Protein AF-0000000072086241 (afdb_homodimer)

Foldseek 3Di:
DVVVVVVVVVLQVQLVPAQLLDQFDRPLQCCCQVPPQNVDLVNAFFQALQLQLLLQLLQVPDPPDPDFAQQVLLLLLRRQEHAQWEFDPVDDDDVVDGRTTNPGLRRLLSSLLSSLLGDYNVSRDPVSDDPSSSSSSNQQQYKHKHWFAPPCCVPQLVDPFADDDDDDPDDDDDDDDDDDDDDDDDDPPPNDDDPDDDDDDDDDDDDDPDDDPDDDPDPPPPCPDPRHTHQWIWITQWHDALQGIARQNLLSSLLNCLLPKDKAQQLVSDPPCVCVVVPVSRPAIAISNLSSAQLVLLLLQLQAVCVDPVNAGAAAFDWDFSFDLRGRTTITNGSPNVSHHNNRNLSRLLSLLCSVCNNVCSVPFPRDGPSLQSVQQRACNADLDSCRHSQNSLVCCCVRDPLVNQLRNNLSSNVSSNVPNHPDDDDSVSSSVSSNSSSVNSNVCSNPPSVPGQHSVNRCVLCPLFQQAEEEEEAEQLVDDCVFVLSLVSNLLVSRQQALAGYWYWYAHQPAQHTLGHIHSRCVSSSVCDPVSSVPDDHGHQNLNNLVSVLVVVLVVLVVLLVVQAQWGHQAEYEYEDADDADDPVSVVSLLVSLVVCCVQVVRYAYAYEYEDDQVRVQSNHPHSPQRYHYADTGRHCVRNVCSSPRVSVSSSLRAIEGDASQQGSVLAGDDDHDKHKAWHDAQHKHKYKYALSWAADQPDKKKKKKFWDQPFKKKKKKALDRDDPPDPDPRIDIDIDHRDIDMDIDYQNVDPDSVPRGMMMMMIGTYNDDPQQCDDDSSHPSDRPITMMMMTIDNIDRPD/DVVVVVVVVVLQVQLVPAQLLDQFDRPLQCCCQVPPQNVDLVNAFFQALQLQLLLQLLQVPDPPDPDFAQQVLLLLLRRQEHAQWEFDPVDDDDVVDGRTTNPGLRRLLSSLLSSLLGDYNVSRDPVSDDPSSSSSSNQQQYKHKHWFAPPCCVPQVPPVDFDDDDDDPDDPPPDDDDDDDDDDPDQPPVNDDDDDDDDDDDDDDDDDPDDDDDDDPDPPPPCPDPRHTHQWIWITQWHDALQGIARQNLLSSLLNCLLPKDKAQQLVSDPPCVCVVVPVSRPAIAISNLSSAQLVLLLLQLQAVCVDPVNAGAAAFDWDFSFDLRGRTTITNGSPNVSHHNNRNLSRLLSLLCSVCNNVCSVPFPRDGPSLQSVQQRACNADLDSCRHSQNSLVCCCVRDPLVNQLRNNLSSNVSSNVPNHPDDDDSVSSSVSSNSSSVNSNVCSNPPSVPGQHSVNRCVLCPLFQQAEEEEEAEQLVDDCVFVLSLVSNLLVSRQQALAGYWYWYAHQPAQHTLGHIHSRCVSSSVCDPVSSVSHDHGHQNLNNLVSVLVVVLVVLVVLLVVQAQWGHQAEYEYEDADDADDPVSVVSLLVSLVVCCVQVVRYAYAYEYEDDQVRVQSNHPHSPQRYHYADTTRDCVRNVCSSPRVNVSSSLRAIEGDASQQGSVLAGDDDGDKHKAWHDAQHKGKYKYALSWAADQPDKKKKKKFWDQPFKKKKKKALDRDDPPDPDPRIDIDIDHRDIDMDIAYQNVDPDSVPRGMMMMMIGTYNDDPQQCDDDSSHPSHRPITMMMMTIDNIDRPD

Solvent-accessible surface area (backbone atoms only — not comparable to full-atom values): 85535 Å² total; per-residue (Å²): 112,63,67,60,47,51,50,48,56,53,47,59,54,48,28,36,41,38,57,51,58,44,47,37,62,32,81,85,51,40,61,37,68,71,33,67,64,60,48,36,51,87,65,34,60,45,38,32,54,66,51,52,41,51,52,44,45,46,50,71,64,32,86,83,63,88,62,55,45,54,56,42,42,34,17,49,48,51,58,40,33,47,28,4,51,30,73,34,89,69,28,58,78,46,91,57,33,38,23,44,12,39,74,42,79,50,23,59,51,44,36,54,34,41,58,56,46,58,57,56,39,83,84,53,66,68,82,54,50,53,71,55,53,49,41,35,51,22,47,30,28,16,39,27,63,40,50,53,57,84,84,56,53,87,69,59,59,78,47,82,66,85,83,82,77,79,79,82,77,88,74,89,59,93,84,78,92,80,86,78,79,84,91,89,84,81,57,61,91,73,69,57,80,87,83,81,88,84,84,78,84,81,90,82,82,82,72,88,68,71,82,74,79,75,82,84,79,54,84,77,62,74,60,77,68,72,86,52,69,20,72,39,18,40,48,43,8,48,27,43,45,87,64,44,53,24,13,50,32,25,26,47,36,4,44,34,19,21,63,52,72,48,77,42,49,45,38,76,67,46,82,44,45,31,58,51,69,34,64,64,34,66,74,36,51,39,46,34,39,41,43,32,19,55,16,31,40,37,16,46,35,16,47,60,38,45,61,31,67,66,78,66,69,69,63,49,39,51,66,46,59,71,30,72,52,57,25,56,48,37,32,25,73,48,70,58,64,64,61,33,26,38,30,44,51,47,9,17,50,54,3,44,56,44,23,77,47,40,42,61,47,64,75,68,40,82,85,53,49,63,44,38,48,54,51,23,21,69,44,69,60,13,54,96,32,72,70,49,22,62,50,37,46,65,73,45,40,63,75,72,51,40,70,68,60,48,32,50,38,12,32,41,36,27,64,71,42,36,61,79,58,32,65,37,23,68,36,71,68,52,49,43,52,23,16,43,52,36,47,50,41,46,65,55,40,46,68,64,62,53,62,74,35,45,42,53,69,57,40,40,60,76,50,40,58,53,71,53,36,33,39,38,36,34,35,34,25,50,72,47,54,63,81,54,47,49,43,54,50,43,45,48,52,68,67,49,51,51,28,78,70,40,7,34,39,27,36,25,34,16,36,70,36,50,65,75,38,66,78,39,31,53,61,65,60,58,71,67,60,46,67,70,62,63,67,72,48,85,69,32,71,29,62,54,53,17,49,52,44,45,53,53,51,53,39,49,49,34,38,50,34,26,76,68,42,38,20,50,48,55,14,39,39,35,39,35,36,40,57,65,63,70,71,55,72,68,52,48,55,51,38,48,51,53,51,55,48,36,54,70,58,44,58,75,57,43,60,33,38,43,24,32,74,61,61,70,74,53,40,83,75,27,90,43,57,79,76,30,51,43,66,52,66,87,61,64,43,68,78,50,47,40,49,48,68,69,48,52,45,55,50,56,59,68,52,44,22,35,48,41,52,14,23,29,38,54,80,40,48,64,46,87,66,77,41,55,26,77,50,70,41,44,72,52,18,40,45,47,34,36,36,56,34,83,41,38,48,30,85,88,45,68,18,36,39,34,39,34,46,42,74,84,47,54,34,42,40,32,38,25,65,49,85,78,46,95,87,50,85,55,89,74,52,52,70,45,76,35,64,54,36,74,43,76,43,77,48,70,31,71,89,34,93,45,67,90,65,28,68,36,44,22,37,34,47,29,34,57,77,72,80,93,49,73,72,37,75,51,78,76,64,36,70,47,43,51,41,44,57,36,37,40,37,71,39,61,58,32,54,63,123,112,63,68,60,48,50,49,49,57,54,47,59,55,48,28,37,40,38,59,51,59,45,46,37,62,32,80,85,53,40,62,38,67,70,32,66,66,59,48,36,52,86,66,37,61,48,36,32,55,66,52,52,42,52,51,44,43,45,49,71,64,32,87,83,65,87,62,54,47,55,57,43,41,34,16,48,48,52,57,38,33,47,29,5,52,30,74,32,90,69,28,58,81,45,91,58,33,38,23,44,11,39,72,42,78,52,23,60,52,46,36,56,35,41,59,55,46,60,57,57,38,84,83,55,65,69,84,55,49,52,72,55,54,50,40,36,52,21,47,30,27,15,40,27,64,39,51,55,57,83,84,57,53,86,70,61,56,74,42,85,74,66,87,82,81,80,82,80,82,68,73,83,75,78,72,87,81,86,80,85,86,89,86,83,82,80,60,68,78,84,73,50,83,77,81,83,83,78,90,78,87,78,88,84,83,83,71,90,69,74,85,76,80,78,82,84,80,58,86,78,63,74,62,78,68,73,86,51,68,19,72,38,19,40,47,42,8,48,28,43,45,89,63,43,53,23,14,49,34,26,27,47,36,5,44,34,19,21,64,53,72,48,78,42,50,46,40,75,67,45,81,45,44,30,59,50,70,34,67,67,33,65,73,36,52,40,44,34,42,41,44,33,18,55,16,31,39,36,16,46,36,17,48,59,35,46,62,30,67,67,80,66,68,68,62,49,39,50,65,46,60,65,30,73,50,57,25,56,46,36,33,26,72,48,70,59,64,63,60,34,24,38,30,44,52,46,8,15,50,55,4,44,55,45,22,76,48,40,42,60,46,64,75,69,41,83,86,54,48,63,45,37,49,55,50,23,21,70,43,71,61,13,56,96,33,71,71,48,21,62,50,38,44,67,73,45,40,64,76,72,52,40,71,68,57,48,34,51,37,12,31,40,38,27,64,71,43,36,61,78,56,31,65,37,23,68,36,71,68,52,49,43,52,23,17,44,51,36,48,51,39,45,64,55,40,46,69,63,63,53,63,74,35,45,41,54,68,56,40,41,61,75,53,40,58,54,72,54,37,31,41,37,35,33,35,33,24,50,72,47,54,63,81,54,47,50,42,53,50,42,46,50,52,68,67,47,51,50,27,80,69,40,7,34,38,27,36,25,35,16,36,71,36,49,67,77,38,66,77,39,31,54,62,64,60,57,71,65,60,45,66,71,62,62,65,54,49,84,68,32,73,30,60,53,53,17,49,53,45,46,52,51,52,52,39,49,48,35,39,49,34,24,75,68,42,39,19,50,47,55,14,39,37,36,38,36,36,41,57,66,62,69,71,57,71,68,50,49,54,51,38,47,53,52,51,56,47,36,54,70,58,44,58,74,57,43,60,33,37,42,24,33,72,61,60,69,74,55,40,82,76,26,90,44,60,78,74,32,52,44,67,52,65,86,62,58,42,69,77,48,49,39,48,48,67,70,46,52,45,56,52,56,58,67,50,43,22,34,47,40,53,14,25,28,36,53,79,39,50,65,47,87,65,77,40,56,25,78,51,70,40,46,73,52,19,40,45,48,34,35,36,55,35,84,43,38,45,30,85,88,46,67,21,35,39,34,40,33,46,42,75,84,46,55,34,41,40,32,38,25,64,49,85,76,45,96,89,49,86,56,87,76,51,52,70,47,78,35,63,53,36,75,46,75,44,76,48,70,34,71,91,35,93,46,66,90,65,28,67,36,42,22,37,35,47,29,33,58,75,74,75,91,51,70,73,37,75,51,78,78,65,37,70,47,42,49,41,43,55,34,38,40,36,70,40,61,60,31,53,64,124

Nearest PDB structures (foldseek):
  7y69-assembly1_B  TM=6.226E-01  e=8.984E-02  Homo sapiens
  1gui-assembly1_A  TM=4.260E-01  e=3.276E-02  Thermotoga maritima
  3gdb-assembly1_A  TM=3.997E-01  e=3.449E-01  Streptococcus pneumoniae R6
  4y6t-assembly2_C  TM=3.557E-01  e=7.089E-01  Tobacco streak virus
  7ykc-assembly1_B  TM=2.789E-01  e=8.215E+00  Saccharomyces cerevisiae S288C

Structure (mmCIF, N/CA/C/O backbone):
data_AF-0000000072086241-model_v1
#
loop_
_entity.id
_entity.type
_entity.pdbx_description
1 polymer 'N-acetylmuramoyl-L-alanine amidase'
#
loop_
_atom_site.group_PDB
_atom_site.id
_atom_site.type_symbol
_atom_site.label_atom_id
_atom_site.label_alt_id
_atom_site.label_comp_id
_atom_site.label_asym_id
_atom_site.label_entity_id
_atom_site.label_seq_id
_atom_site.pdbx_PDB_ins_code
_atom_site.Cartn_x
_atom_site.Cartn_y
_atom_site.Cartn_z
_atom_site.occupancy
_atom_site.B_iso_or_equiv
_atom_site.auth_seq_id
_atom_site.auth_comp_id
_atom_site.auth_asym_id
_atom_site.auth_atom_id
_atom_site.pdbx_PDB_model_num
ATOM 1 N N . MET A 1 1 ? 7.71 -5.124 38.211 1 28.36 1 MET A N 1
ATOM 2 C CA . MET A 1 1 ? 7.647 -5.862 36.953 1 28.36 1 MET A CA 1
ATOM 3 C C . MET A 1 1 ? 6.202 -6.035 36.495 1 28.36 1 MET A C 1
ATOM 5 O O . MET A 1 1 ? 5.924 -6.048 35.295 1 28.36 1 MET A O 1
ATOM 9 N N . ALA A 1 2 ? 5.287 -6.268 37.412 1 36.37 2 ALA A N 1
ATOM 10 C CA . ALA A 1 2 ? 3.869 -6.427 37.102 1 36.37 2 ALA A CA 1
ATOM 11 C C . ALA A 1 2 ? 3.247 -5.099 36.682 1 36.37 2 ALA A C 1
ATOM 13 O O . ALA A 1 2 ? 2.397 -5.059 35.789 1 36.37 2 ALA A O 1
ATOM 14 N N . LYS A 1 3 ? 3.503 -4.033 37.376 1 36.73 3 LYS A N 1
ATOM 15 C CA . LYS A 1 3 ? 2.949 -2.728 37.028 1 36.73 3 LYS A CA 1
ATOM 16 C C . LYS A 1 3 ? 3.415 -2.284 35.644 1 36.73 3 LYS A C 1
ATOM 18 O O . LYS A 1 3 ? 2.656 -1.662 34.898 1 36.73 3 LYS A O 1
ATOM 23 N N . PHE A 1 4 ? 4.68 -2.616 35.363 1 40.39 4 PHE A N 1
ATOM 24 C CA . PHE A 1 4 ? 5.187 -2.258 34.043 1 40.39 4 PHE A CA 1
ATOM 25 C C . PHE A 1 4 ? 4.572 -3.146 32.968 1 40.39 4 PHE A C 1
ATOM 27 O O . PHE A 1 4 ? 4.297 -2.685 31.858 1 40.39 4 PHE A O 1
ATOM 34 N N . LEU A 1 5 ? 4.305 -4.423 33.344 1 40.15 5 LEU A N 1
ATOM 35 C CA . LEU A 1 5 ? 3.653 -5.316 32.392 1 40.15 5 LEU A CA 1
ATOM 36 C C . LEU A 1 5 ? 2.201 -4.907 32.169 1 40.15 5 LEU A C 1
ATOM 38 O O . LEU A 1 5 ? 1.706 -4.947 31.04 1 40.15 5 LEU A O 1
ATOM 42 N N . TYR A 1 6 ? 1.512 -4.526 33.259 1 40.11 6 TYR A N 1
ATOM 43 C CA . TYR A 1 6 ? 0.125 -4.101 33.111 1 40.11 6 TYR A CA 1
ATOM 44 C C . TYR A 1 6 ? 0.033 -2.808 32.309 1 40.11 6 TYR A C 1
ATOM 46 O O . TYR A 1 6 ? -0.881 -2.636 31.499 1 40.11 6 TYR A O 1
ATOM 54 N N . LEU A 1 7 ? 0.963 -1.98 32.505 1 41.32 7 LEU A N 1
ATOM 55 C CA . LEU A 1 7 ? 0.969 -0.724 31.763 1 41.32 7 LEU A CA 1
ATOM 56 C C . LEU A 1 7 ? 1.264 -0.967 30.286 1 41.32 7 LEU A C 1
ATOM 58 O O . LEU A 1 7 ? 0.66 -0.335 29.416 1 41.32 7 LEU A O 1
ATOM 62 N N . PHE A 1 8 ? 2.065 -1.951 29.986 1 42.61 8 PHE A N 1
ATOM 63 C CA . PHE A 1 8 ? 2.376 -2.254 28.594 1 42.61 8 PHE A CA 1
ATOM 64 C C . PHE A 1 8 ? 1.194 -2.93 27.91 1 42.61 8 PHE A C 1
ATOM 66 O O . PHE A 1 8 ? 0.909 -2.659 26.741 1 42.61 8 PHE A O 1
ATOM 73 N N . ILE A 1 9 ? 0.551 -3.881 28.612 1 42.13 9 ILE A N 1
ATOM 74 C CA . ILE A 1 9 ? -0.632 -4.527 28.056 1 42.13 9 ILE A CA 1
ATOM 75 C C . ILE A 1 9 ? -1.738 -3.494 27.855 1 42.13 9 ILE A C 1
ATOM 77 O O . ILE A 1 9 ? -2.434 -3.51 26.837 1 42.13 9 ILE A O 1
ATOM 81 N N . PHE A 1 10 ? -1.908 -2.59 28.775 1 41.87 10 PHE A N 1
ATOM 82 C CA . PHE A 1 10 ? -2.935 -1.562 28.668 1 41.87 10 PHE A CA 1
ATOM 83 C C . PHE A 1 10 ? -2.615 -0.592 27.537 1 41.87 10 PHE A C 1
ATOM 85 O O . PHE A 1 10 ? -3.521 -0.082 26.874 1 41.87 10 PHE A O 1
ATOM 92 N N . ILE A 1 11 ? -1.401 -0.235 27.295 1 44.35 11 ILE A N 1
ATOM 93 C CA . ILE A 1 11 ? -0.945 0.7 26.273 1 44.35 11 ILE A CA 1
ATOM 94 C C . ILE A 1 11 ? -1.116 0.076 24.89 1 44.35 11 ILE A C 1
ATOM 96 O O . ILE A 1 11 ? -1.554 0.743 23.95 1 44.35 11 ILE A O 1
ATOM 100 N N . ALA A 1 12 ? -0.766 -1.153 24.783 1 43.41 12 ALA A N 1
ATOM 101 C CA . ALA A 1 12 ? -0.923 -1.842 23.504 1 43.41 12 ALA A CA 1
ATOM 102 C C . ALA A 1 12 ? -2.393 -1.937 23.109 1 43.41 12 ALA A C 1
ATOM 104 O O . ALA A 1 12 ? -2.735 -1.813 21.931 1 43.41 12 ALA A O 1
ATOM 105 N N . LEU A 1 13 ? -3.237 -2.035 24.099 1 44.23 13 LEU A N 1
ATOM 106 C CA . LEU A 1 13 ? -4.666 -2.16 23.837 1 44.23 13 LEU A CA 1
ATOM 107 C C . LEU A 1 13 ? -5.254 -0.828 23.383 1 44.23 13 LEU A C 1
ATOM 109 O O . LEU A 1 13 ? -6.171 -0.798 22.559 1 44.23 13 LEU A O 1
ATOM 113 N N . THR A 1 14 ? -4.818 0.338 23.87 1 44.01 14 THR A N 1
ATOM 114 C CA . THR A 1 14 ? -5.455 1.627 23.625 1 44.01 14 THR A CA 1
ATOM 115 C C . THR A 1 14 ? -5.09 2.156 22.241 1 44.01 14 THR A C 1
ATOM 117 O O . THR A 1 14 ? -5.908 2.798 21.58 1 44.01 14 THR A O 1
ATOM 120 N N . VAL A 1 15 ? -3.896 2.074 21.759 1 47.47 15 VAL A N 1
ATOM 121 C CA . VAL A 1 15 ? -3.419 2.672 20.517 1 47.47 15 VAL A CA 1
ATOM 122 C C . VAL A 1 15 ? -4.085 1.989 19.325 1 47.47 15 VAL A C 1
ATOM 124 O O . VAL A 1 15 ? -4.476 2.651 18.361 1 47.47 15 VAL A O 1
ATOM 127 N N . TYR A 1 16 ? -4.207 0.623 19.366 1 46.16 16 TYR A N 1
ATOM 128 C CA . TYR A 1 16 ? -4.73 -0.157 18.25 1 46.16 16 TYR A CA 1
ATOM 129 C C . TYR A 1 16 ? -6.202 0.154 18.009 1 46.16 16 TYR A C 1
ATOM 131 O O . TYR A 1 16 ? -6.77 -0.253 16.993 1 46.16 16 TYR A O 1
ATOM 139 N N . ALA A 1 17 ? -6.762 1.072 18.93 1 52.2 17 ALA A N 1
ATOM 140 C CA . ALA A 1 17 ? -8.186 1.398 18.917 1 52.2 17 ALA A CA 1
ATOM 141 C C . ALA A 1 17 ? -8.434 2.744 18.243 1 52.2 17 ALA A C 1
ATOM 143 O O . ALA A 1 17 ? -9.55 3.268 18.279 1 52.2 17 ALA A O 1
ATOM 144 N N . GLN A 1 18 ? -7.403 3.295 17.495 1 71.41 18 GLN A N 1
ATOM 145 C CA . GLN A 1 18 ? -7.644 4.69 17.142 1 71.41 18 GLN A CA 1
ATOM 146 C C . GLN A 1 18 ? -8.04 4.825 15.674 1 71.41 18 GLN A C 1
ATOM 148 O O . GLN A 1 18 ? -7.409 4.231 14.798 1 71.41 18 GLN A O 1
ATOM 153 N N . GLU A 1 19 ? -9.073 5.557 15.355 1 77.46 19 GLU A N 1
ATOM 154 C CA . GLU A 1 19 ? -9.72 5.729 14.058 1 77.46 19 GLU A CA 1
ATOM 155 C C . GLU A 1 19 ? -8.744 6.28 13.023 1 77.46 19 GLU A C 1
ATOM 157 O O . GLU A 1 19 ? -8.803 5.912 11.848 1 77.46 19 GLU A O 1
ATOM 162 N N . ASN A 1 20 ? -7.753 7.086 13.483 1 85.41 20 ASN A N 1
ATOM 163 C CA . ASN A 1 20 ? -6.887 7.748 12.513 1 85.41 20 ASN A CA 1
ATOM 164 C C . ASN A 1 20 ? -5.672 6.891 12.169 1 85.41 20 ASN A C 1
ATOM 166 O O . ASN A 1 20 ? -4.817 7.305 11.385 1 85.41 20 ASN A O 1
ATOM 170 N N . ALA A 1 21 ? -5.595 5.693 12.735 1 84.91 21 ALA A N 1
ATOM 171 C CA . ALA A 1 21 ? -4.51 4.777 12.391 1 84.91 21 ALA A CA 1
ATOM 172 C C . ALA A 1 21 ? -4.938 3.808 11.293 1 84.91 21 ALA A C 1
ATOM 174 O O . ALA A 1 21 ? -4.127 3.02 10.801 1 84.91 21 ALA A O 1
ATOM 175 N N . LEU A 1 22 ? -6.142 3.948 10.874 1 83.37 22 LEU A N 1
ATOM 176 C CA . LEU A 1 22 ? -6.672 3.1 9.812 1 83.37 22 LEU A CA 1
ATOM 177 C C . LEU A 1 22 ? -6.572 3.797 8.459 1 83.37 22 LEU A C 1
ATOM 179 O O . LEU A 1 22 ? -6.522 5.028 8.392 1 83.37 22 LEU A O 1
ATOM 183 N N . ARG A 1 23 ? -6.52 3.021 7.42 1 86.58 23 ARG A N 1
ATOM 184 C CA . ARG A 1 23 ? -6.404 3.567 6.071 1 86.58 23 ARG A CA 1
ATOM 185 C C . ARG A 1 23 ? -7.768 3.978 5.528 1 86.58 23 ARG A C 1
ATOM 187 O O . ARG A 1 23 ? -8.141 3.595 4.417 1 86.58 23 ARG A O 1
ATOM 194 N N . ASN A 1 24 ? -8.533 4.577 6.372 1 88.58 24 ASN A N 1
ATOM 195 C CA . ASN A 1 24 ? -9.828 5.167 6.052 1 88.58 24 ASN A CA 1
ATOM 196 C C . ASN A 1 24 ? -9.998 6.536 6.703 1 88.58 24 ASN A C 1
ATOM 198 O O . ASN A 1 24 ? -9.382 6.819 7.732 1 88.58 24 ASN A O 1
ATOM 202 N N . LEU A 1 25 ? -10.831 7.323 6.06 1 91.84 25 LEU A N 1
ATOM 203 C CA . LEU A 1 25 ? -11.144 8.615 6.66 1 91.84 25 LEU A CA 1
ATOM 204 C C . LEU A 1 25 ? -11.969 8.439 7.93 1 91.84 25 LEU A C 1
ATOM 206 O O . LEU A 1 25 ? -13.075 7.896 7.886 1 91.84 25 LEU A O 1
ATOM 210 N N . PRO A 1 26 ? -11.409 8.847 9.042 1 89.34 26 PRO A N 1
ATOM 211 C CA . PRO A 1 26 ? -12.201 8.734 10.269 1 89.34 26 PRO A CA 1
ATOM 212 C C . PRO A 1 26 ? -13.495 9.544 10.213 1 89.34 26 PRO A C 1
ATOM 214 O O . PRO A 1 26 ? -13.567 10.55 9.503 1 89.34 26 PRO A O 1
ATOM 217 N N . SER A 1 27 ? -14.484 9.167 10.994 1 87.51 27 SER A N 1
ATOM 218 C CA . SER A 1 27 ? -15.779 9.838 11.014 1 87.51 27 SER A CA 1
ATOM 219 C C . SER A 1 27 ? -15.644 11.288 11.468 1 87.51 27 SER A C 1
ATOM 221 O O . SER A 1 27 ? -16.39 12.158 11.015 1 87.51 27 SER A O 1
ATOM 223 N N . SER A 1 28 ? -14.655 11.519 12.279 1 90.33 28 SER A N 1
ATOM 224 C CA . SER A 1 28 ? -14.462 12.857 12.828 1 90.33 28 SER A CA 1
ATOM 225 C C . SER A 1 28 ? -13.902 13.81 11.777 1 90.33 28 SER A C 1
ATOM 227 O O . SER A 1 28 ? -14.029 15.029 11.907 1 90.33 28 SER A O 1
ATOM 229 N N . LEU A 1 29 ? -13.321 13.281 10.742 1 94.54 29 LEU A N 1
ATOM 230 C CA . LEU A 1 29 ? -12.703 14.133 9.732 1 94.54 29 LEU A CA 1
ATOM 231 C C . LEU A 1 29 ? -13.551 14.176 8.465 1 94.54 29 LEU A C 1
ATOM 233 O O . LEU A 1 29 ? -13.244 14.923 7.533 1 94.54 29 LEU A O 1
ATOM 237 N N . ARG A 1 30 ? -14.64 13.477 8.396 1 92.91 30 ARG A N 1
ATOM 238 C CA . ARG A 1 30 ? -15.471 13.385 7.2 1 92.91 30 ARG A CA 1
ATOM 239 C C . ARG A 1 30 ? -16.08 14.739 6.851 1 92.91 30 ARG A C 1
ATOM 241 O O . ARG A 1 30 ? -16.265 15.058 5.675 1 92.91 30 ARG A O 1
ATOM 248 N N . GLU A 1 31 ? -16.374 15.5 7.862 1 94.13 31 GLU A N 1
ATOM 249 C CA . GLU A 1 31 ? -16.962 16.815 7.627 1 94.13 31 GLU A CA 1
ATOM 250 C C . GLU A 1 31 ? -16.039 17.688 6.78 1 94.13 31 GLU A C 1
ATOM 252 O O . GLU A 1 31 ? -16.507 18.499 5.978 1 94.13 31 GLU A O 1
ATOM 257 N N . CYS A 1 32 ? -14.756 17.484 6.899 1 96.76 32 CYS A N 1
ATOM 258 C CA . CYS A 1 32 ? -13.78 18.324 6.214 1 96.76 32 CYS A CA 1
ATOM 259 C C . CYS A 1 32 ? -13.636 17.914 4.753 1 96.76 32 CYS A C 1
ATOM 261 O O . CYS A 1 32 ? -13.161 18.696 3.929 1 96.76 32 CYS A O 1
ATOM 263 N N . TYR A 1 33 ? -14.065 16.767 4.395 1 95.79 33 TYR A N 1
ATOM 264 C CA . TYR A 1 33 ? -13.828 16.265 3.046 1 95.79 33 TYR A CA 1
ATOM 265 C C . TYR A 1 33 ? -15.139 16.091 2.29 1 95.79 33 TYR A C 1
ATOM 267 O O . TYR A 1 33 ? -15.161 16.114 1.057 1 95.79 33 TYR A O 1
ATOM 275 N N . GLU A 1 34 ? -16.17 15.906 3.008 1 92.83 34 GLU A N 1
ATOM 276 C CA . GLU A 1 34 ? -17.462 15.671 2.369 1 92.83 34 GLU A CA 1
ATOM 277 C C . GLU A 1 34 ? -18.229 16.976 2.179 1 92.83 34 GLU A C 1
ATOM 279 O O . GLU A 1 34 ? -19.083 17.077 1.296 1 92.83 34 GLU A O 1
ATOM 284 N N . ASN A 1 35 ? -17.931 17.915 3.067 1 92.79 35 ASN A N 1
ATOM 285 C CA . ASN A 1 35 ? -18.476 19.256 2.883 1 92.79 35 ASN A CA 1
ATOM 286 C C . ASN A 1 35 ? -17.667 20.055 1.866 1 92.79 35 ASN A C 1
ATOM 288 O O . ASN A 1 35 ? -16.527 20.436 2.135 1 92.79 35 ASN A O 1
ATOM 292 N N . LYS A 1 36 ? -18.275 20.402 0.795 1 91.24 36 LYS A N 1
ATOM 293 C CA . LYS A 1 36 ? -17.589 21.067 -0.309 1 91.24 36 LYS A CA 1
ATOM 294 C C . LYS A 1 36 ? -17.07 22.439 0.113 1 91.24 36 LYS A C 1
ATOM 296 O O . LYS A 1 36 ? -16.009 22.873 -0.341 1 91.24 36 LYS A O 1
ATOM 301 N N . TYR A 1 37 ? -17.841 23.062 0.962 1 93.08 37 TYR A N 1
ATOM 302 C CA . TYR A 1 37 ? -17.437 24.378 1.444 1 93.08 37 TYR A CA 1
ATOM 303 C C . TYR A 1 37 ? -16.157 24.289 2.268 1 93.08 37 TYR A C 1
ATOM 305 O O . TYR A 1 37 ? -15.235 25.086 2.082 1 93.08 37 TYR A O 1
ATOM 313 N N . LEU A 1 38 ? -16.03 23.315 3.128 1 95.18 38 LEU A N 1
ATOM 314 C CA . LEU A 1 38 ? -14.886 23.174 4.022 1 95.18 38 LEU A CA 1
ATOM 315 C C . LEU A 1 38 ? -13.699 22.554 3.292 1 95.18 38 LEU A C 1
ATOM 317 O O . LEU A 1 38 ? -12.548 22.754 3.687 1 95.18 38 LEU A O 1
ATOM 321 N N . LEU A 1 39 ? -14.037 21.816 2.275 1 94.3 39 LEU A N 1
ATOM 322 C CA . LEU A 1 39 ? -12.977 21.189 1.492 1 94.3 39 LEU A CA 1
ATOM 323 C C . LEU A 1 39 ? -12.206 22.231 0.688 1 94.3 39 LEU A C 1
ATOM 325 O O . LEU A 1 39 ? -10.997 22.096 0.488 1 94.3 39 LEU A O 1
ATOM 329 N N . GLU A 1 40 ? -12.924 23.294 0.293 1 92.44 40 GLU A N 1
ATOM 330 C CA . GLU A 1 40 ? -12.288 24.377 -0.451 1 92.44 40 GLU A CA 1
ATOM 331 C C . GLU A 1 40 ? -11.359 25.191 0.445 1 92.44 40 GLU A C 1
ATOM 333 O O . GLU A 1 40 ? -11.807 25.813 1.41 1 92.44 40 GLU A O 1
ATOM 338 N N . ARG A 1 41 ? -10.152 25.285 0.102 1 93.49 41 ARG A N 1
ATOM 339 C CA . ARG A 1 41 ? -9.116 25.866 0.95 1 93.49 41 ARG A CA 1
ATOM 340 C C . ARG A 1 41 ? -9.348 27.36 1.151 1 93.49 41 ARG A C 1
ATOM 342 O O . ARG A 1 41 ? -9.019 27.909 2.205 1 93.49 41 ARG A O 1
ATOM 349 N N . ASP A 1 42 ? -9.94 27.964 0.209 1 91.29 42 ASP A N 1
ATOM 350 C CA . ASP A 1 42 ? -10.159 29.406 0.27 1 91.29 42 ASP A CA 1
ATOM 351 C C . ASP A 1 42 ? -11.209 29.759 1.321 1 91.29 42 ASP A C 1
ATOM 353 O O . ASP A 1 42 ? -11.32 30.916 1.731 1 91.29 42 ASP A O 1
ATOM 357 N N . ASN A 1 43 ? -11.942 28.771 1.708 1 92.55 43 ASN A N 1
ATOM 358 C CA . ASN A 1 43 ? -12.986 29.012 2.699 1 92.55 43 ASN A CA 1
ATOM 359 C C . ASN A 1 43 ? -12.501 28.697 4.112 1 92.55 43 ASN A C 1
ATOM 361 O O . ASN A 1 43 ? -13.209 28.954 5.087 1 92.55 43 ASN A O 1
ATOM 365 N N . ARG A 1 44 ? -11.359 28.256 4.235 1 95.21 44 ARG A N 1
ATOM 366 C CA . ARG A 1 44 ? -10.784 27.987 5.549 1 95.21 44 ARG A CA 1
ATOM 367 C C . ARG A 1 44 ? -10.006 29.193 6.063 1 95.21 44 ARG A C 1
ATOM 369 O O . ARG A 1 44 ? -9.932 30.223 5.39 1 95.21 44 ARG A O 1
ATOM 376 N N . LEU A 1 45 ? -9.596 29.081 7.264 1 97.73 45 LEU A N 1
ATOM 377 C CA . LEU A 1 45 ? -8.802 30.163 7.836 1 97.73 45 LEU A CA 1
ATOM 378 C C . LEU A 1 45 ? -7.375 30.134 7.299 1 97.73 45 LEU A C 1
ATOM 380 O O . LEU A 1 45 ? -6.894 29.087 6.86 1 97.73 45 LEU A O 1
ATOM 384 N N . PRO A 1 46 ? -6.721 31.278 7.249 1 97.73 46 PRO A N 1
ATOM 385 C CA . PRO A 1 46 ? -5.328 31.286 6.796 1 97.73 46 PRO A CA 1
ATOM 386 C C . PRO A 1 46 ? -4.412 30.452 7.689 1 97.73 46 PRO A C 1
ATOM 388 O O . PRO A 1 46 ? -4.573 30.449 8.912 1 97.73 46 PRO A O 1
ATOM 391 N N . HIS A 1 47 ? -3.518 29.78 7.083 1 98.22 47 HIS A N 1
ATOM 392 C CA . HIS A 1 47 ? -2.582 28.924 7.803 1 98.22 47 HIS A CA 1
ATOM 393 C C . HIS A 1 47 ? -1.403 29.727 8.342 1 98.22 47 HIS A C 1
ATOM 395 O O . HIS A 1 47 ? -0.282 29.602 7.843 1 98.22 47 HIS A O 1
ATOM 401 N N . THR A 1 48 ? -1.66 30.468 9.361 1 98.05 48 THR A N 1
ATOM 402 C CA . THR A 1 48 ? -0.623 31.278 9.991 1 98.05 48 THR A CA 1
ATOM 403 C C . THR A 1 48 ? -0.412 30.852 11.442 1 98.05 48 THR A C 1
ATOM 405 O O . THR A 1 48 ? -1.268 30.19 12.031 1 98.05 48 THR A O 1
ATOM 408 N N . LEU A 1 49 ? 0.723 31.23 11.973 1 97.81 49 LEU A N 1
ATOM 409 C CA . LEU A 1 49 ? 1.042 30.955 13.37 1 97.81 49 LEU A CA 1
ATOM 410 C C . LEU A 1 49 ? -0.016 31.548 14.296 1 97.81 49 LEU A C 1
ATOM 412 O O . LEU A 1 49 ? -0.472 30.885 15.23 1 97.81 49 LEU A O 1
ATOM 416 N N . ASN A 1 50 ? -0.48 32.731 14.03 1 97 50 ASN A N 1
ATOM 417 C CA . ASN A 1 50 ? -1.458 33.414 14.87 1 97 50 ASN A CA 1
ATOM 418 C C . ASN A 1 50 ? -2.809 32.704 14.848 1 97 50 ASN A C 1
ATOM 420 O O . ASN A 1 50 ? -3.478 32.603 15.877 1 97 50 ASN A O 1
ATOM 424 N N . THR A 1 51 ? -3.161 32.293 13.657 1 98.04 51 THR A N 1
ATOM 425 C CA . THR A 1 51 ? -4.412 31.551 13.555 1 98.04 51 THR A CA 1
ATOM 426 C C . THR A 1 51 ? -4.346 30.264 14.372 1 98.04 51 THR A C 1
ATOM 428 O O . THR A 1 51 ? -5.297 29.921 15.077 1 98.04 51 THR A O 1
ATOM 431 N N . PHE A 1 52 ? -3.265 29.592 14.286 1 98.47 52 PHE A N 1
ATOM 432 C CA . PHE A 1 52 ? -3.078 28.334 15 1 98.47 52 PHE A CA 1
ATOM 433 C C . PHE A 1 52 ? -3.153 28.55 16.507 1 98.47 52 PHE A C 1
ATOM 435 O O . PHE A 1 52 ? -3.875 27.838 17.206 1 98.47 52 PHE A O 1
ATOM 442 N N . ILE A 1 53 ? -2.422 29.512 17.012 1 97.98 53 ILE A N 1
ATOM 443 C CA . ILE A 1 53 ? -2.381 29.79 18.443 1 97.98 53 ILE A CA 1
ATOM 444 C C . ILE A 1 53 ? -3.754 30.26 18.918 1 97.98 53 ILE A C 1
ATOM 446 O O . ILE A 1 53 ? -4.187 29.918 20.021 1 97.98 53 ILE A O 1
ATOM 450 N N . ALA A 1 54 ? -4.407 31.08 18.069 1 97.86 54 ALA A N 1
ATOM 451 C CA . ALA A 1 54 ? -5.739 31.559 18.43 1 97.86 54 ALA A CA 1
ATOM 452 C C . ALA A 1 54 ? -6.707 30.395 18.624 1 97.86 54 ALA A C 1
ATOM 454 O O . ALA A 1 54 ? -7.529 30.409 19.542 1 97.86 54 ALA A O 1
ATOM 455 N N . ILE A 1 55 ? -6.593 29.391 17.786 1 98.08 55 ILE A N 1
ATOM 456 C CA . ILE A 1 55 ? -7.459 28.223 17.906 1 98.08 55 ILE A CA 1
ATOM 457 C C . ILE A 1 55 ? -7.108 27.448 19.173 1 98.08 55 ILE A C 1
ATOM 459 O O . ILE A 1 55 ? -7.997 27.012 19.908 1 98.08 55 ILE A O 1
ATOM 463 N N . LEU A 1 56 ? -5.851 27.286 19.448 1 97.57 56 LEU A N 1
ATOM 464 C CA . LEU A 1 56 ? -5.424 26.577 20.648 1 97.57 56 LEU A CA 1
ATOM 465 C C . LEU A 1 56 ? -5.936 27.275 21.904 1 97.57 56 LEU A C 1
ATOM 467 O O . LEU A 1 56 ? -6.433 26.621 22.824 1 97.57 56 LEU A O 1
ATOM 471 N N . ARG A 1 57 ? -5.784 28.561 21.933 1 96.82 57 ARG A N 1
ATOM 472 C CA . ARG A 1 57 ? -6.23 29.326 23.093 1 96.82 57 ARG A CA 1
ATOM 473 C C . ARG A 1 57 ? -7.739 29.208 23.28 1 96.82 57 ARG A C 1
ATOM 475 O O . ARG A 1 57 ? -8.225 29.128 24.41 1 96.82 57 ARG A O 1
ATOM 482 N N . LYS A 1 58 ? -8.403 29.272 22.166 1 96.27 58 LYS A N 1
ATOM 483 C CA . LYS A 1 58 ? -9.853 29.119 22.243 1 96.27 58 LYS A CA 1
ATOM 484 C C . LYS A 1 58 ? -10.232 27.776 22.86 1 96.27 58 LYS A C 1
ATOM 486 O O . LYS A 1 58 ? -11.164 27.697 23.663 1 96.27 58 LYS A O 1
ATOM 491 N N . ILE A 1 59 ? -9.51 26.701 22.552 1 96.72 59 ILE A N 1
ATOM 492 C CA . ILE A 1 59 ? -9.748 25.373 23.107 1 96.72 59 ILE A CA 1
ATOM 493 C C . ILE A 1 59 ? -9.39 25.362 24.592 1 96.72 59 ILE A C 1
ATOM 495 O O . ILE A 1 59 ? -10.158 24.864 25.418 1 96.72 59 ILE A O 1
ATOM 499 N N . GLU A 1 60 ? -8.276 25.931 24.946 1 95.49 60 GLU A N 1
ATOM 500 C CA . GLU A 1 60 ? -7.762 25.914 26.312 1 95.49 60 GLU A CA 1
ATOM 501 C C . GLU A 1 60 ? -8.641 26.744 27.243 1 95.49 60 GLU A C 1
ATOM 503 O O . GLU A 1 60 ? -8.708 26.477 28.444 1 95.49 60 GLU A O 1
ATOM 508 N N . ASN A 1 61 ? -9.334 27.726 26.639 1 93 61 ASN A N 1
ATOM 509 C CA . ASN A 1 61 ? -10.159 28.623 27.441 1 93 61 ASN A CA 1
ATOM 510 C C . ASN A 1 61 ? -11.594 28.117 27.551 1 93 61 ASN A C 1
ATOM 512 O O . ASN A 1 61 ? -12.444 28.774 28.155 1 93 61 ASN A O 1
ATOM 516 N N . THR A 1 62 ? -11.813 27.017 27.028 1 93.35 62 THR A N 1
ATOM 517 C CA . THR A 1 62 ? -13.158 26.46 27.113 1 93.35 62 THR A CA 1
ATOM 518 C C . THR A 1 62 ? -13.513 26.123 28.558 1 93.35 62 THR A C 1
ATOM 520 O O . THR A 1 62 ? -12.706 25.535 29.281 1 93.35 62 THR A O 1
ATOM 523 N N . GLU A 1 63 ? -14.719 26.495 28.913 1 90.18 63 GLU A N 1
ATOM 524 C CA . GLU A 1 63 ? -15.169 26.289 30.287 1 90.18 63 GLU A CA 1
ATOM 525 C C . GLU A 1 63 ? -15.292 24.802 30.61 1 90.18 63 GLU A C 1
ATOM 527 O O . GLU A 1 63 ? -15.897 24.045 29.848 1 90.18 63 GLU A O 1
ATOM 532 N N . GLY A 1 64 ? -14.689 24.444 31.638 1 85.9 64 GLY A N 1
ATOM 533 C CA . GLY A 1 64 ? -14.817 23.073 32.106 1 85.9 64 GLY A CA 1
ATOM 534 C C . GLY A 1 64 ? -13.806 22.132 31.479 1 85.9 64 GLY A C 1
ATOM 535 O O . GLY A 1 64 ? -13.899 20.914 31.643 1 85.9 64 GLY A O 1
ATOM 536 N N . LEU A 1 65 ? -12.853 22.761 30.776 1 89.49 65 LEU A N 1
ATOM 537 C CA . LEU A 1 65 ? -11.848 21.899 30.164 1 89.49 65 LEU A CA 1
ATOM 538 C C . LEU A 1 65 ? -10.951 21.272 31.225 1 89.49 65 LEU A C 1
ATOM 540 O O . LEU A 1 65 ? -10.309 21.983 32.001 1 89.49 65 LEU A O 1
ATOM 544 N N . ASN A 1 66 ? -11.008 20.035 31.379 1 87.31 66 ASN A N 1
ATOM 545 C CA . ASN A 1 66 ? -10.165 19.317 32.329 1 87.31 66 ASN A CA 1
ATOM 546 C C . ASN A 1 66 ? -9.055 18.545 31.622 1 87.31 66 ASN A C 1
ATOM 548 O O . ASN A 1 66 ? -9.005 17.315 31.694 1 87.31 66 ASN A O 1
ATOM 552 N N . MET A 1 67 ? -8.207 19.264 30.895 1 92.33 67 MET A N 1
ATOM 553 C CA . MET A 1 67 ? -7.079 18.663 30.188 1 92.33 67 MET A CA 1
ATOM 554 C C . MET A 1 67 ? -5.795 19.444 30.448 1 92.33 67 MET A C 1
ATOM 556 O O . MET A 1 67 ? -5.778 20.671 30.342 1 92.33 67 MET A O 1
ATOM 560 N N . ASP A 1 68 ? -4.817 18.709 30.858 1 93 68 ASP A N 1
ATOM 561 C CA . ASP A 1 68 ? -3.504 19.329 31.005 1 93 68 ASP A CA 1
ATOM 562 C C . ASP A 1 68 ? -2.732 19.3 29.688 1 93 68 ASP A C 1
ATOM 564 O O . ASP A 1 68 ? -3.283 18.936 28.647 1 93 68 ASP A O 1
ATOM 568 N N . LEU A 1 69 ? -1.499 19.72 29.751 1 95.69 69 LEU A N 1
ATOM 569 C CA . LEU A 1 69 ? -0.673 19.81 28.552 1 95.69 69 LEU A CA 1
ATOM 570 C C . LEU A 1 69 ? -0.557 18.452 27.868 1 95.69 69 LEU A C 1
ATOM 572 O O . LEU A 1 69 ? -0.659 18.358 26.643 1 95.69 69 LEU A O 1
ATOM 576 N N . ARG A 1 70 ? -0.317 17.383 28.574 1 95.1 70 ARG A N 1
ATOM 577 C CA . ARG A 1 70 ? -0.16 16.034 28.04 1 95.1 70 ARG A CA 1
ATOM 578 C C . ARG A 1 70 ? -1.447 15.554 27.377 1 95.1 70 ARG A C 1
ATOM 580 O O . ARG A 1 70 ? -1.444 15.179 26.203 1 95.1 70 ARG A O 1
ATOM 587 N N . THR A 1 71 ? -2.526 15.627 28.07 1 95.12 71 THR A N 1
ATOM 588 C CA . THR A 1 71 ? -3.791 15.093 27.576 1 95.12 71 THR A CA 1
ATOM 589 C C . THR A 1 71 ? -4.286 15.897 26.377 1 95.12 71 THR A C 1
ATOM 591 O O . THR A 1 71 ? -4.839 15.334 25.431 1 95.12 71 THR A O 1
ATOM 594 N N . LEU A 1 72 ? -4.087 17.194 26.388 1 96.16 72 LEU A N 1
ATOM 595 C CA . LEU A 1 72 ? -4.567 18.02 25.286 1 96.16 72 LEU A CA 1
ATOM 596 C C . LEU A 1 72 ? -3.737 17.784 24.028 1 96.16 72 LEU A C 1
ATOM 598 O O . LEU A 1 72 ? -4.285 17.673 22.929 1 96.16 72 LEU A O 1
ATOM 602 N N . SER A 1 73 ? -2.396 17.792 24.203 1 97.05 73 SER A N 1
ATOM 603 C CA . SER A 1 73 ? -1.539 17.574 23.043 1 97.05 73 SER A CA 1
ATOM 604 C C . SER A 1 73 ? -1.83 16.23 22.384 1 97.05 73 SER A C 1
ATOM 606 O O . SER A 1 73 ? -1.899 16.136 21.157 1 97.05 73 SER A O 1
ATOM 608 N N . ILE A 1 74 ? -2.028 15.214 23.176 1 95.59 74 ILE A N 1
ATOM 609 C CA . ILE A 1 74 ? -2.333 13.879 22.674 1 95.59 74 ILE A CA 1
ATOM 610 C C . ILE A 1 74 ? -3.722 13.87 22.04 1 95.59 74 ILE A C 1
ATOM 612 O O . ILE A 1 74 ? -3.921 13.284 20.974 1 95.59 74 ILE A O 1
ATOM 616 N N . ALA A 1 75 ? -4.644 14.517 22.648 1 95.38 75 ALA A N 1
ATOM 617 C CA . ALA A 1 75 ? -6.005 14.56 22.12 1 95.38 75 ALA A CA 1
ATOM 618 C C . ALA A 1 75 ? -6.043 15.247 20.757 1 95.38 75 ALA A C 1
ATOM 620 O O . ALA A 1 75 ? -6.745 14.797 19.848 1 95.38 75 ALA A O 1
ATOM 621 N N . ILE A 1 76 ? -5.338 16.335 20.6 1 97.07 76 ILE A N 1
ATOM 622 C CA . ILE A 1 76 ? -5.321 17.062 19.335 1 97.07 76 ILE A CA 1
ATOM 623 C C . ILE A 1 76 ? -4.657 16.207 18.258 1 97.07 76 ILE A C 1
ATOM 625 O O . ILE A 1 76 ? -5.12 16.168 17.115 1 97.07 76 ILE A O 1
ATOM 629 N N . LEU A 1 77 ? -3.592 15.573 18.634 1 96.46 77 LEU A N 1
ATOM 630 C CA . LEU A 1 77 ? -2.87 14.71 17.706 1 96.46 77 LEU A CA 1
ATOM 631 C C . LEU A 1 77 ? -3.771 13.594 17.188 1 96.46 77 LEU A C 1
ATOM 633 O O . LEU A 1 77 ? -3.785 13.308 15.989 1 96.46 77 LEU A O 1
ATOM 637 N N . HIS A 1 78 ? -4.574 13.011 18.045 1 94.19 78 HIS A N 1
ATOM 638 C CA . HIS A 1 78 ? -5.403 11.856 17.719 1 94.19 78 HIS A CA 1
ATOM 639 C C . HIS A 1 78 ? -6.716 12.284 17.073 1 94.19 78 HIS A C 1
ATOM 641 O O . HIS A 1 78 ? -7.371 11.486 16.4 1 94.19 78 HIS A O 1
ATOM 647 N N . ARG A 1 79 ? -7.088 13.509 17.234 1 95.17 79 ARG A N 1
ATOM 648 C CA . ARG A 1 79 ? -8.366 13.973 16.704 1 95.17 79 ARG A CA 1
ATOM 649 C C . ARG A 1 79 ? -8.189 14.617 15.333 1 95.17 79 ARG A C 1
ATOM 651 O O . ARG A 1 79 ? -9.036 14.455 14.451 1 95.17 79 ARG A O 1
ATOM 658 N N . PHE A 1 80 ? -7.073 15.309 15.146 1 97.05 80 PHE A N 1
ATOM 659 C CA . PHE A 1 80 ? -7.051 16.211 14.001 1 97.05 80 PHE A CA 1
ATOM 660 C C . PHE A 1 80 ? -5.941 15.827 13.031 1 97.05 80 PHE A C 1
ATOM 662 O O . PHE A 1 80 ? -5.89 16.331 11.907 1 97.05 80 PHE A O 1
ATOM 669 N N . ARG A 1 81 ? -5.09 14.962 13.396 1 97.36 81 ARG A N 1
ATOM 670 C CA . ARG A 1 81 ? -3.987 14.632 12.5 1 97.36 81 ARG A CA 1
ATOM 671 C C . ARG A 1 81 ? -4.151 13.23 11.923 1 97.36 81 ARG A C 1
ATOM 673 O O . ARG A 1 81 ? -4.341 12.265 12.666 1 97.36 81 ARG A O 1
ATOM 680 N N . GLN A 1 82 ? -4.148 13.128 10.685 1 96.86 82 GLN A N 1
ATOM 681 C CA . GLN A 1 82 ? -4.015 11.895 9.916 1 96.86 82 GLN A CA 1
ATOM 682 C C . GLN A 1 82 ? -3.259 12.138 8.613 1 96.86 82 GLN A C 1
ATOM 684 O O . GLN A 1 82 ? -3.83 12.64 7.643 1 96.86 82 GLN A O 1
ATOM 689 N N . ASP A 1 83 ? -2.08 11.691 8.607 1 97.69 83 ASP A N 1
ATOM 690 C CA . ASP A 1 83 ? -1.216 11.946 7.459 1 97.69 83 ASP A CA 1
ATOM 691 C C . ASP A 1 83 ? -1.569 11.028 6.291 1 97.69 83 ASP A C 1
ATOM 693 O O . ASP A 1 83 ? -2.077 9.924 6.494 1 97.69 83 ASP A O 1
ATOM 697 N N . GLY A 1 84 ? -1.328 11.567 5.127 1 97.26 84 GLY A N 1
ATOM 698 C CA . GLY A 1 84 ? -1.379 10.734 3.937 1 97.26 84 GLY A CA 1
ATOM 699 C C . GLY A 1 84 ? -2.718 10.789 3.226 1 97.26 84 GLY A C 1
ATOM 700 O O . GLY A 1 84 ? -2.936 10.075 2.245 1 97.26 84 GLY A O 1
ATOM 701 N N . ILE A 1 85 ? -3.68 11.583 3.645 1 97.18 85 ILE A N 1
ATOM 702 C CA . ILE A 1 85 ? -4.972 11.69 2.975 1 97.18 85 ILE A CA 1
ATOM 703 C C . ILE A 1 85 ? -4.807 12.437 1.653 1 97.18 85 ILE A C 1
ATOM 705 O O . ILE A 1 85 ? -4.326 13.572 1.63 1 97.18 85 ILE A O 1
ATOM 709 N N . ALA A 1 86 ? -5.084 11.864 0.614 1 95.15 86 ALA A N 1
ATOM 710 C CA . ALA A 1 86 ? -5.033 12.462 -0.718 1 95.15 86 ALA A CA 1
ATOM 711 C C . ALA A 1 86 ? -6.199 11.984 -1.579 1 95.15 86 ALA A C 1
ATOM 713 O O . ALA A 1 86 ? -6.756 10.91 -1.339 1 95.15 86 ALA A O 1
ATOM 714 N N . PRO A 1 87 ? -6.564 12.784 -2.457 1 93.73 87 PRO A N 1
ATOM 715 C CA . PRO A 1 87 ? -7.662 12.384 -3.339 1 93.73 87 PRO A CA 1
ATOM 716 C C . PRO A 1 87 ? -7.228 11.38 -4.405 1 93.73 87 PRO A C 1
ATOM 718 O O . PRO A 1 87 ? -6.076 11.403 -4.846 1 93.73 87 PRO A O 1
ATOM 721 N N . ASN A 1 88 ? -8.087 10.472 -4.744 1 91.8 88 ASN A N 1
ATOM 722 C CA . ASN A 1 88 ? -7.949 9.606 -5.91 1 91.8 88 ASN A CA 1
ATOM 723 C C . ASN A 1 88 ? -8.77 10.119 -7.09 1 91.8 88 ASN A C 1
ATOM 725 O O . ASN A 1 88 ? -9.996 9.995 -7.099 1 91.8 88 ASN A O 1
ATOM 729 N N . PRO A 1 89 ? -8.152 10.628 -8.069 1 89.61 89 PRO A N 1
ATOM 730 C CA . PRO A 1 89 ? -8.867 11.285 -9.166 1 89.61 89 PRO A CA 1
ATOM 731 C C . PRO A 1 89 ? -9.728 10.316 -9.973 1 89.61 89 PRO A C 1
ATOM 733 O O . PRO A 1 89 ? -10.644 10.741 -10.681 1 89.61 89 PRO A O 1
ATOM 736 N N . SER A 1 90 ? -9.481 9.064 -9.914 1 88.32 90 SER A N 1
ATOM 737 C CA . SER A 1 90 ? -10.221 8.082 -10.699 1 88.32 90 SER A CA 1
ATOM 738 C C . SER A 1 90 ? -11.562 7.753 -10.052 1 88.32 90 SER A C 1
ATOM 740 O O . SER A 1 90 ? -12.41 7.102 -10.665 1 88.32 90 SER A O 1
ATOM 742 N N . ILE A 1 91 ? -11.77 8.196 -8.846 1 92.22 91 ILE A N 1
ATOM 743 C CA . ILE A 1 91 ? -12.986 7.878 -8.105 1 92.22 91 ILE A CA 1
ATOM 744 C C . ILE A 1 91 ? -13.817 9.144 -7.909 1 92.22 91 ILE A C 1
ATOM 746 O O . ILE A 1 91 ? -13.378 10.085 -7.244 1 92.22 91 ILE A O 1
ATOM 750 N N . PRO A 1 92 ? -14.967 9.193 -8.436 1 89.45 92 PRO A N 1
ATOM 751 C CA . PRO A 1 92 ? -15.837 10.352 -8.224 1 89.45 92 PRO A CA 1
ATOM 752 C C . PRO A 1 92 ? -16.517 10.338 -6.856 1 89.45 92 PRO A C 1
ATOM 754 O O . PRO A 1 92 ? -16.646 9.277 -6.239 1 89.45 92 PRO A O 1
ATOM 757 N N . THR A 1 93 ? -16.938 11.482 -6.447 1 88.46 93 THR A N 1
ATOM 758 C CA . THR A 1 93 ? -17.669 11.569 -5.188 1 88.46 93 THR A CA 1
ATOM 759 C C . THR A 1 93 ? -19.105 11.083 -5.362 1 88.46 93 THR A C 1
ATOM 761 O O . THR A 1 93 ? -19.814 11.536 -6.263 1 88.46 93 THR A O 1
ATOM 764 N N . GLN A 1 94 ? -19.469 10.09 -4.629 1 87.5 94 GLN A N 1
ATOM 765 C CA . GLN A 1 94 ? -20.824 9.548 -4.615 1 87.5 94 GLN A CA 1
ATOM 766 C C . GLN A 1 94 ? -21.278 9.237 -3.192 1 87.5 94 GLN A C 1
ATOM 768 O O . GLN A 1 94 ? -20.477 9.281 -2.256 1 87.5 94 GLN A O 1
ATOM 773 N N . ASP A 1 95 ? -22.517 9.012 -3.108 1 87.36 95 ASP A N 1
ATOM 774 C CA . ASP A 1 95 ? -23.033 8.684 -1.782 1 87.36 95 ASP A CA 1
ATOM 775 C C . ASP A 1 95 ? -22.364 7.429 -1.227 1 87.36 95 ASP A C 1
ATOM 777 O O . ASP A 1 95 ? -22.359 6.382 -1.878 1 87.36 95 ASP A O 1
ATOM 781 N N . GLY A 1 96 ? -21.813 7.655 -0.111 1 89.81 96 GLY A N 1
ATOM 782 C CA . GLY A 1 96 ? -21.181 6.523 0.547 1 89.81 96 GLY A CA 1
ATOM 783 C C . GLY A 1 96 ? -19.759 6.278 0.079 1 89.81 96 GLY A C 1
ATOM 784 O O . GLY A 1 96 ? -19.098 5.347 0.544 1 89.81 96 GLY A O 1
ATOM 785 N N . ILE A 1 97 ? -19.33 7.041 -0.921 1 93.25 97 ILE A N 1
ATOM 786 C CA . ILE A 1 97 ? -17.975 6.909 -1.448 1 93.25 97 ILE A CA 1
ATOM 787 C C . ILE A 1 97 ? -17.276 8.266 -1.418 1 93.25 97 ILE A C 1
ATOM 789 O O . ILE A 1 97 ? -17.725 9.218 -2.062 1 93.25 97 ILE A O 1
ATOM 793 N N . SER A 1 98 ? -16.193 8.364 -0.648 1 93.95 98 SER A N 1
ATOM 794 C CA . SER A 1 98 ? -15.337 9.545 -0.672 1 93.95 98 SER A CA 1
ATOM 795 C C . SER A 1 98 ? -14.026 9.264 -1.399 1 93.95 98 SER A C 1
ATOM 797 O O . SER A 1 98 ? -13.331 8.296 -1.084 1 93.95 98 SER A O 1
ATOM 799 N N . PRO A 1 99 ? -13.689 10.053 -2.323 1 94.34 99 PRO A N 1
ATOM 800 C CA . PRO A 1 99 ? -12.443 9.82 -3.056 1 94.34 99 PRO A CA 1
ATOM 801 C C . PRO A 1 99 ? -11.201 10.087 -2.209 1 94.34 99 PRO A C 1
ATOM 803 O O . PRO A 1 99 ? -10.077 9.876 -2.672 1 94.34 99 PRO A O 1
ATOM 806 N N . TYR A 1 100 ? -11.423 10.536 -0.976 1 95.19 100 TYR A N 1
ATOM 807 C CA . TYR A 1 100 ? -10.309 10.851 -0.09 1 95.19 100 TYR A CA 1
ATOM 808 C C . TYR A 1 100 ? -10.037 9.701 0.873 1 95.19 100 TYR A C 1
ATOM 810 O O . TYR A 1 100 ? -10.961 9.172 1.494 1 95.19 100 TYR A O 1
ATOM 818 N N . ALA A 1 101 ? -8.811 9.241 0.972 1 94.92 101 ALA A N 1
ATOM 819 C CA . ALA A 1 101 ? -8.324 8.213 1.888 1 94.92 101 ALA A CA 1
ATOM 820 C C . ALA A 1 101 ? -6.817 8.332 2.096 1 94.92 101 ALA A C 1
ATOM 822 O O . ALA A 1 101 ? -6.14 9.064 1.37 1 94.92 101 ALA A O 1
ATOM 823 N N . PRO A 1 102 ? -6.287 7.777 3.188 1 94.75 102 PRO A N 1
ATOM 824 C CA . PRO A 1 102 ? -4.84 7.809 3.41 1 94.75 102 PRO A CA 1
ATOM 825 C C . PRO A 1 102 ? -4.074 6.92 2.434 1 94.75 102 PRO A C 1
ATOM 827 O O . PRO A 1 102 ? -3.554 5.871 2.826 1 94.75 102 PRO A O 1
ATOM 830 N N . ASN A 1 103 ? -3.912 7.412 1.21 1 92 103 ASN A N 1
ATOM 831 C CA . ASN A 1 103 ? -3.346 6.626 0.119 1 92 103 ASN A CA 1
ATOM 832 C C . ASN A 1 103 ? -1.857 6.908 -0.061 1 92 103 ASN A C 1
ATOM 834 O O . ASN A 1 103 ? -1.156 6.154 -0.738 1 92 103 ASN A O 1
ATOM 838 N N . THR A 1 104 ? -1.314 7.914 0.585 1 94.87 104 THR A N 1
ATOM 839 C CA . THR A 1 104 ? 0.066 8.313 0.33 1 94.87 104 THR A CA 1
ATOM 840 C C . THR A 1 104 ? 1.004 7.711 1.372 1 94.87 104 THR A C 1
ATOM 842 O O . THR A 1 104 ? 0.552 7.167 2.382 1 94.87 104 THR A O 1
ATOM 845 N N . HIS A 1 105 ? 2.283 7.817 1.173 1 95.18 105 HIS A N 1
ATOM 846 C CA . HIS A 1 105 ? 3.27 7.099 1.971 1 95.18 105 HIS A CA 1
ATOM 847 C C . HIS A 1 105 ? 3.401 7.707 3.363 1 95.18 105 HIS A C 1
ATOM 849 O O . HIS A 1 105 ? 3.863 7.044 4.294 1 95.18 105 HIS A O 1
ATOM 855 N N . GLN A 1 106 ? 2.946 8.953 3.547 1 96.98 106 GLN A N 1
ATOM 856 C CA . GLN A 1 106 ? 3.089 9.63 4.832 1 96.98 106 GLN A CA 1
ATOM 857 C C . GLN A 1 106 ? 2.276 8.929 5.916 1 96.98 106 GLN A C 1
ATOM 859 O O . GLN A 1 106 ? 2.54 9.104 7.108 1 96.98 106 GLN A O 1
ATOM 864 N N . PHE A 1 107 ? 1.283 8.121 5.532 1 96.77 107 PHE A N 1
ATOM 865 C CA . PHE A 1 107 ? 0.368 7.488 6.474 1 96.77 107 PHE A CA 1
ATOM 866 C C . PHE A 1 107 ? 1.106 6.486 7.355 1 96.77 107 PHE A C 1
ATOM 868 O O . PHE A 1 107 ? 0.817 6.37 8.548 1 96.77 107 PHE A O 1
ATOM 875 N N . PHE A 1 108 ? 2.061 5.791 6.79 1 93.86 108 PHE A N 1
ATOM 876 C CA . PHE A 1 108 ? 2.65 4.645 7.472 1 93.86 108 PHE A CA 1
ATOM 877 C C . PHE A 1 108 ? 3.489 5.095 8.662 1 93.86 108 PHE A C 1
ATOM 879 O O . PHE A 1 108 ? 3.418 4.499 9.739 1 93.86 108 PHE A O 1
ATOM 886 N N . ARG A 1 109 ? 4.257 6.107 8.456 1 95.4 109 ARG A N 1
ATOM 887 C CA . ARG A 1 109 ? 5 6.64 9.594 1 95.4 109 ARG A CA 1
ATOM 888 C C . ARG A 1 109 ? 4.053 7.178 10.662 1 95.4 109 ARG A C 1
ATOM 890 O O . ARG A 1 109 ? 4.288 6.992 11.858 1 95.4 109 ARG A O 1
ATOM 897 N N . PHE A 1 110 ? 2.999 7.852 10.206 1 96.13 110 PHE A N 1
ATOM 898 C CA . PHE A 1 110 ? 2.026 8.427 11.128 1 96.13 110 PHE A CA 1
ATOM 899 C C . PHE A 1 110 ? 1.367 7.339 11.967 1 96.13 110 PHE A C 1
ATOM 901 O O . PHE A 1 110 ? 1.287 7.456 13.192 1 96.13 110 PHE A O 1
ATOM 908 N N . ALA A 1 111 ? 0.976 6.299 11.32 1 92.26 111 ALA A N 1
ATOM 909 C CA . ALA A 1 111 ? 0.3 5.205 12.014 1 92.26 111 ALA A CA 1
ATOM 910 C C . ALA A 1 111 ? 1.208 4.581 13.07 1 92.26 111 ALA A C 1
ATOM 912 O O . ALA A 1 111 ? 0.759 4.261 14.173 1 92.26 111 ALA A O 1
ATOM 913 N N . GLN A 1 112 ? 2.451 4.429 12.763 1 91.98 112 GLN A N 1
ATOM 914 C CA . GLN A 1 112 ? 3.391 3.854 13.72 1 91.98 112 GLN A CA 1
ATOM 915 C C . GLN A 1 112 ? 3.667 4.82 14.868 1 91.98 112 GLN A C 1
ATOM 917 O O . GLN A 1 112 ? 3.881 4.396 16.006 1 91.98 112 GLN A O 1
ATOM 922 N N . SER A 1 113 ? 3.704 6.136 14.544 1 93.61 113 SER A N 1
ATOM 923 C CA . SER A 1 113 ? 3.937 7.134 15.582 1 93.61 113 SER A CA 1
ATOM 924 C C . SER A 1 113 ? 2.808 7.138 16.608 1 93.61 113 SER A C 1
ATOM 926 O O . SER A 1 113 ? 3.04 7.387 17.793 1 93.61 113 SER A O 1
ATOM 928 N N . LEU A 1 114 ? 1.599 6.887 16.167 1 91.62 114 LEU A N 1
ATOM 929 C CA . LEU A 1 114 ? 0.465 6.866 17.084 1 91.62 114 LEU A CA 1
ATOM 930 C C . LEU A 1 114 ? 0.57 5.693 18.053 1 91.62 114 LEU A C 1
ATOM 932 O O . LEU A 1 114 ? 0.074 5.766 19.179 1 91.62 114 LEU A O 1
ATOM 936 N N . ARG A 1 115 ? 1.257 4.669 17.586 1 86.67 115 ARG A N 1
ATOM 937 C CA . ARG A 1 115 ? 1.46 3.524 18.467 1 86.67 115 ARG A CA 1
ATOM 938 C C . ARG A 1 115 ? 2.43 3.864 19.594 1 86.67 115 ARG A C 1
ATOM 940 O O . ARG A 1 115 ? 2.308 3.342 20.704 1 86.67 115 ARG A O 1
ATOM 947 N N . LEU A 1 116 ? 3.292 4.756 19.279 1 91.42 116 LEU A N 1
ATOM 948 C CA . LEU A 1 116 ? 4.324 5.113 20.246 1 91.42 116 LEU A CA 1
ATOM 949 C C . LEU A 1 116 ? 3.866 6.273 21.125 1 91.42 116 LEU A C 1
ATOM 951 O O . LEU A 1 116 ? 4.476 6.551 22.16 1 91.42 116 LEU A O 1
ATOM 955 N N . ILE A 1 117 ? 2.827 6.969 20.656 1 93.31 117 ILE A N 1
ATOM 956 C CA . ILE A 1 117 ? 2.197 8.024 21.443 1 93.31 117 ILE A CA 1
ATOM 957 C C . ILE A 1 117 ? 0.752 7.642 21.755 1 93.31 117 ILE A C 1
ATOM 959 O O . ILE A 1 117 ? -0.183 8.208 21.183 1 93.31 117 ILE A O 1
ATOM 963 N N . PRO A 1 118 ? 0.641 6.809 22.709 1 87.69 118 PRO A N 1
ATOM 964 C CA . PRO A 1 118 ? -0.7 6.271 22.948 1 87.69 118 PRO A CA 1
ATOM 965 C C . PRO A 1 118 ? -1.658 7.309 23.528 1 87.69 118 PRO A C 1
ATOM 967 O O . PRO A 1 118 ? -1.234 8.197 24.272 1 87.69 118 PRO A O 1
ATOM 970 N N . GLY A 1 119 ? -2.887 7.249 23.142 1 87.86 119 GLY A N 1
ATOM 971 C CA . GLY A 1 119 ? -3.946 8.13 23.607 1 87.86 119 GLY A CA 1
ATOM 972 C C . GLY A 1 119 ? -5.168 8.121 22.707 1 87.86 119 GLY A C 1
ATOM 973 O O . GLY A 1 119 ? -5.28 7.28 21.812 1 87.86 119 GLY A O 1
ATOM 974 N N . ASN A 1 120 ? -6.159 8.977 23.12 1 84.8 120 ASN A N 1
ATOM 975 C CA . ASN A 1 120 ? -7.376 9.062 22.32 1 84.8 120 ASN A CA 1
ATOM 976 C C . ASN A 1 120 ? -7.951 10.476 22.324 1 84.8 120 ASN A C 1
ATOM 978 O O . ASN A 1 120 ? -7.446 11.354 23.025 1 84.8 120 ASN A O 1
ATOM 982 N N . ALA A 1 121 ? -8.908 10.622 21.45 1 87.9 121 ALA A N 1
ATOM 983 C CA . ALA A 1 121 ? -9.528 11.937 21.307 1 87.9 121 ALA A CA 1
ATOM 984 C C . ALA A 1 121 ? -10.949 11.938 21.864 1 87.9 121 ALA A C 1
ATOM 986 O O . ALA A 1 121 ? -11.735 12.843 21.577 1 87.9 121 ALA A O 1
ATOM 987 N N . PHE A 1 122 ? -11.336 11.072 22.717 1 83.87 122 PHE A N 1
ATOM 988 C CA . PHE A 1 122 ? -12.718 10.915 23.156 1 83.87 122 PHE A CA 1
ATOM 989 C C . PHE A 1 122 ? -13.151 12.098 24.015 1 83.87 122 PHE A C 1
ATOM 991 O O . PHE A 1 122 ? -14.304 12.528 23.952 1 83.87 122 PHE A O 1
ATOM 998 N N . ASN A 1 123 ? -12.273 12.625 24.719 1 85.63 123 ASN A N 1
ATOM 999 C CA . ASN A 1 123 ? -12.633 13.695 25.644 1 85.63 123 ASN A CA 1
ATOM 1000 C C . ASN A 1 123 ? -12.366 15.071 25.04 1 85.63 123 ASN A C 1
ATOM 1002 O O . ASN A 1 123 ? -12.464 16.086 25.731 1 85.63 123 ASN A O 1
ATOM 1006 N N . PHE A 1 124 ? -12.028 15.111 23.79 1 92.66 124 PHE A N 1
ATOM 1007 C CA . PHE A 1 124 ? -11.795 16.407 23.164 1 92.66 124 PHE A CA 1
ATOM 1008 C C . PHE A 1 124 ? -13.098 17.187 23.032 1 92.66 124 PHE A C 1
ATOM 1010 O O . PHE A 1 124 ? -14.109 16.645 22.58 1 92.66 124 PHE A O 1
ATOM 1017 N N . PRO A 1 125 ? -13.1 18.403 23.364 1 93.1 125 PRO A N 1
ATOM 1018 C CA . PRO A 1 125 ? -14.317 19.214 23.284 1 93.1 125 PRO A CA 1
ATOM 1019 C C . PRO A 1 125 ? -14.596 19.723 21.872 1 93.1 125 PRO A C 1
ATOM 1021 O O . PRO A 1 125 ? -14.278 20.871 21.551 1 93.1 125 PRO A O 1
ATOM 1024 N N . ASN A 1 126 ? -15.273 19.083 21.114 1 90.22 126 ASN A N 1
ATOM 1025 C CA . ASN A 1 126 ? -15.51 19.403 19.711 1 90.22 126 ASN A CA 1
ATOM 1026 C C . ASN A 1 126 ? -16.312 20.692 19.558 1 90.22 126 ASN A C 1
ATOM 1028 O O . ASN A 1 126 ? -16.163 21.407 18.565 1 90.22 126 ASN A O 1
ATOM 1032 N N . ASN A 1 127 ? -17.075 21.014 20.53 1 91.13 127 ASN A N 1
ATOM 1033 C CA . ASN A 1 127 ? -17.938 22.186 20.426 1 91.13 127 ASN A CA 1
ATOM 1034 C C . ASN A 1 127 ? -17.205 23.46 20.835 1 91.13 127 ASN A C 1
ATOM 1036 O O . ASN A 1 127 ? -17.748 24.56 20.714 1 91.13 127 ASN A O 1
ATOM 1040 N N . SER A 1 128 ? -16.004 23.273 21.226 1 94.24 128 SER A N 1
ATOM 1041 C CA . SER A 1 128 ? -15.217 24.435 21.624 1 94.24 128 SER A CA 1
ATOM 1042 C C . SER A 1 128 ? -14.821 25.275 20.414 1 94.24 128 SER A C 1
ATOM 1044 O O . SER A 1 128 ? -14.522 26.464 20.548 1 94.24 128 SER A O 1
ATOM 1046 N N . ILE A 1 129 ? -14.786 24.711 19.239 1 95.89 129 ILE A N 1
ATOM 1047 C CA . ILE A 1 129 ? -14.405 25.426 18.025 1 95.89 129 ILE A CA 1
ATOM 1048 C C . ILE A 1 129 ? -15.394 25.107 16.906 1 95.89 129 ILE A C 1
ATOM 1050 O O . ILE A 1 129 ? -16.077 24.08 16.947 1 95.89 129 ILE A O 1
ATOM 1054 N N . THR A 1 130 ? -15.51 25.979 15.969 1 95.95 130 THR A N 1
ATOM 1055 C CA . THR A 1 130 ? -16.448 25.839 14.86 1 95.95 130 THR A CA 1
ATOM 1056 C C . THR A 1 130 ? -15.955 24.795 13.863 1 95.95 130 THR A C 1
ATOM 1058 O O . THR A 1 130 ? -14.825 24.314 13.967 1 95.95 130 THR A O 1
ATOM 1061 N N . ASP A 1 131 ? -16.78 24.481 12.903 1 95.81 131 ASP A N 1
ATOM 1062 C CA . ASP A 1 131 ? -16.415 23.502 11.884 1 95.81 131 ASP A CA 1
ATOM 1063 C C . ASP A 1 131 ? -15.268 24.014 11.016 1 95.81 131 ASP A C 1
ATOM 1065 O O . ASP A 1 131 ? -14.351 23.261 10.682 1 95.81 131 ASP A O 1
ATOM 1069 N N . VAL A 1 132 ? -15.29 25.339 10.698 1 97.18 132 VAL A N 1
ATOM 1070 C CA . VAL A 1 132 ? -14.219 25.929 9.903 1 97.18 132 VAL A CA 1
ATOM 1071 C C . VAL A 1 132 ? -12.898 25.836 10.663 1 97.18 132 VAL A C 1
ATOM 1073 O O . VAL A 1 132 ? -11.856 25.535 10.076 1 97.18 132 VAL A O 1
ATOM 1076 N N . GLU A 1 133 ? -12.979 26.083 11.969 1 97.88 133 GLU A N 1
ATOM 1077 C CA . GLU A 1 133 ? -11.778 26.025 12.797 1 97.88 133 GLU A CA 1
ATOM 1078 C C . GLU A 1 133 ? -11.274 24.592 12.94 1 97.88 133 GLU A C 1
ATOM 1080 O O . GLU A 1 133 ? -10.066 24.348 12.914 1 97.88 133 GLU A O 1
ATOM 1085 N N . ARG A 1 134 ? -12.171 23.658 13.084 1 97.74 134 ARG A N 1
ATOM 1086 C CA . ARG A 1 134 ? -11.788 22.254 13.195 1 97.74 134 ARG A CA 1
ATOM 1087 C C . ARG A 1 134 ? -11.075 21.78 11.933 1 97.74 134 ARG A C 1
ATOM 1089 O O . ARG A 1 134 ? -10.016 21.154 12.01 1 97.74 134 ARG A O 1
ATOM 1096 N N . CYS A 1 135 ? -11.628 22.104 10.82 1 98 135 CYS A N 1
ATOM 1097 C CA . CYS A 1 135 ? -11.039 21.655 9.563 1 98 135 CYS A CA 1
ATOM 1098 C C . CYS A 1 135 ? -9.739 22.396 9.275 1 98 135 CYS A C 1
ATOM 1100 O O . CYS A 1 135 ? -8.802 21.82 8.719 1 98 135 CYS A O 1
ATOM 1102 N N . THR A 1 136 ? -9.706 23.672 9.642 1 98.32 136 THR A N 1
ATOM 1103 C CA . THR A 1 136 ? -8.452 24.404 9.496 1 98.32 136 THR A CA 1
ATOM 1104 C C . THR A 1 136 ? -7.349 23.758 10.329 1 98.32 136 THR A C 1
ATOM 1106 O O . THR A 1 136 ? -6.226 23.581 9.851 1 98.32 136 THR A O 1
ATOM 1109 N N . LEU A 1 137 ? -7.726 23.416 11.55 1 98.31 137 LEU A N 1
ATOM 1110 C CA . LEU A 1 137 ? -6.761 22.773 12.435 1 98.31 137 LEU A CA 1
ATOM 1111 C C . LEU A 1 137 ? -6.295 21.441 11.855 1 98.31 137 LEU A C 1
ATOM 1113 O O . LEU A 1 137 ? -5.103 21.126 11.894 1 98.31 137 LEU A O 1
ATOM 1117 N N . HIS A 1 138 ? -7.213 20.711 11.312 1 97.97 138 HIS A N 1
ATOM 1118 C CA . HIS A 1 138 ? -6.883 19.439 10.68 1 97.97 138 HIS A CA 1
ATOM 1119 C C . HIS A 1 138 ? -5.899 19.634 9.531 1 97.97 138 HIS A C 1
ATOM 1121 O O . HIS A 1 138 ? -4.893 18.926 9.443 1 97.97 138 HIS A O 1
ATOM 1127 N N . PHE A 1 139 ? -6.123 20.599 8.679 1 98.06 139 PHE A N 1
ATOM 1128 C CA . PHE A 1 139 ? -5.312 20.791 7.482 1 98.06 139 PHE A CA 1
ATOM 1129 C C . PHE A 1 139 ? -3.982 21.45 7.83 1 98.06 139 PHE A C 1
ATOM 1131 O O . PHE A 1 139 ? -3.041 21.42 7.034 1 98.06 139 PHE A O 1
ATOM 1138 N N . MET A 1 140 ? -3.861 22.014 9.049 1 98.43 140 MET A N 1
ATOM 1139 C CA . MET A 1 140 ? -2.593 22.563 9.522 1 98.43 140 MET A CA 1
ATOM 1140 C C . MET A 1 140 ? -1.696 21.461 10.077 1 98.43 140 MET A C 1
ATOM 1142 O O . MET A 1 140 ? -0.472 21.6 10.091 1 98.43 140 MET A O 1
ATOM 1146 N N . LEU A 1 141 ? -2.376 20.372 10.443 1 98.54 141 LEU A N 1
ATOM 1147 C CA . LEU A 1 141 ? -1.62 19.399 11.223 1 98.54 141 LEU A CA 1
ATOM 1148 C C . LEU A 1 141 ? -1.349 18.14 10.406 1 98.54 141 LEU A C 1
ATOM 1150 O O . LEU A 1 141 ? -0.372 17.43 10.657 1 98.54 141 LEU A O 1
ATOM 1154 N N . SER A 1 142 ? -2.142 17.852 9.466 1 97.99 142 SER A N 1
ATOM 1155 C CA . SER A 1 142 ? -2.031 16.603 8.72 1 97.99 142 SER A CA 1
ATOM 1156 C C . SER A 1 142 ? -1.155 16.774 7.483 1 97.99 142 SER A C 1
ATOM 1158 O O . SER A 1 142 ? -1.463 17.583 6.605 1 97.99 142 SER A O 1
ATOM 1160 N N . SER A 1 143 ? -0.155 15.949 7.406 1 97.63 143 SER A N 1
ATOM 1161 C CA . SER A 1 143 ? 0.799 16.058 6.306 1 97.63 143 SER A CA 1
ATOM 1162 C C . SER A 1 143 ? 0.407 15.153 5.143 1 97.63 143 SER A C 1
ATOM 1164 O O . SER A 1 143 ? 0.163 13.96 5.333 1 97.63 143 SER A O 1
ATOM 1166 N N . SER A 1 144 ? 0.285 15.68 3.973 1 97.15 144 SER A N 1
ATOM 1167 C CA . SER A 1 144 ? 0.065 14.949 2.729 1 97.15 144 SER A CA 1
ATOM 1168 C C . SER A 1 144 ? 0.459 15.789 1.518 1 97.15 144 SER A C 1
ATOM 1170 O O . SER A 1 144 ? 0.619 17.006 1.626 1 97.15 144 SER A O 1
ATOM 1172 N N . VAL A 1 145 ? 0.76 15.179 0.431 1 96.99 145 VAL A N 1
ATOM 1173 C CA . VAL A 1 145 ? 1.058 15.862 -0.824 1 96.99 145 VAL A CA 1
ATOM 1174 C C . VAL A 1 145 ? 0.075 15.412 -1.903 1 96.99 145 VAL A C 1
ATOM 1176 O O . VAL A 1 145 ? -0.041 14.218 -2.187 1 96.99 145 VAL A O 1
ATOM 1179 N N . GLU A 1 146 ? -0.689 16.291 -2.379 1 95.43 146 GLU A N 1
ATOM 1180 C CA . GLU A 1 146 ? -1.552 16.011 -3.522 1 95.43 146 GLU A CA 1
ATOM 1181 C C . GLU A 1 146 ? -0.771 16.074 -4.832 1 95.43 146 GLU A C 1
ATOM 1183 O O . GLU A 1 146 ? -0.602 17.15 -5.408 1 95.43 146 GLU A O 1
ATOM 1188 N N . ILE A 1 147 ? -0.502 14.966 -5.42 1 94.87 147 ILE A N 1
ATOM 1189 C CA . ILE A 1 147 ? 0.536 14.86 -6.439 1 94.87 147 ILE A CA 1
ATOM 1190 C C . ILE A 1 147 ? -0.096 14.921 -7.828 1 94.87 147 ILE A C 1
ATOM 1192 O O . ILE A 1 147 ? 0.599 15.14 -8.824 1 94.87 147 ILE A O 1
ATOM 1196 N N . TYR A 1 148 ? -1.41 14.825 -7.905 1 92.7 148 TYR A N 1
ATOM 1197 C CA . TYR A 1 148 ? -2.027 14.723 -9.223 1 92.7 148 TYR A CA 1
ATOM 1198 C C . TYR A 1 148 ? -2.415 16.099 -9.752 1 92.7 148 TYR A C 1
ATOM 1200 O O . TYR A 1 148 ? -2.636 17.03 -8.974 1 92.7 148 TYR A O 1
ATOM 1208 N N . GLU A 1 149 ? -2.539 16.18 -11.036 1 91.87 149 GLU A N 1
ATOM 1209 C CA . GLU A 1 149 ? -2.862 17.43 -11.716 1 91.87 149 GLU A CA 1
ATOM 1210 C C . GLU A 1 149 ? -4.268 17.906 -11.36 1 91.87 149 GLU A C 1
ATOM 1212 O O . GLU A 1 149 ? -5.21 17.111 -11.335 1 91.87 149 GLU A O 1
ATOM 1217 N N . ARG A 1 150 ? -4.399 19.143 -11.046 1 87.2 150 ARG A N 1
ATOM 1218 C CA . ARG A 1 150 ? -5.66 19.735 -10.609 1 87.2 150 ARG A CA 1
ATOM 1219 C C . ARG A 1 150 ? -6.33 20.497 -11.747 1 87.2 150 ARG A C 1
ATOM 1221 O O . ARG A 1 150 ? -7.532 20.769 -11.695 1 87.2 150 ARG A O 1
ATOM 1228 N N . GLY A 1 151 ? -5.568 20.94 -12.871 1 83.38 151 GLY A N 1
ATOM 1229 C CA . GLY A 1 151 ? -6.13 21.675 -13.993 1 83.38 151 GLY A CA 1
ATOM 1230 C C . GLY A 1 151 ? -5.85 23.165 -13.931 1 83.38 151 GLY A C 1
ATOM 1231 O O . GLY A 1 151 ? -5.947 23.862 -14.943 1 83.38 151 GLY A O 1
ATOM 1232 N N . ASP A 1 152 ? -5.499 23.725 -12.782 1 84.74 152 ASP A N 1
ATOM 1233 C CA . ASP A 1 152 ? -5.286 25.162 -12.643 1 84.74 152 ASP A CA 1
ATOM 1234 C C . ASP A 1 152 ? -3.797 25.491 -12.558 1 84.74 152 ASP A C 1
ATOM 1236 O O . ASP A 1 152 ? -3.422 26.608 -12.197 1 84.74 152 ASP A O 1
ATOM 1240 N N . GLU A 1 153 ? -2.967 24.676 -12.827 1 87.48 153 GLU A N 1
ATOM 1241 C CA . GLU A 1 153 ? -1.535 24.786 -12.567 1 87.48 153 GLU A CA 1
ATOM 1242 C C . GLU A 1 153 ? -0.893 25.846 -13.457 1 87.48 153 GLU A C 1
ATOM 1244 O O . GLU A 1 153 ? 0.115 26.451 -13.083 1 87.48 153 GLU A O 1
ATOM 1249 N N . THR A 1 154 ? -1.417 26.116 -14.557 1 82.82 154 THR A N 1
ATOM 1250 C CA . THR A 1 154 ? -0.87 27.132 -15.449 1 82.82 154 THR A CA 1
ATOM 1251 C C . THR A 1 154 ? -0.986 28.519 -14.824 1 82.82 154 THR A C 1
ATOM 1253 O O . THR A 1 154 ? -0.155 29.393 -15.08 1 82.82 154 THR A O 1
ATOM 1256 N N . LYS A 1 155 ? -1.89 28.61 -13.909 1 80.28 155 LYS A N 1
ATOM 1257 C CA . LYS A 1 155 ? -2.146 29.91 -13.295 1 80.28 155 LYS A CA 1
ATOM 1258 C C . LYS A 1 155 ? -1.475 30.014 -11.928 1 80.28 155 LYS A C 1
ATOM 1260 O O . LYS A 1 155 ? -1.027 31.091 -11.531 1 80.28 155 LYS A O 1
ATOM 1265 N N . VAL A 1 156 ? -1.414 28.913 -11.258 1 82.48 156 VAL A N 1
ATOM 1266 C CA . VAL A 1 156 ? -1.065 29.014 -9.845 1 82.48 156 VAL A CA 1
ATOM 1267 C C . VAL A 1 156 ? 0.395 28.616 -9.643 1 82.48 156 VAL A C 1
ATOM 1269 O O . VAL A 1 156 ? 1.027 29.024 -8.665 1 82.48 156 VAL A O 1
ATOM 1272 N N . CYS A 1 157 ? 0.999 27.668 -10.429 1 78.14 157 CYS A N 1
ATOM 1273 C CA . CYS A 1 157 ? 2.36 27.2 -10.195 1 78.14 157 CYS A CA 1
ATOM 1274 C C . CYS A 1 157 ? 3.37 28.313 -10.45 1 78.14 157 CYS A C 1
ATOM 1276 O O . CYS A 1 157 ? 4.438 28.34 -9.836 1 78.14 157 CYS A O 1
ATOM 1278 N N . ARG A 1 158 ? 3.369 29.111 -11.479 1 58.86 158 ARG A N 1
ATOM 1279 C CA . ARG A 1 158 ? 4.367 30.111 -11.842 1 58.86 158 ARG A CA 1
ATOM 1280 C C . ARG A 1 158 ? 4.406 31.242 -10.82 1 58.86 158 ARG A C 1
ATOM 1282 O O . ARG A 1 158 ? 5.144 32.215 -10.991 1 58.86 158 ARG A O 1
ATOM 1289 N N . PHE A 1 159 ? 3.357 31.351 -9.812 1 48.34 159 PHE A N 1
ATOM 1290 C CA . PHE A 1 159 ? 3.063 32.646 -9.209 1 48.34 159 PHE A CA 1
ATOM 1291 C C . PHE A 1 159 ? 4.161 33.05 -8.233 1 48.34 159 PHE A C 1
ATOM 1293 O O . PHE A 1 159 ? 4.229 32.531 -7.117 1 48.34 159 PHE A O 1
ATOM 1300 N N . VAL A 1 160 ? 5.168 33.383 -8.287 1 39.64 160 VAL A N 1
ATOM 1301 C CA . VAL A 1 160 ? 5.46 34.449 -7.335 1 39.64 160 VAL A CA 1
ATOM 1302 C C . VAL A 1 160 ? 4.218 35.314 -7.13 1 39.64 160 VAL A C 1
ATOM 1304 O O . VAL A 1 160 ? 3.963 35.792 -6.022 1 39.64 160 VAL A O 1
ATOM 1307 N N . ASP A 1 161 ? 3.647 36.272 -8.187 1 33.81 161 ASP A N 1
ATOM 1308 C CA . ASP A 1 161 ? 2.831 37.464 -7.979 1 33.81 161 ASP A CA 1
ATOM 1309 C C . ASP A 1 161 ? 1.403 37.091 -7.586 1 33.81 161 ASP A C 1
ATOM 1311 O O . ASP A 1 161 ? 0.941 37.442 -6.499 1 33.81 161 ASP A O 1
ATOM 1315 N N . THR A 1 162 ? 0.119 37.528 -8.577 1 34.66 162 THR A N 1
ATOM 1316 C CA . THR A 1 162 ? -1.193 38.071 -8.244 1 34.66 162 THR A CA 1
ATOM 1317 C C . THR A 1 162 ? -2.164 36.953 -7.876 1 34.66 162 THR A C 1
ATOM 1319 O O . THR A 1 162 ? -1.871 35.774 -8.088 1 34.66 162 THR A O 1
ATOM 1322 N N . TYR A 1 163 ? -3.693 37.139 -8.393 1 30.44 163 TYR A N 1
ATOM 1323 C CA . TYR A 1 163 ? -5.059 36.856 -7.968 1 30.44 163 TYR A CA 1
ATOM 1324 C C . TYR A 1 163 ? -5.495 35.468 -8.42 1 30.44 163 TYR A C 1
ATOM 1326 O O . TYR A 1 163 ? -5.416 35.142 -9.607 1 30.44 163 TYR A O 1
ATOM 1334 N N . ARG A 1 164 ? -5.37 34.469 -7.627 1 39.15 164 ARG A N 1
ATOM 1335 C CA . ARG A 1 164 ? -5.958 33.199 -8.041 1 39.15 164 ARG A CA 1
ATOM 1336 C C . ARG A 1 164 ? -7.478 33.296 -8.112 1 39.15 164 ARG A C 1
ATOM 1338 O O . ARG A 1 164 ? -8.124 33.725 -7.153 1 39.15 164 ARG A O 1
ATOM 1345 N N . TYR A 1 165 ? -8.221 33.094 -9.346 1 30.13 165 TYR A N 1
ATOM 1346 C CA . TYR A 1 165 ? -9.674 33.042 -9.463 1 30.13 165 TYR A CA 1
ATOM 1347 C C . TYR A 1 165 ? -10.229 31.784 -8.807 1 30.13 165 TYR A C 1
ATOM 1349 O O . TYR A 1 165 ? -9.636 30.707 -8.913 1 30.13 165 TYR A O 1
ATOM 1357 N N . PRO A 1 166 ? -11.173 31.91 -7.952 1 33.76 166 PRO A N 1
ATOM 1358 C CA . PRO A 1 166 ? -11.869 30.765 -7.361 1 33.76 166 PRO A CA 1
ATOM 1359 C C . PRO A 1 166 ? -12.398 29.79 -8.411 1 33.76 166 PRO A C 1
ATOM 1361 O O . PRO A 1 166 ? -12.955 30.213 -9.427 1 33.76 166 PRO A O 1
ATOM 1364 N N . ARG A 1 167 ? -11.914 28.691 -8.509 1 35.05 167 ARG A N 1
ATOM 1365 C CA . ARG A 1 167 ? -12.427 27.685 -9.434 1 35.05 167 ARG A CA 1
ATOM 1366 C C . ARG A 1 167 ? -13.92 27.456 -9.222 1 35.05 167 ARG A C 1
ATOM 1368 O O . ARG A 1 167 ? -14.376 27.312 -8.085 1 35.05 167 ARG A O 1
ATOM 1375 N N . ASN A 1 168 ? -14.925 27.744 -10.377 1 27.07 168 ASN A N 1
ATOM 1376 C CA . ASN A 1 168 ? -16.37 27.54 -10.403 1 27.07 168 ASN A CA 1
ATOM 1377 C C . ASN A 1 168 ? -16.74 26.106 -10.035 1 27.07 168 ASN A C 1
ATOM 1379 O O . ASN A 1 168 ? -16.251 25.157 -10.65 1 27.07 168 ASN A O 1
ATOM 1383 N N . VAL A 1 169 ? -17.18 25.901 -8.94 1 32.71 169 VAL A N 1
ATOM 1384 C CA . VAL A 1 169 ? -17.902 24.689 -8.566 1 32.71 169 VAL A CA 1
ATOM 1385 C C . VAL A 1 169 ? -19.105 24.5 -9.487 1 32.71 169 VAL A C 1
ATOM 1387 O O . VAL A 1 169 ? -19.995 25.352 -9.54 1 32.71 169 VAL A O 1
ATOM 1390 N N . LYS A 1 170 ? -19.232 24.048 -10.715 1 26.65 170 LYS A N 1
ATOM 1391 C CA . LYS A 1 170 ? -20.39 23.793 -11.566 1 26.65 170 LYS A CA 1
ATOM 1392 C C . LYS A 1 170 ? -21.66 23.64 -10.734 1 26.65 170 LYS A C 1
ATOM 1394 O O . LYS A 1 170 ? -21.608 23.185 -9.589 1 26.65 170 LYS A O 1
ATOM 1399 N N . ASP A 1 171 ? -23.038 23.864 -11.576 1 21.72 171 ASP A N 1
ATOM 1400 C CA . ASP A 1 171 ? -24.332 24.235 -12.141 1 21.72 171 ASP A CA 1
ATOM 1401 C C . ASP A 1 171 ? -25.329 23.083 -12.034 1 21.72 171 ASP A C 1
ATOM 1403 O O . ASP A 1 171 ? -26.412 23.137 -12.62 1 21.72 171 ASP A O 1
ATOM 1407 N N . LYS A 1 172 ? -25.127 21.878 -11.813 1 22.56 172 LYS A N 1
ATOM 1408 C CA . LYS A 1 172 ? -26.368 21.145 -12.047 1 22.56 172 LYS A CA 1
ATOM 1409 C C . LYS A 1 172 ? -27.367 21.38 -10.918 1 22.56 172 LYS A C 1
ATOM 1411 O O . LYS A 1 172 ? -27.39 20.635 -9.937 1 22.56 172 LYS A O 1
ATOM 1416 N N . HIS A 1 173 ? -28.058 22.502 -10.688 1 19.94 173 HIS A N 1
ATOM 1417 C CA . HIS A 1 173 ? -29.245 22.462 -9.841 1 19.94 173 HIS A CA 1
ATOM 1418 C C . HIS A 1 173 ? -30.427 21.841 -10.578 1 19.94 173 HIS A C 1
ATOM 1420 O O . HIS A 1 173 ? -31.506 21.678 -10.003 1 19.94 173 HIS A O 1
ATOM 1426 N N . LYS A 1 174 ? -30.955 21.454 -11.903 1 22.96 174 LYS A N 1
ATOM 1427 C CA . LYS A 1 174 ? -32.353 21.805 -11.667 1 22.96 174 LYS A CA 1
ATOM 1428 C C . LYS A 1 174 ? -32.889 21.116 -10.415 1 22.96 174 LYS A C 1
ATOM 1430 O O . LYS A 1 174 ? -32.345 20.101 -9.977 1 22.96 174 LYS A O 1
ATOM 1435 N N . THR A 1 175 ? -34.496 21.469 -10.196 1 17.85 175 THR A N 1
ATOM 1436 C CA . THR A 1 175 ? -35.664 21.588 -9.331 1 17.85 175 THR A CA 1
ATOM 1437 C C . THR A 1 175 ? -36.348 20.235 -9.156 1 17.85 175 THR A C 1
ATOM 1439 O O . THR A 1 175 ? -37.129 19.813 -10.012 1 17.85 175 THR A O 1
ATOM 1442 N N . LYS A 1 176 ? -35.8 19.121 -8.941 1 18.26 176 LYS A N 1
ATOM 1443 C CA . LYS A 1 176 ? -36.762 18.196 -8.349 1 18.26 176 LYS A CA 1
ATOM 1444 C C . LYS A 1 176 ? -37.564 18.871 -7.24 1 18.26 176 LYS A C 1
ATOM 1446 O O . LYS A 1 176 ? -37.091 19.823 -6.617 1 18.26 176 LYS A O 1
ATOM 1451 N N . THR A 1 177 ? -38.824 18.019 -6.698 1 18.65 177 THR A N 1
ATOM 1452 C CA . THR A 1 177 ? -40.075 18.156 -5.961 1 18.65 177 THR A CA 1
ATOM 1453 C C . THR A 1 177 ? -39.817 18.679 -4.551 1 18.65 177 THR A C 1
ATOM 1455 O O . THR A 1 177 ? -38.693 18.604 -4.051 1 18.65 177 THR A O 1
ATOM 1458 N N . GLU A 1 178 ? -40.734 18.192 -3.555 1 17.45 178 GLU A N 1
ATOM 1459 C CA . GLU A 1 178 ? -41.664 18.711 -2.557 1 17.45 178 GLU A CA 1
ATOM 1460 C C . GLU A 1 178 ? -40.983 18.877 -1.202 1 17.45 178 GLU A C 1
ATOM 1462 O O . GLU A 1 178 ? -41.126 19.915 -0.552 1 17.45 178 GLU A O 1
ATOM 1467 N N . ASN A 1 179 ? -40.923 17.748 -0.393 1 17.4 179 ASN A N 1
ATOM 1468 C CA . ASN A 1 179 ? -41.443 17.857 0.966 1 17.4 179 ASN A CA 1
ATOM 1469 C C . ASN A 1 179 ? -40.471 18.596 1.881 1 17.4 179 ASN A C 1
ATOM 1471 O O . ASN A 1 179 ? -39.293 18.743 1.553 1 17.4 179 ASN A O 1
ATOM 1475 N N . ILE A 1 180 ? -40.452 18.332 3.436 1 17.67 180 ILE A N 1
ATOM 1476 C CA . ILE A 1 180 ? -40.567 19.095 4.674 1 17.67 180 ILE A CA 1
ATOM 1477 C C . ILE A 1 180 ? -39.176 19.385 5.233 1 17.67 180 ILE A C 1
ATOM 1479 O O . ILE A 1 180 ? -39.032 20.143 6.195 1 17.67 180 ILE A O 1
ATOM 1483 N N . ALA A 1 181 ? -38.115 18.624 5.046 1 17.27 181 ALA A N 1
ATOM 1484 C CA . ALA A 1 181 ? -37.586 18.502 6.402 1 17.27 181 ALA A CA 1
ATOM 1485 C C . ALA A 1 181 ? -37.046 19.838 6.902 1 17.27 181 ALA A C 1
ATOM 1487 O O . ALA A 1 181 ? -36.566 20.656 6.114 1 17.27 181 ALA A O 1
ATOM 1488 N N . ASN A 1 182 ? -36.82 19.907 8.195 1 17.33 182 ASN A N 1
ATOM 1489 C CA . ASN A 1 182 ? -36.603 21.025 9.107 1 17.33 182 ASN A CA 1
ATOM 1490 C C . ASN A 1 182 ? -35.329 21.79 8.764 1 17.33 182 ASN A C 1
ATOM 1492 O O . ASN A 1 182 ? -34.488 21.298 8.01 1 17.33 182 ASN A O 1
ATOM 1496 N N . ASP A 1 183 ? -34.293 21.971 9.838 1 18.18 183 ASP A N 1
ATOM 1497 C CA . ASP A 1 183 ? -33.784 23.213 10.411 1 18.18 183 ASP A CA 1
ATOM 1498 C C . ASP A 1 183 ? -32.51 23.664 9.701 1 18.18 183 ASP A C 1
ATOM 1500 O O . ASP A 1 183 ? -31.646 22.843 9.384 1 18.18 183 ASP A O 1
ATOM 1504 N N . VAL A 1 184 ? -32.205 24.963 9.428 1 22.73 184 VAL A N 1
ATOM 1505 C CA . VAL A 1 184 ? -31.848 26.293 8.945 1 22.73 184 VAL A CA 1
ATOM 1506 C C . VAL A 1 184 ? -30.426 26.637 9.382 1 22.73 184 VAL A C 1
ATOM 1508 O O . VAL A 1 184 ? -29.872 25.995 10.278 1 22.73 184 VAL A O 1
ATOM 1511 N N . GLU A 1 185 ? -30.173 27.872 9.75 1 19.74 185 GLU A N 1
ATOM 1512 C CA . GLU A 1 185 ? -29.527 29.18 9.701 1 19.74 185 GLU A CA 1
ATOM 1513 C C . GLU A 1 185 ? -28.505 29.333 10.824 1 19.74 185 GLU A C 1
ATOM 1515 O O . GLU A 1 185 ? -27.593 30.158 10.733 1 19.74 185 GLU A O 1
ATOM 1520 N N . THR A 1 186 ? -28.703 28.948 12.209 1 23.14 186 THR A N 1
ATOM 1521 C CA . THR A 1 186 ? -28.985 29.89 13.286 1 23.14 186 THR A CA 1
ATOM 1522 C C . THR A 1 186 ? -27.689 30.429 13.885 1 23.14 186 THR A C 1
ATOM 1524 O O . THR A 1 186 ? -26.665 29.742 13.883 1 23.14 186 THR A O 1
ATOM 1527 N N . LEU A 1 187 ? -27.625 31.711 14.167 1 25.31 187 LEU A N 1
ATOM 1528 C CA . LEU A 1 187 ? -27.045 32.746 15.016 1 25.31 187 LEU A CA 1
ATOM 1529 C C . LEU A 1 187 ? -26.662 32.18 16.379 1 25.31 187 LEU A C 1
ATOM 1531 O O . LEU A 1 187 ? -27.531 31.768 17.151 1 25.31 187 LEU A O 1
ATOM 1535 N N . SER A 1 188 ? -26.185 31.51 16.69 1 25.48 188 SER A N 1
ATOM 1536 C CA . SER A 1 188 ? -26.294 31.387 18.14 1 25.48 188 SER A CA 1
ATOM 1537 C C . SER A 1 188 ? -26.27 32.754 18.815 1 25.48 188 SER A C 1
ATOM 1539 O O . SER A 1 188 ? -25.924 33.757 18.186 1 25.48 188 SER A O 1
ATOM 1541 N N . PHE A 1 189 ? -26.129 33.134 20.221 1 24 189 PHE A N 1
ATOM 1542 C CA . PHE A 1 189 ? -26.636 34.256 21.002 1 24 189 PHE A CA 1
ATOM 1543 C C . PHE A 1 189 ? -26.039 35.57 20.512 1 24 189 PHE A C 1
ATOM 1545 O O . PHE A 1 189 ? -26.743 36.576 20.405 1 24 189 PHE A O 1
ATOM 1552 N N . ASP A 1 190 ? -24.89 35.946 20.195 1 22.82 190 ASP A N 1
ATOM 1553 C CA . ASP A 1 190 ? -24.631 37.246 19.584 1 22.82 190 ASP A CA 1
ATOM 1554 C C . ASP A 1 190 ? -24.759 37.175 18.064 1 22.82 190 ASP A C 1
ATOM 1556 O O . ASP A 1 190 ? -24.353 38.099 17.358 1 22.82 190 ASP A O 1
ATOM 1560 N N . GLU A 1 191 ? -25.121 36.31 17.396 1 27.34 191 GLU A N 1
ATOM 1561 C CA . GLU A 1 191 ? -24.98 36.386 15.945 1 27.34 191 GLU A CA 1
ATOM 1562 C C . GLU A 1 191 ? -25.546 37.695 15.403 1 27.34 191 GLU A C 1
ATOM 1564 O O . GLU A 1 191 ? -25.303 38.052 14.248 1 27.34 191 GLU A O 1
ATOM 1569 N N . ILE A 1 192 ? -26.588 38.288 16.069 1 28.41 192 ILE A N 1
ATOM 1570 C CA . ILE A 1 192 ? -27.819 39.05 16.247 1 28.41 192 ILE A CA 1
ATOM 1571 C C . ILE A 1 192 ? -27.496 40.541 16.328 1 28.41 192 ILE A C 1
ATOM 1573 O O . ILE A 1 192 ? -28.377 41.359 16.598 1 28.41 192 ILE A O 1
ATOM 1577 N N . LYS A 1 193 ? -26.647 41.207 16.476 1 23.45 193 LYS A N 1
ATOM 1578 C CA . LYS A 1 193 ? -27.206 42.554 16.54 1 23.45 193 LYS A CA 1
ATOM 1579 C C . LYS A 1 193 ? -28.125 42.826 15.353 1 23.45 193 LYS A C 1
ATOM 1581 O O . LYS A 1 193 ? -29.293 43.177 15.532 1 23.45 193 LYS A O 1
ATOM 1586 N N . ASN A 1 194 ? -28.232 43.794 14.332 1 20.72 194 ASN A N 1
ATOM 1587 C CA . ASN A 1 194 ? -29.212 44.385 13.427 1 20.72 194 ASN A CA 1
ATOM 1588 C C . ASN A 1 194 ? -29.393 43.543 12.168 1 20.72 194 ASN A C 1
ATOM 1590 O O . ASN A 1 194 ? -28.469 43.415 11.363 1 20.72 194 ASN A O 1
ATOM 1594 N N . MET A 1 195 ? -30.158 42.58 11.917 1 21.76 195 MET A N 1
ATOM 1595 C CA . MET A 1 195 ? -30.809 41.716 10.936 1 21.76 195 MET A CA 1
ATOM 1596 C C . MET A 1 195 ? -31.688 42.53 9.993 1 21.76 195 MET A C 1
ATOM 1598 O O . MET A 1 195 ? -32.823 42.869 10.332 1 21.76 195 MET A O 1
ATOM 1602 N N . LYS A 1 196 ? -31.249 43.394 9.091 1 17.17 196 LYS A N 1
ATOM 1603 C CA . LYS A 1 196 ? -32.25 44.084 8.281 1 17.17 196 LYS A CA 1
ATOM 1604 C C . LYS A 1 196 ? -32.848 43.149 7.234 1 17.17 196 LYS A C 1
ATOM 1606 O O . LYS A 1 196 ? -32.271 42.105 6.924 1 17.17 196 LYS A O 1
ATOM 1611 N N . HIS A 1 197 ? -33.841 43.597 6.141 1 16.54 197 HIS A N 1
ATOM 1612 C CA . HIS A 1 197 ? -35.023 43.336 5.327 1 16.54 197 HIS A CA 1
ATOM 1613 C C . HIS A 1 197 ? -34.641 42.748 3.973 1 16.54 197 HIS A C 1
ATOM 1615 O O . HIS A 1 197 ? -34.099 43.451 3.117 1 16.54 197 HIS A O 1
ATOM 1621 N N . LYS A 1 198 ? -34.271 41.532 3.773 1 17.92 198 LYS A N 1
ATOM 1622 C CA . LYS A 1 198 ? -33.834 41.088 2.452 1 17.92 198 LYS A CA 1
ATOM 1623 C C . LYS A 1 198 ? -35.025 40.877 1.521 1 17.92 198 LYS A C 1
ATOM 1625 O O . LYS A 1 198 ? -35.972 40.168 1.867 1 17.92 198 LYS A O 1
ATOM 1630 N N . ASN A 1 199 ? -35.151 41.708 0.436 1 15.33 199 ASN A N 1
ATOM 1631 C CA . ASN A 1 199 ? -36.072 41.765 -0.694 1 15.33 199 ASN A CA 1
ATOM 1632 C C . ASN A 1 199 ? -35.925 40.545 -1.6 1 15.33 199 ASN A C 1
ATOM 1634 O O . ASN A 1 199 ? -34.814 40.056 -1.813 1 15.33 199 ASN A O 1
ATOM 1638 N N . LYS A 1 200 ? -36.953 39.756 -2.089 1 17.68 200 LYS A N 1
ATOM 1639 C CA . LYS A 1 200 ? -37.424 38.518 -2.702 1 17.68 200 LYS A CA 1
ATOM 1640 C C . LYS A 1 200 ? -37.216 38.539 -4.214 1 17.68 200 LYS A C 1
ATOM 1642 O O . LYS A 1 200 ? -37.721 37.671 -4.928 1 17.68 200 LYS A O 1
ATOM 1647 N N . ASP A 1 201 ? -36.395 39.315 -4.833 1 15.79 201 ASP A N 1
ATOM 1648 C CA . ASP A 1 201 ? -36.958 39.362 -6.179 1 15.79 201 ASP A CA 1
ATOM 1649 C C . ASP A 1 201 ? -36.774 38.028 -6.899 1 15.79 201 ASP A C 1
ATOM 1651 O O . ASP A 1 201 ? -35.953 37.204 -6.49 1 15.79 201 ASP A O 1
ATOM 1655 N N . GLU A 1 202 ? -36.878 37.954 -8.329 1 16.55 202 GLU A N 1
ATOM 1656 C CA . GLU A 1 202 ? -37.686 37.48 -9.449 1 16.55 202 GLU A CA 1
ATOM 1657 C C . GLU A 1 202 ? -36.965 36.383 -10.225 1 16.55 202 GLU A C 1
ATOM 1659 O O . GLU A 1 202 ? -37.584 35.404 -10.648 1 16.55 202 GLU A O 1
ATOM 1664 N N . HIS A 1 203 ? -35.711 36.38 -10.635 1 16.47 203 HIS A N 1
ATOM 1665 C CA . HIS A 1 203 ? -35.72 36.243 -12.087 1 16.47 203 HIS A CA 1
ATOM 1666 C C . HIS A 1 203 ? -35.821 34.779 -12.501 1 16.47 203 HIS A C 1
ATOM 1668 O O . HIS A 1 203 ? -35.552 33.882 -11.699 1 16.47 203 HIS A O 1
ATOM 1674 N N . MET A 1 204 ? -35.485 34.528 -13.919 1 17.26 204 MET A N 1
ATOM 1675 C CA . MET A 1 204 ? -35.867 34.01 -15.229 1 17.26 204 MET A CA 1
ATOM 1676 C C . MET A 1 204 ? -35.192 32.671 -15.504 1 17.26 204 MET A C 1
ATOM 1678 O O . MET A 1 204 ? -34.023 32.479 -15.166 1 17.26 204 MET A O 1
ATOM 1682 N N . VAL A 1 205 ? -35.958 31.756 -15.891 1 18.51 205 VAL A N 1
ATOM 1683 C CA . VAL A 1 205 ? -36.037 30.325 -16.164 1 18.51 205 VAL A CA 1
ATOM 1684 C C . VAL A 1 205 ? -35.23 29.993 -17.417 1 18.51 205 VAL A C 1
ATOM 1686 O O . VAL A 1 205 ? -35.624 30.349 -18.53 1 18.51 205 VAL A O 1
ATOM 1689 N N . ASP A 1 206 ? -33.933 30.327 -17.494 1 18.76 206 ASP A N 1
ATOM 1690 C CA . ASP A 1 206 ? -33.499 30.126 -18.873 1 18.76 206 ASP A CA 1
ATOM 1691 C C . ASP A 1 206 ? -33.546 28.648 -19.254 1 18.76 206 ASP A C 1
ATOM 1693 O O . ASP A 1 206 ? -33.201 27.782 -18.447 1 18.76 206 ASP A O 1
ATOM 1697 N N . PRO A 1 207 ? -34.118 28.387 -20.4 1 17.62 207 PRO A N 1
ATOM 1698 C CA . PRO A 1 207 ? -34.655 27.214 -21.095 1 17.62 207 PRO A CA 1
ATOM 1699 C C . PRO A 1 207 ? -33.568 26.225 -21.51 1 17.62 207 PRO A C 1
ATOM 1701 O O . PRO A 1 207 ? -33.852 25.044 -21.724 1 17.62 207 PRO A O 1
ATOM 1704 N N . ASN A 1 208 ? -32.492 26.675 -22.016 1 19.7 208 ASN A N 1
ATOM 1705 C CA . ASN A 1 208 ? -31.979 25.969 -23.185 1 19.7 208 ASN A CA 1
ATOM 1706 C C . ASN A 1 208 ? -31.244 24.691 -22.791 1 19.7 208 ASN A C 1
ATOM 1708 O O . ASN A 1 208 ? -30.064 24.731 -22.441 1 19.7 208 ASN A O 1
ATOM 1712 N N . SER A 1 209 ? -31.847 23.818 -22.157 1 17.72 209 SER A N 1
ATOM 1713 C CA . SER A 1 209 ? -31.297 22.599 -21.573 1 17.72 209 SER A CA 1
ATOM 1714 C C . SER A 1 209 ? -30.771 21.657 -22.652 1 17.72 209 SER A C 1
ATOM 1716 O O . SER A 1 209 ? -30.031 20.717 -22.355 1 17.72 209 SER A O 1
ATOM 1718 N N . ILE A 1 210 ? -31.324 21.564 -23.894 1 18.63 210 ILE A N 1
ATOM 1719 C CA . ILE A 1 210 ? -31.593 20.182 -24.276 1 18.63 210 ILE A CA 1
ATOM 1720 C C . ILE A 1 210 ? -30.359 19.582 -24.946 1 18.63 210 ILE A C 1
ATOM 1722 O O . ILE A 1 210 ? -30.381 18.43 -25.384 1 18.63 210 ILE A O 1
ATOM 1726 N N . TYR A 1 211 ? -29.345 20.3 -25.297 1 19.4 211 TYR A N 1
ATOM 1727 C CA . TYR A 1 211 ? -28.717 19.692 -26.465 1 19.4 211 TYR A CA 1
ATOM 1728 C C . TYR A 1 211 ? -28.047 18.373 -26.099 1 19.4 211 TYR A C 1
ATOM 1730 O O . TYR A 1 211 ? -27.489 18.234 -25.008 1 19.4 211 TYR A O 1
ATOM 1738 N N . GLN A 1 212 ? -28.407 17.317 -26.794 1 20.45 212 GLN A N 1
ATOM 1739 C CA . GLN A 1 212 ? -28.206 15.872 -26.789 1 20.45 212 GLN A CA 1
ATOM 1740 C C . GLN A 1 212 ? -26.737 15.52 -27.01 1 20.45 212 GLN A C 1
ATOM 1742 O O . GLN A 1 212 ? -26.107 16.023 -27.942 1 20.45 212 GLN A O 1
ATOM 1747 N N . ASP A 1 213 ? -26.026 15.141 -25.975 1 22.82 213 ASP A N 1
ATOM 1748 C CA . ASP A 1 213 ? -24.595 14.856 -26.006 1 22.82 213 ASP A CA 1
ATOM 1749 C C . ASP A 1 213 ? -24.274 13.772 -27.032 1 22.82 213 ASP A C 1
ATOM 1751 O O . ASP A 1 213 ? -25.034 12.814 -27.19 1 22.82 213 ASP A O 1
ATOM 1755 N N . PRO A 1 214 ? -23.507 14.151 -28.033 1 25.09 214 PRO A N 1
ATOM 1756 C CA . PRO A 1 214 ? -23.13 13.312 -29.173 1 25.09 214 PRO A CA 1
ATOM 1757 C C . PRO A 1 214 ? -22.581 11.952 -28.748 1 25.09 214 PRO A C 1
ATOM 1759 O O . PRO A 1 214 ? -22.131 11.791 -27.61 1 25.09 214 PRO A O 1
ATOM 1762 N N . PRO A 1 215 ? -22.71 10.951 -29.684 1 23.81 215 PRO A N 1
ATOM 1763 C CA . PRO A 1 215 ? -22.522 9.509 -29.506 1 23.81 215 PRO A CA 1
ATOM 1764 C C . PRO A 1 215 ? -21.099 9.146 -29.089 1 23.81 215 PRO A C 1
ATOM 1766 O O . PRO A 1 215 ? -20.156 9.88 -29.394 1 23.81 215 PRO A O 1
ATOM 1769 N N . PRO A 1 216 ? -20.825 8.113 -28.108 1 24.26 216 PRO A N 1
ATOM 1770 C CA . PRO A 1 216 ? -19.689 7.794 -27.24 1 24.26 216 PRO A CA 1
ATOM 1771 C C . PRO A 1 216 ? -18.523 7.168 -28.001 1 24.26 216 PRO A C 1
ATOM 1773 O O . PRO A 1 216 ? -17.564 6.694 -27.388 1 24.26 216 PRO A O 1
ATOM 1776 N N . ASN A 1 217 ? -18.702 6.708 -29.279 1 23.95 217 ASN A N 1
ATOM 1777 C CA . ASN A 1 217 ? -17.729 5.782 -29.85 1 23.95 217 ASN A CA 1
ATOM 1778 C C . ASN A 1 217 ? -16.385 6.462 -30.095 1 23.95 217 ASN A C 1
ATOM 1780 O O . ASN A 1 217 ? -15.604 6.016 -30.937 1 23.95 217 ASN A O 1
ATOM 1784 N N . HIS A 1 218 ? -16.27 7.729 -29.919 1 25.33 218 HIS A N 1
ATOM 1785 C CA . HIS A 1 218 ? -15.058 8.327 -30.467 1 25.33 218 HIS A CA 1
ATOM 1786 C C . HIS A 1 218 ? -13.81 7.712 -29.843 1 25.33 218 HIS A C 1
ATOM 1788 O O . HIS A 1 218 ? -13.815 7.344 -28.667 1 25.33 218 HIS A O 1
ATOM 1794 N N . PRO A 1 219 ? -12.762 7.41 -30.773 1 29.06 219 PRO A N 1
ATOM 1795 C CA . PRO A 1 219 ? -11.445 6.822 -30.522 1 29.06 219 PRO A CA 1
ATOM 1796 C C . PRO A 1 219 ? -10.803 7.34 -29.237 1 29.06 219 PRO A C 1
ATOM 1798 O O . PRO A 1 219 ? -9.722 6.883 -28.854 1 29.06 219 PRO A O 1
ATOM 1801 N N . ASP A 1 220 ? -11.245 8.496 -28.896 1 27.1 220 ASP A N 1
ATOM 1802 C CA . ASP A 1 220 ? -10.594 9.249 -27.828 1 27.1 220 ASP A CA 1
ATOM 1803 C C . ASP A 1 220 ? -10.771 8.555 -26.48 1 27.1 220 ASP A C 1
ATOM 1805 O O . ASP A 1 220 ? -10.359 9.083 -25.445 1 27.1 220 ASP A O 1
ATOM 1809 N N . SER A 1 221 ? -11.622 7.571 -26.365 1 27.35 221 SER A N 1
ATOM 1810 C CA . SER A 1 221 ? -12.014 7.151 -25.023 1 27.35 221 SER A CA 1
ATOM 1811 C C . SER A 1 221 ? -10.96 6.242 -24.398 1 27.35 221 SER A C 1
ATOM 1813 O O . SER A 1 221 ? -11.013 5.953 -23.201 1 27.35 221 SER A O 1
ATOM 1815 N N . ALA A 1 222 ? -10.365 5.352 -25.24 1 30.04 222 ALA A N 1
ATOM 1816 C CA . ALA A 1 222 ? -9.586 4.289 -24.609 1 30.04 222 ALA A CA 1
ATOM 1817 C C . ALA A 1 222 ? -8.317 4.845 -23.969 1 30.04 222 ALA A C 1
ATOM 1819 O O . ALA A 1 222 ? -7.358 4.107 -23.735 1 30.04 222 ALA A O 1
ATOM 1820 N N . ARG A 1 223 ? -7.931 6.021 -24.251 1 30.58 223 ARG A N 1
ATOM 1821 C CA . ARG A 1 223 ? -6.741 6.415 -23.504 1 30.58 223 ARG A CA 1
ATOM 1822 C C . ARG A 1 223 ? -6.981 6.319 -22.001 1 30.58 223 ARG A C 1
ATOM 1824 O O . ARG A 1 223 ? -7.634 7.185 -21.415 1 30.58 223 ARG A O 1
ATOM 1831 N N . LEU A 1 224 ? -7.31 5.309 -21.496 1 38.03 224 LEU A N 1
ATOM 1832 C CA . LEU A 1 224 ? -7.167 5.282 -20.045 1 38.03 224 LEU A CA 1
ATOM 1833 C C . LEU A 1 224 ? -5.999 6.156 -19.598 1 38.03 224 LEU A C 1
ATOM 1835 O O . LEU A 1 224 ? -4.843 5.859 -19.907 1 38.03 224 LEU A O 1
ATOM 1839 N N . SER A 1 225 ? -6.085 7.4 -19.514 1 43.33 225 SER A N 1
ATOM 1840 C CA . SER A 1 225 ? -5.291 8.6 -19.269 1 43.33 225 SER A CA 1
ATOM 1841 C C . SER A 1 225 ? -4.385 8.424 -18.054 1 43.33 225 SER A C 1
ATOM 1843 O O . SER A 1 225 ? -4.86 8.123 -16.957 1 43.33 225 SER A O 1
ATOM 1845 N N . ALA A 1 226 ? -3.235 7.891 -18.164 1 57.14 226 ALA A N 1
ATOM 1846 C CA . ALA A 1 226 ? -2.162 7.949 -17.175 1 57.14 226 ALA A CA 1
ATOM 1847 C C . ALA A 1 226 ? -2.3 9.183 -16.287 1 57.14 226 ALA A C 1
ATOM 1849 O O . ALA A 1 226 ? -2.523 10.29 -16.782 1 57.14 226 ALA A O 1
ATOM 1850 N N . LEU A 1 227 ? -2.745 8.868 -14.989 1 71.86 227 LEU A N 1
ATOM 1851 C CA . LEU A 1 227 ? -2.766 9.962 -14.024 1 71.86 227 LEU A CA 1
ATOM 1852 C C . LEU A 1 227 ? -1.538 10.852 -14.184 1 71.86 227 LEU A C 1
ATOM 1854 O O . LEU A 1 227 ? -0.408 10.36 -14.201 1 71.86 227 LEU A O 1
ATOM 1858 N N . VAL A 1 228 ? -1.803 12.074 -14.643 1 82.77 228 VAL A N 1
ATOM 1859 C CA . VAL A 1 228 ? -0.74 13.05 -14.857 1 82.77 228 VAL A CA 1
ATOM 1860 C C . VAL A 1 228 ? -0.35 13.69 -13.527 1 82.77 228 VAL A C 1
ATOM 1862 O O . VAL A 1 228 ? -1.215 14.036 -12.719 1 82.77 228 VAL A O 1
ATOM 1865 N N . LEU A 1 229 ? 0.897 13.718 -13.256 1 90.4 229 LEU A N 1
ATOM 1866 C CA . LEU A 1 229 ? 1.398 14.31 -12.021 1 90.4 229 LEU A CA 1
ATOM 1867 C C . LEU A 1 229 ? 1.403 15.833 -12.111 1 90.4 229 LEU A C 1
ATOM 1869 O O . LEU A 1 229 ? 1.63 16.395 -13.185 1 90.4 229 LEU A O 1
ATOM 1873 N N . SER A 1 230 ? 1.125 16.493 -11.064 1 92.95 230 SER A N 1
ATOM 1874 C CA . SER A 1 230 ? 1.111 17.949 -10.97 1 92.95 230 SER A CA 1
ATOM 1875 C C . SER A 1 230 ? 2.523 18.521 -11.043 1 92.95 230 SER A C 1
ATOM 1877 O O . SER A 1 230 ? 3.46 17.948 -10.483 1 92.95 230 SER A O 1
ATOM 1879 N N . LYS A 1 231 ? 2.689 19.667 -11.675 1 89.66 231 LYS A N 1
ATOM 1880 C CA . LYS A 1 231 ? 3.972 20.362 -11.735 1 89.66 231 LYS A CA 1
ATOM 1881 C C . LYS A 1 231 ? 4.275 21.07 -10.417 1 89.66 231 LYS A C 1
ATOM 1883 O O . LYS A 1 231 ? 5.434 21.362 -10.116 1 89.66 231 LYS A O 1
ATOM 1888 N N . CYS A 1 232 ? 3.245 21.44 -9.733 1 93.8 232 CYS A N 1
ATOM 1889 C CA . CYS A 1 232 ? 3.383 22.065 -8.423 1 93.8 232 CYS A CA 1
ATOM 1890 C C . CYS A 1 232 ? 2.407 21.456 -7.423 1 93.8 232 CYS A C 1
ATOM 1892 O O . CYS A 1 232 ? 1.43 22.099 -7.033 1 93.8 232 CYS A O 1
ATOM 1894 N N . PRO A 1 233 ? 2.702 20.344 -6.971 1 95.85 233 PRO A N 1
ATOM 1895 C CA . PRO A 1 233 ? 1.784 19.663 -6.054 1 95.85 233 PRO A CA 1
ATOM 1896 C C . PRO A 1 233 ? 1.497 20.477 -4.795 1 95.85 233 PRO A C 1
ATOM 1898 O O . PRO A 1 233 ? 2.266 21.377 -4.448 1 95.85 233 PRO A O 1
ATOM 1901 N N . VAL A 1 234 ? 0.405 20.237 -4.177 1 96.5 234 VAL A N 1
ATOM 1902 C CA . VAL A 1 234 ? -0.014 20.957 -2.98 1 96.5 234 VAL A CA 1
ATOM 1903 C C . VAL A 1 234 ? 0.392 20.171 -1.735 1 96.5 234 VAL A C 1
ATOM 1905 O O . VAL A 1 234 ? 0.087 18.982 -1.617 1 96.5 234 VAL A O 1
ATOM 1908 N N . GLU A 1 235 ? 1.086 20.81 -0.87 1 97.34 235 GLU A N 1
ATOM 1909 C CA . GLU A 1 235 ? 1.468 20.208 0.403 1 97.34 235 GLU A CA 1
ATOM 1910 C C . GLU A 1 235 ? 0.54 20.659 1.528 1 97.34 235 GLU A C 1
ATOM 1912 O O . GLU A 1 235 ? 0.3 21.856 1.699 1 97.34 235 GLU A O 1
ATOM 1917 N N . ASN A 1 236 ? -0.037 19.735 2.246 1 97.41 236 ASN A N 1
ATOM 1918 C CA . ASN A 1 236 ? -0.864 20.004 3.418 1 97.41 236 ASN A CA 1
ATOM 1919 C C . ASN A 1 236 ? -0.069 19.851 4.712 1 97.41 236 ASN A C 1
ATOM 1921 O O . ASN A 1 236 ? 0.992 19.225 4.723 1 97.41 236 ASN A O 1
ATOM 1925 N N . GLY A 1 237 ? -0.575 20.446 5.777 1 98.08 237 GLY A N 1
ATOM 1926 C CA . GLY A 1 237 ? 0.057 20.326 7.081 1 98.08 237 GLY A CA 1
ATOM 1927 C C . GLY A 1 237 ? 1.161 21.341 7.305 1 98.08 237 GLY A C 1
ATOM 1928 O O . GLY A 1 237 ? 2.086 21.099 8.083 1 98.08 237 GLY A O 1
ATOM 1929 N N . VAL A 1 238 ? 1.083 22.444 6.58 1 98.29 238 VAL A N 1
ATOM 1930 C CA . VAL A 1 238 ? 2.119 23.469 6.658 1 98.29 238 VAL A CA 1
ATOM 1931 C C . VAL A 1 238 ? 1.522 24.768 7.195 1 98.29 238 VAL A C 1
ATOM 1933 O O . VAL A 1 238 ? 0.385 25.117 6.868 1 98.29 238 VAL A O 1
ATOM 1936 N N . VAL A 1 239 ? 2.26 25.441 7.996 1 98.59 239 VAL A N 1
ATOM 1937 C CA . VAL A 1 239 ? 1.852 26.712 8.588 1 98.59 239 VAL A CA 1
ATOM 1938 C C . VAL A 1 239 ? 2.905 27.778 8.297 1 98.59 239 VAL A C 1
ATOM 1940 O O . VAL A 1 239 ? 4.107 27.51 8.371 1 98.59 239 VAL A O 1
ATOM 1943 N N . LYS A 1 240 ? 2.454 28.915 7.951 1 97.93 240 LYS A N 1
ATOM 1944 C CA . LYS A 1 240 ? 3.349 30.029 7.654 1 97.93 240 LYS A CA 1
ATOM 1945 C C . LYS A 1 240 ? 3.841 30.696 8.935 1 97.93 240 LYS A C 1
ATOM 1947 O O . LYS A 1 240 ? 3.038 31.1 9.779 1 97.93 240 LYS A O 1
ATOM 1952 N N . THR A 1 241 ? 5.118 30.788 9.167 1 96.62 241 THR A N 1
ATOM 1953 C CA . THR A 1 241 ? 5.774 31.515 10.248 1 96.62 241 THR A CA 1
ATOM 1954 C C . THR A 1 241 ? 6.814 32.485 9.694 1 96.62 241 THR A C 1
ATOM 1956 O O . THR A 1 241 ? 7.269 32.333 8.558 1 96.62 241 THR A O 1
ATOM 1959 N N . PRO A 1 242 ? 7.152 33.452 10.426 1 92.93 242 PRO A N 1
ATOM 1960 C CA . PRO A 1 242 ? 8.206 34.356 9.958 1 92.93 242 PRO A CA 1
ATOM 1961 C C . PRO A 1 242 ? 9.545 33.648 9.76 1 92.93 242 PRO A C 1
ATOM 1963 O O . PRO A 1 242 ? 10.405 34.141 9.026 1 92.93 242 PRO A O 1
ATOM 1966 N N . TRP A 1 243 ? 9.742 32.591 10.352 1 96.12 243 TRP A N 1
ATOM 1967 C CA . TRP A 1 243 ? 10.995 31.848 10.263 1 96.12 243 TRP A CA 1
ATOM 1968 C C . TRP A 1 243 ? 10.904 30.749 9.209 1 96.12 243 TRP A C 1
ATOM 1970 O O . TRP A 1 243 ? 11.705 29.812 9.209 1 96.12 243 TRP A O 1
ATOM 1980 N N . GLY A 1 244 ? 9.835 30.866 8.381 1 95.85 244 GLY A N 1
ATOM 1981 C CA . GLY A 1 244 ? 9.652 29.89 7.318 1 95.85 244 GLY A CA 1
ATOM 1982 C C . GLY A 1 244 ? 8.427 29.017 7.514 1 95.85 244 GLY A C 1
ATOM 1983 O O . GLY A 1 244 ? 7.896 28.924 8.623 1 95.85 244 GLY A O 1
ATOM 1984 N N . ALA A 1 245 ? 7.979 28.357 6.37 1 97.49 245 ALA A N 1
ATOM 1985 C CA . ALA A 1 245 ? 6.876 27.403 6.439 1 97.49 245 ALA A CA 1
ATOM 1986 C C . ALA A 1 245 ? 7.255 26.186 7.278 1 97.49 245 ALA A C 1
ATOM 1988 O O . ALA A 1 245 ? 8.341 25.624 7.113 1 97.49 245 ALA A O 1
ATOM 1989 N N . THR A 1 246 ? 6.413 25.852 8.195 1 98.52 246 THR A N 1
ATOM 1990 C CA . THR A 1 246 ? 6.738 24.788 9.138 1 98.52 246 THR A CA 1
ATOM 1991 C C . THR A 1 246 ? 5.574 23.811 9.273 1 98.52 246 THR A C 1
ATOM 1993 O O . THR A 1 246 ? 4.41 24.219 9.267 1 98.52 246 THR A O 1
ATOM 1996 N N . SER A 1 247 ? 5.924 22.539 9.437 1 98.62 247 SER A N 1
ATOM 1997 C CA . SER A 1 247 ? 4.903 21.522 9.666 1 98.62 247 SER A CA 1
ATOM 1998 C C . SER A 1 247 ? 4.564 21.403 11.148 1 98.62 247 SER A C 1
ATOM 2000 O O . SER A 1 247 ? 5.257 20.708 11.895 1 98.62 247 SER A O 1
ATOM 2002 N N . PHE A 1 248 ? 3.443 21.899 11.548 1 98.59 248 PHE A N 1
ATOM 2003 C CA . PHE A 1 248 ? 3.086 21.984 12.96 1 98.59 248 PHE A CA 1
ATOM 2004 C C . PHE A 1 248 ? 2.642 20.625 13.488 1 98.59 248 PHE A C 1
ATOM 2006 O O . PHE A 1 248 ? 2.648 20.392 14.699 1 98.59 248 PHE A O 1
ATOM 2013 N N . GLY A 1 249 ? 2.221 19.741 12.58 1 98.49 249 GLY A N 1
ATOM 2014 C CA . GLY A 1 249 ? 1.915 18.388 13.018 1 98.49 249 GLY A CA 1
ATOM 2015 C C . GLY A 1 249 ? 3.106 17.678 13.635 1 98.49 249 GLY A C 1
ATOM 2016 O O . GLY A 1 249 ? 2.954 16.924 14.598 1 98.49 249 GLY A O 1
ATOM 2017 N N . LEU A 1 250 ? 4.244 17.945 13.116 1 98.55 250 LEU A N 1
ATOM 2018 C CA . LEU A 1 250 ? 5.473 17.33 13.605 1 98.55 250 LEU A CA 1
ATOM 2019 C C . LEU A 1 250 ? 5.917 17.971 14.916 1 98.55 250 LEU A C 1
ATOM 2021 O O . LEU A 1 250 ? 6.435 17.287 15.802 1 98.55 250 LEU A O 1
ATOM 2025 N N . VAL A 1 251 ? 5.709 19.283 15.011 1 98.74 251 VAL A N 1
ATOM 2026 C CA . VAL A 1 251 ? 6.037 19.978 16.251 1 98.74 251 VAL A CA 1
ATOM 2027 C C . VAL A 1 251 ? 5.159 19.455 17.386 1 98.74 251 VAL A C 1
ATOM 2029 O O . VAL A 1 251 ? 5.656 19.136 18.468 1 98.74 251 VAL A O 1
ATOM 2032 N N . LEU A 1 252 ? 3.918 19.367 17.08 1 98.59 252 LEU A N 1
ATOM 2033 C CA . LEU A 1 252 ? 2.967 18.867 18.067 1 98.59 252 LEU A CA 1
ATOM 2034 C C . LEU A 1 252 ? 3.305 17.436 18.472 1 98.59 252 LEU A C 1
ATOM 2036 O O . LEU A 1 252 ? 3.222 17.084 19.65 1 98.59 252 LEU A O 1
ATOM 2040 N N . ALA A 1 253 ? 3.645 16.634 17.506 1 98.08 253 ALA A N 1
ATOM 2041 C CA . ALA A 1 253 ? 4.002 15.247 17.79 1 98.08 253 ALA A CA 1
ATOM 2042 C C . ALA A 1 253 ? 5.235 15.17 18.686 1 98.08 253 ALA A C 1
ATOM 2044 O O . ALA A 1 253 ? 5.327 14.298 19.553 1 98.08 253 ALA A O 1
ATOM 2045 N N . GLY A 1 254 ? 6.187 16.033 18.427 1 98.14 254 GLY A N 1
ATOM 2046 C CA . GLY A 1 254 ? 7.349 16.107 19.3 1 98.14 254 GLY A CA 1
ATOM 2047 C C . GLY A 1 254 ? 6.995 16.444 20.736 1 98.14 254 GLY A C 1
ATOM 2048 O O . GLY A 1 254 ? 7.462 15.784 21.667 1 98.14 254 GLY A O 1
ATOM 2049 N N . ILE A 1 255 ? 6.15 17.404 20.876 1 98.03 255 ILE A N 1
ATOM 2050 C CA . ILE A 1 255 ? 5.733 17.829 22.208 1 98.03 255 ILE A CA 1
ATOM 2051 C C . ILE A 1 255 ? 4.951 16.706 22.886 1 98.03 255 ILE A C 1
ATOM 2053 O O . ILE A 1 255 ? 5.208 16.375 24.046 1 98.03 255 ILE A O 1
ATOM 2057 N N . ALA A 1 256 ? 4.029 16.111 22.189 1 97.34 256 ALA A N 1
ATOM 2058 C CA . ALA A 1 256 ? 3.196 15.045 22.74 1 97.34 256 ALA A CA 1
ATOM 2059 C C . ALA A 1 256 ? 4.045 13.847 23.157 1 97.34 256 ALA A C 1
ATOM 2061 O O . ALA A 1 256 ? 3.81 13.248 24.209 1 97.34 256 ALA A O 1
ATOM 2062 N N . SER A 1 257 ? 5.012 13.472 22.338 1 96.84 257 SER A N 1
ATOM 2063 C CA . SER A 1 257 ? 5.852 12.317 22.639 1 96.84 257 SER A CA 1
ATOM 2064 C C . SER A 1 257 ? 6.701 12.559 23.883 1 96.84 257 SER A C 1
ATOM 2066 O O . SER A 1 257 ? 7.004 11.624 24.626 1 96.84 257 SER A O 1
ATOM 2068 N N . ALA A 1 258 ? 7.051 13.804 24.109 1 95.89 258 ALA A N 1
ATOM 2069 C CA . ALA A 1 258 ? 7.94 14.155 25.214 1 95.89 258 ALA A CA 1
ATOM 2070 C C . ALA A 1 258 ? 7.194 14.137 26.545 1 95.89 258 ALA A C 1
ATOM 2072 O O . ALA A 1 258 ? 7.814 14.082 27.61 1 95.89 258 ALA A O 1
ATOM 2073 N N . THR A 1 259 ? 5.895 14.27 26.434 1 93.86 259 THR A N 1
ATOM 2074 C CA . THR A 1 259 ? 5.123 14.239 27.672 1 93.86 259 THR A CA 1
ATOM 2075 C C . THR A 1 259 ? 5.054 12.821 28.23 1 93.86 259 THR A C 1
ATOM 2077 O O . THR A 1 259 ? 4.765 12.627 29.413 1 93.86 259 THR A O 1
ATOM 2080 N N . GLN A 1 260 ? 5.339 11.864 27.344 1 90.91 260 GLN A N 1
ATOM 2081 C CA . GLN A 1 260 ? 5.447 10.461 27.731 1 90.91 260 GLN A CA 1
ATOM 2082 C C . GLN A 1 260 ? 6.621 9.786 27.026 1 90.91 260 GLN A C 1
ATOM 2084 O O . GLN A 1 260 ? 6.424 8.913 26.178 1 90.91 260 GLN A O 1
ATOM 2089 N N . PRO A 1 261 ? 7.824 10.143 27.563 1 91.04 261 PRO A N 1
ATOM 2090 C CA . PRO A 1 261 ? 8.995 9.605 26.866 1 91.04 261 PRO A CA 1
ATOM 2091 C C . PRO A 1 261 ? 9.081 8.083 26.946 1 91.04 261 PRO A C 1
ATOM 2093 O O . PRO A 1 261 ? 8.754 7.495 27.98 1 91.04 261 PRO A O 1
ATOM 2096 N N . GLY A 1 262 ? 9.428 7.479 25.776 1 89.48 262 GLY A N 1
ATOM 2097 C CA . GLY A 1 262 ? 9.479 6.026 25.76 1 89.48 262 GLY A CA 1
ATOM 2098 C C . GLY A 1 262 ? 10.515 5.476 24.798 1 89.48 262 GLY A C 1
ATOM 2099 O O . GLY A 1 262 ? 10.774 6.071 23.75 1 89.48 262 GLY A O 1
ATOM 2100 N N . LEU A 1 263 ? 11.17 4.444 25.228 1 91.84 263 LEU A N 1
ATOM 2101 C CA . LEU A 1 263 ? 12.059 3.625 24.412 1 91.84 263 LEU A CA 1
ATOM 2102 C C . LEU A 1 263 ? 11.433 2.264 24.126 1 91.84 263 LEU A C 1
ATOM 2104 O O . LEU A 1 263 ? 11.081 1.531 25.053 1 91.84 263 LEU A O 1
ATOM 2108 N N . VAL A 1 264 ? 11.281 1.975 22.856 1 91.14 264 VAL A N 1
ATOM 2109 C CA . VAL A 1 264 ? 10.549 0.76 22.514 1 91.14 264 VAL A CA 1
ATOM 2110 C C . VAL A 1 264 ? 11.436 -0.161 21.68 1 91.14 264 VAL A C 1
ATOM 2112 O O . VAL A 1 264 ? 12.15 0.299 20.785 1 91.14 264 VAL A O 1
ATOM 2115 N N . ASN A 1 265 ? 11.377 -1.391 21.982 1 90.1 265 ASN A N 1
ATOM 2116 C CA . ASN A 1 265 ? 12.061 -2.396 21.176 1 90.1 265 ASN A CA 1
ATOM 2117 C C . ASN A 1 265 ? 11.321 -2.665 19.869 1 90.1 265 ASN A C 1
ATOM 2119 O O . ASN A 1 265 ? 10.097 -2.811 19.862 1 90.1 265 ASN A O 1
ATOM 2123 N N . LEU A 1 266 ? 12.023 -2.732 18.766 1 89.02 266 LEU A N 1
ATOM 2124 C CA . LEU A 1 266 ? 11.4 -2.919 17.46 1 89.02 266 LEU A CA 1
ATOM 2125 C C . LEU A 1 266 ? 10.662 -4.252 17.395 1 89.02 266 LEU A C 1
ATOM 2127 O O . LEU A 1 266 ? 9.665 -4.381 16.682 1 89.02 266 LEU A O 1
ATOM 2131 N N . TYR A 1 267 ? 11.156 -5.204 18.123 1 82.02 267 TYR A N 1
ATOM 2132 C CA . TYR A 1 267 ? 10.549 -6.529 18.175 1 82.02 267 TYR A CA 1
ATOM 2133 C C . TYR A 1 267 ? 9.118 -6.454 18.693 1 82.02 267 TYR A C 1
ATOM 2135 O O . TYR A 1 267 ? 8.245 -7.193 18.232 1 82.02 267 TYR A O 1
ATOM 2143 N N . ASP A 1 268 ? 8.878 -5.579 19.519 1 78.26 268 ASP A N 1
ATOM 2144 C CA . ASP A 1 268 ? 7.569 -5.444 20.15 1 78.26 268 ASP A CA 1
ATOM 2145 C C . ASP A 1 268 ? 6.586 -4.728 19.227 1 78.26 268 ASP A C 1
ATOM 2147 O O . ASP A 1 268 ? 5.371 -4.828 19.409 1 78.26 268 ASP A O 1
ATOM 2151 N N . LEU A 1 269 ? 7.154 -4.044 18.311 1 77.2 269 LEU A N 1
ATOM 2152 C CA . LEU A 1 269 ? 6.305 -3.285 17.4 1 77.2 269 LEU A CA 1
ATOM 2153 C C . LEU A 1 269 ? 5.911 -4.131 16.193 1 77.2 269 LEU A C 1
ATOM 2155 O O . LEU A 1 269 ? 4.979 -3.784 15.465 1 77.2 269 LEU A O 1
ATOM 2159 N N . GLU A 1 270 ? 6.64 -5.115 16.016 1 65.5 270 GLU A N 1
ATOM 2160 C CA . GLU A 1 270 ? 6.39 -5.95 14.845 1 65.5 270 GLU A CA 1
ATOM 2161 C C . GLU A 1 270 ? 5.189 -6.865 15.066 1 65.5 270 GLU A C 1
ATOM 2163 O O . GLU A 1 270 ? 5.093 -7.534 16.097 1 65.5 270 GLU A O 1
ATOM 2168 N N . SER A 1 271 ? 4.145 -6.512 14.399 1 55.03 271 SER A N 1
ATOM 2169 C CA . SER A 1 271 ? 2.923 -7.295 14.554 1 55.03 271 SER A CA 1
ATOM 2170 C C . SER A 1 271 ? 3.122 -8.73 14.076 1 55.03 271 SER A C 1
ATOM 2172 O O . SER A 1 271 ? 2.478 -9.652 14.58 1 55.03 271 SER A O 1
ATOM 2174 N N . ASP A 1 272 ? 4.042 -8.75 13.038 1 49.26 272 ASP A N 1
ATOM 2175 C CA . ASP A 1 272 ? 4.138 -10.058 12.397 1 49.26 272 ASP A CA 1
ATOM 2176 C C . ASP A 1 272 ? 5.162 -10.942 13.106 1 49.26 272 ASP A C 1
ATOM 2178 O O . ASP A 1 272 ? 6.312 -10.542 13.293 1 49.26 272 ASP A O 1
ATOM 2182 N N . ILE A 1 273 ? 4.878 -11.869 13.868 1 41.06 273 ILE A N 1
ATOM 2183 C CA . ILE A 1 273 ? 5.648 -12.779 14.708 1 41.06 273 ILE A CA 1
ATOM 2184 C C . ILE A 1 273 ? 6.922 -13.2 13.979 1 41.06 273 ILE A C 1
ATOM 2186 O O . ILE A 1 273 ? 7.971 -13.378 14.602 1 41.06 273 ILE A O 1
ATOM 2190 N N . LEU A 1 274 ? 6.889 -13.424 12.625 1 46.41 274 LEU A N 1
ATOM 2191 C CA . LEU A 1 274 ? 8.027 -13.982 11.903 1 46.41 274 LEU A CA 1
ATOM 2192 C C . LEU A 1 274 ? 9.213 -13.024 11.933 1 46.41 274 LEU A C 1
ATOM 2194 O O . LEU A 1 274 ? 10.366 -13.458 11.991 1 46.41 274 LEU A O 1
ATOM 2198 N N . GLN A 1 275 ? 8.844 -11.699 11.88 1 50.69 275 GLN A N 1
ATOM 2199 C CA . GLN A 1 275 ? 9.976 -10.784 11.979 1 50.69 275 GLN A CA 1
ATOM 2200 C C . GLN A 1 275 ? 10.588 -10.815 13.376 1 50.69 275 GLN A C 1
ATOM 2202 O O . GLN A 1 275 ? 11.672 -10.27 13.597 1 50.69 275 GLN A O 1
ATOM 2207 N N . LYS A 1 276 ? 9.842 -11.494 14.193 1 48.67 276 LYS A N 1
ATOM 2208 C CA . LYS A 1 276 ? 10.343 -11.6 15.56 1 48.67 276 LYS A CA 1
ATOM 2209 C C . LYS A 1 276 ? 11.588 -12.48 15.622 1 48.67 276 LYS A C 1
ATOM 2211 O O . LYS A 1 276 ? 12.387 -12.369 16.555 1 48.67 276 LYS A O 1
ATOM 2216 N N . ASN A 1 277 ? 11.63 -13.403 14.496 1 50.96 277 ASN A N 1
ATOM 2217 C CA . ASN A 1 277 ? 12.86 -14.186 14.565 1 50.96 277 ASN A CA 1
ATOM 2218 C C . ASN A 1 277 ? 14.047 -13.415 13.996 1 50.96 277 ASN A C 1
ATOM 2220 O O . ASN A 1 277 ? 15.136 -13.97 13.841 1 50.96 277 ASN A O 1
ATOM 2224 N N . ASN A 1 278 ? 13.581 -12.254 13.574 1 59.8 278 ASN A N 1
ATOM 2225 C CA . ASN A 1 278 ? 14.703 -11.43 13.137 1 59.8 278 ASN A CA 1
ATOM 2226 C C . ASN A 1 278 ? 15.526 -10.929 14.32 1 59.8 278 ASN A C 1
ATOM 2228 O O . ASN A 1 278 ? 15.119 -9.994 15.013 1 59.8 278 ASN A O 1
ATOM 2232 N N . SER A 1 279 ? 16.485 -11.751 14.629 1 67.76 279 SER A N 1
ATOM 2233 C CA . SER A 1 279 ? 17.377 -11.457 15.746 1 67.76 279 SER A CA 1
ATOM 2234 C C . SER A 1 279 ? 17.834 -10.002 15.72 1 67.76 279 SER A C 1
ATOM 2236 O O . SER A 1 279 ? 18.084 -9.406 16.769 1 67.76 279 SER A O 1
ATOM 2238 N N . LEU A 1 280 ? 17.774 -9.473 14.565 1 79.21 280 LEU A N 1
ATOM 2239 C CA . LEU A 1 280 ? 18.221 -8.088 14.451 1 79.21 280 LEU A CA 1
ATOM 2240 C C . LEU A 1 280 ? 17.222 -7.14 15.105 1 79.21 280 LEU A C 1
ATOM 2242 O O . LEU A 1 280 ? 17.616 -6.189 15.784 1 79.21 280 LEU A O 1
ATOM 2246 N N . LEU A 1 281 ? 15.965 -7.403 14.988 1 80.66 281 LEU A N 1
ATOM 2247 C CA . LEU A 1 281 ? 14.922 -6.526 15.507 1 80.66 281 LEU A CA 1
ATOM 2248 C C . LEU A 1 281 ? 14.883 -6.57 17.031 1 80.66 281 LEU A C 1
ATOM 2250 O O . LEU A 1 281 ? 14.445 -5.612 17.673 1 80.66 281 LEU A O 1
ATOM 2254 N N . LYS A 1 282 ? 15.39 -7.645 17.571 1 79.95 282 LYS A N 1
ATOM 2255 C CA . LYS A 1 282 ? 15.408 -7.791 19.024 1 79.95 282 LYS A CA 1
ATOM 2256 C C . LYS A 1 282 ? 16.467 -6.89 19.653 1 79.95 282 LYS A C 1
ATOM 2258 O O . LYS A 1 282 ? 16.349 -6.506 20.819 1 79.95 282 LYS A O 1
ATOM 2263 N N . GLN A 1 283 ? 17.392 -6.521 18.896 1 86.28 283 GLN A N 1
ATOM 2264 C CA . GLN A 1 283 ? 18.515 -5.769 19.446 1 86.28 283 GLN A CA 1
ATOM 2265 C C . GLN A 1 283 ? 18.346 -4.272 19.205 1 86.28 283 GLN A C 1
ATOM 2267 O O . GLN A 1 283 ? 19.055 -3.458 19.8 1 86.28 283 GLN A O 1
ATOM 2272 N N . LEU A 1 284 ? 17.388 -3.919 18.477 1 92.19 284 LEU A N 1
ATOM 2273 C CA . LEU A 1 284 ? 17.26 -2.515 18.103 1 92.19 284 LEU A CA 1
ATOM 2274 C C . LEU A 1 284 ? 16.08 -1.867 18.82 1 92.19 284 LEU A C 1
ATOM 2276 O O . LEU A 1 284 ? 15.078 -2.529 19.098 1 92.19 284 LEU A O 1
ATOM 2280 N N . THR A 1 285 ? 16.292 -0.625 19.181 1 94.29 285 THR A N 1
ATOM 2281 C CA . THR A 1 285 ? 15.266 0.165 19.852 1 94.29 285 THR A CA 1
ATOM 2282 C C . THR A 1 285 ? 15.042 1.489 19.126 1 94.29 285 THR A C 1
ATOM 2284 O O . THR A 1 285 ? 15.865 1.9 18.306 1 94.29 285 THR A O 1
ATOM 2287 N N . ILE A 1 286 ? 13.896 2.094 19.427 1 95.45 286 ILE A N 1
ATOM 2288 C CA . ILE A 1 286 ? 13.589 3.411 18.878 1 95.45 286 ILE A CA 1
ATOM 2289 C C . ILE A 1 286 ? 12.897 4.263 19.939 1 95.45 286 ILE A C 1
ATOM 2291 O O . ILE A 1 286 ? 12.084 3.758 20.717 1 95.45 286 ILE A O 1
ATOM 2295 N N . GLU A 1 287 ? 13.351 5.441 20.1 1 96.25 287 GLU A N 1
ATOM 2296 C CA . GLU A 1 287 ? 12.682 6.39 20.984 1 96.25 287 GLU A CA 1
ATOM 2297 C C . GLU A 1 287 ? 11.492 7.047 20.289 1 96.25 287 GLU A C 1
ATOM 2299 O O . GLU A 1 287 ? 11.565 7.381 19.105 1 96.25 287 GLU A O 1
ATOM 2304 N N . ASN A 1 288 ? 10.454 7.25 21.006 1 95.79 288 ASN A N 1
ATOM 2305 C CA . ASN A 1 288 ? 9.215 7.73 20.403 1 95.79 288 ASN A CA 1
ATOM 2306 C C . ASN A 1 288 ? 9.383 9.125 19.81 1 95.79 288 ASN A C 1
ATOM 2308 O O . ASN A 1 288 ? 8.833 9.424 18.749 1 95.79 288 ASN A O 1
ATOM 2312 N N . LYS A 1 289 ? 10.17 10.079 20.462 1 96.89 289 LYS A N 1
ATOM 2313 C CA . LYS A 1 289 ? 10.3 11.437 19.941 1 96.89 289 LYS A CA 1
ATOM 2314 C C . LYS A 1 289 ? 11.022 11.443 18.596 1 96.89 289 LYS A C 1
ATOM 2316 O O . LYS A 1 289 ? 10.749 12.29 17.743 1 96.89 289 LYS A O 1
ATOM 2321 N N . TRP A 1 290 ? 11.915 10.459 18.37 1 97.78 290 TRP A N 1
ATOM 2322 C CA . TRP A 1 290 ? 12.662 10.404 17.117 1 97.78 290 TRP A CA 1
ATOM 2323 C C . TRP A 1 290 ? 11.772 9.929 15.973 1 97.78 290 TRP A C 1
ATOM 2325 O O . TRP A 1 290 ? 11.83 10.472 14.867 1 97.78 290 TRP A O 1
ATOM 2335 N N . LEU A 1 291 ? 10.941 8.903 16.228 1 97.26 291 LEU A N 1
ATOM 2336 C CA . LEU A 1 291 ? 10.021 8.444 15.192 1 97.26 291 LEU A CA 1
ATOM 2337 C C . LEU A 1 291 ? 9.005 9.528 14.849 1 97.26 291 LEU A C 1
ATOM 2339 O O . LEU A 1 291 ? 8.59 9.653 13.695 1 97.26 291 LEU A O 1
ATOM 2343 N N . ALA A 1 292 ? 8.651 10.326 15.866 1 97.01 292 ALA A N 1
ATOM 2344 C CA . ALA A 1 292 ? 7.652 11.378 15.698 1 97.01 292 ALA A CA 1
ATOM 2345 C C . ALA A 1 292 ? 8.226 12.559 14.919 1 97.01 292 ALA A C 1
ATOM 2347 O O . ALA A 1 292 ? 7.478 13.392 14.402 1 97.01 292 ALA A O 1
ATOM 2348 N N . THR A 1 293 ? 9.531 12.609 14.794 1 97.77 293 THR A N 1
ATOM 2349 C CA . THR A 1 293 ? 10.176 13.744 14.144 1 97.77 293 THR A CA 1
ATOM 2350 C C . THR A 1 293 ? 11.122 13.272 13.044 1 97.77 293 THR A C 1
ATOM 2352 O O . THR A 1 293 ? 10.685 12.69 12.049 1 97.77 293 THR A O 1
ATOM 2355 N N . PHE A 1 294 ? 12.461 13.395 13.189 1 98.08 294 PHE A N 1
ATOM 2356 C CA . PHE A 1 294 ? 13.44 13.259 12.117 1 98.08 294 PHE A CA 1
ATOM 2357 C C . PHE A 1 294 ? 13.509 11.818 11.626 1 98.08 294 PHE A C 1
ATOM 2359 O O . PHE A 1 294 ? 13.533 11.568 10.419 1 98.08 294 PHE A O 1
ATOM 2366 N N . ALA A 1 295 ? 13.517 10.907 12.514 1 98.23 295 ALA A N 1
ATOM 2367 C CA . ALA A 1 295 ? 13.807 9.524 12.144 1 98.23 295 ALA A CA 1
ATOM 2368 C C . ALA A 1 295 ? 12.744 8.976 11.196 1 98.23 295 ALA A C 1
ATOM 2370 O O . ALA A 1 295 ? 13.057 8.221 10.272 1 98.23 295 ALA A O 1
ATOM 2371 N N . GLY A 1 296 ? 11.533 9.313 11.439 1 97.37 296 GLY A N 1
ATOM 2372 C CA . GLY A 1 296 ? 10.454 8.86 10.576 1 97.37 296 GLY A CA 1
ATOM 2373 C C . GLY A 1 296 ? 10.571 9.376 9.154 1 97.37 296 GLY A C 1
ATOM 2374 O O . GLY A 1 296 ? 10.444 8.609 8.197 1 97.37 296 GLY A O 1
ATOM 2375 N N . ASP A 1 297 ? 10.79 10.683 8.989 1 98.12 297 ASP A N 1
ATOM 2376 C CA . ASP A 1 297 ? 10.885 11.292 7.666 1 98.12 297 ASP A CA 1
ATOM 2377 C C . ASP A 1 297 ? 12.139 10.821 6.933 1 98.12 297 ASP A C 1
ATOM 2379 O O . ASP A 1 297 ? 12.106 10.588 5.722 1 98.12 297 ASP A O 1
ATOM 2383 N N . LEU A 1 298 ? 13.193 10.662 7.65 1 98.7 298 LEU A N 1
ATOM 2384 C CA . LEU A 1 298 ? 14.44 10.21 7.044 1 98.7 298 LEU A CA 1
ATOM 2385 C C . LEU A 1 298 ? 14.331 8.758 6.593 1 98.7 298 LEU A C 1
ATOM 2387 O O . LEU A 1 298 ? 14.928 8.369 5.587 1 98.7 298 LEU A O 1
ATOM 2391 N N . ALA A 1 299 ? 13.641 7.987 7.382 1 98.39 299 ALA A N 1
ATOM 2392 C CA . ALA A 1 299 ? 13.394 6.605 6.98 1 98.39 299 ALA A CA 1
ATOM 2393 C C . ALA A 1 299 ? 12.643 6.546 5.652 1 98.39 299 ALA A C 1
ATOM 2395 O O . ALA A 1 299 ? 12.907 5.674 4.821 1 98.39 299 ALA A O 1
ATOM 2396 N N . GLU A 1 300 ? 11.658 7.458 5.487 1 97.97 300 GLU A N 1
ATOM 2397 C CA . GLU A 1 300 ? 10.934 7.541 4.221 1 97.97 300 GLU A CA 1
ATOM 2398 C C . GLU A 1 300 ? 11.88 7.848 3.064 1 97.97 300 GLU A C 1
ATOM 2400 O O . GLU A 1 300 ? 11.78 7.241 1.996 1 97.97 300 GLU A O 1
ATOM 2405 N N . VAL A 1 301 ? 12.75 8.761 3.297 1 98.03 301 VAL A N 1
ATOM 2406 C CA . VAL A 1 301 ? 13.723 9.137 2.276 1 98.03 301 VAL A CA 1
ATOM 2407 C C . VAL A 1 301 ? 14.614 7.941 1.947 1 98.03 301 VAL A C 1
ATOM 2409 O O . VAL A 1 301 ? 14.831 7.624 0.775 1 98.03 301 VAL A O 1
ATOM 2412 N N . ALA A 1 302 ? 15.093 7.283 2.945 1 97.54 302 ALA A N 1
ATOM 2413 C CA . ALA A 1 302 ? 16.014 6.161 2.782 1 97.54 302 ALA A CA 1
ATOM 2414 C C . ALA A 1 302 ? 15.369 5.034 1.98 1 97.54 302 ALA A C 1
ATOM 2416 O O . ALA A 1 302 ? 15.988 4.479 1.069 1 97.54 302 ALA A O 1
ATOM 2417 N N . LEU A 1 303 ? 14.174 4.709 2.302 1 96.49 303 LEU A N 1
ATOM 2418 C CA . LEU A 1 303 ? 13.522 3.53 1.741 1 96.49 303 LEU A CA 1
ATOM 2419 C C . LEU A 1 303 ? 12.96 3.828 0.355 1 96.49 303 LEU A C 1
ATOM 2421 O O . LEU A 1 303 ? 12.887 2.937 -0.494 1 96.49 303 LEU A O 1
ATOM 2425 N N . ARG A 1 304 ? 12.526 5.06 0.077 1 95.49 304 ARG A N 1
ATOM 2426 C CA . ARG A 1 304 ? 11.828 5.366 -1.168 1 95.49 304 ARG A CA 1
ATOM 2427 C C . ARG A 1 304 ? 12.793 5.904 -2.219 1 95.49 304 ARG A C 1
ATOM 2429 O O . ARG A 1 304 ? 12.632 5.636 -3.412 1 95.49 304 ARG A O 1
ATOM 2436 N N . GLN A 1 305 ? 13.799 6.674 -1.836 1 95.29 305 GLN A N 1
ATOM 2437 C CA . GLN A 1 305 ? 14.74 7.253 -2.789 1 95.29 305 GLN A CA 1
ATOM 2438 C C . GLN A 1 305 ? 15.988 6.386 -2.927 1 95.29 305 GLN A C 1
ATOM 2440 O O . GLN A 1 305 ? 16.599 6.333 -3.996 1 95.29 305 GLN A O 1
ATOM 2445 N N . GLY A 1 306 ? 16.382 5.729 -1.894 1 94.39 306 GLY A N 1
ATOM 2446 C CA . GLY A 1 306 ? 17.619 4.966 -1.847 1 94.39 306 GLY A CA 1
ATOM 2447 C C . GLY A 1 306 ? 17.748 3.971 -2.985 1 94.39 306 GLY A C 1
ATOM 2448 O O . GLY A 1 306 ? 18.747 3.971 -3.707 1 94.39 306 GLY A O 1
ATOM 2449 N N . PRO A 1 307 ? 16.729 3.143 -3.172 1 93.07 307 PRO A N 1
ATOM 2450 C CA . PRO A 1 307 ? 16.855 2.06 -4.15 1 93.07 307 PRO A CA 1
ATOM 2451 C C . PRO A 1 307 ? 16.774 2.556 -5.592 1 93.07 307 PRO A C 1
ATOM 2453 O O . PRO A 1 307 ? 17.066 1.803 -6.525 1 93.07 307 PRO A O 1
ATOM 2456 N N . LEU A 1 308 ? 16.392 3.796 -5.836 1 90.27 308 LEU A N 1
ATOM 2457 C CA . LEU A 1 308 ? 16.191 4.309 -7.186 1 90.27 308 LEU A CA 1
ATOM 2458 C C . LEU A 1 308 ? 17.523 4.461 -7.914 1 90.27 308 LEU A C 1
ATOM 2460 O O . LEU A 1 308 ? 18.579 4.518 -7.279 1 90.27 308 LEU A O 1
ATOM 2464 N N . ASN A 1 309 ? 17.504 4.347 -9.234 1 71.94 309 ASN A N 1
ATOM 2465 C CA . ASN A 1 309 ? 18.675 4.368 -10.103 1 71.94 309 ASN A CA 1
ATOM 2466 C C . ASN A 1 309 ? 19.452 5.674 -9.966 1 71.94 309 ASN A C 1
ATOM 2468 O O . ASN A 1 309 ? 20.678 5.688 -10.089 1 71.94 309 ASN A O 1
ATOM 2472 N N . ASP A 1 310 ? 18.624 6.785 -9.818 1 65.92 310 ASP A N 1
ATOM 2473 C CA . ASP A 1 310 ? 19.359 8.046 -9.78 1 65.92 310 ASP A CA 1
ATOM 2474 C C . ASP A 1 310 ? 20.043 8.242 -8.429 1 65.92 310 ASP A C 1
ATOM 2476 O O . ASP A 1 310 ? 19.413 8.09 -7.38 1 65.92 310 ASP A O 1
ATOM 2480 N N . LYS A 1 311 ? 21.056 7.604 -8.024 1 63.98 311 LYS A N 1
ATOM 2481 C CA . LYS A 1 311 ? 21.87 7.414 -6.827 1 63.98 311 LYS A CA 1
ATOM 2482 C C . LYS A 1 311 ? 21.819 8.645 -5.927 1 63.98 311 LYS A C 1
ATOM 2484 O O . LYS A 1 311 ? 22.448 8.673 -4.867 1 63.98 311 LYS A O 1
ATOM 2489 N N . THR A 1 312 ? 20.92 9.594 -6.341 1 85 312 THR A N 1
ATOM 2490 C CA . THR A 1 312 ? 21.129 10.722 -5.439 1 85 312 THR A CA 1
ATOM 2491 C C . THR A 1 312 ? 19.928 10.905 -4.516 1 85 312 THR A C 1
ATOM 2493 O O . THR A 1 312 ? 18.792 11.013 -4.981 1 85 312 THR A O 1
ATOM 2496 N N . ILE A 1 313 ? 20.117 10.739 -3.241 1 93.08 313 ILE A N 1
ATOM 2497 C CA . ILE A 1 313 ? 19.15 11.029 -2.188 1 93.08 313 ILE A CA 1
ATOM 2498 C C . ILE A 1 313 ? 19.14 12.527 -1.895 1 93.08 313 ILE A C 1
ATOM 2500 O O . ILE A 1 313 ? 20.195 13.164 -1.847 1 93.08 313 ILE A O 1
ATOM 2504 N N . SER A 1 314 ? 17.982 13.083 -1.891 1 94.97 314 SER A N 1
ATOM 2505 C CA . SER A 1 314 ? 17.849 14.512 -1.626 1 94.97 314 SER A CA 1
ATOM 2506 C C . SER A 1 314 ? 16.729 14.788 -0.63 1 94.97 314 SER A C 1
ATOM 2508 O O . SER A 1 314 ? 15.744 14.049 -0.575 1 94.97 314 SER A O 1
ATOM 2510 N N . VAL A 1 315 ? 16.938 15.851 0.197 1 97.01 315 VAL A N 1
ATOM 2511 C CA . VAL A 1 315 ? 15.916 16.294 1.14 1 97.01 315 VAL A CA 1
ATOM 2512 C C . VAL A 1 315 ? 15.682 17.794 0.981 1 97.01 315 VAL A C 1
ATOM 2514 O O . VAL A 1 315 ? 16.474 18.488 0.339 1 97.01 315 VAL A O 1
ATOM 2517 N N . GLY A 1 316 ? 14.54 18.269 1.388 1 96.99 316 GLY A N 1
ATOM 2518 C CA . GLY A 1 316 ? 14.306 19.701 1.489 1 96.99 316 GLY A CA 1
ATOM 2519 C C . GLY A 1 316 ? 13.628 20.282 0.262 1 96.99 316 GLY A C 1
ATOM 2520 O O . GLY A 1 316 ? 14.081 21.289 -0.285 1 96.99 316 GLY A O 1
ATOM 2521 N N . ALA A 1 317 ? 12.601 19.613 -0.227 1 95.74 317 ALA A N 1
ATOM 2522 C CA . ALA A 1 317 ? 11.788 20.219 -1.278 1 95.74 317 ALA A CA 1
ATOM 2523 C C . ALA A 1 317 ? 11.153 21.521 -0.799 1 95.74 317 ALA A C 1
ATOM 2525 O O . ALA A 1 317 ? 10.588 21.578 0.296 1 95.74 317 ALA A O 1
ATOM 2526 N N . THR A 1 318 ? 11.253 22.577 -1.525 1 95 318 THR A N 1
ATOM 2527 C CA . THR A 1 318 ? 10.769 23.896 -1.133 1 95 318 THR A CA 1
ATOM 2528 C C . THR A 1 318 ? 9.418 24.19 -1.78 1 95 318 THR A C 1
ATOM 2530 O O . THR A 1 318 ? 8.995 23.482 -2.696 1 95 318 THR A O 1
ATOM 2533 N N . GLY A 1 319 ? 8.74 25.156 -1.216 1 95.48 319 GLY A N 1
ATOM 2534 C CA . GLY A 1 319 ? 7.467 25.594 -1.765 1 95.48 319 GLY A CA 1
ATOM 2535 C C . GLY A 1 319 ? 7.146 27.041 -1.444 1 95.48 319 GLY A C 1
ATOM 2536 O O . GLY A 1 319 ? 7.944 27.735 -0.811 1 95.48 319 GLY A O 1
ATOM 2537 N N . ASN A 1 320 ? 5.949 27.421 -1.992 1 93.75 320 ASN A N 1
ATOM 2538 C CA . ASN A 1 320 ? 5.521 28.805 -1.818 1 93.75 320 ASN A CA 1
ATOM 2539 C C . ASN A 1 320 ? 4.039 28.894 -1.466 1 93.75 320 ASN A C 1
ATOM 2541 O O . ASN A 1 320 ? 3.25 28.033 -1.86 1 93.75 320 ASN A O 1
ATOM 2545 N N . TRP A 1 321 ? 3.751 29.969 -0.755 1 95.14 321 TRP A N 1
ATOM 2546 C CA . TRP A 1 321 ? 2.363 30.236 -0.393 1 95.14 321 TRP A CA 1
ATOM 2547 C C . TRP A 1 321 ? 1.643 30.982 -1.512 1 95.14 321 TRP A C 1
ATOM 2549 O O . TRP A 1 321 ? 2.271 31.708 -2.286 1 95.14 321 TRP A O 1
ATOM 2559 N N . ASN A 1 322 ? 0.358 30.829 -1.597 1 92.55 322 ASN A N 1
ATOM 2560 C CA . ASN A 1 322 ? -0.439 31.503 -2.617 1 92.55 322 ASN A CA 1
ATOM 2561 C C . ASN A 1 322 ? -0.656 32.975 -2.278 1 92.55 322 ASN A C 1
ATOM 2563 O O . ASN A 1 322 ? -0.984 33.776 -3.154 1 92.55 322 ASN A O 1
ATOM 2567 N N . SER A 1 323 ? -0.547 33.291 -0.945 1 93.23 323 SER A N 1
ATOM 2568 C CA . SER A 1 323 ? -0.84 34.642 -0.476 1 93.23 323 SER A CA 1
ATOM 2569 C C . SER A 1 323 ? 0.074 35.037 0.678 1 93.23 323 SER A C 1
ATOM 2571 O O . SER A 1 323 ? 0.426 34.201 1.513 1 93.23 323 SER A O 1
ATOM 2573 N N . THR A 1 324 ? 0.392 36.267 0.697 1 93.29 324 THR A N 1
ATOM 2574 C CA . THR A 1 324 ? 1.21 36.791 1.786 1 93.29 324 THR A CA 1
ATOM 2575 C C . THR A 1 324 ? 0.359 37.045 3.027 1 93.29 324 THR A C 1
ATOM 2577 O O . THR A 1 324 ? 0.774 36.73 4.145 1 93.29 324 THR A O 1
ATOM 2580 N N . ALA A 1 325 ? -0.829 37.473 2.794 1 94.9 325 ALA A N 1
ATOM 2581 C CA . ALA A 1 325 ? -1.678 37.888 3.908 1 94.9 325 ALA A CA 1
ATOM 2582 C C . ALA A 1 325 ? -2.619 36.762 4.33 1 94.9 325 ALA A C 1
ATOM 2584 O O . ALA A 1 325 ? -2.93 36.616 5.514 1 94.9 325 ALA A O 1
ATOM 2585 N N . LEU A 1 326 ? -3.06 36.015 3.316 1 95.65 326 LEU A N 1
ATOM 2586 C CA . LEU A 1 326 ? -4.023 34.949 3.572 1 95.65 326 LEU A CA 1
ATOM 2587 C C . LEU A 1 326 ? -3.521 33.619 3.019 1 95.65 326 LEU A C 1
ATOM 2589 O O . LEU A 1 326 ? -4.115 33.064 2.092 1 95.65 326 LEU A O 1
ATOM 2593 N N . PRO A 1 327 ? -2.477 33.133 3.604 1 96.37 327 PRO A N 1
ATOM 2594 C CA . PRO A 1 327 ? -1.925 31.873 3.099 1 96.37 327 PRO A CA 1
ATOM 2595 C C . PRO A 1 327 ? -2.84 30.68 3.363 1 96.37 327 PRO A C 1
ATOM 2597 O O . PRO A 1 327 ? -3.162 30.388 4.518 1 96.37 327 PRO A O 1
ATOM 2600 N N . ARG A 1 328 ? -3.249 30.013 2.267 1 95.96 328 ARG A N 1
ATOM 2601 C CA . ARG A 1 328 ? -4.161 28.881 2.4 1 95.96 328 ARG A CA 1
ATOM 2602 C C . ARG A 1 328 ? -3.683 27.692 1.573 1 95.96 328 ARG A C 1
ATOM 2604 O O . ARG A 1 328 ? -4.053 26.549 1.849 1 95.96 328 ARG A O 1
ATOM 2611 N N . TRP A 1 329 ? -2.898 27.976 0.531 1 95.03 329 TRP A N 1
ATOM 2612 C CA . TRP A 1 329 ? -2.312 26.959 -0.336 1 95.03 329 TRP A CA 1
ATOM 2613 C C . TRP A 1 329 ? -0.789 26.998 -0.268 1 95.03 329 TRP A C 1
ATOM 2615 O O . TRP A 1 329 ? -0.188 28.075 -0.275 1 95.03 329 TRP A O 1
ATOM 2625 N N . TYR A 1 330 ? -0.224 25.892 -0.123 1 96.8 330 TYR A N 1
ATOM 2626 C CA . TYR A 1 330 ? 1.227 25.775 -0.218 1 96.8 330 TYR A CA 1
ATOM 2627 C C . TYR A 1 330 ? 1.627 24.871 -1.377 1 96.8 330 TYR A C 1
ATOM 2629 O O . TYR A 1 330 ? 1.362 23.666 -1.352 1 96.8 330 TYR A O 1
ATOM 2637 N N . PHE A 1 331 ? 2.298 25.406 -2.428 1 96.64 331 PHE A N 1
ATOM 2638 C CA . PHE A 1 331 ? 2.652 24.683 -3.643 1 96.64 331 PHE A CA 1
ATOM 2639 C C . PHE A 1 331 ? 4.131 24.312 -3.64 1 96.64 331 PHE A C 1
ATOM 2641 O O . PHE A 1 331 ? 4.992 25.175 -3.459 1 96.64 331 PHE A O 1
ATOM 2648 N N . LEU A 1 332 ? 4.411 23.083 -3.821 1 96.58 332 LEU A N 1
ATOM 2649 C CA . LEU A 1 332 ? 5.795 22.633 -3.912 1 96.58 332 LEU A CA 1
ATOM 2650 C C . LEU A 1 332 ? 6.403 23.011 -5.258 1 96.58 332 LEU A C 1
ATOM 2652 O O . LEU A 1 332 ? 5.709 23.016 -6.278 1 96.58 332 LEU A O 1
ATOM 2656 N N . ASN A 1 333 ? 7.67 23.268 -5.284 1 93.67 333 ASN A N 1
ATOM 2657 C CA . ASN A 1 333 ? 8.374 23.665 -6.499 1 93.67 333 ASN A CA 1
ATOM 2658 C C . ASN A 1 333 ? 8.763 22.454 -7.342 1 93.67 333 ASN A C 1
ATOM 2660 O O . ASN A 1 333 ? 9.224 22.603 -8.475 1 93.67 333 ASN A O 1
ATOM 2664 N N . SER A 1 334 ? 8.634 21.312 -6.695 1 91.3 334 SER A N 1
ATOM 2665 C CA . SER A 1 334 ? 8.988 20.079 -7.39 1 91.3 334 SER A CA 1
ATOM 2666 C C . SER A 1 334 ? 7.979 18.973 -7.101 1 91.3 334 SER A C 1
ATOM 2668 O O . SER A 1 334 ? 7.336 18.971 -6.049 1 91.3 334 SER A O 1
ATOM 2670 N N . ASN A 1 335 ? 7.842 18.133 -8.074 1 91.88 335 ASN A N 1
ATOM 2671 C CA . ASN A 1 335 ? 6.944 16.998 -7.888 1 91.88 335 ASN A CA 1
ATOM 2672 C C . ASN A 1 335 ? 7.718 15.697 -7.695 1 91.88 335 ASN A C 1
ATOM 2674 O O . ASN A 1 335 ? 7.171 14.61 -7.887 1 91.88 335 ASN A O 1
ATOM 2678 N N . ASP A 1 336 ? 8.986 15.925 -7.439 1 89.75 336 ASP A N 1
ATOM 2679 C CA . ASP A 1 336 ? 9.853 14.781 -7.175 1 89.75 336 ASP A CA 1
ATOM 2680 C C . ASP A 1 336 ? 10.595 14.949 -5.85 1 89.75 336 ASP A C 1
ATOM 2682 O O . ASP A 1 336 ? 10.796 16.072 -5.383 1 89.75 336 ASP A O 1
ATOM 2686 N N . LYS A 1 337 ? 10.918 13.802 -5.19 1 93.31 337 LYS A N 1
ATOM 2687 C CA . LYS A 1 337 ? 11.726 13.74 -3.976 1 93.31 337 LYS A CA 1
ATOM 2688 C C . LYS A 1 337 ? 11.135 14.619 -2.877 1 93.31 337 LYS A C 1
ATOM 2690 O O . LYS A 1 337 ? 11.837 15.448 -2.293 1 93.31 337 LYS A O 1
ATOM 2695 N N . TYR A 1 338 ? 9.844 14.502 -2.642 1 95.27 338 TYR A N 1
ATOM 2696 C CA . TYR A 1 338 ? 9.132 15.296 -1.646 1 95.27 338 TYR A CA 1
ATOM 2697 C C . TYR A 1 338 ? 8.89 14.488 -0.376 1 95.27 338 TYR A C 1
ATOM 2699 O O . TYR A 1 338 ? 7.972 14.787 0.391 1 95.27 338 TYR A O 1
ATOM 2707 N N . GLU A 1 339 ? 9.717 13.416 -0.151 1 96.45 339 GLU A N 1
ATOM 2708 C CA . GLU A 1 339 ? 9.542 12.568 1.024 1 96.45 339 GLU A CA 1
ATOM 2709 C C . GLU A 1 339 ? 9.887 13.323 2.305 1 96.45 339 GLU A C 1
ATOM 2711 O O . GLU A 1 339 ? 9.453 12.939 3.393 1 96.45 339 GLU A O 1
ATOM 2716 N N . MET A 1 340 ? 10.678 14.345 2.155 1 97.94 340 MET A N 1
ATOM 2717 C CA . MET A 1 340 ? 11.027 15.233 3.261 1 97.94 340 MET A CA 1
ATOM 2718 C C . MET A 1 340 ? 11.199 16.668 2.774 1 97.94 340 MET A C 1
ATOM 2720 O O . MET A 1 340 ? 12.28 17.048 2.32 1 97.94 340 MET A O 1
ATOM 2724 N N . THR A 1 341 ? 10.232 17.471 2.962 1 98.04 341 THR A N 1
ATOM 2725 C CA . THR A 1 341 ? 10.226 18.847 2.477 1 98.04 341 THR A CA 1
ATOM 2726 C C . THR A 1 341 ? 10.912 19.776 3.475 1 98.04 341 THR A C 1
ATOM 2728 O O . THR A 1 341 ? 11.201 19.376 4.605 1 98.04 341 THR A O 1
ATOM 2731 N N . THR A 1 342 ? 11.14 20.975 3.101 1 97.96 342 THR A N 1
ATOM 2732 C CA . THR A 1 342 ? 11.757 21.953 3.99 1 97.96 342 THR A CA 1
ATOM 2733 C C . THR A 1 342 ? 10.849 22.253 5.178 1 97.96 342 THR A C 1
ATOM 2735 O O . THR A 1 342 ? 11.325 22.43 6.302 1 97.96 342 THR A O 1
ATOM 2738 N N . ALA A 1 343 ? 9.551 22.336 4.922 1 98.26 343 ALA A N 1
ATOM 2739 C CA . ALA A 1 343 ? 8.594 22.56 6.002 1 98.26 343 ALA A CA 1
ATOM 2740 C C . ALA A 1 343 ? 8.651 21.433 7.03 1 98.26 343 ALA A C 1
ATOM 2742 O O . ALA A 1 343 ? 8.541 21.676 8.234 1 98.26 343 ALA A O 1
ATOM 2743 N N . GLU A 1 344 ? 8.822 20.236 6.561 1 98.52 344 GLU A N 1
ATOM 2744 C CA . GLU A 1 344 ? 8.926 19.085 7.453 1 98.52 344 GLU A CA 1
ATOM 2745 C C . GLU A 1 344 ? 10.239 19.105 8.229 1 98.52 344 GLU A C 1
ATOM 2747 O O . GLU A 1 344 ? 10.279 18.723 9.401 1 98.52 344 GLU A O 1
ATOM 2752 N N . ILE A 1 345 ? 11.316 19.481 7.558 1 98.56 345 ILE A N 1
ATOM 2753 C CA . ILE A 1 345 ? 12.6 19.568 8.245 1 98.56 345 ILE A CA 1
ATOM 2754 C C . ILE A 1 345 ? 12.503 20.566 9.396 1 98.56 345 ILE A C 1
ATOM 2756 O O . ILE A 1 345 ? 12.968 20.292 10.505 1 98.56 345 ILE A O 1
ATOM 2760 N N . ARG A 1 346 ? 11.883 21.728 9.111 1 98.41 346 ARG A N 1
ATOM 2761 C CA . ARG A 1 346 ? 11.69 22.719 10.165 1 98.41 346 ARG A CA 1
ATOM 2762 C C . ARG A 1 346 ? 10.82 22.163 11.287 1 98.41 346 ARG A C 1
ATOM 2764 O O . ARG A 1 346 ? 11.114 22.366 12.467 1 98.41 346 ARG A O 1
ATOM 2771 N N . GLY A 1 347 ? 9.73 21.504 10.934 1 98.59 347 GLY A N 1
ATOM 2772 C CA . GLY A 1 347 ? 8.85 20.909 11.927 1 98.59 347 GLY A CA 1
ATOM 2773 C C . GLY A 1 347 ? 9.531 19.847 12.768 1 98.59 347 GLY A C 1
ATOM 2774 O O . GLY A 1 347 ? 9.342 19.797 13.986 1 98.59 347 GLY A O 1
ATOM 2775 N N . ASP A 1 348 ? 10.295 18.98 12.119 1 98.47 348 ASP A N 1
ATOM 2776 C CA . ASP A 1 348 ? 11.041 17.936 12.816 1 98.47 348 ASP A CA 1
ATOM 2777 C C . ASP A 1 348 ? 12.027 18.539 13.814 1 98.47 348 ASP A C 1
ATOM 2779 O O . ASP A 1 348 ? 12.146 18.06 14.944 1 98.47 348 ASP A O 1
ATOM 2783 N N . LEU A 1 349 ? 12.728 19.468 13.343 1 98.42 349 LEU A N 1
ATOM 2784 C CA . LEU A 1 349 ? 13.754 20.091 14.173 1 98.42 349 LEU A CA 1
ATOM 2785 C C . LEU A 1 349 ? 13.127 20.821 15.356 1 98.42 349 LEU A C 1
ATOM 2787 O O . LEU A 1 349 ? 13.549 20.636 16.499 1 98.42 349 LEU A O 1
ATOM 2791 N N . ASP A 1 350 ? 12.117 21.697 15.06 1 98.5 350 ASP A N 1
ATOM 2792 C CA . ASP A 1 350 ? 11.419 22.392 16.137 1 98.5 350 ASP A CA 1
ATOM 2793 C C . ASP A 1 350 ? 10.795 21.401 17.117 1 98.5 350 ASP A C 1
ATOM 2795 O O . ASP A 1 350 ? 10.852 21.601 18.332 1 98.5 350 ASP A O 1
ATOM 2799 N N . GLY A 1 351 ? 10.193 20.357 16.595 1 98.51 351 GLY A N 1
ATOM 2800 C CA . GLY A 1 351 ? 9.595 19.335 17.439 1 98.51 351 GLY A CA 1
ATOM 2801 C C . GLY A 1 351 ? 10.602 18.636 18.334 1 98.51 351 GLY A C 1
ATOM 2802 O O . GLY A 1 351 ? 10.326 18.386 19.51 1 98.51 351 GLY A O 1
ATOM 2803 N N . LEU A 1 352 ? 11.72 18.333 17.786 1 98.15 352 LEU A N 1
ATOM 2804 C CA . LEU A 1 352 ? 12.741 17.626 18.552 1 98.15 352 LEU A CA 1
ATOM 2805 C C . LEU A 1 352 ? 13.344 18.531 19.621 1 98.15 352 LEU A C 1
ATOM 2807 O O . LEU A 1 352 ? 13.637 18.079 20.73 1 98.15 352 LEU A O 1
ATOM 2811 N N . ILE A 1 353 ? 13.592 19.81 19.271 1 98.14 353 ILE A N 1
ATOM 2812 C CA . ILE A 1 353 ? 14.108 20.783 20.227 1 98.14 353 ILE A CA 1
ATOM 2813 C C . ILE A 1 353 ? 13.16 20.888 21.419 1 98.14 353 ILE A C 1
ATOM 2815 O O . ILE A 1 353 ? 13.591 20.819 22.572 1 98.14 353 ILE A O 1
ATOM 2819 N N . LEU A 1 354 ? 11.925 21.039 21.14 1 98.11 354 LEU A N 1
ATOM 2820 C CA . LEU A 1 354 ? 10.933 21.171 22.201 1 98.11 354 LEU A CA 1
ATOM 2821 C C . LEU A 1 354 ? 10.782 19.862 22.97 1 98.11 354 LEU A C 1
ATOM 2823 O O . LEU A 1 354 ? 10.586 19.872 24.188 1 98.11 354 LEU A O 1
ATOM 2827 N N . ALA A 1 355 ? 10.831 18.765 22.252 1 97.7 355 ALA A N 1
ATOM 2828 C CA . ALA A 1 355 ? 10.677 17.459 22.889 1 97.7 355 ALA A CA 1
ATOM 2829 C C . ALA A 1 355 ? 11.776 17.22 23.921 1 97.7 355 ALA A C 1
ATOM 2831 O O . ALA A 1 355 ? 11.543 16.578 24.948 1 97.7 355 ALA A O 1
ATOM 2832 N N . ASN A 1 356 ? 12.907 17.71 23.707 1 95.69 356 ASN A N 1
ATOM 2833 C CA . ASN A 1 356 ? 14.043 17.498 24.598 1 95.69 356 ASN A CA 1
ATOM 2834 C C . ASN A 1 356 ? 13.864 18.237 25.921 1 95.69 356 ASN A C 1
ATOM 2836 O O . ASN A 1 356 ? 14.481 17.879 26.925 1 95.69 356 ASN A O 1
ATOM 2840 N N . GLU A 1 357 ? 12.986 19.26 25.948 1 94.45 357 GLU A N 1
ATOM 2841 C CA . GLU A 1 357 ? 12.89 20.113 27.128 1 94.45 357 GLU A CA 1
ATOM 2842 C C . GLU A 1 357 ? 11.511 20.008 27.774 1 94.45 357 GLU A C 1
ATOM 2844 O O . GLU A 1 357 ? 11.348 20.319 28.956 1 94.45 357 GLU A O 1
ATOM 2849 N N . THR A 1 358 ? 10.545 19.521 27.057 1 94.67 358 THR A N 1
ATOM 2850 C CA . THR A 1 358 ? 9.146 19.597 27.463 1 94.67 358 THR A CA 1
ATOM 2851 C C . THR A 1 358 ? 8.904 18.774 28.725 1 94.67 358 THR A C 1
ATOM 2853 O O . THR A 1 358 ? 8.12 19.17 29.59 1 94.67 358 THR A O 1
ATOM 2856 N N . TYR A 1 359 ? 9.536 17.655 28.808 1 92.86 359 TYR A N 1
ATOM 2857 C CA . TYR A 1 359 ? 9.318 16.808 29.975 1 92.86 359 TYR A CA 1
ATOM 2858 C C . TYR A 1 359 ? 9.681 17.545 31.259 1 92.86 359 TYR A C 1
ATOM 2860 O O . TYR A 1 359 ? 8.949 17.475 32.25 1 92.86 359 TYR A O 1
ATOM 2868 N N . LYS A 1 360 ? 10.708 18.219 31.206 1 92.38 360 LYS A N 1
ATOM 2869 C CA . LYS A 1 360 ? 11.166 18.998 32.353 1 92.38 360 LYS A CA 1
ATOM 2870 C C . LYS A 1 360 ? 10.181 20.114 32.689 1 92.38 360 LYS A C 1
ATOM 2872 O O . LYS A 1 360 ? 9.812 20.295 33.851 1 92.38 360 LYS A O 1
ATOM 2877 N N . TRP A 1 361 ? 9.725 20.879 31.729 1 93.08 361 TRP A N 1
ATOM 2878 C CA . TRP A 1 361 ? 8.797 21.985 31.94 1 93.08 361 TRP A CA 1
ATOM 2879 C C . TRP A 1 361 ? 7.459 21.48 32.471 1 93.08 361 TRP A C 1
ATOM 2881 O O . TRP A 1 361 ? 6.87 22.09 33.367 1 93.08 361 TRP A O 1
ATOM 2891 N N . TYR A 1 362 ? 7.066 20.389 31.898 1 92.05 362 TYR A N 1
ATOM 2892 C CA . TYR A 1 362 ? 5.777 19.811 32.262 1 92.05 362 TYR A CA 1
ATOM 2893 C C . TYR A 1 362 ? 5.759 19.401 33.73 1 92.05 362 TYR A C 1
ATOM 2895 O O . TYR A 1 362 ? 4.732 19.52 34.402 1 92.05 362 TYR A O 1
ATOM 2903 N N . ASN A 1 363 ? 6.849 19.01 34.281 1 91.14 363 ASN A N 1
ATOM 2904 C CA . ASN A 1 363 ? 6.919 18.522 35.654 1 91.14 363 ASN A CA 1
ATOM 2905 C C . ASN A 1 363 ? 7.196 19.656 36.638 1 91.14 363 ASN A C 1
ATOM 2907 O O . ASN A 1 363 ? 6.888 19.542 37.826 1 91.14 363 ASN A O 1
ATOM 2911 N N . THR A 1 364 ? 7.665 20.777 36.107 1 89.89 364 THR A N 1
ATOM 2912 C CA . THR A 1 364 ? 8.096 21.845 37.002 1 89.89 364 THR A CA 1
ATOM 2913 C C . THR A 1 364 ? 7.106 23.006 36.976 1 89.89 364 THR A C 1
ATOM 2915 O O . THR A 1 364 ? 6.913 23.687 37.985 1 89.89 364 THR A O 1
ATOM 2918 N N . ILE A 1 365 ? 6.489 23.299 35.881 1 89.94 365 ILE A N 1
ATOM 2919 C CA . ILE A 1 365 ? 5.627 24.465 35.72 1 89.94 365 ILE A CA 1
ATOM 2920 C C . ILE A 1 365 ? 4.163 24.04 35.803 1 89.94 365 ILE A C 1
ATOM 2922 O O . ILE A 1 365 ? 3.677 23.294 34.95 1 89.94 365 ILE A O 1
ATOM 2926 N N . PRO A 1 366 ? 3.588 24.526 36.853 1 84.59 366 PRO A N 1
ATOM 2927 C CA . PRO A 1 366 ? 2.182 24.145 37.004 1 84.59 366 PRO A CA 1
ATOM 2928 C C . PRO A 1 366 ? 1.292 24.727 35.908 1 84.59 366 PRO A C 1
ATOM 2930 O O . PRO A 1 366 ? 1.484 25.874 35.496 1 84.59 366 PRO A O 1
ATOM 2933 N N . ASN A 1 367 ? 0.451 24.048 35.334 1 87.39 367 ASN A N 1
ATOM 2934 C CA . ASN A 1 367 ? -0.599 24.452 34.404 1 87.39 367 ASN A CA 1
ATOM 2935 C C . ASN A 1 367 ? -0.017 25.007 33.108 1 87.39 367 ASN A C 1
ATOM 2937 O O . ASN A 1 367 ? -0.543 25.971 32.549 1 87.39 367 ASN A O 1
ATOM 2941 N N . LEU A 1 368 ? 1.133 24.579 32.72 1 93.18 368 LEU A N 1
ATOM 2942 C CA . LEU A 1 368 ? 1.72 24.975 31.444 1 93.18 368 LEU A CA 1
ATOM 2943 C C . LEU A 1 368 ? 0.793 24.621 30.286 1 93.18 368 LEU A C 1
ATOM 2945 O O . LEU A 1 368 ? 0.294 23.497 30.206 1 93.18 368 LEU A O 1
ATOM 2949 N N . LYS A 1 369 ? 0.561 25.572 29.435 1 94.79 369 LYS A N 1
ATOM 2950 C CA . LYS A 1 369 ? -0.367 25.379 28.324 1 94.79 369 LYS A CA 1
ATOM 2951 C C . LYS A 1 369 ? 0.383 25.156 27.014 1 94.79 369 LYS A C 1
ATOM 2953 O O . LYS A 1 369 ? 1.503 25.64 26.844 1 94.79 369 LYS A O 1
ATOM 2958 N N . LEU A 1 370 ? -0.266 24.438 26.113 1 97.08 370 LEU A N 1
ATOM 2959 C CA . LEU A 1 370 ? 0.305 24.156 24.8 1 97.08 370 LEU A CA 1
ATOM 2960 C C . LEU A 1 370 ? 0.482 25.44 23.997 1 97.08 370 LEU A C 1
ATOM 2962 O O . LEU A 1 370 ? 1.494 25.617 23.315 1 97.08 370 LEU A O 1
ATOM 2966 N N . SER A 1 371 ? -0.516 26.367 24.038 1 96.89 371 SER A N 1
ATOM 2967 C CA . SER A 1 371 ? -0.451 27.634 23.316 1 96.89 371 SER A CA 1
ATOM 2968 C C . SER A 1 371 ? 0.729 28.478 23.785 1 96.89 371 SER A C 1
ATOM 2970 O O . SER A 1 371 ? 1.354 29.18 22.987 1 96.89 371 SER A O 1
ATOM 2972 N N . GLN A 1 372 ? 1.049 28.359 25.077 1 96.09 372 GLN A N 1
ATOM 2973 C CA . GLN A 1 372 ? 2.167 29.111 25.635 1 96.09 372 GLN A CA 1
ATOM 2974 C C . GLN A 1 372 ? 3.497 28.623 25.068 1 96.09 372 GLN A C 1
ATOM 2976 O O . GLN A 1 372 ? 4.391 29.426 24.789 1 96.09 372 GLN A O 1
ATOM 2981 N N . ILE A 1 373 ? 3.577 27.34 24.868 1 97.31 373 ILE A N 1
ATOM 2982 C CA . ILE A 1 373 ? 4.808 26.77 24.33 1 97.31 373 ILE A CA 1
ATOM 2983 C C . ILE A 1 373 ? 5.026 27.267 22.903 1 97.31 373 ILE A C 1
ATOM 2985 O O . ILE A 1 373 ? 6.116 27.729 22.559 1 97.31 373 ILE A O 1
ATOM 2989 N N . PHE A 1 374 ? 3.996 27.193 22.093 1 97.93 374 PHE A N 1
ATOM 2990 C CA . PHE A 1 374 ? 4.103 27.673 20.72 1 97.93 374 PHE A CA 1
ATOM 2991 C C . PHE A 1 374 ? 4.369 29.173 20.69 1 97.93 374 PHE A C 1
ATOM 2993 O O . PHE A 1 374 ? 5.19 29.647 19.902 1 97.93 374 PHE A O 1
ATOM 3000 N N . ASP A 1 375 ? 3.686 29.857 21.526 1 95.67 375 ASP A N 1
ATOM 3001 C CA . ASP A 1 375 ? 3.807 31.31 21.574 1 95.67 375 ASP A CA 1
ATOM 3002 C C . ASP A 1 375 ? 5.224 31.731 21.957 1 95.67 375 ASP A C 1
ATOM 3004 O O . ASP A 1 375 ? 5.795 32.638 21.346 1 95.67 375 ASP A O 1
ATOM 3008 N N . MET A 1 376 ? 5.794 31.12 22.993 1 94.91 376 MET A N 1
ATOM 3009 C CA . MET A 1 376 ? 7.127 31.472 23.472 1 94.91 376 MET A CA 1
ATOM 3010 C C . MET A 1 376 ? 8.197 31.031 22.479 1 94.91 376 MET A C 1
ATOM 3012 O O . MET A 1 376 ? 9.144 31.772 22.21 1 94.91 376 MET A O 1
ATOM 3016 N N . TYR A 1 377 ? 8.023 29.843 21.939 1 97.23 377 TYR A N 1
ATOM 3017 C CA . TYR A 1 377 ? 9.043 29.307 21.044 1 97.23 377 TYR A CA 1
ATOM 3018 C C . TYR A 1 377 ? 9.151 30.145 19.776 1 97.23 377 TYR A C 1
ATOM 3020 O O . TYR A 1 377 ? 10.253 30.398 19.283 1 97.23 377 TYR A O 1
ATOM 3028 N N . TYR A 1 378 ? 7.985 30.513 19.227 1 95.66 378 TYR A N 1
ATOM 3029 C CA . TYR A 1 378 ? 7.962 31.305 18.002 1 95.66 378 TYR A CA 1
ATOM 3030 C C . TYR A 1 378 ? 7.847 32.792 18.316 1 95.66 378 TYR A C 1
ATOM 3032 O O . TYR A 1 378 ? 6.892 33.45 17.896 1 95.66 378 TYR A O 1
ATOM 3040 N N . SER A 1 379 ? 8.67 33.267 19.081 1 92.14 379 SER A N 1
ATOM 3041 C CA . SER A 1 379 ? 8.778 34.666 19.48 1 92.14 379 SER A CA 1
ATOM 3042 C C . SER A 1 379 ? 10.205 35.017 19.888 1 92.14 379 SER A C 1
ATOM 3044 O O . SER A 1 379 ? 11.112 34.193 19.761 1 92.14 379 SER A O 1
ATOM 3046 N N . SER A 1 380 ? 10.411 36.221 20.329 1 89.99 380 SER A N 1
ATOM 3047 C CA . SER A 1 380 ? 11.733 36.65 20.773 1 89.99 380 SER A CA 1
ATOM 3048 C C . SER A 1 380 ? 12.012 36.193 22.201 1 89.99 380 SER A C 1
ATOM 3050 O O . SER A 1 380 ? 13.165 36.165 22.636 1 89.99 380 SER A O 1
ATOM 3052 N N . LEU A 1 381 ? 11.061 35.767 22.95 1 87.53 381 LEU A N 1
ATOM 3053 C CA . LEU A 1 381 ? 11.197 35.397 24.355 1 87.53 381 LEU A CA 1
ATOM 3054 C C . LEU A 1 381 ? 11.878 34.04 24.495 1 87.53 381 LEU A C 1
ATOM 3056 O O . LEU A 1 381 ? 12.781 33.876 25.319 1 87.53 381 LEU A O 1
ATOM 3060 N N . GLY A 1 382 ? 11.452 33.101 23.689 1 91.62 382 GLY A N 1
ATOM 3061 C CA . GLY A 1 382 ? 11.898 31.727 23.863 1 91.62 382 GLY A CA 1
ATOM 3062 C C . GLY A 1 382 ? 11.139 30.987 24.948 1 91.62 382 GLY A C 1
ATOM 3063 O O . GLY A 1 382 ? 10.473 31.607 25.78 1 91.62 382 GLY A O 1
ATOM 3064 N N . VAL A 1 383 ? 11.286 29.711 24.996 1 94.22 383 VAL A N 1
ATOM 3065 C CA . VAL A 1 383 ? 10.584 28.92 26.002 1 94.22 383 VAL A CA 1
ATOM 3066 C C . VAL A 1 383 ? 11.44 28.807 27.261 1 94.22 383 VAL A C 1
ATOM 3068 O O . VAL A 1 383 ? 12.238 27.876 27.395 1 94.22 383 VAL A O 1
ATOM 3071 N N . PHE A 1 384 ? 11.258 29.718 28.221 1 89.27 384 PHE A N 1
ATOM 3072 C CA . PHE A 1 384 ? 11.905 29.802 29.526 1 89.27 384 PHE A CA 1
ATOM 3073 C C . PHE A 1 384 ? 13.421 29.848 29.376 1 89.27 384 PHE A C 1
ATOM 3075 O O . PHE A 1 384 ? 14.152 29.661 30.351 1 89.27 384 PHE A O 1
ATOM 3082 N N . ASP A 1 385 ? 13.859 29.829 28.257 1 87.54 385 ASP A N 1
ATOM 3083 C CA . ASP A 1 385 ? 15.259 29.943 27.862 1 87.54 385 ASP A CA 1
ATOM 3084 C C . ASP A 1 385 ? 15.4 30.718 26.554 1 87.54 385 ASP A C 1
ATOM 3086 O O . ASP A 1 385 ? 14.802 30.351 25.541 1 87.54 385 ASP A O 1
ATOM 3090 N N . SER A 1 386 ? 16.136 31.761 26.489 1 87.02 386 SER A N 1
ATOM 3091 C CA . SER A 1 386 ? 16.266 32.633 25.327 1 87.02 386 SER A CA 1
ATOM 3092 C C . SER A 1 386 ? 16.961 31.917 24.173 1 87.02 386 SER A C 1
ATOM 3094 O O . SER A 1 386 ? 16.925 32.385 23.033 1 87.02 386 SER A O 1
ATOM 3096 N N . SER A 1 387 ? 17.489 30.762 24.507 1 91.44 387 SER A N 1
ATOM 3097 C CA . SER A 1 387 ? 18.161 30.017 23.447 1 91.44 387 SER A CA 1
ATOM 3098 C C . SER A 1 387 ? 17.199 29.065 22.746 1 91.44 387 SER A C 1
ATOM 3100 O O . SER A 1 387 ? 17.465 28.616 21.629 1 91.44 387 SER A O 1
ATOM 3102 N N . ILE A 1 388 ? 16.147 28.731 23.405 1 95.35 388 ILE A N 1
ATOM 3103 C CA . ILE A 1 388 ? 15.189 27.787 22.841 1 95.35 388 ILE A CA 1
ATOM 3104 C C . ILE A 1 388 ? 14.086 28.547 22.107 1 95.35 388 ILE A C 1
ATOM 3106 O O . ILE A 1 388 ? 12.983 28.714 22.633 1 95.35 388 ILE A O 1
ATOM 3110 N N . ARG A 1 389 ? 14.34 28.947 20.946 1 95.55 389 ARG A N 1
ATOM 3111 C CA . ARG A 1 389 ? 13.428 29.688 20.08 1 95.55 389 ARG A CA 1
ATOM 3112 C C . ARG A 1 389 ? 13.608 29.283 18.621 1 95.55 389 ARG A C 1
ATOM 3114 O O . ARG A 1 389 ? 14.641 28.723 18.249 1 95.55 389 ARG A O 1
ATOM 3121 N N . ALA A 1 390 ? 12.673 29.54 17.753 1 96.47 390 ALA A N 1
ATOM 3122 C CA . ALA A 1 390 ? 12.624 29.094 16.363 1 96.47 390 ALA A CA 1
ATOM 3123 C C . ALA A 1 390 ? 13.783 29.675 15.559 1 96.47 390 ALA A C 1
ATOM 3125 O O . ALA A 1 390 ? 14.302 29.025 14.649 1 96.47 390 ALA A O 1
ATOM 3126 N N . CYS A 1 391 ? 14.219 30.855 15.87 1 95.41 391 CYS A N 1
ATOM 3127 C CA . CYS A 1 391 ? 15.271 31.516 15.107 1 95.41 391 CYS A CA 1
ATOM 3128 C C . CYS A 1 391 ? 16.619 30.844 15.34 1 95.41 391 CYS A C 1
ATOM 3130 O O . CYS A 1 391 ? 17.558 31.041 14.566 1 95.41 391 CYS A O 1
ATOM 3132 N N . ASN A 1 392 ? 16.762 30.078 16.425 1 95.64 392 ASN A N 1
ATOM 3133 C CA . ASN A 1 392 ? 18.016 29.411 16.761 1 95.64 392 ASN A CA 1
ATOM 3134 C C . ASN A 1 392 ? 18.003 27.946 16.336 1 95.64 392 ASN A C 1
ATOM 3136 O O . ASN A 1 392 ? 18.895 27.18 16.706 1 95.64 392 ASN A O 1
ATOM 3140 N N . ARG A 1 393 ? 17.042 27.53 15.635 1 96.5 393 ARG A N 1
ATOM 3141 C CA . ARG A 1 393 ? 16.876 26.104 15.368 1 96.5 393 ARG A CA 1
ATOM 3142 C C . ARG A 1 393 ? 18.099 25.535 14.657 1 96.5 393 ARG A C 1
ATOM 3144 O O . ARG A 1 393 ? 18.515 24.407 14.933 1 96.5 393 ARG A O 1
ATOM 3151 N N . ARG A 1 394 ? 18.67 26.296 13.705 1 95.37 394 ARG A N 1
ATOM 3152 C CA . ARG A 1 394 ? 19.842 25.827 12.972 1 95.37 394 ARG A CA 1
ATOM 3153 C C . ARG A 1 394 ? 20.995 25.519 13.922 1 95.37 394 ARG A C 1
ATOM 3155 O O . ARG A 1 394 ? 21.636 24.472 13.809 1 95.37 394 ARG A O 1
ATOM 3162 N N . LYS A 1 395 ? 21.222 26.41 14.833 1 94 395 LYS A N 1
ATOM 3163 C CA . LYS A 1 395 ? 22.297 26.246 15.807 1 94 395 LYS A CA 1
ATOM 3164 C C . LYS A 1 395 ? 22.013 25.077 16.746 1 94 395 LYS A C 1
ATOM 3166 O O . LYS A 1 395 ? 22.931 24.356 17.143 1 94 395 LYS A O 1
ATOM 3171 N N . LEU A 1 396 ? 20.793 24.929 17.106 1 95.97 396 LEU A N 1
ATOM 3172 C CA . LEU A 1 396 ? 20.401 23.904 18.068 1 95.97 396 LEU A CA 1
ATOM 3173 C C . LEU A 1 396 ? 20.438 22.519 17.431 1 95.97 396 LEU A C 1
ATOM 3175 O O . LEU A 1 396 ? 20.43 21.506 18.135 1 95.97 396 LEU A O 1
ATOM 3179 N N . PHE A 1 397 ? 20.48 22.406 16.145 1 96.88 397 PHE A N 1
ATOM 3180 C CA . PHE A 1 397 ? 20.427 21.153 15.401 1 96.88 397 PHE A CA 1
ATOM 3181 C C . PHE A 1 397 ? 21.529 20.205 15.859 1 96.88 397 PHE A C 1
ATOM 3183 O O . PHE A 1 397 ? 21.271 19.032 16.138 1 96.88 397 PHE A O 1
ATOM 3190 N N . THR A 1 398 ? 22.7 20.633 15.959 1 92.2 398 THR A N 1
ATOM 3191 C CA . THR A 1 398 ? 23.831 19.783 16.315 1 92.2 398 THR A CA 1
ATOM 3192 C C . THR A 1 398 ? 23.718 19.31 17.762 1 92.2 398 THR A C 1
ATOM 3194 O O . THR A 1 398 ? 24.193 18.226 18.105 1 92.2 398 THR A O 1
ATOM 3197 N N . SER A 1 399 ? 23.083 20.099 18.528 1 93.14 399 SER A N 1
ATOM 3198 C CA . SER A 1 399 ? 22.965 19.758 19.942 1 93.14 399 SER A CA 1
ATOM 3199 C C . SER A 1 399 ? 21.864 18.727 20.172 1 93.14 399 SER A C 1
ATOM 3201 O O . SER A 1 399 ? 21.995 17.853 21.032 1 93.14 399 SER A O 1
ATOM 3203 N N . VAL A 1 400 ? 20.862 18.803 19.418 1 94.93 400 VAL A N 1
ATOM 3204 C CA . VAL A 1 400 ? 19.71 17.956 19.71 1 94.93 400 VAL A CA 1
ATOM 3205 C C . VAL A 1 400 ? 19.782 16.679 18.876 1 94.93 400 VAL A C 1
ATOM 3207 O O . VAL A 1 400 ? 19.205 15.655 19.247 1 94.93 400 VAL A O 1
ATOM 3210 N N . ALA A 1 401 ? 20.404 16.709 17.763 1 95.34 401 ALA A N 1
ATOM 3211 C CA . ALA A 1 401 ? 20.453 15.564 16.858 1 95.34 401 ALA A CA 1
ATOM 3212 C C . ALA A 1 401 ? 21.891 15.24 16.461 1 95.34 401 ALA A C 1
ATOM 3214 O O . ALA A 1 401 ? 22.339 15.609 15.373 1 95.34 401 ALA A O 1
ATOM 3215 N N . SER A 1 402 ? 22.586 14.476 17.277 1 94.84 402 SER A N 1
ATOM 3216 C CA . SER A 1 402 ? 23.948 14.072 16.941 1 94.84 402 SER A CA 1
ATOM 3217 C C . SER A 1 402 ? 23.963 13.112 15.756 1 94.84 402 SER A C 1
ATOM 3219 O O . SER A 1 402 ? 22.997 12.379 15.532 1 94.84 402 SER A O 1
ATOM 3221 N N . HIS A 1 403 ? 25.028 13.156 15.073 1 96.16 403 HIS A N 1
ATOM 3222 C CA . HIS A 1 403 ? 25.168 12.366 13.855 1 96.16 403 HIS A CA 1
ATOM 3223 C C . HIS A 1 403 ? 24.916 10.887 14.125 1 96.16 403 HIS A C 1
ATOM 3225 O O . HIS A 1 403 ? 24.101 10.257 13.448 1 96.16 403 HIS A O 1
ATOM 3231 N N . GLU A 1 404 ? 25.533 10.308 15.127 1 96.65 404 GLU A N 1
ATOM 3232 C CA . GLU A 1 404 ? 25.44 8.883 15.431 1 96.65 404 GLU A CA 1
ATOM 3233 C C . GLU A 1 404 ? 24.029 8.503 15.871 1 96.65 404 GLU A C 1
ATOM 3235 O O . GLU A 1 404 ? 23.503 7.467 15.46 1 96.65 404 GLU A O 1
ATOM 3240 N N . LYS A 1 405 ? 23.486 9.351 16.708 1 96.78 405 LYS A N 1
ATOM 3241 C CA . LYS A 1 405 ? 22.137 9.076 17.195 1 96.78 405 LYS A CA 1
ATOM 3242 C C . LYS A 1 405 ? 21.116 9.16 16.064 1 96.78 405 LYS A C 1
ATOM 3244 O O . LYS A 1 405 ? 20.194 8.345 15.992 1 96.78 405 LYS A O 1
ATOM 3249 N N . LEU A 1 406 ? 21.282 10.137 15.235 1 97.84 406 LEU A N 1
ATOM 3250 C CA . LEU A 1 406 ? 20.371 10.328 14.111 1 97.84 406 LEU A CA 1
ATOM 3251 C C . LEU A 1 406 ? 20.413 9.13 13.168 1 97.84 406 LEU A C 1
ATOM 3253 O O . LEU A 1 406 ? 19.372 8.674 12.691 1 97.84 406 LEU A O 1
ATOM 3257 N N . ILE A 1 407 ? 21.591 8.608 12.901 1 98.18 407 ILE A N 1
ATOM 3258 C CA . ILE A 1 407 ? 21.736 7.454 12.021 1 98.18 407 ILE A CA 1
ATOM 3259 C C . ILE A 1 407 ? 21.081 6.231 12.66 1 98.18 407 ILE A C 1
ATOM 3261 O O . ILE A 1 407 ? 20.34 5.5 12 1 98.18 407 ILE A O 1
ATOM 3265 N N . ALA A 1 408 ? 21.356 6.01 13.91 1 97.63 408 ALA A N 1
ATOM 3266 C CA . ALA A 1 408 ? 20.837 4.84 14.613 1 97.63 408 ALA A CA 1
ATOM 3267 C C . ALA A 1 408 ? 19.312 4.854 14.652 1 97.63 408 ALA A C 1
ATOM 3269 O O . ALA A 1 408 ? 18.669 3.833 14.397 1 97.63 408 ALA A O 1
ATOM 3270 N N . GLU A 1 409 ? 18.76 6.019 15.012 1 98.07 409 GLU A N 1
ATOM 3271 C CA . GLU A 1 409 ? 17.308 6.143 15.1 1 98.07 409 GLU A CA 1
ATOM 3272 C C . GLU A 1 409 ? 16.66 6.029 13.724 1 98.07 409 GLU A C 1
ATOM 3274 O O . GLU A 1 409 ? 15.565 5.479 13.591 1 98.07 409 GLU A O 1
ATOM 3279 N N . THR A 1 410 ? 17.317 6.567 12.695 1 98.56 410 THR A N 1
ATOM 3280 C CA . THR A 1 410 ? 16.8 6.488 11.333 1 98.56 410 THR A CA 1
ATOM 3281 C C . THR A 1 410 ? 16.801 5.045 10.837 1 98.56 410 THR A C 1
ATOM 3283 O O . THR A 1 410 ? 15.849 4.604 10.19 1 98.56 410 THR A O 1
ATOM 3286 N N . TYR A 1 411 ? 17.904 4.343 11.106 1 97.75 411 TYR A N 1
ATOM 3287 C CA . TYR A 1 411 ? 17.998 2.943 10.704 1 97.75 411 TYR A CA 1
ATOM 3288 C C . TYR A 1 411 ? 16.9 2.113 11.359 1 97.75 411 TYR A C 1
ATOM 3290 O O . TYR A 1 411 ? 16.239 1.312 10.694 1 97.75 411 TYR A O 1
ATOM 3298 N N . SER A 1 412 ? 16.665 2.302 12.658 1 96.98 412 SER A N 1
ATOM 3299 C CA . SER A 1 412 ? 15.611 1.595 13.378 1 96.98 412 SER A CA 1
ATOM 3300 C C . SER A 1 412 ? 14.236 1.92 12.803 1 96.98 412 SER A C 1
ATOM 3302 O O . SER A 1 412 ? 13.402 1.028 12.633 1 96.98 412 SER A O 1
ATOM 3304 N N . ALA A 1 413 ? 14.052 3.179 12.54 1 97.17 413 ALA A N 1
ATOM 3305 C CA . ALA A 1 413 ? 12.779 3.592 11.954 1 97.17 413 ALA A CA 1
ATOM 3306 C C . ALA A 1 413 ? 12.585 2.973 10.572 1 97.17 413 ALA A C 1
ATOM 3308 O O . ALA A 1 413 ? 11.471 2.591 10.207 1 97.17 413 ALA A O 1
ATOM 3309 N N . ALA A 1 414 ? 13.637 2.917 9.787 1 97.09 414 ALA A N 1
ATOM 3310 C CA . ALA A 1 414 ? 13.57 2.358 8.439 1 97.09 414 ALA A CA 1
ATOM 3311 C C . ALA A 1 414 ? 13.202 0.878 8.478 1 97.09 414 ALA A C 1
ATOM 3313 O O . ALA A 1 414 ? 12.418 0.405 7.652 1 97.09 414 ALA A O 1
ATOM 3314 N N . LEU A 1 415 ? 13.797 0.165 9.403 1 94.09 415 LEU A N 1
ATOM 3315 C CA . LEU A 1 415 ? 13.477 -1.252 9.534 1 94.09 415 LEU A CA 1
ATOM 3316 C C . LEU A 1 415 ? 12.016 -1.445 9.926 1 94.09 415 LEU A C 1
ATOM 3318 O O . LEU A 1 415 ? 11.361 -2.38 9.458 1 94.09 415 LEU A O 1
ATOM 3322 N N . LEU A 1 416 ? 11.543 -0.595 10.75 1 91.99 416 LEU A N 1
ATOM 3323 C CA . LEU A 1 416 ? 10.156 -0.66 11.197 1 91.99 416 LEU A CA 1
ATOM 3324 C C . LEU A 1 416 ? 9.199 -0.374 10.044 1 91.99 416 LEU A C 1
ATOM 3326 O O . LEU A 1 416 ? 8.131 -0.983 9.952 1 91.99 416 LEU A O 1
ATOM 3330 N N . LEU A 1 417 ? 9.573 0.556 9.138 1 93.97 417 LEU A N 1
ATOM 3331 C CA . LEU A 1 417 ? 8.659 1.039 8.11 1 93.97 417 LEU A CA 1
ATOM 3332 C C . LEU A 1 417 ? 8.883 0.303 6.793 1 93.97 417 LEU A C 1
ATOM 3334 O O . LEU A 1 417 ? 8.082 0.425 5.864 1 93.97 417 LEU A O 1
ATOM 3338 N N . GLN A 1 418 ? 9.902 -0.443 6.664 1 92.99 418 GLN A N 1
ATOM 3339 C CA . GLN A 1 418 ? 10.33 -1.091 5.429 1 92.99 418 GLN A CA 1
ATOM 3340 C C . GLN A 1 418 ? 9.198 -1.912 4.818 1 92.99 418 GLN A C 1
ATOM 3342 O O . GLN A 1 418 ? 8.934 -1.816 3.617 1 92.99 418 GLN A O 1
ATOM 3347 N N . PRO A 1 419 ? 8.452 -2.69 5.57 1 86.66 419 PRO A N 1
ATOM 3348 C CA . PRO A 1 419 ? 7.412 -3.527 4.966 1 86.66 419 PRO A CA 1
ATOM 3349 C C . PRO A 1 419 ? 6.361 -2.713 4.216 1 86.66 419 PRO A C 1
ATOM 3351 O O . PRO A 1 419 ? 5.824 -3.174 3.205 1 86.66 419 PRO A O 1
ATOM 3354 N N . ASP A 1 420 ? 6.164 -1.511 4.636 1 88.67 420 ASP A N 1
ATOM 3355 C CA . ASP A 1 420 ? 5.074 -0.725 4.066 1 88.67 420 ASP A CA 1
ATOM 3356 C C . ASP A 1 420 ? 5.594 0.256 3.019 1 88.67 420 ASP A C 1
ATOM 3358 O O . ASP A 1 420 ? 4.875 0.61 2.082 1 88.67 420 ASP A O 1
ATOM 3362 N N . LEU A 1 421 ? 6.807 0.627 3.188 1 93.58 421 LEU A N 1
ATOM 3363 C CA . LEU A 1 421 ? 7.277 1.747 2.379 1 93.58 421 LEU A CA 1
ATOM 3364 C C . LEU A 1 421 ? 8.16 1.258 1.236 1 93.58 421 LEU A C 1
ATOM 3366 O O . LEU A 1 421 ? 8.231 1.897 0.183 1 93.58 421 LEU A O 1
ATOM 3370 N N . ALA A 1 422 ? 8.846 0.168 1.428 1 92.58 422 ALA A N 1
ATOM 3371 C CA . ALA A 1 422 ? 9.79 -0.303 0.417 1 92.58 422 ALA A CA 1
ATOM 3372 C C . ALA A 1 422 ? 9.058 -0.882 -0.79 1 92.58 422 ALA A C 1
ATOM 3374 O O . ALA A 1 422 ? 8.046 -1.571 -0.638 1 92.58 422 ALA A O 1
ATOM 3375 N N . LYS A 1 423 ? 9.527 -0.598 -1.968 1 91.55 423 LYS A N 1
ATOM 3376 C CA . LYS A 1 423 ? 8.963 -1.128 -3.206 1 91.55 423 LYS A CA 1
ATOM 3377 C C . LYS A 1 423 ? 9.923 -2.112 -3.87 1 91.55 423 LYS A C 1
ATOM 3379 O O . LYS A 1 423 ? 9.812 -2.383 -5.067 1 91.55 423 LYS A O 1
ATOM 3384 N N . ALA A 1 424 ? 10.925 -2.52 -3.129 1 94.19 424 ALA A N 1
ATOM 3385 C CA . ALA A 1 424 ? 11.942 -3.5 -3.504 1 94.19 424 ALA A CA 1
ATOM 3386 C C . ALA A 1 424 ? 12.359 -4.345 -2.304 1 94.19 424 ALA A C 1
ATOM 3388 O O . ALA A 1 424 ? 11.996 -4.04 -1.166 1 94.19 424 ALA A O 1
ATOM 3389 N N . THR A 1 425 ? 12.897 -5.426 -2.584 1 93.89 425 THR A N 1
ATOM 3390 C CA . THR A 1 425 ? 13.481 -6.218 -1.508 1 93.89 425 THR A CA 1
ATOM 3391 C C . THR A 1 425 ? 14.888 -5.727 -1.177 1 93.89 425 THR A C 1
ATOM 3393 O O . THR A 1 425 ? 15.766 -5.713 -2.042 1 93.89 425 THR A O 1
ATOM 3396 N N . LEU A 1 426 ? 15.035 -5.288 0.044 1 93.73 426 LEU A N 1
ATOM 3397 C CA . LEU A 1 426 ? 16.292 -4.68 0.466 1 93.73 426 LEU A CA 1
ATOM 3398 C C . LEU A 1 426 ? 16.929 -5.48 1.598 1 93.73 426 LEU A C 1
ATOM 3400 O O . LEU A 1 426 ? 16.234 -5.934 2.51 1 93.73 426 LEU A O 1
ATOM 3404 N N . ASP A 1 427 ? 18.186 -5.61 1.498 1 91.81 427 ASP A N 1
ATOM 3405 C CA . ASP A 1 427 ? 18.922 -6.178 2.623 1 91.81 427 ASP A CA 1
ATOM 3406 C C . ASP A 1 427 ? 19.077 -5.159 3.749 1 91.81 427 ASP A C 1
ATOM 3408 O O . ASP A 1 427 ? 19.124 -3.952 3.5 1 91.81 427 ASP A O 1
ATOM 3412 N N . ASN A 1 428 ? 19.234 -5.634 4.958 1 91.39 428 ASN A N 1
ATOM 3413 C CA . ASN A 1 428 ? 19.351 -4.761 6.121 1 91.39 428 ASN A CA 1
ATOM 3414 C C . ASN A 1 428 ? 20.571 -3.85 6.018 1 91.39 428 ASN A C 1
ATOM 3416 O O . ASN A 1 428 ? 20.526 -2.694 6.441 1 91.39 428 ASN A O 1
ATOM 3420 N N . GLN A 1 429 ? 21.646 -4.379 5.435 1 93.58 429 GLN A N 1
ATOM 3421 C CA . GLN A 1 429 ? 22.87 -3.592 5.325 1 93.58 429 GLN A CA 1
ATOM 3422 C C . GLN A 1 429 ? 22.687 -2.421 4.364 1 93.58 429 GLN A C 1
ATOM 3424 O O . GLN A 1 429 ? 23.233 -1.339 4.584 1 93.58 429 GLN A O 1
ATOM 3429 N N . ILE A 1 430 ? 21.965 -2.663 3.34 1 94.84 430 ILE A N 1
ATOM 3430 C CA . ILE A 1 430 ? 21.725 -1.611 2.359 1 94.84 430 ILE A CA 1
ATOM 3431 C C . ILE A 1 430 ? 20.796 -0.554 2.953 1 94.84 430 ILE A C 1
ATOM 3433 O O . ILE A 1 430 ? 20.931 0.636 2.657 1 94.84 430 ILE A O 1
ATOM 3437 N N . ILE A 1 431 ? 19.836 -0.974 3.744 1 95.88 431 ILE A N 1
ATOM 3438 C CA . ILE A 1 431 ? 18.947 -0.041 4.427 1 95.88 431 ILE A CA 1
ATOM 3439 C C . ILE A 1 431 ? 19.761 0.87 5.344 1 95.88 431 ILE A C 1
ATOM 3441 O O . ILE A 1 431 ? 19.488 2.069 5.44 1 95.88 431 ILE A O 1
ATOM 3445 N N . LYS A 1 432 ? 20.717 0.292 6.057 1 96.46 432 LYS A N 1
ATOM 3446 C CA . LYS A 1 432 ? 21.595 1.083 6.913 1 96.46 432 LYS A CA 1
ATOM 3447 C C . LYS A 1 432 ? 22.361 2.125 6.103 1 96.46 432 LYS A C 1
ATOM 3449 O O . LYS A 1 432 ? 22.462 3.284 6.509 1 96.46 432 LYS A O 1
ATOM 3454 N N . LYS A 1 433 ? 22.853 1.647 4.991 1 96.15 433 LYS A N 1
ATOM 3455 C CA . LYS A 1 433 ? 23.581 2.56 4.114 1 96.15 433 LYS A CA 1
ATOM 3456 C C . LYS A 1 433 ? 22.681 3.693 3.631 1 96.15 433 LYS A C 1
ATOM 3458 O O . LYS A 1 433 ? 23.094 4.854 3.607 1 96.15 433 LYS A O 1
ATOM 3463 N N . PHE A 1 434 ? 21.483 3.397 3.221 1 96.5 434 PHE A N 1
ATOM 3464 C CA . PHE A 1 434 ? 20.534 4.408 2.768 1 96.5 434 PHE A CA 1
ATOM 3465 C C . PHE A 1 434 ? 20.193 5.374 3.896 1 96.5 434 PHE A C 1
ATOM 3467 O O . PHE A 1 434 ? 19.992 6.567 3.659 1 96.5 434 PHE A O 1
ATOM 3474 N N . SER A 1 435 ? 20.045 4.873 5.132 1 97.92 435 SER A N 1
ATOM 3475 C CA . SER A 1 435 ? 19.776 5.713 6.294 1 97.92 435 SER A CA 1
ATOM 3476 C C . SER A 1 435 ? 20.91 6.704 6.535 1 97.92 435 SER A C 1
ATOM 3478 O O . SER A 1 435 ? 20.665 7.875 6.835 1 97.92 435 SER A O 1
ATOM 3480 N N . GLU A 1 436 ? 22.129 6.215 6.436 1 97.81 436 GLU A N 1
ATOM 3481 C CA . GLU A 1 436 ? 23.294 7.083 6.577 1 97.81 436 GLU A CA 1
ATOM 3482 C C . GLU A 1 436 ? 23.305 8.169 5.505 1 97.81 436 GLU A C 1
ATOM 3484 O O . GLU A 1 436 ? 23.614 9.328 5.791 1 97.81 436 GLU A O 1
ATOM 3489 N N . ASN A 1 437 ? 23.021 7.753 4.3 1 97.02 437 ASN A N 1
ATOM 3490 C CA . ASN A 1 437 ? 22.989 8.713 3.203 1 97.02 437 ASN A CA 1
ATOM 3491 C C . ASN A 1 437 ? 21.931 9.789 3.429 1 97.02 437 ASN A C 1
ATOM 3493 O O . ASN A 1 437 ? 22.162 10.964 3.142 1 97.02 437 ASN A O 1
ATOM 3497 N N . ALA A 1 438 ? 20.759 9.369 3.866 1 98.04 438 ALA A N 1
ATOM 3498 C CA . ALA A 1 438 ? 19.682 10.318 4.135 1 98.04 438 ALA A CA 1
ATOM 3499 C C . ALA A 1 438 ? 20.085 11.31 5.222 1 98.04 438 ALA A C 1
ATOM 3501 O O . ALA A 1 438 ? 19.815 12.508 5.107 1 98.04 438 ALA A O 1
ATOM 3502 N N . VAL A 1 439 ? 20.728 10.854 6.299 1 98.33 439 VAL A N 1
ATOM 3503 C CA . VAL A 1 439 ? 21.172 11.7 7.402 1 98.33 439 VAL A CA 1
ATOM 3504 C C . VAL A 1 439 ? 22.239 12.674 6.91 1 98.33 439 VAL A C 1
ATOM 3506 O O . VAL A 1 439 ? 22.227 13.853 7.271 1 98.33 439 VAL A O 1
ATOM 3509 N N . ASN A 1 440 ? 23.136 12.157 6.092 1 97.51 440 ASN A N 1
ATOM 3510 C CA . ASN A 1 440 ? 24.181 13.013 5.541 1 97.51 440 ASN A CA 1
ATOM 3511 C C . ASN A 1 440 ? 23.594 14.158 4.722 1 97.51 440 ASN A C 1
ATOM 3513 O O . ASN A 1 440 ? 24.081 15.289 4.79 1 97.51 440 ASN A O 1
ATOM 3517 N N . GLU A 1 441 ? 22.626 13.859 3.956 1 97.53 441 GLU A N 1
ATOM 3518 C CA . GLU A 1 441 ? 21.991 14.898 3.151 1 97.53 441 GLU A CA 1
ATOM 3519 C C . GLU A 1 441 ? 21.307 15.938 4.033 1 97.53 441 GLU A C 1
ATOM 3521 O O . GLU A 1 441 ? 21.296 17.127 3.706 1 97.53 441 GLU A O 1
ATOM 3526 N N . LEU A 1 442 ? 20.66 15.494 5.083 1 98.1 442 LEU A N 1
ATOM 3527 C CA . LEU A 1 442 ? 20.032 16.418 6.022 1 98.1 442 LEU A CA 1
ATOM 3528 C C . LEU A 1 442 ? 21.072 17.328 6.667 1 98.1 442 LEU A C 1
ATOM 3530 O O . LEU A 1 442 ? 20.845 18.532 6.81 1 98.1 442 LEU A O 1
ATOM 3534 N N . GLU A 1 443 ? 22.172 16.772 7.098 1 97.16 443 GLU A N 1
ATOM 3535 C CA . GLU A 1 443 ? 23.219 17.519 7.789 1 97.16 443 GLU A CA 1
ATOM 3536 C C . GLU A 1 443 ? 23.872 18.54 6.861 1 97.16 443 GLU A C 1
ATOM 3538 O O . GLU A 1 443 ? 24.399 19.556 7.319 1 97.16 443 GLU A O 1
ATOM 3543 N N . LYS A 1 444 ? 23.869 18.215 5.61 1 95.69 444 LYS A N 1
ATOM 3544 C CA . LYS A 1 444 ? 24.336 19.192 4.629 1 95.69 444 LYS A CA 1
ATOM 3545 C C . LYS A 1 444 ? 23.287 20.274 4.389 1 95.69 444 LYS A C 1
ATOM 3547 O O . LYS A 1 444 ? 23.626 21.444 4.203 1 95.69 444 LYS A O 1
ATOM 3552 N N . TYR A 1 445 ? 22.088 19.92 4.43 1 96.51 445 TYR A N 1
ATOM 3553 C CA . TYR A 1 445 ? 20.986 20.809 4.078 1 96.51 445 TYR A CA 1
ATOM 3554 C C . TYR A 1 445 ? 20.754 21.848 5.169 1 96.51 445 TYR A C 1
ATOM 3556 O O . TYR A 1 445 ? 20.563 23.031 4.877 1 96.51 445 TYR A O 1
ATOM 3564 N N . VAL A 1 446 ? 20.677 21.507 6.438 1 96.91 446 VAL A N 1
ATOM 3565 C CA . VAL A 1 446 ? 20.244 22.358 7.542 1 96.91 446 VAL A CA 1
ATOM 3566 C C . VAL A 1 446 ? 21.166 23.57 7.652 1 96.91 446 VAL A C 1
ATOM 3568 O O . VAL A 1 446 ? 20.703 24.713 7.641 1 96.91 446 VAL A O 1
ATOM 3571 N N . PRO A 1 447 ? 22.495 23.385 7.664 1 93.48 447 PRO A N 1
ATOM 3572 C CA . PRO A 1 447 ? 23.357 24.565 7.775 1 93.48 447 PRO A CA 1
ATOM 3573 C C . PRO A 1 447 ? 23.325 25.44 6.524 1 93.48 447 PRO A C 1
ATOM 3575 O O . PRO A 1 447 ? 23.448 26.663 6.619 1 93.48 447 PRO A O 1
ATOM 3578 N N . LEU A 1 448 ? 23.078 24.906 5.414 1 92.25 448 LEU A N 1
ATOM 3579 C CA . LEU A 1 448 ? 23.165 25.645 4.159 1 92.25 448 LEU A CA 1
ATOM 3580 C C . LEU A 1 448 ? 21.854 26.366 3.861 1 92.25 448 LEU A C 1
ATOM 3582 O O . LEU A 1 448 ? 21.857 27.548 3.51 1 92.25 448 LEU A O 1
ATOM 3586 N N . GLN A 1 449 ? 20.805 25.679 4.006 1 90.41 449 GLN A N 1
ATOM 3587 C CA . GLN A 1 449 ? 19.535 26.212 3.524 1 90.41 449 GLN A CA 1
ATOM 3588 C C . GLN A 1 449 ? 18.798 26.961 4.63 1 90.41 449 GLN A C 1
ATOM 3590 O O . GLN A 1 449 ? 17.997 27.857 4.353 1 90.41 449 GLN A O 1
ATOM 3595 N N . MET A 1 450 ? 18.949 26.676 5.868 1 90.98 450 MET A N 1
ATOM 3596 C CA . MET A 1 450 ? 18.199 27.324 6.94 1 90.98 450 MET A CA 1
ATOM 3597 C C . MET A 1 450 ? 18.918 28.578 7.425 1 90.98 450 MET A C 1
ATOM 3599 O O . MET A 1 450 ? 18.444 29.257 8.338 1 90.98 450 MET A O 1
ATOM 3603 N N . ASN A 1 451 ? 19.989 28.825 6.722 1 87.91 451 ASN A N 1
ATOM 3604 C CA . ASN A 1 451 ? 20.664 30.096 6.963 1 87.91 451 ASN A CA 1
ATOM 3605 C C . ASN A 1 451 ? 19.839 31.274 6.453 1 87.91 451 ASN A C 1
ATOM 3607 O O . ASN A 1 451 ? 20.038 32.41 6.886 1 87.91 451 ASN A O 1
ATOM 3611 N N . LYS A 1 452 ? 18.874 31.006 5.66 1 86.51 452 LYS A N 1
ATOM 3612 C CA . LYS A 1 452 ? 18.028 32.046 5.08 1 86.51 452 LYS A CA 1
ATOM 3613 C C . LYS A 1 452 ? 16.832 32.346 5.978 1 86.51 452 LYS A C 1
ATOM 3615 O O . LYS A 1 452 ? 16.106 33.316 5.751 1 86.51 452 LYS A O 1
ATOM 3620 N N . ASP A 1 453 ? 16.651 31.626 7.014 1 91.47 453 ASP A N 1
ATOM 3621 C CA . ASP A 1 453 ? 15.575 31.885 7.966 1 91.47 453 ASP A CA 1
ATOM 3622 C C . ASP A 1 453 ? 15.828 33.175 8.743 1 91.47 453 ASP A C 1
ATOM 3624 O O . ASP A 1 453 ? 16.97 33.629 8.847 1 91.47 453 ASP A O 1
ATOM 3628 N N . LEU A 1 454 ? 14.803 33.749 9.215 1 93.1 454 LEU A N 1
ATOM 3629 C CA . LEU A 1 454 ? 14.906 34.973 10.002 1 93.1 454 LEU A CA 1
ATOM 3630 C C . LEU A 1 454 ? 15.813 34.768 11.21 1 93.1 454 LEU A C 1
ATOM 3632 O O . LEU A 1 454 ? 15.574 33.874 12.026 1 93.1 454 LEU A O 1
ATOM 3636 N N . SER A 1 455 ? 16.811 35.577 11.346 1 92.77 455 SER A N 1
ATOM 3637 C CA . SER A 1 455 ? 17.785 35.435 12.423 1 92.77 455 SER A CA 1
ATOM 3638 C C . SER A 1 455 ? 17.226 35.949 13.745 1 92.77 455 SER A C 1
ATOM 3640 O O . SER A 1 455 ? 16.217 36.658 13.765 1 92.77 455 SER A O 1
ATOM 3642 N N . CYS A 1 456 ? 17.877 35.638 14.815 1 92.56 456 CYS A N 1
ATOM 3643 C CA . CYS A 1 456 ? 17.428 36.072 16.133 1 92.56 456 CYS A CA 1
ATOM 3644 C C . CYS A 1 456 ? 17.625 37.573 16.309 1 92.56 456 CYS A C 1
ATOM 3646 O O . CYS A 1 456 ? 16.834 38.231 16.988 1 92.56 456 CYS A O 1
ATOM 3648 N N . VAL A 1 457 ? 18.62 38.091 15.642 1 90.21 457 VAL A N 1
ATOM 3649 C CA . VAL A 1 457 ? 18.835 39.534 15.666 1 90.21 457 VAL A CA 1
ATOM 3650 C C . VAL A 1 457 ? 17.654 40.243 15.006 1 90.21 457 VAL A C 1
ATOM 3652 O O . VAL A 1 457 ? 17.121 41.213 15.552 1 90.21 457 VAL A O 1
ATOM 3655 N N . GLU A 1 458 ? 17.344 39.73 13.908 1 87.93 458 GLU A N 1
ATOM 3656 C CA . GLU A 1 458 ? 16.21 40.314 13.198 1 87.93 458 GLU A CA 1
ATOM 3657 C C . GLU A 1 458 ? 14.902 40.06 13.942 1 87.93 458 GLU A C 1
ATOM 3659 O O . GLU A 1 458 ? 13.999 40.899 13.924 1 87.93 458 GLU A O 1
ATOM 3664 N N . THR A 1 459 ? 14.808 38.91 14.573 1 90.02 459 THR A N 1
ATOM 3665 C CA . THR A 1 459 ? 13.626 38.584 15.363 1 90.02 459 THR A CA 1
ATOM 3666 C C . THR A 1 459 ? 13.455 39.571 16.514 1 90.02 459 THR A C 1
ATOM 3668 O O . THR A 1 459 ? 12.345 40.036 16.781 1 90.02 459 THR A O 1
ATOM 3671 N N . ASP A 1 460 ? 14.504 39.876 17.16 1 86.22 460 ASP A N 1
ATOM 3672 C CA . ASP A 1 460 ? 14.465 40.791 18.297 1 86.22 460 ASP A CA 1
ATOM 3673 C C . ASP A 1 460 ? 14.138 42.213 17.847 1 86.22 460 ASP A C 1
ATOM 3675 O O . ASP A 1 460 ? 13.492 42.968 18.577 1 86.22 460 ASP A O 1
ATOM 3679 N N . LYS A 1 461 ? 14.538 42.471 16.621 1 76.69 461 LYS A N 1
ATOM 3680 C CA . LYS A 1 461 ? 14.179 43.769 16.059 1 76.69 461 LYS A CA 1
ATOM 3681 C C . LYS A 1 461 ? 12.687 43.839 15.747 1 76.69 461 LYS A C 1
ATOM 3683 O O . LYS A 1 461 ? 12.059 44.886 15.922 1 76.69 461 LYS A O 1
ATOM 3688 N N . LEU A 1 462 ? 12.177 42.751 15.132 1 67.87 462 LEU A N 1
ATOM 3689 C CA . LEU A 1 462 ? 10.764 42.669 14.779 1 67.87 462 LEU A CA 1
ATOM 3690 C C . LEU A 1 462 ? 9.886 42.783 16.021 1 67.87 462 LEU A C 1
ATOM 3692 O O . LEU A 1 462 ? 8.78 43.323 15.956 1 67.87 462 LEU A O 1
ATOM 3696 N N . TYR A 1 463 ? 10.442 42.188 17.153 1 61.9 463 TYR A N 1
ATOM 3697 C CA . TYR A 1 463 ? 9.655 42.174 18.381 1 61.9 463 TYR A CA 1
ATOM 3698 C C . TYR A 1 463 ? 10.217 43.158 19.401 1 61.9 463 TYR A C 1
ATOM 3700 O O . TYR A 1 463 ? 10.475 42.792 20.55 1 61.9 463 TYR A O 1
ATOM 3708 N N . LYS A 1 464 ? 10.467 44.283 19.006 1 63.88 464 LYS A N 1
ATOM 3709 C CA . LYS A 1 464 ? 11.041 45.281 19.903 1 63.88 464 LYS A CA 1
ATOM 3710 C C . LYS A 1 464 ? 10.541 45.087 21.332 1 63.88 464 LYS A C 1
ATOM 3712 O O . LYS A 1 464 ? 9.495 44.473 21.551 1 63.88 464 LYS A O 1
ATOM 3717 N N . PHE A 1 465 ? 11.319 45.472 22.301 1 63.18 465 PHE A N 1
ATOM 3718 C CA . PHE A 1 465 ? 11.177 45.217 23.729 1 63.18 465 PHE A CA 1
ATOM 3719 C C . PHE A 1 465 ? 9.828 45.712 24.237 1 63.18 465 PHE A C 1
ATOM 3721 O O . PHE A 1 465 ? 9.342 45.252 25.272 1 63.18 465 PHE A O 1
ATOM 3728 N N . ASN A 1 466 ? 9.205 46.377 23.35 1 68.33 466 ASN A N 1
ATOM 3729 C CA . ASN A 1 466 ? 7.906 46.866 23.8 1 68.33 466 ASN A CA 1
ATOM 3730 C C . ASN A 1 466 ? 6.762 46.073 23.176 1 68.33 466 ASN A C 1
ATOM 3732 O O . ASN A 1 466 ? 6.631 46.022 21.952 1 68.33 466 ASN A O 1
ATOM 3736 N N . GLN A 1 467 ? 6.111 45.416 24.023 1 79.93 467 GLN A N 1
ATOM 3737 C CA . GLN A 1 467 ? 4.972 44.636 23.551 1 79.93 467 GLN A CA 1
ATOM 3738 C C . GLN A 1 467 ? 3.814 45.543 23.146 1 79.93 467 GLN A C 1
ATOM 3740 O O . GLN A 1 467 ? 3.466 46.476 23.872 1 79.93 467 GLN A O 1
ATOM 3745 N N . ILE A 1 468 ? 3.383 45.283 22.011 1 88.88 468 ILE A N 1
ATOM 3746 C CA . ILE A 1 468 ? 2.258 46.066 21.51 1 88.88 468 ILE A CA 1
ATOM 3747 C C . ILE A 1 468 ? 1.002 45.735 22.312 1 88.88 468 ILE A C 1
ATOM 3749 O O . ILE A 1 468 ? 0.691 44.563 22.535 1 88.88 468 ILE A O 1
ATOM 3753 N N . SER A 1 469 ? 0.391 46.615 22.87 1 93.56 469 SER A N 1
ATOM 3754 C CA . SER A 1 469 ? -0.866 46.505 23.602 1 93.56 469 SER A CA 1
ATOM 3755 C C . SER A 1 469 ? -1.804 47.66 23.267 1 93.56 469 SER A C 1
ATOM 3757 O O . SER A 1 469 ? -1.68 48.75 23.83 1 93.56 469 SER A O 1
ATOM 3759 N N . ILE A 1 470 ? -2.777 47.358 22.386 1 96.28 470 ILE A N 1
ATOM 3760 C CA . ILE A 1 470 ? -3.558 48.479 21.875 1 96.28 470 ILE A CA 1
ATOM 3761 C C . ILE A 1 470 ? -5.037 48.103 21.836 1 96.28 470 ILE A C 1
ATOM 3763 O O . ILE A 1 470 ? -5.383 46.919 21.828 1 96.28 470 ILE A O 1
ATOM 3767 N N . ASP A 1 471 ? -5.844 49.045 21.984 1 96.93 471 ASP A N 1
ATOM 3768 C CA . ASP A 1 471 ? -7.243 49.026 21.566 1 96.93 471 ASP A CA 1
ATOM 3769 C C . ASP A 1 471 ? -7.431 49.767 20.244 1 96.93 471 ASP A C 1
ATOM 3771 O O . ASP A 1 471 ? -7.62 50.985 20.231 1 96.93 471 ASP A O 1
ATOM 3775 N N . LEU A 1 472 ? -7.477 49.018 19.186 1 97.84 472 LEU A N 1
ATOM 3776 C CA . LEU A 1 472 ? -7.472 49.583 17.841 1 97.84 472 LEU A CA 1
ATOM 3777 C C . LEU A 1 472 ? -8.891 49.704 17.297 1 97.84 472 LEU A C 1
ATOM 3779 O O . LEU A 1 472 ? -9.596 48.702 17.161 1 97.84 472 LEU A O 1
ATOM 3783 N N . THR A 1 473 ? -9.347 50.905 17.101 1 98.03 473 THR A N 1
ATOM 3784 C CA . THR A 1 473 ? -10.618 51.155 16.431 1 98.03 473 THR A CA 1
ATOM 3785 C C . THR A 1 473 ? -10.39 51.58 14.983 1 98.03 473 THR A C 1
ATOM 3787 O O . THR A 1 473 ? -9.722 52.582 14.722 1 98.03 473 THR A O 1
ATOM 3790 N N . ILE A 1 474 ? -10.931 50.85 14.058 1 98.21 474 ILE A N 1
ATOM 3791 C CA . ILE A 1 474 ? -10.719 51.117 12.64 1 98.21 474 ILE A CA 1
ATOM 3792 C C . ILE A 1 474 ? -11.999 51.676 12.022 1 98.21 474 ILE A C 1
ATOM 3794 O O . ILE A 1 474 ? -13.055 51.042 12.087 1 98.21 474 ILE A O 1
ATOM 3798 N N . ILE A 1 475 ? -11.949 52.854 11.491 1 97.68 475 ILE A N 1
ATOM 3799 C CA . ILE A 1 475 ? -13.027 53.413 10.683 1 97.68 475 ILE A CA 1
ATOM 3800 C C . ILE A 1 475 ? -12.758 53.143 9.205 1 97.68 475 ILE A C 1
ATOM 3802 O O . ILE A 1 475 ? -11.834 53.714 8.621 1 97.68 475 ILE A O 1
ATOM 3806 N N . LEU A 1 476 ? -13.577 52.364 8.654 1 97.39 476 LEU A N 1
ATOM 3807 C CA . LEU A 1 476 ? -13.309 51.866 7.31 1 97.39 476 LEU A CA 1
ATOM 3808 C C . LEU A 1 476 ? -14.244 52.514 6.294 1 97.39 476 LEU A C 1
ATOM 3810 O O . LEU A 1 476 ? -15.462 52.531 6.487 1 97.39 476 LEU A O 1
ATOM 3814 N N . ASP A 1 477 ? -13.647 53.062 5.259 1 96.8 477 ASP A N 1
ATOM 3815 C CA . ASP A 1 477 ? -14.418 53.444 4.079 1 96.8 477 ASP A CA 1
ATOM 3816 C C . ASP A 1 477 ? -14.93 52.213 3.335 1 96.8 477 ASP A C 1
ATOM 3818 O O . ASP A 1 477 ? -14.154 51.499 2.697 1 96.8 477 ASP A O 1
ATOM 3822 N N . THR A 1 478 ? -16.2 51.998 3.303 1 95.66 478 THR A N 1
ATOM 3823 C CA . THR A 1 478 ? -16.764 50.75 2.802 1 95.66 478 THR A CA 1
ATOM 3824 C C . THR A 1 478 ? -16.886 50.783 1.281 1 95.66 478 THR A C 1
ATOM 3826 O O . THR A 1 478 ? -17.461 49.874 0.679 1 95.66 478 THR A O 1
ATOM 3829 N N . ASN A 1 479 ? -16.287 51.853 0.683 1 94.48 479 ASN A N 1
ATOM 3830 C CA . ASN A 1 479 ? -16.179 51.852 -0.772 1 94.48 479 ASN A CA 1
ATOM 3831 C C . ASN A 1 479 ? -15.042 50.953 -1.249 1 94.48 479 ASN A C 1
ATOM 3833 O O . ASN A 1 479 ? -14.964 50.62 -2.433 1 94.48 479 ASN A O 1
ATOM 3837 N N . TRP A 1 480 ? -14.278 50.453 -0.35 1 95.3 480 TRP A N 1
ATOM 3838 C CA . TRP A 1 480 ? -13.233 49.487 -0.674 1 95.3 480 TRP A CA 1
ATOM 3839 C C . TRP A 1 480 ? -13.836 48.186 -1.192 1 95.3 480 TRP A C 1
ATOM 3841 O O . TRP A 1 480 ? -14.867 47.73 -0.692 1 95.3 480 TRP A O 1
ATOM 3851 N N . GLU A 1 481 ? -13.184 47.672 -2.193 1 94.54 481 GLU A N 1
ATOM 3852 C CA . GLU A 1 481 ? -13.553 46.31 -2.567 1 94.54 481 GLU A CA 1
ATOM 3853 C C . GLU A 1 481 ? -13.158 45.313 -1.481 1 94.54 481 GLU A C 1
ATOM 3855 O O . GLU A 1 481 ? -12.06 45.394 -0.927 1 94.54 481 GLU A O 1
ATOM 3860 N N . PHE A 1 482 ? -13.969 44.406 -1.202 1 94.82 482 PHE A N 1
ATOM 3861 C CA . PHE A 1 482 ? -13.743 43.479 -0.099 1 94.82 482 PHE A CA 1
ATOM 3862 C C . PHE A 1 482 ? -12.445 42.705 -0.3 1 94.82 482 PHE A C 1
ATOM 3864 O O . PHE A 1 482 ? -11.694 42.485 0.653 1 94.82 482 PHE A O 1
ATOM 3871 N N . SER A 1 483 ? -12.155 42.27 -1.561 1 92.76 483 SER A N 1
ATOM 3872 C CA . SER A 1 483 ? -10.972 41.465 -1.849 1 92.76 483 SER A CA 1
ATOM 3873 C C . SER A 1 483 ? -9.692 42.246 -1.572 1 92.76 483 SER A C 1
ATOM 3875 O O . SER A 1 483 ? -8.679 41.666 -1.175 1 92.76 483 SER A O 1
ATOM 3877 N N . ALA A 1 484 ? -9.752 43.48 -1.726 1 94.43 484 ALA A N 1
ATOM 3878 C CA . ALA A 1 484 ? -8.573 44.319 -1.526 1 94.43 484 ALA A CA 1
ATOM 3879 C C . ALA A 1 484 ? -8.393 44.669 -0.052 1 94.43 484 ALA A C 1
ATOM 3881 O O . ALA A 1 484 ? -7.288 44.564 0.487 1 94.43 484 ALA A O 1
ATOM 3882 N N . ILE A 1 485 ? -9.477 45.079 0.59 1 95.38 485 ILE A N 1
ATOM 3883 C CA . ILE A 1 485 ? -9.361 45.586 1.953 1 95.38 485 ILE A CA 1
ATOM 3884 C C . ILE A 1 485 ? -9.142 44.424 2.919 1 95.38 485 ILE A C 1
ATOM 3886 O O . ILE A 1 485 ? -8.491 44.583 3.955 1 95.38 485 ILE A O 1
ATOM 3890 N N . LYS A 1 486 ? -9.694 43.287 2.644 1 95.93 486 LYS A N 1
ATOM 3891 C CA . LYS A 1 486 ? -9.508 42.134 3.52 1 95.93 486 LYS A CA 1
ATOM 3892 C C . LYS A 1 486 ? -8.03 41.777 3.652 1 95.93 486 LYS A C 1
ATOM 3894 O O . LYS A 1 486 ? -7.565 41.43 4.74 1 95.93 486 LYS A O 1
ATOM 3899 N N . VAL A 1 487 ? -7.297 41.845 2.533 1 95.86 487 VAL A N 1
ATOM 3900 C CA . VAL A 1 487 ? -5.868 41.549 2.512 1 95.86 487 VAL A CA 1
ATOM 3901 C C . VAL A 1 487 ? -5.119 42.549 3.389 1 95.86 487 VAL A C 1
ATOM 3903 O O . VAL A 1 487 ? -4.258 42.164 4.184 1 95.86 487 VAL A O 1
ATOM 3906 N N . ILE A 1 488 ? -5.465 43.743 3.3 1 96.48 488 ILE A N 1
ATOM 3907 C CA . ILE A 1 488 ? -4.804 44.816 4.034 1 96.48 488 ILE A CA 1
ATOM 3908 C C . ILE A 1 488 ? -5.078 44.664 5.528 1 96.48 488 ILE A C 1
ATOM 3910 O O . ILE A 1 488 ? -4.154 44.721 6.344 1 96.48 488 ILE A O 1
ATOM 3914 N N . LEU A 1 489 ? -6.317 44.461 5.855 1 97.04 489 LEU A N 1
ATOM 3915 C CA . LEU A 1 489 ? -6.696 44.346 7.259 1 97.04 489 LEU A CA 1
ATOM 3916 C C . LEU A 1 489 ? -6.113 43.08 7.877 1 97.04 489 LEU A C 1
ATOM 3918 O O . LEU A 1 489 ? -5.709 43.082 9.043 1 97.04 489 LEU A O 1
ATOM 3922 N N . ALA A 1 490 ? -6.124 42.02 7.089 1 97.06 490 ALA A N 1
ATOM 3923 C CA . ALA A 1 490 ? -5.549 40.779 7.6 1 97.06 490 ALA A CA 1
ATOM 3924 C C . ALA A 1 490 ? -4.075 40.961 7.95 1 97.06 490 ALA A C 1
ATOM 3926 O O . ALA A 1 490 ? -3.626 40.53 9.015 1 97.06 490 ALA A O 1
ATOM 3927 N N . TYR A 1 491 ? -3.371 41.553 7.04 1 96.54 491 TYR A N 1
ATOM 3928 C CA . TYR A 1 491 ? -1.945 41.77 7.256 1 96.54 491 TYR A CA 1
ATOM 3929 C C . TYR A 1 491 ? -1.706 42.68 8.455 1 96.54 491 TYR A C 1
ATOM 3931 O O . TYR A 1 491 ? -0.793 42.444 9.249 1 96.54 491 TYR A O 1
ATOM 3939 N N . LEU A 1 492 ? -2.509 43.673 8.633 1 96.73 492 LEU A N 1
ATOM 3940 C CA . LEU A 1 492 ? -2.401 44.607 9.748 1 96.73 492 LEU A CA 1
ATOM 3941 C C . LEU A 1 492 ? -2.683 43.907 11.073 1 96.73 492 LEU A C 1
ATOM 3943 O O . LEU A 1 492 ? -1.887 43.998 12.01 1 96.73 492 LEU A O 1
ATOM 3947 N N . LEU A 1 493 ? -3.779 43.223 11.14 1 97.05 493 LEU A N 1
ATOM 3948 C CA . LEU A 1 493 ? -4.225 42.616 12.389 1 97.05 493 LEU A CA 1
ATOM 3949 C C . LEU A 1 493 ? -3.301 41.475 12.8 1 97.05 493 LEU A C 1
ATOM 3951 O O . LEU A 1 493 ? -3.146 41.193 13.99 1 97.05 493 LEU A O 1
ATOM 3955 N N . GLU A 1 494 ? -2.675 40.894 11.876 1 95.41 494 GLU A N 1
ATOM 3956 C CA . GLU A 1 494 ? -1.72 39.832 12.177 1 95.41 494 GLU A CA 1
ATOM 3957 C C . GLU A 1 494 ? -0.458 40.393 12.827 1 95.41 494 GLU A C 1
ATOM 3959 O O . GLU A 1 494 ? 0.264 39.672 13.518 1 95.41 494 GLU A O 1
ATOM 3964 N N . ASN A 1 495 ? -0.253 41.67 12.628 1 93.54 495 ASN A N 1
ATOM 3965 C CA . ASN A 1 495 ? 1.005 42.24 13.098 1 93.54 495 ASN A CA 1
ATOM 3966 C C . ASN A 1 495 ? 0.79 43.161 14.295 1 93.54 495 ASN A C 1
ATOM 3968 O O . ASN A 1 495 ? 1.728 43.811 14.76 1 93.54 495 ASN A O 1
ATOM 3972 N N . VAL A 1 496 ? -0.43 43.224 14.878 1 94.35 496 VAL A N 1
ATOM 3973 C CA . VAL A 1 496 ? -0.679 44.079 16.035 1 94.35 496 VAL A CA 1
ATOM 3974 C C . VAL A 1 496 ? -0.973 43.217 17.26 1 94.35 496 VAL A C 1
ATOM 3976 O O . VAL A 1 496 ? -1.484 43.713 18.267 1 94.35 496 VAL A O 1
ATOM 3979 N N . ASP A 1 497 ? -0.645 41.951 17.197 1 92.72 497 ASP A N 1
ATOM 3980 C CA . ASP A 1 497 ? -0.693 41.025 18.325 1 92.72 497 ASP A CA 1
ATOM 3981 C C . ASP A 1 497 ? -2.093 40.97 18.932 1 92.72 497 ASP A C 1
ATOM 3983 O O . ASP A 1 497 ? -2.262 41.179 20.135 1 92.72 497 ASP A O 1
ATOM 3987 N N . ILE A 1 498 ? -3.048 40.652 18.149 1 95.9 498 ILE A N 1
ATOM 3988 C CA . ILE A 1 498 ? -4.43 40.523 18.6 1 95.9 498 ILE A CA 1
ATOM 3989 C C . ILE A 1 498 ? -4.587 39.247 19.423 1 95.9 498 ILE A C 1
ATOM 3991 O O . ILE A 1 498 ? -4.447 38.14 18.897 1 95.9 498 ILE A O 1
ATOM 3995 N N . ASN A 1 499 ? -4.844 39.416 20.724 1 94.77 499 ASN A N 1
ATOM 3996 C CA . ASN A 1 499 ? -5.112 38.32 21.649 1 94.77 499 ASN A CA 1
ATOM 3997 C C . ASN A 1 499 ? -5.637 38.832 22.987 1 94.77 499 ASN A C 1
ATOM 3999 O O . ASN A 1 499 ? -5.698 40.042 23.213 1 94.77 499 ASN A O 1
ATOM 4003 N N . GLN A 1 500 ? -6.039 38.049 23.838 1 93.4 500 GLN A N 1
ATOM 4004 C CA . GLN A 1 500 ? -6.706 38.418 25.082 1 93.4 500 GLN A CA 1
ATOM 4005 C C . GLN A 1 500 ? -5.742 39.117 26.037 1 93.4 500 GLN A C 1
ATOM 4007 O O . GLN A 1 500 ? -6.169 39.828 26.948 1 93.4 500 GLN A O 1
ATOM 4012 N N . PHE A 1 501 ? -4.501 39.036 25.783 1 93.49 501 PHE A N 1
ATOM 4013 C CA . PHE A 1 501 ? -3.517 39.547 26.73 1 93.49 501 PHE A CA 1
ATOM 4014 C C . PHE A 1 501 ? -3.032 40.93 26.313 1 93.49 501 PHE A C 1
ATOM 4016 O O . PHE A 1 501 ? -2.634 41.735 27.158 1 93.49 501 PHE A O 1
ATOM 4023 N N . ASN A 1 502 ? -3.153 41.174 24.971 1 92.34 502 ASN A N 1
ATOM 4024 C CA . ASN A 1 502 ? -2.442 42.359 24.502 1 92.34 502 ASN A CA 1
ATOM 4025 C C . ASN A 1 502 ? -3.377 43.323 23.777 1 92.34 502 ASN A C 1
ATOM 4027 O O . ASN A 1 502 ? -3.598 44.445 24.237 1 92.34 502 ASN A O 1
ATOM 4031 N N . SER A 1 503 ? -3.903 42.879 22.707 1 95.7 503 SER A N 1
ATOM 4032 C CA . SER A 1 503 ? -4.569 43.862 21.86 1 95.7 503 SER A CA 1
ATOM 4033 C C . SER A 1 503 ? -5.985 43.419 21.505 1 95.7 503 SER A C 1
ATOM 4035 O O . SER A 1 503 ? -6.263 42.221 21.424 1 95.7 503 SER A O 1
ATOM 4037 N N . ASN A 1 504 ? -6.807 44.466 21.308 1 96.79 504 ASN A N 1
ATOM 4038 C CA . ASN A 1 504 ? -8.159 44.335 20.776 1 96.79 504 ASN A CA 1
ATOM 4039 C C . ASN A 1 504 ? -8.363 45.209 19.541 1 96.79 504 ASN A C 1
ATOM 4041 O O . ASN A 1 504 ? -7.576 46.122 19.285 1 96.79 504 ASN A O 1
ATOM 4045 N N . PHE A 1 505 ? -9.396 44.842 18.773 1 97.52 505 PHE A N 1
ATOM 4046 C CA . PHE A 1 505 ? -9.707 45.711 17.644 1 97.52 505 PHE A CA 1
ATOM 4047 C C . PHE A 1 505 ? -11.214 45.844 17.462 1 97.52 505 PHE A C 1
ATOM 4049 O O . PHE A 1 505 ? -11.977 44.99 17.918 1 97.52 505 PHE A O 1
ATOM 4056 N N . THR A 1 506 ? -11.665 46.893 16.967 1 97.72 506 THR A N 1
ATOM 4057 C CA . THR A 1 506 ? -13.037 47.21 16.584 1 97.72 506 THR A CA 1
ATOM 4058 C C . THR A 1 506 ? -13.09 47.741 15.154 1 97.72 506 THR A C 1
ATOM 4060 O O . THR A 1 506 ? -12.236 48.531 14.747 1 97.72 506 THR A O 1
ATOM 4063 N N . LEU A 1 507 ? -13.988 47.215 14.399 1 97.35 507 LEU A N 1
ATOM 4064 C CA . LEU A 1 507 ? -14.158 47.669 13.023 1 97.35 507 LEU A CA 1
ATOM 4065 C C . LEU A 1 507 ? -15.468 48.432 12.859 1 97.35 507 LEU A C 1
ATOM 4067 O O . LEU A 1 507 ? -16.546 47.877 13.082 1 97.35 507 LEU A O 1
ATOM 4071 N N . ILE A 1 508 ? -15.358 49.674 12.434 1 97.06 508 ILE A N 1
ATOM 4072 C CA . ILE A 1 508 ? -16.514 50.557 12.332 1 97.06 508 ILE A CA 1
ATOM 4073 C C . ILE A 1 508 ? -16.759 50.921 10.869 1 97.06 508 ILE A C 1
ATOM 4075 O O . ILE A 1 508 ? -15.812 51.165 10.117 1 97.06 508 ILE A O 1
ATOM 4079 N N . ASN A 1 509 ? -18.028 50.986 10.533 1 96.86 509 ASN A N 1
ATOM 4080 C CA . ASN A 1 509 ? -18.424 51.44 9.205 1 96.86 509 ASN A CA 1
ATOM 4081 C C . ASN A 1 509 ? -18.22 52.943 9.042 1 96.86 509 ASN A C 1
ATOM 4083 O O . ASN A 1 509 ? -18.826 53.738 9.762 1 96.86 509 ASN A O 1
ATOM 4087 N N . GLY A 1 510 ? -17.468 53.41 8.122 1 95.86 510 GLY A N 1
ATOM 4088 C CA . GLY A 1 510 ? -17.11 54.805 7.923 1 95.86 510 GLY A CA 1
ATOM 4089 C C . GLY A 1 510 ? -18.261 55.649 7.407 1 95.86 510 GLY A C 1
ATOM 4090 O O . GLY A 1 510 ? -18.2 56.88 7.442 1 95.86 510 GLY A O 1
ATOM 4091 N N . HIS A 1 511 ? -19.367 55.001 7.064 1 95.13 511 HIS A N 1
ATOM 4092 C CA . HIS A 1 511 ? -20.516 55.735 6.547 1 95.13 511 HIS A CA 1
ATOM 4093 C C . HIS A 1 511 ? -21.435 56.187 7.677 1 95.13 511 HIS A C 1
ATOM 4095 O O . HIS A 1 511 ? -21.95 57.308 7.654 1 95.13 511 HIS A O 1
ATOM 4101 N N . ASN A 1 512 ? -21.652 55.29 8.65 1 93.25 512 ASN A N 1
ATOM 4102 C CA . ASN A 1 512 ? -22.653 55.615 9.661 1 93.25 512 ASN A CA 1
ATOM 4103 C C . ASN A 1 512 ? -22.094 55.462 11.073 1 93.25 512 ASN A C 1
ATOM 4105 O O . ASN A 1 512 ? -22.79 55.731 12.053 1 93.25 512 ASN A O 1
ATOM 4109 N N . GLY A 1 513 ? -20.914 54.98 11.187 1 93.62 513 GLY A N 1
ATOM 4110 C CA . GLY A 1 513 ? -20.279 54.878 12.492 1 93.62 513 GLY A CA 1
ATOM 4111 C C . GLY A 1 513 ? -20.73 53.665 13.282 1 93.62 513 GLY A C 1
ATOM 4112 O O . GLY A 1 513 ? -20.368 53.509 14.45 1 93.62 513 GLY A O 1
ATOM 4113 N N . ILE A 1 514 ? -21.456 52.769 12.662 1 92.95 514 ILE A N 1
ATOM 4114 C CA . ILE A 1 514 ? -21.935 51.566 13.333 1 92.95 514 ILE A CA 1
ATOM 4115 C C . ILE A 1 514 ? -20.862 50.481 13.274 1 92.95 514 ILE A C 1
ATOM 4117 O O . ILE A 1 514 ? -20.257 50.254 12.224 1 92.95 514 ILE A O 1
ATOM 4121 N N . PRO A 1 515 ? -20.618 49.842 14.395 1 94.29 515 PRO A N 1
ATOM 4122 C CA . PRO A 1 515 ? -19.586 48.803 14.406 1 94.29 515 PRO A CA 1
ATOM 4123 C C . PRO A 1 515 ? -19.942 47.609 13.522 1 94.29 515 PRO A C 1
ATOM 4125 O O . PRO A 1 515 ? -21.059 47.091 13.599 1 94.29 515 PRO A O 1
ATOM 4128 N N . MET A 1 516 ? -19.044 47.256 12.613 1 95.5 516 MET A N 1
ATOM 4129 C CA . MET A 1 516 ? -19.164 46.043 11.809 1 95.5 516 MET A CA 1
ATOM 4130 C C . MET A 1 516 ? -18.719 44.818 12.601 1 95.5 516 MET A C 1
ATOM 4132 O O . MET A 1 516 ? -19.323 43.75 12.492 1 95.5 516 MET A O 1
ATOM 4136 N N . ILE A 1 517 ? -17.621 44.944 13.295 1 96.17 517 ILE A N 1
ATOM 4137 C CA . ILE A 1 517 ? -17.123 43.963 14.254 1 96.17 517 ILE A CA 1
ATOM 4138 C C . ILE A 1 517 ? -16.892 44.634 15.606 1 96.17 517 ILE A C 1
ATOM 4140 O O . ILE A 1 517 ? -16.114 45.585 15.71 1 96.17 517 ILE A O 1
ATOM 4144 N N . ASN A 1 518 ? -17.542 44.134 16.584 1 95.32 518 ASN A N 1
ATOM 4145 C CA . ASN A 1 518 ? -17.376 44.692 17.922 1 95.32 518 ASN A CA 1
ATOM 4146 C C . ASN A 1 518 ? -15.984 44.41 18.478 1 95.32 518 ASN A C 1
ATOM 4148 O O . ASN A 1 518 ? -15.256 43.57 17.946 1 95.32 518 ASN A O 1
ATOM 4152 N N . SER A 1 519 ? -15.67 45.148 19.478 1 95.72 519 SER A N 1
ATOM 4153 C CA . SER A 1 519 ? -14.354 45.008 20.093 1 95.72 519 SER A CA 1
ATOM 4154 C C . SER A 1 519 ? -14.075 43.558 20.475 1 95.72 519 SER A C 1
ATOM 4156 O O . SER A 1 519 ? -14.881 42.924 21.158 1 95.72 519 SER A O 1
ATOM 4158 N N . THR A 1 520 ? -13.037 42.992 19.908 1 96.35 520 THR A N 1
ATOM 4159 C CA . THR A 1 520 ? -12.68 41.601 20.163 1 96.35 520 THR A CA 1
ATOM 4160 C C . THR A 1 520 ? -11.164 41.432 20.21 1 96.35 520 THR A C 1
ATOM 4162 O O . THR A 1 520 ? -10.428 42.195 19.581 1 96.35 520 THR A O 1
ATOM 4165 N N . TYR A 1 521 ? -10.758 40.502 21.005 1 95.65 521 TYR A N 1
ATOM 4166 C CA . TYR A 1 521 ? -9.338 40.181 21.085 1 95.65 521 TYR A CA 1
ATOM 4167 C C . TYR A 1 521 ? -9.023 38.905 20.313 1 95.65 521 TYR A C 1
ATOM 4169 O O . TYR A 1 521 ? -7.922 38.361 20.424 1 95.65 521 TYR A O 1
ATOM 4177 N N . ASN A 1 522 ? -9.991 38.403 19.631 1 95.6 522 ASN A N 1
ATOM 4178 C CA . ASN A 1 522 ? -9.843 37.171 18.864 1 95.6 522 ASN A CA 1
ATOM 4179 C C . ASN A 1 522 ? -9.805 37.446 17.363 1 95.6 522 ASN A C 1
ATOM 4181 O O . ASN A 1 522 ? -10.813 37.841 16.774 1 95.6 522 ASN A O 1
ATOM 4185 N N . ILE A 1 523 ? -8.723 37.167 16.763 1 96.64 523 ILE A N 1
ATOM 4186 C CA . ILE A 1 523 ? -8.521 37.474 15.351 1 96.64 523 ILE A CA 1
ATOM 4187 C C . ILE A 1 523 ? -9.445 36.608 14.497 1 96.64 523 ILE A C 1
ATOM 4189 O O . ILE A 1 523 ? -9.727 36.941 13.344 1 96.64 523 ILE A O 1
ATOM 4193 N N . LEU A 1 524 ? -9.895 35.451 15.022 1 97.05 524 LEU A N 1
ATOM 4194 C CA . LEU A 1 524 ? -10.779 34.536 14.309 1 97.05 524 LEU A CA 1
ATOM 4195 C C . LEU A 1 524 ? -12.094 35.22 13.948 1 97.05 524 LEU A C 1
ATOM 4197 O O . LEU A 1 524 ? -12.728 34.869 12.951 1 97.05 524 LEU A O 1
ATOM 4201 N N . ASP A 1 525 ? -12.437 36.191 14.7 1 95.8 525 ASP A N 1
ATOM 4202 C CA . ASP A 1 525 ? -13.655 36.944 14.417 1 95.8 525 ASP A CA 1
ATOM 4203 C C . ASP A 1 525 ? -13.516 37.746 13.124 1 95.8 525 ASP A C 1
ATOM 4205 O O . ASP A 1 525 ? -14.488 37.915 12.386 1 95.8 525 ASP A O 1
ATOM 4209 N N . PHE A 1 526 ? -12.423 38.249 12.891 1 96.43 526 PHE A N 1
ATOM 4210 C CA . PHE A 1 526 ? -12.177 38.956 11.639 1 96.43 526 PHE A CA 1
ATOM 4211 C C . PHE A 1 526 ? -12.287 38.007 10.451 1 96.43 526 PHE A C 1
ATOM 4213 O O . PHE A 1 526 ? -12.892 38.348 9.432 1 96.43 526 PHE A O 1
ATOM 4220 N N . TYR A 1 527 ? -11.664 36.844 10.612 1 95.19 527 TYR A N 1
ATOM 4221 C CA . TYR A 1 527 ? -11.657 35.9 9.5 1 95.19 527 TYR A CA 1
ATOM 4222 C C . TYR A 1 527 ? -13.055 35.35 9.243 1 95.19 527 TYR A C 1
ATOM 4224 O O . TYR A 1 527 ? -13.362 34.912 8.132 1 95.19 527 TYR A O 1
ATOM 4232 N N . ALA A 1 528 ? -13.844 35.379 10.22 1 92.24 528 ALA A N 1
ATOM 4233 C CA . ALA A 1 528 ? -15.217 34.908 10.06 1 92.24 528 ALA A CA 1
ATOM 4234 C C . ALA A 1 528 ? -16.059 35.923 9.293 1 92.24 528 ALA A C 1
ATOM 4236 O O . ALA A 1 528 ? -17.133 35.591 8.785 1 92.24 528 ALA A O 1
ATOM 4237 N N . TYR A 1 529 ? -15.554 37.182 9.221 1 91.99 529 TYR A N 1
ATOM 4238 C CA . TYR A 1 529 ? -16.256 38.219 8.473 1 91.99 529 TYR A CA 1
ATOM 4239 C C . TYR A 1 529 ? -16.069 38.032 6.973 1 91.99 529 TYR A C 1
ATOM 4241 O O . TYR A 1 529 ? -14.99 38.296 6.438 1 91.99 529 TYR A O 1
ATOM 4249 N N . ASN A 1 530 ? -17.083 37.611 6.246 1 88.7 530 ASN A N 1
ATOM 4250 C CA . ASN A 1 530 ? -16.958 37.213 4.848 1 88.7 530 ASN A CA 1
ATOM 4251 C C . ASN A 1 530 ? -17.543 38.265 3.911 1 88.7 530 ASN A C 1
ATOM 4253 O O . ASN A 1 530 ? -17.946 39.342 4.354 1 88.7 530 ASN A O 1
ATOM 4257 N N . SER A 1 531 ? -17.474 37.953 2.685 1 89.85 531 SER A N 1
ATOM 4258 C CA . SER A 1 531 ? -17.893 38.874 1.634 1 89.85 531 SER A CA 1
ATOM 4259 C C . SER A 1 531 ? -19.396 39.13 1.689 1 89.85 531 SER A C 1
ATOM 4261 O O . SER A 1 531 ? -19.854 40.235 1.391 1 89.85 531 SER A O 1
ATOM 4263 N N . SER A 1 532 ? -20.153 38.137 2.11 1 89.07 532 SER A N 1
ATOM 4264 C CA . SER A 1 532 ? -21.602 38.294 2.199 1 89.07 532 SER A CA 1
ATOM 4265 C C . SER A 1 532 ? -21.981 39.334 3.248 1 89.07 532 SER A C 1
ATOM 4267 O O . SER A 1 532 ? -22.916 40.113 3.047 1 89.07 532 SER A O 1
ATOM 4269 N N . HIS A 1 533 ? -21.264 39.357 4.354 1 90.91 533 HIS A N 1
ATOM 4270 C CA . HIS A 1 533 ? -21.507 40.356 5.389 1 90.91 533 HIS A CA 1
ATOM 4271 C C . HIS A 1 533 ? -21.112 41.749 4.912 1 90.91 533 HIS A C 1
ATOM 4273 O O . HIS A 1 533 ? -21.796 42.73 5.214 1 90.91 533 HIS A O 1
ATOM 4279 N N . TYR A 1 534 ? -20.057 41.767 4.215 1 93.27 534 TYR A N 1
ATOM 4280 C CA . TYR A 1 534 ? -19.524 43.044 3.754 1 93.27 534 TYR A CA 1
ATOM 4281 C C . TYR A 1 534 ? -20.44 43.674 2.712 1 93.27 534 TYR A C 1
ATOM 4283 O O . TYR A 1 534 ? -20.581 44.898 2.659 1 93.27 534 TYR A O 1
ATOM 4291 N N . GLU A 1 535 ? -21.073 42.841 1.912 1 91.99 535 GLU A N 1
ATOM 4292 C CA . GLU A 1 535 ? -21.94 43.348 0.852 1 91.99 535 GLU A CA 1
ATOM 4293 C C . GLU A 1 535 ? -23.274 43.831 1.415 1 91.99 535 GLU A C 1
ATOM 4295 O O . GLU A 1 535 ? -23.911 44.716 0.841 1 91.99 535 GLU A O 1
ATOM 4300 N N . ASN A 1 536 ? -23.667 43.348 2.547 1 91.92 536 ASN A N 1
ATOM 4301 C CA . ASN A 1 536 ? -24.986 43.649 3.092 1 91.92 536 ASN A CA 1
ATOM 4302 C C . ASN A 1 536 ? -24.955 44.888 3.983 1 91.92 536 ASN A C 1
ATOM 4304 O O . ASN A 1 536 ? -25.982 45.286 4.535 1 91.92 536 ASN A O 1
ATOM 4308 N N . ILE A 1 537 ? -23.915 45.557 4.035 1 92.76 537 ILE A N 1
ATOM 4309 C CA . ILE A 1 537 ? -23.843 46.763 4.853 1 92.76 537 ILE A CA 1
ATOM 4310 C C . ILE A 1 537 ? -24.038 47.995 3.973 1 92.76 537 ILE A C 1
ATOM 4312 O O . ILE A 1 537 ? -24.024 47.897 2.744 1 92.76 537 ILE A O 1
ATOM 4316 N N . THR A 1 538 ? -24.343 49.102 4.671 1 91.15 538 THR A N 1
ATOM 4317 C CA . THR A 1 538 ? -24.452 50.359 3.938 1 91.15 538 THR A CA 1
ATOM 4318 C C . THR A 1 538 ? -23.073 50.863 3.522 1 91.15 538 THR A C 1
ATOM 4320 O O . THR A 1 538 ? -22.183 51.016 4.361 1 91.15 538 THR A O 1
ATOM 4323 N N . HIS A 1 539 ? -22.963 51.138 2.208 1 94.05 539 HIS A N 1
ATOM 4324 C CA . HIS A 1 539 ? -21.664 51.559 1.697 1 94.05 539 HIS A CA 1
ATOM 4325 C C . HIS A 1 539 ? -21.571 53.079 1.612 1 94.05 539 HIS A C 1
ATOM 4327 O O . HIS A 1 539 ? -22.586 53.759 1.445 1 94.05 539 HIS A O 1
ATOM 4333 N N . GLY A 1 540 ? -20.381 53.504 1.844 1 93.28 540 GLY A N 1
ATOM 4334 C CA . GLY A 1 540 ? -20.122 54.934 1.783 1 93.28 540 GLY A CA 1
ATOM 4335 C C . GLY A 1 540 ? -19.063 55.391 2.767 1 93.28 540 GLY A C 1
ATOM 4336 O O . GLY A 1 540 ? -18.497 54.578 3.501 1 93.28 540 GLY A O 1
ATOM 4337 N N . PHE A 1 541 ? -18.806 56.722 2.691 1 94.99 541 PHE A N 1
ATOM 4338 C CA . PHE A 1 541 ? -17.822 57.319 3.587 1 94.99 541 PHE A CA 1
ATOM 4339 C C . PHE A 1 541 ? -18.263 58.71 4.026 1 94.99 541 PHE A C 1
ATOM 4341 O O . PHE A 1 541 ? -18.351 59.626 3.207 1 94.99 541 PHE A O 1
ATOM 4348 N N . ASP A 1 542 ? -18.751 58.764 5.224 1 95.33 542 ASP A N 1
ATOM 4349 C CA . ASP A 1 542 ? -19.126 60.017 5.872 1 95.33 542 ASP A CA 1
ATOM 4350 C C . ASP A 1 542 ? -18.341 60.222 7.165 1 95.33 542 ASP A C 1
ATOM 4352 O O . ASP A 1 542 ? -18.799 59.837 8.243 1 95.33 542 ASP A O 1
ATOM 4356 N N . LEU A 1 543 ? -17.222 60.918 7.03 1 95.14 543 LEU A N 1
ATOM 4357 C CA . LEU A 1 543 ? -16.281 61.013 8.141 1 95.14 543 LEU A CA 1
ATOM 4358 C C . LEU A 1 543 ? -16.857 61.862 9.27 1 95.14 543 LEU A C 1
ATOM 4360 O O . LEU A 1 543 ? -16.694 61.53 10.446 1 95.14 543 LEU A O 1
ATOM 4364 N N . PRO A 1 544 ? -17.544 63.023 8.997 1 95.54 544 PRO A N 1
ATOM 4365 C CA . PRO A 1 544 ? -18.125 63.804 10.091 1 95.54 544 PRO A CA 1
ATOM 4366 C C . PRO A 1 544 ? -19.102 62.995 10.941 1 95.54 544 PRO A C 1
ATOM 4368 O O . PRO A 1 544 ? -19.048 63.05 12.172 1 95.54 544 PRO A O 1
ATOM 4371 N N . LYS A 1 545 ? -19.873 62.281 10.269 1 95.47 545 LYS A N 1
ATOM 4372 C CA . LYS A 1 545 ? -20.846 61.458 10.981 1 95.47 545 LYS A CA 1
ATOM 4373 C C . LYS A 1 545 ? -20.155 60.363 11.788 1 95.47 545 LYS A C 1
ATOM 4375 O O . LYS A 1 545 ? -20.532 60.094 12.93 1 95.47 545 LYS A O 1
ATOM 4380 N N . SER A 1 546 ? -19.252 59.753 11.174 1 95.72 546 SER A N 1
ATOM 4381 C CA . SER A 1 546 ? -18.532 58.674 11.843 1 95.72 546 SER A CA 1
ATOM 4382 C C . SER A 1 546 ? -17.742 59.194 13.039 1 95.72 546 SER A C 1
ATOM 4384 O O . SER A 1 546 ? -17.643 58.519 14.066 1 95.72 546 SER A O 1
ATOM 4386 N N . LEU A 1 547 ? -17.152 60.345 12.895 1 96.22 547 LEU A N 1
ATOM 4387 C CA . LEU A 1 547 ? -16.38 60.926 13.988 1 96.22 547 LEU A CA 1
ATOM 4388 C C . LEU A 1 547 ? -17.289 61.32 15.147 1 96.22 547 LEU A C 1
ATOM 4390 O O . LEU A 1 547 ? -16.896 61.222 16.311 1 96.22 547 LEU A O 1
ATOM 4394 N N . MET A 1 548 ? -18.463 61.794 14.825 1 95.68 548 MET A N 1
ATOM 4395 C CA . MET A 1 548 ? -19.42 62.131 15.874 1 95.68 548 MET A CA 1
ATOM 4396 C C . MET A 1 548 ? -19.803 60.894 16.679 1 95.68 548 MET A C 1
ATOM 4398 O O . MET A 1 548 ? -19.832 60.934 17.911 1 95.68 548 MET A O 1
ATOM 4402 N N . LYS A 1 549 ? -20.091 59.92 15.953 1 96.29 549 LYS A N 1
ATOM 4403 C CA . LYS A 1 549 ? -20.441 58.669 16.62 1 96.29 549 LYS A CA 1
ATOM 4404 C C . LYS A 1 549 ? -19.255 58.112 17.402 1 96.29 549 LYS A C 1
ATOM 4406 O O . LYS A 1 549 ? -19.433 57.496 18.455 1 96.29 549 LYS A O 1
ATOM 4411 N N . LEU A 1 550 ? -18.044 58.255 16.82 1 96.05 550 LEU A N 1
ATOM 4412 C CA . LEU A 1 550 ? -16.835 57.81 17.505 1 96.05 550 LEU A CA 1
ATOM 4413 C C . LEU A 1 550 ? -16.64 58.569 18.813 1 96.05 550 LEU A C 1
ATOM 4415 O O . LEU A 1 550 ? -16.269 57.978 19.83 1 96.05 550 LEU A O 1
ATOM 4419 N N . GLU A 1 551 ? -16.817 59.871 18.79 1 95.57 551 GLU A N 1
ATOM 4420 C CA . GLU A 1 551 ? -16.694 60.681 19.999 1 95.57 551 GLU A CA 1
ATOM 4421 C C . GLU A 1 551 ? -17.616 60.17 21.102 1 95.57 551 GLU A C 1
ATOM 4423 O O . GLU A 1 551 ? -17.198 60.032 22.253 1 95.57 551 GLU A O 1
ATOM 4428 N N . MET A 1 552 ? -18.83 59.869 20.694 1 94.62 552 MET A N 1
ATOM 4429 C CA . MET A 1 552 ? -19.793 59.347 21.659 1 94.62 552 MET A CA 1
ATOM 4430 C C . MET A 1 552 ? -19.352 57.985 22.185 1 94.62 552 MET A C 1
ATOM 4432 O O . MET A 1 552 ? -19.498 57.697 23.374 1 94.62 552 MET A O 1
ATOM 4436 N N . TYR A 1 553 ? -18.921 57.211 21.282 1 95.05 553 TYR A N 1
ATOM 4437 C CA . TYR A 1 553 ? -18.448 55.879 21.641 1 95.05 553 TYR A CA 1
ATOM 4438 C C . TYR A 1 553 ? -17.3 55.959 22.64 1 95.05 553 TYR A C 1
ATOM 4440 O O . TYR A 1 553 ? -17.284 55.23 23.635 1 95.05 553 TYR A O 1
ATOM 4448 N N . LEU A 1 554 ? -16.331 56.805 22.451 1 94.81 554 LEU A N 1
ATOM 4449 C CA . LEU A 1 554 ? -15.153 56.923 23.304 1 94.81 554 LEU A CA 1
ATOM 4450 C C . LEU A 1 554 ? -15.512 57.56 24.642 1 94.81 554 LEU A C 1
ATOM 4452 O O . LEU A 1 554 ? -14.922 57.225 25.672 1 94.81 554 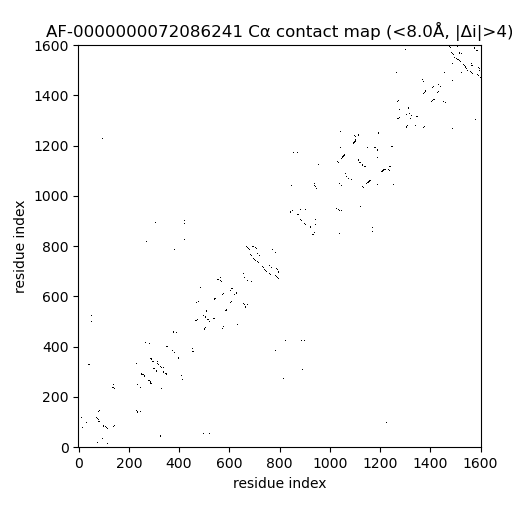LEU A O 1
ATOM 4456 N N . MET A 1 555 ? -16.436 58.475 24.656 1 94.94 555 MET A N 1
ATOM 4457 C CA . MET A 1 555 ? -16.909 59.054 25.91 1 94.94 555 MET A CA 1
ATOM 4458 C C . MET A 1 555 ? -17.6 58 26.769 1 94.94 555 MET A C 1
ATOM 4460 O O . MET A 1 555 ? -17.391 57.948 27.983 1 94.94 555 MET A O 1
ATOM 4464 N N . ASN A 1 556 ? -18.366 57.236 26.081 1 94.27 556 ASN A N 1
ATOM 4465 C CA . ASN A 1 556 ? -19.023 56.147 26.796 1 94.27 556 ASN A CA 1
ATOM 4466 C C . ASN A 1 556 ? -18.011 55.141 27.336 1 94.27 556 ASN A C 1
ATOM 4468 O O . ASN A 1 556 ? -18.233 54.532 28.384 1 94.27 556 ASN A O 1
ATOM 4472 N N . LYS A 1 557 ? -17.043 54.921 26.576 1 93.75 557 LYS A N 1
ATOM 4473 C CA . LYS A 1 557 ? -15.973 54.032 27.021 1 93.75 557 LYS A CA 1
ATOM 4474 C C . LYS A 1 557 ? -15.328 54.547 28.304 1 93.75 557 LYS A C 1
ATOM 4476 O O . LYS A 1 557 ? -15.077 53.776 29.232 1 93.75 557 LYS A O 1
ATOM 4481 N N . LEU A 1 558 ? -15.049 55.799 28.405 1 92.97 558 LEU A N 1
ATOM 4482 C CA . LEU A 1 558 ? -14.467 56.395 29.603 1 92.97 558 LEU A CA 1
ATOM 4483 C C . LEU A 1 558 ? -15.409 56.253 30.794 1 92.97 558 LEU A C 1
ATOM 4485 O O . LEU A 1 558 ? -14.967 55.977 31.911 1 92.97 558 LEU A O 1
ATOM 4489 N N . ASN A 1 559 ? -16.68 56.398 30.512 1 93.73 559 ASN A N 1
ATOM 4490 C CA . ASN A 1 559 ? -17.663 56.253 31.581 1 93.73 559 ASN A CA 1
ATOM 4491 C C . ASN A 1 559 ? -17.75 54.81 32.069 1 93.73 559 ASN A C 1
ATOM 4493 O O . ASN A 1 559 ? -17.942 54.564 33.262 1 93.73 559 ASN A O 1
ATOM 4497 N N . THR A 1 560 ? -17.666 53.987 31.159 1 93.87 560 THR A N 1
ATOM 4498 C CA . THR A 1 560 ? -17.678 52.577 31.53 1 93.87 560 THR A CA 1
ATOM 4499 C C . THR A 1 560 ? -16.423 52.214 32.319 1 93.87 560 THR A C 1
ATOM 4501 O O . THR A 1 560 ? -16.478 51.404 33.246 1 93.87 560 THR A O 1
ATOM 4504 N N . GLU A 1 561 ? -15.3 52.781 31.95 1 92.09 561 GLU A N 1
ATOM 4505 C CA . GLU A 1 561 ? -14.056 52.546 32.678 1 92.09 561 GLU A CA 1
ATOM 4506 C C . GLU A 1 561 ? -14.147 53.069 34.109 1 92.09 561 GLU A C 1
ATOM 4508 O O . GLU A 1 561 ? -13.627 52.447 35.037 1 92.09 561 GLU A O 1
ATOM 4513 N N . ARG A 1 562 ? -14.802 54.078 34.261 1 91.42 562 ARG A N 1
ATOM 4514 C CA . ARG A 1 562 ? -15.016 54.605 35.605 1 91.42 562 ARG A CA 1
ATOM 4515 C C . ARG A 1 562 ? -15.903 53.674 36.424 1 91.42 562 ARG A C 1
ATOM 4517 O O . ARG A 1 562 ? -15.607 53.389 37.586 1 91.42 562 ARG A O 1
ATOM 4524 N N . SER A 1 563 ? -16.974 53.264 35.768 1 92.42 563 SER A N 1
ATOM 4525 C CA . SER A 1 563 ? -17.916 52.402 36.475 1 92.42 563 SER A CA 1
ATOM 4526 C C . SER A 1 563 ? -17.266 51.081 36.872 1 92.42 563 SER A C 1
ATOM 4528 O O . SER A 1 563 ? -17.617 50.493 37.898 1 92.42 563 SER A O 1
ATOM 4530 N N . ARG A 1 564 ? -16.281 50.69 36.155 1 92.15 564 ARG A N 1
ATOM 4531 C CA . ARG A 1 564 ? -15.613 49.421 36.426 1 92.15 564 ARG A CA 1
ATOM 4532 C C . ARG A 1 564 ? -14.358 49.631 37.266 1 92.15 564 ARG A C 1
ATOM 4534 O O . ARG A 1 564 ? -13.685 48.667 37.639 1 92.15 564 ARG A O 1
ATOM 4541 N N . GLY A 1 565 ? -14.09 50.821 37.501 1 90.61 565 GLY A N 1
ATOM 4542 C CA . GLY A 1 565 ? -12.938 51.147 38.328 1 90.61 565 GLY A CA 1
ATOM 4543 C C . GLY A 1 565 ? -11.615 50.813 37.666 1 90.61 565 GLY A C 1
ATOM 4544 O O . GLY A 1 565 ? -10.713 50.271 38.308 1 90.61 565 GLY A O 1
ATOM 4545 N N . VAL A 1 566 ? -11.443 51.181 36.432 1 91.42 566 VAL A N 1
ATOM 4546 C CA . VAL A 1 566 ? -10.243 50.869 35.662 1 91.42 566 VAL A CA 1
ATOM 4547 C C . VAL A 1 566 ? -9.166 51.917 35.936 1 91.42 566 VAL A C 1
ATOM 4549 O O . VAL A 1 566 ? -9.392 53.113 35.74 1 91.42 566 VAL A O 1
ATOM 4552 N N . GLY A 1 567 ? -8.048 51.457 36.426 1 91.99 567 GLY A N 1
ATOM 4553 C CA . GLY A 1 567 ? -6.967 52.374 36.752 1 91.99 567 GLY A CA 1
ATOM 4554 C C . GLY A 1 567 ? -5.939 52.501 35.644 1 91.99 567 GLY A C 1
ATOM 4555 O O . GLY A 1 567 ? -5.063 53.366 35.699 1 91.99 567 GLY A O 1
ATOM 4556 N N . GLY A 1 568 ? -6.013 51.697 34.683 1 93.06 568 GLY A N 1
ATOM 4557 C CA . GLY A 1 568 ? -5.116 51.682 33.538 1 93.06 568 GLY A CA 1
ATOM 4558 C C . GLY A 1 568 ? -5.623 50.825 32.394 1 93.06 568 GLY A C 1
ATOM 4559 O O . GLY A 1 568 ? -6.365 49.864 32.612 1 93.06 568 GLY A O 1
ATOM 4560 N N . ALA A 1 569 ? -5.228 51.212 31.249 1 93.63 569 ALA A N 1
ATOM 4561 C CA . ALA A 1 569 ? -5.716 50.486 30.08 1 93.63 569 ALA A CA 1
ATOM 4562 C C . ALA A 1 569 ? -4.71 50.55 28.935 1 93.63 569 ALA A C 1
ATOM 4564 O O . ALA A 1 569 ? -3.697 51.248 29.028 1 93.63 569 ALA A O 1
ATOM 4565 N N . ARG A 1 570 ? -5.008 49.818 27.892 1 95.36 570 ARG A N 1
ATOM 4566 C CA . ARG A 1 570 ? -4.213 49.773 26.668 1 95.36 570 ARG A CA 1
ATOM 4567 C C . ARG A 1 570 ? -4.222 51.123 25.96 1 95.36 570 ARG A C 1
ATOM 4569 O O . ARG A 1 570 ? -5.036 51.992 26.279 1 95.36 570 ARG A O 1
ATOM 4576 N N . SER A 1 571 ? -3.278 51.175 24.997 1 95.16 571 SER A N 1
ATOM 4577 C CA . SER A 1 571 ? -3.258 52.379 24.172 1 95.16 571 SER A CA 1
ATOM 4578 C C . SER A 1 571 ? -4.515 52.483 23.315 1 95.16 571 SER A C 1
ATOM 4580 O O . SER A 1 571 ? -4.99 51.482 22.777 1 95.16 571 SER A O 1
ATOM 4582 N N . ASP A 1 572 ? -5.062 53.61 23.3 1 96.12 572 ASP A N 1
ATOM 4583 C CA . ASP A 1 572 ? -6.265 53.833 22.505 1 96.12 572 ASP A CA 1
ATOM 4584 C C . ASP A 1 572 ? -5.927 54.491 21.169 1 96.12 572 ASP A C 1
ATOM 4586 O O . ASP A 1 572 ? -5.468 55.634 21.133 1 96.12 572 ASP A O 1
ATOM 4590 N N . ILE A 1 573 ? -6.105 53.777 20.089 1 96.97 573 ILE A N 1
ATOM 4591 C CA . ILE A 1 573 ? -5.729 54.258 18.764 1 96.97 573 ILE A CA 1
ATOM 4592 C C . ILE A 1 573 ? -6.917 54.132 17.813 1 96.97 573 ILE A C 1
ATOM 4594 O O . ILE A 1 573 ? -7.63 53.126 17.831 1 96.97 573 ILE A O 1
ATOM 4598 N N . VAL A 1 574 ? -7.18 55.182 17.048 1 97.55 574 VAL A N 1
ATOM 4599 C CA . VAL A 1 574 ? -8.185 55.176 15.991 1 97.55 574 VAL A CA 1
ATOM 4600 C C . VAL A 1 574 ? -7.503 55.268 14.628 1 97.55 574 VAL A C 1
ATOM 4602 O O . VAL A 1 574 ? -6.672 56.15 14.401 1 97.55 574 VAL A O 1
ATOM 4605 N N . LEU A 1 575 ? -7.767 54.307 13.8 1 97.84 575 LEU A N 1
ATOM 4606 C CA . LEU A 1 575 ? -7.206 54.284 12.453 1 97.84 575 LEU A CA 1
ATOM 4607 C C . LEU A 1 575 ? -8.299 54.477 11.406 1 97.84 575 LEU A C 1
ATOM 4609 O O . LEU A 1 575 ? -9.235 53.679 11.325 1 97.84 575 LEU A O 1
ATOM 4613 N N . ILE A 1 576 ? -8.209 55.533 10.637 1 97.09 576 ILE A N 1
ATOM 4614 C CA . ILE A 1 576 ? -9.153 55.814 9.561 1 97.09 576 ILE A CA 1
ATOM 4615 C C . ILE A 1 576 ? -8.553 55.387 8.223 1 97.09 576 ILE A C 1
ATOM 4617 O O . ILE A 1 576 ? -7.422 55.754 7.898 1 97.09 576 ILE A O 1
ATOM 4621 N N . ILE A 1 577 ? -9.291 54.585 7.459 1 96.83 577 ILE A N 1
ATOM 4622 C CA . ILE A 1 577 ? -8.803 54.081 6.18 1 96.83 577 ILE A CA 1
ATOM 4623 C C . ILE A 1 577 ? -9.733 54.535 5.058 1 96.83 577 ILE A C 1
ATOM 4625 O O . ILE A 1 577 ? -10.595 53.775 4.612 1 96.83 577 ILE A O 1
ATOM 4629 N N . PRO A 1 578 ? -9.477 55.666 4.547 1 95.26 578 PRO A N 1
ATOM 4630 C CA . PRO A 1 578 ? -10.318 56.176 3.461 1 95.26 578 PRO A CA 1
ATOM 4631 C C . PRO A 1 578 ? -9.935 55.601 2.099 1 95.26 578 PRO A C 1
ATOM 4633 O O . PRO A 1 578 ? -8.756 55.348 1.84 1 95.26 578 PRO A O 1
ATOM 4636 N N . ARG A 1 579 ? -10.9 55.324 1.37 1 94.45 579 ARG A N 1
ATOM 4637 C CA . ARG A 1 579 ? -10.684 54.946 -0.023 1 94.45 579 ARG A CA 1
ATOM 4638 C C . ARG A 1 579 ? -10.768 56.162 -0.939 1 94.45 579 ARG A C 1
ATOM 4640 O O . ARG A 1 579 ? -10.088 56.22 -1.966 1 94.45 579 ARG A O 1
ATOM 4647 N N . THR A 1 580 ? -11.583 57.166 -0.455 1 88.92 580 THR A N 1
ATOM 4648 C CA . THR A 1 580 ? -11.782 58.394 -1.217 1 88.92 580 THR A CA 1
ATOM 4649 C C . THR A 1 580 ? -10.536 59.273 -1.161 1 88.92 580 THR A C 1
ATOM 4651 O O . THR A 1 580 ? -9.815 59.273 -0.161 1 88.92 580 THR A O 1
ATOM 4654 N N . SER A 1 581 ? -10.41 60.11 -2.204 1 83.28 581 SER A N 1
ATOM 4655 C CA . SER A 1 581 ? -9.182 60.889 -2.326 1 83.28 581 SER A CA 1
ATOM 4656 C C . SER A 1 581 ? -9.348 62.28 -1.722 1 83.28 581 SER A C 1
ATOM 4658 O O . SER A 1 581 ? -8.363 62.991 -1.508 1 83.28 581 SER A O 1
ATOM 4660 N N . ASP A 1 582 ? -10.563 62.61 -1.481 1 84.87 582 ASP A N 1
ATOM 4661 C CA . ASP A 1 582 ? -10.717 63.982 -1.009 1 84.87 582 ASP A CA 1
ATOM 4662 C C . ASP A 1 582 ? -11.9 64.104 -0.052 1 84.87 582 ASP A C 1
ATOM 4664 O O . ASP A 1 582 ? -12.733 63.2 0.032 1 84.87 582 ASP A O 1
ATOM 4668 N N . ILE A 1 583 ? -11.858 65.195 0.762 1 88.48 583 ILE A N 1
ATOM 4669 C CA . ILE A 1 583 ? -12.914 65.57 1.696 1 88.48 583 ILE A CA 1
ATOM 4670 C C . ILE A 1 583 ? -13.338 67.015 1.444 1 88.48 583 ILE A C 1
ATOM 4672 O O . ILE A 1 583 ? -12.505 67.865 1.122 1 88.48 583 ILE A O 1
ATOM 4676 N N . SER A 1 584 ? -14.666 67.299 1.46 1 91.12 584 SER A N 1
ATOM 4677 C CA . SER A 1 584 ? -15.157 68.652 1.22 1 91.12 584 SER A CA 1
ATOM 4678 C C . SER A 1 584 ? -14.647 69.622 2.281 1 91.12 584 SER A C 1
ATOM 4680 O O . SER A 1 584 ? -14.369 69.222 3.413 1 91.12 584 SER A O 1
ATOM 4682 N N . LYS A 1 585 ? -14.572 70.915 1.927 1 92.26 585 LYS A N 1
ATOM 4683 C CA . LYS A 1 585 ? -14.068 71.933 2.845 1 92.26 585 LYS A CA 1
ATOM 4684 C C . LYS A 1 585 ? -14.959 72.049 4.078 1 92.26 585 LYS A C 1
ATOM 4686 O O . LYS A 1 585 ? -14.462 72.194 5.198 1 92.26 585 LYS A O 1
ATOM 4691 N N . THR A 1 586 ? -16.228 71.953 3.886 1 93.76 586 THR A N 1
ATOM 4692 C CA . THR A 1 586 ? -17.173 72.058 4.992 1 93.76 586 THR A CA 1
ATOM 4693 C C . THR A 1 586 ? -17.054 70.853 5.922 1 93.76 586 THR A C 1
ATOM 4695 O O . THR A 1 586 ? -17.086 71.001 7.145 1 93.76 586 THR A O 1
ATOM 4698 N N . ASP A 1 587 ? -16.94 69.828 5.317 1 93.78 587 ASP A N 1
ATOM 4699 C CA . ASP A 1 587 ? -16.812 68.609 6.11 1 93.78 587 ASP A CA 1
ATOM 4700 C C . ASP A 1 587 ? -15.487 68.585 6.869 1 93.78 587 ASP A C 1
ATOM 4702 O O . ASP A 1 587 ? -15.425 68.11 8.005 1 93.78 587 ASP A O 1
ATOM 4706 N N . LYS A 1 588 ? -14.489 69.043 6.261 1 94.36 588 LYS A N 1
ATOM 4707 C CA . LYS A 1 588 ? -13.175 69.093 6.896 1 94.36 588 LYS A CA 1
ATOM 4708 C C . LYS A 1 588 ? -13.192 69.998 8.124 1 94.36 588 LYS A C 1
ATOM 4710 O O . LYS A 1 588 ? -12.622 69.655 9.162 1 94.36 588 LYS A O 1
ATOM 4715 N N . GLU A 1 589 ? -13.812 71.147 7.989 1 94.91 589 GLU A N 1
ATOM 4716 C CA . GLU A 1 589 ? -13.916 72.066 9.118 1 94.91 589 GLU A CA 1
ATOM 4717 C C . GLU A 1 589 ? -14.709 71.445 10.264 1 94.91 589 GLU A C 1
ATOM 4719 O O . GLU A 1 589 ? -14.356 71.614 11.433 1 94.91 589 GLU A O 1
ATOM 4724 N N . TYR A 1 590 ? -15.708 70.803 9.844 1 95.09 590 TYR A N 1
ATOM 4725 C CA . TYR A 1 590 ? -16.513 70.128 10.856 1 95.09 590 TYR A CA 1
ATOM 4726 C C . TYR A 1 590 ? -15.703 69.049 11.566 1 95.09 590 TYR A C 1
ATOM 4728 O O . TYR A 1 590 ? -15.781 68.911 12.789 1 95.09 590 TYR A O 1
ATOM 4736 N N . CYS A 1 591 ? -14.98 68.256 10.84 1 96.08 591 CYS A N 1
ATOM 4737 C CA . CYS A 1 591 ? -14.138 67.212 11.414 1 96.08 591 CYS A CA 1
ATOM 4738 C C . CYS A 1 591 ? -13.089 67.809 12.345 1 96.08 591 CYS A C 1
ATOM 4740 O O . CYS A 1 591 ? -12.821 67.262 13.416 1 96.08 591 CYS A O 1
ATOM 4742 N N . LEU A 1 592 ? -12.554 68.921 11.962 1 95.25 592 LEU A N 1
ATOM 4743 C CA . LEU A 1 592 ? -11.535 69.585 12.767 1 95.25 592 LEU A CA 1
ATOM 4744 C C . LEU A 1 592 ? -12.111 70.041 14.104 1 95.25 592 LEU A C 1
ATOM 4746 O O . LEU A 1 592 ? -11.43 69.982 15.13 1 95.25 592 LEU A O 1
ATOM 4750 N N . GLN A 1 593 ? -13.303 70.433 14.079 1 95.26 593 GLN A N 1
ATOM 4751 C CA . GLN A 1 593 ? -13.953 70.853 15.316 1 95.26 593 GLN A CA 1
ATOM 4752 C C . GLN A 1 593 ? -14.153 69.672 16.261 1 95.26 593 GLN A C 1
ATOM 4754 O O . GLN A 1 593 ? -13.907 69.784 17.464 1 95.26 593 GLN A O 1
ATOM 4759 N N . ILE A 1 594 ? -14.583 68.639 15.714 1 95.35 594 ILE A N 1
ATOM 4760 C CA . ILE A 1 594 ? -14.831 67.455 16.53 1 95.35 594 ILE A CA 1
ATOM 4761 C C . ILE A 1 594 ? -13.511 66.93 17.092 1 95.35 594 ILE A C 1
ATOM 4763 O O . ILE A 1 594 ? -13.427 66.582 18.272 1 95.35 594 ILE A O 1
ATOM 4767 N N . ILE A 1 595 ? -12.452 66.865 16.309 1 95.2 595 ILE A N 1
ATOM 4768 C CA . ILE A 1 595 ? -11.15 66.346 16.716 1 95.2 595 ILE A CA 1
ATOM 4769 C C . ILE A 1 595 ? -10.56 67.233 17.809 1 95.2 595 ILE A C 1
ATOM 4771 O O . ILE A 1 595 ? -9.93 66.738 18.747 1 95.2 595 ILE A O 1
ATOM 4775 N N . SER A 1 596 ? -10.748 68.569 17.713 1 92.09 596 SER A N 1
ATOM 4776 C CA . SER A 1 596 ? -10.274 69.484 18.746 1 92.09 596 SER A CA 1
ATOM 4777 C C . SER A 1 596 ? -10.984 69.236 20.073 1 92.09 596 SER A C 1
ATOM 4779 O O . SER A 1 596 ? -10.356 69.259 21.133 1 92.09 596 SER A O 1
ATOM 4781 N N . ARG A 1 597 ? -12.251 68.954 19.93 1 91.51 597 ARG A N 1
ATOM 4782 C CA . ARG A 1 597 ? -13.012 68.632 21.133 1 91.51 597 ARG A CA 1
ATOM 4783 C C . ARG A 1 597 ? -12.549 67.311 21.737 1 91.51 597 ARG A C 1
ATOM 4785 O O . ARG A 1 597 ? -12.449 67.182 22.959 1 91.51 597 ARG A O 1
ATOM 4792 N N . MET A 1 598 ? -12.279 66.386 20.889 1 93.2 598 MET A N 1
ATOM 4793 C CA . MET A 1 598 ? -11.821 65.082 21.359 1 93.2 598 MET A CA 1
ATOM 4794 C C . MET A 1 598 ? -10.454 65.194 22.027 1 93.2 598 MET A C 1
ATOM 4796 O O . MET A 1 598 ? -10.188 64.517 23.022 1 93.2 598 MET A O 1
ATOM 4800 N N . ARG A 1 599 ? -9.652 66.028 21.524 1 89.9 599 ARG A N 1
ATOM 4801 C CA . ARG A 1 599 ? -8.323 66.219 22.096 1 89.9 599 ARG A CA 1
ATOM 4802 C C . ARG A 1 599 ? -8.408 66.822 23.493 1 89.9 599 ARG A C 1
ATOM 4804 O O . ARG A 1 599 ? -7.527 66.601 24.326 1 89.9 599 ARG A O 1
ATOM 4811 N N . GLU A 1 600 ? -9.484 67.457 23.727 1 87.79 600 GLU A N 1
ATOM 4812 C CA . GLU A 1 600 ? -9.68 68.082 25.032 1 87.79 600 GLU A CA 1
ATOM 4813 C C . GLU A 1 600 ? -10.411 67.144 25.989 1 87.79 600 GLU A C 1
ATOM 4815 O O . GLU A 1 600 ? -10.043 67.034 27.16 1 87.79 600 GLU A O 1
ATOM 4820 N N . GLU A 1 601 ? -11.413 66.458 25.403 1 88.52 601 GLU A N 1
ATOM 4821 C CA . GLU A 1 601 ? -12.279 65.656 26.262 1 88.52 601 GLU A CA 1
ATOM 4822 C C . GLU A 1 601 ? -11.772 64.222 26.373 1 88.52 601 GLU A C 1
ATOM 4824 O O . GLU A 1 601 ? -12.003 63.552 27.382 1 88.52 601 GLU A O 1
ATOM 4829 N N . ILE A 1 602 ? -11.188 63.74 25.39 1 92.98 602 ILE A N 1
ATOM 4830 C CA . ILE A 1 602 ? -10.641 62.389 25.353 1 92.98 602 ILE A CA 1
ATOM 4831 C C . ILE A 1 602 ? -9.174 62.437 24.929 1 92.98 602 ILE A C 1
ATOM 4833 O O . ILE A 1 602 ? -8.802 61.882 23.893 1 92.98 602 ILE A O 1
ATOM 4837 N N . PRO A 1 603 ? -8.393 62.877 25.687 1 89.81 603 PRO A N 1
ATOM 4838 C CA . PRO A 1 603 ? -7.033 63.224 25.265 1 89.81 603 PRO A CA 1
ATOM 4839 C C . PRO A 1 603 ? -6.148 61.997 25.059 1 89.81 603 PRO A C 1
ATOM 4841 O O . PRO A 1 603 ? -5.105 62.086 24.406 1 89.81 603 PRO A O 1
ATOM 4844 N N . ASP A 1 604 ? -6.507 60.857 25.542 1 92.39 604 ASP A N 1
ATOM 4845 C CA . ASP A 1 604 ? -5.653 59.677 25.448 1 92.39 604 ASP A CA 1
ATOM 4846 C C . ASP A 1 604 ? -5.815 58.989 24.094 1 92.39 604 ASP A C 1
ATOM 4848 O O . ASP A 1 604 ? -5.064 58.067 23.767 1 92.39 604 ASP A O 1
ATOM 4852 N N . THR A 1 605 ? -6.713 59.375 23.287 1 94.9 605 THR A N 1
ATOM 4853 C CA . THR A 1 605 ? -6.975 58.74 22 1 94.9 605 THR A CA 1
ATOM 4854 C C . THR A 1 605 ? -6.128 59.376 20.901 1 94.9 605 THR A C 1
ATOM 4856 O O . THR A 1 605 ? -6.101 60.6 20.761 1 94.9 605 THR A O 1
ATOM 4859 N N . MET A 1 606 ? -5.416 58.531 20.191 1 95.04 606 MET A N 1
ATOM 4860 C CA . MET A 1 606 ? -4.637 58.994 19.047 1 95.04 606 MET A CA 1
ATOM 4861 C C . MET A 1 606 ? -5.324 58.628 17.736 1 95.04 606 MET A C 1
ATOM 4863 O O . MET A 1 606 ? -5.845 57.521 17.591 1 95.04 606 MET A O 1
ATOM 4867 N N . ILE A 1 607 ? -5.322 59.556 16.76 1 96.19 607 ILE A N 1
ATOM 4868 C CA . ILE A 1 607 ? -5.978 59.332 15.477 1 96.19 607 ILE A CA 1
ATOM 4869 C C . ILE A 1 607 ? -4.929 59.209 14.374 1 96.19 607 ILE A C 1
ATOM 4871 O O . ILE A 1 607 ? -4.087 60.095 14.209 1 96.19 607 ILE A O 1
ATOM 4875 N N . PHE A 1 608 ? -4.929 58.077 13.679 1 96.85 608 PHE A N 1
ATOM 4876 C CA . PHE A 1 608 ? -4.084 57.829 12.517 1 96.85 608 PHE A CA 1
ATOM 4877 C C . PHE A 1 608 ? -4.926 57.696 11.254 1 96.85 608 PHE A C 1
ATOM 4879 O O . PHE A 1 608 ? -6.105 57.341 11.322 1 96.85 608 PHE A O 1
ATOM 4886 N N . ILE A 1 609 ? -4.322 58.049 10.11 1 96.22 609 ILE A N 1
ATOM 4887 C CA . ILE A 1 609 ? -5.013 57.908 8.833 1 96.22 609 ILE A CA 1
ATOM 4888 C C . ILE A 1 609 ? -4.129 57.146 7.849 1 96.22 609 ILE A C 1
ATOM 4890 O O . ILE A 1 609 ? -2.941 57.447 7.71 1 96.22 609 ILE A O 1
ATOM 4894 N N . MET A 1 610 ? -4.629 56.103 7.328 1 95.74 610 MET A N 1
ATOM 4895 C CA . MET A 1 610 ? -3.989 55.335 6.264 1 95.74 610 MET A CA 1
ATOM 4896 C C . MET A 1 610 ? -4.737 55.503 4.946 1 95.74 610 MET A C 1
ATOM 4898 O O . MET A 1 610 ? -5.712 54.795 4.686 1 95.74 610 MET A O 1
ATOM 4902 N N . ALA A 1 611 ? -4.244 56.348 4.111 1 93.83 611 ALA A N 1
ATOM 4903 C CA . ALA A 1 611 ? -4.98 56.79 2.93 1 93.83 611 ALA A CA 1
ATOM 4904 C C . ALA A 1 611 ? -4.509 56.05 1.681 1 93.83 611 ALA A C 1
ATOM 4906 O O . ALA A 1 611 ? -3.342 55.664 1.584 1 93.83 611 ALA A O 1
ATOM 4907 N N . TYR A 1 612 ? -5.501 55.888 0.869 1 91.71 612 TYR A N 1
ATOM 4908 C CA . TYR A 1 612 ? -5.202 55.375 -0.464 1 91.71 612 TYR A CA 1
ATOM 4909 C C . TYR A 1 612 ? -4.949 56.515 -1.443 1 91.71 612 TYR A C 1
ATOM 4911 O O . TYR A 1 612 ? -5.806 57.382 -1.631 1 91.71 612 TYR A O 1
ATOM 4919 N N . GLY A 1 613 ? -3.792 56.723 -2.003 1 84.48 613 GLY A N 1
ATOM 4920 C CA . GLY A 1 613 ? -3.494 57.783 -2.952 1 84.48 613 GLY A CA 1
ATOM 4921 C C . GLY A 1 613 ? -2.796 58.972 -2.32 1 84.48 613 GLY A C 1
ATOM 4922 O O . GLY A 1 613 ? -1.78 58.813 -1.64 1 84.48 613 GLY A O 1
ATOM 4923 N N . SER A 1 614 ? -3.527 60.156 -2.498 1 86.55 614 SER A N 1
ATOM 4924 C CA . SER A 1 614 ? -2.889 61.376 -2.012 1 86.55 614 SER A CA 1
ATOM 4925 C C . SER A 1 614 ? -3.126 61.566 -0.518 1 86.55 614 SER A C 1
ATOM 4927 O O . SER A 1 614 ? -4.227 61.319 -0.023 1 86.55 614 SER A O 1
ATOM 4929 N N . LYS A 1 615 ? -2.14 61.986 0.266 1 90.07 615 LYS A N 1
ATOM 4930 C CA . LYS A 1 615 ? -2.207 62.212 1.707 1 90.07 615 LYS A CA 1
ATOM 4931 C C . LYS A 1 615 ? -2.599 63.653 2.02 1 90.07 615 LYS A C 1
ATOM 4933 O O . LYS A 1 615 ? -3.042 63.954 3.13 1 90.07 615 LYS A O 1
ATOM 4938 N N . ASP A 1 616 ? -2.611 64.532 1.074 1 88.57 616 ASP A N 1
ATOM 4939 C CA . ASP A 1 616 ? -2.686 65.975 1.279 1 88.57 616 ASP A CA 1
ATOM 4940 C C . ASP A 1 616 ? -4.022 66.372 1.905 1 88.57 616 ASP A C 1
ATOM 4942 O O . ASP A 1 616 ? -4.06 67.168 2.845 1 88.57 616 ASP A O 1
ATOM 4946 N N . PRO A 1 617 ? -4.997 65.832 1.399 1 90.6 617 PRO A N 1
ATOM 4947 C CA . PRO A 1 617 ? -6.29 66.257 1.94 1 90.6 617 PRO A CA 1
ATOM 4948 C C . PRO A 1 617 ? -6.461 65.893 3.413 1 90.6 617 PRO A C 1
ATOM 4950 O O . PRO A 1 617 ? -7.333 66.443 4.091 1 90.6 617 PRO A O 1
ATOM 4953 N N . TRP A 1 618 ? -5.64 65.049 3.961 1 93.09 618 TRP A N 1
ATOM 4954 C CA . TRP A 1 618 ? -5.839 64.513 5.304 1 93.09 618 TRP A CA 1
ATOM 4955 C C . TRP A 1 618 ? -4.831 65.108 6.282 1 93.09 618 TRP A C 1
ATOM 4957 O O . TRP A 1 618 ? -4.843 64.779 7.471 1 93.09 618 TRP A O 1
ATOM 4967 N N . PHE A 1 619 ? -4.029 66.01 5.954 1 90.18 619 PHE A N 1
ATOM 4968 C CA . PHE A 1 619 ? -2.931 66.568 6.734 1 90.18 619 PHE A CA 1
ATOM 4969 C C . PHE A 1 619 ? -3.452 67.239 8 1 90.18 619 PHE A C 1
ATOM 4971 O O . PHE A 1 619 ? -2.893 67.053 9.083 1 90.18 619 PHE A O 1
ATOM 4978 N N . ASP A 1 620 ? -4.469 67.926 7.894 1 90.12 620 ASP A N 1
ATOM 4979 C CA . ASP A 1 620 ? -4.94 68.777 8.983 1 90.12 620 ASP A CA 1
ATOM 4980 C C . ASP A 1 620 ? -5.669 67.956 10.044 1 90.12 620 ASP A C 1
ATOM 4982 O O . ASP A 1 620 ? -5.862 68.419 11.17 1 90.12 620 ASP A O 1
ATOM 4986 N N . LEU A 1 621 ? -6.016 66.769 9.697 1 92.02 621 LEU A N 1
ATOM 4987 C CA . LEU A 1 621 ? -6.847 65.977 10.597 1 92.02 621 LEU A CA 1
ATOM 4988 C C . LEU A 1 621 ? -5.985 65.174 11.566 1 92.02 621 LEU A C 1
ATOM 4990 O O . LEU A 1 621 ? -6.5 64.588 12.522 1 92.02 621 LEU A O 1
ATOM 4994 N N . THR A 1 622 ? -4.741 65.101 11.401 1 91.4 622 THR A N 1
ATOM 4995 C CA . THR A 1 622 ? -3.846 64.363 12.286 1 91.4 622 THR A CA 1
ATOM 4996 C C . THR A 1 622 ? -3.073 65.317 13.192 1 91.4 622 THR A C 1
ATOM 4998 O O . THR A 1 622 ? -2.969 66.511 12.901 1 91.4 622 THR A O 1
ATOM 5001 N N . HIS A 1 623 ? -2.664 64.813 14.291 1 87.81 623 HIS A N 1
ATOM 5002 C CA . HIS A 1 623 ? -1.881 65.619 15.22 1 87.81 623 HIS A CA 1
ATOM 5003 C C . HIS A 1 623 ? -0.514 65.96 14.636 1 87.81 623 HIS A C 1
ATOM 5005 O O . HIS A 1 623 ? -0.096 67.12 14.661 1 87.81 623 HIS A O 1
ATOM 5011 N N . ASN A 1 624 ? 0.155 64.907 14.212 1 89.36 624 ASN A N 1
ATOM 5012 C CA . ASN A 1 624 ? 1.419 65.075 13.503 1 89.36 624 ASN A CA 1
ATOM 5013 C C . ASN A 1 624 ? 1.319 64.592 12.058 1 89.36 624 ASN A C 1
ATOM 5015 O O . ASN A 1 624 ? 1.201 63.392 11.808 1 89.36 624 ASN A O 1
ATOM 5019 N N . ARG A 1 625 ? 1.521 65.5 11.168 1 87.58 625 ARG A N 1
ATOM 5020 C CA . ARG A 1 625 ? 1.329 65.229 9.747 1 87.58 625 ARG A CA 1
ATOM 5021 C C . ARG A 1 625 ? 2.391 64.268 9.223 1 87.58 625 ARG A C 1
ATOM 5023 O O . ARG A 1 625 ? 2.158 63.548 8.25 1 87.58 625 ARG A O 1
ATOM 5030 N N . THR A 1 626 ? 3.452 64.166 9.862 1 88.36 626 THR A N 1
ATOM 5031 C CA . THR A 1 626 ? 4.56 63.375 9.339 1 88.36 626 THR A CA 1
ATOM 5032 C C . THR A 1 626 ? 4.505 61.947 9.872 1 88.36 626 THR A C 1
ATOM 5034 O O . THR A 1 626 ? 4.843 60.999 9.16 1 88.36 626 THR A O 1
ATOM 5037 N N . THR A 1 627 ? 4.005 61.781 11.035 1 91.43 627 THR A N 1
ATOM 5038 C CA . THR A 1 627 ? 4.121 60.465 11.653 1 91.43 627 THR A CA 1
ATOM 5039 C C . THR A 1 627 ? 2.764 59.768 11.7 1 91.43 627 THR A C 1
ATOM 5041 O O . THR A 1 627 ? 2.693 58.545 11.839 1 91.43 627 THR A O 1
ATOM 5044 N N . ASP A 1 628 ? 1.71 60.478 11.564 1 95.2 628 ASP A N 1
ATOM 5045 C CA . ASP A 1 628 ? 0.4 59.896 11.837 1 95.2 628 ASP A CA 1
ATOM 5046 C C . ASP A 1 628 ? -0.396 59.706 10.548 1 95.2 628 ASP A C 1
ATOM 5048 O O . ASP A 1 628 ? -1.579 59.361 10.588 1 95.2 628 ASP A O 1
ATOM 5052 N N . LEU A 1 629 ? 0.246 59.967 9.434 1 94.84 629 LEU A N 1
ATOM 5053 C CA . LEU A 1 629 ? -0.37 59.777 8.125 1 94.84 629 LEU A CA 1
ATOM 5054 C C . LEU A 1 629 ? 0.42 58.774 7.292 1 94.84 629 LEU A C 1
ATOM 5056 O O . LEU A 1 629 ? 1.638 58.905 7.145 1 94.84 629 LEU A O 1
ATOM 5060 N N . PHE A 1 630 ? -0.356 57.746 6.742 1 95.16 630 PHE A N 1
ATOM 5061 C CA . PHE A 1 630 ? 0.292 56.664 6.011 1 95.16 630 PHE A CA 1
ATOM 5062 C C . PHE A 1 630 ? -0.372 56.452 4.656 1 95.16 630 PHE A C 1
ATOM 5064 O O . PHE A 1 630 ? -1.551 56.767 4.48 1 95.16 630 PHE A O 1
ATOM 5071 N N . SER A 1 631 ? 0.464 55.903 3.746 1 92.44 631 SER A N 1
ATOM 5072 C CA . SER A 1 631 ? -0.051 55.553 2.427 1 92.44 631 SER A CA 1
ATOM 5073 C C . SER A 1 631 ? -0.091 54.041 2.232 1 92.44 631 SER A C 1
ATOM 5075 O O . SER A 1 631 ? 0.82 53.33 2.661 1 92.44 631 SER A O 1
ATOM 5077 N N . ILE A 1 632 ? -1.186 53.601 1.627 1 92.06 632 ILE A N 1
ATOM 5078 C CA . ILE A 1 632 ? -1.308 52.167 1.39 1 92.06 632 ILE A CA 1
ATOM 5079 C C . ILE A 1 632 ? -1.741 51.918 -0.053 1 92.06 632 ILE A C 1
ATOM 5081 O O . ILE A 1 632 ? -2.397 52.763 -0.666 1 92.06 632 ILE A O 1
ATOM 5085 N N . GLY A 1 633 ? -1.214 50.774 -0.649 1 89.57 633 GLY A N 1
ATOM 5086 C CA . GLY A 1 633 ? -1.59 50.36 -1.991 1 89.57 633 GLY A CA 1
ATOM 5087 C C . GLY A 1 633 ? -2.416 49.087 -2.014 1 89.57 633 GLY A C 1
ATOM 5088 O O . GLY A 1 633 ? -2.647 48.473 -0.97 1 89.57 633 GLY A O 1
ATOM 5089 N N . ILE A 1 634 ? -2.942 48.788 -3.249 1 92.06 634 ILE A N 1
ATOM 5090 C CA . ILE A 1 634 ? -3.724 47.571 -3.441 1 92.06 634 ILE A CA 1
ATOM 5091 C C . ILE A 1 634 ? -2.82 46.453 -3.957 1 92.06 634 ILE A C 1
ATOM 5093 O O . ILE A 1 634 ? -2.09 46.638 -4.933 1 92.06 634 ILE A O 1
ATOM 5097 N N . GLY A 1 635 ? -2.788 45.289 -3.196 1 90.61 635 GLY A N 1
ATOM 5098 C CA . GLY A 1 635 ? -1.998 44.151 -3.638 1 90.61 635 GLY A CA 1
ATOM 5099 C C . GLY A 1 635 ? -1.684 43.173 -2.521 1 90.61 635 GLY A C 1
ATOM 5100 O O . GLY A 1 635 ? -1.678 43.545 -1.346 1 90.61 635 GLY A O 1
ATOM 5101 N N . ASP A 1 636 ? -1.492 41.962 -2.92 1 91.41 636 ASP A N 1
ATOM 5102 C CA . ASP A 1 636 ? -1.177 40.902 -1.967 1 91.41 636 ASP A CA 1
ATOM 5103 C C . ASP A 1 636 ? 0.262 40.422 -2.135 1 91.41 636 ASP A C 1
ATOM 5105 O O . ASP A 1 636 ? 0.502 39.243 -2.406 1 91.41 636 ASP A O 1
ATOM 5109 N N . THR A 1 637 ? 1.199 41.294 -2.112 1 90.24 637 THR A N 1
ATOM 5110 C CA . THR A 1 637 ? 2.626 41.002 -2.182 1 90.24 637 THR A CA 1
ATOM 5111 C C . THR A 1 637 ? 3.365 41.623 -1 1 90.24 637 THR A C 1
ATOM 5113 O O . THR A 1 637 ? 2.868 42.562 -0.375 1 90.24 637 THR A O 1
ATOM 5116 N N . GLU A 1 638 ? 4.459 41.146 -0.709 1 88.19 638 GLU A N 1
ATOM 5117 C CA . GLU A 1 638 ? 5.258 41.658 0.4 1 88.19 638 GLU A CA 1
ATOM 5118 C C . GLU A 1 638 ? 5.648 43.116 0.172 1 88.19 638 GLU A C 1
ATOM 5120 O O . GLU A 1 638 ? 5.702 43.905 1.118 1 88.19 638 GLU A O 1
ATOM 5125 N N . GLU A 1 639 ? 5.86 43.485 -1.042 1 89.58 639 GLU A N 1
ATOM 5126 C CA . GLU A 1 639 ? 6.28 44.843 -1.375 1 89.58 639 GLU A CA 1
ATOM 5127 C C . GLU A 1 639 ? 5.141 45.838 -1.175 1 89.58 639 GLU A C 1
ATOM 5129 O O . GLU A 1 639 ? 5.348 46.927 -0.634 1 89.58 639 GLU A O 1
ATOM 5134 N N . THR A 1 640 ? 4.022 45.439 -1.516 1 91.38 640 THR A N 1
ATOM 5135 C CA . THR A 1 640 ? 2.874 46.334 -1.429 1 91.38 640 THR A CA 1
ATOM 5136 C C . THR A 1 640 ? 2.436 46.512 0.022 1 91.38 640 THR A C 1
ATOM 5138 O O . THR A 1 640 ? 1.935 47.573 0.399 1 91.38 640 THR A O 1
ATOM 5141 N N . LEU A 1 641 ? 2.631 45.544 0.857 1 93.35 641 LEU A N 1
ATOM 5142 C CA . LEU A 1 641 ? 2.14 45.574 2.23 1 93.35 641 LEU A CA 1
ATOM 5143 C C . LEU A 1 641 ? 3.234 46.033 3.189 1 93.35 641 LEU A C 1
ATOM 5145 O O . LEU A 1 641 ? 2.977 46.241 4.376 1 93.35 641 LEU A O 1
ATOM 5149 N N . LYS A 1 642 ? 4.374 46.254 2.743 1 91.25 642 LYS A N 1
ATOM 5150 C CA . LYS A 1 642 ? 5.554 46.598 3.531 1 91.25 642 LYS A CA 1
ATOM 5151 C C . LYS A 1 642 ? 5.317 47.86 4.355 1 91.25 642 LYS A C 1
ATOM 5153 O O . LYS A 1 642 ? 5.77 47.956 5.497 1 91.25 642 LYS A O 1
ATOM 5158 N N . PRO A 1 643 ? 4.578 48.815 3.84 1 91.59 643 PRO A N 1
ATOM 5159 C CA . PRO A 1 643 ? 4.357 50.036 4.618 1 91.59 643 PRO A CA 1
ATOM 5160 C C . PRO A 1 643 ? 3.627 49.773 5.934 1 91.59 643 PRO A C 1
ATOM 5162 O O . PRO A 1 643 ? 3.797 50.523 6.899 1 91.59 643 PRO A O 1
ATOM 5165 N N . ILE A 1 644 ? 2.892 48.829 6.009 1 93.69 644 ILE A N 1
ATOM 5166 C CA . ILE A 1 644 ? 2.154 48.515 7.227 1 93.69 644 ILE A CA 1
ATOM 5167 C C . ILE A 1 644 ? 3.127 48.087 8.323 1 93.69 644 ILE A C 1
ATOM 5169 O O . ILE A 1 644 ? 3.039 48.559 9.459 1 93.69 644 ILE A O 1
ATOM 5173 N N . VAL A 1 645 ? 4.043 47.3 8.029 1 90.29 645 VAL A N 1
ATOM 5174 C CA . VAL A 1 645 ? 4.964 46.754 9.021 1 90.29 645 VAL A CA 1
ATOM 5175 C C . VAL A 1 645 ? 6.088 47.753 9.288 1 90.29 645 VAL A C 1
ATOM 5177 O O . VAL A 1 645 ? 6.595 47.841 10.408 1 90.29 645 VAL A O 1
ATOM 5180 N N . ASN A 1 646 ? 6.371 48.599 8.312 1 89.59 646 ASN A N 1
ATOM 5181 C CA . ASN A 1 646 ? 7.533 49.469 8.46 1 89.59 646 ASN A CA 1
ATOM 5182 C C . ASN A 1 646 ? 7.143 50.836 9.015 1 89.59 646 ASN A C 1
ATOM 5184 O O . ASN A 1 646 ? 7.966 51.521 9.625 1 89.59 646 ASN A O 1
ATOM 5188 N N . MET A 1 647 ? 5.898 51.196 8.838 1 92.76 647 MET A N 1
ATOM 5189 C CA . MET A 1 647 ? 5.523 52.554 9.221 1 92.76 647 MET A CA 1
ATOM 5190 C C . MET A 1 647 ? 4.372 52.539 10.222 1 92.76 647 MET A C 1
ATOM 5192 O O . MET A 1 647 ? 4.502 53.061 11.331 1 92.76 647 MET A O 1
ATOM 5196 N N . VAL A 1 648 ? 3.383 51.852 9.914 1 94.02 648 VAL A N 1
ATOM 5197 C CA . VAL A 1 648 ? 2.166 51.924 10.716 1 94.02 648 VAL A CA 1
ATOM 5198 C C . VAL A 1 648 ? 2.397 51.256 12.069 1 94.02 648 VAL A C 1
ATOM 5200 O O . VAL A 1 648 ? 2.126 51.849 13.116 1 94.02 648 VAL A O 1
ATOM 5203 N N . ILE A 1 649 ? 2.919 50.036 12.055 1 92.91 649 ILE A N 1
ATOM 5204 C CA . ILE A 1 649 ? 3.041 49.239 13.27 1 92.91 649 ILE A CA 1
ATOM 5205 C C . ILE A 1 649 ? 4.053 49.887 14.212 1 92.91 649 ILE A C 1
ATOM 5207 O O . ILE A 1 649 ? 3.804 50.005 15.415 1 92.91 649 ILE A O 1
ATOM 5211 N N . PRO A 1 650 ? 5.169 50.324 13.705 1 89.34 650 PRO A N 1
ATOM 5212 C CA . PRO A 1 650 ? 6.105 50.977 14.624 1 89.34 650 PRO A CA 1
ATOM 5213 C C . PRO A 1 650 ? 5.523 52.235 15.264 1 89.34 650 PRO A C 1
ATOM 5215 O O . PRO A 1 650 ? 5.804 52.525 16.43 1 89.34 650 PRO A O 1
ATOM 5218 N N . ARG A 1 651 ? 4.75 52.995 14.55 1 92.05 651 ARG A N 1
ATOM 5219 C CA . ARG A 1 651 ? 4.134 54.191 15.117 1 92.05 651 ARG A CA 1
ATOM 5220 C C . ARG A 1 651 ? 3.107 53.825 16.183 1 92.05 651 ARG A C 1
ATOM 5222 O O . ARG A 1 651 ? 3.004 54.499 17.21 1 92.05 651 ARG A O 1
ATOM 5229 N N . ILE A 1 652 ? 2.382 52.781 15.902 1 92.32 652 ILE A N 1
ATOM 5230 C CA . ILE A 1 652 ? 1.406 52.288 16.867 1 92.32 652 ILE A CA 1
ATOM 5231 C C . ILE A 1 652 ? 2.116 51.87 18.153 1 92.32 652 ILE A C 1
ATOM 5233 O O . ILE A 1 652 ? 1.62 52.124 19.253 1 92.32 652 ILE A O 1
ATOM 5237 N N . ASN A 1 653 ? 3.198 51.311 18.009 1 89.6 653 ASN A N 1
ATOM 5238 C CA . ASN A 1 653 ? 3.956 50.808 19.149 1 89.6 653 ASN A CA 1
ATOM 5239 C C . ASN A 1 653 ? 4.519 51.947 19.994 1 89.6 653 ASN A C 1
ATOM 5241 O O . ASN A 1 653 ? 4.903 51.739 21.146 1 89.6 653 ASN A O 1
ATOM 5245 N N . GLN A 1 654 ? 4.506 53.149 19.508 1 88.26 654 GLN A N 1
ATOM 5246 C CA . GLN A 1 654 ? 5.054 54.291 20.233 1 88.26 654 GLN A CA 1
ATOM 5247 C C . GLN A 1 654 ? 3.994 54.939 21.119 1 88.26 654 GLN A C 1
ATOM 5249 O O . GLN A 1 654 ? 4.316 55.76 21.981 1 88.26 654 GLN A O 1
ATOM 5254 N N . VAL A 1 655 ? 2.797 54.515 20.953 1 91.97 655 VAL A N 1
ATOM 5255 C CA . VAL A 1 655 ? 1.734 55.075 21.781 1 91.97 655 VAL A CA 1
ATOM 5256 C C . VAL A 1 655 ? 1.692 54.352 23.126 1 91.97 655 VAL A C 1
ATOM 5258 O O . VAL A 1 655 ? 1.506 53.134 23.178 1 91.97 655 VAL A O 1
ATOM 5261 N N . PRO A 1 656 ? 1.853 55.016 24.181 1 92.65 656 PRO A N 1
ATOM 5262 C CA . PRO A 1 656 ? 1.924 54.368 25.492 1 92.65 656 PRO A CA 1
ATOM 5263 C C . PRO A 1 656 ? 0.556 53.93 26.01 1 92.65 656 PRO A C 1
ATOM 5265 O O . PRO A 1 656 ? -0.472 54.435 25.55 1 92.65 656 PRO A O 1
ATOM 5268 N N . LYS A 1 657 ? 0.598 53.098 26.978 1 94.98 657 LYS A N 1
ATOM 5269 C CA . LYS A 1 657 ? -0.606 52.706 27.705 1 94.98 657 LYS A CA 1
ATOM 5270 C C . LYS A 1 657 ? -1.16 53.872 28.519 1 94.98 657 LYS A C 1
ATOM 5272 O O . LYS A 1 657 ? -0.47 54.872 28.73 1 94.98 657 LYS A O 1
ATOM 5277 N N . ARG A 1 658 ? -2.377 53.678 28.966 1 95.89 658 ARG A N 1
ATOM 5278 C CA . ARG A 1 658 ? -3.046 54.785 29.641 1 95.89 658 ARG A CA 1
ATOM 5279 C C . ARG A 1 658 ? -3.15 54.529 31.141 1 95.89 658 ARG A C 1
ATOM 5281 O O . ARG A 1 658 ? -3.521 53.433 31.565 1 95.89 658 ARG A O 1
ATOM 5288 N N . LEU A 1 659 ? -2.725 55.495 31.854 1 95.27 659 LEU A N 1
ATOM 5289 C CA . LEU A 1 659 ? -3.075 55.534 33.269 1 95.27 659 LEU A CA 1
ATOM 5290 C C . LEU A 1 659 ? -4.3 56.411 33.502 1 95.27 659 LEU A C 1
ATOM 5292 O O . LEU A 1 659 ? -4.376 57.529 32.985 1 95.27 659 LEU A O 1
ATOM 5296 N N . ILE A 1 660 ? -5.208 55.885 34.193 1 92.85 660 ILE A N 1
ATOM 5297 C CA . ILE A 1 660 ? -6.517 56.525 34.264 1 92.85 660 ILE A CA 1
ATOM 5298 C C . ILE A 1 660 ? -6.899 56.757 35.725 1 92.85 660 ILE A C 1
ATOM 5300 O O . ILE A 1 660 ? -6.666 55.898 36.578 1 92.85 660 ILE A O 1
ATOM 5304 N N . ASN A 1 661 ? -7.371 57.939 35.951 1 90.65 661 ASN A N 1
ATOM 5305 C CA . ASN A 1 661 ? -7.995 58.185 37.246 1 90.65 661 ASN A CA 1
ATOM 5306 C C . ASN A 1 661 ? -9.371 57.532 37.339 1 90.65 661 ASN A C 1
ATOM 5308 O O . ASN A 1 661 ? -10.303 57.936 36.641 1 90.65 661 ASN A O 1
ATOM 5312 N N . THR A 1 662 ? -9.576 56.655 38.197 1 90.43 662 THR A N 1
ATOM 5313 C CA . THR A 1 662 ? -10.782 55.84 38.296 1 90.43 662 THR A CA 1
ATOM 5314 C C . THR A 1 662 ? -11.984 56.698 38.683 1 90.43 662 THR A C 1
ATOM 5316 O O . THR A 1 662 ? -13.131 56.289 38.494 1 90.43 662 THR A O 1
ATOM 5319 N N . GLN A 1 663 ? -11.664 57.808 39.1 1 88.97 663 GLN A N 1
ATOM 5320 C CA . GLN A 1 663 ? -12.75 58.657 39.58 1 88.97 663 GLN A CA 1
ATOM 5321 C C . GLN A 1 663 ? -13.298 59.535 38.458 1 88.97 663 GLN A C 1
ATOM 5323 O O . GLN A 1 663 ? -14.328 60.191 38.624 1 88.97 663 GLN A O 1
ATOM 5328 N N . CYS A 1 664 ? -12.621 59.476 37.437 1 88.32 664 CYS A N 1
ATOM 5329 C CA . CYS A 1 664 ? -12.982 60.393 36.361 1 88.32 664 CYS A CA 1
ATOM 5330 C C . CYS A 1 664 ? -13.648 59.649 35.21 1 88.32 664 CYS A C 1
ATOM 5332 O O . CYS A 1 664 ? -13.284 58.511 34.908 1 88.32 664 CYS A O 1
ATOM 5334 N N . GLY A 1 665 ? -14.707 60.196 34.744 1 87.44 665 GLY A N 1
ATOM 5335 C CA . GLY A 1 665 ? -15.302 59.765 33.489 1 87.44 665 GLY A CA 1
ATOM 5336 C C . GLY A 1 665 ? -15.064 60.738 32.35 1 87.44 665 GLY A C 1
ATOM 5337 O O . GLY A 1 665 ? -14.018 61.387 32.29 1 87.44 665 GLY A O 1
ATOM 5338 N N . SER A 1 666 ? -15.976 60.867 31.477 1 88.64 666 SER A N 1
ATOM 5339 C CA . SER A 1 666 ? -15.825 61.774 30.344 1 88.64 666 SER A CA 1
ATOM 5340 C C . SER A 1 666 ? -15.968 63.229 30.777 1 88.64 666 SER A C 1
ATOM 5342 O O . SER A 1 666 ? -15.519 64.138 30.076 1 88.64 666 SER A O 1
ATOM 5344 N N . ASP A 1 667 ? -16.52 63.405 31.948 1 84.77 667 ASP A N 1
ATOM 5345 C CA . ASP A 1 667 ? -16.736 64.755 32.459 1 84.77 667 ASP A CA 1
ATOM 5346 C C . ASP A 1 667 ? -15.592 65.186 33.374 1 84.77 667 ASP A C 1
ATOM 5348 O O . ASP A 1 667 ? -15.507 66.352 33.763 1 84.77 667 ASP A O 1
ATOM 5352 N N . TYR A 1 668 ? -14.751 64.287 33.834 1 85.89 668 TYR A N 1
ATOM 5353 C CA . TYR A 1 668 ? -13.584 64.525 34.676 1 85.89 668 TYR A CA 1
ATOM 5354 C C . TYR A 1 668 ? -13.992 65.116 36.02 1 85.89 668 TYR A C 1
ATOM 5356 O O . TYR A 1 668 ? -13.285 65.961 36.574 1 85.89 668 TYR A O 1
ATOM 5364 N N . ILE A 1 669 ? -15.164 64.739 36.41 1 82.06 669 ILE A N 1
ATOM 5365 C CA . ILE A 1 669 ? -15.611 65.064 37.76 1 82.06 669 ILE A CA 1
ATOM 5366 C C . ILE A 1 669 ? -15.345 63.883 38.69 1 82.06 669 ILE A C 1
ATOM 5368 O O . ILE A 1 669 ? -15.682 62.741 38.366 1 82.06 669 ILE A O 1
ATOM 5372 N N . SER A 1 670 ? -14.745 64.217 39.79 1 82.87 670 SER A N 1
ATOM 5373 C CA . SER A 1 670 ? -14.311 63.16 40.698 1 82.87 670 SER A CA 1
ATOM 5374 C C . SER A 1 670 ? -15.498 62.519 41.408 1 82.87 670 SER A C 1
ATOM 5376 O O . SER A 1 670 ? -16.341 63.218 41.975 1 82.87 670 SER A O 1
ATOM 5378 N N . SER A 1 671 ? -15.574 61.292 41.101 1 83.72 671 SER A N 1
ATOM 5379 C CA . SER A 1 671 ? -16.595 60.516 41.796 1 83.72 671 SER A CA 1
ATOM 5380 C C . SER A 1 671 ? -16.076 59.134 42.177 1 83.72 671 SER A C 1
ATOM 5382 O O . SER A 1 671 ? -15.384 58.485 41.389 1 83.72 671 SER A O 1
ATOM 5384 N N . GLY A 1 672 ? -16.234 58.802 43.452 1 79.38 672 GLY A N 1
ATOM 5385 C CA . GLY A 1 672 ? -15.894 57.451 43.87 1 79.38 672 GLY A CA 1
ATOM 5386 C C . GLY A 1 672 ? -14.492 57.336 44.437 1 79.38 672 GLY A C 1
ATOM 5387 O O . GLY A 1 672 ? -13.952 58.307 44.971 1 79.38 672 GLY A O 1
ATOM 5388 N N . PHE A 1 673 ? -13.905 56.049 44.408 1 82.62 673 PHE A N 1
ATOM 5389 C CA . PHE A 1 673 ? -12.609 55.773 45.016 1 82.62 673 PHE A CA 1
ATOM 5390 C C . PHE A 1 673 ? -11.549 55.538 43.946 1 82.62 673 PHE A C 1
ATOM 5392 O O . PHE A 1 673 ? -11.874 55.207 42.804 1 82.62 673 PHE A O 1
ATOM 5399 N N . SER A 1 674 ? -10.342 55.798 44.329 1 86.53 674 SER A N 1
ATOM 5400 C CA . SER A 1 674 ? -9.198 55.54 43.46 1 86.53 674 SER A CA 1
ATOM 5401 C C . SER A 1 674 ? -8.736 54.091 43.571 1 86.53 674 SER A C 1
ATOM 5403 O O . SER A 1 674 ? -8.405 53.621 44.662 1 86.53 674 SER A O 1
ATOM 5405 N N . ASN A 1 675 ? -8.792 53.427 42.493 1 92.04 675 ASN A N 1
ATOM 5406 C CA . ASN A 1 675 ? -8.372 52.03 42.454 1 92.04 675 ASN A CA 1
ATOM 5407 C C . ASN A 1 675 ? -6.964 51.883 41.882 1 92.04 675 ASN A C 1
ATOM 5409 O O . ASN A 1 675 ? -6.522 52.716 41.09 1 92.04 675 ASN A O 1
ATOM 5413 N N . SER A 1 676 ? -6.343 50.8 42.225 1 93.25 676 SER A N 1
ATOM 5414 C CA . SER A 1 676 ? -5.018 50.491 41.697 1 93.25 676 SER A CA 1
ATOM 5415 C C . SER A 1 676 ? -5.112 49.748 40.368 1 93.25 676 SER A C 1
ATOM 5417 O O . SER A 1 676 ? -6.192 49.304 39.974 1 93.25 676 SER A O 1
ATOM 5419 N N . TYR A 1 677 ? -4.054 49.748 39.709 1 94.42 677 TYR A N 1
ATOM 5420 C CA . TYR A 1 677 ? -3.93 49.088 38.414 1 94.42 677 TYR A CA 1
ATOM 5421 C C . TYR A 1 677 ? -2.826 48.038 38.441 1 94.42 677 TYR A C 1
ATOM 5423 O O . TYR A 1 677 ? -1.657 48.362 38.662 1 94.42 677 TYR A O 1
ATOM 5431 N N . ASP A 1 678 ? -3.285 46.774 38.246 1 92.53 678 ASP A N 1
ATOM 5432 C CA . ASP A 1 678 ? -2.32 45.683 38.152 1 92.53 678 ASP A CA 1
ATOM 5433 C C . ASP A 1 678 ? -1.939 45.41 36.699 1 92.53 678 ASP A C 1
ATOM 5435 O O . ASP A 1 678 ? -2.81 45.282 35.836 1 92.53 678 ASP A O 1
ATOM 5439 N N . ASP A 1 679 ? -0.69 45.383 36.395 1 92.41 679 ASP A N 1
ATOM 5440 C CA . ASP A 1 679 ? -0.195 45.06 35.06 1 92.41 679 ASP A CA 1
ATOM 5441 C C . ASP A 1 679 ? 1 44.111 35.132 1 92.41 679 ASP A C 1
ATOM 5443 O O . ASP A 1 679 ? 1.454 43.759 36.223 1 92.41 679 ASP A O 1
ATOM 5447 N N . TYR A 1 680 ? 1.292 43.573 34.032 1 90.07 680 TYR A N 1
ATOM 5448 C CA . TYR A 1 680 ? 2.346 42.568 33.945 1 90.07 680 TYR A CA 1
ATOM 5449 C C . TYR A 1 680 ? 3.363 42.936 32.871 1 90.07 680 TYR A C 1
ATOM 5451 O O . TYR A 1 680 ? 3.003 43.49 31.83 1 90.07 680 TYR A O 1
ATOM 5459 N N . VAL A 1 681 ? 4.597 42.639 33.048 1 89.54 681 VAL A N 1
ATOM 5460 C CA . VAL A 1 681 ? 5.645 42.862 32.058 1 89.54 681 VAL A CA 1
ATOM 5461 C C . VAL A 1 681 ? 6.416 41.565 31.82 1 89.54 681 VAL A C 1
ATOM 5463 O O . VAL A 1 681 ? 6.617 40.776 32.747 1 89.54 681 VAL A O 1
ATOM 5466 N N . THR A 1 682 ? 6.764 41.317 30.607 1 87.28 682 THR A N 1
ATOM 5467 C CA . THR A 1 682 ? 7.535 40.131 30.25 1 87.28 682 THR A CA 1
ATOM 5468 C C . THR A 1 682 ? 8.987 40.275 30.699 1 87.28 682 THR A C 1
ATOM 5470 O O . THR A 1 682 ? 9.483 41.391 30.866 1 87.28 682 THR A O 1
ATOM 5473 N N . PRO A 1 683 ? 9.603 39.072 30.852 1 84.01 683 PRO A N 1
ATOM 5474 C CA . PRO A 1 683 ? 11.03 39.172 31.169 1 84.01 683 PRO A CA 1
ATOM 5475 C C . PRO A 1 683 ? 11.825 39.901 30.088 1 84.01 683 PRO A C 1
ATOM 5477 O O . PRO A 1 683 ? 11.683 39.596 28.901 1 84.01 683 PRO A O 1
ATOM 5480 N N . ASN A 1 684 ? 12.57 40.956 30.493 1 81.04 684 ASN A N 1
ATOM 5481 C CA . ASN A 1 684 ? 13.364 41.795 29.602 1 81.04 684 ASN A CA 1
ATOM 5482 C C . ASN A 1 684 ? 12.479 42.686 28.735 1 81.04 684 ASN A C 1
ATOM 5484 O O . ASN A 1 684 ? 12.901 43.138 27.668 1 81.04 684 ASN A O 1
ATOM 5488 N N . GLY A 1 685 ? 11.288 42.834 29.221 1 85.17 685 GLY A N 1
ATOM 5489 C CA . GLY A 1 685 ? 10.364 43.689 28.493 1 85.17 685 GLY A CA 1
ATOM 5490 C C . GLY A 1 685 ? 10.19 45.056 29.128 1 85.17 685 GLY A C 1
ATOM 5491 O O . GLY A 1 685 ? 10.757 45.33 30.188 1 85.17 685 GLY A O 1
ATOM 5492 N N . ILE A 1 686 ? 9.445 45.911 28.442 1 87.33 686 ILE A N 1
ATOM 5493 C CA . ILE A 1 686 ? 9.205 47.265 28.93 1 87.33 686 ILE A CA 1
ATOM 5494 C C . ILE A 1 686 ? 7.777 47.689 28.594 1 87.33 686 ILE A C 1
ATOM 5496 O O . ILE A 1 686 ? 7.275 47.394 27.506 1 87.33 686 ILE A O 1
ATOM 5500 N N . ASN A 1 687 ? 7.132 48.241 29.544 1 91.33 687 ASN A N 1
ATOM 5501 C CA . ASN A 1 687 ? 5.832 48.868 29.332 1 91.33 687 ASN A CA 1
ATOM 5502 C C . ASN A 1 687 ? 5.914 50.386 29.459 1 91.33 687 ASN A C 1
ATOM 5504 O O . ASN A 1 687 ? 6.641 50.904 30.308 1 91.33 687 ASN A O 1
ATOM 5508 N N . PHE A 1 688 ? 5.247 51.078 28.642 1 92.2 688 PHE A N 1
ATOM 5509 C CA . PHE A 1 688 ? 5.195 52.534 28.679 1 92.2 688 PHE A CA 1
ATOM 5510 C C . PHE A 1 688 ? 3.794 53.017 29.037 1 92.2 688 PHE A C 1
ATOM 5512 O O . PHE A 1 688 ? 2.801 52.464 28.562 1 92.2 688 PHE A O 1
ATOM 5519 N N . TYR A 1 689 ? 3.788 54.045 29.93 1 94.13 689 TYR A N 1
ATOM 5520 C CA . TYR A 1 689 ? 2.518 54.607 30.376 1 94.13 689 TYR A CA 1
ATOM 5521 C C . TYR A 1 689 ? 2.513 56.124 30.235 1 94.13 689 TYR A C 1
ATOM 5523 O O . TYR A 1 689 ? 3.573 56.756 30.217 1 94.13 689 TYR A O 1
ATOM 5531 N N . LYS A 1 690 ? 1.362 56.653 30.082 1 94.94 690 LYS A N 1
ATOM 5532 C CA . LYS A 1 690 ? 1.146 58.096 30.058 1 94.94 690 LYS A CA 1
ATOM 5533 C C . LYS A 1 690 ? -0.017 58.494 30.962 1 94.94 690 LYS A C 1
ATOM 5535 O O . LYS A 1 690 ? -1.063 57.842 30.96 1 94.94 690 LYS A O 1
ATOM 5540 N N . LEU A 1 691 ? 0.189 59.456 31.817 1 94.24 691 LEU A N 1
ATOM 5541 C CA . LEU A 1 691 ? -0.86 60.071 32.622 1 94.24 691 LEU A CA 1
ATOM 5542 C C . LEU A 1 691 ? -1.148 61.491 32.147 1 94.24 691 LEU A C 1
ATOM 5544 O O . LEU A 1 691 ? -0.302 62.378 32.279 1 94.24 691 LEU A O 1
ATOM 5548 N N . HIS A 1 692 ? -2.264 61.679 31.606 1 91.91 692 HIS A N 1
ATOM 5549 C CA . HIS A 1 692 ? -2.641 62.978 31.061 1 91.91 692 HIS A CA 1
ATOM 5550 C C . HIS A 1 692 ? -2.992 63.961 32.173 1 91.91 692 HIS A C 1
ATOM 5552 O O . HIS A 1 692 ? -3.592 63.578 33.18 1 91.91 692 HIS A O 1
ATOM 5558 N N . PRO A 1 693 ? -2.78 65.245 32.016 1 90.05 693 PRO A N 1
ATOM 5559 C CA . PRO A 1 693 ? -2.998 66.248 33.062 1 90.05 693 PRO A CA 1
ATOM 5560 C C . PRO A 1 693 ? -4.47 66.396 33.44 1 90.05 693 PRO A C 1
ATOM 5562 O O . PRO A 1 693 ? -4.785 66.899 34.522 1 90.05 693 PRO A O 1
ATOM 5565 N N . ASN A 1 694 ? -5.349 65.941 32.64 1 87.99 694 ASN A N 1
ATOM 5566 C CA . ASN A 1 694 ? -6.768 65.975 32.977 1 87.99 694 ASN A CA 1
ATOM 5567 C C . ASN A 1 694 ? -7.059 65.195 34.256 1 87.99 694 ASN A C 1
ATOM 5569 O O . ASN A 1 694 ? -8.066 65.44 34.923 1 87.99 694 ASN A O 1
ATOM 5573 N N . TYR A 1 695 ? -6.072 64.371 34.603 1 89 695 TYR A N 1
ATOM 5574 C CA . TYR A 1 695 ? -6.323 63.467 35.72 1 89 695 TYR A CA 1
ATOM 5575 C C . TYR A 1 695 ? -5.697 64 37.004 1 89 695 TYR A C 1
ATOM 5577 O O . TYR A 1 695 ? -5.992 63.509 38.096 1 89 695 TYR A O 1
ATOM 5585 N N . PHE A 1 696 ? -4.854 65.063 36.897 1 86.6 696 PHE A N 1
ATOM 5586 C CA . PHE A 1 696 ? -4.19 65.483 38.126 1 86.6 696 PHE A CA 1
ATOM 5587 C C . PHE A 1 696 ? -4.025 66.997 38.162 1 86.6 696 PHE A C 1
ATOM 5589 O O . PHE A 1 696 ? -3.373 67.535 39.059 1 86.6 696 PHE A O 1
ATOM 5596 N N . TYR A 1 697 ? -4.643 67.613 37.24 1 84.01 697 TYR A N 1
ATOM 5597 C CA . TYR A 1 697 ? -4.519 69.066 37.246 1 84.01 697 TYR A CA 1
ATOM 5598 C C . TYR A 1 697 ? -5.241 69.67 38.444 1 84.01 697 TYR A C 1
ATOM 5600 O O . TYR A 1 697 ? -6.455 69.508 38.591 1 84.01 697 TYR A O 1
ATOM 5608 N N . ASN A 1 698 ? -4.431 70.159 39.393 1 75.88 698 ASN A N 1
ATOM 5609 C CA . ASN A 1 698 ? -4.971 70.893 40.533 1 75.88 698 ASN A CA 1
ATOM 5610 C C . ASN A 1 698 ? -4.015 71.989 40.996 1 75.88 698 ASN A C 1
ATOM 5612 O O . ASN A 1 698 ? -2.797 71.807 40.971 1 75.88 698 ASN A O 1
ATOM 5616 N N . SER A 1 699 ? -4.479 73.247 41.174 1 64.25 699 SER A N 1
ATOM 5617 C CA . SER A 1 699 ? -3.661 74.383 41.584 1 64.25 699 SER A CA 1
ATOM 5618 C C . SER A 1 699 ? -2.938 74.099 42.896 1 64.25 699 SER A C 1
ATOM 5620 O O . SER A 1 699 ? -1.816 74.565 43.107 1 64.25 699 SER A O 1
ATOM 5622 N N . ASP A 1 700 ? -3.479 73.437 43.839 1 64.11 700 ASP A N 1
ATOM 5623 C CA . ASP A 1 700 ? -2.884 73.39 45.172 1 64.11 700 ASP A CA 1
ATOM 5624 C C . ASP A 1 700 ? -2.435 71.973 45.522 1 64.11 700 ASP A C 1
ATOM 5626 O O . ASP A 1 700 ? -1.8 71.756 46.556 1 64.11 700 ASP A O 1
ATOM 5630 N N . ASN A 1 701 ? -2.704 70.96 44.566 1 70.81 701 ASN A N 1
ATOM 5631 C CA . ASN A 1 701 ? -2.506 69.607 45.074 1 70.81 701 ASN A CA 1
ATOM 5632 C C . ASN A 1 701 ? -1.409 68.875 44.307 1 70.81 701 ASN A C 1
ATOM 5634 O O . ASN A 1 701 ? -1.195 69.135 43.122 1 70.81 701 ASN A O 1
ATOM 5638 N N . ILE A 1 702 ? -0.519 68.151 45.071 1 85.16 702 ILE A N 1
ATOM 5639 C CA . ILE A 1 702 ? 0.538 67.283 44.565 1 85.16 702 ILE A CA 1
ATOM 5640 C C . ILE A 1 702 ? 0.018 65.852 44.447 1 85.16 702 ILE A C 1
ATOM 5642 O O . ILE A 1 702 ? -0.51 65.294 45.412 1 85.16 702 ILE A O 1
ATOM 5646 N N . THR A 1 703 ? -0.019 65.355 43.192 1 89.81 703 THR A N 1
ATOM 5647 C CA . THR A 1 703 ? -0.44 63.982 42.934 1 89.81 703 THR A CA 1
ATOM 5648 C C . THR A 1 703 ? 0.737 63.021 43.069 1 89.81 703 THR A C 1
ATOM 5650 O O . THR A 1 703 ? 1.855 63.338 42.657 1 89.81 703 THR A O 1
ATOM 5653 N N . LYS A 1 704 ? 0.428 61.866 43.646 1 92.12 704 LYS A N 1
ATOM 5654 C CA . LYS A 1 704 ? 1.458 60.851 43.85 1 92.12 704 LYS A CA 1
ATOM 5655 C C . LYS A 1 704 ? 1.069 59.533 43.186 1 92.12 704 LYS A C 1
ATOM 5657 O O . LYS A 1 704 ? -0.055 59.055 43.353 1 92.12 704 LYS A O 1
ATOM 5662 N N . ILE A 1 705 ? 1.953 59.015 42.42 1 94.25 705 ILE A N 1
ATOM 5663 C CA . ILE A 1 705 ? 1.804 57.699 41.807 1 94.25 705 ILE A CA 1
ATOM 5664 C C . ILE A 1 705 ? 2.777 56.715 42.453 1 94.25 705 ILE A C 1
ATOM 5666 O O . ILE A 1 705 ? 3.982 56.973 42.512 1 94.25 705 ILE A O 1
ATOM 5670 N N . LYS A 1 706 ? 2.229 55.657 42.892 1 94.97 706 LYS A N 1
ATOM 5671 C CA . LYS A 1 706 ? 3.042 54.654 43.575 1 94.97 706 LYS A CA 1
ATOM 5672 C C . LYS A 1 706 ? 3.122 53.365 42.763 1 94.97 706 LYS A C 1
ATOM 5674 O O . LYS A 1 706 ? 2.11 52.887 42.245 1 94.97 706 LYS A O 1
ATOM 5679 N N . ILE A 1 707 ? 4.258 52.905 42.597 1 94.75 707 ILE A N 1
ATOM 5680 C CA . ILE A 1 707 ? 4.496 51.648 41.897 1 94.75 707 ILE A CA 1
ATOM 5681 C C . ILE A 1 707 ? 5.115 50.633 42.855 1 94.75 707 ILE A C 1
ATOM 5683 O O . ILE A 1 707 ? 6.123 50.918 43.506 1 94.75 707 ILE A O 1
ATOM 5687 N N . LYS A 1 708 ? 4.501 49.505 42.931 1 92.46 708 LYS A N 1
ATOM 5688 C CA . LYS A 1 708 ? 4.983 48.45 43.818 1 92.46 708 LYS A CA 1
ATOM 5689 C C . LYS A 1 708 ? 5.186 47.143 43.057 1 92.46 708 LYS A C 1
ATOM 5691 O O . LYS A 1 708 ? 4.282 46.677 42.361 1 92.46 708 LYS A O 1
ATOM 5696 N N . GLY A 1 709 ? 6.344 46.652 43.148 1 85.48 709 GLY A N 1
ATOM 5697 C CA . GLY A 1 709 ? 6.646 45.369 42.534 1 85.48 709 GLY A CA 1
ATOM 5698 C C . GLY A 1 709 ? 6.419 44.193 43.466 1 85.48 709 GLY A C 1
ATOM 5699 O O . GLY A 1 709 ? 6.196 44.379 44.664 1 85.48 709 GLY A O 1
ATOM 5700 N N . THR A 1 710 ? 6.399 43.088 42.88 1 78.01 710 THR A N 1
ATOM 5701 C CA . THR A 1 710 ? 6.296 41.877 43.687 1 78.01 710 THR A CA 1
ATOM 5702 C C . THR A 1 710 ? 7.667 41.459 44.211 1 78.01 710 THR A C 1
ATOM 5704 O O . THR A 1 710 ? 8.694 41.817 43.632 1 78.01 710 THR A O 1
ATOM 5707 N N . GLU A 1 711 ? 7.755 40.846 45.33 1 65.92 711 GLU A N 1
ATOM 5708 C CA . GLU A 1 711 ? 8.908 40.576 46.183 1 65.92 711 GLU A CA 1
ATOM 5709 C C . GLU A 1 711 ? 10.047 39.943 45.388 1 65.92 711 GLU A C 1
ATOM 5711 O O . GLU A 1 711 ? 11.22 40.22 45.646 1 65.92 711 GLU A O 1
ATOM 5716 N N . SER A 1 712 ? 9.78 39.234 44.418 1 66.43 712 SER A N 1
ATOM 5717 C CA . SER A 1 712 ? 10.878 38.427 43.898 1 66.43 712 SER A CA 1
ATOM 5718 C C . SER A 1 712 ? 11.501 39.07 42.663 1 66.43 712 SER A C 1
ATOM 5720 O O . SER A 1 712 ? 12.615 38.718 42.268 1 66.43 712 SER A O 1
ATOM 5722 N N . ASP A 1 713 ? 11.026 40.126 42.119 1 75.38 713 ASP A N 1
ATOM 5723 C CA . ASP A 1 713 ? 11.535 40.602 40.836 1 75.38 713 ASP A CA 1
ATOM 5724 C C . ASP A 1 713 ? 11.96 42.066 40.923 1 75.38 713 ASP A C 1
ATOM 5726 O O . ASP A 1 713 ? 11.432 42.824 41.739 1 75.38 713 ASP A O 1
ATOM 5730 N N . SER A 1 714 ? 13.05 42.348 40.212 1 81.38 714 SER A N 1
ATOM 5731 C CA . SER A 1 714 ? 13.526 43.726 40.159 1 81.38 714 SER A CA 1
ATOM 5732 C C . SER A 1 714 ? 12.964 44.458 38.945 1 81.38 714 SER A C 1
ATOM 5734 O O . SER A 1 714 ? 12.928 43.907 37.843 1 81.38 714 SER A O 1
ATOM 5736 N N . LEU A 1 715 ? 12.473 45.677 39.229 1 89.38 715 LEU A N 1
ATOM 5737 C CA . LEU A 1 715 ? 11.907 46.518 38.179 1 89.38 715 LEU A CA 1
ATOM 5738 C C . LEU A 1 715 ? 12.644 47.85 38.093 1 89.38 715 LEU A C 1
ATOM 5740 O O . LEU A 1 715 ? 13.177 48.335 39.093 1 89.38 715 LEU A O 1
ATOM 5744 N N . ILE A 1 716 ? 12.858 48.28 36.94 1 89.59 716 ILE A N 1
ATOM 5745 C CA . ILE A 1 716 ? 13.381 49.621 36.705 1 89.59 716 ILE A CA 1
ATOM 5746 C C . ILE A 1 716 ? 12.242 50.558 36.31 1 89.59 716 ILE A C 1
ATOM 5748 O O . ILE A 1 716 ? 11.56 50.329 35.308 1 89.59 716 ILE A O 1
ATOM 5752 N N . VAL A 1 717 ? 11.936 51.49 37.17 1 92.06 717 VAL A N 1
ATOM 5753 C CA . VAL A 1 717 ? 10.864 52.446 36.918 1 92.06 717 VAL A CA 1
ATOM 5754 C C . VAL A 1 717 ? 11.458 53.799 36.532 1 92.06 717 VAL A C 1
ATOM 5756 O O . VAL A 1 717 ? 12.284 54.353 37.261 1 92.06 717 VAL A O 1
ATOM 5759 N N . CYS A 1 718 ? 11.027 54.292 35.432 1 91.1 718 CYS A N 1
ATOM 5760 C CA . CYS A 1 718 ? 11.479 55.6 34.972 1 91.1 718 CYS A CA 1
ATOM 5761 C C . CYS A 1 718 ? 10.301 56.547 34.779 1 91.1 718 CYS A C 1
ATOM 5763 O O . CYS A 1 718 ? 9.208 56.118 34.405 1 91.1 718 CYS A O 1
ATOM 5765 N N . SER A 1 719 ? 10.439 57.821 35.091 1 92.7 719 SER A N 1
ATOM 5766 C CA . SER A 1 719 ? 9.402 58.831 34.907 1 92.7 719 SER A CA 1
ATOM 5767 C C . SER A 1 719 ? 9.959 60.078 34.229 1 92.7 719 SER A C 1
ATOM 5769 O O . SER A 1 719 ? 11.131 60.417 34.407 1 92.7 719 SER A O 1
ATOM 5771 N N . SER A 1 720 ? 9.16 60.671 33.439 1 91.41 720 SER A N 1
ATOM 5772 C CA . SER A 1 720 ? 9.528 61.882 32.714 1 91.41 720 SER A CA 1
ATOM 5773 C C . SER A 1 720 ? 8.298 62.716 32.37 1 91.41 720 SER A C 1
ATOM 5775 O O . SER A 1 720 ? 7.176 62.205 32.369 1 91.41 720 SER A O 1
ATOM 5777 N N . ARG A 1 721 ? 8.478 64.019 32.136 1 89.84 721 ARG A N 1
ATOM 5778 C CA . ARG A 1 721 ? 7.393 64.888 31.691 1 89.84 721 ARG A CA 1
ATOM 5779 C C . ARG A 1 721 ? 7.431 65.08 30.178 1 89.84 721 ARG A C 1
ATOM 5781 O O . ARG A 1 721 ? 6.623 65.826 29.622 1 89.84 721 ARG A O 1
ATOM 5788 N N . GLU A 1 722 ? 8.363 64.301 29.561 1 86.21 722 GLU A N 1
ATOM 5789 C CA . GLU A 1 722 ? 8.455 64.18 28.11 1 86.21 722 GLU A CA 1
ATOM 5790 C C . GLU A 1 722 ? 8.314 62.726 27.667 1 86.21 722 GLU A C 1
ATOM 5792 O O . GLU A 1 722 ? 8.597 61.807 28.438 1 86.21 722 GLU A O 1
ATOM 5797 N N . PRO A 1 723 ? 7.854 62.659 26.457 1 83.89 723 PRO A N 1
ATOM 5798 C CA . PRO A 1 723 ? 7.668 61.283 25.99 1 83.89 723 PRO A CA 1
ATOM 5799 C C . PRO A 1 723 ? 8.946 60.452 26.079 1 83.89 723 PRO A C 1
ATOM 5801 O O . PRO A 1 723 ? 10.028 60.938 25.739 1 83.89 723 PRO A O 1
ATOM 5804 N N . LEU A 1 724 ? 8.733 59.368 26.697 1 77.23 724 LEU A N 1
ATOM 5805 C CA . LEU A 1 724 ? 9.857 58.459 26.892 1 77.23 724 LEU A CA 1
ATOM 5806 C C . LEU A 1 724 ? 10.138 57.661 25.622 1 77.23 724 LEU A C 1
ATOM 5808 O O . LEU A 1 724 ? 9.209 57.262 24.916 1 77.23 724 LEU A O 1
ATOM 5812 N N . ASP A 1 725 ? 11.316 57.889 25.109 1 65.14 725 ASP A N 1
ATOM 5813 C CA . ASP A 1 725 ? 11.732 57.093 23.958 1 65.14 725 ASP A CA 1
ATOM 5814 C C . ASP A 1 725 ? 12.596 55.911 24.391 1 65.14 725 ASP A C 1
ATOM 5816 O O . ASP A 1 725 ? 13.464 56.053 25.255 1 65.14 725 ASP A O 1
ATOM 5820 N N . ILE A 1 726 ? 12.206 54.722 23.97 1 57.48 726 ILE A N 1
ATOM 5821 C CA . ILE A 1 726 ? 12.917 53.497 24.318 1 57.48 726 ILE A CA 1
ATOM 5822 C C . ILE A 1 726 ? 14.411 53.677 24.058 1 57.48 726 ILE A C 1
ATOM 5824 O O . ILE A 1 726 ? 15.245 53.166 24.81 1 57.48 726 ILE A O 1
ATOM 5828 N N . ASN A 1 727 ? 14.73 54.333 22.951 1 51.56 727 ASN A N 1
ATOM 5829 C CA . ASN A 1 727 ? 16.112 54.388 22.487 1 51.56 727 ASN A CA 1
ATOM 5830 C C . ASN A 1 727 ? 16.854 55.583 23.078 1 51.56 727 ASN A C 1
ATOM 5832 O O . ASN A 1 727 ? 18.07 55.707 22.915 1 51.56 727 ASN A O 1
ATOM 5836 N N . THR A 1 728 ? 16.08 56.588 23.667 1 54.38 728 THR A N 1
ATOM 5837 C CA . THR A 1 728 ? 16.838 57.782 24.026 1 54.38 728 THR A CA 1
ATOM 5838 C C . THR A 1 728 ? 16.823 57.998 25.537 1 54.38 728 THR A C 1
ATOM 5840 O O . THR A 1 728 ? 15.776 57.873 26.177 1 54.38 728 THR A O 1
ATOM 5843 N N . THR A 1 729 ? 17.903 57.755 26.158 1 52.26 729 THR A N 1
ATOM 5844 C CA . THR A 1 729 ? 18.085 58.175 27.543 1 52.26 729 THR A CA 1
ATOM 5845 C C . THR A 1 729 ? 17.989 59.693 27.665 1 52.26 729 THR A C 1
ATOM 5847 O O . THR A 1 729 ? 18.842 60.417 27.149 1 52.26 729 THR A O 1
ATOM 5850 N N . ASN A 1 730 ? 16.921 60.201 27.583 1 55.14 730 ASN A N 1
ATOM 5851 C CA . ASN A 1 730 ? 16.86 61.647 27.767 1 55.14 730 ASN A CA 1
ATOM 5852 C C . ASN A 1 730 ? 17.236 62.047 29.191 1 55.14 730 ASN A C 1
ATOM 5854 O O . ASN A 1 730 ? 16.962 61.311 30.14 1 55.14 730 ASN A O 1
ATOM 5858 N N . ALA A 1 731 ? 18.137 63.026 29.396 1 57.3 731 ALA A N 1
ATOM 5859 C CA . ALA A 1 731 ? 18.661 63.664 30.601 1 57.3 731 ALA A CA 1
ATOM 5860 C C . ALA A 1 731 ? 17.546 63.939 31.605 1 57.3 731 ALA A C 1
ATOM 5862 O O . ALA A 1 731 ? 17.779 63.943 32.816 1 57.3 731 ALA A O 1
ATOM 5863 N N . SER A 1 732 ? 16.329 64.054 31.183 1 65.21 732 SER A N 1
ATOM 5864 C CA . SER A 1 732 ? 15.296 64.521 32.102 1 65.21 732 SER A CA 1
ATOM 5865 C C . SER A 1 732 ? 14.522 63.353 32.704 1 65.21 732 SER A C 1
ATOM 5867 O O . SER A 1 732 ? 13.536 63.556 33.416 1 65.21 732 SER A O 1
ATOM 5869 N N . GLN A 1 733 ? 15.172 62.091 32.615 1 79.85 733 GLN A N 1
ATOM 5870 C CA . GLN A 1 733 ? 14.47 60.912 33.111 1 79.85 733 GLN A CA 1
ATOM 5871 C C . GLN A 1 733 ? 15.013 60.48 34.471 1 79.85 733 GLN A C 1
ATOM 5873 O O . GLN A 1 733 ? 16.217 60.565 34.719 1 79.85 733 GLN A O 1
ATOM 5878 N N . SER A 1 734 ? 14.185 60.371 35.396 1 86.88 734 SER A N 1
ATOM 5879 C CA . SER A 1 734 ? 14.539 59.795 36.69 1 86.88 734 SER A CA 1
ATOM 5880 C C . SER A 1 734 ? 14.168 58.317 36.757 1 86.88 734 SER A C 1
ATOM 5882 O O . SER A 1 734 ? 12.993 57.961 36.644 1 86.88 734 SER A O 1
ATOM 5884 N N . CYS A 1 735 ? 15.257 57.496 36.845 1 89.85 735 CYS A N 1
ATOM 5885 C CA . CYS A 1 735 ? 15.028 56.056 36.886 1 89.85 735 CYS A CA 1
ATOM 5886 C C . CYS A 1 735 ? 15.474 55.472 38.222 1 89.85 735 CYS A C 1
ATOM 5888 O O . CYS A 1 735 ? 16.496 55.883 38.774 1 89.85 735 CYS A O 1
ATOM 5890 N N . VAL A 1 736 ? 14.631 54.607 38.765 1 89.93 736 VAL A N 1
ATOM 5891 C CA . VAL A 1 736 ? 14.942 53.952 40.031 1 89.93 736 VAL A CA 1
ATOM 5892 C C . VAL A 1 736 ? 14.695 52.45 39.91 1 89.93 736 VAL A C 1
ATOM 5894 O O . VAL A 1 736 ? 13.732 52.022 39.269 1 89.93 736 VAL A O 1
ATOM 5897 N N . SER A 1 737 ? 15.553 51.698 40.489 1 88.52 737 SER A N 1
ATOM 5898 C CA . SER A 1 737 ? 15.361 50.254 40.573 1 88.52 737 SER A CA 1
ATOM 5899 C C . SER A 1 737 ? 14.627 49.867 41.853 1 88.52 737 SER A C 1
ATOM 5901 O O . SER A 1 737 ? 14.983 50.324 42.941 1 88.52 737 SER A O 1
ATOM 5903 N N . ILE A 1 738 ? 13.598 49.244 41.664 1 87.22 738 ILE A N 1
ATOM 5904 C CA . ILE A 1 738 ? 12.808 48.882 42.836 1 87.22 738 ILE A CA 1
ATOM 5905 C C . ILE A 1 738 ? 12.748 47.362 42.969 1 87.22 738 ILE A C 1
ATOM 5907 O O . ILE A 1 738 ? 12.665 46.649 41.966 1 87.22 738 ILE A O 1
ATOM 5911 N N . SER A 1 739 ? 13.047 46.912 44.243 1 80.1 739 SER A N 1
ATOM 5912 C CA . SER A 1 739 ? 12.871 45.511 44.613 1 80.1 739 SER A CA 1
ATOM 5913 C C . SER A 1 739 ? 11.983 45.372 45.845 1 80.1 739 SER A C 1
ATOM 5915 O O . SER A 1 739 ? 12.413 45.667 46.963 1 80.1 739 SER A O 1
ATOM 5917 N N . ASN A 1 740 ? 10.825 45.121 45.86 1 75.05 740 ASN A N 1
ATOM 5918 C CA . ASN A 1 740 ? 9.869 44.971 46.952 1 75.05 740 ASN A CA 1
ATOM 5919 C C . ASN A 1 740 ? 9.603 46.301 47.651 1 75.05 740 ASN A C 1
ATOM 5921 O O . ASN A 1 740 ? 9.269 46.328 48.837 1 75.05 740 ASN A O 1
ATOM 5925 N N . GLU A 1 741 ? 9.965 47.326 46.994 1 81.6 741 GLU A N 1
ATOM 5926 C CA . GLU A 1 741 ? 9.725 48.642 47.577 1 81.6 741 GLU A CA 1
ATOM 5927 C C . GLU A 1 741 ? 8.769 49.462 46.714 1 81.6 741 GLU A C 1
ATOM 5929 O O . GLU A 1 741 ? 8.63 49.205 45.517 1 81.6 741 GLU A O 1
ATOM 5934 N N . GLU A 1 742 ? 8.127 50.216 47.426 1 89.69 742 GLU A N 1
ATOM 5935 C CA . GLU A 1 742 ? 7.211 51.132 46.753 1 89.69 742 GLU A CA 1
ATOM 5936 C C . GLU A 1 742 ? 7.928 52.405 46.313 1 89.69 742 GLU A C 1
ATOM 5938 O O . GLU A 1 742 ? 8.713 52.976 47.074 1 89.69 742 GLU A O 1
ATOM 5943 N N . HIS A 1 743 ? 7.837 52.66 45.117 1 92.78 743 HIS A N 1
ATOM 5944 C CA . HIS A 1 743 ? 8.381 53.901 44.577 1 92.78 743 HIS A CA 1
ATOM 5945 C C . HIS A 1 743 ? 7.272 54.903 44.273 1 92.78 743 HIS A C 1
ATOM 5947 O O . HIS A 1 743 ? 6.276 54.557 43.633 1 92.78 743 HIS A O 1
ATOM 5953 N N . SER A 1 744 ? 7.5 56.091 44.701 1 93.57 744 SER A N 1
ATOM 5954 C CA . SER A 1 744 ? 6.478 57.118 44.524 1 93.57 744 SER A CA 1
ATOM 5955 C C . SER A 1 744 ? 6.955 58.217 43.581 1 93.57 744 SER A C 1
ATOM 5957 O O . SER A 1 744 ? 8.088 58.689 43.692 1 93.57 744 SER A O 1
ATOM 5959 N N . ILE A 1 745 ? 6.124 58.544 42.705 1 93.8 745 ILE A N 1
ATOM 5960 C CA . ILE A 1 745 ? 6.362 59.644 41.777 1 93.8 745 ILE A CA 1
ATOM 5961 C C . ILE A 1 745 ? 5.381 60.779 42.06 1 93.8 745 ILE A C 1
ATOM 5963 O O . ILE A 1 745 ? 4.169 60.559 42.126 1 93.8 745 ILE A O 1
ATOM 5967 N N . THR A 1 746 ? 5.944 61.933 42.228 1 90.8 746 THR A N 1
ATOM 5968 C CA . THR A 1 746 ? 5.095 63.093 42.474 1 90.8 746 THR A CA 1
ATOM 5969 C C . THR A 1 746 ? 5.03 63.988 41.239 1 90.8 746 THR A C 1
ATOM 5971 O O . THR A 1 746 ? 6.04 64.202 40.567 1 90.8 746 THR A O 1
ATOM 5974 N N . VAL A 1 747 ? 3.878 64.356 40.935 1 89.25 747 VAL A N 1
ATOM 5975 C CA . VAL A 1 747 ? 3.681 65.21 39.769 1 89.25 747 VAL A CA 1
ATOM 5976 C C . VAL A 1 747 ? 2.759 66.373 40.13 1 89.25 747 VAL A C 1
ATOM 5978 O O . VAL A 1 747 ? 1.827 66.212 40.921 1 89.25 747 VAL A O 1
ATOM 5981 N N . SER A 1 748 ? 3.129 67.572 39.641 1 86.51 748 SER A N 1
ATOM 5982 C CA . SER A 1 748 ? 2.319 68.763 39.875 1 86.51 748 SER A CA 1
ATOM 5983 C C . SER A 1 748 ? 2.291 69.663 38.644 1 86.51 748 SER A C 1
ATOM 5985 O O . SER A 1 748 ? 3.131 69.529 37.752 1 86.51 748 SER A O 1
ATOM 5987 N N . CYS A 1 749 ? 1.239 70.466 38.587 1 84.63 749 CYS A N 1
ATOM 5988 C CA . CYS A 1 749 ? 1.09 71.438 37.509 1 84.63 749 CYS A CA 1
ATOM 5989 C C . CYS A 1 749 ? 1.194 72.862 38.042 1 84.63 749 CYS A C 1
ATOM 5991 O O . CYS A 1 749 ? 0.504 73.762 37.558 1 84.63 749 CYS A O 1
ATOM 5993 N N . SER A 1 750 ? 1.949 73.124 38.909 1 75.66 750 SER A N 1
ATOM 5994 C CA . SER A 1 750 ? 1.992 74.403 39.611 1 75.66 750 SER A CA 1
ATOM 5995 C C . SER A 1 750 ? 2.356 75.542 38.665 1 75.66 750 SER A C 1
ATOM 5997 O O . SER A 1 750 ? 1.909 76.676 38.849 1 75.66 750 SER A O 1
ATOM 5999 N N . ASP A 1 751 ? 3.038 75.366 37.752 1 75.57 751 ASP A N 1
ATOM 6000 C CA . ASP A 1 751 ? 3.511 76.441 36.885 1 75.57 751 ASP A CA 1
ATOM 6001 C C . ASP A 1 751 ? 2.563 76.654 35.707 1 75.57 751 ASP A C 1
ATOM 6003 O O . ASP A 1 751 ? 2.761 77.565 34.901 1 75.57 751 ASP A O 1
ATOM 6007 N N . ALA A 1 752 ? 1.479 75.828 35.735 1 80.56 752 ALA A N 1
ATOM 6008 C CA . ALA A 1 752 ? 0.6 75.943 34.574 1 80.56 752 ALA A CA 1
ATOM 6009 C C . ALA A 1 752 ? -0.709 76.633 34.944 1 80.56 752 ALA A C 1
ATOM 6011 O O . ALA A 1 752 ? -1.296 76.346 35.99 1 80.56 752 ALA A O 1
ATOM 6012 N N . ASN A 1 753 ? -1.04 77.652 34.216 1 79.45 753 ASN A N 1
ATOM 6013 C CA . ASN A 1 753 ? -2.299 78.353 34.443 1 79.45 753 ASN A CA 1
ATOM 6014 C C . ASN A 1 753 ? -3.474 77.617 33.805 1 79.45 753 ASN A C 1
ATOM 6016 O O . ASN A 1 753 ? -4.621 77.795 34.219 1 79.45 753 ASN A O 1
ATOM 6020 N N . PHE A 1 754 ? -3.137 76.919 32.732 1 83.17 754 PHE A N 1
ATOM 6021 C CA . PHE A 1 754 ? -4.151 76.15 32.02 1 83.17 754 PHE A CA 1
ATOM 6022 C C . PHE A 1 754 ? -3.742 74.686 31.909 1 83.17 754 PHE A C 1
ATOM 6024 O O . PHE A 1 754 ? -2.552 74.366 31.922 1 83.17 754 PHE A O 1
ATOM 6031 N N . ILE A 1 755 ? -4.724 73.849 31.808 1 82.89 755 ILE A N 1
ATOM 6032 C CA . ILE A 1 755 ? -4.493 72.409 31.782 1 82.89 755 ILE A CA 1
ATOM 6033 C C . ILE A 1 755 ? -3.6 72.051 30.596 1 82.89 755 ILE A C 1
ATOM 6035 O O . ILE A 1 755 ? -2.746 71.168 30.699 1 82.89 755 ILE A O 1
ATOM 6039 N N . HIS A 1 756 ? -3.793 72.712 29.46 1 80.19 756 HIS A N 1
ATOM 6040 C CA . HIS A 1 756 ? -3.07 72.35 28.246 1 80.19 756 HIS A CA 1
ATOM 6041 C C . HIS A 1 756 ? -1.602 72.75 28.339 1 80.19 756 HIS A C 1
ATOM 6043 O O . HIS A 1 756 ? -0.775 72.282 27.553 1 80.19 756 HIS A O 1
ATOM 6049 N N . GLU A 1 757 ? -1.263 73.53 29.383 1 84.5 757 GLU A N 1
ATOM 6050 C CA . GLU A 1 757 ? 0.125 73.94 29.578 1 84.5 757 GLU A CA 1
ATOM 6051 C C . GLU A 1 757 ? 0.854 72.988 30.522 1 84.5 757 GLU A C 1
ATOM 6053 O O . GLU A 1 757 ? 2.079 73.044 30.644 1 84.5 757 GLU A O 1
ATOM 6058 N N . CYS A 1 758 ? 0.035 72.208 31.132 1 88.53 758 CYS A N 1
ATOM 6059 C CA . CYS A 1 758 ? 0.635 71.226 32.028 1 88.53 758 CYS A CA 1
ATOM 6060 C C . CYS A 1 758 ? 1.104 69.998 31.256 1 88.53 758 CYS A C 1
ATOM 6062 O O . CYS A 1 758 ? 0.308 69.341 30.583 1 88.53 758 CYS A O 1
ATOM 6064 N N . PRO A 1 759 ? 2.362 69.674 31.275 1 90.04 759 PRO A N 1
ATOM 6065 C CA . PRO A 1 759 ? 2.865 68.502 30.554 1 90.04 759 PRO A CA 1
ATOM 6066 C C . PRO A 1 759 ? 2.403 67.185 31.174 1 90.04 759 PRO A C 1
ATOM 6068 O O . PRO A 1 759 ? 2.218 67.103 32.391 1 90.04 759 PRO A O 1
ATOM 6071 N N . SER A 1 760 ? 2.23 66.179 30.4 1 91.98 760 SER A N 1
ATOM 6072 C CA . SER A 1 760 ? 1.824 64.855 30.861 1 91.98 760 SER A CA 1
ATOM 6073 C C . SER A 1 760 ? 2.963 64.151 31.591 1 91.98 760 SER A C 1
ATOM 6075 O O . SER A 1 760 ? 4.122 64.56 31.486 1 91.98 760 SER A O 1
ATOM 6077 N N . LEU A 1 761 ? 2.605 63.163 32.371 1 93.2 761 LEU A N 1
ATOM 6078 C CA . LEU A 1 761 ? 3.59 62.317 33.036 1 93.2 761 LEU A CA 1
ATOM 6079 C C . LEU A 1 761 ? 3.786 61.01 32.274 1 93.2 761 LEU A C 1
ATOM 6081 O O . LEU A 1 761 ? 2.814 60.33 31.938 1 93.2 761 LEU A O 1
ATOM 6085 N N . TYR A 1 762 ? 4.994 60.713 31.955 1 93.54 762 TYR A N 1
ATOM 6086 C CA . TYR A 1 762 ? 5.349 59.465 31.29 1 93.54 762 TYR A CA 1
ATOM 6087 C C . TYR A 1 762 ? 6.118 58.545 32.23 1 93.54 762 TYR A C 1
ATOM 6089 O O . TYR A 1 762 ? 6.988 58.998 32.978 1 93.54 762 TYR A O 1
ATOM 6097 N N . ILE A 1 763 ? 5.706 57.29 32.232 1 93.56 763 ILE A N 1
ATOM 6098 C CA . ILE A 1 763 ? 6.343 56.299 33.092 1 93.56 763 ILE A CA 1
ATOM 6099 C C . ILE A 1 763 ? 6.708 55.063 32.274 1 93.56 763 ILE A C 1
ATOM 6101 O O . ILE A 1 763 ? 5.953 54.65 31.39 1 93.56 763 ILE A O 1
ATOM 6105 N N . SER A 1 764 ? 7.831 54.518 32.496 1 92.21 764 SER A N 1
ATOM 6106 C CA . SER A 1 764 ? 8.222 53.237 31.917 1 92.21 764 SER A CA 1
ATOM 6107 C C . SER A 1 764 ? 8.602 52.233 33 1 92.21 764 SER A C 1
ATOM 6109 O O . SER A 1 764 ? 9.216 52.598 34.004 1 92.21 764 SER A O 1
ATOM 6111 N N . ILE A 1 765 ? 8.143 51.102 32.873 1 91.21 765 ILE A N 1
ATOM 6112 C CA . ILE A 1 765 ? 8.46 50.021 33.8 1 91.21 765 ILE A CA 1
ATOM 6113 C C . ILE A 1 765 ? 9.108 48.865 33.041 1 91.21 765 ILE A C 1
ATOM 6115 O O . ILE A 1 765 ? 8.49 48.273 32.153 1 91.21 765 ILE A O 1
ATOM 6119 N N . ALA A 1 766 ? 10.347 48.546 33.339 1 89.03 766 ALA A N 1
ATOM 6120 C CA . ALA A 1 766 ? 11.111 47.496 32.67 1 89.03 766 ALA A CA 1
ATOM 6121 C C . ALA A 1 766 ? 11.558 46.426 33.663 1 89.03 766 ALA A C 1
ATOM 6123 O O . ALA A 1 766 ? 11.725 46.705 34.853 1 89.03 766 ALA A O 1
ATOM 6124 N N . SER A 1 767 ? 11.576 45.256 33.158 1 85.62 767 SER A N 1
ATOM 6125 C CA . SER A 1 767 ? 12.061 44.171 34.006 1 85.62 767 SER A CA 1
ATOM 6126 C C . SER A 1 767 ? 13.44 43.697 33.562 1 85.62 767 SER A C 1
ATOM 6128 O O . SER A 1 767 ? 13.793 43.81 32.386 1 85.62 767 SER A O 1
ATOM 6130 N N . ASN A 1 768 ? 14.339 43.465 34.527 1 72.29 768 ASN A N 1
ATOM 6131 C CA . ASN A 1 768 ? 15.617 42.842 34.2 1 72.29 768 ASN A CA 1
ATOM 6132 C C . ASN A 1 768 ? 15.464 41.343 33.955 1 72.29 768 ASN A C 1
ATOM 6134 O O . ASN A 1 768 ? 14.43 40.759 34.283 1 72.29 768 ASN A O 1
ATOM 6138 N N . ALA A 1 769 ? 16.401 40.679 33.176 1 60.7 769 ALA A N 1
ATOM 6139 C CA . ALA A 1 769 ? 16.421 39.297 32.702 1 60.7 769 ALA A CA 1
ATOM 6140 C C . ALA A 1 769 ? 16.109 38.324 33.835 1 60.7 769 ALA A C 1
ATOM 6142 O O . ALA A 1 769 ? 16.006 37.115 33.613 1 60.7 769 ALA A O 1
ATOM 6143 N N . SER A 1 770 ? 16.113 38.729 35.064 1 50.84 770 SER A N 1
ATOM 6144 C CA . SER A 1 770 ? 16.57 37.719 36.013 1 50.84 770 SER A CA 1
ATOM 6145 C C . SER A 1 770 ? 15.626 36.522 36.044 1 50.84 770 SER A C 1
ATOM 6147 O O . SER A 1 770 ? 16.055 35.381 35.859 1 50.84 770 SER A O 1
ATOM 6149 N N . THR A 1 771 ? 14.559 36.296 37.16 1 53.96 771 THR A N 1
ATOM 6150 C CA . THR A 1 771 ? 14.265 35.221 38.1 1 53.96 771 THR A CA 1
ATOM 6151 C C . THR A 1 771 ? 13.179 34.301 37.549 1 53.96 771 THR A C 1
ATOM 6153 O O . THR A 1 771 ? 12.306 34.744 36.799 1 53.96 771 THR A O 1
ATOM 6156 N N . ILE A 1 772 ? 13.515 32.956 37.415 1 59.47 772 ILE A N 1
ATOM 6157 C CA . ILE A 1 772 ? 12.837 31.699 37.122 1 59.47 772 ILE A CA 1
ATOM 6158 C C . ILE A 1 772 ? 11.535 31.617 37.916 1 59.47 772 ILE A C 1
ATOM 6160 O O . ILE A 1 772 ? 11.267 30.613 38.58 1 59.47 772 ILE A O 1
ATOM 6164 N N . SER A 1 773 ? 10.831 32.691 38.16 1 73.45 773 SER A N 1
ATOM 6165 C CA . SER A 1 773 ? 9.615 32.428 38.923 1 73.45 773 SER A CA 1
ATOM 6166 C C . SER A 1 773 ? 8.414 32.239 38.002 1 73.45 773 SER A C 1
ATOM 6168 O O . SER A 1 773 ? 8.217 33.014 37.064 1 73.45 773 SER A O 1
ATOM 6170 N N . TYR A 1 774 ? 7.749 31.092 38.115 1 83.02 774 TYR A N 1
ATOM 6171 C CA . TYR A 1 774 ? 6.553 30.739 37.358 1 83.02 774 TYR A CA 1
ATOM 6172 C C . TYR A 1 774 ? 5.294 30.995 38.177 1 83.02 774 TYR A C 1
ATOM 6174 O O . TYR A 1 774 ? 4.484 30.088 38.382 1 83.02 774 TYR A O 1
ATOM 6182 N N . GLN A 1 775 ? 5.089 32.319 38.494 1 78.77 775 GLN A N 1
ATOM 6183 C CA . GLN A 1 775 ? 4.055 32.614 39.481 1 78.77 775 GLN A CA 1
ATOM 6184 C C . GLN A 1 775 ? 2.762 33.062 38.805 1 78.77 775 GLN A C 1
ATOM 6186 O O . GLN A 1 775 ? 1.7 33.073 39.432 1 78.77 775 GLN A O 1
ATOM 6191 N N . CYS A 1 776 ? 2.796 33.412 37.555 1 85.84 776 CYS A N 1
ATOM 6192 C CA . CYS A 1 776 ? 1.565 33.851 36.908 1 85.84 776 CYS A CA 1
ATOM 6193 C C . CYS A 1 776 ? 0.673 32.662 36.571 1 85.84 776 CYS A C 1
ATOM 6195 O O . CYS A 1 776 ? 1.02 31.841 35.72 1 85.84 776 CYS A O 1
ATOM 6197 N N . THR A 1 777 ? -0.531 32.532 37.192 1 83.58 777 THR A N 1
ATOM 6198 C CA . THR A 1 777 ? -1.356 31.342 37.013 1 83.58 777 THR A CA 1
ATOM 6199 C C . THR A 1 777 ? -2.75 31.719 36.521 1 83.58 777 THR A C 1
ATOM 6201 O O . THR A 1 777 ? -3.526 30.852 36.113 1 83.58 777 THR A O 1
ATOM 6204 N N . ASP A 1 778 ? -2.981 33.016 36.475 1 85.86 778 ASP A N 1
ATOM 6205 C CA . ASP A 1 778 ? -4.294 33.43 35.991 1 85.86 778 ASP A CA 1
ATOM 6206 C C . ASP A 1 778 ? -4.367 33.357 34.467 1 85.86 778 ASP A C 1
ATOM 6208 O O . ASP A 1 778 ? -3.659 34.089 33.772 1 85.86 778 ASP A O 1
ATOM 6212 N N . PHE A 1 779 ? -5.185 32.584 33.942 1 84.12 779 PHE A N 1
ATOM 6213 C CA . PHE A 1 779 ? -5.23 32.324 32.508 1 84.12 779 PHE A CA 1
ATOM 6214 C C . PHE A 1 779 ? -5.759 33.538 31.754 1 84.12 779 PHE A C 1
ATOM 6216 O O . PHE A 1 779 ? -5.547 33.666 30.546 1 84.12 779 PHE A O 1
ATOM 6223 N N . ARG A 1 780 ? -6.406 34.517 32.47 1 82.03 780 ARG A N 1
ATOM 6224 C CA . ARG A 1 780 ? -6.992 35.678 31.807 1 82.03 780 ARG A CA 1
ATOM 6225 C C . ARG A 1 780 ? -5.935 36.741 31.527 1 82.03 780 ARG A C 1
ATOM 6227 O O . ARG A 1 780 ? -6.098 37.563 30.623 1 82.03 780 ARG A O 1
ATOM 6234 N N . VAL A 1 781 ? -4.847 36.508 32.312 1 89.24 781 VAL A N 1
ATOM 6235 C CA . VAL A 1 781 ? -3.903 37.615 32.199 1 89.24 781 VAL A CA 1
ATOM 6236 C C . VAL A 1 781 ? -2.505 37.074 31.91 1 89.24 781 VAL A C 1
ATOM 6238 O O . VAL A 1 781 ? -1.64 37.804 31.419 1 89.24 781 VAL A O 1
ATOM 6241 N N . CYS A 1 782 ? -2.278 35.827 32.163 1 90.19 782 CYS A N 1
ATOM 6242 C CA . CYS A 1 782 ? -0.927 35.292 32.035 1 90.19 782 CYS A CA 1
ATOM 6243 C C . CYS A 1 782 ? -0.695 34.725 30.639 1 90.19 782 CYS A C 1
ATOM 6245 O O . CYS A 1 782 ? -0.966 33.55 30.389 1 90.19 782 CYS A O 1
ATOM 6247 N N . ARG A 1 783 ? -0.124 35.47 29.779 1 92.5 783 ARG A N 1
ATOM 6248 C CA . ARG A 1 783 ? 0.249 34.982 28.456 1 92.5 783 ARG A CA 1
ATOM 6249 C C . ARG A 1 783 ? 1.36 33.942 28.549 1 92.5 783 ARG A C 1
ATOM 6251 O O . ARG A 1 783 ? 1.364 32.961 27.802 1 92.5 783 ARG A O 1
ATOM 6258 N N . VAL A 1 784 ? 2.313 34.217 29.47 1 91.71 784 VAL A N 1
ATOM 6259 C CA . VAL A 1 784 ? 3.4 33.291 29.773 1 91.71 784 VAL A CA 1
ATOM 6260 C C . VAL A 1 784 ? 3.544 33.141 31.286 1 91.71 784 VAL A C 1
ATOM 6262 O O . VAL A 1 784 ? 3.254 34.074 32.039 1 91.71 784 VAL A O 1
ATOM 6265 N N . PRO A 1 785 ? 4.004 32.043 31.771 1 90.66 785 PRO A N 1
ATOM 6266 C CA . PRO A 1 785 ? 4.021 31.764 33.209 1 90.66 785 PRO A CA 1
ATOM 6267 C C . PRO A 1 785 ? 5.023 32.632 33.966 1 90.66 785 PRO A C 1
ATOM 6269 O O . PRO A 1 785 ? 4.922 32.776 35.187 1 90.66 785 PRO A O 1
ATOM 6272 N N . ASN A 1 786 ? 5.919 33.241 33.299 1 88.1 786 ASN A N 1
ATOM 6273 C CA . ASN A 1 786 ? 6.962 33.972 34.011 1 88.1 786 ASN A CA 1
ATOM 6274 C C . ASN A 1 786 ? 6.769 35.481 33.893 1 88.1 786 ASN A C 1
ATOM 6276 O O . ASN A 1 786 ? 7.736 36.242 33.96 1 88.1 786 ASN A O 1
ATOM 6280 N N . LEU A 1 787 ? 5.56 35.905 33.75 1 89.39 787 LEU A N 1
ATOM 6281 C CA . LEU A 1 787 ? 5.26 37.332 33.77 1 89.39 787 LEU A CA 1
ATOM 6282 C C . LEU A 1 787 ? 5.488 37.916 35.161 1 89.39 787 LEU A C 1
ATOM 6284 O O . LEU A 1 787 ? 5.256 37.242 36.167 1 89.39 787 LEU A O 1
ATOM 6288 N N . ILE A 1 788 ? 5.872 39.161 35.192 1 87.23 788 ILE A N 1
ATOM 6289 C CA . ILE A 1 788 ? 6.132 39.838 36.457 1 87.23 788 ILE A CA 1
ATOM 6290 C C . ILE A 1 788 ? 5.016 40.84 36.745 1 87.23 788 ILE A C 1
ATOM 6292 O O . ILE A 1 788 ? 4.762 41.743 35.945 1 87.23 788 ILE A O 1
ATOM 6296 N N . LYS A 1 789 ? 4.414 40.685 37.823 1 89.61 789 LYS A N 1
ATOM 6297 C CA . LYS A 1 789 ? 3.278 41.521 38.198 1 89.61 789 LYS A CA 1
ATOM 6298 C C . LYS A 1 789 ? 3.737 42.762 38.958 1 89.61 789 LYS A C 1
ATOM 6300 O O . LYS A 1 789 ? 4.689 42.702 39.739 1 89.61 789 LYS A O 1
ATOM 6305 N N . TYR A 1 790 ? 3.173 43.9 38.737 1 91.17 790 TYR A N 1
ATOM 6306 C CA . TYR A 1 790 ? 3.345 45.114 39.528 1 91.17 790 TYR A CA 1
ATOM 6307 C C . TYR A 1 790 ? 2.033 45.881 39.64 1 91.17 790 TYR A C 1
ATOM 6309 O O . TYR A 1 790 ? 1.116 45.676 38.842 1 91.17 790 TYR A O 1
ATOM 6317 N N . THR A 1 791 ? 1.951 46.67 40.667 1 93.67 791 THR A N 1
ATOM 6318 C CA . THR A 1 791 ? 0.728 47.416 40.946 1 93.67 791 THR A CA 1
ATOM 6319 C C . THR A 1 791 ? 0.995 48.918 40.93 1 93.67 791 THR A C 1
ATOM 6321 O O . THR A 1 791 ? 1.978 49.385 41.51 1 93.67 791 THR A O 1
ATOM 6324 N N . ILE A 1 792 ? 0.214 49.634 40.23 1 95.22 792 ILE A N 1
ATOM 6325 C CA . ILE A 1 792 ? 0.259 51.091 40.199 1 95.22 792 ILE A CA 1
ATOM 6326 C C . ILE A 1 792 ? -0.907 51.66 41.005 1 95.22 792 ILE A C 1
ATOM 6328 O O . ILE A 1 792 ? -2.068 51.337 40.742 1 95.22 792 ILE A O 1
ATOM 6332 N N . SER A 1 793 ? -0.582 52.47 41.961 1 94.52 793 SER A N 1
ATOM 6333 C CA . SER A 1 793 ? -1.607 53.099 42.788 1 94.52 793 SER A CA 1
ATOM 6334 C C . SER A 1 793 ? -1.525 54.62 42.709 1 94.52 793 SER A C 1
ATOM 6336 O O . SER A 1 793 ? -0.479 55.173 42.363 1 94.52 793 SER A O 1
ATOM 6338 N N . TYR A 1 794 ? -2.631 55.248 43.029 1 92.69 794 TYR A N 1
ATOM 6339 C CA . TYR A 1 794 ? -2.761 56.693 42.872 1 92.69 794 TYR A CA 1
ATOM 6340 C C . TYR A 1 794 ? -3.141 57.353 44.192 1 92.69 794 TYR A C 1
ATOM 6342 O O . TYR A 1 794 ? -3.931 56.803 44.963 1 92.69 794 TYR A O 1
ATOM 6350 N N . GLU A 1 795 ? -2.461 58.506 44.422 1 88.97 795 GLU A N 1
ATOM 6351 C CA . GLU A 1 795 ? -2.83 59.329 45.57 1 88.97 795 GLU A CA 1
ATOM 6352 C C . GLU A 1 795 ? -3.063 60.779 45.158 1 88.97 795 GLU A C 1
ATOM 6354 O O . GLU A 1 795 ? -2.271 61.352 44.408 1 88.97 795 GLU A O 1
ATOM 6359 N N . ASN A 1 796 ? -4.067 61.415 45.631 1 84.4 796 ASN A N 1
ATOM 6360 C CA . ASN A 1 796 ? -4.41 62.822 45.455 1 84.4 796 ASN A CA 1
ATOM 6361 C C . ASN A 1 796 ? -4.632 63.165 43.984 1 84.4 796 ASN A C 1
ATOM 6363 O O . ASN A 1 796 ? -4.053 64.125 43.472 1 84.4 796 ASN A O 1
ATOM 6367 N N . MET A 1 797 ? -5.29 62.321 43.372 1 82.4 797 MET A N 1
ATOM 6368 C CA . MET A 1 797 ? -5.624 62.643 41.987 1 82.4 797 MET A CA 1
ATOM 6369 C C . MET A 1 797 ? -6.697 63.725 41.924 1 82.4 797 MET A C 1
ATOM 6371 O O . MET A 1 797 ? -7.289 64.079 42.945 1 82.4 797 MET A O 1
ATOM 6375 N N . ILE A 1 798 ? -6.906 64.508 40.829 1 67.79 798 ILE A N 1
ATOM 6376 C CA . ILE A 1 798 ? -7.601 65.743 40.479 1 67.79 798 ILE A CA 1
ATOM 6377 C C . ILE A 1 798 ? -8.998 65.742 41.095 1 67.79 798 ILE A C 1
ATOM 6379 O O . ILE A 1 798 ? -9.702 64.73 41.049 1 67.79 798 ILE A O 1
ATOM 6383 N N . LYS A 1 799 ? -9.156 66.87 41.781 1 55.49 799 LYS A N 1
ATOM 6384 C CA . LYS A 1 799 ? -10.482 67.437 42.008 1 55.49 799 LYS A CA 1
ATOM 6385 C C . LYS A 1 799 ? -10.855 68.422 40.904 1 55.49 799 LYS A C 1
ATOM 6387 O O . LYS A 1 799 ? -10.025 69.229 40.478 1 55.49 799 LYS A O 1
ATOM 6392 N N . LYS A 1 800 ? -11.562 68.21 39.825 1 51.01 800 LYS A N 1
ATOM 6393 C CA . LYS A 1 800 ? -12.093 69.144 38.836 1 51.01 800 LYS A CA 1
ATOM 6394 C C . LYS A 1 800 ? -12.347 70.515 39.456 1 51.01 800 LYS A C 1
ATOM 6396 O O . LYS A 1 800 ? -13.017 70.623 40.485 1 51.01 800 LYS A O 1
ATOM 6401 N N . LYS A 1 801 ? -11.44 71.423 40.05 1 42.64 801 LYS A N 1
ATOM 6402 C CA . LYS A 1 801 ? -11.962 72.784 40.121 1 42.64 801 LYS A CA 1
ATOM 6403 C C . LYS A 1 801 ? -11.905 73.467 38.757 1 42.64 801 LYS A C 1
ATOM 6405 O O . LYS A 1 801 ? -10.952 73.272 38 1 42.64 801 LYS A O 1
ATOM 6410 N N . MET B 1 1 ? -12.776 -26.641 26.654 1 28.49 1 MET B N 1
ATOM 6411 C CA . MET B 1 1 ? -12.633 -25.201 26.46 1 28.49 1 MET B CA 1
ATOM 6412 C C . MET B 1 1 ? -11.165 -24.79 26.497 1 28.49 1 MET B C 1
ATOM 6414 O O . MET B 1 1 ? -10.76 -23.855 25.805 1 28.49 1 MET B O 1
ATOM 6418 N N . ALA B 1 2 ? -10.393 -25.375 27.325 1 36.31 2 ALA B N 1
ATOM 6419 C CA . ALA B 1 2 ? -8.968 -25.086 27.462 1 36.31 2 ALA B CA 1
ATOM 6420 C C . ALA B 1 2 ? -8.187 -25.597 26.254 1 36.31 2 ALA B C 1
ATOM 6422 O O . ALA B 1 2 ? -7.248 -24.943 25.793 1 36.31 2 ALA B O 1
ATOM 6423 N N . LYS B 1 3 ? -8.418 -26.822 25.797 1 38.49 3 LYS B N 1
ATOM 6424 C CA . LYS B 1 3 ? -7.713 -27.369 24.642 1 38.49 3 LYS B CA 1
ATOM 6425 C C . LYS B 1 3 ? -7.981 -26.538 23.39 1 38.49 3 LYS B C 1
ATOM 6427 O O . LYS B 1 3 ? -7.094 -26.365 22.552 1 38.49 3 LYS B O 1
ATOM 6432 N N . PHE B 1 4 ? -9.243 -26.065 23.291 1 39.94 4 PHE B N 1
ATOM 6433 C CA . PHE B 1 4 ? -9.57 -25.233 22.139 1 39.94 4 PHE B CA 1
ATOM 6434 C C . PHE B 1 4 ? -8.901 -23.868 22.25 1 39.94 4 PHE B C 1
ATOM 6436 O O . PHE B 1 4 ? -8.483 -23.293 21.243 1 39.94 4 PHE B O 1
ATOM 6443 N N . LEU B 1 5 ? -8.785 -23.366 23.504 1 39.74 5 LEU B N 1
ATOM 6444 C CA . LEU B 1 5 ? -8.105 -22.089 23.695 1 39.74 5 LEU B CA 1
ATOM 6445 C C . LEU B 1 5 ? -6.609 -22.225 23.434 1 39.74 5 LEU B C 1
ATOM 6447 O O . LEU B 1 5 ? -5.995 -21.337 22.839 1 39.74 5 LEU B O 1
ATOM 6451 N N . TYR B 1 6 ? -6.031 -23.342 23.916 1 39.93 6 TYR B N 1
ATOM 6452 C CA . TYR B 1 6 ? -4.607 -23.547 23.676 1 39.93 6 TYR B CA 1
ATOM 6453 C C . TYR B 1 6 ? -4.324 -23.722 22.188 1 39.93 6 TYR B C 1
ATOM 6455 O O . TYR B 1 6 ? -3.311 -23.236 21.681 1 39.93 6 TYR B O 1
ATOM 6463 N N . LEU B 1 7 ? -5.21 -24.35 21.521 1 40.79 7 LEU B N 1
ATOM 6464 C CA . LEU B 1 7 ? -5.029 -24.543 20.086 1 40.79 7 LEU B CA 1
ATOM 6465 C C . LEU B 1 7 ? -5.155 -23.22 19.34 1 40.79 7 LEU B C 1
ATOM 6467 O O . LEU B 1 7 ? -4.402 -22.959 18.399 1 40.79 7 LEU B O 1
ATOM 6471 N N . PHE B 1 8 ? -5.999 -22.329 19.814 1 41.85 8 PHE B N 1
ATOM 6472 C CA . PHE B 1 8 ? -6.148 -21.034 19.159 1 41.85 8 PHE B CA 1
ATOM 6473 C C . PHE B 1 8 ? -4.939 -20.148 19.431 1 41.85 8 PHE B C 1
ATOM 6475 O O . PHE B 1 8 ? -4.489 -19.415 18.547 1 41.85 8 PHE B O 1
ATOM 6482 N N . ILE B 1 9 ? -4.469 -20.119 20.702 1 41.53 9 ILE B N 1
ATOM 6483 C CA . ILE B 1 9 ? -3.281 -19.337 21.027 1 41.53 9 ILE B CA 1
ATOM 6484 C C . ILE B 1 9 ? -2.081 -19.876 20.253 1 41.53 9 ILE B C 1
ATOM 6486 O O . ILE B 1 9 ? -1.268 -19.104 19.738 1 41.53 9 ILE B O 1
ATOM 6490 N N . PHE B 1 10 ? -1.935 -21.178 20.152 1 41.39 10 PHE B N 1
ATOM 6491 C CA . PHE B 1 10 ? -0.82 -21.78 19.431 1 41.39 10 PHE B CA 1
ATOM 6492 C C . PHE B 1 10 ? -0.922 -21.489 17.938 1 41.39 10 PHE B C 1
ATOM 6494 O O . PHE B 1 10 ? 0.096 -21.341 17.259 1 41.39 10 PHE B O 1
ATOM 6501 N N . ILE B 1 11 ? -2.069 -21.463 17.341 1 43.52 11 ILE B N 1
ATOM 6502 C CA . ILE B 1 11 ? -2.323 -21.222 15.924 1 43.52 11 ILE B CA 1
ATOM 6503 C C . ILE B 1 11 ? -2.043 -19.758 15.591 1 43.52 11 ILE B C 1
ATOM 6505 O O . ILE B 1 11 ? -1.451 -19.454 14.553 1 43.52 11 ILE B O 1
ATOM 6509 N N . ALA B 1 12 ? -2.475 -18.89 16.439 1 42.79 12 ALA B N 1
ATOM 6510 C CA . ALA B 1 12 ? -2.218 -17.47 16.213 1 42.79 12 ALA B CA 1
ATOM 6511 C C . ALA B 1 12 ? -0.721 -17.173 16.239 1 42.79 12 ALA B C 1
ATOM 6513 O O . ALA B 1 12 ? -0.234 -16.34 15.471 1 42.79 12 ALA B O 1
ATOM 6514 N N . LEU B 1 13 ? -0.005 -17.911 17.042 1 43.92 13 LEU B N 1
ATOM 6515 C CA . LEU B 1 13 ? 1.434 -17.701 17.164 1 43.92 13 LEU B CA 1
ATOM 6516 C C . LEU B 1 13 ? 2.163 -18.205 15.922 1 43.92 13 LEU B C 1
ATOM 6518 O O . LEU B 1 13 ? 3.176 -17.631 15.516 1 43.92 13 LEU B O 1
ATOM 6522 N N . THR B 1 14 ? 1.763 -19.297 15.249 1 43.49 14 THR B N 1
ATOM 6523 C CA . THR B 1 14 ? 2.513 -19.939 14.175 1 43.49 14 THR B CA 1
ATOM 6524 C C . THR B 1 14 ? 2.345 -19.175 12.865 1 43.49 14 THR B C 1
ATOM 6526 O O . THR B 1 14 ? 3.271 -19.111 12.054 1 43.49 14 THR B O 1
ATOM 6529 N N . VAL B 1 15 ? 1.225 -18.683 12.492 1 46.81 15 VAL B N 1
ATOM 6530 C CA . VAL B 1 15 ? 0.929 -18.067 11.203 1 46.81 15 VAL B CA 1
ATOM 6531 C C . VAL B 1 15 ? 1.707 -16.761 11.063 1 46.81 15 VAL B C 1
ATOM 6533 O O . VAL B 1 15 ? 2.235 -16.456 9.991 1 46.81 15 VAL B O 1
ATOM 6536 N N . TYR B 1 16 ? 1.769 -15.928 12.154 1 46.15 16 TYR B N 1
ATOM 6537 C CA . TYR B 1 16 ? 2.378 -14.604 12.104 1 46.15 16 TYR B CA 1
ATOM 6538 C C . TYR B 1 16 ? 3.882 -14.704 11.876 1 46.15 16 TYR B C 1
ATOM 6540 O O . TYR B 1 16 ? 4.547 -13.696 11.627 1 46.15 16 TYR B O 1
ATOM 6548 N N . ALA B 1 17 ? 4.38 -16.029 11.809 1 52.47 17 ALA B N 1
ATOM 6549 C CA . ALA B 1 17 ? 5.812 -16.3 11.718 1 52.47 17 ALA B CA 1
ATOM 6550 C C . ALA B 1 17 ? 6.217 -16.637 10.286 1 52.47 17 ALA B C 1
ATOM 6552 O O . ALA B 1 17 ? 7.33 -17.109 10.043 1 52.47 17 ALA B O 1
ATOM 6553 N N . GLN B 1 18 ? 5.342 -16.328 9.265 1 71.78 18 GLN B N 1
ATOM 6554 C CA . GLN B 1 18 ? 5.693 -16.948 7.992 1 71.78 18 GLN B CA 1
ATOM 6555 C C . GLN B 1 18 ? 6.324 -15.934 7.042 1 71.78 18 GLN B C 1
ATOM 6557 O O . GLN B 1 18 ? 5.807 -14.827 6.874 1 71.78 18 GLN B O 1
ATOM 6562 N N . GLU B 1 19 ? 7.435 -16.245 6.423 1 77.76 19 GLU B N 1
ATOM 6563 C CA . GLU B 1 19 ? 8.278 -15.404 5.579 1 77.76 19 GLU B CA 1
ATOM 6564 C C . GLU B 1 19 ? 7.502 -14.875 4.376 1 77.76 19 GLU B C 1
ATOM 6566 O O . GLU B 1 19 ? 7.711 -13.739 3.947 1 77.76 19 GLU B O 1
ATOM 6571 N N . ASN B 1 20 ? 6.5 -15.665 3.888 1 86.06 20 ASN B N 1
ATOM 6572 C CA . ASN B 1 20 ? 5.827 -15.268 2.656 1 86.06 20 ASN B CA 1
ATOM 6573 C C . ASN B 1 20 ? 4.619 -14.379 2.939 1 86.06 20 ASN B C 1
ATOM 6575 O O . ASN B 1 20 ? 3.91 -13.977 2.015 1 86.06 20 ASN B O 1
ATOM 6579 N N . ALA B 1 21 ? 4.384 -14.063 4.21 1 85.74 21 ALA B N 1
ATOM 6580 C CA . ALA B 1 21 ? 3.3 -13.148 4.558 1 85.74 21 ALA B CA 1
ATOM 6581 C C . ALA B 1 21 ? 3.81 -11.714 4.674 1 85.74 21 ALA B C 1
ATOM 6583 O O . ALA B 1 21 ? 3.026 -10.785 4.883 1 85.74 21 ALA B O 1
ATOM 6584 N N . LEU B 1 22 ? 5.067 -11.544 4.458 1 83.82 22 LEU B N 1
ATOM 6585 C CA . LEU B 1 22 ? 5.682 -10.223 4.523 1 83.82 22 LEU B CA 1
ATOM 6586 C C . LEU B 1 22 ? 5.81 -9.614 3.13 1 83.82 22 LEU B C 1
ATOM 6588 O O . LEU B 1 22 ? 5.83 -10.337 2.131 1 83.82 22 LEU B O 1
ATOM 6592 N N . ARG B 1 23 ? 5.861 -8.323 3.085 1 86.75 23 ARG B N 1
ATOM 6593 C CA . ARG B 1 23 ? 5.961 -7.618 1.811 1 86.75 23 ARG B CA 1
ATOM 6594 C C . ARG B 1 23 ? 7.408 -7.557 1.332 1 86.75 23 ARG B C 1
ATOM 6596 O O . ARG B 1 23 ? 7.904 -6.486 0.975 1 86.75 23 ARG B O 1
ATOM 6603 N N . ASN B 1 24 ? 8.091 -8.631 1.517 1 88.65 24 ASN B N 1
ATOM 6604 C CA . ASN B 1 24 ? 9.452 -8.847 1.037 1 88.65 24 ASN B CA 1
ATOM 6605 C C . ASN B 1 24 ? 9.615 -10.231 0.417 1 88.65 24 ASN B C 1
ATOM 6607 O O . ASN B 1 24 ? 8.89 -11.163 0.769 1 88.65 24 ASN B O 1
ATOM 6611 N N . LEU B 1 25 ? 10.569 -10.292 -0.486 1 91.96 25 LEU B N 1
ATOM 6612 C CA . LEU B 1 25 ? 10.878 -11.596 -1.063 1 91.96 25 LEU B CA 1
ATOM 6613 C C . LEU B 1 25 ? 11.509 -12.515 -0.023 1 91.96 25 LEU B C 1
ATOM 6615 O O . LEU B 1 25 ? 12.568 -12.204 0.526 1 91.96 25 LEU B O 1
ATOM 6619 N N . PRO B 1 26 ? 10.828 -13.594 0.277 1 89.52 26 PRO B N 1
ATOM 6620 C CA . PRO B 1 26 ? 11.435 -14.519 1.237 1 89.52 26 PRO B CA 1
ATOM 6621 C C . PRO B 1 26 ? 12.774 -15.074 0.756 1 89.52 26 PRO B C 1
ATOM 6623 O O . PRO B 1 26 ? 13.01 -15.167 -0.451 1 89.52 26 PRO B O 1
ATOM 6626 N N . SER B 1 27 ? 13.62 -15.502 1.666 1 87.65 27 SER B N 1
ATOM 6627 C CA . SER B 1 27 ? 14.941 -16.028 1.34 1 87.65 27 SER B CA 1
ATOM 6628 C C . SER B 1 27 ? 14.839 -17.288 0.486 1 87.65 27 SER B C 1
ATOM 6630 O O . SER B 1 27 ? 15.695 -17.538 -0.365 1 87.65 27 SER B O 1
ATOM 6632 N N . SER B 1 28 ? 13.768 -17.997 0.674 1 90.52 28 SER B N 1
ATOM 6633 C CA . SER B 1 28 ? 13.589 -19.256 -0.042 1 90.52 28 SER B CA 1
ATOM 6634 C C . SER B 1 28 ? 13.24 -19.013 -1.507 1 90.52 28 SER B C 1
ATOM 6636 O O . SER B 1 28 ? 13.427 -19.894 -2.349 1 90.52 28 SER B O 1
ATOM 6638 N N . LEU B 1 29 ? 12.767 -17.844 -1.827 1 94.65 29 LEU B N 1
ATOM 6639 C CA . LEU B 1 29 ? 12.352 -17.561 -3.196 1 94.65 29 LEU B CA 1
ATOM 6640 C C . LEU B 1 29 ? 13.367 -16.665 -3.898 1 94.65 29 LEU B C 1
ATOM 6642 O O . LEU B 1 29 ? 13.243 -16.4 -5.096 1 94.65 29 LEU B O 1
ATOM 6646 N N . ARG B 1 30 ? 14.404 -16.239 -3.246 1 93 30 ARG B N 1
ATOM 6647 C CA . ARG B 1 30 ? 15.384 -15.312 -3.803 1 93 30 ARG B CA 1
ATOM 6648 C C . ARG B 1 30 ? 16.126 -15.94 -4.978 1 93 30 ARG B C 1
ATOM 6650 O O . ARG B 1 30 ? 16.493 -15.247 -5.929 1 93 30 ARG B O 1
ATOM 6657 N N . GLU B 1 31 ? 16.328 -17.225 -4.892 1 94.18 31 GLU B N 1
ATOM 6658 C CA . GLU B 1 31 ? 17.031 -17.915 -5.969 1 94.18 31 GLU B CA 1
ATOM 6659 C C . GLU B 1 31 ? 16.296 -17.759 -7.297 1 94.18 31 GLU B C 1
ATOM 6661 O O . GLU B 1 31 ? 16.924 -17.686 -8.355 1 94.18 31 GLU B O 1
ATOM 6666 N N . CYS B 1 32 ? 15.003 -17.635 -7.25 1 96.81 32 CYS B N 1
ATOM 6667 C CA . CYS B 1 32 ? 14.189 -17.577 -8.459 1 96.81 32 CYS B CA 1
ATOM 6668 C C . CYS B 1 32 ? 14.22 -16.183 -9.072 1 96.81 32 CYS B C 1
ATOM 6670 O O . CYS B 1 32 ? 13.912 -16.012 -10.253 1 96.81 32 CYS B O 1
ATOM 6672 N N . TYR B 1 33 ? 14.623 -15.204 -8.357 1 95.9 33 TYR B N 1
ATOM 6673 C CA . TYR B 1 33 ? 14.541 -13.83 -8.841 1 95.9 33 TYR B CA 1
ATOM 6674 C C . TYR B 1 33 ? 15.929 -13.221 -8.994 1 95.9 33 TYR B C 1
ATOM 6676 O O . TYR B 1 33 ? 16.121 -12.285 -9.773 1 95.9 33 TYR B O 1
ATOM 6684 N N . GLU B 1 34 ? 16.831 -13.728 -8.259 1 92.91 34 GLU B N 1
ATOM 6685 C CA . GLU B 1 34 ? 18.18 -13.171 -8.296 1 92.91 34 GLU B CA 1
ATOM 6686 C C . GLU B 1 34 ? 19.052 -13.904 -9.311 1 92.91 34 GLU B C 1
ATOM 6688 O O . GLU B 1 34 ? 20.028 -13.345 -9.817 1 92.91 34 GLU B O 1
ATOM 6693 N N . ASN B 1 35 ? 18.694 -15.161 -9.533 1 92.88 35 ASN B N 1
ATOM 6694 C CA . ASN B 1 35 ? 19.348 -15.904 -10.604 1 92.88 35 ASN B CA 1
ATOM 6695 C C . ASN B 1 35 ? 18.741 -15.576 -11.966 1 92.88 35 ASN B C 1
ATOM 6697 O O . ASN B 1 35 ? 17.603 -15.952 -12.25 1 92.88 35 ASN B O 1
ATOM 6701 N N . LYS B 1 36 ? 19.513 -15.005 -12.815 1 91.44 36 LYS B N 1
ATOM 6702 C CA . LYS B 1 36 ? 19.031 -14.531 -14.109 1 91.44 36 LYS B CA 1
ATOM 6703 C C . LYS B 1 36 ? 18.546 -15.692 -14.974 1 91.44 36 LYS B C 1
ATOM 6705 O O . LYS B 1 36 ? 17.586 -15.548 -15.733 1 91.44 36 LYS B O 1
ATOM 6710 N N . TYR B 1 37 ? 19.238 -16.798 -14.836 1 93.29 37 TYR B N 1
ATOM 6711 C CA . TYR B 1 37 ? 18.856 -17.978 -15.604 1 93.29 37 TYR B CA 1
ATOM 6712 C C . TYR B 1 37 ? 17.472 -18.47 -15.197 1 93.29 37 TYR B C 1
ATOM 6714 O O . TYR B 1 37 ? 16.636 -18.77 -16.053 1 93.29 37 TYR B O 1
ATOM 6722 N N . LEU B 1 38 ? 17.161 -18.508 -13.926 1 95.24 38 LEU B N 1
ATOM 6723 C CA . LEU B 1 38 ? 15.898 -19.029 -13.415 1 95.24 38 LEU B CA 1
ATOM 6724 C C . LEU B 1 38 ? 14.786 -17.995 -13.558 1 95.24 38 LEU B C 1
ATOM 6726 O O . LEU B 1 38 ? 13.607 -18.35 -13.626 1 95.24 38 LEU B O 1
ATOM 6730 N N . LEU B 1 39 ? 15.218 -16.768 -13.575 1 94.42 39 LEU B N 1
ATOM 6731 C CA . LEU B 1 39 ? 14.239 -15.697 -13.725 1 94.42 39 LEU B CA 1
ATOM 6732 C C . LEU B 1 39 ? 13.661 -15.683 -15.136 1 94.42 39 LEU B C 1
ATOM 6734 O O . LEU B 1 39 ? 12.487 -15.357 -15.327 1 94.42 39 LEU B O 1
ATOM 6738 N N . GLU B 1 40 ? 14.494 -16.09 -16.098 1 92.76 40 GLU B N 1
ATOM 6739 C CA . GLU B 1 40 ? 14.042 -16.155 -17.485 1 92.76 40 GLU B CA 1
ATOM 6740 C C . GLU B 1 40 ? 13.043 -17.291 -17.686 1 92.76 40 GLU B C 1
ATOM 6742 O O . GLU B 1 40 ? 13.381 -18.462 -17.502 1 92.76 40 GLU B O 1
ATOM 6747 N N . ARG B 1 41 ? 11.909 -17.014 -18.144 1 93.76 41 ARG B N 1
ATOM 6748 C CA . ARG B 1 41 ? 10.799 -17.958 -18.214 1 93.76 41 ARG B CA 1
ATOM 6749 C C . ARG B 1 41 ? 11.091 -19.074 -19.211 1 93.76 41 ARG B C 1
ATOM 6751 O O . ARG B 1 41 ? 10.652 -20.211 -19.025 1 93.76 41 ARG B O 1
ATOM 6758 N N . ASP B 1 42 ? 11.848 -18.765 -20.177 1 91.56 42 ASP B N 1
ATOM 6759 C CA . ASP B 1 42 ? 12.146 -19.739 -21.222 1 91.56 42 ASP B CA 1
ATOM 6760 C C . ASP B 1 42 ? 13.055 -20.848 -20.698 1 91.56 42 ASP B C 1
ATOM 6762 O O . ASP B 1 42 ? 13.178 -21.904 -21.322 1 91.56 42 ASP B O 1
ATOM 6766 N N . ASN B 1 43 ? 13.668 -20.577 -19.602 1 92.85 43 ASN B N 1
ATOM 6767 C CA . ASN B 1 43 ? 14.574 -21.568 -19.03 1 92.85 43 ASN B CA 1
ATOM 6768 C C . ASN B 1 43 ? 13.874 -22.427 -17.98 1 92.85 43 ASN B C 1
ATOM 6770 O O . ASN B 1 43 ? 14.452 -23.391 -17.476 1 92.85 43 ASN B O 1
ATOM 6774 N N . ARG B 1 44 ? 12.696 -22.173 -17.717 1 95.27 44 ARG B N 1
ATOM 6775 C CA . ARG B 1 44 ? 11.926 -22.978 -16.774 1 95.27 44 ARG B CA 1
ATOM 6776 C C . ARG B 1 44 ? 11.167 -24.088 -17.493 1 95.27 44 ARG B C 1
ATOM 6778 O O . ARG B 1 44 ? 11.25 -24.212 -18.717 1 95.27 44 ARG B O 1
ATOM 6785 N N . LEU B 1 45 ? 10.599 -24.914 -16.71 1 97.74 45 LEU B N 1
ATOM 6786 C CA . LEU B 1 45 ? 9.809 -25.991 -17.296 1 97.74 45 LEU B CA 1
ATOM 6787 C C . LEU B 1 45 ? 8.467 -25.469 -17.799 1 97.74 45 LEU B C 1
ATOM 6789 O O . LEU B 1 45 ? 7.984 -24.434 -17.333 1 97.74 45 LEU B O 1
ATOM 6793 N N . PRO B 1 46 ? 7.897 -26.117 -18.804 1 97.75 46 PRO B N 1
ATOM 6794 C CA . PRO B 1 46 ? 6.583 -25.682 -19.283 1 97.75 46 PRO B CA 1
ATOM 6795 C C . PRO B 1 46 ? 5.502 -25.78 -18.209 1 97.75 46 PRO B C 1
ATOM 6797 O O . PRO B 1 46 ? 5.492 -26.73 -17.423 1 97.75 46 PRO B O 1
ATOM 6800 N N . HIS B 1 47 ? 4.663 -24.827 -18.191 1 98.25 47 HIS B N 1
ATOM 6801 C CA . HIS B 1 47 ? 3.584 -24.777 -17.21 1 98.25 47 HIS B CA 1
ATOM 6802 C C . HIS B 1 47 ? 2.394 -25.62 -17.656 1 98.25 47 HIS B C 1
ATOM 6804 O O . HIS B 1 47 ? 1.352 -25.081 -18.034 1 98.25 47 HIS B O 1
ATOM 6810 N N . THR B 1 48 ? 2.558 -26.889 -17.552 1 98.05 48 THR B N 1
ATOM 6811 C CA . THR B 1 48 ? 1.499 -27.82 -17.925 1 98.05 48 THR B CA 1
ATOM 6812 C C . THR B 1 48 ? 1.066 -28.656 -16.724 1 98.05 48 THR B C 1
ATOM 6814 O O . THR B 1 48 ? 1.791 -28.747 -15.731 1 98.05 48 THR B O 1
ATOM 6817 N N . LEU B 1 49 ? -0.104 -29.239 -16.841 1 97.78 49 LEU B N 1
ATOM 6818 C CA . LEU B 1 49 ? -0.625 -30.122 -15.803 1 97.78 49 LEU B CA 1
ATOM 6819 C C . LEU B 1 49 ? 0.333 -31.28 -15.542 1 97.78 49 LEU B C 1
ATOM 6821 O O . LEU B 1 49 ? 0.617 -31.608 -14.388 1 97.78 49 LEU B O 1
ATOM 6825 N N . ASN B 1 50 ? 0.902 -31.854 -16.56 1 97.01 50 ASN B N 1
ATOM 6826 C CA . ASN B 1 50 ? 1.8 -32.996 -16.433 1 97.01 50 ASN B CA 1
ATOM 6827 C C . ASN B 1 50 ? 3.09 -32.618 -15.711 1 97.01 50 ASN B C 1
ATOM 6829 O O . ASN B 1 50 ? 3.6 -33.389 -14.897 1 97.01 50 ASN B O 1
ATOM 6833 N N . THR B 1 51 ? 3.581 -31.465 -16.081 1 98.06 51 THR B N 1
ATOM 6834 C CA . THR B 1 51 ? 4.784 -30.998 -15.4 1 98.06 51 THR B CA 1
ATOM 6835 C C . THR B 1 51 ? 4.521 -30.808 -13.909 1 98.06 51 THR B C 1
ATOM 6837 O O . THR B 1 51 ? 5.342 -31.194 -13.075 1 98.06 51 THR B O 1
ATOM 6840 N N . PHE B 1 52 ? 3.42 -30.266 -13.593 1 98.47 52 PHE B N 1
ATOM 6841 C CA . PHE B 1 52 ? 3.054 -30.008 -12.205 1 98.47 52 PHE B CA 1
ATOM 6842 C C . PHE B 1 52 ? 2.936 -31.311 -11.425 1 98.47 52 PHE B C 1
ATOM 6844 O O . PHE B 1 52 ? 3.514 -31.449 -10.344 1 98.47 52 PHE B O 1
ATOM 6851 N N . ILE B 1 53 ? 2.198 -32.249 -11.951 1 98 53 ILE B N 1
ATOM 6852 C CA . ILE B 1 53 ? 1.98 -33.526 -11.281 1 98 53 ILE B CA 1
ATOM 6853 C C . ILE B 1 53 ? 3.304 -34.278 -11.159 1 98 53 ILE B C 1
ATOM 6855 O O . ILE B 1 53 ? 3.559 -34.938 -10.149 1 98 53 ILE B O 1
ATOM 6859 N N . ALA B 1 54 ? 4.119 -34.177 -12.234 1 97.88 54 ALA B N 1
ATOM 6860 C CA . ALA B 1 54 ? 5.418 -34.844 -12.195 1 97.88 54 ALA B CA 1
ATOM 6861 C C . ALA B 1 54 ? 6.27 -34.319 -11.043 1 97.88 54 ALA B C 1
ATOM 6863 O O . ALA B 1 54 ? 6.958 -35.09 -10.37 1 97.88 54 ALA B O 1
ATOM 6864 N N . ILE B 1 55 ? 6.209 -33.03 -10.808 1 98.1 55 ILE B N 1
ATOM 6865 C CA . ILE B 1 55 ? 6.971 -32.439 -9.714 1 98.1 55 ILE B CA 1
ATOM 6866 C C . ILE B 1 55 ? 6.399 -32.903 -8.377 1 98.1 55 ILE B C 1
ATOM 6868 O O . ILE B 1 55 ? 7.148 -33.256 -7.463 1 98.1 55 ILE B O 1
ATOM 6872 N N . LEU B 1 56 ? 5.103 -32.935 -8.248 1 97.61 56 LEU B N 1
ATOM 6873 C CA . LEU B 1 56 ? 4.468 -33.384 -7.014 1 97.61 56 LEU B CA 1
ATOM 6874 C C . LEU B 1 56 ? 4.847 -34.828 -6.702 1 97.61 56 LEU B C 1
ATOM 6876 O O . LEU B 1 56 ? 5.171 -35.156 -5.558 1 97.61 56 LEU B O 1
ATOM 6880 N N . ARG B 1 57 ? 4.776 -35.65 -7.697 1 96.87 57 ARG B N 1
ATOM 6881 C CA . ARG B 1 57 ? 5.106 -37.058 -7.504 1 96.87 57 ARG B CA 1
ATOM 6882 C C . ARG B 1 57 ? 6.564 -37.227 -7.09 1 96.87 57 ARG B C 1
ATOM 6884 O O . ARG B 1 57 ? 6.883 -38.079 -6.257 1 96.87 57 ARG B O 1
ATOM 6891 N N . LYS B 1 58 ? 7.384 -36.456 -7.741 1 96.32 58 LYS B N 1
ATOM 6892 C CA . LYS B 1 58 ? 8.796 -36.512 -7.375 1 96.32 58 LYS B CA 1
ATOM 6893 C C . LYS B 1 58 ? 8.997 -36.161 -5.903 1 96.32 58 LYS B C 1
ATOM 6895 O O . LYS B 1 58 ? 9.801 -36.791 -5.213 1 96.32 58 LYS B O 1
ATOM 6900 N N . ILE B 1 59 ? 8.255 -35.199 -5.371 1 96.81 59 ILE B N 1
ATOM 6901 C CA . ILE B 1 59 ? 8.326 -34.799 -3.97 1 96.81 59 ILE B CA 1
ATOM 6902 C C . ILE B 1 59 ? 7.766 -35.912 -3.087 1 96.81 59 ILE B C 1
ATOM 6904 O O . ILE B 1 59 ? 8.38 -36.285 -2.084 1 96.81 59 ILE B O 1
ATOM 6908 N N . GLU B 1 60 ? 6.653 -36.472 -3.449 1 95.58 60 GLU B N 1
ATOM 6909 C CA . GLU B 1 60 ? 5.955 -37.479 -2.655 1 95.58 60 GLU B CA 1
ATOM 6910 C C . GLU B 1 60 ? 6.748 -38.781 -2.594 1 95.58 60 GLU B C 1
ATOM 6912 O O . GLU B 1 60 ? 6.63 -39.542 -1.631 1 95.58 60 GLU B O 1
ATOM 6917 N N . ASN B 1 61 ? 7.577 -38.978 -3.634 1 93.12 61 ASN B N 1
ATOM 6918 C CA . ASN B 1 61 ? 8.338 -40.22 -3.712 1 93.12 61 ASN B CA 1
ATOM 6919 C C . ASN B 1 61 ? 9.709 -40.08 -3.057 1 93.12 61 ASN B C 1
ATOM 6921 O O . ASN B 1 61 ? 10.506 -41.02 -3.068 1 93.12 61 ASN B O 1
ATOM 6925 N N . THR B 1 62 ? 9.94 -38.995 -2.512 1 93.51 62 THR B N 1
ATOM 6926 C CA . THR B 1 62 ? 11.224 -38.795 -1.85 1 93.51 62 THR B CA 1
ATOM 6927 C C . THR B 1 62 ? 11.36 -39.72 -0.643 1 93.51 62 THR B C 1
ATOM 6929 O O . THR B 1 62 ? 10.427 -39.855 0.151 1 93.51 62 THR B O 1
ATOM 6932 N N . GLU B 1 63 ? 12.527 -40.307 -0.542 1 90.3 63 GLU B N 1
ATOM 6933 C CA . GLU B 1 63 ? 12.774 -41.265 0.532 1 90.3 63 GLU B CA 1
ATOM 6934 C C . GLU B 1 63 ? 12.755 -40.581 1.896 1 90.3 63 GLU B C 1
ATOM 6936 O O . GLU B 1 63 ? 13.408 -39.554 2.091 1 90.3 63 GLU B O 1
ATOM 6941 N N . GLY B 1 64 ? 11.993 -41.107 2.722 1 86.17 64 GLY B N 1
ATOM 6942 C CA . GLY B 1 64 ? 11.965 -40.61 4.088 1 86.17 64 GLY B CA 1
ATOM 6943 C C . GLY B 1 64 ? 10.986 -39.468 4.288 1 86.17 64 GLY B C 1
ATOM 6944 O O . GLY B 1 64 ? 10.973 -38.833 5.344 1 86.17 64 GLY B O 1
ATOM 6945 N N . LEU B 1 65 ? 10.188 -39.261 3.241 1 89.6 65 LEU B N 1
ATOM 6946 C CA . LEU B 1 65 ? 9.221 -38.179 3.389 1 89.6 65 LEU B CA 1
ATOM 6947 C C . LEU B 1 65 ? 8.15 -38.544 4.412 1 89.6 65 LEU B C 1
ATOM 6949 O O . LEU B 1 65 ? 7.455 -39.551 4.257 1 89.6 65 LEU B O 1
ATOM 6953 N N . ASN B 1 66 ? 8.115 -37.869 5.467 1 87.39 66 ASN B N 1
ATOM 6954 C CA . ASN B 1 66 ? 7.106 -38.091 6.498 1 87.39 66 ASN B CA 1
ATOM 6955 C C . ASN B 1 66 ? 6.054 -36.986 6.499 1 87.39 66 ASN B C 1
ATOM 6957 O O . ASN B 1 66 ? 5.909 -36.262 7.486 1 87.39 66 ASN B O 1
ATOM 6961 N N . MET B 1 67 ? 5.356 -36.827 5.383 1 92.31 67 MET B N 1
ATOM 6962 C CA . MET B 1 67 ? 4.297 -35.83 5.249 1 92.31 67 MET B CA 1
ATOM 6963 C C . MET B 1 67 ? 3.046 -36.444 4.631 1 92.31 67 MET B C 1
ATOM 6965 O O . MET B 1 67 ? 3.127 -37.144 3.619 1 92.31 67 MET B O 1
ATOM 6969 N N . ASP B 1 68 ? 1.974 -36.227 5.314 1 93 68 ASP B N 1
ATOM 6970 C CA . ASP B 1 68 ? 0.699 -36.651 4.744 1 93 68 ASP B CA 1
ATOM 6971 C C . ASP B 1 68 ? 0.114 -35.567 3.841 1 93 68 ASP B C 1
ATOM 6973 O O . ASP B 1 68 ? 0.776 -34.569 3.551 1 93 68 ASP B O 1
ATOM 6977 N N . LEU B 1 69 ? -1.091 -35.805 3.385 1 95.7 69 LEU B N 1
ATOM 6978 C CA . LEU B 1 69 ? -1.736 -34.883 2.457 1 95.7 69 LEU B CA 1
ATOM 6979 C C . LEU B 1 69 ? -1.844 -33.488 3.064 1 95.7 69 LEU B C 1
ATOM 6981 O O . LEU B 1 69 ? -1.577 -32.491 2.39 1 95.7 69 LEU B O 1
ATOM 6985 N N . ARG B 1 70 ? -2.252 -33.332 4.293 1 95.14 70 ARG B N 1
ATOM 6986 C CA . ARG B 1 70 ? -2.422 -32.056 4.98 1 95.14 70 ARG B CA 1
ATOM 6987 C C . ARG B 1 70 ? -1.091 -31.325 5.114 1 95.14 70 ARG B C 1
ATOM 6989 O O . ARG B 1 70 ? -0.957 -30.181 4.674 1 95.14 70 ARG B O 1
ATOM 6996 N N . THR B 1 71 ? -0.111 -31.977 5.636 1 95.14 71 THR B N 1
ATOM 6997 C CA . THR B 1 71 ? 1.171 -31.34 5.914 1 95.14 71 THR B CA 1
ATOM 6998 C C . THR B 1 71 ? 1.877 -30.957 4.617 1 95.14 71 THR B C 1
ATOM 7000 O O . THR B 1 71 ? 2.518 -29.906 4.539 1 95.14 71 THR B O 1
ATOM 7003 N N . LEU B 1 72 ? 1.761 -31.772 3.598 1 96.22 72 LEU B N 1
ATOM 7004 C CA . LEU B 1 72 ? 2.439 -31.475 2.341 1 96.22 72 LEU B CA 1
ATOM 7005 C C . LEU B 1 72 ? 1.775 -30.301 1.63 1 96.22 72 LEU B C 1
ATOM 7007 O O . LEU B 1 72 ? 2.459 -29.417 1.11 1 96.22 72 LEU B O 1
ATOM 7011 N N . SER B 1 73 ? 0.431 -30.355 1.548 1 97.09 73 SER B N 1
ATOM 7012 C CA . SER B 1 73 ? -0.273 -29.266 0.878 1 97.09 73 SER B CA 1
ATOM 7013 C C . SER B 1 73 ? 0.016 -27.926 1.547 1 97.09 73 SER B C 1
ATOM 7015 O O . SER B 1 73 ? 0.247 -26.924 0.868 1 97.09 73 SER B O 1
ATOM 7017 N N . ILE B 1 74 ? 0.036 -27.912 2.849 1 95.64 74 ILE B N 1
ATOM 7018 C CA . ILE B 1 74 ? 0.318 -26.699 3.61 1 95.64 74 ILE B CA 1
ATOM 7019 C C . ILE B 1 74 ? 1.777 -26.294 3.412 1 95.64 74 ILE B C 1
ATOM 7021 O O . ILE B 1 74 ? 2.081 -25.114 3.225 1 95.64 74 ILE B O 1
ATOM 7025 N N . ALA B 1 75 ? 2.648 -27.23 3.413 1 95.48 75 ALA B N 1
ATOM 7026 C CA . ALA B 1 75 ? 4.068 -26.938 3.237 1 95.48 75 ALA B CA 1
ATOM 7027 C C . ALA B 1 75 ? 4.336 -26.322 1.867 1 95.48 75 ALA B C 1
ATOM 7029 O O . ALA B 1 75 ? 5.125 -25.381 1.746 1 95.48 75 ALA B O 1
ATOM 7030 N N . ILE B 1 76 ? 3.735 -26.838 0.835 1 97.11 76 ILE B N 1
ATOM 7031 C CA . ILE B 1 76 ? 3.937 -26.32 -0.513 1 97.11 76 ILE B CA 1
ATOM 7032 C C . ILE B 1 76 ? 3.371 -24.905 -0.613 1 97.11 76 ILE B C 1
ATOM 7034 O O . ILE B 1 76 ? 3.982 -24.028 -1.229 1 97.11 76 ILE B O 1
ATOM 7038 N N . LEU B 1 77 ? 2.229 -24.727 -0.029 1 96.45 77 LEU B N 1
ATOM 7039 C CA . LEU B 1 77 ? 1.584 -23.418 -0.036 1 96.45 77 LEU B CA 1
ATOM 7040 C C . LEU B 1 77 ? 2.472 -22.371 0.628 1 96.45 77 LEU B C 1
ATOM 7042 O O . LEU B 1 77 ? 2.62 -21.26 0.114 1 96.45 77 LEU B O 1
ATOM 7046 N N . HIS B 1 78 ? 3.118 -22.718 1.712 1 94.21 78 HIS B N 1
ATOM 7047 C CA . HIS B 1 78 ? 3.906 -21.791 2.516 1 94.21 78 HIS B CA 1
ATOM 7048 C C . HIS B 1 78 ? 5.321 -21.648 1.965 1 94.21 78 HIS B C 1
ATOM 7050 O O . HIS B 1 78 ? 6.01 -20.669 2.259 1 94.21 78 HIS B O 1
ATOM 7056 N N . ARG B 1 79 ? 5.742 -22.57 1.172 1 95.2 79 ARG B N 1
ATOM 7057 C CA . ARG B 1 79 ? 7.108 -22.538 0.66 1 95.2 79 ARG B CA 1
ATOM 7058 C C . ARG B 1 79 ? 7.164 -21.879 -0.714 1 95.2 79 ARG B C 1
ATOM 7060 O O . ARG B 1 79 ? 8.111 -21.154 -1.023 1 95.2 79 ARG B O 1
ATOM 7067 N N . PHE B 1 80 ? 6.136 -22.102 -1.523 1 97.08 80 PHE B N 1
ATOM 7068 C CA . PHE B 1 80 ? 6.331 -21.793 -2.935 1 97.08 80 PHE B CA 1
ATOM 7069 C C . PHE B 1 80 ? 5.341 -20.732 -3.399 1 97.08 80 PHE B C 1
ATOM 7071 O O . PHE B 1 80 ? 5.465 -20.201 -4.504 1 97.08 80 PHE B O 1
ATOM 7078 N N . ARG B 1 81 ? 4.404 -20.397 -2.607 1 97.38 81 ARG B N 1
ATOM 7079 C CA . ARG B 1 81 ? 3.414 -19.426 -3.061 1 97.38 81 ARG B CA 1
ATOM 7080 C C . ARG B 1 81 ? 3.561 -18.105 -2.314 1 97.38 81 ARG B C 1
ATOM 7082 O O . ARG B 1 81 ? 3.591 -18.082 -1.082 1 97.38 81 ARG B O 1
ATOM 7089 N N . GLN B 1 82 ? 3.719 -17.083 -3.004 1 96.89 82 GLN B N 1
ATOM 7090 C CA . GLN B 1 82 ? 3.614 -15.702 -2.546 1 96.89 82 GLN B CA 1
ATOM 7091 C C . GLN B 1 82 ? 3.063 -14.798 -3.645 1 96.89 82 GLN B C 1
ATOM 7093 O O . GLN B 1 82 ? 3.799 -14.388 -4.546 1 96.89 82 GLN B O 1
ATOM 7098 N N . ASP B 1 83 ? 1.867 -14.449 -3.473 1 97.72 83 ASP B N 1
ATOM 7099 C CA . ASP B 1 83 ? 1.186 -13.673 -4.504 1 97.72 83 ASP B CA 1
ATOM 7100 C C . ASP B 1 83 ? 1.63 -12.212 -4.476 1 97.72 83 ASP B C 1
ATOM 7102 O O . ASP B 1 83 ? 2.022 -11.697 -3.426 1 97.72 83 ASP B O 1
ATOM 7106 N N . GLY B 1 84 ? 1.593 -11.644 -5.651 1 97.29 84 GLY B N 1
ATOM 7107 C CA . GLY B 1 84 ? 1.752 -10.202 -5.745 1 97.29 84 GLY B CA 1
ATOM 7108 C C . GLY B 1 84 ? 3.178 -9.776 -6.039 1 97.29 84 GLY B C 1
ATOM 7109 O O . GLY B 1 84 ? 3.484 -8.582 -6.059 1 97.29 84 GLY B O 1
ATOM 7110 N N . ILE B 1 85 ? 4.12 -10.666 -6.264 1 97.22 85 ILE B N 1
ATOM 7111 C CA . ILE B 1 85 ? 5.497 -10.304 -6.583 1 97.22 85 ILE B CA 1
ATOM 7112 C C . ILE B 1 85 ? 5.568 -9.745 -8.002 1 97.22 85 ILE B C 1
ATOM 7114 O O . ILE B 1 85 ? 5.173 -10.415 -8.96 1 97.22 85 ILE B O 1
ATOM 7118 N N . ALA B 1 86 ? 5.952 -8.596 -8.163 1 95.19 86 ALA B N 1
ATOM 7119 C CA . ALA B 1 86 ? 6.125 -7.944 -9.458 1 95.19 86 ALA B CA 1
ATOM 7120 C C . ALA B 1 86 ? 7.364 -7.053 -9.462 1 95.19 86 ALA B C 1
ATOM 7122 O O . ALA B 1 86 ? 7.811 -6.596 -8.408 1 95.19 86 ALA B O 1
ATOM 7123 N N . PRO B 1 87 ? 7.901 -6.901 -10.575 1 93.83 87 PRO B N 1
ATOM 7124 C CA . PRO B 1 87 ? 9.082 -6.039 -10.664 1 93.83 87 PRO B CA 1
ATOM 7125 C C . PRO B 1 87 ? 8.733 -4.553 -10.61 1 93.83 87 PRO B C 1
ATOM 7127 O O . PRO B 1 87 ? 7.655 -4.151 -11.057 1 93.83 87 PRO B O 1
ATOM 7130 N N . ASN B 1 88 ? 9.563 -3.776 -10.003 1 91.9 88 ASN B N 1
ATOM 7131 C CA . ASN B 1 88 ? 9.53 -2.32 -10.082 1 91.9 88 ASN B CA 1
ATOM 7132 C C . ASN B 1 88 ? 10.535 -1.791 -11.101 1 91.9 88 ASN B C 1
ATOM 7134 O O . ASN B 1 88 ? 11.741 -1.792 -10.849 1 91.9 88 ASN B O 1
ATOM 7138 N N . PRO B 1 89 ? 10.091 -1.309 -12.181 1 89.73 89 PRO B N 1
ATOM 7139 C CA . PRO B 1 89 ? 10.988 -0.928 -13.274 1 89.73 89 PRO B CA 1
ATOM 7140 C C . PRO B 1 89 ? 11.894 0.247 -12.911 1 89.73 89 PRO B C 1
ATOM 7142 O O . PRO B 1 89 ? 12.921 0.463 -13.559 1 89.73 89 PRO B O 1
ATOM 7145 N N . SER B 1 90 ? 11.565 1.011 -11.947 1 88.54 90 SER B N 1
ATOM 7146 C CA . SER B 1 90 ? 12.346 2.187 -11.578 1 88.54 90 SER B CA 1
ATOM 7147 C C . SER B 1 90 ? 13.561 1.803 -10.74 1 88.54 90 SER B C 1
ATOM 7149 O O . SER B 1 90 ? 14.443 2.629 -10.501 1 88.54 90 SER B O 1
ATOM 7151 N N . ILE B 1 91 ? 13.63 0.577 -10.303 1 92.36 91 ILE B N 1
ATOM 7152 C CA . ILE B 1 91 ? 14.708 0.124 -9.431 1 92.36 91 ILE B CA 1
ATOM 7153 C C . ILE B 1 91 ? 15.581 -0.887 -10.172 1 92.36 91 ILE B C 1
ATOM 7155 O O . ILE B 1 91 ? 15.115 -1.968 -10.54 1 92.36 91 ILE B O 1
ATOM 7159 N N . PRO B 1 92 ? 16.791 -0.587 -10.374 1 89.53 92 PRO B N 1
ATOM 7160 C CA . PRO B 1 92 ? 17.694 -1.543 -11.019 1 89.53 92 PRO B CA 1
ATOM 7161 C C . PRO B 1 92 ? 18.175 -2.635 -10.067 1 89.53 92 PRO B C 1
ATOM 7163 O O . PRO B 1 92 ? 18.16 -2.447 -8.847 1 89.53 92 PRO B O 1
ATOM 7166 N N . THR B 1 93 ? 18.613 -3.713 -10.638 1 88.69 93 THR B N 1
ATOM 7167 C CA . THR B 1 93 ? 19.168 -4.789 -9.823 1 88.69 93 THR B CA 1
ATOM 7168 C C . THR B 1 93 ? 20.582 -4.446 -9.365 1 88.69 93 THR B C 1
ATOM 7170 O O . THR B 1 93 ? 21.438 -4.098 -10.182 1 88.69 93 THR B O 1
ATOM 7173 N N . GLN B 1 94 ? 20.776 -4.406 -8.085 1 87.56 94 GLN B N 1
ATOM 7174 C CA . GLN B 1 94 ? 22.08 -4.164 -7.476 1 87.56 94 GLN B CA 1
ATOM 7175 C C . GLN B 1 94 ? 22.312 -5.092 -6.287 1 87.56 94 GLN B C 1
ATOM 7177 O O . GLN B 1 94 ? 21.392 -5.781 -5.842 1 87.56 94 GLN B O 1
ATOM 7182 N N . ASP B 1 95 ? 23.507 -5.088 -5.897 1 87.59 95 ASP B N 1
ATOM 7183 C CA . ASP B 1 95 ? 23.813 -5.932 -4.746 1 87.59 95 ASP B CA 1
ATOM 7184 C C . ASP B 1 95 ? 22.996 -5.513 -3.525 1 87.59 95 ASP B C 1
ATOM 7186 O O . ASP B 1 95 ? 23.017 -4.346 -3.129 1 87.59 95 ASP B O 1
ATOM 7190 N N . GLY B 1 96 ? 22.304 -6.483 -3.074 1 89.88 96 GLY B N 1
ATOM 7191 C CA . GLY B 1 96 ? 21.517 -6.226 -1.878 1 89.88 96 GLY B CA 1
ATOM 7192 C C . GLY B 1 96 ? 20.162 -5.612 -2.176 1 89.88 96 GLY B C 1
ATOM 7193 O O . GLY B 1 96 ? 19.385 -5.337 -1.259 1 89.88 96 GLY B O 1
ATOM 7194 N N . ILE B 1 97 ? 19.93 -5.293 -3.445 1 93.28 97 ILE B N 1
ATOM 7195 C CA . ILE B 1 97 ? 18.658 -4.711 -3.858 1 93.28 97 ILE B CA 1
ATOM 7196 C C . ILE B 1 97 ? 18.049 -5.545 -4.982 1 93.28 97 ILE B C 1
ATOM 7198 O O . ILE B 1 97 ? 18.64 -5.676 -6.057 1 93.28 97 ILE B O 1
ATOM 7202 N N . SER B 1 98 ? 16.875 -6.125 -4.724 1 94.04 98 SER B N 1
ATOM 7203 C CA . SER B 1 98 ? 16.109 -6.798 -5.768 1 94.04 98 SER B CA 1
ATOM 7204 C C . SER B 1 98 ? 14.896 -5.971 -6.182 1 94.04 98 SER B C 1
ATOM 7206 O O . SER B 1 98 ? 14.11 -5.544 -5.334 1 94.04 98 SER B O 1
ATOM 7208 N N . PRO B 1 99 ? 14.743 -5.747 -7.42 1 94.41 99 PRO B N 1
ATOM 7209 C CA . PRO B 1 99 ? 13.596 -4.953 -7.867 1 94.41 99 PRO B CA 1
ATOM 7210 C C . PRO B 1 99 ? 12.27 -5.694 -7.713 1 94.41 99 PRO B C 1
ATOM 7212 O O . PRO B 1 99 ? 11.207 -5.127 -7.981 1 94.41 99 PRO B O 1
ATOM 7215 N N . TYR B 1 100 ? 12.345 -6.943 -7.271 1 95.28 100 TYR B N 1
ATOM 7216 C CA . TYR B 1 100 ? 11.142 -7.752 -7.114 1 95.28 100 TYR B CA 1
ATOM 7217 C C . TYR B 1 100 ? 10.667 -7.748 -5.665 1 95.28 100 TYR B C 1
ATOM 7219 O O . TYR B 1 100 ? 11.461 -7.959 -4.745 1 95.28 100 TYR B O 1
ATOM 7227 N N . ALA B 1 101 ? 9.414 -7.451 -5.407 1 95.05 101 ALA B N 1
ATOM 7228 C CA . ALA B 1 101 ? 8.74 -7.475 -4.112 1 95.05 101 ALA B CA 1
ATOM 7229 C C . ALA B 1 101 ? 7.23 -7.61 -4.282 1 95.05 101 ALA B C 1
ATOM 7231 O O . ALA B 1 101 ? 6.709 -7.471 -5.391 1 95.05 101 ALA B O 1
ATOM 7232 N N . PRO B 1 102 ? 6.526 -8.067 -3.24 1 94.8 102 PRO B N 1
ATOM 7233 C CA . PRO B 1 102 ? 5.067 -8.162 -3.327 1 94.8 102 PRO B CA 1
ATOM 7234 C C . PRO B 1 102 ? 4.387 -6.795 -3.355 1 94.8 102 PRO B C 1
ATOM 7236 O O . PRO B 1 102 ? 3.758 -6.394 -2.372 1 94.8 102 PRO B O 1
ATOM 7239 N N . ASN B 1 103 ? 4.428 -6.159 -4.525 1 92.02 103 ASN B N 1
ATOM 7240 C CA . ASN B 1 103 ? 3.968 -4.782 -4.673 1 92.02 103 ASN B CA 1
ATOM 7241 C C . ASN B 1 103 ? 2.538 -4.723 -5.204 1 92.02 103 ASN B C 1
ATOM 7243 O O . ASN B 1 103 ? 1.889 -3.678 -5.135 1 92.02 103 ASN B O 1
ATOM 7247 N N . THR B 1 104 ? 1.976 -5.82 -5.658 1 94.89 104 THR B N 1
ATOM 7248 C CA . THR B 1 104 ? 0.673 -5.784 -6.313 1 94.89 104 THR B CA 1
ATOM 7249 C C . THR B 1 104 ? -0.438 -6.142 -5.33 1 94.89 104 THR B C 1
ATOM 7251 O O . THR B 1 104 ? -0.166 -6.607 -4.221 1 94.89 104 THR B O 1
ATOM 7254 N N . HIS B 1 105 ? -1.665 -5.97 -5.711 1 95.12 105 HIS B N 1
ATOM 7255 C CA . HIS B 1 105 ? -2.799 -6.064 -4.798 1 95.12 105 HIS B CA 1
ATOM 7256 C C . HIS B 1 105 ? -3.085 -7.514 -4.422 1 95.12 105 HIS B C 1
ATOM 7258 O O . HIS B 1 105 ? -3.716 -7.781 -3.396 1 95.12 105 HIS B O 1
ATOM 7264 N N . GLN B 1 106 ? -2.576 -8.469 -5.196 1 96.97 106 GLN B N 1
ATOM 7265 C CA . GLN B 1 106 ? -2.854 -9.878 -4.939 1 96.97 106 GLN B CA 1
ATOM 7266 C C . GLN B 1 106 ? -2.248 -10.325 -3.612 1 96.97 106 GLN B C 1
ATOM 7268 O O . GLN B 1 106 ? -2.663 -11.337 -3.043 1 96.97 106 GLN B O 1
ATOM 7273 N N . PHE B 1 107 ? -1.26 -9.587 -3.094 1 96.79 107 PHE B N 1
ATOM 7274 C CA . PHE B 1 107 ? -0.526 -9.976 -1.895 1 96.79 107 PHE B CA 1
ATOM 7275 C C . PHE B 1 107 ? -1.441 -9.975 -0.677 1 96.79 107 PHE B C 1
ATOM 7277 O O . PHE B 1 107 ? -1.328 -10.842 0.192 1 96.79 107 PHE B O 1
ATOM 7284 N N . PHE B 1 108 ? -2.352 -9.04 -0.623 1 93.84 108 PHE B N 1
ATOM 7285 C CA . PHE B 1 108 ? -3.102 -8.803 0.605 1 93.84 108 PHE B CA 1
ATOM 7286 C C . PHE B 1 108 ? -4.063 -9.953 0.883 1 93.84 108 PHE B C 1
ATOM 7288 O O . PHE B 1 108 ? -4.179 -10.412 2.021 1 93.84 108 PHE B O 1
ATOM 7295 N N . ARG B 1 109 ? -4.727 -10.383 -0.134 1 95.44 109 ARG B N 1
ATOM 7296 C CA . ARG B 1 109 ? -5.582 -11.549 0.062 1 95.44 109 ARG B CA 1
ATOM 7297 C C . ARG B 1 109 ? -4.758 -12.776 0.438 1 95.44 109 ARG B C 1
ATOM 7299 O O . ARG B 1 109 ? -5.165 -13.567 1.291 1 95.44 109 ARG B O 1
ATOM 7306 N N . PHE B 1 110 ? -3.611 -12.928 -0.219 1 96.16 110 PHE B N 1
ATOM 7307 C CA . PHE B 1 110 ? -2.737 -14.065 0.045 1 96.16 110 PHE B CA 1
ATOM 7308 C C . PHE B 1 110 ? -2.272 -14.066 1.496 1 96.16 110 PHE B C 1
ATOM 7310 O O . PHE B 1 110 ? -2.353 -15.09 2.179 1 96.16 110 PHE B O 1
ATOM 7317 N N . ALA B 1 111 ? -1.863 -12.927 1.952 1 92.26 111 ALA B N 1
ATOM 7318 C CA . ALA B 1 111 ? -1.362 -12.813 3.319 1 92.26 111 ALA B CA 1
ATOM 7319 C C . ALA B 1 111 ? -2.446 -13.172 4.332 1 92.26 111 ALA B C 1
ATOM 7321 O O . ALA B 1 111 ? -2.175 -13.854 5.324 1 92.26 111 ALA B O 1
ATOM 7322 N N . GLN B 1 112 ? -3.642 -12.749 4.086 1 91.96 112 GLN B N 1
ATOM 7323 C CA . GLN B 1 112 ? -4.74 -13.061 4.995 1 91.96 112 GLN B CA 1
ATOM 7324 C C . GLN B 1 112 ? -5.107 -14.541 4.927 1 91.96 112 GLN B C 1
ATOM 7326 O O . GLN B 1 112 ? -5.503 -15.135 5.932 1 91.96 112 GLN B O 1
ATOM 7331 N N . SER B 1 113 ? -5.012 -15.122 3.705 1 93.64 113 SER B N 1
ATOM 7332 C CA . SER B 1 113 ? -5.321 -16.539 3.551 1 93.64 113 SER B CA 1
ATOM 7333 C C . SER B 1 113 ? -4.348 -17.407 4.341 1 93.64 113 SER B C 1
ATOM 7335 O O . SER B 1 113 ? -4.724 -18.463 4.854 1 93.64 113 SER B O 1
ATOM 7337 N N . LEU B 1 114 ? -3.11 -16.991 4.43 1 91.64 114 LEU B N 1
ATOM 7338 C CA . LEU B 1 114 ? -2.118 -17.759 5.174 1 91.64 114 LEU B CA 1
ATOM 7339 C C . LEU B 1 114 ? -2.437 -17.759 6.665 1 91.64 114 LEU B C 1
ATOM 7341 O O . LEU B 1 114 ? -2.1 -18.708 7.377 1 91.64 114 LEU B O 1
ATOM 7345 N N . ARG B 1 115 ? -3.114 -16.702 7.071 1 86.72 115 ARG B N 1
ATOM 7346 C CA . ARG B 1 115 ? -3.512 -16.643 8.474 1 86.72 115 ARG B CA 1
ATOM 7347 C C . ARG B 1 115 ? -4.606 -17.661 8.776 1 86.72 115 ARG B C 1
ATOM 7349 O O . ARG B 1 115 ? -4.673 -18.198 9.883 1 86.72 115 ARG B O 1
ATOM 7356 N N . LEU B 1 116 ? -5.354 -17.921 7.773 1 91.45 116 LEU B N 1
ATOM 7357 C CA . LEU B 1 116 ? -6.485 -18.824 7.955 1 91.45 116 LEU B CA 1
ATOM 7358 C C . LEU B 1 116 ? -6.08 -20.267 7.673 1 91.45 116 LEU B C 1
ATOM 7360 O O . LEU B 1 116 ? -6.808 -21.2 8.017 1 91.45 116 LEU B O 1
ATOM 7364 N N . ILE B 1 117 ? -4.946 -20.414 6.988 1 93.38 117 ILE B N 1
ATOM 7365 C CA . ILE B 1 117 ? -4.366 -21.731 6.749 1 93.38 117 ILE B CA 1
ATOM 7366 C C . ILE B 1 117 ? -3.003 -21.826 7.43 1 93.38 117 ILE B C 1
ATOM 7368 O O . ILE B 1 117 ? -1.966 -21.805 6.762 1 93.38 117 ILE B O 1
ATOM 7372 N N . PRO B 1 118 ? -3.073 -22.033 8.675 1 87.84 118 PRO B N 1
ATOM 7373 C CA . PRO B 1 118 ? -1.814 -21.964 9.42 1 87.84 118 PRO B CA 1
ATOM 7374 C C . PRO B 1 118 ? -0.884 -23.137 9.116 1 87.84 118 PRO B C 1
ATOM 7376 O O . PRO B 1 118 ? -1.352 -24.245 8.842 1 87.84 118 PRO B O 1
ATOM 7379 N N . GLY B 1 119 ? 0.371 -22.889 9.092 1 87.96 119 GLY B N 1
ATOM 7380 C CA . GLY B 1 119 ? 1.409 -23.878 8.852 1 87.96 119 GLY B CA 1
ATOM 7381 C C . GLY B 1 119 ? 2.74 -23.264 8.464 1 87.96 119 GLY B C 1
ATOM 7382 O O . GLY B 1 119 ? 2.92 -22.048 8.557 1 87.96 119 GLY B O 1
ATOM 7383 N N . ASN B 1 120 ? 3.722 -24.199 8.199 1 84.93 120 ASN B N 1
ATOM 7384 C CA . ASN B 1 120 ? 5.041 -23.718 7.801 1 84.93 120 ASN B CA 1
ATOM 7385 C C . ASN B 1 120 ? 5.698 -24.654 6.792 1 84.93 120 ASN B C 1
ATOM 7387 O O . ASN B 1 120 ? 5.159 -25.718 6.483 1 84.93 120 ASN B O 1
ATOM 7391 N N . ALA B 1 121 ? 6.783 -24.136 6.268 1 88.11 121 ALA B N 1
ATOM 7392 C CA . ALA B 1 121 ? 7.496 -24.899 5.247 1 88.11 121 ALA B CA 1
ATOM 7393 C C . ALA B 1 121 ? 8.826 -25.422 5.782 1 88.11 121 ALA B C 1
ATOM 7395 O O . ALA B 1 121 ? 9.7 -25.821 5.009 1 88.11 121 ALA B O 1
ATOM 7396 N N . PHE B 1 122 ? 9.039 -25.565 7.036 1 84.03 122 PHE B N 1
ATOM 7397 C CA . PHE B 1 122 ? 10.335 -25.899 7.614 1 84.03 122 PHE B CA 1
ATOM 7398 C C . PHE B 1 122 ? 10.717 -27.338 7.292 1 84.03 122 PHE B C 1
ATOM 7400 O O . PHE B 1 122 ? 11.893 -27.641 7.075 1 84.03 122 PHE B O 1
ATOM 7407 N N . ASN B 1 123 ? 9.78 -28.154 7.209 1 85.91 123 ASN B N 1
ATOM 7408 C CA . ASN B 1 123 ? 10.074 -29.569 7.008 1 85.91 123 ASN B CA 1
ATOM 7409 C C . ASN B 1 123 ? 9.982 -29.956 5.534 1 85.91 123 ASN B C 1
ATOM 7411 O O . ASN B 1 123 ? 10.046 -31.139 5.194 1 85.91 123 ASN B O 1
ATOM 7415 N N . PHE B 1 124 ? 9.825 -28.996 4.678 1 92.84 124 PHE B N 1
ATOM 7416 C CA . PHE B 1 124 ? 9.765 -29.316 3.256 1 92.84 124 PHE B CA 1
ATOM 7417 C C . PHE B 1 124 ? 11.121 -29.792 2.75 1 92.84 124 PHE B C 1
ATOM 7419 O O . PHE B 1 124 ? 12.147 -29.166 3.027 1 92.84 124 PHE B O 1
ATOM 7426 N N . PRO B 1 125 ? 11.163 -30.813 2.016 1 93.26 125 PRO B N 1
ATOM 7427 C CA . PRO B 1 125 ? 12.431 -31.342 1.506 1 93.26 125 PRO B CA 1
ATOM 7428 C C . PRO B 1 125 ? 12.93 -30.592 0.274 1 93.26 125 PRO B C 1
ATOM 7430 O O . PRO B 1 125 ? 12.75 -31.06 -0.854 1 93.26 125 PRO B O 1
ATOM 7433 N N . ASN B 1 126 ? 13.661 -29.647 0.39 1 90.51 126 ASN B N 1
ATOM 7434 C CA . ASN B 1 126 ? 14.109 -28.783 -0.697 1 90.51 126 ASN B CA 1
ATOM 7435 C C . ASN B 1 126 ? 15.002 -29.535 -1.68 1 90.51 126 ASN B C 1
ATOM 7437 O O . ASN B 1 126 ? 15.038 -29.207 -2.867 1 90.51 126 ASN B O 1
ATOM 7441 N N . ASN B 1 127 ? 15.638 -30.542 -1.221 1 91.41 127 ASN B N 1
ATOM 7442 C CA . ASN B 1 127 ? 16.579 -31.261 -2.074 1 91.41 127 ASN B CA 1
ATOM 7443 C C . ASN B 1 127 ? 15.879 -32.335 -2.901 1 91.41 127 ASN B C 1
ATOM 7445 O O . ASN B 1 127 ? 16.501 -32.974 -3.751 1 91.41 127 ASN B O 1
ATOM 7449 N N . SER B 1 128 ? 14.627 -32.437 -2.667 1 94.37 128 SER B N 1
ATOM 7450 C CA . SER B 1 128 ? 13.87 -33.429 -3.423 1 94.37 128 SER B CA 1
ATOM 7451 C C . SER B 1 128 ? 13.696 -33.001 -4.877 1 94.37 128 SER B C 1
ATOM 7453 O O . SER B 1 128 ? 13.456 -33.836 -5.751 1 94.37 128 SER B O 1
ATOM 7455 N N . ILE B 1 129 ? 13.788 -31.748 -5.185 1 95.98 129 ILE B N 1
ATOM 7456 C CA . ILE B 1 129 ? 13.626 -31.239 -6.542 1 95.98 129 ILE B CA 1
ATOM 7457 C C . ILE B 1 129 ? 14.739 -30.242 -6.856 1 95.98 129 ILE B C 1
ATOM 7459 O O . ILE B 1 129 ? 15.343 -29.669 -5.946 1 95.98 129 ILE B O 1
ATOM 7463 N N . THR B 1 130 ? 15.04 -30.075 -8.089 1 96.03 130 THR B N 1
ATOM 7464 C CA . THR B 1 130 ? 16.112 -29.196 -8.542 1 96.03 130 THR B CA 1
ATOM 7465 C C . THR B 1 130 ? 15.699 -27.732 -8.421 1 96.03 130 THR B C 1
ATOM 7467 O O . THR B 1 130 ? 14.536 -27.431 -8.144 1 96.03 130 THR B O 1
ATOM 7470 N N . ASP B 1 131 ? 16.627 -26.852 -8.658 1 95.87 131 ASP B N 1
ATOM 7471 C CA . ASP B 1 131 ? 16.347 -25.422 -8.583 1 95.87 131 ASP B CA 1
ATOM 7472 C C . ASP B 1 131 ? 15.368 -24.996 -9.676 1 95.87 131 ASP B C 1
ATOM 7474 O O . ASP B 1 131 ? 14.46 -24.201 -9.427 1 95.87 131 ASP B O 1
ATOM 7478 N N . VAL B 1 132 ? 15.518 -25.582 -10.892 1 97.2 132 VAL B N 1
ATOM 7479 C CA . VAL B 1 132 ? 14.608 -25.266 -11.989 1 97.2 132 VAL B CA 1
ATOM 7480 C C . VAL B 1 132 ? 13.191 -25.705 -11.628 1 97.2 132 VAL B C 1
ATOM 7482 O O . VAL B 1 132 ? 12.225 -24.987 -11.898 1 97.2 132 VAL B O 1
ATOM 7485 N N . GLU B 1 133 ? 13.104 -26.882 -11.005 1 97.92 133 GLU B N 1
ATOM 7486 C CA . GLU B 1 133 ? 11.797 -27.403 -10.614 1 97.92 133 GLU B CA 1
ATOM 7487 C C . GLU B 1 133 ? 11.187 -26.575 -9.487 1 97.92 133 GLU B C 1
ATOM 7489 O O . GLU B 1 133 ? 9.981 -26.319 -9.48 1 97.92 133 GLU B O 1
ATOM 7494 N N . ARG B 1 134 ? 12.001 -26.154 -8.551 1 97.77 134 ARG B N 1
ATOM 7495 C CA . ARG B 1 134 ? 11.516 -25.326 -7.451 1 97.77 134 ARG B CA 1
ATOM 7496 C C . ARG B 1 134 ? 10.955 -24.005 -7.966 1 97.77 134 ARG B C 1
ATOM 7498 O O . ARG B 1 134 ? 9.856 -23.6 -7.582 1 97.77 134 ARG B O 1
ATOM 7505 N N . CYS B 1 135 ? 11.669 -23.389 -8.827 1 98.02 135 CYS B N 1
ATOM 7506 C CA . CYS B 1 135 ? 11.233 -22.095 -9.341 1 98.02 135 CYS B CA 1
ATOM 7507 C C . CYS B 1 135 ? 10.037 -22.253 -10.273 1 98.02 135 CYS B C 1
ATOM 7509 O O . CYS B 1 135 ? 9.15 -21.399 -10.301 1 98.02 135 CYS B O 1
ATOM 7511 N N . THR B 1 136 ? 10.038 -23.335 -11.035 1 98.34 136 THR B N 1
ATOM 7512 C CA . THR B 1 136 ? 8.868 -23.6 -11.865 1 98.34 136 THR B CA 1
ATOM 7513 C C . THR B 1 136 ? 7.619 -23.763 -11.002 1 98.34 136 THR B C 1
ATOM 7515 O O . THR B 1 136 ? 6.565 -23.207 -11.317 1 98.34 136 THR B O 1
ATOM 7518 N N . LEU B 1 137 ? 7.801 -24.515 -9.934 1 98.35 137 LEU B N 1
ATOM 7519 C CA . LEU B 1 137 ? 6.684 -24.729 -9.021 1 98.35 137 LEU B CA 1
ATOM 7520 C C . LEU B 1 137 ? 6.214 -23.41 -8.418 1 98.35 137 LEU B C 1
ATOM 7522 O O . LEU B 1 137 ? 5.01 -23.163 -8.317 1 98.35 137 LEU B O 1
ATOM 7526 N N . HIS B 1 138 ? 7.147 -22.592 -8.061 1 98 138 HIS B N 1
ATOM 7527 C CA . HIS B 1 138 ? 6.822 -21.278 -7.516 1 98 138 HIS B CA 1
ATOM 7528 C C . HIS B 1 138 ? 6.021 -20.451 -8.516 1 98 138 HIS B C 1
ATOM 7530 O O . HIS B 1 138 ? 4.99 -19.872 -8.164 1 98 138 HIS B O 1
ATOM 7536 N N . PHE B 1 139 ? 6.425 -20.416 -9.762 1 98.1 139 PHE B N 1
ATOM 7537 C CA . PHE B 1 139 ? 5.801 -19.562 -10.766 1 98.1 139 PHE B CA 1
ATOM 7538 C C . PHE B 1 139 ? 4.483 -20.161 -11.242 1 98.1 139 PHE B C 1
ATOM 7540 O O . PHE B 1 139 ? 3.665 -19.468 -11.851 1 98.1 139 PHE B O 1
ATOM 7547 N N . MET B 1 140 ? 4.229 -21.443 -10.929 1 98.44 140 MET B N 1
ATOM 7548 C CA . MET B 1 140 ? 2.947 -22.073 -11.23 1 98.44 140 MET B CA 1
ATOM 7549 C C . MET B 1 140 ? 1.914 -21.745 -10.158 1 98.44 140 MET B C 1
ATOM 7551 O O . MET B 1 140 ? 0.71 -21.768 -10.421 1 98.44 140 MET B O 1
ATOM 7555 N N . LEU B 1 141 ? 2.463 -21.378 -8.991 1 98.55 141 LEU B N 1
ATOM 7556 C CA . LEU B 1 141 ? 1.548 -21.313 -7.858 1 98.55 141 LEU B CA 1
ATOM 7557 C C . LEU B 1 141 ? 1.313 -19.867 -7.431 1 98.55 141 LEU B C 1
ATOM 7559 O O . LEU B 1 141 ? 0.267 -19.545 -6.864 1 98.55 141 LEU B O 1
ATOM 7563 N N . SER B 1 142 ? 2.21 -19.02 -7.685 1 97.99 142 SER B N 1
ATOM 7564 C CA . SER B 1 142 ? 2.125 -17.647 -7.198 1 97.99 142 SER B CA 1
ATOM 7565 C C . SER B 1 142 ? 1.449 -16.739 -8.22 1 97.99 142 SER B C 1
ATOM 7567 O O . SER B 1 142 ? 1.939 -16.583 -9.34 1 97.99 142 SER B O 1
ATOM 7569 N N . SER B 1 143 ? 0.408 -16.095 -7.768 1 97.59 143 SER B N 1
ATOM 7570 C CA . SER B 1 143 ? -0.371 -15.252 -8.668 1 97.59 143 SER B CA 1
ATOM 7571 C C . SER B 1 143 ? 0.122 -13.809 -8.639 1 97.59 143 SER B C 1
ATOM 7573 O O . SER B 1 143 ? 0.259 -13.216 -7.567 1 97.59 143 SER B O 1
ATOM 7575 N N . SER B 1 144 ? 0.435 -13.248 -9.763 1 97.14 144 SER B N 1
ATOM 7576 C CA . SER B 1 144 ? 0.777 -11.841 -9.943 1 97.14 144 SER B CA 1
ATOM 7577 C C . SER B 1 144 ? 0.612 -11.413 -11.398 1 97.14 144 SER B C 1
ATOM 7579 O O . SER B 1 144 ? 0.521 -12.257 -12.292 1 97.14 144 SER B O 1
ATOM 7581 N N . VAL B 1 145 ? 0.417 -10.169 -11.644 1 96.96 145 VAL B N 1
ATOM 7582 C CA . VAL B 1 145 ? 0.338 -9.613 -12.99 1 96.96 145 VAL B CA 1
ATOM 7583 C C . VAL B 1 145 ? 1.427 -8.559 -13.178 1 96.96 145 VAL B C 1
ATOM 7585 O O . VAL B 1 145 ? 1.502 -7.592 -12.417 1 96.96 145 VAL B O 1
ATOM 7588 N N . GLU B 1 146 ? 2.302 -8.8 -14.05 1 95.45 146 GLU B N 1
ATOM 7589 C CA . GLU B 1 146 ? 3.294 -7.795 -14.423 1 95.45 146 GLU B CA 1
ATOM 7590 C C . GLU B 1 146 ? 2.708 -6.774 -15.393 1 95.45 146 GLU B C 1
ATOM 7592 O O . GLU B 1 146 ? 2.692 -6.999 -16.605 1 95.45 146 GLU B O 1
ATOM 7597 N N . ILE B 1 147 ? 2.447 -5.599 -14.931 1 94.79 147 ILE B N 1
ATOM 7598 C CA . ILE B 1 147 ? 1.56 -4.674 -15.628 1 94.79 147 ILE B CA 1
ATOM 7599 C C . ILE B 1 147 ? 2.385 -3.687 -16.45 1 94.79 147 ILE B C 1
ATOM 7601 O O . ILE B 1 147 ? 1.854 -3.01 -17.334 1 94.79 147 ILE B O 1
ATOM 7605 N N . TYR B 1 148 ? 3.685 -3.664 -16.24 1 92.7 148 TYR B N 1
ATOM 7606 C CA . TYR B 1 148 ? 4.474 -2.626 -16.894 1 92.7 148 TYR B CA 1
ATOM 7607 C C . TYR B 1 148 ? 5.02 -3.116 -18.23 1 92.7 148 TYR B C 1
ATOM 7609 O O . TYR B 1 148 ? 5.19 -4.32 -18.434 1 92.7 148 TYR B O 1
ATOM 7617 N N . GLU B 1 149 ? 5.333 -2.186 -19.071 1 91.91 149 GLU B N 1
ATOM 7618 C CA . GLU B 1 149 ? 5.832 -2.478 -20.412 1 91.91 149 GLU B CA 1
ATOM 7619 C C . GLU B 1 149 ? 7.201 -3.148 -20.357 1 91.91 149 GLU B C 1
ATOM 7621 O O . GLU B 1 149 ? 8.072 -2.731 -19.591 1 91.91 149 GLU B O 1
ATOM 7626 N N . ARG B 1 150 ? 7.371 -4.181 -21.112 1 87.47 150 ARG B N 1
ATOM 7627 C CA . ARG B 1 150 ? 8.593 -4.977 -21.118 1 87.47 150 ARG B CA 1
ATOM 7628 C C . ARG B 1 150 ? 9.468 -4.629 -22.317 1 87.47 150 ARG B C 1
ATOM 7630 O O . ARG B 1 150 ? 10.664 -4.927 -22.328 1 87.47 150 ARG B O 1
ATOM 7637 N N . GLY B 1 151 ? 8.91 -3.979 -23.453 1 83.53 151 GLY B N 1
ATOM 7638 C CA . GLY B 1 151 ? 9.675 -3.613 -24.635 1 83.53 151 GLY B CA 1
ATOM 7639 C C . GLY B 1 151 ? 9.501 -4.588 -25.784 1 83.53 151 GLY B C 1
ATOM 7640 O O . GLY B 1 151 ? 9.794 -4.258 -26.935 1 83.53 151 GLY B O 1
ATOM 7641 N N . ASP B 1 152 ? 9.023 -5.8 -25.551 1 84.79 152 ASP B N 1
ATOM 7642 C CA . ASP B 1 152 ? 8.899 -6.804 -26.603 1 84.79 152 ASP B CA 1
ATOM 7643 C C . ASP B 1 152 ? 7.439 -6.994 -27.011 1 84.79 152 ASP B C 1
ATOM 7645 O O . ASP B 1 152 ? 7.1 -7.967 -27.687 1 84.79 152 ASP B O 1
ATOM 7649 N N . GLU B 1 153 ? 6.601 -6.217 -26.671 1 87.41 153 GLU B N 1
ATOM 7650 C CA . GLU B 1 153 ? 5.159 -6.404 -26.796 1 87.41 153 GLU B CA 1
ATOM 7651 C C . GLU B 1 153 ? 4.72 -6.36 -28.257 1 87.41 153 GLU B C 1
ATOM 7653 O O . GLU B 1 153 ? 3.716 -6.971 -28.628 1 87.41 153 GLU B O 1
ATOM 7658 N N . THR B 1 154 ? 5.411 -5.702 -29.074 1 82.45 154 THR B N 1
ATOM 7659 C CA . THR B 1 154 ? 5.065 -5.633 -30.489 1 82.45 154 THR B CA 1
ATOM 7660 C C . THR B 1 154 ? 5.191 -7.005 -31.145 1 82.45 154 THR B C 1
ATOM 7662 O O . THR B 1 154 ? 4.468 -7.314 -32.095 1 82.45 154 THR B O 1
ATOM 7665 N N . LYS B 1 155 ? 5.965 -7.808 -30.502 1 79.74 155 LYS B N 1
ATOM 7666 C CA . LYS B 1 155 ? 6.223 -9.124 -31.077 1 79.74 155 LYS B CA 1
ATOM 7667 C C . LYS B 1 155 ? 5.378 -10.197 -30.396 1 79.74 155 LYS B C 1
ATOM 7669 O O . LYS B 1 155 ? 4.956 -11.162 -31.037 1 79.74 155 LYS B O 1
ATOM 7674 N N . VAL B 1 156 ? 5.142 -9.998 -29.152 1 82.59 156 VAL B N 1
ATOM 7675 C CA . VAL B 1 156 ? 4.609 -11.125 -28.394 1 82.59 156 VAL B CA 1
ATOM 7676 C C . VAL B 1 156 ? 3.112 -10.93 -28.162 1 82.59 156 VAL B C 1
ATOM 7678 O O . VAL B 1 156 ? 2.377 -11.9 -27.962 1 82.59 156 VAL B O 1
ATOM 7681 N N . CYS B 1 157 ? 2.589 -9.642 -28.022 1 77.55 157 CYS B N 1
ATOM 7682 C CA . CYS B 1 157 ? 1.18 -9.425 -27.711 1 77.55 157 CYS B CA 1
ATOM 7683 C C . CYS B 1 157 ? 0.294 -9.84 -28.879 1 77.55 157 CYS B C 1
ATOM 7685 O O . CYS B 1 157 ? -0.867 -10.205 -28.684 1 77.55 157 CYS B O 1
ATOM 7687 N N . ARG B 1 158 ? 0.58 -9.587 -30.108 1 59.21 158 ARG B N 1
ATOM 7688 C CA . ARG B 1 158 ? -0.268 -9.833 -31.271 1 59.21 158 ARG B CA 1
ATOM 7689 C C . ARG B 1 158 ? -0.579 -11.319 -31.417 1 59.21 158 ARG B C 1
ATOM 7691 O O . ARG B 1 158 ? -1.28 -11.723 -32.348 1 59.21 158 ARG B O 1
ATOM 7698 N N . PHE B 1 159 ? 0.23 -12.291 -30.744 1 47.1 159 PHE B N 1
ATOM 7699 C CA . PHE B 1 159 ? 0.212 -13.665 -31.232 1 47.1 159 PHE B CA 1
ATOM 7700 C C . PHE B 1 159 ? -1.153 -14.303 -31.003 1 47.1 159 PHE B C 1
ATOM 7702 O O . PHE B 1 159 ? -1.463 -14.735 -29.891 1 47.1 159 PHE B O 1
ATOM 7709 N N . VAL B 1 160 ? -2.107 -14.165 -31.262 1 39.53 160 VAL B N 1
ATOM 7710 C CA . VAL B 1 160 ? -2.618 -15.488 -31.606 1 39.53 160 VAL B CA 1
ATOM 7711 C C . VAL B 1 160 ? -1.515 -16.313 -32.264 1 39.53 160 VAL B C 1
ATOM 7713 O O . VAL B 1 160 ? -1.562 -17.545 -32.253 1 39.53 160 VAL B O 1
ATOM 7716 N N . ASP B 1 161 ? -0.616 -15.94 -33.413 1 33.63 161 ASP B N 1
ATOM 7717 C CA . ASP B 1 161 ? 0.244 -16.77 -34.25 1 33.63 161 ASP B CA 1
ATOM 7718 C C . ASP B 1 161 ? 1.537 -17.131 -33.522 1 33.63 161 ASP B C 1
ATOM 7720 O O . ASP B 1 161 ? 1.91 -16.475 -32.547 1 33.63 161 ASP B O 1
ATOM 7724 N N . THR B 1 162 ? 2.869 -17.829 -34.261 1 33.58 162 THR B N 1
ATOM 7725 C CA . THR B 1 162 ? 3.878 -18.842 -33.974 1 33.58 162 THR B CA 1
ATOM 7726 C C . THR B 1 162 ? 4.95 -18.288 -33.04 1 33.58 162 THR B C 1
ATOM 7728 O O . THR B 1 162 ? 5.28 -18.909 -32.027 1 33.58 162 THR B O 1
ATOM 7731 N N . TYR B 1 163 ? 6.41 -17.869 -33.595 1 29.63 163 TYR B N 1
ATOM 7732 C CA . TYR B 1 163 ? 7.783 -18.182 -33.215 1 29.63 163 TYR B CA 1
ATOM 7733 C C . TYR B 1 163 ? 8.379 -17.07 -32.36 1 29.63 163 TYR B C 1
ATOM 7735 O O . TYR B 1 163 ? 8.396 -15.907 -32.768 1 29.63 163 TYR B O 1
ATOM 7743 N N . ARG B 1 164 ? 8.354 -17.141 -31.059 1 35.81 164 ARG B N 1
ATOM 7744 C CA . ARG B 1 164 ? 9.101 -16.16 -30.278 1 35.81 164 ARG B CA 1
ATOM 7745 C C . ARG B 1 164 ? 10.597 -16.455 -30.316 1 35.81 164 ARG B C 1
ATOM 7747 O O . ARG B 1 164 ? 11.022 -17.572 -30.017 1 35.81 164 ARG B O 1
ATOM 7754 N N . TYR B 1 165 ? 11.605 -15.544 -30.901 1 27.28 165 TYR B N 1
ATOM 7755 C CA . TYR B 1 165 ? 13.05 -15.713 -30.803 1 27.28 165 TYR B CA 1
ATOM 7756 C C . TYR B 1 165 ? 13.541 -15.4 -29.394 1 27.28 165 TYR B C 1
ATOM 7758 O O . TYR B 1 165 ? 13.038 -14.48 -28.745 1 27.28 165 TYR B O 1
ATOM 7766 N N . PRO B 1 166 ? 14.311 -16.241 -28.791 1 30.5 166 PRO B N 1
ATOM 7767 C CA . PRO B 1 166 ? 14.945 -16.037 -27.487 1 30.5 166 PRO B CA 1
ATOM 7768 C C . PRO B 1 166 ? 15.793 -14.768 -27.434 1 30.5 166 PRO B C 1
ATOM 7770 O O . PRO B 1 166 ? 16.488 -14.445 -28.401 1 30.5 166 PRO B O 1
ATOM 7773 N N . ARG B 1 167 ? 15.488 -13.871 -26.628 1 30.93 167 ARG B N 1
ATOM 7774 C CA . ARG B 1 167 ? 16.265 -12.649 -26.45 1 30.93 167 ARG B CA 1
ATOM 7775 C C . ARG B 1 167 ? 17.696 -12.967 -26.03 1 30.93 167 ARG B C 1
ATOM 7777 O O . ARG B 1 167 ? 17.92 -13.796 -25.146 1 30.93 167 ARG B O 1
ATOM 7784 N N . ASN B 1 168 ? 18.815 -12.553 -26.926 1 23.83 168 ASN B N 1
ATOM 7785 C CA . ASN B 1 168 ? 20.247 -12.712 -26.693 1 23.83 168 ASN B CA 1
ATOM 7786 C C . ASN B 1 168 ? 20.682 -12.039 -25.395 1 23.83 168 ASN B C 1
ATOM 7788 O O . ASN B 1 168 ? 20.424 -10.852 -25.189 1 23.83 168 ASN B O 1
ATOM 7792 N N . VAL B 1 169 ? 21.02 -12.825 -24.436 1 28.72 169 VAL B N 1
ATOM 7793 C CA . VAL B 1 169 ? 21.747 -12.39 -23.248 1 28.72 169 VAL B CA 1
ATOM 7794 C C . VAL B 1 169 ? 23.147 -11.925 -23.641 1 28.72 169 VAL B C 1
ATOM 7796 O O . VAL B 1 169 ? 24.05 -11.874 -22.802 1 28.72 169 VAL B O 1
ATOM 7799 N N . LYS B 1 170 ? 23.635 -11.836 -24.997 1 23.54 170 LYS B N 1
ATOM 7800 C CA . LYS B 1 170 ? 25.044 -11.478 -25.129 1 23.54 170 LYS B CA 1
ATOM 7801 C C . LYS B 1 170 ? 25.414 -10.342 -24.181 1 23.54 170 LYS B C 1
ATOM 7803 O O . LYS B 1 170 ? 26.41 -10.428 -23.459 1 23.54 170 LYS B O 1
ATOM 7808 N N . ASP B 1 171 ? 25.845 -9.115 -24.767 1 21 171 ASP B N 1
ATOM 7809 C CA . ASP B 1 171 ? 27.16 -8.875 -25.352 1 21 171 ASP B CA 1
ATOM 7810 C C . ASP B 1 171 ? 28.046 -8.072 -24.402 1 21 171 ASP B C 1
ATOM 7812 O O . ASP B 1 171 ? 29.098 -7.57 -24.801 1 21 171 ASP B O 1
ATOM 7816 N N . LYS B 1 172 ? 27.619 -7.407 -23.395 1 22.02 172 LYS B N 1
ATOM 7817 C CA . LYS B 1 172 ? 28.848 -6.705 -23.037 1 22.02 172 LYS B CA 1
ATOM 7818 C C . LYS B 1 172 ? 29.849 -7.65 -22.379 1 22.02 172 LYS B C 1
ATOM 7820 O O . LYS B 1 172 ? 29.629 -8.113 -21.258 1 22.02 172 LYS B O 1
ATOM 7825 N N . HIS B 1 173 ? 30.695 -8.444 -23.169 1 20.45 173 HIS B N 1
ATOM 7826 C CA . HIS B 1 173 ? 31.962 -9.035 -22.751 1 20.45 173 HIS B CA 1
ATOM 7827 C C . HIS B 1 173 ? 32.919 -7.971 -22.225 1 20.45 173 HIS B C 1
ATOM 7829 O O . HIS B 1 173 ? 33.735 -7.436 -22.979 1 20.45 173 HIS B O 1
ATOM 7835 N N . LYS B 1 174 ? 32.67 -6.844 -21.465 1 20.78 174 LYS B N 1
ATOM 7836 C CA . LYS B 1 174 ? 33.938 -6.467 -20.846 1 20.78 174 LYS B CA 1
ATOM 7837 C C . LYS B 1 174 ? 34.554 -7.644 -20.095 1 20.78 174 LYS B C 1
ATOM 7839 O O . LYS B 1 174 ? 33.888 -8.285 -19.279 1 20.78 174 LYS B O 1
ATOM 7844 N N . THR B 1 175 ? 35.92 -8.001 -20.374 1 18.93 175 THR B N 1
ATOM 7845 C CA . THR B 1 175 ? 36.97 -8.97 -20.082 1 18.93 175 THR B CA 1
ATOM 7846 C C . THR B 1 175 ? 37.492 -8.79 -18.66 1 18.93 175 THR B C 1
ATOM 7848 O O . THR B 1 175 ? 38.488 -9.406 -18.275 1 18.93 175 THR B O 1
ATOM 7851 N N . LYS B 1 176 ? 37.15 -7.733 -17.771 1 19.18 176 LYS B N 1
ATOM 7852 C CA . LYS B 1 176 ? 38.256 -7.834 -16.823 1 19.18 176 LYS B CA 1
ATOM 7853 C C . LYS B 1 176 ? 38.41 -9.262 -16.308 1 19.18 176 LYS B C 1
ATOM 7855 O O . LYS B 1 176 ? 37.447 -10.031 -16.299 1 19.18 176 LYS B O 1
ATOM 7860 N N . THR B 1 177 ? 39.567 -9.366 -15.281 1 18.21 177 THR B N 1
ATOM 7861 C CA . THR B 1 177 ? 40.556 -10.324 -14.802 1 18.21 177 THR B CA 1
ATOM 7862 C C . THR B 1 177 ? 39.888 -11.434 -13.995 1 18.21 177 THR B C 1
ATOM 7864 O O . THR B 1 177 ? 40.168 -12.616 -14.205 1 18.21 177 THR B O 1
ATOM 7867 N N . GLU B 1 178 ? 39.759 -11.153 -12.569 1 17.72 178 GLU B N 1
ATOM 7868 C CA . GLU B 1 178 ? 40.46 -12.089 -11.695 1 17.72 178 GLU B CA 1
ATOM 7869 C C . GLU B 1 178 ? 39.703 -13.408 -11.577 1 17.72 178 GLU B C 1
ATOM 7871 O O . GLU B 1 178 ? 38.501 -13.466 -11.846 1 17.72 178 GLU B O 1
ATOM 7876 N N . ASN B 1 179 ? 40.07 -14.171 -10.466 1 17.36 179 ASN B N 1
ATOM 7877 C CA . ASN B 1 179 ? 40.403 -15.568 -10.21 1 17.36 179 ASN B CA 1
ATOM 7878 C C . ASN B 1 179 ? 39.15 -16.416 -10.012 1 17.36 179 ASN B C 1
ATOM 7880 O O . ASN B 1 179 ? 38.996 -17.461 -10.646 1 17.36 179 ASN B O 1
ATOM 7884 N N . ILE B 1 180 ? 38.645 -16.642 -8.617 1 18.18 180 ILE B N 1
ATOM 7885 C CA . ILE B 1 180 ? 38.617 -18.002 -8.09 1 18.18 180 ILE B CA 1
ATOM 7886 C C . ILE B 1 180 ? 37.308 -18.682 -8.486 1 18.18 180 ILE B C 1
ATOM 7888 O O . ILE B 1 180 ? 36.718 -18.353 -9.518 1 18.18 180 ILE B O 1
ATOM 7892 N N . ALA B 1 181 ? 36.372 -19.301 -7.45 1 17.7 181 ALA B N 1
ATOM 7893 C CA . ALA B 1 181 ? 36.194 -20.736 -7.24 1 17.7 181 ALA B CA 1
ATOM 7894 C C . ALA B 1 181 ? 34.904 -21.229 -7.889 1 17.7 181 ALA B C 1
ATOM 7896 O O . ALA B 1 181 ? 34.054 -20.427 -8.283 1 17.7 181 ALA B O 1
ATOM 7897 N N . ASN B 1 182 ? 33.848 -21.822 -6.968 1 17.91 182 ASN B N 1
ATOM 7898 C CA . ASN B 1 182 ? 33.389 -23.176 -7.262 1 17.91 182 ASN B CA 1
ATOM 7899 C C . ASN B 1 182 ? 32.281 -23.176 -8.312 1 17.91 182 ASN B C 1
ATOM 7901 O O . ASN B 1 182 ? 31.697 -22.131 -8.604 1 17.91 182 ASN B O 1
ATOM 7905 N N . ASP B 1 183 ? 31.03 -24.133 -8.112 1 18.87 183 ASP B N 1
ATOM 7906 C CA . ASP B 1 183 ? 30.411 -25.24 -8.834 1 18.87 183 ASP B CA 1
ATOM 7907 C C . ASP B 1 183 ? 29.097 -24.808 -9.48 1 18.87 183 ASP B C 1
ATOM 7909 O O . ASP B 1 183 ? 28.073 -24.694 -8.802 1 18.87 183 ASP B O 1
ATOM 7913 N N . VAL B 1 184 ? 28.881 -24.036 -10.198 1 23.25 184 VAL B N 1
ATOM 7914 C CA . VAL B 1 184 ? 27.787 -23.695 -11.102 1 23.25 184 VAL B CA 1
ATOM 7915 C C . VAL B 1 184 ? 27.138 -24.971 -11.632 1 23.25 184 VAL B C 1
ATOM 7917 O O . VAL B 1 184 ? 25.91 -25.069 -11.7 1 23.25 184 VAL B O 1
ATOM 7920 N N . GLU B 1 185 ? 27.849 -25.787 -12.388 1 21.55 185 GLU B N 1
ATOM 7921 C CA . GLU B 1 185 ? 27.421 -26.563 -13.548 1 21.55 185 GLU B CA 1
ATOM 7922 C C . GLU B 1 185 ? 26.718 -27.849 -13.123 1 21.55 185 GLU B C 1
ATOM 7924 O O . GLU B 1 185 ? 25.799 -28.313 -13.8 1 21.55 185 GLU B O 1
ATOM 7929 N N . THR B 1 186 ? 27.297 -28.926 -12.203 1 22.49 186 THR B N 1
ATOM 7930 C CA . THR B 1 186 ? 27.94 -30.201 -12.502 1 22.49 186 THR B CA 1
ATOM 7931 C C . THR B 1 186 ? 26.92 -31.335 -12.499 1 22.49 186 THR B C 1
ATOM 7933 O O . THR B 1 186 ? 25.897 -31.255 -11.817 1 22.49 186 THR B O 1
ATOM 7936 N N . LEU B 1 187 ? 27.107 -32.421 -13.262 1 25.9 187 LEU B N 1
ATOM 7937 C CA . LEU B 1 187 ? 26.589 -33.748 -13.578 1 25.9 187 LEU B CA 1
ATOM 7938 C C . LEU B 1 187 ? 26.305 -34.538 -12.305 1 25.9 187 LEU B C 1
ATOM 7940 O O . LEU B 1 187 ? 25.831 -35.674 -12.367 1 25.9 187 LEU B O 1
ATOM 7944 N N . SER B 1 188 ? 25.956 -34.498 -11.472 1 24.46 188 SER B N 1
ATOM 7945 C CA . SER B 1 188 ? 26.413 -35.625 -10.666 1 24.46 188 SER B CA 1
ATOM 7946 C C . SER B 1 188 ? 26.193 -36.949 -11.392 1 24.46 188 SER B C 1
ATOM 7948 O O . SER B 1 188 ? 25.423 -37.016 -12.352 1 24.46 188 SER B O 1
ATOM 7950 N N . PHE B 1 189 ? 26.703 -38.277 -10.886 1 22.88 189 PHE B N 1
ATOM 7951 C CA . PHE B 1 189 ? 27.091 -39.611 -11.331 1 22.88 189 PHE B CA 1
ATOM 7952 C C . PHE B 1 189 ? 25.9 -40.352 -11.925 1 22.88 189 PHE B C 1
ATOM 7954 O O . PHE B 1 189 ? 26.044 -41.084 -12.907 1 22.88 189 PHE B O 1
ATOM 7961 N N . ASP B 1 190 ? 24.815 -40.252 -11.661 1 22.65 190 ASP B N 1
ATOM 7962 C CA . ASP B 1 190 ? 24.079 -41.017 -12.662 1 22.65 190 ASP B CA 1
ATOM 7963 C C . ASP B 1 190 ? 23.775 -40.165 -13.892 1 22.65 190 ASP B C 1
ATOM 7965 O O . ASP B 1 190 ? 23.045 -40.594 -14.787 1 22.65 190 ASP B O 1
ATOM 7969 N N . GLU B 1 191 ? 24.141 -38.938 -14.037 1 28.17 191 GLU B N 1
ATOM 7970 C CA . GLU B 1 191 ? 23.711 -38.059 -15.12 1 28.17 191 GLU B CA 1
ATOM 7971 C C . GLU B 1 191 ? 24.276 -38.518 -16.461 1 28.17 191 GLU B C 1
ATOM 7973 O O . GLU B 1 191 ? 23.68 -38.267 -17.51 1 28.17 191 GLU B O 1
ATOM 7978 N N . ILE B 1 192 ? 25.612 -38.801 -16.501 1 29.2 192 ILE B N 1
ATOM 7979 C CA . ILE B 1 192 ? 26.85 -39.178 -17.175 1 29.2 192 ILE B CA 1
ATOM 7980 C C . ILE B 1 192 ? 26.641 -40.479 -17.947 1 29.2 192 ILE B C 1
ATOM 7982 O O . ILE B 1 192 ? 27.429 -40.814 -18.835 1 29.2 192 ILE B O 1
ATOM 7986 N N . LYS B 1 193 ? 26.401 -41.594 -17.483 1 25.61 193 LYS B N 1
ATOM 7987 C CA . LYS B 1 193 ? 27.177 -42.769 -17.868 1 25.61 193 LYS B CA 1
ATOM 7988 C C . LYS B 1 193 ? 27.573 -42.708 -19.34 1 25.61 193 LYS B C 1
ATOM 7990 O O . LYS B 1 193 ? 28.66 -43.151 -19.715 1 25.61 193 LYS B O 1
ATOM 7995 N N . ASN B 1 194 ? 26.901 -42.482 -20.433 1 21.91 194 ASN B N 1
ATOM 7996 C CA . ASN B 1 194 ? 27.531 -42.714 -21.728 1 21.91 194 ASN B CA 1
ATOM 7997 C C . ASN B 1 194 ? 27.912 -41.403 -22.41 1 21.91 194 ASN B C 1
ATOM 7999 O O . ASN B 1 194 ? 28.116 -41.366 -23.625 1 21.91 194 ASN B O 1
ATOM 8003 N N . MET B 1 195 ? 27.929 -40.131 -22.04 1 22.44 195 MET B N 1
ATOM 8004 C CA . MET B 1 195 ? 28.01 -39.179 -23.144 1 22.44 195 MET B CA 1
ATOM 8005 C C . MET B 1 195 ? 29.418 -39.141 -23.729 1 22.44 195 MET B C 1
ATOM 8007 O O . MET B 1 195 ? 30.403 -39.199 -22.991 1 22.44 195 MET B O 1
ATOM 8011 N N . LYS B 1 196 ? 29.613 -39.02 -25.211 1 18.63 196 LYS B N 1
ATOM 8012 C CA . LYS B 1 196 ? 30.717 -39.086 -26.165 1 18.63 196 LYS B CA 1
ATOM 8013 C C . LYS B 1 196 ? 31.545 -37.804 -26.137 1 18.63 196 LYS B C 1
ATOM 8015 O O . LYS B 1 196 ? 31.101 -36.783 -25.607 1 18.63 196 LYS B O 1
ATOM 8020 N N . HIS B 1 197 ? 32.501 -37.336 -27.352 1 18.58 197 HIS B N 1
ATOM 8021 C CA . HIS B 1 197 ? 33.837 -36.868 -27.704 1 18.58 197 HIS B CA 1
ATOM 8022 C C . HIS B 1 197 ? 33.827 -35.38 -28.04 1 18.58 197 HIS B C 1
ATOM 8024 O O . HIS B 1 197 ? 34.882 -34.786 -28.275 1 18.58 197 HIS B O 1
ATOM 8030 N N . LYS B 1 198 ? 32.976 -34.344 -28.059 1 17.37 198 LYS B N 1
ATOM 8031 C CA . LYS B 1 198 ? 33.34 -33.491 -29.187 1 17.37 198 LYS B CA 1
ATOM 8032 C C . LYS B 1 198 ? 34.338 -32.417 -28.765 1 17.37 198 LYS B C 1
ATOM 8034 O O . LYS B 1 198 ? 34.378 -32.025 -27.597 1 17.37 198 LYS B O 1
ATOM 8039 N N . ASN B 1 199 ? 34.972 -31.562 -29.741 1 14.88 199 ASN B N 1
ATOM 8040 C CA . ASN B 1 199 ? 36.167 -30.869 -30.212 1 14.88 199 ASN B CA 1
ATOM 8041 C C . ASN B 1 199 ? 36.152 -29.395 -29.817 1 14.88 199 ASN B C 1
ATOM 8043 O O . ASN B 1 199 ? 35.087 -28.82 -29.587 1 14.88 199 ASN B O 1
ATOM 8047 N N . LYS B 1 200 ? 37.394 -28.514 -29.793 1 17.05 200 LYS B N 1
ATOM 8048 C CA . LYS B 1 200 ? 38.228 -27.509 -29.141 1 17.05 200 LYS B CA 1
ATOM 8049 C C . LYS B 1 200 ? 38.043 -26.139 -29.788 1 17.05 200 LYS B C 1
ATOM 8051 O O . LYS B 1 200 ? 38.736 -25.182 -29.436 1 17.05 200 LYS B O 1
ATOM 8056 N N . ASP B 1 201 ? 37.189 -25.789 -30.736 1 16.13 201 ASP B N 1
ATOM 8057 C CA . ASP B 1 201 ? 37.919 -24.773 -31.489 1 16.13 201 ASP B CA 1
ATOM 8058 C C . ASP B 1 201 ? 37.916 -23.436 -30.753 1 16.13 201 ASP B C 1
ATOM 8060 O O . ASP B 1 201 ? 37.023 -23.166 -29.947 1 16.13 201 ASP B O 1
ATOM 8064 N N . GLU B 1 202 ? 38.955 -22.435 -31.057 1 17.12 202 GLU B N 1
ATOM 8065 C CA . GLU B 1 202 ? 39.905 -21.42 -30.611 1 17.12 202 GLU B CA 1
ATOM 8066 C C . GLU B 1 202 ? 39.357 -20.014 -30.838 1 17.12 202 GLU B C 1
ATOM 8068 O O . GLU B 1 202 ? 39.933 -19.033 -30.363 1 17.12 202 GLU B O 1
ATOM 8073 N N . HIS B 1 203 ? 38.227 -19.684 -31.399 1 17.24 203 HIS B N 1
ATOM 8074 C CA . HIS B 1 203 ? 38.52 -18.472 -32.155 1 17.24 203 HIS B CA 1
ATOM 8075 C C . HIS B 1 203 ? 38.641 -17.263 -31.233 1 17.24 203 HIS B C 1
ATOM 8077 O O . HIS B 1 203 ? 38.174 -17.298 -30.092 1 17.24 203 HIS B O 1
ATOM 8083 N N . MET B 1 204 ? 38.647 -15.942 -31.912 1 18.15 204 MET B N 1
ATOM 8084 C CA . MET B 1 204 ? 39.295 -14.66 -32.172 1 18.15 204 MET B CA 1
ATOM 8085 C C . MET B 1 204 ? 38.614 -13.539 -31.395 1 18.15 204 MET B C 1
ATOM 8087 O O . MET B 1 204 ? 37.395 -13.556 -31.211 1 18.15 204 MET B O 1
ATOM 8091 N N . VAL B 1 205 ? 39.422 -12.687 -30.799 1 18.62 205 VAL B N 1
ATOM 8092 C CA . VAL B 1 205 ? 39.541 -11.629 -29.802 1 18.62 205 VAL B CA 1
ATOM 8093 C C . VAL B 1 205 ? 38.971 -10.326 -30.36 1 18.62 205 VAL B C 1
ATOM 8095 O O . VAL B 1 205 ? 39.559 -9.719 -31.258 1 18.62 205 VAL B O 1
ATOM 8098 N N . ASP B 1 206 ? 37.67 -10.267 -30.784 1 19.11 206 ASP B N 1
ATOM 8099 C CA . ASP B 1 206 ? 37.444 -9.003 -31.478 1 19.11 206 ASP B CA 1
ATOM 8100 C C . ASP B 1 206 ? 37.527 -7.824 -30.512 1 19.11 206 ASP B C 1
ATOM 8102 O O . ASP B 1 206 ? 36.995 -7.885 -29.401 1 19.11 206 ASP B O 1
ATOM 8106 N N . PRO B 1 207 ? 38.322 -6.822 -30.857 1 17.64 207 PRO B N 1
ATOM 8107 C CA . PRO B 1 207 ? 38.953 -5.656 -30.234 1 17.64 207 PRO B CA 1
ATOM 8108 C C . PRO B 1 207 ? 37.952 -4.555 -29.891 1 17.64 207 PRO B C 1
ATOM 8110 O O . PRO B 1 207 ? 38.226 -3.713 -29.033 1 17.64 207 PRO B O 1
ATOM 8113 N N . ASN B 1 208 ? 37.008 -4.296 -30.694 1 19.93 208 ASN B N 1
ATOM 8114 C CA . ASN B 1 208 ? 36.756 -2.874 -30.899 1 19.93 208 ASN B CA 1
ATOM 8115 C C . ASN B 1 208 ? 35.91 -2.286 -29.773 1 19.93 208 ASN B C 1
ATOM 8117 O O . ASN B 1 208 ? 34.701 -2.516 -29.715 1 19.93 208 ASN B O 1
ATOM 8121 N N . SER B 1 209 ? 36.415 -2.21 -28.587 1 17.59 209 SER B N 1
ATOM 8122 C CA . SER B 1 209 ? 35.839 -1.836 -27.299 1 17.59 209 SER B CA 1
ATOM 8123 C C . SER B 1 209 ? 35.365 -0.387 -27.306 1 17.59 209 SER B C 1
ATOM 8125 O O . SER B 1 209 ? 34.473 -0.017 -26.54 1 17.59 209 SER B O 1
ATOM 8127 N N . ILE B 1 210 ? 36.029 0.647 -27.883 1 18.27 210 ILE B N 1
ATOM 8128 C CA . ILE B 1 210 ? 36.304 1.756 -26.976 1 18.27 210 ILE B CA 1
ATOM 8129 C C . ILE B 1 210 ? 35.197 2.803 -27.091 1 18.27 210 ILE B C 1
ATOM 8131 O O . ILE B 1 210 ? 35.277 3.87 -26.477 1 18.27 210 ILE B O 1
ATOM 8135 N N . TYR B 1 211 ? 34.199 2.705 -27.921 1 19.62 211 TYR B N 1
ATOM 8136 C CA . TYR B 1 211 ? 33.744 4.053 -28.24 1 19.62 211 TYR B CA 1
ATOM 8137 C C . TYR B 1 211 ? 33.014 4.677 -27.057 1 19.62 211 TYR B C 1
ATOM 8139 O O . TYR B 1 211 ? 32.302 3.986 -26.325 1 19.62 211 TYR B O 1
ATOM 8147 N N . GLN B 1 212 ? 33.45 5.856 -26.621 1 20.48 212 GLN B N 1
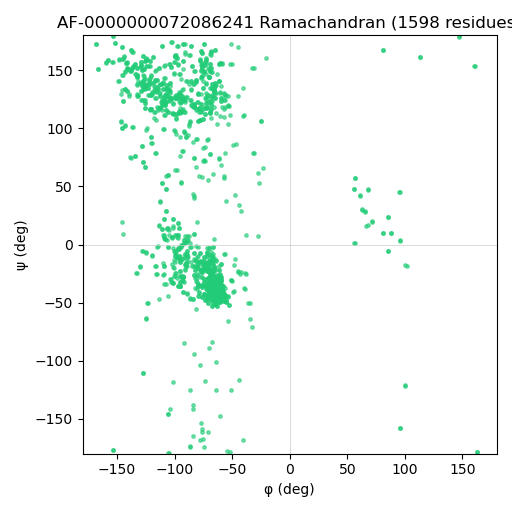ATOM 8148 C CA . GLN B 1 212 ? 33.245 6.782 -25.512 1 20.48 212 GLN B CA 1
ATOM 8149 C C . GLN B 1 212 ? 31.822 7.332 -25.511 1 20.48 212 GLN B C 1
ATOM 8151 O O . GLN B 1 212 ? 31.314 7.756 -26.552 1 20.48 212 GLN B O 1
ATOM 8156 N N . ASP B 1 213 ? 31.008 7.001 -24.513 1 22.41 213 ASP B N 1
ATOM 8157 C CA . ASP B 1 213 ? 29.593 7.314 -24.341 1 22.41 213 ASP B CA 1
ATOM 8158 C C . ASP B 1 213 ? 29.368 8.824 -24.283 1 22.41 213 ASP B C 1
ATOM 8160 O O . ASP B 1 213 ? 30.133 9.546 -23.641 1 22.41 213 ASP B O 1
ATOM 8164 N N . PRO B 1 214 ? 28.739 9.358 -25.327 1 24.95 214 PRO B N 1
ATOM 8165 C CA . PRO B 1 214 ? 28.527 10.801 -25.462 1 24.95 214 PRO B CA 1
ATOM 8166 C C . PRO B 1 214 ? 27.882 11.421 -24.225 1 24.95 214 PRO B C 1
ATOM 8168 O O . PRO B 1 214 ? 27.252 10.715 -23.434 1 24.95 214 PRO B O 1
ATOM 8171 N N . PRO B 1 215 ? 28.121 12.77 -24.045 1 23.64 215 PRO B N 1
ATOM 8172 C CA . PRO B 1 215 ? 27.9 13.613 -22.867 1 23.64 215 PRO B CA 1
ATOM 8173 C C . PRO B 1 215 ? 26.427 13.709 -22.478 1 23.64 215 PRO B C 1
ATOM 8175 O O . PRO B 1 215 ? 25.548 13.532 -23.326 1 23.64 215 PRO B O 1
ATOM 8178 N N . PRO B 1 216 ? 25.983 13.827 -21.075 1 24.08 216 PRO B N 1
ATOM 8179 C CA . PRO B 1 216 ? 24.764 13.558 -20.309 1 24.08 216 PRO B CA 1
ATOM 8180 C C . PRO B 1 216 ? 23.683 14.614 -20.528 1 24.08 216 PRO B C 1
ATOM 8182 O O . PRO B 1 216 ? 22.631 14.57 -19.885 1 24.08 216 PRO B O 1
ATOM 8185 N N . ASN B 1 217 ? 23.998 15.87 -20.998 1 23.77 217 ASN B N 1
ATOM 8186 C CA . ASN B 1 217 ? 23.127 17.025 -20.804 1 23.77 217 ASN B CA 1
ATOM 8187 C C . ASN B 1 217 ? 21.878 16.937 -21.676 1 23.77 217 ASN B C 1
ATOM 8189 O O . ASN B 1 217 ? 21.271 17.958 -22.003 1 23.77 217 ASN B O 1
ATOM 8193 N N . HIS B 1 218 ? 21.719 15.961 -22.504 1 25.65 218 HIS B N 1
ATOM 8194 C CA . HIS B 1 218 ? 20.665 16.167 -23.49 1 25.65 218 HIS B CA 1
ATOM 8195 C C . HIS B 1 218 ? 19.297 16.267 -22.823 1 25.65 218 HIS B C 1
ATOM 8197 O O . HIS B 1 218 ? 19.048 15.613 -21.807 1 25.65 218 HIS B O 1
ATOM 8203 N N . PRO B 1 219 ? 18.412 17.294 -23.306 1 28.44 219 PRO B N 1
ATOM 8204 C CA . PRO B 1 219 ? 17.048 17.672 -22.928 1 28.44 219 PRO B CA 1
ATOM 8205 C C . PRO B 1 219 ? 16.171 16.466 -22.599 1 28.44 219 PRO B C 1
ATOM 8207 O O . PRO B 1 219 ? 15.023 16.629 -22.179 1 28.44 219 PRO B O 1
ATOM 8210 N N . ASP B 1 220 ? 16.54 15.392 -23.167 1 26.83 220 ASP B N 1
ATOM 8211 C CA . ASP B 1 220 ? 15.698 14.199 -23.154 1 26.83 220 ASP B CA 1
ATOM 8212 C C . ASP B 1 220 ? 15.571 13.632 -21.742 1 26.83 220 ASP B C 1
ATOM 8214 O O . ASP B 1 220 ? 14.998 12.558 -21.548 1 26.83 220 ASP B O 1
ATOM 8218 N N . SER B 1 221 ? 16.286 14.106 -20.764 1 26.91 221 SER B N 1
ATOM 8219 C CA . SER B 1 221 ? 16.374 13.359 -19.513 1 26.91 221 SER B CA 1
ATOM 8220 C C . SER B 1 221 ? 15.163 13.623 -18.625 1 26.91 221 SER B C 1
ATOM 8222 O O . SER B 1 221 ? 14.97 12.947 -17.613 1 26.91 221 SER B O 1
ATOM 8224 N N . ALA B 1 222 ? 14.656 14.887 -18.608 1 29.57 222 ALA B N 1
ATOM 8225 C CA . ALA B 1 222 ? 13.691 15.228 -17.567 1 29.57 222 ALA B CA 1
ATOM 8226 C C . ALA B 1 222 ? 12.379 14.476 -17.767 1 29.57 222 ALA B C 1
ATOM 8228 O O . ALA B 1 222 ? 11.344 14.861 -17.217 1 29.57 222 ALA B O 1
ATOM 8229 N N . ARG B 1 223 ? 12.113 13.934 -18.888 1 30.68 223 ARG B N 1
ATOM 8230 C CA . ARG B 1 223 ? 10.841 13.218 -18.902 1 30.68 223 ARG B CA 1
ATOM 8231 C C . ARG B 1 223 ? 10.805 12.144 -17.82 1 30.68 223 ARG B C 1
ATOM 8233 O O . ARG B 1 223 ? 11.406 11.079 -17.974 1 30.68 223 ARG B O 1
ATOM 8240 N N . LEU B 1 224 ? 10.938 12.411 -16.667 1 38.02 224 LEU B N 1
ATOM 8241 C CA . LEU B 1 224 ? 10.548 11.372 -15.72 1 38.02 224 LEU B CA 1
ATOM 8242 C C . LEU B 1 224 ? 9.394 10.541 -16.27 1 38.02 224 LEU B C 1
ATOM 8244 O O . LEU B 1 224 ? 8.286 11.052 -16.45 1 38.02 224 LEU B O 1
ATOM 8248 N N . SER B 1 225 ? 9.547 9.632 -17.115 1 43.34 225 SER B N 1
ATOM 8249 C CA . SER B 1 225 ? 8.833 8.716 -17.998 1 43.34 225 SER B CA 1
ATOM 8250 C C . SER B 1 225 ? 7.729 7.975 -17.25 1 43.34 225 SER B C 1
ATOM 8252 O O . SER B 1 225 ? 7.992 7.311 -16.245 1 43.34 225 SER B O 1
ATOM 8254 N N . ALA B 1 226 ? 6.556 8.496 -17.104 1 56.57 226 ALA B N 1
ATOM 8255 C CA . ALA B 1 226 ? 5.341 7.792 -16.704 1 56.57 226 ALA B CA 1
ATOM 8256 C C . ALA B 1 226 ? 5.424 6.31 -17.055 1 56.57 226 ALA B C 1
ATOM 8258 O O . ALA B 1 226 ? 5.794 5.951 -18.176 1 56.57 226 ALA B O 1
ATOM 8259 N N . LEU B 1 227 ? 5.634 5.486 -15.911 1 71.89 227 LEU B N 1
ATOM 8260 C CA . LEU B 1 227 ? 5.575 4.045 -16.125 1 71.89 227 LEU B CA 1
ATOM 8261 C C . LEU B 1 227 ? 4.443 3.682 -17.08 1 71.89 227 LEU B C 1
ATOM 8263 O O . LEU B 1 227 ? 3.298 4.093 -16.877 1 71.89 227 LEU B O 1
ATOM 8267 N N . VAL B 1 228 ? 4.845 3.246 -18.27 1 82.85 228 VAL B N 1
ATOM 8268 C CA . VAL B 1 228 ? 3.888 2.86 -19.302 1 82.85 228 VAL B CA 1
ATOM 8269 C C . VAL B 1 228 ? 3.36 1.455 -19.017 1 82.85 228 VAL B C 1
ATOM 8271 O O . VAL B 1 228 ? 4.128 0.556 -18.668 1 82.85 228 VAL B O 1
ATOM 8274 N N . LEU B 1 229 ? 2.086 1.311 -19.031 1 90.28 229 LEU B N 1
ATOM 8275 C CA . LEU B 1 229 ? 1.459 0.017 -18.785 1 90.28 229 LEU B CA 1
ATOM 8276 C C . LEU B 1 229 ? 1.561 -0.879 -20.014 1 90.28 229 LEU B C 1
ATOM 8278 O O . LEU B 1 229 ? 1.52 -0.393 -21.147 1 90.28 229 LEU B O 1
ATOM 8282 N N . SER B 1 230 ? 1.74 -2.118 -19.833 1 92.98 230 SER B N 1
ATOM 8283 C CA . SER B 1 230 ? 1.832 -3.114 -20.895 1 92.98 230 SER B CA 1
ATOM 8284 C C . SER B 1 230 ? 0.484 -3.322 -21.577 1 92.98 230 SER B C 1
ATOM 8286 O O . SER B 1 230 ? -0.558 -3.321 -20.917 1 92.98 230 SER B O 1
ATOM 8288 N N . LYS B 1 231 ? 0.485 -3.558 -22.881 1 89.44 231 LYS B N 1
ATOM 8289 C CA . LYS B 1 231 ? -0.73 -3.864 -23.631 1 89.44 231 LYS B CA 1
ATOM 8290 C C . LYS B 1 231 ? -1.167 -5.309 -23.404 1 89.44 231 LYS B C 1
ATOM 8292 O O . LYS B 1 231 ? -2.333 -5.65 -23.609 1 89.44 231 LYS B O 1
ATOM 8297 N N . CYS B 1 232 ? -0.219 -6.135 -23.126 1 93.78 232 CYS B N 1
ATOM 8298 C CA . CYS B 1 232 ? -0.498 -7.533 -22.817 1 93.78 232 CYS B CA 1
ATOM 8299 C C . CYS B 1 232 ? 0.286 -7.987 -21.591 1 93.78 232 CYS B C 1
ATOM 8301 O O . CYS B 1 232 ? 1.235 -8.764 -21.71 1 93.78 232 CYS B O 1
ATOM 8303 N N . PRO B 1 233 ? -0.144 -7.612 -20.49 1 95.85 233 PRO B N 1
ATOM 8304 C CA . PRO B 1 233 ? 0.592 -7.949 -19.269 1 95.85 233 PRO B CA 1
ATOM 8305 C C . PRO B 1 233 ? 0.749 -9.455 -19.071 1 95.85 233 PRO B C 1
ATOM 8307 O O . PRO B 1 233 ? -0.009 -10.24 -19.647 1 95.85 233 PRO B O 1
ATOM 8310 N N . VAL B 1 234 ? 1.733 -9.849 -18.362 1 96.59 234 VAL B N 1
ATOM 8311 C CA . VAL B 1 234 ? 2.025 -11.257 -18.115 1 96.59 234 VAL B CA 1
ATOM 8312 C C . VAL B 1 234 ? 1.401 -11.69 -16.789 1 96.59 234 VAL B C 1
ATOM 8314 O O . VAL B 1 234 ? 1.611 -11.046 -15.758 1 96.59 234 VAL B O 1
ATOM 8317 N N . GLU B 1 235 ? 0.638 -12.722 -16.841 1 97.34 235 GLU B N 1
ATOM 8318 C CA . GLU B 1 235 ? 0.047 -13.295 -15.636 1 97.34 235 GLU B CA 1
ATOM 8319 C C . GLU B 1 235 ? 0.838 -14.509 -15.157 1 97.34 235 GLU B C 1
ATOM 8321 O O . GLU B 1 235 ? 1.13 -15.415 -15.941 1 97.34 235 GLU B O 1
ATOM 8326 N N . ASN B 1 236 ? 1.249 -14.511 -13.913 1 97.47 236 ASN B N 1
ATOM 8327 C CA . ASN B 1 236 ? 1.922 -15.639 -13.279 1 97.47 236 ASN B CA 1
ATOM 8328 C C . ASN B 1 236 ? 0.948 -16.487 -12.465 1 97.47 236 ASN B C 1
ATOM 8330 O O . ASN B 1 236 ? -0.147 -16.033 -12.131 1 97.47 236 ASN B O 1
ATOM 8334 N N . GLY B 1 237 ? 1.344 -17.721 -12.185 1 98.1 237 GLY B N 1
ATOM 8335 C CA . GLY B 1 237 ? 0.533 -18.608 -11.367 1 98.1 237 GLY B CA 1
ATOM 8336 C C . GLY B 1 237 ? -0.526 -19.35 -12.161 1 98.1 237 GLY B C 1
ATOM 8337 O O . GLY B 1 237 ? -1.566 -19.728 -11.617 1 98.1 237 GLY B O 1
ATOM 8338 N N . VAL B 1 238 ? -0.281 -19.493 -13.444 1 98.29 238 VAL B N 1
ATOM 8339 C CA . VAL B 1 238 ? -1.251 -20.133 -14.327 1 98.29 238 VAL B CA 1
ATOM 8340 C C . VAL B 1 238 ? -0.65 -21.406 -14.918 1 98.29 238 VAL B C 1
ATOM 8342 O O . VAL B 1 238 ? 0.541 -21.45 -15.234 1 98.29 238 VAL B O 1
ATOM 8345 N N . VAL B 1 239 ? -1.448 -22.399 -15.043 1 98.6 239 VAL B N 1
ATOM 8346 C CA . VAL B 1 239 ? -1.045 -23.684 -15.603 1 98.6 239 VAL B CA 1
ATOM 8347 C C . VAL B 1 239 ? -1.979 -24.064 -16.751 1 98.6 239 VAL B C 1
ATOM 8349 O O . VAL B 1 239 ? -3.194 -23.875 -16.659 1 98.6 239 VAL B O 1
ATOM 8352 N N . LYS B 1 240 ? -1.409 -24.555 -17.782 1 97.9 240 LYS B N 1
ATOM 8353 C CA . LYS B 1 240 ? -2.182 -24.97 -18.949 1 97.9 240 LYS B CA 1
ATOM 8354 C C . LYS B 1 240 ? -2.803 -26.348 -18.735 1 97.9 240 LYS B C 1
ATOM 8356 O O . LYS B 1 240 ? -2.101 -27.308 -18.414 1 97.9 240 LYS B O 1
ATOM 8361 N N . THR B 1 241 ? -4.097 -26.496 -18.831 1 96.58 241 THR B N 1
ATOM 8362 C CA . THR B 1 241 ? -4.849 -27.746 -18.809 1 96.58 241 THR B CA 1
ATOM 8363 C C . THR B 1 241 ? -5.737 -27.864 -20.044 1 96.58 241 THR B C 1
ATOM 8365 O O . THR B 1 241 ? -6.04 -26.862 -20.695 1 96.58 241 THR B O 1
ATOM 8368 N N . PRO B 1 242 ? -6.106 -29.022 -20.387 1 92.84 242 PRO B N 1
ATOM 8369 C CA . PRO B 1 242 ? -7.026 -29.163 -21.518 1 92.84 242 PRO B CA 1
ATOM 8370 C C . PRO B 1 242 ? -8.367 -28.473 -21.278 1 92.84 242 PRO B C 1
ATOM 8372 O O . PRO B 1 242 ? -9.085 -28.164 -22.231 1 92.84 242 PRO B O 1
ATOM 8375 N N . TRP B 1 243 ? -8.717 -28.247 -20.12 1 96.05 243 TRP B N 1
ATOM 8376 C CA . TRP B 1 243 ? -9.99 -27.623 -19.772 1 96.05 243 TRP B CA 1
ATOM 8377 C C . TRP B 1 243 ? -9.821 -26.122 -19.563 1 96.05 243 TRP B C 1
ATOM 8379 O O . TRP B 1 243 ? -10.664 -25.478 -18.933 1 96.05 243 TRP B O 1
ATOM 8389 N N . GLY B 1 244 ? -8.635 -25.623 -20.028 1 95.72 244 GLY B N 1
ATOM 8390 C CA . GLY B 1 244 ? -8.37 -24.198 -19.91 1 95.72 244 GLY B CA 1
ATOM 8391 C C . GLY B 1 244 ? -7.243 -23.879 -18.945 1 95.72 244 GLY B C 1
ATOM 8392 O O . GLY B 1 244 ? -6.88 -24.71 -18.11 1 95.72 244 GLY B O 1
ATOM 8393 N N . ALA B 1 245 ? -6.678 -22.611 -19.097 1 97.41 245 ALA B N 1
ATOM 8394 C CA . ALA B 1 245 ? -5.66 -22.134 -18.165 1 97.41 245 ALA B CA 1
ATOM 8395 C C . ALA B 1 245 ? -6.231 -21.984 -16.758 1 97.41 245 ALA B C 1
ATOM 8397 O O . ALA B 1 245 ? -7.318 -21.429 -16.578 1 97.41 245 ALA B O 1
ATOM 8398 N N . THR B 1 246 ? -5.549 -22.531 -15.816 1 98.5 246 THR B N 1
ATOM 8399 C CA . THR B 1 246 ? -6.071 -22.563 -14.454 1 98.5 246 THR B CA 1
ATOM 8400 C C . THR B 1 246 ? -5.004 -22.126 -13.455 1 98.5 246 THR B C 1
ATOM 8402 O O . THR B 1 246 ? -3.827 -22.458 -13.611 1 98.5 246 THR B O 1
ATOM 8405 N N . SER B 1 247 ? -5.453 -21.431 -12.428 1 98.62 247 SER B N 1
ATOM 8406 C CA . SER B 1 247 ? -4.542 -21.031 -11.361 1 98.62 247 SER B CA 1
ATOM 8407 C C . SER B 1 247 ? -4.419 -22.121 -10.302 1 98.62 247 SER B C 1
ATOM 8409 O O . SER B 1 247 ? -5.249 -22.209 -9.395 1 98.62 247 SER B O 1
ATOM 8411 N N . PHE B 1 248 ? -3.337 -22.803 -10.273 1 98.6 248 PHE B N 1
ATOM 8412 C CA . PHE B 1 248 ? -3.171 -23.97 -9.414 1 98.6 248 PHE B CA 1
ATOM 8413 C C . PHE B 1 248 ? -2.893 -23.548 -7.976 1 98.6 248 PHE B C 1
ATOM 8415 O O . PHE B 1 248 ? -3.077 -24.335 -7.046 1 98.6 248 PHE B O 1
ATOM 8422 N N . GLY B 1 249 ? -2.404 -22.322 -7.8 1 98.5 249 GLY B N 1
ATOM 8423 C CA . GLY B 1 249 ? -2.249 -21.825 -6.442 1 98.5 249 GLY B CA 1
ATOM 8424 C C . GLY B 1 249 ? -3.555 -21.77 -5.674 1 98.5 249 GLY B C 1
ATOM 8425 O O . GLY B 1 249 ? -3.588 -22.052 -4.474 1 98.5 249 GLY B O 1
ATOM 8426 N N . LEU B 1 250 ? -4.589 -21.458 -6.362 1 98.55 250 LEU B N 1
ATOM 8427 C CA . LEU B 1 250 ? -5.911 -21.366 -5.753 1 98.55 250 LEU B CA 1
ATOM 8428 C C . LEU B 1 250 ? -6.488 -22.754 -5.494 1 98.55 250 LEU B C 1
ATOM 8430 O O . LEU B 1 250 ? -7.162 -22.972 -4.485 1 98.55 250 LEU B O 1
ATOM 8434 N N . VAL B 1 251 ? -6.212 -23.668 -6.417 1 98.73 251 VAL B N 1
ATOM 8435 C CA . VAL B 1 251 ? -6.664 -25.042 -6.229 1 98.73 251 VAL B CA 1
ATOM 8436 C C . VAL B 1 251 ? -5.988 -25.645 -5 1 98.73 251 VAL B C 1
ATOM 8438 O O . VAL B 1 251 ? -6.651 -26.245 -4.151 1 98.73 251 VAL B O 1
ATOM 8441 N N . LEU B 1 252 ? -4.722 -25.44 -4.95 1 98.6 252 LEU B N 1
ATOM 8442 C CA . LEU B 1 252 ? -3.951 -25.948 -3.821 1 98.6 252 LEU B CA 1
ATOM 8443 C C . LEU B 1 252 ? -4.435 -25.334 -2.511 1 98.6 252 LEU B C 1
ATOM 8445 O O . LEU B 1 252 ? -4.538 -26.027 -1.497 1 98.6 252 LEU B O 1
ATOM 8449 N N . ALA B 1 253 ? -4.698 -24.062 -2.542 1 98.1 253 ALA B N 1
ATOM 8450 C CA . ALA B 1 253 ? -5.18 -23.38 -1.344 1 98.1 253 ALA B CA 1
ATOM 8451 C C . ALA B 1 253 ? -6.528 -23.939 -0.899 1 98.1 253 ALA B C 1
ATOM 8453 O O . ALA B 1 253 ? -6.796 -24.051 0.3 1 98.1 253 ALA B O 1
ATOM 8454 N N . GLY B 1 254 ? -7.38 -24.218 -1.858 1 98.15 254 GLY B N 1
ATOM 8455 C CA . GLY B 1 254 ? -8.643 -24.862 -1.535 1 98.15 254 GLY B CA 1
ATOM 8456 C C . GLY B 1 254 ? -8.47 -26.207 -0.854 1 98.15 254 GLY B C 1
ATOM 8457 O O . GLY B 1 254 ? -9.098 -26.474 0.173 1 98.15 254 GLY B O 1
ATOM 8458 N N . ILE B 1 255 ? -7.589 -26.981 -1.387 1 98.01 255 ILE B N 1
ATOM 8459 C CA . ILE B 1 255 ? -7.332 -28.304 -0.83 1 98.01 255 ILE B CA 1
ATOM 8460 C C . ILE B 1 255 ? -6.728 -28.168 0.566 1 98.01 255 ILE B C 1
ATOM 8462 O O . ILE B 1 255 ? -7.167 -28.834 1.507 1 98.01 255 ILE B O 1
ATOM 8466 N N . ALA B 1 256 ? -5.758 -27.313 0.721 1 97.34 256 ALA B N 1
ATOM 8467 C CA . ALA B 1 256 ? -5.081 -27.119 2.001 1 97.34 256 ALA B CA 1
ATOM 8468 C C . ALA B 1 256 ? -6.055 -26.625 3.067 1 97.34 256 ALA B C 1
ATOM 8470 O O . ALA B 1 256 ? -6.007 -27.073 4.215 1 97.34 256 ALA B O 1
ATOM 8471 N N . SER B 1 257 ? -6.916 -25.69 2.716 1 96.85 257 SER B N 1
ATOM 8472 C CA . SER B 1 257 ? -7.864 -25.137 3.677 1 96.85 257 SER B CA 1
ATOM 8473 C C . SER B 1 257 ? -8.857 -26.194 4.146 1 96.85 257 SER B C 1
ATOM 8475 O O . SER B 1 257 ? -9.321 -26.155 5.288 1 96.85 257 SER B O 1
ATOM 8477 N N . ALA B 1 258 ? -9.155 -27.133 3.277 1 95.93 258 ALA B N 1
ATOM 8478 C CA . ALA B 1 258 ? -10.162 -28.149 3.571 1 95.93 258 ALA B CA 1
ATOM 8479 C C . ALA B 1 258 ? -9.609 -29.212 4.516 1 95.93 258 ALA B C 1
ATOM 8481 O O . ALA B 1 258 ? -10.372 -29.953 5.141 1 95.93 258 ALA B O 1
ATOM 8482 N N . THR B 1 259 ? -8.298 -29.291 4.529 1 93.82 259 THR B N 1
ATOM 8483 C CA . THR B 1 259 ? -7.708 -30.272 5.432 1 93.82 259 THR B CA 1
ATOM 8484 C C . THR B 1 259 ? -7.804 -29.801 6.88 1 93.82 259 THR B C 1
ATOM 8486 O O . THR B 1 259 ? -7.692 -30.604 7.809 1 93.82 259 THR B O 1
ATOM 8489 N N . GLN B 1 260 ? -8.016 -28.483 7.014 1 90.9 260 GLN B N 1
ATOM 8490 C CA . GLN B 1 260 ? -8.259 -27.878 8.319 1 90.9 260 GLN B CA 1
ATOM 8491 C C . GLN B 1 260 ? -9.375 -26.84 8.245 1 90.9 260 GLN B C 1
ATOM 8493 O O . GLN B 1 260 ? -9.129 -25.644 8.414 1 90.9 260 GLN B O 1
ATOM 8498 N N . PRO B 1 261 ? -10.606 -27.41 8.141 1 91.15 261 PRO B N 1
ATOM 8499 C CA . PRO B 1 261 ? -11.707 -26.461 7.964 1 91.15 261 PRO B CA 1
ATOM 8500 C C . PRO B 1 261 ? -11.904 -25.552 9.175 1 91.15 261 PRO B C 1
ATOM 8502 O O . PRO B 1 261 ? -11.757 -25.998 10.316 1 91.15 261 PRO B O 1
ATOM 8505 N N . GLY B 1 262 ? -12.124 -24.234 8.867 1 89.67 262 GLY B N 1
ATOM 8506 C CA . GLY B 1 262 ? -12.27 -23.299 9.97 1 89.67 262 GLY B CA 1
ATOM 8507 C C . GLY B 1 262 ? -13.198 -22.142 9.652 1 89.67 262 GLY B C 1
ATOM 8508 O O . GLY B 1 262 ? -13.277 -21.699 8.504 1 89.67 262 GLY B O 1
ATOM 8509 N N . LEU B 1 263 ? -13.965 -21.779 10.633 1 91.92 263 LEU B N 1
ATOM 8510 C CA . LEU B 1 263 ? -14.783 -20.571 10.634 1 91.92 263 LEU B CA 1
ATOM 8511 C C . LEU B 1 263 ? -14.213 -19.529 11.59 1 91.92 263 LEU B C 1
ATOM 8513 O O . LEU B 1 263 ? -14.032 -19.804 12.779 1 91.92 263 LEU B O 1
ATOM 8517 N N . VAL B 1 264 ? -13.906 -18.377 11.054 1 91.23 264 VAL B N 1
ATOM 8518 C CA . VAL B 1 264 ? -13.215 -17.392 11.879 1 91.23 264 VAL B CA 1
ATOM 8519 C C . VAL B 1 264 ? -14.036 -16.106 11.945 1 91.23 264 VAL B C 1
ATOM 8521 O O . VAL B 1 264 ? -14.592 -15.664 10.937 1 91.23 264 VAL B O 1
ATOM 8524 N N . ASN B 1 265 ? -14.095 -15.552 13.081 1 90.1 265 ASN B N 1
ATOM 8525 C CA . ASN B 1 265 ? -14.725 -14.248 13.258 1 90.1 265 ASN B CA 1
ATOM 8526 C C . ASN B 1 265 ? -13.833 -13.12 12.747 1 90.1 265 ASN B C 1
ATOM 8528 O O . ASN B 1 265 ? -12.63 -13.104 13.014 1 90.1 265 ASN B O 1
ATOM 8532 N N . LEU B 1 266 ? -14.384 -12.187 12.013 1 88.94 266 LEU B N 1
ATOM 8533 C CA . LEU B 1 266 ? -13.602 -11.103 11.429 1 88.94 266 LEU B CA 1
ATOM 8534 C C . LEU B 1 266 ? -12.945 -10.259 12.515 1 88.94 266 LEU B C 1
ATOM 8536 O O . LEU B 1 266 ? -11.866 -9.701 12.306 1 88.94 266 LEU B O 1
ATOM 8540 N N . TYR B 1 267 ? -13.594 -10.178 13.64 1 82.03 267 TYR B N 1
ATOM 8541 C CA . TYR B 1 267 ? -13.084 -9.42 14.776 1 82.03 267 TYR B CA 1
ATOM 8542 C C . TYR B 1 267 ? -11.733 -9.96 15.23 1 82.03 267 TYR B C 1
ATOM 8544 O O . TYR B 1 267 ? -10.852 -9.193 15.627 1 82.03 267 TYR B O 1
ATOM 8552 N N . ASP B 1 268 ? -11.549 -11.174 15.102 1 78.26 268 ASP B N 1
ATOM 8553 C CA . ASP B 1 268 ? -10.332 -11.832 15.566 1 78.26 268 ASP B CA 1
ATOM 8554 C C . ASP B 1 268 ? -9.19 -11.639 14.57 1 78.26 268 ASP B C 1
ATOM 8556 O O . ASP B 1 268 ? -8.019 -11.79 14.924 1 78.26 268 ASP B O 1
ATOM 8560 N N . LEU B 1 269 ? -9.596 -11.329 13.4 1 77.43 269 LEU B N 1
ATOM 8561 C CA . LEU B 1 269 ? -8.586 -11.168 12.36 1 77.43 269 LEU B CA 1
ATOM 8562 C C . LEU B 1 269 ? -8.09 -9.727 12.302 1 77.43 269 LEU B C 1
ATOM 8564 O O . LEU B 1 269 ? -7.048 -9.448 11.705 1 77.43 269 LEU B O 1
ATOM 8568 N N . GLU B 1 270 ? -8.854 -8.909 12.845 1 66.08 270 GLU B N 1
ATOM 8569 C CA . GLU B 1 270 ? -8.504 -7.493 12.781 1 66.08 270 GLU B CA 1
ATOM 8570 C C . GLU B 1 270 ? -7.407 -7.15 13.784 1 66.08 270 GLU B C 1
ATOM 8572 O O . GLU B 1 270 ? -7.494 -7.517 14.958 1 66.08 270 GLU B O 1
ATOM 8577 N N . SER B 1 271 ? -6.266 -6.927 13.241 1 55.26 271 SER B N 1
ATOM 8578 C CA . SER B 1 271 ? -5.131 -6.618 14.106 1 55.26 271 SER B CA 1
ATOM 8579 C C . SER B 1 271 ? -5.359 -5.321 14.875 1 55.26 271 SER B C 1
ATOM 8581 O O . SER B 1 271 ? -4.844 -5.15 15.982 1 55.26 271 SER B O 1
ATOM 8583 N N . ASP B 1 272 ? -6.143 -4.463 14.108 1 48.94 272 ASP B N 1
ATOM 8584 C CA . ASP B 1 272 ? -6.254 -3.132 14.697 1 48.94 272 ASP B CA 1
ATOM 8585 C C . ASP B 1 272 ? -7.42 -3.062 15.68 1 48.94 272 ASP B C 1
ATOM 8587 O O . ASP B 1 272 ? -8.558 -3.379 15.326 1 48.94 272 ASP B O 1
ATOM 8591 N N . ILE B 1 273 ? -7.294 -3.097 16.893 1 41.38 273 ILE B N 1
ATOM 8592 C CA . ILE B 1 273 ? -8.239 -3.122 18.005 1 41.38 273 ILE B CA 1
ATOM 8593 C C . ILE B 1 273 ? -9.415 -2.196 17.704 1 41.38 273 ILE B C 1
ATOM 8595 O O . ILE B 1 273 ? -10.554 -2.488 18.077 1 41.38 273 ILE B O 1
ATOM 8599 N N . LEU B 1 274 ? -9.19 -1.018 17.062 1 46.61 274 LEU B N 1
ATOM 8600 C CA . LEU B 1 274 ? -10.237 -0.015 16.895 1 46.61 274 LEU B CA 1
ATOM 8601 C C . LEU B 1 274 ? -11.36 -0.544 16.009 1 46.61 274 LEU B C 1
ATOM 8603 O O . LEU B 1 274 ? -12.531 -0.229 16.23 1 46.61 274 LEU B O 1
ATOM 8607 N N . GLN B 1 275 ? -10.913 -1.362 14.99 1 50.45 275 GLN B N 1
ATOM 8608 C CA . GLN B 1 275 ? -11.991 -1.934 14.19 1 50.45 275 GLN B CA 1
ATOM 8609 C C . GLN B 1 275 ? -12.796 -2.949 14.997 1 50.45 275 GLN B C 1
ATOM 8611 O O . GLN B 1 275 ? -13.875 -3.369 14.576 1 50.45 275 GLN B O 1
ATOM 8616 N N . LYS B 1 276 ? -12.196 -3.209 16.123 1 48.88 276 LYS B N 1
ATOM 8617 C CA . LYS B 1 276 ? -12.882 -4.171 16.98 1 48.88 276 LYS B CA 1
ATOM 8618 C C . LYS B 1 276 ? -14.174 -3.583 17.541 1 48.88 276 LYS B C 1
ATOM 8620 O O . LYS B 1 276 ? -15.088 -4.322 17.914 1 48.88 276 LYS B O 1
ATOM 8625 N N . ASN B 1 277 ? -14.109 -2.124 17.577 1 51.05 277 ASN B N 1
ATOM 8626 C CA . ASN B 1 277 ? -15.38 -1.602 18.068 1 51.05 277 ASN B CA 1
ATOM 8627 C C . ASN B 1 277 ? -16.44 -1.58 16.97 1 51.05 277 ASN B C 1
ATOM 8629 O O . ASN B 1 277 ? -17.537 -1.057 17.172 1 51.05 277 ASN B O 1
ATOM 8633 N N . ASN B 1 278 ? -15.852 -2.003 15.87 1 59.67 278 ASN B N 1
ATOM 8634 C CA . ASN B 1 278 ? -16.853 -2.128 14.816 1 59.67 278 ASN B CA 1
ATOM 8635 C C . ASN B 1 278 ? -17.788 -3.307 15.068 1 59.67 278 ASN B C 1
ATOM 8637 O O . ASN B 1 278 ? -17.416 -4.46 14.843 1 59.67 278 ASN B O 1
ATOM 8641 N N . SER B 1 279 ? -18.839 -2.967 15.763 1 67.67 279 SER B N 1
ATOM 8642 C CA . SER B 1 279 ? -19.847 -3.96 16.118 1 67.67 279 SER B CA 1
ATOM 8643 C C . SER B 1 279 ? -20.197 -4.843 14.924 1 67.67 279 SER B C 1
ATOM 8645 O O . SER B 1 279 ? -20.541 -6.015 15.092 1 67.67 279 SER B O 1
ATOM 8647 N N . LEU B 1 280 ? -19.937 -4.296 13.799 1 79.03 280 LEU B N 1
ATOM 8648 C CA . LEU B 1 280 ? -20.274 -5.061 12.604 1 79.03 280 LEU B CA 1
ATOM 8649 C C . LEU B 1 280 ? -19.312 -6.23 12.419 1 79.03 280 LEU B C 1
ATOM 8651 O O . LEU B 1 280 ? -19.729 -7.332 12.056 1 79.03 280 LEU B O 1
ATOM 8655 N N . LEU B 1 281 ? -18.066 -6.057 12.706 1 80.61 281 LEU B N 1
ATOM 8656 C CA . LEU B 1 281 ? -17.046 -7.08 12.497 1 80.61 281 LEU B CA 1
ATOM 8657 C C . LEU B 1 281 ? -17.213 -8.225 13.49 1 80.61 281 LEU B C 1
ATOM 8659 O O . LEU B 1 281 ? -16.8 -9.354 13.217 1 80.61 281 LEU B O 1
ATOM 8663 N N . LYS B 1 282 ? -17.859 -7.91 14.589 1 79.71 282 LYS B N 1
ATOM 8664 C CA . LYS B 1 282 ? -18.078 -8.932 15.609 1 79.71 282 LYS B CA 1
ATOM 8665 C C . LYS B 1 282 ? -19.15 -9.926 15.17 1 79.71 282 LYS B C 1
ATOM 8667 O O . LYS B 1 282 ? -19.164 -11.072 15.623 1 79.71 282 LYS B O 1
ATOM 8672 N N . GLN B 1 283 ? -19.939 -9.535 14.29 1 86.18 283 GLN B N 1
ATOM 8673 C CA . GLN B 1 283 ? -21.074 -10.369 13.909 1 86.18 283 GLN B CA 1
ATOM 8674 C C . GLN B 1 283 ? -20.783 -11.142 12.626 1 86.18 283 GLN B C 1
ATOM 8676 O O . GLN B 1 283 ? -21.509 -12.076 12.28 1 86.18 283 GLN B O 1
ATOM 8681 N N . LEU B 1 284 ? -19.723 -10.857 12.03 1 92.13 284 LEU B N 1
ATOM 8682 C CA . LEU B 1 284 ? -19.459 -11.47 10.732 1 92.13 284 LEU B CA 1
ATOM 8683 C C . LEU B 1 284 ? -18.349 -12.51 10.838 1 92.13 284 LEU B C 1
ATOM 8685 O O . LEU B 1 284 ? -17.439 -12.371 11.659 1 92.13 284 LEU B O 1
ATOM 8689 N N . THR B 1 285 ? -18.524 -13.562 10.071 1 94.32 285 THR B N 1
ATOM 8690 C CA . THR B 1 285 ? -17.551 -14.647 10.021 1 94.32 285 THR B CA 1
ATOM 8691 C C . THR B 1 285 ? -17.144 -14.943 8.58 1 94.32 285 THR B C 1
ATOM 8693 O O . THR B 1 285 ? -17.817 -14.516 7.639 1 94.32 285 THR B O 1
ATOM 8696 N N . ILE B 1 286 ? -16.018 -15.638 8.461 1 95.52 286 ILE B N 1
ATOM 8697 C CA . ILE B 1 286 ? -15.555 -16.071 7.147 1 95.52 286 ILE B CA 1
ATOM 8698 C C . ILE B 1 286 ? -14.962 -17.475 7.246 1 95.52 286 ILE B C 1
ATOM 8700 O O . ILE B 1 286 ? -14.294 -17.806 8.228 1 95.52 286 ILE B O 1
ATOM 8704 N N . GLU B 1 287 ? -15.363 -18.316 6.37 1 96.31 287 GLU B N 1
ATOM 8705 C CA . GLU B 1 287 ? -14.765 -19.644 6.279 1 96.31 287 GLU B CA 1
ATOM 8706 C C . GLU B 1 287 ? -13.453 -19.606 5.501 1 96.31 287 GLU B C 1
ATOM 8708 O O . GLU B 1 287 ? -13.341 -18.902 4.496 1 96.31 287 GLU B O 1
ATOM 8713 N N . ASN B 1 288 ? -12.511 -20.359 5.936 1 95.85 288 ASN B N 1
ATOM 8714 C CA . ASN B 1 288 ? -11.172 -20.278 5.361 1 95.85 288 ASN B CA 1
ATOM 8715 C C . ASN B 1 288 ? -11.167 -20.695 3.893 1 95.85 288 ASN B C 1
ATOM 8717 O O . ASN B 1 288 ? -10.456 -20.104 3.078 1 95.85 288 ASN B O 1
ATOM 8721 N N . LYS B 1 289 ? -11.978 -21.745 3.458 1 96.95 289 LYS B N 1
ATOM 8722 C CA . LYS B 1 289 ? -11.946 -22.196 2.069 1 96.95 289 LYS B CA 1
ATOM 8723 C C . LYS B 1 289 ? -12.475 -21.117 1.129 1 96.95 289 LYS B C 1
ATOM 8725 O O . LYS B 1 289 ? -12.036 -21.016 -0.019 1 96.95 289 LYS B O 1
ATOM 8730 N N . TRP B 1 290 ? -13.386 -20.261 1.625 1 97.83 290 TRP B N 1
ATOM 8731 C CA . TRP B 1 290 ? -13.957 -19.211 0.787 1 97.83 290 TRP B CA 1
ATOM 8732 C C . TRP B 1 290 ? -12.951 -18.088 0.562 1 97.83 290 TRP B C 1
ATOM 8734 O O . TRP B 1 290 ? -12.819 -17.578 -0.553 1 97.83 290 TRP B O 1
ATOM 8744 N N . LEU B 1 291 ? -12.229 -17.692 1.624 1 97.31 291 LEU B N 1
ATOM 8745 C CA . LEU B 1 291 ? -11.208 -16.664 1.459 1 97.31 291 LEU B CA 1
ATOM 8746 C C . LEU B 1 291 ? -10.085 -17.153 0.55 1 97.31 291 LEU B C 1
ATOM 8748 O O . LEU B 1 291 ? -9.508 -16.37 -0.208 1 97.31 291 LEU B O 1
ATOM 8752 N N . ALA B 1 292 ? -9.828 -18.467 0.619 1 97.06 292 ALA B N 1
ATOM 8753 C CA . ALA B 1 292 ? -8.749 -19.07 -0.159 1 97.06 292 ALA B CA 1
ATOM 8754 C C . ALA B 1 292 ? -9.131 -19.182 -1.632 1 97.06 292 ALA B C 1
ATOM 8756 O O . ALA B 1 292 ? -8.266 -19.364 -2.492 1 97.06 292 ALA B O 1
ATOM 8757 N N . THR B 1 293 ? -10.395 -19.033 -1.93 1 97.8 293 THR B N 1
ATOM 8758 C CA . THR B 1 293 ? -10.868 -19.208 -3.299 1 97.8 293 THR B CA 1
ATOM 8759 C C . THR B 1 293 ? -11.683 -17.999 -3.749 1 97.8 293 THR B C 1
ATOM 8761 O O . THR B 1 293 ? -11.151 -16.892 -3.859 1 97.8 293 THR B O 1
ATOM 8764 N N . PHE B 1 294 ? -13.021 -18.1 -3.938 1 98.1 294 PHE B N 1
ATOM 8765 C CA . PHE B 1 294 ? -13.849 -17.123 -4.636 1 98.1 294 PHE B CA 1
ATOM 8766 C C . PHE B 1 294 ? -13.945 -15.827 -3.839 1 98.1 294 PHE B C 1
ATOM 8768 O O . PHE B 1 294 ? -13.816 -14.737 -4.399 1 98.1 294 PHE B O 1
ATOM 8775 N N . ALA B 1 295 ? -14.139 -15.929 -2.586 1 98.27 295 ALA B N 1
ATOM 8776 C CA . ALA B 1 295 ? -14.464 -14.748 -1.789 1 98.27 295 ALA B CA 1
ATOM 8777 C C . ALA B 1 295 ? -13.317 -13.742 -1.808 1 98.27 295 ALA B C 1
ATOM 8779 O O . ALA B 1 295 ? -13.546 -12.531 -1.843 1 98.27 295 ALA B O 1
ATOM 8780 N N . GLY B 1 296 ? -12.129 -14.236 -1.753 1 97.42 296 GLY B N 1
ATOM 8781 C CA . GLY B 1 296 ? -10.971 -13.358 -1.791 1 97.42 296 GLY B CA 1
ATOM 8782 C C . GLY B 1 296 ? -10.853 -12.582 -3.09 1 97.42 296 GLY B C 1
ATOM 8783 O O . GLY B 1 296 ? -10.644 -11.367 -3.076 1 97.42 296 GLY B O 1
ATOM 8784 N N . ASP B 1 297 ? -10.967 -13.263 -4.225 1 98.11 297 ASP B N 1
ATOM 8785 C CA . ASP B 1 297 ? -10.834 -12.624 -5.531 1 98.11 297 ASP B CA 1
ATOM 8786 C C . ASP B 1 297 ? -12.002 -11.677 -5.8 1 98.11 297 ASP B C 1
ATOM 8788 O O . ASP B 1 297 ? -11.816 -10.6 -6.369 1 98.11 297 ASP B O 1
ATOM 8792 N N . LEU B 1 298 ? -13.153 -12.052 -5.377 1 98.7 298 LEU B N 1
ATOM 8793 C CA . LEU B 1 298 ? -14.33 -11.216 -5.58 1 98.7 298 LEU B CA 1
ATOM 8794 C C . LEU B 1 298 ? -14.253 -9.953 -4.728 1 98.7 298 LEU B C 1
ATOM 8796 O O . LEU B 1 298 ? -14.73 -8.892 -5.139 1 98.7 298 LEU B O 1
ATOM 8800 N N . ALA B 1 299 ? -13.735 -10.123 -3.552 1 98.39 299 ALA B N 1
ATOM 8801 C CA . ALA B 1 299 ? -13.526 -8.953 -2.703 1 98.39 299 ALA B CA 1
ATOM 8802 C C . ALA B 1 299 ? -12.601 -7.944 -3.377 1 98.39 299 ALA B C 1
ATOM 8804 O O . ALA B 1 299 ? -12.802 -6.733 -3.259 1 98.39 299 ALA B O 1
ATOM 8805 N N . GLU B 1 300 ? -11.538 -8.462 -4.036 1 97.95 300 GLU B N 1
ATOM 8806 C CA . GLU B 1 300 ? -10.641 -7.588 -4.787 1 97.95 300 GLU B CA 1
ATOM 8807 C C . GLU B 1 300 ? -11.395 -6.826 -5.874 1 97.95 300 GLU B C 1
ATOM 8809 O O . GLU B 1 300 ? -11.185 -5.625 -6.057 1 97.95 300 GLU B O 1
ATOM 8814 N N . VAL B 1 301 ? -12.23 -7.513 -6.552 1 98 301 VAL B N 1
ATOM 8815 C CA . VAL B 1 301 ? -13.024 -6.9 -7.612 1 98 301 VAL B CA 1
ATOM 8816 C C . VAL B 1 301 ? -13.939 -5.83 -7.02 1 98 301 VAL B C 1
ATOM 8818 O O . VAL B 1 301 ? -14.012 -4.712 -7.535 1 98 301 VAL B O 1
ATOM 8821 N N . ALA B 1 302 ? -14.592 -6.158 -5.964 1 97.53 302 ALA B N 1
ATOM 8822 C CA . ALA B 1 302 ? -15.553 -5.261 -5.328 1 97.53 302 ALA B CA 1
ATOM 8823 C C . ALA B 1 302 ? -14.878 -3.971 -4.868 1 97.53 302 ALA B C 1
ATOM 8825 O O . ALA B 1 302 ? -15.4 -2.876 -5.092 1 97.53 302 ALA B O 1
ATOM 8826 N N . LEU B 1 303 ? -13.768 -4.1 -4.254 1 96.48 303 LEU B N 1
ATOM 8827 C CA . LEU B 1 303 ? -13.122 -2.963 -3.607 1 96.48 303 LEU B CA 1
ATOM 8828 C C . LEU B 1 303 ? -12.357 -2.122 -4.622 1 96.48 303 LEU B C 1
ATOM 8830 O O . LEU B 1 303 ? -12.228 -0.906 -4.457 1 96.48 303 LEU B O 1
ATOM 8834 N N . ARG B 1 304 ? -11.806 -2.714 -5.68 1 95.49 304 ARG B N 1
ATOM 8835 C CA . ARG B 1 304 ? -10.924 -1.996 -6.595 1 95.49 304 ARG B CA 1
ATOM 8836 C C . ARG B 1 304 ? -11.699 -1.462 -7.795 1 95.49 304 ARG B C 1
ATOM 8838 O O . ARG B 1 304 ? -11.394 -0.382 -8.306 1 95.49 304 ARG B O 1
ATOM 8845 N N . GLN B 1 305 ? -12.692 -2.172 -8.281 1 95.25 305 GLN B N 1
ATOM 8846 C CA . GLN B 1 305 ? -13.454 -1.742 -9.449 1 95.25 305 GLN B CA 1
ATOM 8847 C C . GLN B 1 305 ? -14.725 -1.006 -9.036 1 95.25 305 GLN B C 1
ATOM 8849 O O . GLN B 1 305 ? -15.186 -0.108 -9.743 1 95.25 305 GLN B O 1
ATOM 8854 N N . GLY B 1 306 ? -15.304 -1.365 -7.944 1 94.39 306 GLY B N 1
ATOM 8855 C CA . GLY B 1 306 ? -16.581 -0.835 -7.495 1 94.39 306 GLY B CA 1
ATOM 8856 C C . GLY B 1 306 ? -16.617 0.681 -7.455 1 94.39 306 GLY B C 1
ATOM 8857 O O . GLY B 1 306 ? -17.508 1.302 -8.039 1 94.39 306 GLY B O 1
ATOM 8858 N N . PRO B 1 307 ? -15.638 1.282 -6.798 1 93.11 307 PRO B N 1
ATOM 8859 C CA . PRO B 1 307 ? -15.694 2.731 -6.591 1 93.11 307 PRO B CA 1
ATOM 8860 C C . PRO B 1 307 ? -15.384 3.52 -7.861 1 93.11 307 PRO B C 1
ATOM 8862 O O . PRO B 1 307 ? -15.59 4.736 -7.902 1 93.11 307 PRO B O 1
ATOM 8865 N N . LEU B 1 308 ? -14.901 2.888 -8.912 1 90.19 308 LEU B N 1
ATOM 8866 C CA . LEU B 1 308 ? -14.483 3.588 -10.121 1 90.19 308 LEU B CA 1
ATOM 8867 C C . LEU B 1 308 ? -15.69 4.135 -10.877 1 90.19 308 LEU B C 1
ATOM 8869 O O . LEU B 1 308 ? -16.817 3.68 -10.668 1 90.19 308 LEU B O 1
ATOM 8873 N N . ASN B 1 309 ? -15.499 5.237 -11.599 1 71.24 309 ASN B N 1
ATOM 8874 C CA . ASN B 1 309 ? -16.537 5.963 -12.323 1 71.24 309 ASN B CA 1
ATOM 8875 C C . ASN B 1 309 ? -17.237 5.071 -13.344 1 71.24 309 ASN B C 1
ATOM 8877 O O . ASN B 1 309 ? -18.434 5.225 -13.592 1 71.24 309 ASN B O 1
ATOM 8881 N N . ASP B 1 310 ? -16.329 4.215 -13.982 1 65.27 310 ASP B N 1
ATOM 8882 C CA . ASP B 1 310 ? -16.992 3.416 -15.008 1 65.27 310 ASP B CA 1
ATOM 8883 C C . ASP B 1 310 ? -17.816 2.294 -14.382 1 65.27 310 ASP B C 1
ATOM 8885 O O . ASP B 1 310 ? -17.329 1.571 -13.51 1 65.27 310 ASP B O 1
ATOM 8889 N N . LYS B 1 311 ? -19.002 2.457 -13.93 1 63.68 311 LYS B N 1
ATOM 8890 C CA . LYS B 1 311 ? -19.994 1.723 -13.15 1 63.68 311 LYS B CA 1
ATOM 8891 C C . LYS B 1 311 ? -19.985 0.24 -13.507 1 63.68 311 LYS B C 1
ATOM 8893 O O . LYS B 1 311 ? -20.753 -0.544 -12.944 1 63.68 311 LYS B O 1
ATOM 8898 N N . THR B 1 312 ? -18.941 -0.099 -14.342 1 85.09 312 THR B N 1
ATOM 8899 C CA . THR B 1 312 ? -19.22 -1.498 -14.649 1 85.09 312 THR B CA 1
ATOM 8900 C C . THR B 1 312 ? -18.139 -2.405 -14.068 1 85.09 312 THR B C 1
ATOM 8902 O O . THR B 1 312 ? -16.95 -2.2 -14.318 1 85.09 312 THR B O 1
ATOM 8905 N N . ILE B 1 313 ? -18.481 -3.249 -13.139 1 93.08 313 ILE B N 1
ATOM 8906 C CA . ILE B 1 313 ? -17.649 -4.309 -12.581 1 93.08 313 ILE B CA 1
ATOM 8907 C C . ILE B 1 313 ? -17.59 -5.485 -13.554 1 93.08 313 ILE B C 1
ATOM 8909 O O . ILE B 1 313 ? -18.603 -5.855 -14.152 1 93.08 313 ILE B O 1
ATOM 8913 N N . SER B 1 314 ? -16.414 -5.908 -13.823 1 94.89 314 SER B N 1
ATOM 8914 C CA . SER B 1 314 ? -16.231 -7.028 -14.74 1 94.89 314 SER B CA 1
ATOM 8915 C C . SER B 1 314 ? -15.246 -8.047 -14.177 1 94.89 314 SER B C 1
ATOM 8917 O O . SER B 1 314 ? -14.328 -7.688 -13.437 1 94.89 314 SER B O 1
ATOM 8919 N N . VAL B 1 315 ? -15.499 -9.348 -14.514 1 96.9 315 VAL B N 1
ATOM 8920 C CA . VAL B 1 315 ? -14.594 -10.425 -14.125 1 96.9 315 VAL B CA 1
ATOM 8921 C C . VAL B 1 315 ? -14.239 -11.268 -15.348 1 96.9 315 VAL B C 1
ATOM 8923 O O . VAL B 1 315 ? -14.884 -11.159 -16.394 1 96.9 315 VAL B O 1
ATOM 8926 N N . GLY B 1 316 ? -13.134 -11.955 -15.303 1 96.88 316 GLY B N 1
ATOM 8927 C CA . GLY B 1 316 ? -12.82 -12.953 -16.313 1 96.88 316 GLY B CA 1
ATOM 8928 C C . GLY B 1 316 ? -11.945 -12.4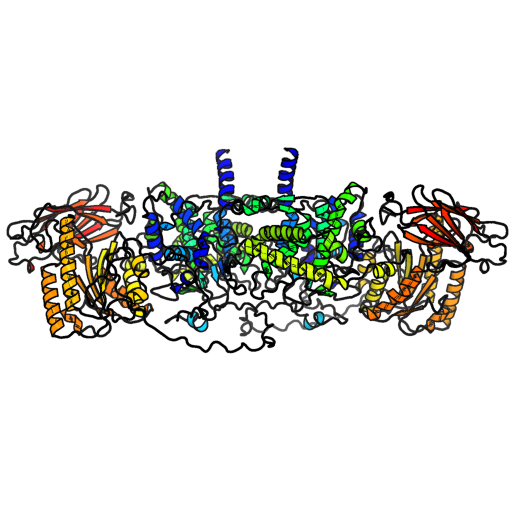16 -17.43 1 96.88 316 GLY B C 1
ATOM 8929 O O . GLY B 1 316 ? -12.253 -12.601 -18.609 1 96.88 316 GLY B O 1
ATOM 8930 N N . ALA B 1 317 ? -10.913 -11.688 -17.071 1 95.61 317 ALA B N 1
ATOM 8931 C CA . ALA B 1 317 ? -9.929 -11.313 -18.083 1 95.61 317 ALA B CA 1
ATOM 8932 C C . ALA B 1 317 ? -9.286 -12.549 -18.707 1 95.61 317 ALA B C 1
ATOM 8934 O O . ALA B 1 317 ? -8.871 -13.466 -17.995 1 95.61 317 ALA B O 1
ATOM 8935 N N . THR B 1 318 ? -9.215 -12.644 -19.991 1 94.81 318 THR B N 1
ATOM 8936 C CA . THR B 1 318 ? -8.707 -13.813 -20.701 1 94.81 318 THR B CA 1
ATOM 8937 C C . THR B 1 318 ? -7.265 -13.59 -21.147 1 94.81 318 THR B C 1
ATOM 8939 O O . THR B 1 318 ? -6.765 -12.463 -21.111 1 94.81 318 THR B O 1
ATOM 8942 N N . GLY B 1 319 ? -6.615 -14.681 -21.448 1 95.37 319 GLY B N 1
ATOM 8943 C CA . GLY B 1 319 ? -5.253 -14.621 -21.954 1 95.37 319 GLY B CA 1
ATOM 8944 C C . GLY B 1 319 ? -4.885 -15.809 -22.822 1 95.37 319 GLY B C 1
ATOM 8945 O O . GLY B 1 319 ? -5.718 -16.682 -23.074 1 95.37 319 GLY B O 1
ATOM 8946 N N . ASN B 1 320 ? -3.599 -15.71 -23.285 1 93.64 320 ASN B N 1
ATOM 8947 C CA . ASN B 1 320 ? -3.112 -16.752 -24.182 1 93.64 320 ASN B CA 1
ATOM 8948 C C . ASN B 1 320 ? -1.69 -17.179 -23.826 1 93.64 320 ASN B C 1
ATOM 8950 O O . ASN B 1 320 ? -0.912 -16.382 -23.3 1 93.64 320 ASN B O 1
ATOM 8954 N N . TRP B 1 321 ? -1.434 -18.424 -24.17 1 95.07 321 TRP B N 1
ATOM 8955 C CA . TRP B 1 321 ? -0.095 -18.964 -23.962 1 95.07 321 TRP B CA 1
ATOM 8956 C C . TRP B 1 321 ? 0.818 -18.624 -25.135 1 95.07 321 TRP B C 1
ATOM 8958 O O . TRP B 1 321 ? 0.349 -18.439 -26.261 1 95.07 321 TRP B O 1
ATOM 8968 N N . ASN B 1 322 ? 2.096 -18.547 -24.904 1 92.51 322 ASN B N 1
ATOM 8969 C CA . ASN B 1 322 ? 3.066 -18.236 -25.949 1 92.51 322 ASN B CA 1
ATOM 8970 C C . ASN B 1 322 ? 3.331 -19.443 -26.845 1 92.51 322 ASN B C 1
ATOM 8972 O O . ASN B 1 322 ? 3.834 -19.295 -27.96 1 92.51 322 ASN B O 1
ATOM 8976 N N . SER B 1 323 ? 3.05 -20.66 -26.274 1 93.14 323 SER B N 1
ATOM 8977 C CA . SER B 1 323 ? 3.363 -21.895 -26.986 1 93.14 323 SER B CA 1
ATOM 8978 C C . SER B 1 323 ? 2.327 -22.977 -26.699 1 93.14 323 SER B C 1
ATOM 8980 O O . SER B 1 323 ? 1.803 -23.062 -25.586 1 93.14 323 SER B O 1
ATOM 8982 N N . THR B 1 324 ? 2.087 -23.75 -27.686 1 93.07 324 THR B N 1
ATOM 8983 C CA . THR B 1 324 ? 1.165 -24.869 -27.524 1 93.07 324 THR B CA 1
ATOM 8984 C C . THR B 1 324 ? 1.853 -26.041 -26.831 1 93.07 324 THR B C 1
ATOM 8986 O O . THR B 1 324 ? 1.269 -26.68 -25.953 1 93.07 324 THR B O 1
ATOM 8989 N N . ALA B 1 325 ? 3.09 -26.203 -27.141 1 94.84 325 ALA B N 1
ATOM 8990 C CA . ALA B 1 325 ? 3.806 -27.379 -26.654 1 94.84 325 ALA B CA 1
ATOM 8991 C C . ALA B 1 325 ? 4.605 -27.052 -25.395 1 94.84 325 ALA B C 1
ATOM 8993 O O . ALA B 1 325 ? 4.742 -27.893 -24.504 1 94.84 325 ALA B O 1
ATOM 8994 N N . LEU B 1 326 ? 5.132 -25.825 -25.392 1 95.64 326 LEU B N 1
ATOM 8995 C CA . LEU B 1 326 ? 5.978 -25.409 -24.279 1 95.64 326 LEU B CA 1
ATOM 8996 C C . LEU B 1 326 ? 5.469 -24.109 -23.665 1 95.64 326 LEU B C 1
ATOM 8998 O O . LEU B 1 326 ? 6.146 -23.081 -23.728 1 95.64 326 LEU B O 1
ATOM 9002 N N . PRO B 1 327 ? 4.322 -24.185 -23.075 1 96.41 327 PRO B N 1
ATOM 9003 C CA . PRO B 1 327 ? 3.762 -22.964 -22.491 1 96.41 327 PRO B CA 1
ATOM 9004 C C . PRO B 1 327 ? 4.553 -22.474 -21.28 1 96.41 327 PRO B C 1
ATOM 9006 O O . PRO B 1 327 ? 4.683 -23.196 -20.289 1 96.41 327 PRO B O 1
ATOM 9009 N N . ARG B 1 328 ? 5.069 -21.231 -21.397 1 96.07 328 ARG B N 1
ATOM 9010 C CA . ARG B 1 328 ? 5.883 -20.678 -20.319 1 96.07 328 ARG B CA 1
ATOM 9011 C C . ARG B 1 328 ? 5.449 -19.256 -19.979 1 96.07 328 ARG B C 1
ATOM 9013 O O . ARG B 1 328 ? 5.703 -18.771 -18.875 1 96.07 328 ARG B O 1
ATOM 9020 N N . TRP B 1 329 ? 4.836 -18.587 -20.955 1 95.07 329 TRP B N 1
ATOM 9021 C CA . TRP B 1 329 ? 4.312 -17.235 -20.788 1 95.07 329 TRP B CA 1
ATOM 9022 C C . TRP B 1 329 ? 2.8 -17.21 -20.978 1 95.07 329 TRP B C 1
ATOM 9024 O O . TRP B 1 329 ? 2.273 -17.843 -21.896 1 95.07 329 TRP B O 1
ATOM 9034 N N . TYR B 1 330 ? 2.15 -16.591 -20.113 1 96.79 330 TYR B N 1
ATOM 9035 C CA . TYR B 1 330 ? 0.721 -16.345 -20.275 1 96.79 330 TYR B CA 1
ATOM 9036 C C . TYR B 1 330 ? 0.43 -14.851 -20.353 1 96.79 330 TYR B C 1
ATOM 9038 O O . TYR B 1 330 ? 0.619 -14.124 -19.375 1 96.79 330 TYR B O 1
ATOM 9046 N N . PHE B 1 331 ? -0.058 -14.342 -21.51 1 96.59 331 PHE B N 1
ATOM 9047 C CA . PHE B 1 331 ? -0.285 -12.923 -21.755 1 96.59 331 PHE B CA 1
ATOM 9048 C C . PHE B 1 331 ? -1.77 -12.59 -21.67 1 96.59 331 PHE B C 1
ATOM 9050 O O . PHE B 1 331 ? -2.591 -13.215 -22.346 1 96.59 331 PHE B O 1
ATOM 9057 N N . LEU B 1 332 ? -2.102 -11.66 -20.869 1 96.52 332 LEU B N 1
ATOM 9058 C CA . LEU B 1 332 ? -3.487 -11.212 -20.771 1 96.52 332 LEU B CA 1
ATOM 9059 C C . LEU B 1 332 ? -3.874 -10.373 -21.985 1 96.52 332 LEU B C 1
ATOM 9061 O O . LEU B 1 332 ? -3.043 -9.641 -22.529 1 96.52 332 LEU B O 1
ATOM 9065 N N . ASN B 1 333 ? -5.105 -10.424 -22.377 1 93.55 333 ASN B N 1
ATOM 9066 C CA . ASN B 1 333 ? -5.604 -9.692 -23.536 1 93.55 333 ASN B CA 1
ATOM 9067 C C . ASN B 1 333 ? -5.938 -8.245 -23.185 1 93.55 333 ASN B C 1
ATOM 9069 O O . ASN B 1 333 ? -6.206 -7.432 -24.071 1 93.55 333 ASN B O 1
ATOM 9073 N N . SER B 1 334 ? -5.983 -8.031 -21.879 1 91.03 334 SER B N 1
ATOM 9074 C CA . SER B 1 334 ? -6.31 -6.687 -21.414 1 91.03 334 SER B CA 1
ATOM 9075 C C . SER B 1 334 ? -5.429 -6.28 -20.237 1 91.03 334 SER B C 1
ATOM 9077 O O . SER B 1 334 ? -4.946 -7.135 -19.492 1 91.03 334 SER B O 1
ATOM 9079 N N . ASN B 1 335 ? -5.209 -5.011 -20.183 1 91.68 335 ASN B N 1
ATOM 9080 C CA . ASN B 1 335 ? -4.422 -4.498 -19.066 1 91.68 335 ASN B CA 1
ATOM 9081 C C . ASN B 1 335 ? -5.297 -3.774 -18.048 1 91.68 335 ASN B C 1
ATOM 9083 O O . ASN B 1 335 ? -4.799 -2.981 -17.247 1 91.68 335 ASN B O 1
ATOM 9087 N N . ASP B 1 336 ? -6.574 -4.02 -18.239 1 89.66 336 ASP B N 1
ATOM 9088 C CA . ASP B 1 336 ? -7.536 -3.446 -17.303 1 89.66 336 ASP B CA 1
ATOM 9089 C C . ASP B 1 336 ? -8.446 -4.525 -16.72 1 89.66 336 ASP B C 1
ATOM 9091 O O . ASP B 1 336 ? -8.63 -5.583 -17.326 1 89.66 336 ASP B O 1
ATOM 9095 N N . LYS B 1 337 ? -8.938 -4.303 -15.47 1 93.16 337 LYS B N 1
ATOM 9096 C CA . LYS B 1 337 ? -9.911 -5.15 -14.785 1 93.16 337 LYS B CA 1
ATOM 9097 C C . LYS B 1 337 ? -9.417 -6.591 -14.694 1 93.16 337 LYS B C 1
ATOM 9099 O O . LYS B 1 337 ? -10.132 -7.523 -15.068 1 93.16 337 LYS B O 1
ATOM 9104 N N . TYR B 1 338 ? -8.178 -6.777 -14.28 1 95.15 338 TYR B N 1
ATOM 9105 C CA . TYR B 1 338 ? -7.557 -8.093 -14.175 1 95.15 338 TYR B CA 1
ATOM 9106 C C . TYR B 1 338 ? -7.546 -8.577 -12.73 1 95.15 338 TYR B C 1
ATOM 9108 O O . TYR B 1 338 ? -6.731 -9.425 -12.359 1 95.15 338 TYR B O 1
ATOM 9116 N N . GLU B 1 339 ? -8.466 -8.01 -11.874 1 96.39 339 GLU B N 1
ATOM 9117 C CA . GLU B 1 339 ? -8.508 -8.391 -10.466 1 96.39 339 GLU B CA 1
ATOM 9118 C C . GLU B 1 339 ? -8.974 -9.834 -10.298 1 96.39 339 GLU B C 1
ATOM 9120 O O . GLU B 1 339 ? -8.716 -10.46 -9.268 1 96.39 339 GLU B O 1
ATOM 9125 N N . MET B 1 340 ? -9.668 -10.319 -11.28 1 97.87 340 MET B N 1
ATOM 9126 C CA . MET B 1 340 ? -10.109 -11.71 -11.325 1 97.87 340 MET B CA 1
ATOM 9127 C C . MET B 1 340 ? -10.119 -12.232 -12.757 1 97.87 340 MET B C 1
ATOM 9129 O O . MET B 1 340 ? -11.098 -12.049 -13.483 1 97.87 340 MET B O 1
ATOM 9133 N N . THR B 1 341 ? -9.138 -12.944 -13.125 1 97.98 341 THR B N 1
ATOM 9134 C CA . THR B 1 341 ? -8.977 -13.44 -14.487 1 97.98 341 THR B CA 1
ATOM 9135 C C . THR B 1 341 ? -9.733 -14.752 -14.677 1 97.98 341 THR B C 1
ATOM 9137 O O . THR B 1 341 ? -10.199 -15.353 -13.707 1 97.98 341 THR B O 1
ATOM 9140 N N . THR B 1 342 ? -9.828 -15.207 -15.866 1 97.88 342 THR B N 1
ATOM 9141 C CA . THR B 1 342 ? -10.498 -16.47 -16.153 1 97.88 342 THR B CA 1
ATOM 9142 C C . THR B 1 342 ? -9.746 -17.637 -15.52 1 97.88 342 THR B C 1
ATOM 9144 O O . THR B 1 342 ? -10.361 -18.584 -15.025 1 97.88 342 THR B O 1
ATOM 9147 N N . ALA B 1 343 ? -8.426 -17.583 -15.568 1 98.23 343 ALA B N 1
ATOM 9148 C CA . ALA B 1 343 ? -7.616 -18.621 -14.936 1 98.23 343 ALA B CA 1
ATOM 9149 C C . ALA B 1 343 ? -7.89 -18.695 -13.437 1 98.23 343 ALA B C 1
ATOM 9151 O O . ALA B 1 343 ? -7.931 -19.784 -12.86 1 98.23 343 ALA B O 1
ATOM 9152 N N . GLU B 1 344 ? -8.07 -17.563 -12.83 1 98.51 344 GLU B N 1
ATOM 9153 C CA . GLU B 1 344 ? -8.37 -17.514 -11.402 1 98.51 344 GLU B CA 1
ATOM 9154 C C . GLU B 1 344 ? -9.775 -18.037 -11.115 1 98.51 344 GLU B C 1
ATOM 9156 O O . GLU B 1 344 ? -10.003 -18.692 -10.095 1 98.51 344 GLU B O 1
ATOM 9161 N N . ILE B 1 345 ? -10.724 -17.69 -11.97 1 98.53 345 ILE B N 1
ATOM 9162 C CA . ILE B 1 345 ? -12.082 -18.19 -11.786 1 98.53 345 ILE B CA 1
ATOM 9163 C C . ILE B 1 345 ? -12.079 -19.716 -11.826 1 98.53 345 ILE B C 1
ATOM 9165 O O . ILE B 1 345 ? -12.706 -20.367 -10.986 1 98.53 345 ILE B O 1
ATOM 9169 N N . ARG B 1 346 ? -11.352 -20.271 -12.815 1 98.37 346 ARG B N 1
ATOM 9170 C CA . ARG B 1 346 ? -11.241 -21.723 -12.896 1 98.37 346 ARG B CA 1
ATOM 9171 C C . ARG B 1 346 ? -10.573 -22.292 -11.649 1 98.37 346 ARG B C 1
ATOM 9173 O O . ARG B 1 346 ? -11.017 -23.308 -11.109 1 98.37 346 ARG B O 1
ATOM 9180 N N . GLY B 1 347 ? -9.485 -21.678 -11.213 1 98.58 347 GLY B N 1
ATOM 9181 C CA . GLY B 1 347 ? -8.791 -22.122 -10.015 1 98.58 347 GLY B CA 1
ATOM 9182 C C . GLY B 1 347 ? -9.651 -22.052 -8.767 1 98.58 347 GLY B C 1
ATOM 9183 O O . GLY B 1 347 ? -9.64 -22.973 -7.947 1 98.58 347 GLY B O 1
ATOM 9184 N N . ASP B 1 348 ? -10.371 -20.952 -8.604 1 98.47 348 ASP B N 1
ATOM 9185 C CA . ASP B 1 348 ? -11.272 -20.778 -7.469 1 98.47 348 ASP B CA 1
ATOM 9186 C C . ASP B 1 348 ? -12.344 -21.865 -7.447 1 98.47 348 ASP B C 1
ATOM 9188 O O . ASP B 1 348 ? -12.646 -22.425 -6.391 1 98.47 348 ASP B O 1
ATOM 9192 N N . LEU B 1 349 ? -12.918 -22.046 -8.558 1 98.41 349 LEU B N 1
ATOM 9193 C CA . LEU B 1 349 ? -14.006 -23.012 -8.663 1 98.41 349 LEU B CA 1
ATOM 9194 C C . LEU B 1 349 ? -13.502 -24.428 -8.404 1 98.41 349 LEU B C 1
ATOM 9196 O O . LEU B 1 349 ? -14.089 -25.164 -7.608 1 98.41 349 LEU B O 1
ATOM 9200 N N . ASP B 1 350 ? -12.41 -24.822 -9.127 1 98.49 350 ASP B N 1
ATOM 9201 C CA . ASP B 1 350 ? -11.823 -26.138 -8.897 1 98.49 350 ASP B CA 1
ATOM 9202 C C . ASP B 1 350 ? -11.406 -26.308 -7.438 1 98.49 350 ASP B C 1
ATOM 9204 O O . ASP B 1 350 ? -11.623 -27.365 -6.844 1 98.49 350 ASP B O 1
ATOM 9208 N N . GLY B 1 351 ? -10.798 -25.279 -6.872 1 98.52 351 GLY B N 1
ATOM 9209 C CA . GLY B 1 351 ? -10.392 -25.323 -5.477 1 98.52 351 GLY B CA 1
ATOM 9210 C C . GLY B 1 351 ? -11.556 -25.503 -4.521 1 98.52 351 GLY B C 1
ATOM 9211 O O . GLY B 1 351 ? -11.467 -26.276 -3.565 1 98.52 351 GLY B O 1
ATOM 9212 N N . LEU B 1 352 ? -12.602 -24.818 -4.779 1 98.17 352 LEU B N 1
ATOM 9213 C CA . LEU B 1 352 ? -13.763 -24.891 -3.898 1 98.17 352 LEU B CA 1
ATOM 9214 C C . LEU B 1 352 ? -14.447 -26.249 -4.013 1 98.17 352 LEU B C 1
ATOM 9216 O O . LEU B 1 352 ? -14.919 -26.798 -3.015 1 98.17 352 LEU B O 1
ATOM 9220 N N . ILE B 1 353 ? -14.567 -26.765 -5.251 1 98.15 353 ILE B N 1
ATOM 9221 C CA . ILE B 1 353 ? -15.148 -28.084 -5.476 1 98.15 353 ILE B CA 1
ATOM 9222 C C . ILE B 1 353 ? -14.367 -29.133 -4.687 1 98.15 353 ILE B C 1
ATOM 9224 O O . ILE B 1 353 ? -14.957 -29.948 -3.974 1 98.15 353 ILE B O 1
ATOM 9228 N N . LEU B 1 354 ? -13.094 -29.095 -4.813 1 98.1 354 LEU B N 1
ATOM 9229 C CA . LEU B 1 354 ? -12.251 -30.062 -4.119 1 98.1 354 LEU B CA 1
ATOM 9230 C C . LEU B 1 354 ? -12.293 -29.836 -2.611 1 98.1 354 LEU B C 1
ATOM 9232 O O . LEU B 1 354 ? -12.264 -30.794 -1.835 1 98.1 354 LEU B O 1
ATOM 9236 N N . ALA B 1 355 ? -12.315 -28.592 -2.216 1 97.69 355 ALA B N 1
ATOM 9237 C CA . ALA B 1 355 ? -12.336 -28.267 -0.792 1 97.69 355 ALA B CA 1
ATOM 9238 C C . ALA B 1 355 ? -13.578 -28.841 -0.117 1 97.69 355 ALA B C 1
ATOM 9240 O O . ALA B 1 355 ? -13.533 -29.231 1.052 1 97.69 355 ALA B O 1
ATOM 9241 N N . ASN B 1 356 ? -14.638 -28.91 -0.781 1 95.68 356 ASN B N 1
ATOM 9242 C CA . ASN B 1 356 ? -15.897 -29.389 -0.219 1 95.68 356 ASN B CA 1
ATOM 9243 C C . ASN B 1 356 ? -15.853 -30.89 0.055 1 95.68 356 ASN B C 1
ATOM 9245 O O . ASN B 1 356 ? -16.621 -31.398 0.874 1 95.68 356 ASN B O 1
ATOM 9249 N N . GLU B 1 357 ? -14.925 -31.612 -0.603 1 94.37 357 GLU B N 1
ATOM 9250 C CA . GLU B 1 357 ? -14.936 -33.069 -0.515 1 94.37 357 GLU B CA 1
ATOM 9251 C C . GLU B 1 357 ? -13.669 -33.591 0.156 1 94.37 357 GLU B C 1
ATOM 9253 O O . GLU B 1 357 ? -13.649 -34.712 0.669 1 94.37 357 GLU B O 1
ATOM 9258 N N . THR B 1 358 ? -12.65 -32.798 0.213 1 94.59 358 THR B N 1
ATOM 9259 C CA . THR B 1 358 ? -11.319 -33.252 0.599 1 94.59 358 THR B CA 1
ATOM 9260 C C . THR B 1 358 ? -11.307 -33.719 2.052 1 94.59 358 THR B C 1
ATOM 9262 O O . THR B 1 358 ? -10.627 -34.69 2.391 1 94.59 358 THR B O 1
ATOM 9265 N N . TYR B 1 359 ? -12.013 -33.018 2.877 1 92.65 359 TYR B N 1
ATOM 9266 C CA . TYR B 1 359 ? -12.013 -33.394 4.287 1 92.65 359 TYR B CA 1
ATOM 9267 C C . TYR B 1 359 ? -12.5 -34.826 4.469 1 92.65 359 TYR B C 1
ATOM 9269 O O . TYR B 1 359 ? -11.917 -35.594 5.239 1 92.65 359 TYR B O 1
ATOM 9277 N N . LYS B 1 360 ? -13.462 -35.158 3.78 1 92.16 360 LYS B N 1
ATOM 9278 C CA . LYS B 1 360 ? -14.022 -36.506 3.834 1 92.16 360 LYS B CA 1
ATOM 9279 C C . LYS B 1 360 ? -13.023 -37.537 3.318 1 92.16 360 LYS B C 1
ATOM 9281 O O . LYS B 1 360 ? -12.805 -38.571 3.954 1 92.16 360 LYS B O 1
ATOM 9286 N N . TRP B 1 361 ? -12.392 -37.312 2.191 1 92.96 361 TRP B N 1
ATOM 9287 C CA . TRP B 1 361 ? -11.431 -38.236 1.597 1 92.96 361 TRP B CA 1
ATOM 9288 C C . TRP B 1 361 ? -10.215 -38.413 2.5 1 92.96 361 TRP B C 1
ATOM 9290 O O . TRP B 1 361 ? -9.719 -39.529 2.672 1 92.96 361 TRP B O 1
ATOM 9300 N N . TYR B 1 362 ? -9.821 -37.315 3.04 1 91.84 362 TYR B N 1
ATOM 9301 C CA . TYR B 1 362 ? -8.635 -37.314 3.89 1 91.84 362 TYR B CA 1
ATOM 9302 C C . TYR B 1 362 ? -8.845 -38.187 5.121 1 91.84 362 TYR B C 1
ATOM 9304 O O . TYR B 1 362 ? -7.915 -38.851 5.585 1 91.84 362 TYR B O 1
ATOM 9312 N N . ASN B 1 363 ? -10.028 -38.279 5.616 1 90.56 363 ASN B N 1
ATOM 9313 C CA . ASN B 1 363 ? -10.317 -39.024 6.836 1 90.56 363 ASN B CA 1
ATOM 9314 C C . ASN B 1 363 ? -10.652 -40.483 6.536 1 90.56 363 ASN B C 1
ATOM 9316 O O . ASN B 1 363 ? -10.524 -41.345 7.406 1 90.56 363 ASN B O 1
ATOM 9320 N N . THR B 1 364 ? -10.957 -40.759 5.271 1 89.56 364 THR B N 1
ATOM 9321 C CA . THR B 1 364 ? -11.439 -42.097 4.949 1 89.56 364 THR B CA 1
ATOM 9322 C C . THR B 1 364 ? -10.389 -42.877 4.164 1 89.56 364 THR B C 1
ATOM 9324 O O . THR B 1 364 ? -10.293 -44.1 4.29 1 89.56 364 THR B O 1
ATOM 9327 N N . ILE B 1 365 ? -9.615 -42.263 3.339 1 89.77 365 ILE B N 1
ATOM 9328 C CA . ILE B 1 365 ? -8.671 -42.935 2.453 1 89.77 365 ILE B CA 1
ATOM 9329 C C . ILE B 1 365 ? -7.26 -42.832 3.029 1 89.77 365 ILE B C 1
ATOM 9331 O O . ILE B 1 365 ? -6.704 -41.736 3.134 1 89.77 365 ILE B O 1
ATOM 9335 N N . PRO B 1 366 ? -6.808 -43.993 3.39 1 84.24 366 PRO B N 1
ATOM 9336 C CA . PRO B 1 366 ? -5.463 -43.966 3.969 1 84.24 366 PRO B CA 1
ATOM 9337 C C . PRO B 1 366 ? -4.395 -43.547 2.96 1 84.24 366 PRO B C 1
ATOM 9339 O O . PRO B 1 366 ? -4.458 -43.938 1.792 1 84.24 366 PRO B O 1
ATOM 9342 N N . ASN B 1 367 ? -3.525 -42.736 3.247 1 87.3 367 ASN B N 1
ATOM 9343 C CA . ASN B 1 367 ? -2.332 -42.347 2.502 1 87.3 367 ASN B CA 1
ATOM 9344 C C . ASN B 1 367 ? -2.691 -41.653 1.191 1 87.3 367 ASN B C 1
ATOM 9346 O O . ASN B 1 367 ? -2.039 -41.872 0.169 1 87.3 367 ASN B O 1
ATOM 9350 N N . LEU B 1 368 ? -3.808 -41.003 1.127 1 93.1 368 LEU B N 1
ATOM 9351 C CA . LEU B 1 368 ? -4.187 -40.227 -0.049 1 93.1 368 LEU B CA 1
ATOM 9352 C C . LEU B 1 368 ? -3.135 -39.169 -0.365 1 93.1 368 LEU B C 1
ATOM 9354 O O . LEU B 1 368 ? -2.706 -38.429 0.523 1 93.1 368 LEU B O 1
ATOM 9358 N N . LYS B 1 369 ? -2.714 -39.129 -1.596 1 94.71 369 LYS B N 1
ATOM 9359 C CA . LYS B 1 369 ? -1.657 -38.209 -2.008 1 94.71 369 LYS B CA 1
ATOM 9360 C C . LYS B 1 369 ? -2.233 -37.01 -2.756 1 94.71 369 LYS B C 1
ATOM 9362 O O . LYS B 1 369 ? -3.284 -37.114 -3.391 1 94.71 369 LYS B O 1
ATOM 9367 N N . LEU B 1 370 ? -1.52 -35.903 -2.672 1 97.09 370 LEU B N 1
ATOM 9368 C CA . LEU B 1 370 ? -1.924 -34.676 -3.35 1 97.09 370 LEU B CA 1
ATOM 9369 C C . LEU B 1 370 ? -1.906 -34.86 -4.863 1 97.09 370 LEU B C 1
ATOM 9371 O O . LEU B 1 370 ? -2.802 -34.381 -5.562 1 97.09 370 LEU B O 1
ATOM 9375 N N . SER B 1 371 ? -0.859 -35.543 -5.418 1 96.9 371 SER B N 1
ATOM 9376 C CA . SER B 1 371 ? -0.743 -35.785 -6.852 1 96.9 371 SER B CA 1
ATOM 9377 C C . SER B 1 371 ? -1.919 -36.605 -7.372 1 96.9 371 SER B C 1
ATOM 9379 O O . SER B 1 371 ? -2.381 -36.395 -8.495 1 96.9 371 SER B O 1
ATOM 9381 N N . GLN B 1 372 ? -2.416 -37.5 -6.526 1 96.12 372 GLN B N 1
ATOM 9382 C CA . GLN B 1 372 ? -3.55 -38.334 -6.911 1 96.12 372 GLN B CA 1
ATOM 9383 C C . GLN B 1 372 ? -4.817 -37.499 -7.071 1 96.12 372 GLN B C 1
ATOM 9385 O O . GLN B 1 372 ? -5.609 -37.733 -7.986 1 96.12 372 GLN B O 1
ATOM 9390 N N . ILE B 1 373 ? -4.949 -36.525 -6.211 1 97.3 373 ILE B N 1
ATOM 9391 C CA . ILE B 1 373 ? -6.129 -35.669 -6.276 1 97.3 373 ILE B CA 1
ATOM 9392 C C . ILE B 1 373 ? -6.116 -34.869 -7.576 1 97.3 373 ILE B C 1
ATOM 9394 O O . ILE B 1 373 ? -7.117 -34.826 -8.296 1 97.3 373 ILE B O 1
ATOM 9398 N N . PHE B 1 374 ? -4.995 -34.262 -7.881 1 97.91 374 PHE B N 1
ATOM 9399 C CA . PHE B 1 374 ? -4.881 -33.5 -9.119 1 97.91 374 PHE B CA 1
ATOM 9400 C C . PHE B 1 374 ? -5.042 -34.409 -10.332 1 97.91 374 PHE B C 1
ATOM 9402 O O . PHE B 1 374 ? -5.716 -34.048 -11.299 1 97.91 374 PHE B O 1
ATOM 9409 N N . ASP B 1 375 ? -4.444 -35.533 -10.241 1 95.68 375 ASP B N 1
ATOM 9410 C CA . ASP B 1 375 ? -4.474 -36.483 -11.349 1 95.68 375 ASP B CA 1
ATOM 9411 C C . ASP B 1 375 ? -5.9 -36.952 -11.632 1 95.68 375 ASP B C 1
ATOM 9413 O O . ASP B 1 375 ? -6.32 -37.016 -12.789 1 95.68 375 ASP B O 1
ATOM 9417 N N . MET B 1 376 ? -6.635 -37.325 -10.598 1 94.87 376 MET B N 1
ATOM 9418 C CA . MET B 1 376 ? -7.997 -37.828 -10.755 1 94.87 376 MET B CA 1
ATOM 9419 C C . MET B 1 376 ? -8.945 -36.71 -11.177 1 94.87 376 MET B C 1
ATOM 9421 O O . MET B 1 376 ? -9.793 -36.906 -12.049 1 94.87 376 MET B O 1
ATOM 9425 N N . TYR B 1 377 ? -8.786 -35.556 -10.574 1 97.23 377 TYR B N 1
ATOM 9426 C CA . TYR B 1 377 ? -9.705 -34.458 -10.854 1 97.23 377 TYR B CA 1
ATOM 9427 C C . TYR B 1 377 ? -9.584 -34.003 -12.304 1 97.23 377 TYR B C 1
ATOM 9429 O O . TYR B 1 377 ? -10.59 -33.712 -12.955 1 97.23 377 TYR B O 1
ATOM 9437 N N . TYR B 1 378 ? -8.33 -33.881 -12.769 1 95.64 378 TYR B N 1
ATOM 9438 C CA . TYR B 1 378 ? -8.09 -33.437 -14.137 1 95.64 378 TYR B CA 1
ATOM 9439 C C . TYR B 1 378 ? -7.924 -34.627 -15.075 1 95.64 378 TYR B C 1
ATOM 9441 O O . TYR B 1 378 ? -6.885 -34.776 -15.721 1 95.64 378 TYR B O 1
ATOM 9449 N N . SER B 1 379 ? -8.814 -35.472 -15.068 1 92.19 379 SER B N 1
ATOM 9450 C CA . SER B 1 379 ? -8.884 -36.658 -15.915 1 92.19 379 SER B CA 1
ATOM 9451 C C . SER B 1 379 ? -10.327 -37.1 -16.13 1 92.19 379 SER B C 1
ATOM 9453 O O . SER B 1 379 ? -11.261 -36.42 -15.698 1 92.19 379 SER B O 1
ATOM 9455 N N . SER B 1 380 ? -10.51 -38.188 -16.82 1 90.07 380 SER B N 1
ATOM 9456 C CA . SER B 1 380 ? -11.851 -38.713 -17.056 1 90.07 380 SER B CA 1
ATOM 9457 C C . SER B 1 380 ? -12.353 -39.507 -15.855 1 90.07 380 SER B C 1
ATOM 9459 O O . SER B 1 380 ? -13.555 -39.746 -15.721 1 90.07 380 SER B O 1
ATOM 9461 N N . LEU B 1 381 ? -11.553 -39.881 -14.927 1 87.75 381 LEU B N 1
ATOM 9462 C CA . LEU B 1 381 ? -11.905 -40.722 -13.788 1 87.75 381 LEU B CA 1
ATOM 9463 C C . LEU B 1 381 ? -12.683 -39.927 -12.745 1 87.75 381 LEU B C 1
ATOM 9465 O O . LEU B 1 381 ? -13.698 -40.4 -12.228 1 87.75 381 LEU B O 1
ATOM 9469 N N . GLY B 1 382 ? -12.198 -38.735 -12.462 1 91.67 382 GLY B N 1
ATOM 9470 C CA . GLY B 1 382 ? -12.75 -37.97 -11.356 1 91.67 382 GLY B CA 1
ATOM 9471 C C . GLY B 1 382 ? -12.196 -38.388 -10.007 1 91.67 382 GLY B C 1
ATOM 9472 O O . GLY B 1 382 ? -11.601 -39.459 -9.879 1 91.67 382 GLY B O 1
ATOM 9473 N N . VAL B 1 383 ? -12.435 -37.608 -9.004 1 94.26 383 VAL B N 1
ATOM 9474 C CA . VAL B 1 383 ? -11.932 -37.93 -7.673 1 94.26 383 VAL B CA 1
ATOM 9475 C C . VAL B 1 383 ? -12.962 -38.77 -6.92 1 94.26 383 VAL B C 1
ATOM 9477 O O . VAL B 1 383 ? -13.821 -38.228 -6.22 1 94.26 383 VAL B O 1
ATOM 9480 N N . PHE B 1 384 ? -12.856 -40.101 -7 1 89.27 384 PHE B N 1
ATOM 9481 C CA . PHE B 1 384 ? -13.673 -41.115 -6.344 1 89.27 384 PHE B CA 1
ATOM 9482 C C . PHE B 1 384 ? -15.147 -40.926 -6.682 1 89.27 384 PHE B C 1
ATOM 9484 O O . PHE B 1 384 ? -16.018 -41.504 -6.03 1 89.27 384 PHE B O 1
ATOM 9491 N N . ASP B 1 385 ? -15.421 -40.023 -7.432 1 87.47 385 ASP B N 1
ATOM 9492 C CA . ASP B 1 385 ? -16.743 -39.695 -7.957 1 87.47 385 ASP B CA 1
ATOM 9493 C C . ASP B 1 385 ? -16.651 -39.167 -9.387 1 87.47 385 ASP B C 1
ATOM 9495 O O . ASP B 1 385 ? -15.94 -38.196 -9.651 1 87.47 385 ASP B O 1
ATOM 9499 N N . SER B 1 386 ? -17.305 -39.733 -10.339 1 87.06 386 SER B N 1
ATOM 9500 C CA . SER B 1 386 ? -17.216 -39.377 -11.752 1 87.06 386 SER B CA 1
ATOM 9501 C C . SER B 1 386 ? -17.791 -37.988 -12.009 1 87.06 386 SER B C 1
ATOM 9503 O O . SER B 1 386 ? -17.569 -37.406 -13.073 1 87.06 386 SER B O 1
ATOM 9505 N N . SER B 1 387 ? -18.434 -37.48 -10.983 1 91.51 387 SER B N 1
ATOM 9506 C CA . SER B 1 387 ? -19 -36.146 -11.156 1 91.51 387 SER B CA 1
ATOM 9507 C C . SER B 1 387 ? -18.015 -35.067 -10.719 1 91.51 387 SER B C 1
ATOM 9509 O O . SER B 1 387 ? -18.157 -33.901 -11.094 1 91.51 387 SER B O 1
ATOM 9511 N N . ILE B 1 388 ? -17.088 -35.444 -9.911 1 95.32 388 ILE B N 1
ATOM 9512 C CA . ILE B 1 388 ? -16.124 -34.476 -9.4 1 95.32 388 ILE B CA 1
ATOM 9513 C C . ILE B 1 388 ? -14.883 -34.465 -10.29 1 95.32 388 ILE B C 1
ATOM 9515 O O . ILE B 1 388 ? -13.853 -35.043 -9.936 1 95.32 388 ILE B O 1
ATOM 9519 N N . ARG B 1 389 ? -14.944 -33.805 -11.366 1 95.49 389 ARG B N 1
ATOM 9520 C CA . ARG B 1 389 ? -13.873 -33.663 -12.347 1 95.49 389 ARG B CA 1
ATOM 9521 C C . ARG B 1 389 ? -13.879 -32.27 -12.966 1 95.49 389 ARG B C 1
ATOM 9523 O O . ARG B 1 389 ? -14.887 -31.562 -12.906 1 95.49 389 ARG B O 1
ATOM 9530 N N . ALA B 1 390 ? -12.82 -31.825 -13.584 1 96.42 390 ALA B N 1
ATOM 9531 C CA . ALA B 1 390 ? -12.609 -30.474 -14.096 1 96.42 390 ALA B CA 1
ATOM 9532 C C . ALA B 1 390 ? -13.608 -30.143 -15.201 1 96.42 390 ALA B C 1
ATOM 9534 O O . ALA B 1 390 ? -14.038 -28.995 -15.334 1 96.42 390 ALA B O 1
ATOM 9535 N N . CYS B 1 391 ? -14.007 -31.104 -15.974 1 95.34 391 CYS B N 1
ATOM 9536 C CA . CYS B 1 391 ? -14.901 -30.861 -17.101 1 95.34 391 CYS B CA 1
ATOM 9537 C C . CYS B 1 391 ? -16.308 -30.527 -16.619 1 95.34 391 CYS B C 1
ATOM 9539 O O . CYS B 1 391 ? -17.119 -29.995 -17.379 1 95.34 391 CYS B O 1
ATOM 9541 N N . ASN B 1 392 ? -16.641 -30.865 -15.368 1 95.6 392 ASN B N 1
ATOM 9542 C CA . ASN B 1 392 ? -17.968 -30.617 -14.813 1 95.6 392 ASN B CA 1
ATOM 9543 C C . ASN B 1 392 ? -17.988 -29.36 -13.947 1 95.6 392 ASN B C 1
ATOM 9545 O O . ASN B 1 392 ? -18.969 -29.098 -13.249 1 95.6 392 ASN B O 1
ATOM 9549 N N . ARG B 1 393 ? -16.971 -28.623 -13.936 1 96.47 393 ARG B N 1
ATOM 9550 C CA . ARG B 1 393 ? -16.861 -27.526 -12.981 1 96.47 393 ARG B CA 1
ATOM 9551 C C . ARG B 1 393 ? -18.008 -26.535 -13.151 1 96.47 393 ARG B C 1
ATOM 9553 O O . ARG B 1 393 ? -18.53 -26.007 -12.167 1 96.47 393 ARG B O 1
ATOM 9560 N N . ARG B 1 394 ? -18.391 -26.242 -14.405 1 95.28 394 ARG B N 1
ATOM 9561 C CA . ARG B 1 394 ? -19.478 -25.302 -14.661 1 95.28 394 ARG B CA 1
ATOM 9562 C C . ARG B 1 394 ? -20.769 -25.764 -13.993 1 95.28 394 ARG B C 1
ATOM 9564 O O . ARG B 1 394 ? -21.456 -24.973 -13.343 1 95.28 394 ARG B O 1
ATOM 9571 N N . LYS B 1 395 ? -21.059 -27.016 -14.151 1 93.94 395 LYS B N 1
ATOM 9572 C CA . LYS B 1 395 ? -22.266 -27.596 -13.57 1 93.94 395 LYS B CA 1
ATOM 9573 C C . LYS B 1 395 ? -22.197 -27.597 -12.046 1 93.94 395 LYS B C 1
ATOM 9575 O O . LYS B 1 395 ? -23.207 -27.383 -11.373 1 93.94 395 LYS B O 1
ATOM 9580 N N . LEU B 1 396 ? -21.05 -27.867 -11.541 1 95.93 396 LEU B N 1
ATOM 9581 C CA . LEU B 1 396 ? -20.865 -27.986 -10.099 1 95.93 396 LEU B CA 1
ATOM 9582 C C . LEU B 1 396 ? -20.904 -26.616 -9.431 1 95.93 396 LEU B C 1
ATOM 9584 O O . LEU B 1 396 ? -21.06 -26.52 -8.211 1 95.93 396 LEU B O 1
ATOM 9588 N N . PHE B 1 397 ? -20.771 -25.549 -10.146 1 96.81 397 PHE B N 1
ATOM 9589 C CA . PHE B 1 397 ? -20.699 -24.185 -9.634 1 96.81 397 PHE B CA 1
ATOM 9590 C C . PHE B 1 397 ? -21.914 -23.867 -8.77 1 96.81 397 PHE B C 1
ATOM 9592 O O . PHE B 1 397 ? -21.773 -23.36 -7.654 1 96.81 397 PHE B O 1
ATOM 9599 N N . THR B 1 398 ? -23.061 -24.141 -9.193 1 92.15 398 THR B N 1
ATOM 9600 C CA . THR B 1 398 ? -24.284 -23.805 -8.472 1 92.15 398 THR B CA 1
ATOM 9601 C C . THR B 1 398 ? -24.401 -24.63 -7.193 1 92.15 398 THR B C 1
ATOM 9603 O O . THR B 1 398 ? -24.994 -24.18 -6.211 1 92.15 398 THR B O 1
ATOM 9606 N N . SER B 1 399 ? -23.824 -25.763 -7.241 1 93.2 399 SER B N 1
ATOM 9607 C CA . SER B 1 399 ? -23.924 -26.647 -6.085 1 93.2 399 SER B CA 1
ATOM 9608 C C . SER B 1 399 ? -22.937 -26.245 -4.994 1 93.2 399 SER B C 1
ATOM 9610 O O . SER B 1 399 ? -23.244 -26.344 -3.804 1 93.2 399 SER B O 1
ATOM 9612 N N . VAL B 1 400 ? -21.833 -25.774 -5.383 1 94.93 400 VAL B N 1
ATOM 9613 C CA . VAL B 1 400 ? -20.792 -25.54 -4.389 1 94.93 400 VAL B CA 1
ATOM 9614 C C . VAL B 1 400 ? -20.833 -24.084 -3.929 1 94.93 400 VAL B C 1
ATOM 9616 O O . VAL B 1 400 ? -20.384 -23.761 -2.827 1 94.93 400 VAL B O 1
ATOM 9619 N N . ALA B 1 401 ? -21.291 -23.201 -4.727 1 95.36 401 ALA B N 1
ATOM 9620 C CA . ALA B 1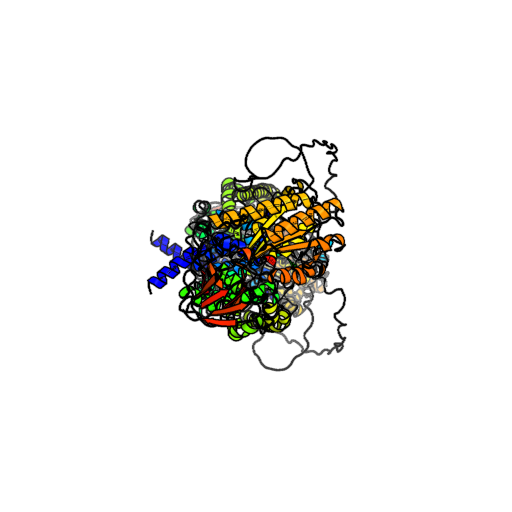 401 ? -21.291 -21.775 -4.409 1 95.36 401 ALA B CA 1
ATOM 9621 C C . ALA B 1 401 ? -22.677 -21.169 -4.604 1 95.36 401 ALA B C 1
ATOM 9623 O O . ALA B 1 401 ? -22.948 -20.537 -5.627 1 95.36 401 ALA B O 1
ATOM 9624 N N . SER B 1 402 ? -23.521 -21.267 -3.595 1 94.82 402 SER B N 1
ATOM 9625 C CA . SER B 1 402 ? -24.846 -20.662 -3.682 1 94.82 402 SER B CA 1
ATOM 9626 C C . SER B 1 402 ? -24.759 -19.139 -3.685 1 94.82 402 SER B C 1
ATOM 9628 O O . SER B 1 402 ? -23.818 -18.565 -3.133 1 94.82 402 SER B O 1
ATOM 9630 N N . HIS B 1 403 ? -25.721 -18.577 -4.294 1 96.13 403 HIS B N 1
ATOM 9631 C CA . HIS B 1 403 ? -25.744 -17.129 -4.465 1 96.13 403 HIS B CA 1
ATOM 9632 C C . HIS B 1 403 ? -25.626 -16.415 -3.123 1 96.13 403 HIS B C 1
ATOM 9634 O O . HIS B 1 403 ? -24.765 -15.549 -2.949 1 96.13 403 HIS B O 1
ATOM 9640 N N . GLU B 1 404 ? -26.407 -16.774 -2.14 1 96.62 404 GLU B N 1
ATOM 9641 C CA . GLU B 1 404 ? -26.45 -16.109 -0.841 1 96.62 404 GLU B CA 1
ATOM 9642 C C . GLU B 1 404 ? -25.141 -16.3 -0.08 1 96.62 404 GLU B C 1
ATOM 9644 O O . GLU B 1 404 ? -24.631 -15.36 0.534 1 96.62 404 GLU B O 1
ATOM 9649 N N . LYS B 1 405 ? -24.668 -17.517 -0.132 1 96.8 405 LYS B N 1
ATOM 9650 C CA . LYS B 1 405 ? -23.421 -17.807 0.57 1 96.8 405 LYS B CA 1
ATOM 9651 C C . LYS B 1 405 ? -22.25 -17.056 -0.058 1 96.8 405 LYS B C 1
ATOM 9653 O O . LYS B 1 405 ? -21.381 -16.546 0.652 1 96.8 405 LYS B O 1
ATOM 9658 N N . LEU B 1 406 ? -22.231 -17.028 -1.354 1 97.86 406 LEU B N 1
ATOM 9659 C CA . LEU B 1 406 ? -21.16 -16.346 -2.073 1 97.86 406 LEU B CA 1
ATOM 9660 C C . LEU B 1 406 ? -21.148 -14.857 -1.745 1 97.86 406 LEU B C 1
ATOM 9662 O O . LEU B 1 406 ? -20.083 -14.269 -1.548 1 97.86 406 LEU B O 1
ATOM 9666 N N . ILE B 1 407 ? -22.307 -14.241 -1.667 1 98.19 407 ILE B N 1
ATOM 9667 C CA . ILE B 1 407 ? -22.405 -12.821 -1.348 1 98.19 407 ILE B CA 1
ATOM 9668 C C . ILE B 1 407 ? -21.926 -12.579 0.082 1 98.19 407 ILE B C 1
ATOM 9670 O O . ILE B 1 407 ? -21.151 -11.654 0.335 1 98.19 407 ILE B O 1
ATOM 9674 N N . ALA B 1 408 ? -22.379 -13.391 0.987 1 97.63 408 ALA B N 1
ATOM 9675 C CA . ALA B 1 408 ? -22.04 -13.224 2.398 1 97.63 408 ALA B CA 1
ATOM 9676 C C . ALA B 1 408 ? -20.536 -13.363 2.62 1 97.63 408 ALA B C 1
ATOM 9678 O O . ALA B 1 408 ? -19.932 -12.561 3.336 1 97.63 408 ALA B O 1
ATOM 9679 N N . GLU B 1 409 ? -19.966 -14.42 2.028 1 98.1 409 GLU B N 1
ATOM 9680 C CA . GLU B 1 409 ? -18.535 -14.662 2.184 1 98.1 409 GLU B CA 1
ATOM 9681 C C . GLU B 1 409 ? -17.714 -13.571 1.503 1 98.1 409 GLU B C 1
ATOM 9683 O O . GLU B 1 409 ? -16.65 -13.189 1.995 1 98.1 409 GLU B O 1
ATOM 9688 N N . THR B 1 410 ? -18.186 -13.075 0.36 1 98.56 410 THR B N 1
ATOM 9689 C CA . THR B 1 410 ? -17.495 -12.011 -0.358 1 98.56 410 THR B CA 1
ATOM 9690 C C . THR B 1 410 ? -17.521 -10.712 0.443 1 98.56 410 THR B C 1
ATOM 9692 O O . THR B 1 410 ? -16.52 -9.995 0.506 1 98.56 410 THR B O 1
ATOM 9695 N N . TYR B 1 411 ? -18.691 -10.404 0.995 1 97.73 411 TYR B N 1
ATOM 9696 C CA . TYR B 1 411 ? -18.819 -9.2 1.808 1 97.73 411 TYR B CA 1
ATOM 9697 C C . TYR B 1 411 ? -17.878 -9.249 3.006 1 97.73 411 TYR B C 1
ATOM 9699 O O . TYR B 1 411 ? -17.183 -8.273 3.298 1 97.73 411 TYR B O 1
ATOM 9707 N N . SER B 1 412 ? -17.816 -10.38 3.7 1 96.97 412 SER B N 1
ATOM 9708 C CA . SER B 1 412 ? -16.917 -10.555 4.837 1 96.97 412 SER B CA 1
ATOM 9709 C C . SER B 1 412 ? -15.458 -10.408 4.415 1 96.97 412 SER B C 1
ATOM 9711 O O . SER B 1 412 ? -14.668 -9.765 5.109 1 96.97 412 SER B O 1
ATOM 9713 N N . ALA B 1 413 ? -15.159 -11.019 3.312 1 97.18 413 ALA B N 1
ATOM 9714 C CA . ALA B 1 413 ? -13.795 -10.913 2.801 1 97.18 413 ALA B CA 1
ATOM 9715 C C . ALA B 1 413 ? -13.454 -9.469 2.444 1 97.18 413 ALA B C 1
ATOM 9717 O O . ALA B 1 413 ? -12.328 -9.018 2.665 1 97.18 413 ALA B O 1
ATOM 9718 N N . ALA B 1 414 ? -14.385 -8.758 1.854 1 97.07 414 ALA B N 1
ATOM 9719 C CA . ALA B 1 414 ? -14.171 -7.37 1.453 1 97.07 414 ALA B CA 1
ATOM 9720 C C . ALA B 1 414 ? -13.909 -6.482 2.667 1 97.07 414 ALA B C 1
ATOM 9722 O O . ALA B 1 414 ? -13.051 -5.598 2.623 1 97.07 414 ALA B O 1
ATOM 9723 N N . LEU B 1 415 ? -14.676 -6.703 3.709 1 94.03 415 LEU B N 1
ATOM 9724 C CA . LEU B 1 415 ? -14.468 -5.925 4.926 1 94.03 415 LEU B CA 1
ATOM 9725 C C . LEU B 1 415 ? -13.089 -6.198 5.517 1 94.03 415 LEU B C 1
ATOM 9727 O O . LEU B 1 415 ? -12.438 -5.285 6.031 1 94.03 415 LEU B O 1
ATOM 9731 N N . LEU B 1 416 ? -12.682 -7.407 5.444 1 91.92 416 LEU B N 1
ATOM 9732 C CA . LEU B 1 416 ? -11.377 -7.802 5.962 1 91.92 416 LEU B CA 1
ATOM 9733 C C . LEU B 1 416 ? -10.255 -7.159 5.153 1 91.92 416 LEU B C 1
ATOM 9735 O O . LEU B 1 416 ? -9.224 -6.773 5.711 1 91.92 416 LEU B O 1
ATOM 9739 N N . LEU B 1 417 ? -10.433 -7.02 3.83 1 93.88 417 LEU B N 1
ATOM 9740 C CA . LEU B 1 417 ? -9.357 -6.592 2.942 1 93.88 417 LEU B CA 1
ATOM 9741 C C . LEU B 1 417 ? -9.447 -5.096 2.662 1 93.88 417 LEU B C 1
ATOM 9743 O O . LEU B 1 417 ? -8.52 -4.509 2.098 1 93.88 417 LEU B O 1
ATOM 9747 N N . GLN B 1 418 ? -10.485 -4.458 3.016 1 92.94 418 GLN B N 1
ATOM 9748 C CA . GLN B 1 418 ? -10.783 -3.067 2.691 1 92.94 418 GLN B CA 1
ATOM 9749 C C . GLN B 1 418 ? -9.634 -2.149 3.096 1 92.94 418 GLN B C 1
ATOM 9751 O O . GLN B 1 418 ? -9.202 -1.301 2.312 1 92.94 418 GLN B O 1
ATOM 9756 N N . PRO B 1 419 ? -9.054 -2.287 4.268 1 86.68 419 PRO B N 1
ATOM 9757 C CA . PRO B 1 419 ? -7.999 -1.358 4.681 1 86.68 419 PRO B CA 1
ATOM 9758 C C . PRO B 1 419 ? -6.803 -1.364 3.731 1 86.68 419 PRO B C 1
ATOM 9760 O O . PRO B 1 419 ? -6.163 -0.328 3.531 1 86.68 419 PRO B O 1
ATOM 9763 N N . ASP B 1 420 ? -6.584 -2.466 3.098 1 88.74 420 ASP B N 1
ATOM 9764 C CA . ASP B 1 420 ? -5.378 -2.595 2.285 1 88.74 420 ASP B CA 1
ATOM 9765 C C . ASP B 1 420 ? -5.685 -2.372 0.806 1 88.74 420 ASP B C 1
ATOM 9767 O O . ASP B 1 420 ? -4.825 -1.917 0.05 1 88.74 420 ASP B O 1
ATOM 9771 N N . LEU B 1 421 ? -6.886 -2.656 0.459 1 93.61 421 LEU B N 1
ATOM 9772 C CA . LEU B 1 421 ? -7.166 -2.712 -0.971 1 93.61 421 LEU B CA 1
ATOM 9773 C C . LEU B 1 421 ? -7.921 -1.467 -1.427 1 93.61 421 LEU B C 1
ATOM 9775 O O . LEU B 1 421 ? -7.811 -1.059 -2.585 1 93.61 421 LEU B O 1
ATOM 9779 N N . ALA B 1 422 ? -8.696 -0.882 -0.556 1 92.63 422 ALA B N 1
ATOM 9780 C CA . ALA B 1 422 ? -9.524 0.255 -0.949 1 92.63 422 ALA B CA 1
ATOM 9781 C C . ALA B 1 422 ? -8.675 1.505 -1.16 1 92.63 422 ALA B C 1
ATOM 9783 O O . ALA B 1 422 ? -7.738 1.762 -0.401 1 92.63 422 ALA B O 1
ATOM 9784 N N . LYS B 1 423 ? -8.953 2.255 -2.181 1 91.63 423 LYS B N 1
ATOM 9785 C CA . LYS B 1 423 ? -8.26 3.507 -2.472 1 91.63 423 LYS B CA 1
ATOM 9786 C C . LYS B 1 423 ? -9.179 4.706 -2.258 1 91.63 423 LYS B C 1
ATOM 9788 O O . LYS B 1 423 ? -8.925 5.792 -2.783 1 91.63 423 LYS B O 1
ATOM 9793 N N . ALA B 1 424 ? -10.292 4.467 -1.61 1 94.26 424 ALA B N 1
ATOM 9794 C CA . ALA B 1 424 ? -11.308 5.445 -1.227 1 94.26 424 ALA B CA 1
ATOM 9795 C C . ALA B 1 424 ? -11.94 5.082 0.114 1 94.26 424 ALA B C 1
ATOM 9797 O O . ALA B 1 424 ? -11.72 3.986 0.634 1 94.26 424 ALA B O 1
ATOM 9798 N N . THR B 1 425 ? -12.506 6.008 0.697 1 93.9 425 THR B N 1
ATOM 9799 C CA . THR B 1 425 ? -13.281 5.718 1.898 1 93.9 425 THR B CA 1
ATOM 9800 C C . THR B 1 425 ? -14.686 5.247 1.534 1 93.9 425 THR B C 1
ATOM 9802 O O . THR B 1 425 ? -15.435 5.967 0.87 1 93.9 425 THR B O 1
ATOM 9805 N N . LEU B 1 426 ? -14.971 4.045 1.922 1 93.72 426 LEU B N 1
ATOM 9806 C CA . LEU B 1 426 ? -16.233 3.418 1.545 1 93.72 426 LEU B CA 1
ATOM 9807 C C . LEU B 1 426 ? -17.069 3.093 2.778 1 93.72 426 LEU B C 1
ATOM 9809 O O . LEU B 1 426 ? -16.536 2.638 3.792 1 93.72 426 LEU B O 1
ATOM 9813 N N . ASP B 1 427 ? -18.305 3.326 2.64 1 91.64 427 ASP B N 1
ATOM 9814 C CA . ASP B 1 427 ? -19.223 2.866 3.677 1 91.64 427 ASP B CA 1
ATOM 9815 C C . ASP B 1 427 ? -19.459 1.361 3.574 1 91.64 427 ASP B C 1
ATOM 9817 O O . ASP B 1 427 ? -19.386 0.789 2.484 1 91.64 427 ASP B O 1
ATOM 9821 N N . ASN B 1 428 ? -19.815 0.74 4.674 1 91.24 428 ASN B N 1
ATOM 9822 C CA . ASN B 1 428 ? -20.032 -0.703 4.708 1 91.24 428 ASN B CA 1
ATOM 9823 C C . ASN B 1 428 ? -21.163 -1.121 3.773 1 91.24 428 ASN B C 1
ATOM 9825 O O . ASN B 1 428 ? -21.097 -2.183 3.15 1 91.24 428 ASN B O 1
ATOM 9829 N N . GLN B 1 429 ? -22.175 -0.262 3.672 1 93.49 429 GLN B N 1
ATOM 9830 C CA . GLN B 1 429 ? -23.317 -0.595 2.827 1 93.49 429 GLN B CA 1
ATOM 9831 C C . GLN B 1 429 ? -22.925 -0.611 1.352 1 93.49 429 GLN B C 1
ATOM 9833 O O . GLN B 1 429 ? -23.422 -1.434 0.581 1 93.49 429 GLN B O 1
ATOM 9838 N N . ILE B 1 430 ? -22.093 0.284 1.001 1 94.76 430 ILE B N 1
ATOM 9839 C CA . ILE B 1 430 ? -21.651 0.357 -0.387 1 94.76 430 ILE B CA 1
ATOM 9840 C C . ILE B 1 430 ? -20.745 -0.83 -0.703 1 94.76 430 ILE B C 1
ATOM 9842 O O . ILE B 1 430 ? -20.76 -1.35 -1.821 1 94.76 430 ILE B O 1
ATOM 9846 N N . ILE B 1 431 ? -19.928 -1.237 0.239 1 95.79 431 ILE B N 1
ATOM 9847 C CA . ILE B 1 431 ? -19.082 -2.413 0.069 1 95.79 431 ILE B CA 1
ATOM 9848 C C . ILE B 1 431 ? -19.951 -3.644 -0.172 1 95.79 431 ILE B C 1
ATOM 9850 O O . ILE B 1 431 ? -19.617 -4.496 -0.999 1 95.79 431 ILE B O 1
ATOM 9854 N N . LYS B 1 432 ? -21.03 -3.761 0.591 1 96.44 432 LYS B N 1
ATOM 9855 C CA . LYS B 1 432 ? -21.961 -4.868 0.396 1 96.44 432 LYS B CA 1
ATOM 9856 C C . LYS B 1 432 ? -22.541 -4.856 -1.015 1 96.44 432 LYS B C 1
ATOM 9858 O O . LYS B 1 432 ? -22.619 -5.899 -1.669 1 96.44 432 LYS B O 1
ATOM 9863 N N . LYS B 1 433 ? -22.909 -3.662 -1.405 1 96.15 433 LYS B N 1
ATOM 9864 C CA . LYS B 1 433 ? -23.452 -3.52 -2.753 1 96.15 433 LYS B CA 1
ATOM 9865 C C . LYS B 1 433 ? -22.423 -3.924 -3.805 1 96.15 433 LYS B C 1
ATOM 9867 O O . LYS B 1 433 ? -22.754 -4.618 -4.769 1 96.15 433 LYS B O 1
ATOM 9872 N N . PHE B 1 434 ? -21.206 -3.495 -3.675 1 96.5 434 PHE B N 1
ATOM 9873 C CA . PHE B 1 434 ? -20.143 -3.85 -4.608 1 96.5 434 PHE B CA 1
ATOM 9874 C C . PHE B 1 434 ? -19.896 -5.354 -4.601 1 96.5 434 PHE B C 1
ATOM 9876 O O . PHE B 1 434 ? -19.594 -5.943 -5.641 1 96.5 434 PHE B O 1
ATOM 9883 N N . SER B 1 435 ? -19.942 -5.996 -3.425 1 97.93 435 SER B N 1
ATOM 9884 C CA . SER B 1 435 ? -19.779 -7.442 -3.31 1 97.93 435 SER B CA 1
ATOM 9885 C C . SER B 1 435 ? -20.869 -8.184 -4.077 1 97.93 435 SER B C 1
ATOM 9887 O O . SER B 1 435 ? -20.592 -9.172 -4.76 1 97.93 435 SER B O 1
ATOM 9889 N N . GLU B 1 436 ? -22.092 -7.716 -3.916 1 97.81 436 GLU B N 1
ATOM 9890 C CA . GLU B 1 436 ? -23.206 -8.303 -4.654 1 97.81 436 GLU B CA 1
ATOM 9891 C C . GLU B 1 436 ? -23.004 -8.165 -6.16 1 97.81 436 GLU B C 1
ATOM 9893 O O . GLU B 1 436 ? -23.271 -9.102 -6.916 1 97.81 436 GLU B O 1
ATOM 9898 N N . ASN B 1 437 ? -22.597 -6.991 -6.554 1 97 437 ASN B N 1
ATOM 9899 C CA . ASN B 1 437 ? -22.359 -6.757 -7.974 1 97 437 ASN B CA 1
ATOM 9900 C C . ASN B 1 437 ? -21.272 -7.679 -8.52 1 97 437 ASN B C 1
ATOM 9902 O O . ASN B 1 437 ? -21.388 -8.189 -9.636 1 97 437 ASN B O 1
ATOM 9906 N N . ALA B 1 438 ? -20.199 -7.825 -7.77 1 98.04 438 ALA B N 1
ATOM 9907 C CA . ALA B 1 438 ? -19.11 -8.702 -8.191 1 98.04 438 ALA B CA 1
ATOM 9908 C C . ALA B 1 438 ? -19.591 -10.143 -8.334 1 98.04 438 ALA B C 1
ATOM 9910 O O . ALA B 1 438 ? -19.237 -10.83 -9.295 1 98.04 438 ALA B O 1
ATOM 9911 N N . VAL B 1 439 ? -20.398 -10.637 -7.395 1 98.34 439 VAL B N 1
ATOM 9912 C CA . VAL B 1 439 ? -20.931 -11.995 -7.421 1 98.34 439 VAL B CA 1
ATOM 9913 C C . VAL B 1 439 ? -21.859 -12.163 -8.623 1 98.34 439 VAL B C 1
ATOM 9915 O O . VAL B 1 439 ? -21.82 -13.188 -9.306 1 98.34 439 VAL B O 1
ATOM 9918 N N . ASN B 1 440 ? -22.669 -11.144 -8.849 1 97.49 440 ASN B N 1
ATOM 9919 C CA . ASN B 1 440 ? -23.575 -11.194 -9.991 1 97.49 440 ASN B CA 1
ATOM 9920 C C . ASN B 1 440 ? -22.813 -11.328 -11.306 1 97.49 440 ASN B C 1
ATOM 9922 O O . ASN B 1 440 ? -23.23 -12.069 -12.198 1 97.49 440 ASN B O 1
ATOM 9926 N N . GLU B 1 441 ? -21.769 -10.602 -11.422 1 97.49 441 GLU B N 1
ATOM 9927 C CA . GLU B 1 441 ? -20.967 -10.682 -12.639 1 97.49 441 GLU B CA 1
ATOM 9928 C C . GLU B 1 441 ? -20.345 -12.067 -12.799 1 97.49 441 GLU B C 1
ATOM 9930 O O . GLU B 1 441 ? -20.219 -12.571 -13.917 1 97.49 441 GLU B O 1
ATOM 9935 N N . LEU B 1 442 ? -19.873 -12.64 -11.723 1 98.07 442 LEU B N 1
ATOM 9936 C CA . LEU B 1 442 ? -19.32 -13.989 -11.766 1 98.07 442 LEU B CA 1
ATOM 9937 C C . LEU B 1 442 ? -20.378 -14.996 -12.206 1 98.07 442 LEU B C 1
ATOM 9939 O O . LEU B 1 442 ? -20.097 -15.884 -13.014 1 98.07 442 LEU B O 1
ATOM 9943 N N . GLU B 1 443 ? -21.561 -14.904 -11.657 1 97.15 443 GLU B N 1
ATOM 9944 C CA . GLU B 1 443 ? -22.643 -15.841 -11.946 1 97.15 443 GLU B CA 1
ATOM 9945 C C . GLU B 1 443 ? -23.098 -15.73 -13.398 1 97.15 443 GLU B C 1
ATOM 9947 O O . GLU B 1 443 ? -23.619 -16.691 -13.967 1 97.15 443 GLU B O 1
ATOM 9952 N N . LYS B 1 444 ? -22.945 -14.555 -13.919 1 95.53 444 LYS B N 1
ATOM 9953 C CA . LYS B 1 444 ? -23.208 -14.386 -15.345 1 95.53 444 LYS B CA 1
ATOM 9954 C C . LYS B 1 444 ? -22.068 -14.955 -16.186 1 95.53 444 LYS B C 1
ATOM 9956 O O . LYS B 1 444 ? -22.302 -15.527 -17.252 1 95.53 444 LYS B O 1
ATOM 9961 N N . TYR B 1 445 ? -20.918 -14.842 -15.731 1 96.36 445 TYR B N 1
ATOM 9962 C CA . TYR B 1 445 ? -19.723 -15.205 -16.484 1 96.36 445 TYR B CA 1
ATOM 9963 C C . TYR B 1 445 ? -19.576 -16.719 -16.578 1 96.36 445 TYR B C 1
ATOM 9965 O O . TYR B 1 445 ? -19.272 -17.255 -17.647 1 96.36 445 TYR B O 1
ATOM 9973 N N . VAL B 1 446 ? -19.696 -17.488 -15.512 1 96.79 446 VAL B N 1
ATOM 9974 C CA . VAL B 1 446 ? -19.366 -18.907 -15.424 1 96.79 446 VAL B CA 1
ATOM 9975 C C . VAL B 1 446 ? -20.213 -19.697 -16.418 1 96.79 446 VAL B C 1
ATOM 9977 O O . VAL B 1 446 ? -19.68 -20.441 -17.245 1 96.79 446 VAL B O 1
ATOM 9980 N N . PRO B 1 447 ? -21.537 -19.493 -16.45 1 93.21 447 PRO B N 1
ATOM 9981 C CA . PRO B 1 447 ? -22.329 -20.268 -17.408 1 93.21 447 PRO B CA 1
ATOM 9982 C C . PRO B 1 447 ? -22.07 -19.857 -18.856 1 93.21 447 PRO B C 1
ATOM 9984 O O . PRO B 1 447 ? -22.129 -20.695 -19.76 1 93.21 447 PRO B O 1
ATOM 9987 N N . LEU B 1 448 ? -21.704 -18.678 -19.093 1 91.82 448 LEU B N 1
ATOM 9988 C CA . LEU B 1 448 ? -21.571 -18.17 -20.454 1 91.82 448 LEU B CA 1
ATOM 9989 C C . LEU B 1 448 ? -20.188 -18.482 -21.017 1 91.82 448 LEU B C 1
ATOM 9991 O O . LEU B 1 448 ? -20.067 -18.952 -22.151 1 91.82 448 LEU B O 1
ATOM 9995 N N . GLN B 1 449 ? -19.209 -18.231 -20.249 1 89.84 449 GLN B N 1
ATOM 9996 C CA . GLN B 1 449 ? -17.853 -18.28 -20.786 1 89.84 449 GLN B CA 1
ATOM 9997 C C . GLN B 1 449 ? -17.225 -19.654 -20.57 1 89.84 449 GLN B C 1
ATOM 9999 O O . GLN B 1 449 ? -16.327 -20.055 -21.312 1 89.84 449 GLN B O 1
ATOM 10004 N N . MET B 1 450 ? -17.569 -20.419 -19.613 1 90.56 450 MET B N 1
ATOM 10005 C CA . MET B 1 450 ? -16.929 -21.703 -19.342 1 90.56 450 MET B CA 1
ATOM 10006 C C . MET B 1 450 ? -17.621 -22.828 -20.104 1 90.56 450 MET B C 1
ATOM 10008 O O . MET B 1 450 ? -17.236 -23.993 -19.986 1 90.56 450 MET B O 1
ATOM 10012 N N . ASN B 1 451 ? -18.569 -22.38 -20.877 1 87.19 451 ASN B N 1
ATOM 10013 C CA . ASN B 1 451 ? -19.185 -23.333 -21.795 1 87.19 451 ASN B CA 1
ATOM 10014 C C . ASN B 1 451 ? -18.226 -23.738 -22.91 1 87.19 451 ASN B C 1
ATOM 10016 O O . ASN B 1 451 ? -18.408 -24.778 -23.544 1 87.19 451 ASN B O 1
ATOM 10020 N N . LYS B 1 452 ? -17.181 -23.014 -23.063 1 85.68 452 LYS B N 1
ATOM 10021 C CA . LYS B 1 452 ? -16.199 -23.284 -24.109 1 85.68 452 LYS B CA 1
ATOM 10022 C C . LYS B 1 452 ? -15.118 -24.24 -23.614 1 85.68 452 LYS B C 1
ATOM 10024 O O . LYS B 1 452 ? -14.303 -24.725 -24.402 1 85.68 452 LYS B O 1
ATOM 10029 N N . ASP B 1 453 ? -15.125 -24.594 -22.391 1 91.09 453 ASP B N 1
ATOM 10030 C CA . ASP B 1 453 ? -14.179 -25.565 -21.851 1 91.09 453 ASP B CA 1
ATOM 10031 C C . ASP B 1 453 ? -14.455 -26.964 -22.398 1 91.09 453 ASP B C 1
ATOM 10033 O O . ASP B 1 453 ? -15.567 -27.255 -22.842 1 91.09 453 ASP B O 1
ATOM 10037 N N . LEU B 1 454 ? -13.474 -27.754 -22.415 1 92.81 454 LEU B N 1
ATOM 10038 C CA . LEU B 1 454 ? -13.605 -29.128 -22.887 1 92.81 454 LEU B CA 1
ATOM 10039 C C . LEU B 1 454 ? -14.681 -29.872 -22.102 1 92.81 454 LEU B C 1
ATOM 10041 O O . LEU B 1 454 ? -14.609 -29.96 -20.874 1 92.81 454 LEU B O 1
ATOM 10045 N N . SER B 1 455 ? -15.635 -30.412 -22.778 1 92.51 455 SER B N 1
ATOM 10046 C CA . SER B 1 455 ? -16.756 -31.089 -22.133 1 92.51 455 SER B CA 1
ATOM 10047 C C . SER B 1 455 ? -16.352 -32.472 -21.634 1 92.51 455 SER B C 1
ATOM 10049 O O . SER B 1 455 ? -15.311 -33.001 -22.028 1 92.51 455 SER B O 1
ATOM 10051 N N . CYS B 1 456 ? -17.173 -33.062 -20.815 1 92.41 456 CYS B N 1
ATOM 10052 C CA . CYS B 1 456 ? -16.883 -34.384 -20.272 1 92.41 456 CYS B CA 1
ATOM 10053 C C . CYS B 1 456 ? -17.001 -35.454 -21.351 1 92.41 456 CYS B C 1
ATOM 10055 O O . CYS B 1 456 ? -16.266 -36.444 -21.333 1 92.41 456 CYS B O 1
ATOM 10057 N N . VAL B 1 457 ? -17.843 -35.207 -22.313 1 89.93 457 VAL B N 1
ATOM 10058 C CA . VAL B 1 457 ? -17.961 -36.12 -23.445 1 89.93 457 VAL B CA 1
ATOM 10059 C C . VAL B 1 457 ? -16.656 -36.134 -24.237 1 89.93 457 VAL B C 1
ATOM 10061 O O . VAL B 1 457 ? -16.137 -37.201 -24.573 1 89.93 457 VAL B O 1
ATOM 10064 N N . GLU B 1 458 ? -16.232 -34.981 -24.472 1 87.56 458 GLU B N 1
ATOM 10065 C CA . GLU B 1 458 ? -14.976 -34.875 -25.207 1 87.56 458 GLU B CA 1
ATOM 10066 C C . GLU B 1 458 ? -13.802 -35.375 -24.37 1 87.56 458 GLU B C 1
ATOM 10068 O O . GLU B 1 458 ? -12.851 -35.949 -24.905 1 87.56 458 GLU B O 1
ATOM 10073 N N . THR B 1 459 ? -13.877 -35.139 -23.077 1 89.74 459 THR B N 1
ATOM 10074 C CA . THR B 1 459 ? -12.838 -35.623 -22.175 1 89.74 459 THR B CA 1
ATOM 10075 C C . THR B 1 459 ? -12.764 -37.147 -22.203 1 89.74 459 THR B C 1
ATOM 10077 O O . THR B 1 459 ? -11.673 -37.719 -22.252 1 89.74 459 THR B O 1
ATOM 10080 N N . ASP B 1 460 ? -13.873 -37.768 -22.176 1 86.06 460 ASP B N 1
ATOM 10081 C CA . ASP B 1 460 ? -13.931 -39.226 -22.179 1 86.06 460 ASP B CA 1
ATOM 10082 C C . ASP B 1 460 ? -13.449 -39.793 -23.512 1 86.06 460 ASP B C 1
ATOM 10084 O O . ASP B 1 460 ? -12.859 -40.874 -23.556 1 86.06 460 ASP B O 1
ATOM 10088 N N . LYS B 1 461 ? -13.656 -38.979 -24.53 1 76.43 461 LYS B N 1
ATOM 10089 C CA . LYS B 1 461 ? -13.135 -39.382 -25.833 1 76.43 461 LYS B CA 1
ATOM 10090 C C . LYS B 1 461 ? -11.614 -39.277 -25.873 1 76.43 461 LYS B C 1
ATOM 10092 O O . LYS B 1 461 ? -10.944 -40.111 -26.485 1 76.43 461 LYS B O 1
ATOM 10097 N N . LEU B 1 462 ? -11.11 -38.14 -25.328 1 67.17 462 LEU B N 1
ATOM 10098 C CA . LEU B 1 462 ? -9.671 -37.9 -25.284 1 67.17 462 LEU B CA 1
ATOM 10099 C C . LEU B 1 462 ? -8.963 -38.989 -24.485 1 67.17 462 LEU B C 1
ATOM 10101 O O . LEU B 1 462 ? -7.828 -39.357 -24.8 1 67.17 462 LEU B O 1
ATOM 10105 N N . TYR B 1 463 ? -9.697 -39.465 -23.4 1 61.49 463 TYR B N 1
ATOM 10106 C CA . TYR B 1 463 ? -9.085 -40.452 -22.518 1 61.49 463 TYR B CA 1
ATOM 10107 C C . TYR B 1 463 ? -9.71 -41.827 -22.718 1 61.49 463 TYR B C 1
ATOM 10109 O O . TYR B 1 463 ? -9.943 -42.557 -21.752 1 61.49 463 TYR B O 1
ATOM 10117 N N . LYS B 1 464 ? -9.848 -42.243 -23.877 1 63.74 464 LYS B N 1
ATOM 10118 C CA . LYS B 1 464 ? -10.471 -43.532 -24.165 1 63.74 464 LYS B CA 1
ATOM 10119 C C . LYS B 1 464 ? -10.212 -44.531 -23.041 1 63.74 464 LYS B C 1
ATOM 10121 O O . LYS B 1 464 ? -9.269 -44.369 -22.265 1 63.74 464 LYS B O 1
ATOM 10126 N N . PHE B 1 465 ? -11.093 -45.48 -22.844 1 63.94 465 PHE B N 1
ATOM 10127 C CA . PHE B 1 465 ? -11.175 -46.426 -21.737 1 63.94 465 PHE B CA 1
ATOM 10128 C C . PHE B 1 465 ? -9.883 -47.223 -21.609 1 63.94 465 PHE B C 1
ATOM 10130 O O . PHE B 1 465 ? -9.577 -47.752 -20.538 1 63.94 465 PHE B O 1
ATOM 10137 N N . ASN B 1 466 ? -9.073 -47.022 -22.592 1 68.85 466 ASN B N 1
ATOM 10138 C CA . ASN B 1 466 ? -7.815 -47.758 -22.513 1 68.85 466 ASN B CA 1
ATOM 10139 C C . ASN B 1 466 ? -6.653 -46.841 -22.143 1 68.85 466 ASN B C 1
ATOM 10141 O O . ASN B 1 466 ? -6.356 -45.886 -22.862 1 68.85 466 ASN B O 1
ATOM 10145 N N . GLN B 1 467 ? -6.158 -47.11 -21.017 1 80.4 467 GLN B N 1
ATOM 10146 C CA . GLN B 1 467 ? -5.017 -46.318 -20.569 1 80.4 467 GLN B CA 1
ATOM 10147 C C . GLN B 1 467 ? -3.759 -46.67 -21.358 1 80.4 467 GLN B C 1
ATOM 10149 O O . GLN B 1 467 ? -3.455 -47.847 -21.559 1 80.4 467 GLN B O 1
ATOM 10154 N N . ILE B 1 468 ? -3.193 -45.671 -21.828 1 89.16 468 ILE B N 1
ATOM 10155 C CA . ILE B 1 468 ? -1.964 -45.866 -22.589 1 89.16 468 ILE B CA 1
ATOM 10156 C C . ILE B 1 468 ? -0.854 -46.353 -21.659 1 89.16 468 ILE B C 1
ATOM 10158 O O . ILE B 1 468 ? -0.643 -45.787 -20.584 1 89.16 468 ILE B O 1
ATOM 10162 N N . SER B 1 469 ? -0.274 -47.391 -21.896 1 93.66 469 SER B N 1
ATOM 10163 C CA . SER B 1 469 ? 0.859 -47.967 -21.18 1 93.66 469 SER B CA 1
ATOM 10164 C C . SER B 1 469 ? 1.907 -48.507 -22.147 1 93.66 469 SER B C 1
ATOM 10166 O O . SER B 1 469 ? 1.786 -49.631 -22.638 1 93.66 469 SER B O 1
ATOM 10168 N N . ILE B 1 470 ? 2.982 -47.697 -22.332 1 96.31 470 ILE B N 1
ATOM 10169 C CA . ILE B 1 470 ? 3.898 -48.068 -23.405 1 96.31 470 ILE B CA 1
ATOM 10170 C C . ILE B 1 470 ? 5.341 -47.897 -22.935 1 96.31 470 ILE B C 1
ATOM 10172 O O . ILE B 1 470 ? 5.606 -47.159 -21.983 1 96.31 470 ILE B O 1
ATOM 10176 N N . ASP B 1 471 ? 6.184 -48.665 -23.459 1 96.97 471 ASP B N 1
ATOM 10177 C CA . ASP B 1 471 ? 7.622 -48.421 -23.514 1 96.97 471 ASP B CA 1
ATOM 10178 C C . ASP B 1 471 ? 8.036 -47.88 -24.881 1 96.97 471 ASP B C 1
ATOM 10180 O O . ASP B 1 471 ? 8.317 -48.651 -25.801 1 96.97 471 ASP B O 1
ATOM 10184 N N . LEU B 1 472 ? 8.164 -46.58 -24.956 1 97.85 472 LEU B N 1
ATOM 10185 C CA . LEU B 1 472 ? 8.381 -45.898 -26.227 1 97.85 472 LEU B CA 1
ATOM 10186 C C . LEU B 1 472 ? 9.867 -45.648 -26.464 1 97.85 472 LEU B C 1
ATOM 10188 O O . LEU B 1 472 ? 10.516 -44.95 -25.681 1 97.85 472 LEU B O 1
ATOM 10192 N N . THR B 1 473 ? 10.425 -46.296 -27.454 1 98.03 473 THR B N 1
ATOM 10193 C CA . THR B 1 473 ? 11.79 -46.021 -27.889 1 98.03 473 THR B CA 1
ATOM 10194 C C . THR B 1 473 ? 11.794 -45.155 -29.146 1 98.03 473 THR B C 1
ATOM 10196 O O . THR B 1 473 ? 11.239 -45.545 -30.176 1 98.03 473 THR B O 1
ATOM 10199 N N . ILE B 1 474 ? 12.407 -44.018 -29.082 1 98.19 474 ILE B N 1
ATOM 10200 C CA . ILE B 1 474 ? 12.411 -43.077 -30.197 1 98.19 474 ILE B CA 1
ATOM 10201 C C . ILE B 1 474 ? 13.797 -43.04 -30.836 1 98.19 474 ILE B C 1
ATOM 10203 O O . ILE B 1 474 ? 14.792 -42.76 -30.162 1 98.19 474 ILE B O 1
ATOM 10207 N N . ILE B 1 475 ? 13.899 -43.362 -32.075 1 97.67 475 ILE B N 1
ATOM 10208 C CA . ILE B 1 475 ? 15.113 -43.166 -32.859 1 97.67 475 ILE B CA 1
ATOM 10209 C C . ILE B 1 475 ? 15.035 -41.837 -33.608 1 97.67 475 ILE B C 1
ATOM 10211 O O . ILE B 1 475 ? 14.245 -41.691 -34.544 1 97.67 475 ILE B O 1
ATOM 10215 N N . LEU B 1 476 ? 15.861 -40.974 -33.24 1 97.38 476 LEU B N 1
ATOM 10216 C CA . LEU B 1 476 ? 15.75 -39.603 -33.727 1 97.38 476 LEU B CA 1
ATOM 10217 C C . LEU B 1 476 ? 16.858 -39.289 -34.726 1 97.38 476 LEU B C 1
ATOM 10219 O O . LEU B 1 476 ? 18.036 -39.528 -34.448 1 97.38 476 LEU B O 1
ATOM 10223 N N . ASP B 1 477 ? 16.458 -38.794 -35.874 1 96.71 477 ASP B N 1
ATOM 10224 C CA . ASP B 1 477 ? 17.408 -38.174 -36.793 1 96.71 477 ASP B CA 1
ATOM 10225 C C . ASP B 1 477 ? 17.933 -36.855 -36.232 1 96.71 477 ASP B C 1
ATOM 10227 O O . ASP B 1 477 ? 17.206 -35.86 -36.187 1 96.71 477 ASP B O 1
ATOM 10231 N N . THR B 1 478 ? 19.173 -36.778 -35.913 1 95.59 478 THR B N 1
ATOM 10232 C CA . THR B 1 478 ? 19.716 -35.638 -35.181 1 95.59 478 THR B CA 1
ATOM 10233 C C . THR B 1 478 ? 20.043 -34.491 -36.132 1 95.59 478 THR B C 1
ATOM 10235 O O . THR B 1 478 ? 20.627 -33.485 -35.722 1 95.59 478 THR B O 1
ATOM 10238 N N . ASN B 1 479 ? 19.601 -34.665 -37.411 1 94.32 479 ASN B N 1
ATOM 10239 C CA . ASN B 1 479 ? 19.695 -33.533 -38.327 1 94.32 479 ASN B CA 1
ATOM 10240 C C . ASN B 1 479 ? 18.578 -32.522 -38.086 1 94.32 479 ASN B C 1
ATOM 10242 O O . ASN B 1 479 ? 18.642 -31.392 -38.573 1 94.32 479 ASN B O 1
ATOM 10246 N N . TRP B 1 480 ? 17.669 -32.86 -37.249 1 95.23 480 TRP B N 1
ATOM 10247 C CA . TRP B 1 480 ? 16.618 -31.931 -36.847 1 95.23 480 TRP B CA 1
ATOM 10248 C C . TRP B 1 480 ? 17.2 -30.749 -36.079 1 95.23 480 TRP B C 1
ATOM 10250 O O . TRP B 1 480 ? 18.117 -30.917 -35.271 1 95.23 480 TRP B O 1
ATOM 10260 N N . GLU B 1 481 ? 16.671 -29.603 -36.381 1 94.36 481 GLU B N 1
ATOM 10261 C CA . GLU B 1 481 ? 17.002 -28.478 -35.511 1 94.36 481 GLU B CA 1
ATOM 10262 C C . GLU B 1 481 ? 16.397 -28.66 -34.122 1 94.36 481 GLU B C 1
ATOM 10264 O O . GLU B 1 481 ? 15.241 -29.066 -33.99 1 94.36 481 GLU B O 1
ATOM 10269 N N . PHE B 1 482 ? 17.1 -28.362 -33.146 1 94.85 482 PHE B N 1
ATOM 10270 C CA . PHE B 1 482 ? 16.665 -28.608 -31.776 1 94.85 482 PHE B CA 1
ATOM 10271 C C . PHE B 1 482 ? 15.362 -27.875 -31.483 1 94.85 482 PHE B C 1
ATOM 10273 O O . PHE B 1 482 ? 14.473 -28.417 -30.822 1 94.85 482 PHE B O 1
ATOM 10280 N N . SER B 1 483 ? 15.222 -26.607 -31.983 1 92.86 483 SER B N 1
ATOM 10281 C CA . SER B 1 483 ? 14.043 -25.795 -31.703 1 92.86 483 SER B CA 1
ATOM 10282 C C . SER B 1 483 ? 12.788 -26.415 -32.309 1 92.86 483 SER B C 1
ATOM 10284 O O . SER B 1 483 ? 11.695 -26.284 -31.754 1 92.86 483 SER B O 1
ATOM 10286 N N . ALA B 1 484 ? 12.944 -27.08 -33.341 1 94.43 484 ALA B N 1
ATOM 10287 C CA . ALA B 1 484 ? 11.805 -27.685 -34.026 1 94.43 484 ALA B CA 1
ATOM 10288 C C . ALA B 1 484 ? 11.444 -29.032 -33.406 1 94.43 484 ALA B C 1
ATOM 10290 O O . ALA B 1 484 ? 10.272 -29.304 -33.137 1 94.43 484 ALA B O 1
ATOM 10291 N N . ILE B 1 485 ? 12.453 -29.867 -33.179 1 95.36 485 ILE B N 1
ATOM 10292 C CA . ILE B 1 485 ? 12.182 -31.231 -32.739 1 95.36 485 ILE B CA 1
ATOM 10293 C C . ILE B 1 485 ? 11.758 -31.226 -31.273 1 95.36 485 ILE B C 1
ATOM 10295 O O . ILE B 1 485 ? 10.985 -32.084 -30.841 1 95.36 485 ILE B O 1
ATOM 10299 N N . LYS B 1 486 ? 12.268 -30.32 -30.488 1 95.94 486 LYS B N 1
ATOM 10300 C CA . LYS B 1 486 ? 11.885 -30.252 -29.081 1 95.94 486 LYS B CA 1
ATOM 10301 C C . LYS B 1 486 ? 10.382 -30.036 -28.929 1 95.94 486 LYS B C 1
ATOM 10303 O O . LYS B 1 486 ? 9.75 -30.627 -28.051 1 95.94 486 LYS B O 1
ATOM 10308 N N . VAL B 1 487 ? 9.814 -29.178 -29.784 1 95.81 487 VAL B N 1
ATOM 10309 C CA . VAL B 1 487 ? 8.385 -28.883 -29.766 1 95.81 487 VAL B CA 1
ATOM 10310 C C . VAL B 1 487 ? 7.592 -30.145 -30.096 1 95.81 487 VAL B C 1
ATOM 10312 O O . VAL B 1 487 ? 6.609 -30.462 -29.423 1 95.81 487 VAL B O 1
ATOM 10315 N N . ILE B 1 488 ? 8.026 -30.858 -31.027 1 96.41 488 ILE B N 1
ATOM 10316 C CA . ILE B 1 488 ? 7.343 -32.06 -31.492 1 96.41 488 ILE B CA 1
ATOM 10317 C C . ILE B 1 488 ? 7.397 -33.136 -30.41 1 96.41 488 ILE B C 1
ATOM 10319 O O . ILE B 1 488 ? 6.375 -33.738 -30.073 1 96.41 488 ILE B O 1
ATOM 10323 N N . LEU B 1 489 ? 8.564 -33.34 -29.878 1 97 489 LEU B N 1
ATOM 10324 C CA . LEU B 1 489 ? 8.737 -34.375 -28.864 1 97 489 LEU B CA 1
ATOM 10325 C C . LEU B 1 489 ? 7.99 -34.013 -27.585 1 97 489 LEU B C 1
ATOM 10327 O O . LEU B 1 489 ? 7.432 -34.887 -26.918 1 97 489 LEU B O 1
ATOM 10331 N N . ALA B 1 490 ? 8.038 -32.739 -27.257 1 97.03 490 ALA B N 1
ATOM 10332 C CA . ALA B 1 490 ? 7.316 -32.31 -26.062 1 97.03 490 ALA B CA 1
ATOM 10333 C C . ALA B 1 490 ? 5.823 -32.599 -26.191 1 97.03 490 ALA B C 1
ATOM 10335 O O . ALA B 1 490 ? 5.203 -33.121 -25.261 1 97.03 490 ALA B O 1
ATOM 10336 N N . TYR B 1 491 ? 5.291 -32.229 -27.31 1 96.45 491 TYR B N 1
ATOM 10337 C CA . TYR B 1 491 ? 3.866 -32.44 -27.542 1 96.45 491 TYR B CA 1
ATOM 10338 C C . TYR B 1 491 ? 3.526 -33.926 -27.533 1 96.45 491 TYR B C 1
ATOM 10340 O O . TYR B 1 491 ? 2.499 -34.33 -26.984 1 96.45 491 TYR B O 1
ATOM 10348 N N . LEU B 1 492 ? 4.364 -34.743 -28.075 1 96.68 492 LEU B N 1
ATOM 10349 C CA . LEU B 1 492 ? 4.165 -36.188 -28.119 1 96.68 492 LEU B CA 1
ATOM 10350 C C . LEU B 1 492 ? 4.216 -36.786 -26.717 1 96.68 492 LEU B C 1
ATOM 10352 O O . LEU B 1 492 ? 3.304 -37.512 -26.313 1 96.68 492 LEU B O 1
ATOM 10356 N N . LEU B 1 493 ? 5.245 -36.471 -25.996 1 97.05 493 LEU B N 1
ATOM 10357 C CA . LEU B 1 493 ? 5.474 -37.08 -24.69 1 97.05 493 LEU B CA 1
ATOM 10358 C C . LEU B 1 493 ? 4.432 -36.612 -23.681 1 97.05 493 LEU B C 1
ATOM 10360 O O . LEU B 1 493 ? 4.099 -37.339 -22.743 1 97.05 493 LEU B O 1
ATOM 10364 N N . GLU B 1 494 ? 3.902 -35.503 -23.892 1 95.44 494 GLU B N 1
ATOM 10365 C CA . GLU B 1 494 ? 2.848 -35 -23.017 1 95.44 494 GLU B CA 1
ATOM 10366 C C . GLU B 1 494 ? 1.547 -35.771 -23.219 1 95.44 494 GLU B C 1
ATOM 10368 O O . GLU B 1 494 ? 0.689 -35.796 -22.334 1 95.44 494 GLU B O 1
ATOM 10373 N N . ASN B 1 495 ? 1.454 -36.415 -24.352 1 93.53 495 ASN B N 1
ATOM 10374 C CA . ASN B 1 495 ? 0.182 -37.054 -24.672 1 93.53 495 ASN B CA 1
ATOM 10375 C C . ASN B 1 495 ? 0.288 -38.575 -24.609 1 93.53 495 ASN B C 1
ATOM 10377 O O . ASN B 1 495 ? -0.662 -39.282 -24.95 1 93.53 495 ASN B O 1
ATOM 10381 N N . VAL B 1 496 ? 1.415 -39.141 -24.133 1 94.5 496 VAL B N 1
ATOM 10382 C CA . VAL B 1 496 ? 1.555 -40.591 -24.043 1 94.5 496 VAL B CA 1
ATOM 10383 C C . VAL B 1 496 ? 1.629 -41.014 -22.578 1 94.5 496 VAL B C 1
ATOM 10385 O O . VAL B 1 496 ? 2.044 -42.133 -22.268 1 94.5 496 VAL B O 1
ATOM 10388 N N . ASP B 1 497 ? 1.225 -40.143 -21.678 1 92.88 497 ASP B N 1
ATOM 10389 C CA . ASP B 1 497 ? 1.059 -40.431 -20.257 1 92.88 497 ASP B CA 1
ATOM 10390 C C . ASP B 1 497 ? 2.358 -40.955 -19.648 1 92.88 497 ASP B C 1
ATOM 10392 O O . ASP B 1 497 ? 2.376 -42.027 -19.04 1 92.88 497 ASP B O 1
ATOM 10396 N N . ILE B 1 498 ? 3.397 -40.216 -19.75 1 95.99 498 ILE B N 1
ATOM 10397 C CA . ILE B 1 498 ? 4.693 -40.571 -19.18 1 95.99 498 ILE B CA 1
ATOM 10398 C C . ILE B 1 498 ? 4.653 -40.404 -17.663 1 95.99 498 ILE B C 1
ATOM 10400 O O . ILE B 1 498 ? 4.518 -39.287 -17.159 1 95.99 498 ILE B O 1
ATOM 10404 N N . ASN B 1 499 ? 4.734 -41.53 -16.953 1 94.87 499 ASN B N 1
ATOM 10405 C CA . ASN B 1 499 ? 4.801 -41.56 -15.496 1 94.87 499 ASN B CA 1
ATOM 10406 C C . ASN B 1 499 ? 5.166 -42.949 -14.98 1 94.87 499 ASN B C 1
ATOM 10408 O O . ASN B 1 499 ? 5.276 -43.897 -15.76 1 94.87 499 ASN B O 1
ATOM 10412 N N . GLN B 1 500 ? 5.407 -43.132 -13.794 1 93.48 500 GLN B N 1
ATOM 10413 C CA . GLN B 1 500 ? 5.916 -44.367 -13.206 1 93.48 500 GLN B CA 1
ATOM 10414 C C . GLN B 1 500 ? 4.877 -45.483 -13.285 1 93.48 500 GLN B C 1
ATOM 10416 O O . GLN B 1 500 ? 5.22 -46.664 -13.202 1 93.48 500 GLN B O 1
ATOM 10421 N N . PHE B 1 501 ? 3.673 -45.158 -13.555 1 93.56 501 PHE B N 1
ATOM 10422 C CA . PHE B 1 501 ? 2.604 -46.148 -13.494 1 93.56 501 PHE B CA 1
ATOM 10423 C C . PHE B 1 501 ? 2.271 -46.672 -14.886 1 93.56 501 PHE B C 1
ATOM 10425 O O . PHE B 1 501 ? 1.811 -47.806 -15.035 1 93.56 501 PHE B O 1
ATOM 10432 N N . ASN B 1 502 ? 2.594 -45.803 -15.896 1 92.48 502 ASN B N 1
ATOM 10433 C CA . ASN B 1 502 ? 2.034 -46.148 -17.198 1 92.48 502 ASN B CA 1
ATOM 10434 C C . ASN B 1 502 ? 3.121 -46.263 -18.263 1 92.48 502 ASN B C 1
ATOM 10436 O O . ASN B 1 502 ? 3.357 -47.347 -18.8 1 92.48 502 ASN B O 1
ATOM 10440 N N . SER B 1 503 ? 3.759 -45.178 -18.521 1 95.79 503 SER B N 1
ATOM 10441 C CA . SER B 1 503 ? 4.6 -45.199 -19.714 1 95.79 503 SER B CA 1
ATOM 10442 C C . SER B 1 503 ? 6.02 -44.742 -19.398 1 95.79 503 SER B C 1
ATOM 10444 O O . SER B 1 503 ? 6.231 -43.939 -18.487 1 95.79 503 SER B O 1
ATOM 10446 N N . ASN B 1 504 ? 6.925 -45.313 -20.208 1 96.9 504 ASN B N 1
ATOM 10447 C CA . ASN B 1 504 ? 8.328 -44.915 -20.252 1 96.9 504 ASN B CA 1
ATOM 10448 C C . ASN B 1 504 ? 8.756 -44.522 -21.663 1 96.9 504 ASN B C 1
ATOM 10450 O O . ASN B 1 504 ? 8.073 -44.846 -22.636 1 96.9 504 ASN B O 1
ATOM 10454 N N . PHE B 1 505 ? 9.853 -43.768 -21.725 1 97.52 505 PHE B N 1
ATOM 10455 C CA . PHE B 1 505 ? 10.369 -43.461 -23.053 1 97.52 505 PHE B CA 1
ATOM 10456 C C . PHE B 1 505 ? 11.893 -43.505 -23.065 1 97.52 505 PHE B C 1
ATOM 10458 O O . PHE B 1 505 ? 12.531 -43.368 -22.02 1 97.52 505 PHE B O 1
ATOM 10465 N N . THR B 1 506 ? 12.475 -43.805 -24.122 1 97.73 506 THR B N 1
ATOM 10466 C CA . THR B 1 506 ? 13.903 -43.801 -24.418 1 97.73 506 THR B CA 1
ATOM 10467 C C . THR B 1 506 ? 14.186 -43.034 -25.707 1 97.73 506 THR B C 1
ATOM 10469 O O . THR B 1 506 ? 13.449 -43.164 -26.687 1 97.73 506 THR B O 1
ATOM 10472 N N . LEU B 1 507 ? 15.146 -42.174 -25.652 1 97.36 507 LEU B N 1
ATOM 10473 C CA . LEU B 1 507 ? 15.532 -41.407 -26.831 1 97.36 507 LEU B CA 1
ATOM 10474 C C . LEU B 1 507 ? 16.899 -41.846 -27.343 1 97.36 507 LEU B C 1
ATOM 10476 O O . LEU B 1 507 ? 17.9 -41.729 -26.631 1 97.36 507 LEU B O 1
ATOM 10480 N N . ILE B 1 508 ? 16.934 -42.305 -28.577 1 97.04 508 ILE B N 1
ATOM 10481 C CA . ILE B 1 508 ? 18.151 -42.861 -29.16 1 97.04 508 ILE B CA 1
ATOM 10482 C C . ILE B 1 508 ? 18.618 -41.979 -30.316 1 97.04 508 ILE B C 1
ATOM 10484 O O . ILE B 1 508 ? 17.803 -41.493 -31.104 1 97.04 508 ILE B O 1
ATOM 10488 N N . ASN B 1 509 ? 19.912 -41.841 -30.397 1 96.8 509 ASN B N 1
ATOM 10489 C CA . ASN B 1 509 ? 20.52 -41.131 -31.517 1 96.8 509 ASN B CA 1
ATOM 10490 C C . ASN B 1 509 ? 20.443 -41.946 -32.805 1 96.8 509 ASN B C 1
ATOM 10492 O O . ASN B 1 509 ? 21 -43.042 -32.886 1 96.8 509 ASN B O 1
ATOM 10496 N N . GLY B 1 510 ? 19.857 -41.484 -33.848 1 95.81 510 GLY B N 1
ATOM 10497 C CA . GLY B 1 510 ? 19.625 -42.194 -35.096 1 95.81 510 GLY B CA 1
ATOM 10498 C C . GLY B 1 510 ? 20.89 -42.402 -35.908 1 95.81 510 GLY B C 1
ATOM 10499 O O . GLY B 1 510 ? 20.906 -43.198 -36.849 1 95.81 510 GLY B O 1
ATOM 10500 N N . HIS B 1 511 ? 21.984 -41.804 -35.46 1 94.93 511 HIS B N 1
ATOM 10501 C CA . HIS B 1 511 ? 23.241 -41.941 -36.188 1 94.93 511 HIS B CA 1
ATOM 10502 C C . HIS B 1 511 ? 24.026 -43.157 -35.708 1 94.93 511 HIS B C 1
ATOM 10504 O O . HIS B 1 511 ? 24.605 -43.885 -36.517 1 94.93 511 HIS B O 1
ATOM 10510 N N . ASN B 1 512 ? 24.055 -43.352 -34.382 1 93.08 512 ASN B N 1
ATOM 10511 C CA . ASN B 1 512 ? 24.925 -44.403 -33.867 1 93.08 512 ASN B CA 1
ATOM 10512 C C . ASN B 1 512 ? 24.167 -45.36 -32.951 1 93.08 512 ASN B C 1
ATOM 10514 O O . ASN B 1 512 ? 24.736 -46.335 -32.458 1 93.08 512 ASN B O 1
ATOM 10518 N N . GLY B 1 513 ? 22.954 -45.069 -32.677 1 93.44 513 GLY B N 1
ATOM 10519 C CA . GLY B 1 513 ? 22.138 -45.97 -31.879 1 93.44 513 GLY B CA 1
ATOM 10520 C C . GLY B 1 513 ? 22.39 -45.842 -30.389 1 93.44 513 GLY B C 1
ATOM 10521 O O . GLY B 1 513 ? 21.864 -46.625 -29.595 1 93.44 513 GLY B O 1
ATOM 10522 N N . ILE B 1 514 ? 23.131 -44.843 -29.977 1 92.83 514 ILE B N 1
ATOM 10523 C CA . ILE B 1 514 ? 23.428 -44.633 -28.564 1 92.83 514 ILE B CA 1
ATOM 10524 C C . ILE B 1 514 ? 22.304 -43.829 -27.914 1 92.83 514 ILE B C 1
ATOM 10526 O O . ILE B 1 514 ? 21.85 -42.825 -28.468 1 92.83 514 ILE B O 1
ATOM 10530 N N . PRO B 1 515 ? 21.856 -44.278 -26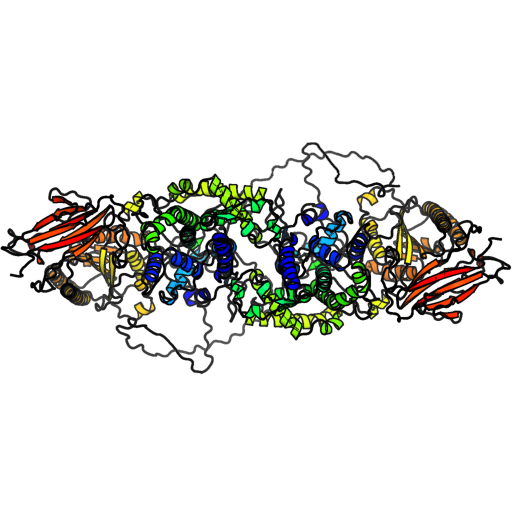.765 1 94.2 515 PRO B N 1
ATOM 10531 C CA . PRO B 1 515 ? 20.764 -43.56 -26.103 1 94.2 515 PRO B CA 1
ATOM 10532 C C . PRO B 1 515 ? 21.159 -42.148 -25.677 1 94.2 515 PRO B C 1
ATOM 10534 O O . PRO B 1 515 ? 22.213 -41.956 -25.066 1 94.2 515 PRO B O 1
ATOM 10537 N N . MET B 1 516 ? 20.385 -41.149 -26.095 1 95.47 516 MET B N 1
ATOM 10538 C CA . MET B 1 516 ? 20.533 -39.771 -25.636 1 95.47 516 MET B CA 1
ATOM 10539 C C . MET B 1 516 ? 19.906 -39.586 -24.258 1 95.47 516 MET B C 1
ATOM 10541 O O . MET B 1 516 ? 20.451 -38.873 -23.414 1 95.47 516 MET B O 1
ATOM 10545 N N . ILE B 1 517 ? 18.735 -40.136 -24.078 1 96.17 517 ILE B N 1
ATOM 10546 C CA . ILE B 1 517 ? 18.047 -40.232 -22.795 1 96.17 517 ILE B CA 1
ATOM 10547 C C . ILE B 1 517 ? 17.676 -41.687 -22.516 1 96.17 517 ILE B C 1
ATOM 10549 O O . ILE B 1 517 ? 16.95 -42.309 -23.295 1 96.17 517 ILE B O 1
ATOM 10553 N N . ASN B 1 518 ? 18.154 -42.165 -21.429 1 95.33 518 ASN B N 1
ATOM 10554 C CA . ASN B 1 518 ? 17.84 -43.542 -21.062 1 95.33 518 ASN B CA 1
ATOM 10555 C C . ASN B 1 518 ? 16.37 -43.701 -20.683 1 95.33 518 ASN B C 1
ATOM 10557 O O . ASN B 1 518 ? 15.669 -42.71 -20.472 1 95.33 518 ASN B O 1
ATOM 10561 N N . SER B 1 519 ? 15.968 -44.927 -20.668 1 95.7 519 SER B N 1
ATOM 10562 C CA . SER B 1 519 ? 14.574 -45.225 -20.355 1 95.7 519 SER B CA 1
ATOM 10563 C C . SER B 1 519 ? 14.154 -44.584 -19.037 1 95.7 519 SER B C 1
ATOM 10565 O O . SER B 1 519 ? 14.817 -44.765 -18.013 1 95.7 519 SER B O 1
ATOM 10567 N N . THR B 1 520 ? 13.169 -43.724 -19.088 1 96.37 520 THR B N 1
ATOM 10568 C CA . THR B 1 520 ? 12.692 -43.019 -17.903 1 96.37 520 THR B CA 1
ATOM 10569 C C . THR B 1 520 ? 11.177 -42.844 -17.952 1 96.37 520 THR B C 1
ATOM 10571 O O . THR B 1 520 ? 10.586 -42.797 -19.033 1 96.37 520 THR B O 1
ATOM 10574 N N . TYR B 1 521 ? 10.607 -42.836 -16.8 1 95.73 521 TYR B N 1
ATOM 10575 C CA . TYR B 1 521 ? 9.171 -42.597 -16.697 1 95.73 521 TYR B CA 1
ATOM 10576 C C . TYR B 1 521 ? 8.888 -41.17 -16.241 1 95.73 521 TYR B C 1
ATOM 10578 O O . TYR B 1 521 ? 7.75 -40.833 -15.907 1 95.73 521 TYR B O 1
ATOM 10586 N N . ASN B 1 522 ? 9.904 -40.385 -16.144 1 95.62 522 ASN B N 1
ATOM 10587 C CA . ASN B 1 522 ? 9.785 -39.004 -15.689 1 95.62 522 ASN B CA 1
ATOM 10588 C C . ASN B 1 522 ? 9.971 -38.018 -16.839 1 95.62 522 ASN B C 1
ATOM 10590 O O . ASN B 1 522 ? 11.074 -37.876 -17.369 1 95.62 522 ASN B O 1
ATOM 10594 N N . ILE B 1 523 ? 8.974 -37.306 -17.144 1 96.59 523 ILE B N 1
ATOM 10595 C CA . ILE B 1 523 ? 8.986 -36.398 -18.286 1 96.59 523 ILE B CA 1
ATOM 10596 C C . ILE B 1 523 ? 9.959 -35.251 -18.024 1 96.59 523 ILE B C 1
ATOM 10598 O O . ILE B 1 523 ? 10.416 -34.591 -18.96 1 96.59 523 ILE B O 1
ATOM 10602 N N . LEU B 1 524 ? 10.255 -34.957 -16.747 1 97.03 524 LEU B N 1
ATOM 10603 C CA . LEU B 1 524 ? 11.165 -33.883 -16.364 1 97.03 524 LEU B CA 1
ATOM 10604 C C . LEU B 1 524 ? 12.56 -34.125 -16.932 1 97.03 524 LEU B C 1
ATOM 10606 O O . LEU B 1 524 ? 13.301 -33.175 -17.193 1 97.03 524 LEU B O 1
ATOM 10610 N N . ASP B 1 525 ? 12.865 -35.333 -17.17 1 95.85 525 ASP B N 1
ATOM 10611 C CA . ASP B 1 525 ? 14.158 -35.669 -17.759 1 95.85 525 ASP B CA 1
ATOM 10612 C C . ASP 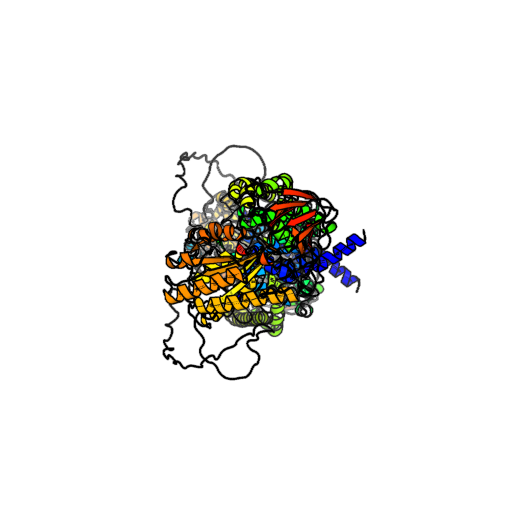B 1 525 ? 14.252 -35.169 -19.198 1 95.85 525 ASP B C 1
ATOM 10614 O O . ASP B 1 525 ? 15.324 -34.764 -19.652 1 95.85 525 ASP B O 1
ATOM 10618 N N . PHE B 1 526 ? 13.235 -35.234 -19.877 1 96.42 526 PHE B N 1
ATOM 10619 C CA . PHE B 1 526 ? 13.208 -34.698 -21.233 1 96.42 526 PHE B CA 1
ATOM 10620 C C . PHE B 1 526 ? 13.413 -33.187 -21.222 1 96.42 526 PHE B C 1
ATOM 10622 O O . PHE B 1 526 ? 14.175 -32.653 -22.031 1 96.42 526 PHE B O 1
ATOM 10629 N N . TYR B 1 527 ? 12.697 -32.548 -20.314 1 95.24 527 TYR B N 1
ATOM 10630 C CA . TYR B 1 527 ? 12.775 -31.092 -20.274 1 95.24 527 TYR B CA 1
ATOM 10631 C C . TYR B 1 527 ? 14.152 -30.632 -19.814 1 95.24 527 TYR B C 1
ATOM 10633 O O . TYR B 1 527 ? 14.575 -29.515 -20.12 1 95.24 527 TYR B O 1
ATOM 10641 N N . ALA B 1 528 ? 14.797 -31.457 -19.126 1 92.29 528 ALA B N 1
ATOM 10642 C CA . ALA B 1 528 ? 16.144 -31.122 -18.671 1 92.29 528 ALA B CA 1
ATOM 10643 C C . ALA B 1 528 ? 17.151 -31.229 -19.811 1 92.29 528 ALA B C 1
ATOM 10645 O O . ALA B 1 528 ? 18.262 -30.7 -19.719 1 92.29 528 ALA B O 1
ATOM 10646 N N . TYR B 1 529 ? 16.746 -31.938 -20.893 1 92.03 529 TYR B N 1
ATOM 10647 C CA . TYR B 1 529 ? 17.618 -32.066 -22.055 1 92.03 529 TYR B CA 1
ATOM 10648 C C . TYR B 1 529 ? 17.634 -30.778 -22.869 1 92.03 529 TYR B C 1
ATOM 10650 O O . TYR B 1 529 ? 16.675 -30.476 -23.584 1 92.03 529 TYR B O 1
ATOM 10658 N N . ASN B 1 530 ? 18.704 -30.015 -22.847 1 88.67 530 ASN B N 1
ATOM 10659 C CA . ASN B 1 530 ? 18.753 -28.676 -23.425 1 88.67 530 ASN B CA 1
ATOM 10660 C C . ASN B 1 530 ? 19.519 -28.664 -24.745 1 88.67 530 ASN B C 1
ATOM 10662 O O . ASN B 1 530 ? 19.935 -29.714 -25.237 1 88.67 530 ASN B O 1
ATOM 10666 N N . SER B 1 531 ? 19.59 -27.516 -25.281 1 89.9 531 SER B N 1
ATOM 10667 C CA . SER B 1 531 ? 20.2 -27.323 -26.593 1 89.9 531 SER B CA 1
ATOM 10668 C C . SER B 1 531 ? 21.695 -27.618 -26.556 1 89.9 531 SER B C 1
ATOM 10670 O O . SER B 1 531 ? 22.258 -28.122 -27.53 1 89.9 531 SER B O 1
ATOM 10672 N N . SER B 1 532 ? 22.34 -27.363 -25.43 1 88.92 532 SER B N 1
ATOM 10673 C CA . SER B 1 532 ? 23.772 -27.617 -25.305 1 88.92 532 SER B CA 1
ATOM 10674 C C . SER B 1 532 ? 24.08 -29.107 -25.406 1 88.92 532 SER B C 1
ATOM 10676 O O . SER B 1 532 ? 25.083 -29.499 -26.006 1 88.92 532 SER B O 1
ATOM 10678 N N . HIS B 1 533 ? 23.224 -29.933 -24.835 1 90.83 533 HIS B N 1
ATOM 10679 C CA . HIS B 1 533 ? 23.401 -31.378 -24.928 1 90.83 533 HIS B CA 1
ATOM 10680 C C . HIS B 1 533 ? 23.143 -31.875 -26.346 1 90.83 533 HIS B C 1
ATOM 10682 O O . HIS B 1 533 ? 23.83 -32.78 -26.826 1 90.83 533 HIS B O 1
ATOM 10688 N N . TYR B 1 534 ? 22.19 -31.28 -26.934 1 93.05 534 TYR B N 1
ATOM 10689 C CA . TYR B 1 534 ? 21.799 -31.699 -28.275 1 93.05 534 TYR B CA 1
ATOM 10690 C C . TYR B 1 534 ? 22.881 -31.356 -29.291 1 93.05 534 TYR B C 1
ATOM 10692 O O . TYR B 1 534 ? 23.098 -32.099 -30.251 1 93.05 534 TYR B O 1
ATOM 10700 N N . GLU B 1 535 ? 23.555 -30.246 -29.06 1 91.72 535 GLU B N 1
ATOM 10701 C CA . GLU B 1 535 ? 24.581 -29.806 -30.001 1 91.72 535 GLU B CA 1
ATOM 10702 C C . GLU B 1 535 ? 25.862 -30.62 -29.84 1 91.72 535 GLU B C 1
ATOM 10704 O O . GLU B 1 535 ? 26.628 -30.776 -30.793 1 91.72 535 GLU B O 1
ATOM 10709 N N . ASN B 1 536 ? 26.083 -31.206 -28.695 1 91.69 536 ASN B N 1
ATOM 10710 C CA . ASN B 1 536 ? 27.336 -31.897 -28.412 1 91.69 536 ASN B CA 1
ATOM 10711 C C . ASN B 1 536 ? 27.271 -33.366 -28.822 1 91.69 536 ASN B C 1
ATOM 10713 O O . ASN B 1 536 ? 28.246 -34.102 -28.663 1 91.69 536 ASN B O 1
ATOM 10717 N N . ILE B 1 537 ? 26.277 -33.773 -29.447 1 92.54 537 ILE B N 1
ATOM 10718 C CA . ILE B 1 537 ? 26.178 -35.163 -29.878 1 92.54 537 ILE B CA 1
ATOM 10719 C C . ILE B 1 537 ? 26.572 -35.276 -31.349 1 92.54 537 ILE B C 1
ATOM 10721 O O . ILE B 1 537 ? 26.712 -34.265 -32.04 1 92.54 537 ILE B O 1
ATOM 10725 N N . THR B 1 538 ? 26.854 -36.536 -31.736 1 90.78 538 THR B N 1
ATOM 10726 C CA . THR B 1 538 ? 27.145 -36.774 -33.145 1 90.78 538 THR B CA 1
ATOM 10727 C C . THR B 1 538 ? 25.872 -36.688 -33.982 1 90.78 538 THR B C 1
ATOM 10729 O O . THR B 1 538 ? 24.893 -37.386 -33.707 1 90.78 538 THR B O 1
ATOM 10732 N N . HIS B 1 539 ? 25.953 -35.84 -35.007 1 93.76 539 HIS B N 1
ATOM 10733 C CA . HIS B 1 539 ? 24.764 -35.629 -35.825 1 93.76 539 HIS B CA 1
ATOM 10734 C C . HIS B 1 539 ? 24.779 -36.522 -37.061 1 93.76 539 HIS B C 1
ATOM 10736 O O . HIS B 1 539 ? 25.848 -36.895 -37.549 1 93.76 539 HIS B O 1
ATOM 10742 N N . GLY B 1 540 ? 23.6 -36.894 -37.4 1 93.07 540 GLY B N 1
ATOM 10743 C CA . GLY B 1 540 ? 23.444 -37.734 -38.577 1 93.07 540 GLY B CA 1
ATOM 10744 C C . GLY B 1 540 ? 22.292 -38.715 -38.461 1 93.07 540 GLY B C 1
ATOM 10745 O O . GLY B 1 540 ? 21.573 -38.721 -37.46 1 93.07 540 GLY B O 1
ATOM 10746 N N . PHE B 1 541 ? 22.137 -39.487 -39.571 1 94.9 541 PHE B N 1
ATOM 10747 C CA . PHE B 1 541 ? 21.08 -40.49 -39.609 1 94.9 541 PHE B CA 1
ATOM 10748 C C . PHE B 1 541 ? 21.543 -41.737 -40.352 1 94.9 541 PHE B C 1
ATOM 10750 O O . PHE B 1 541 ? 21.789 -41.692 -41.559 1 94.9 541 PHE B O 1
ATOM 10757 N N . ASP B 1 542 ? 21.868 -42.721 -39.584 1 95.14 542 ASP B N 1
ATOM 10758 C CA . ASP B 1 542 ? 22.229 -44.038 -40.1 1 95.14 542 ASP B CA 1
ATOM 10759 C C . ASP B 1 542 ? 21.287 -45.114 -39.564 1 95.14 542 ASP B C 1
ATOM 10761 O O . ASP B 1 542 ? 21.567 -45.739 -38.54 1 95.14 542 ASP B O 1
ATOM 10765 N N . LEU B 1 543 ? 20.243 -45.38 -40.343 1 94.97 543 LEU B N 1
ATOM 10766 C CA . LEU B 1 543 ? 19.165 -46.233 -39.856 1 94.97 543 LEU B CA 1
ATOM 10767 C C . LEU B 1 543 ? 19.631 -47.68 -39.732 1 94.97 543 LEU B C 1
ATOM 10769 O O . LEU B 1 543 ? 19.287 -48.367 -38.767 1 94.97 543 LEU B O 1
ATOM 10773 N N . PRO B 1 544 ? 20.42 -48.255 -40.712 1 95.39 544 PRO B N 1
ATOM 10774 C CA . PRO B 1 544 ? 20.89 -49.634 -40.556 1 95.39 544 PRO B CA 1
ATOM 10775 C C . PRO B 1 544 ? 21.686 -49.844 -39.271 1 95.39 544 PRO B C 1
ATOM 10777 O O . PRO B 1 544 ? 21.463 -50.824 -38.555 1 95.39 544 PRO B O 1
ATOM 10780 N N . LYS B 1 545 ? 22.498 -48.937 -39.029 1 95.37 545 LYS B N 1
ATOM 10781 C CA . LYS B 1 545 ? 23.31 -49.032 -37.818 1 95.37 545 LYS B CA 1
ATOM 10782 C C . LYS B 1 545 ? 22.445 -48.914 -36.567 1 95.37 545 LYS B C 1
ATOM 10784 O O . LYS B 1 545 ? 22.639 -49.653 -35.6 1 95.37 545 LYS B O 1
ATOM 10789 N N . SER B 1 546 ? 21.596 -47.994 -36.603 1 95.66 546 SER B N 1
ATOM 10790 C CA . SER B 1 546 ? 20.724 -47.778 -35.453 1 95.66 546 SER B CA 1
ATOM 10791 C C . SER B 1 546 ? 19.81 -48.977 -35.22 1 95.66 546 SER B C 1
ATOM 10793 O O . SER B 1 546 ? 19.528 -49.335 -34.074 1 95.66 546 SER B O 1
ATOM 10795 N N . LEU B 1 547 ? 19.321 -49.546 -36.279 1 96.19 547 LEU B N 1
ATOM 10796 C CA . LEU B 1 547 ? 18.443 -50.704 -36.154 1 96.19 547 LEU B CA 1
ATOM 10797 C C . LEU B 1 547 ? 19.206 -51.909 -35.613 1 96.19 547 LEU B C 1
ATOM 10799 O O . LEU B 1 547 ? 18.65 -52.717 -34.866 1 96.19 547 LEU B O 1
ATOM 10803 N N . MET B 1 548 ? 20.445 -52.045 -36.015 1 95.7 548 MET B N 1
ATOM 10804 C CA . MET B 1 548 ? 21.267 -53.132 -35.49 1 95.7 548 MET B CA 1
ATOM 10805 C C . MET B 1 548 ? 21.454 -52.993 -33.983 1 95.7 548 MET B C 1
ATOM 10807 O O . MET B 1 548 ? 21.314 -53.969 -33.243 1 95.7 548 MET B O 1
ATOM 10811 N N . LYS B 1 549 ? 21.774 -51.836 -33.65 1 96.26 549 LYS B N 1
ATOM 10812 C CA . LYS B 1 549 ? 21.945 -51.58 -32.223 1 96.26 549 LYS B CA 1
ATOM 10813 C C . LYS B 1 549 ? 20.628 -51.751 -31.472 1 96.26 549 LYS B C 1
ATOM 10815 O O . LYS B 1 549 ? 20.618 -52.187 -30.319 1 96.26 549 LYS B O 1
ATOM 10820 N N . LEU B 1 550 ? 19.525 -51.309 -32.11 1 96.02 550 LEU B N 1
ATOM 10821 C CA . LEU B 1 550 ? 18.206 -51.476 -31.509 1 96.02 550 LEU B CA 1
ATOM 10822 C C . LEU B 1 550 ? 17.883 -52.952 -31.309 1 96.02 550 LEU B C 1
ATOM 10824 O O . LEU B 1 550 ? 17.342 -53.338 -30.271 1 96.02 550 LEU B O 1
ATOM 10828 N N . GLU B 1 551 ? 18.145 -53.775 -32.304 1 95.57 551 GLU B N 1
ATOM 10829 C CA . GLU B 1 551 ? 17.907 -55.212 -32.195 1 95.57 551 GLU B CA 1
ATOM 10830 C C . GLU B 1 551 ? 18.633 -55.801 -30.989 1 95.57 551 GLU B C 1
ATOM 10832 O O . GLU B 1 551 ? 18.048 -56.567 -30.22 1 95.57 551 GLU B O 1
ATOM 10837 N N . MET B 1 552 ? 19.873 -55.375 -30.838 1 94.6 552 MET B N 1
ATOM 10838 C CA . MET B 1 552 ? 20.656 -55.853 -29.703 1 94.6 552 MET B CA 1
ATOM 10839 C C . MET B 1 552 ? 20.06 -55.366 -28.386 1 94.6 552 MET B C 1
ATOM 10841 O O . MET B 1 552 ? 20.013 -56.112 -27.407 1 94.6 552 MET B O 1
ATOM 10845 N N . TYR B 1 553 ? 19.715 -54.158 -28.414 1 95.04 553 TYR B N 1
ATOM 10846 C CA . TYR B 1 553 ? 19.113 -53.559 -27.228 1 95.04 553 TYR B CA 1
ATOM 10847 C C . TYR B 1 553 ? 17.846 -54.303 -26.824 1 95.04 553 TYR B C 1
ATOM 10849 O O . TYR B 1 553 ? 17.649 -54.612 -25.647 1 95.04 553 TYR B O 1
ATOM 10857 N N . LEU B 1 554 ? 16.962 -54.623 -27.726 1 94.81 554 LEU B N 1
ATOM 10858 C CA . LEU B 1 554 ? 15.688 -55.278 -27.448 1 94.81 554 LEU B CA 1
ATOM 10859 C C . LEU B 1 554 ? 15.9 -56.737 -27.059 1 94.81 554 LEU B C 1
ATOM 10861 O O . LEU B 1 554 ? 15.156 -57.279 -26.238 1 94.81 554 LEU B O 1
ATOM 10865 N N . MET B 1 555 ? 16.872 -57.388 -27.631 1 94.93 555 MET B N 1
ATOM 10866 C CA . MET B 1 555 ? 17.206 -58.753 -27.233 1 94.93 555 MET B CA 1
ATOM 10867 C C . MET B 1 555 ? 17.702 -58.793 -25.792 1 94.93 555 MET B C 1
ATOM 10869 O O . MET B 1 555 ? 17.328 -59.684 -25.027 1 94.93 555 MET B O 1
ATOM 10873 N N . ASN B 1 556 ? 18.505 -57.834 -25.525 1 94.26 556 ASN B N 1
ATOM 10874 C CA . ASN B 1 556 ? 18.984 -57.738 -24.15 1 94.26 556 ASN B CA 1
ATOM 10875 C C . ASN B 1 556 ? 17.842 -57.451 -23.179 1 94.26 556 ASN B C 1
ATOM 10877 O O . ASN B 1 556 ? 17.876 -57.89 -22.028 1 94.26 556 ASN B O 1
ATOM 10881 N N . LYS B 1 557 ? 16.97 -56.663 -23.614 1 93.8 557 LYS B N 1
ATOM 10882 C CA . LYS B 1 557 ? 15.792 -56.373 -22.802 1 93.8 557 LYS B CA 1
ATOM 10883 C C . LYS B 1 557 ? 15.013 -57.647 -22.49 1 93.8 557 LYS B C 1
ATOM 10885 O O . LYS B 1 557 ? 14.593 -57.861 -21.351 1 93.8 557 LYS B O 1
ATOM 10890 N N . LEU B 1 558 ? 14.804 -58.5 -23.433 1 92.92 558 LEU B N 1
ATOM 10891 C CA . LEU B 1 558 ? 14.105 -59.764 -23.228 1 92.92 558 LEU B CA 1
ATOM 10892 C C . LEU B 1 558 ? 14.864 -60.652 -22.248 1 92.92 558 LEU B C 1
ATOM 10894 O O . LEU B 1 558 ? 14.256 -61.307 -21.398 1 92.92 558 LEU B O 1
ATOM 10898 N N . ASN B 1 559 ? 16.178 -60.613 -22.358 1 93.67 559 ASN B N 1
ATOM 10899 C CA . ASN B 1 559 ? 16.993 -61.408 -21.446 1 93.67 559 ASN B CA 1
ATOM 10900 C C . ASN B 1 559 ? 16.917 -60.876 -20.018 1 93.67 559 ASN B C 1
ATOM 10902 O O . ASN B 1 559 ? 16.917 -61.653 -19.061 1 93.67 559 ASN B O 1
ATOM 10906 N N . THR B 1 560 ? 16.902 -59.641 -19.961 1 93.83 560 THR B N 1
ATOM 10907 C CA . THR B 1 560 ? 16.774 -59.035 -18.641 1 93.83 560 THR B CA 1
ATOM 10908 C C . THR B 1 560 ? 15.401 -59.327 -18.042 1 93.83 560 THR B C 1
ATOM 10910 O O . THR B 1 560 ? 15.275 -59.532 -16.833 1 93.83 560 THR B O 1
ATOM 10913 N N . GLU B 1 561 ? 14.379 -59.326 -18.864 1 92.03 561 GLU B N 1
ATOM 10914 C CA . GLU B 1 561 ? 13.034 -59.652 -18.4 1 92.03 561 GLU B CA 1
ATOM 10915 C C . GLU B 1 561 ? 12.956 -61.093 -17.903 1 92.03 561 GLU B C 1
ATOM 10917 O O . GLU B 1 561 ? 12.272 -61.379 -16.918 1 92.03 561 GLU B O 1
ATOM 10922 N N . ARG B 1 562 ? 13.644 -61.904 -18.496 1 91.4 562 ARG B N 1
ATOM 10923 C CA . ARG B 1 562 ? 13.703 -63.287 -18.035 1 91.4 562 ARG B CA 1
ATOM 10924 C C . ARG B 1 562 ? 14.407 -63.385 -16.686 1 91.4 562 ARG B C 1
ATOM 10926 O O . ARG B 1 562 ? 13.931 -64.071 -15.779 1 91.4 562 ARG B O 1
ATOM 10933 N N . SER B 1 563 ? 15.533 -62.691 -16.631 1 92.41 563 SER B N 1
ATOM 10934 C CA . SER B 1 563 ? 16.312 -62.75 -15.399 1 92.41 563 SER B CA 1
ATOM 10935 C C . SER B 1 563 ? 15.53 -62.177 -14.222 1 92.41 563 SER B C 1
ATOM 10937 O O . SER B 1 563 ? 15.703 -62.615 -13.083 1 92.41 563 SER B O 1
ATOM 10939 N N . ARG B 1 564 ? 14.63 -61.302 -14.492 1 92.11 564 ARG B N 1
ATOM 10940 C CA . ARG B 1 564 ? 13.853 -60.662 -13.435 1 92.11 564 ARG B CA 1
ATOM 10941 C C . ARG B 1 564 ? 12.511 -61.36 -13.243 1 92.11 564 ARG B C 1
ATOM 10943 O O . ARG B 1 564 ? 11.735 -60.992 -12.359 1 92.11 564 ARG B O 1
ATOM 10950 N N . GLY B 1 565 ? 12.294 -62.287 -14.055 1 90.57 565 GLY B N 1
ATOM 10951 C CA . GLY B 1 565 ? 11.062 -63.052 -13.948 1 90.57 565 GLY B CA 1
ATOM 10952 C C . GLY B 1 565 ? 9.825 -62.241 -14.282 1 90.57 565 GLY B C 1
ATOM 10953 O O . GLY B 1 565 ? 8.814 -62.323 -13.58 1 90.57 565 GLY B O 1
ATOM 10954 N N . VAL B 1 566 ? 9.834 -61.529 -15.368 1 91.36 566 VAL B N 1
ATOM 10955 C CA . VAL B 1 566 ? 8.737 -60.656 -15.772 1 91.36 566 VAL B CA 1
ATOM 10956 C C . VAL B 1 566 ? 7.698 -61.458 -16.553 1 91.36 566 VAL B C 1
ATOM 10958 O O . VAL B 1 566 ? 8.017 -62.069 -17.575 1 91.36 566 VAL B O 1
ATOM 10961 N N . GLY B 1 567 ? 6.494 -61.47 -16.036 1 91.91 567 GLY B N 1
ATOM 10962 C CA . GLY B 1 567 ? 5.436 -62.229 -16.684 1 91.91 567 GLY B CA 1
ATOM 10963 C C . GLY B 1 567 ? 4.582 -61.388 -17.614 1 91.91 567 GLY B C 1
ATOM 10964 O O . GLY B 1 567 ? 3.76 -61.921 -18.363 1 91.91 567 GLY B O 1
ATOM 10965 N N . GLY B 1 568 ? 4.733 -60.148 -17.59 1 93.1 568 GLY B N 1
ATOM 10966 C CA . GLY B 1 568 ? 4.006 -59.196 -18.413 1 93.1 568 GLY B CA 1
ATOM 10967 C C . GLY B 1 568 ? 4.612 -57.805 -18.395 1 93.1 568 GLY B C 1
ATOM 10968 O O . GLY B 1 568 ? 5.261 -57.419 -17.42 1 93.1 568 GLY B O 1
ATOM 10969 N N . ALA B 1 569 ? 4.41 -57.14 -19.457 1 93.67 569 ALA B N 1
ATOM 10970 C CA . ALA B 1 569 ? 5.009 -55.812 -19.556 1 93.67 569 ALA B CA 1
ATOM 10971 C C . ALA B 1 569 ? 4.179 -54.902 -20.456 1 93.67 569 ALA B C 1
ATOM 10973 O O . ALA B 1 569 ? 3.207 -55.346 -21.073 1 93.67 569 ALA B O 1
ATOM 10974 N N . ARG B 1 570 ? 4.566 -53.646 -20.501 1 95.35 570 ARG B N 1
ATOM 10975 C CA . ARG B 1 570 ? 3.947 -52.621 -21.335 1 95.35 570 ARG B CA 1
ATOM 10976 C C . ARG B 1 570 ? 4.143 -52.928 -22.816 1 95.35 570 ARG B C 1
ATOM 10978 O O . ARG B 1 570 ? 4.96 -53.778 -23.176 1 95.35 570 ARG B O 1
ATOM 10985 N N . SER B 1 571 ? 3.356 -52.16 -23.589 1 95.23 571 SER B N 1
ATOM 10986 C CA . SER B 1 571 ? 3.528 -52.287 -25.032 1 95.23 571 SER B CA 1
ATOM 10987 C C . SER B 1 571 ? 4.896 -51.778 -25.473 1 95.23 571 SER B C 1
ATOM 10989 O O . SER B 1 571 ? 5.376 -50.758 -24.972 1 95.23 571 SER B O 1
ATOM 10991 N N . ASP B 1 572 ? 5.514 -52.518 -26.276 1 96.15 572 ASP B N 1
ATOM 10992 C CA . ASP B 1 572 ? 6.828 -52.128 -26.778 1 96.15 572 ASP B CA 1
ATOM 10993 C C . ASP B 1 572 ? 6.719 -51.489 -28.161 1 96.15 572 ASP B C 1
ATOM 10995 O O . ASP B 1 572 ? 6.349 -52.154 -29.131 1 96.15 572 ASP B O 1
ATOM 10999 N N . ILE B 1 573 ? 6.998 -50.202 -28.259 1 96.98 573 ILE B N 1
ATOM 11000 C CA . ILE B 1 573 ? 6.839 -49.457 -29.503 1 96.98 573 ILE B CA 1
ATOM 11001 C C . ILE B 1 573 ? 8.136 -48.721 -29.833 1 96.98 573 ILE B C 1
ATOM 11003 O O . ILE B 1 573 ? 8.773 -48.145 -28.947 1 96.98 573 ILE B O 1
ATOM 11007 N N . VAL B 1 574 ? 8.568 -48.816 -31.08 1 97.53 574 VAL B N 1
ATOM 11008 C CA . VAL B 1 574 ? 9.708 -48.063 -31.594 1 97.53 574 VAL B CA 1
ATOM 11009 C C . VAL B 1 574 ? 9.227 -47.024 -32.605 1 97.53 574 VAL B C 1
ATOM 11011 O O . VAL B 1 574 ? 8.497 -47.353 -33.543 1 97.53 574 VAL B O 1
ATOM 11014 N N . LEU B 1 575 ? 9.544 -45.791 -32.348 1 97.81 575 LEU B N 1
ATOM 11015 C CA . LEU B 1 575 ? 9.173 -44.7 -33.242 1 97.81 575 LEU B CA 1
ATOM 11016 C C . LEU B 1 575 ? 10.408 -44.084 -33.891 1 97.81 575 LEU B C 1
ATOM 11018 O O . LEU B 1 575 ? 11.288 -43.571 -33.196 1 97.81 575 LEU B O 1
ATOM 11022 N N . ILE B 1 576 ? 10.501 -44.157 -35.192 1 97.07 576 ILE B N 1
ATOM 11023 C CA . ILE B 1 576 ? 11.6 -43.567 -35.948 1 97.07 576 ILE B CA 1
ATOM 11024 C C . ILE B 1 576 ? 11.163 -42.224 -36.529 1 97.07 576 ILE B C 1
ATOM 11026 O O . ILE B 1 576 ? 10.116 -42.131 -37.174 1 97.07 576 ILE B O 1
ATOM 11030 N N . ILE B 1 577 ? 11.937 -41.182 -36.277 1 96.79 577 ILE B N 1
ATOM 11031 C CA . ILE B 1 577 ? 11.6 -39.843 -36.746 1 96.79 577 ILE B CA 1
ATOM 11032 C C . ILE B 1 577 ? 12.705 -39.322 -37.662 1 96.79 577 ILE B C 1
ATOM 11034 O O . ILE B 1 577 ? 13.567 -38.554 -37.23 1 96.79 577 ILE B O 1
ATOM 11038 N N . PRO B 1 578 ? 12.602 -39.618 -38.891 1 95.2 578 PRO B N 1
ATOM 11039 C CA . PRO B 1 578 ? 13.617 -39.157 -39.841 1 95.2 578 PRO B CA 1
ATOM 11040 C C . PRO B 1 578 ? 13.39 -37.717 -40.294 1 95.2 578 PRO B C 1
ATOM 11042 O O . PRO B 1 578 ? 12.243 -37.274 -40.406 1 95.2 578 PRO B O 1
ATOM 11045 N N . ARG B 1 579 ? 14.425 -37.042 -40.411 1 94.37 579 ARG B N 1
ATOM 11046 C CA . ARG B 1 579 ? 14.378 -35.713 -41.012 1 94.37 579 ARG B CA 1
ATOM 11047 C C . ARG B 1 579 ? 14.66 -35.78 -42.509 1 94.37 579 ARG B C 1
ATOM 11049 O O . ARG B 1 579 ? 14.132 -34.977 -43.282 1 94.37 579 ARG B O 1
ATOM 11056 N N . THR B 1 580 ? 15.467 -36.844 -42.879 1 88.84 580 THR B N 1
ATOM 11057 C CA . THR B 1 580 ? 15.842 -37.042 -44.274 1 88.84 580 THR B CA 1
ATOM 11058 C C . THR B 1 580 ? 14.657 -37.56 -45.085 1 88.84 580 THR B C 1
ATOM 11060 O O . THR B 1 580 ? 13.811 -38.289 -44.561 1 88.84 580 THR B O 1
ATOM 11063 N N . SER B 1 581 ? 14.712 -37.275 -46.386 1 83.14 581 SER B N 1
ATOM 11064 C CA . SER B 1 581 ? 13.564 -37.599 -47.226 1 83.14 581 SER B CA 1
ATOM 11065 C C . SER B 1 581 ? 13.741 -38.952 -47.906 1 83.14 581 SER B C 1
ATOM 11067 O O . SER B 1 581 ? 12.787 -39.506 -48.457 1 83.14 581 SER B O 1
ATOM 11069 N N . ASP B 1 582 ? 14.937 -39.421 -47.85 1 84.47 582 ASP B N 1
ATOM 11070 C CA . ASP B 1 582 ? 15.119 -40.661 -48.599 1 84.47 582 ASP B CA 1
ATOM 11071 C C . ASP B 1 582 ? 16.165 -41.555 -47.936 1 84.47 582 ASP B C 1
ATOM 11073 O O . ASP B 1 582 ? 16.919 -41.101 -47.073 1 84.47 582 ASP B O 1
ATOM 11077 N N . ILE B 1 583 ? 16.076 -42.875 -48.274 1 88.22 583 ILE B N 1
ATOM 11078 C CA . ILE B 1 583 ? 17.015 -43.903 -47.838 1 88.22 583 ILE B CA 1
ATOM 11079 C C . ILE B 1 583 ? 17.564 -44.648 -49.053 1 88.22 583 ILE B C 1
ATOM 11081 O O . ILE B 1 583 ? 16.841 -44.884 -50.023 1 88.22 583 ILE B O 1
ATOM 11085 N N . SER B 1 584 ? 18.89 -44.917 -49.092 1 90.76 584 SER B N 1
ATOM 11086 C CA . SER B 1 584 ? 19.497 -45.616 -50.22 1 90.76 584 SER B CA 1
ATOM 11087 C C . SER B 1 584 ? 18.914 -47.016 -50.382 1 90.76 584 SER B C 1
ATOM 11089 O O . SER B 1 584 ? 18.45 -47.617 -49.411 1 90.76 584 SER B O 1
ATOM 11091 N N . LYS B 1 585 ? 18.969 -47.564 -51.608 1 92 585 LYS B N 1
ATOM 11092 C CA . LYS B 1 585 ? 18.413 -48.883 -51.894 1 92 585 LYS B CA 1
ATOM 11093 C C . LYS B 1 585 ? 19.133 -49.967 -51.096 1 92 585 LYS B C 1
ATOM 11095 O O . LYS B 1 585 ? 18.499 -50.889 -50.578 1 92 585 LYS B O 1
ATOM 11100 N N . THR B 1 586 ? 20.401 -49.852 -50.975 1 93.5 586 THR B N 1
ATOM 11101 C CA . THR B 1 586 ? 21.191 -50.833 -50.238 1 93.5 586 THR B CA 1
ATOM 11102 C C . THR B 1 586 ? 20.864 -50.781 -48.748 1 93.5 586 THR B C 1
ATOM 11104 O O . THR B 1 586 ? 20.736 -51.821 -48.099 1 93.5 586 THR B O 1
ATOM 11107 N N . ASP B 1 587 ? 20.773 -49.649 -48.327 1 93.54 587 ASP B N 1
ATOM 11108 C CA . ASP B 1 587 ? 20.46 -49.482 -46.911 1 93.54 587 ASP B CA 1
ATOM 11109 C C . ASP B 1 587 ? 19.044 -49.963 -46.601 1 93.54 587 ASP B C 1
ATOM 11111 O O . ASP B 1 587 ? 18.797 -50.538 -45.54 1 93.54 587 ASP B O 1
ATOM 11115 N N . LYS B 1 588 ? 18.171 -49.73 -47.473 1 94.2 588 LYS B N 1
ATOM 11116 C CA . LYS B 1 588 ? 16.788 -50.162 -47.297 1 94.2 588 LYS B CA 1
ATOM 11117 C C . LYS B 1 588 ? 16.692 -51.684 -47.229 1 94.2 588 LYS B C 1
ATOM 11119 O O . LYS B 1 588 ? 15.963 -52.228 -46.397 1 94.2 588 LYS B O 1
ATOM 11124 N N . GLU B 1 589 ? 17.386 -52.352 -48.11 1 94.69 589 GLU B N 1
ATOM 11125 C CA . GLU B 1 589 ? 17.39 -53.812 -48.105 1 94.69 589 GLU B CA 1
ATOM 11126 C C . GLU B 1 589 ? 17.974 -54.358 -46.805 1 94.69 589 GLU B C 1
ATOM 11128 O O . GLU B 1 589 ? 17.471 -55.341 -46.257 1 94.69 589 GLU B O 1
ATOM 11133 N N . TYR B 1 590 ? 18.992 -53.693 -46.43 1 94.81 590 TYR B N 1
ATOM 11134 C CA . TYR B 1 590 ? 19.604 -54.1 -45.17 1 94.81 590 TYR B CA 1
ATOM 11135 C C . TYR B 1 590 ? 18.637 -53.91 -44.008 1 94.81 590 TYR B C 1
ATOM 11137 O O . TYR B 1 590 ? 18.529 -54.774 -43.134 1 94.81 590 TYR B O 1
ATOM 11145 N N . CYS B 1 591 ? 17.968 -52.798 -43.944 1 95.97 591 CYS B N 1
ATOM 11146 C CA . CYS B 1 591 ? 16.988 -52.523 -42.899 1 95.97 591 CYS B CA 1
ATOM 11147 C C . CYS B 1 591 ? 15.86 -53.547 -42.926 1 95.97 591 CYS B C 1
ATOM 11149 O O . CYS B 1 591 ? 15.415 -54.014 -41.877 1 95.97 591 CYS B O 1
ATOM 11151 N N . LEU B 1 592 ? 15.455 -53.928 -44.113 1 95.08 592 LEU B N 1
ATOM 11152 C CA . LEU B 1 592 ? 14.378 -54.9 -44.267 1 95.08 592 LEU B CA 1
ATOM 11153 C C . LEU B 1 592 ? 14.789 -56.259 -43.711 1 95.08 592 LEU B C 1
ATOM 11155 O O . LEU B 1 592 ? 13.971 -56.965 -43.117 1 95.08 592 LEU B O 1
ATOM 11159 N N . GLN B 1 593 ? 15.995 -56.576 -43.862 1 95.19 593 GLN B N 1
ATOM 11160 C CA . GLN B 1 593 ? 16.492 -57.841 -43.331 1 95.19 593 GLN B CA 1
ATOM 11161 C C . GLN B 1 593 ? 16.486 -57.837 -41.805 1 95.19 593 GLN B C 1
ATOM 11163 O O . GLN B 1 593 ? 16.084 -58.82 -41.179 1 95.19 593 GLN B O 1
ATOM 11168 N N . ILE B 1 594 ? 16.926 -56.789 -41.285 1 95.28 594 ILE B N 1
ATOM 11169 C CA . ILE B 1 594 ? 16.981 -56.685 -39.831 1 95.28 594 ILE B CA 1
ATOM 11170 C C . ILE B 1 594 ? 15.566 -56.701 -39.259 1 95.28 594 ILE B C 1
ATOM 11172 O O . ILE B 1 594 ? 15.295 -57.39 -38.273 1 95.28 594 ILE B O 1
ATOM 11176 N N . ILE B 1 595 ? 14.622 -55.99 -39.836 1 95.08 595 ILE B N 1
ATOM 11177 C CA . ILE B 1 595 ? 13.245 -55.889 -39.362 1 95.08 595 ILE B CA 1
ATOM 11178 C C . ILE B 1 595 ? 12.568 -57.254 -39.45 1 95.08 595 ILE B C 1
ATOM 11180 O O . ILE B 1 595 ? 11.789 -57.626 -38.569 1 95.08 595 ILE B O 1
ATOM 11184 N N . SER B 1 596 ? 12.848 -58.032 -40.52 1 92 596 SER B N 1
ATOM 11185 C CA . SER B 1 596 ? 12.295 -59.375 -40.653 1 92 596 SER B CA 1
ATOM 11186 C C . SER B 1 596 ? 12.795 -60.291 -39.541 1 92 596 SER B C 1
ATOM 11188 O O . SER B 1 596 ? 12.027 -61.082 -38.988 1 92 596 SER B O 1
ATOM 11190 N N . ARG B 1 597 ? 14.052 -60.084 -39.229 1 91.35 597 ARG B N 1
ATOM 11191 C CA . ARG B 1 597 ? 14.614 -60.86 -38.129 1 91.35 597 ARG B CA 1
ATOM 11192 C C . ARG B 1 597 ? 13.985 -60.459 -36.799 1 91.35 597 ARG B C 1
ATOM 11194 O O . ARG B 1 597 ? 13.699 -61.315 -35.958 1 91.35 597 ARG B O 1
ATOM 11201 N N . MET B 1 598 ? 13.783 -59.216 -36.651 1 93.19 598 MET B N 1
ATOM 11202 C CA . MET B 1 598 ? 13.177 -58.723 -35.417 1 93.19 598 MET B CA 1
ATOM 11203 C C . MET B 1 598 ? 11.741 -59.218 -35.28 1 93.19 598 MET B C 1
ATOM 11205 O O . MET B 1 598 ? 11.295 -59.544 -34.179 1 93.19 598 MET B O 1
ATOM 11209 N N . ARG B 1 599 ? 11.067 -59.299 -36.346 1 89.82 599 ARG B N 1
ATOM 11210 C CA . ARG B 1 599 ? 9.686 -59.769 -36.325 1 89.82 599 ARG B CA 1
ATOM 11211 C C . ARG B 1 599 ? 9.613 -61.236 -35.916 1 89.82 599 ARG B C 1
ATOM 11213 O O . ARG B 1 599 ? 8.608 -61.682 -35.358 1 89.82 599 ARG B O 1
ATOM 11220 N N . GLU B 1 600 ? 10.681 -61.892 -36.108 1 87.77 600 GLU B N 1
ATOM 11221 C CA . GLU B 1 600 ? 10.732 -63.308 -35.756 1 87.77 600 GLU B CA 1
ATOM 11222 C C . GLU B 1 600 ? 11.259 -63.506 -34.337 1 87.77 600 GLU B C 1
ATOM 11224 O O . GLU B 1 600 ? 10.72 -64.312 -33.576 1 87.77 600 GLU B O 1
ATOM 11229 N N . GLU B 1 601 ? 12.301 -62.68 -34.025 1 88.36 601 GLU B N 1
ATOM 11230 C CA . GLU B 1 601 ? 12.985 -62.898 -32.755 1 88.36 601 GLU B CA 1
ATOM 11231 C C . GLU B 1 601 ? 12.379 -62.041 -31.647 1 88.36 601 GLU B C 1
ATOM 11233 O O . GLU B 1 601 ? 12.422 -62.414 -30.473 1 88.36 601 GLU B O 1
ATOM 11238 N N . ILE B 1 602 ? 11.901 -60.939 -31.966 1 92.95 602 ILE B N 1
ATOM 11239 C CA . ILE B 1 602 ? 11.281 -60.018 -31.02 1 92.95 602 ILE B CA 1
ATOM 11240 C C . ILE B 1 602 ? 9.893 -59.622 -31.519 1 92.95 602 ILE B C 1
ATOM 11242 O O . ILE B 1 602 ? 9.629 -58.444 -31.77 1 92.95 602 ILE B O 1
ATOM 11246 N N . PRO B 1 603 ? 9.047 -60.44 -31.489 1 89.65 603 PRO B N 1
ATOM 11247 C CA . PRO B 1 603 ? 7.782 -60.242 -32.201 1 89.65 603 PRO B CA 1
ATOM 11248 C C . PRO B 1 603 ? 6.86 -59.247 -31.5 1 89.65 603 PRO B C 1
ATOM 11250 O O . PRO B 1 603 ? 5.921 -58.733 -32.113 1 89.65 603 PRO B O 1
ATOM 11253 N N . ASP B 1 604 ? 7.082 -58.923 -30.276 1 92.27 604 ASP B N 1
ATOM 11254 C CA . ASP B 1 604 ? 6.178 -58.047 -29.538 1 92.27 604 ASP B CA 1
ATOM 11255 C C . ASP B 1 604 ? 6.478 -56.578 -29.826 1 92.27 604 ASP B C 1
ATOM 11257 O O . ASP B 1 604 ? 5.722 -55.693 -29.42 1 92.27 604 ASP B O 1
ATOM 11261 N N . THR B 1 605 ? 7.502 -56.26 -30.504 1 94.84 605 THR B N 1
ATOM 11262 C CA . THR B 1 605 ? 7.898 -54.883 -30.776 1 94.84 605 THR B CA 1
ATOM 11263 C C . THR B 1 605 ? 7.257 -54.381 -32.067 1 94.84 605 THR B C 1
ATOM 11265 O O . THR B 1 605 ? 7.331 -55.046 -33.103 1 94.84 605 THR B O 1
ATOM 11268 N N . MET B 1 606 ? 6.594 -53.243 -31.957 1 94.97 606 MET B N 1
ATOM 11269 C CA . MET B 1 606 ? 6.014 -52.601 -33.133 1 94.97 606 MET B CA 1
ATOM 11270 C C . MET B 1 606 ? 6.854 -51.405 -33.57 1 94.97 606 MET B C 1
ATOM 11272 O O . MET B 1 606 ? 7.327 -50.634 -32.733 1 94.97 606 MET B O 1
ATOM 11276 N N . ILE B 1 607 ? 7.05 -51.237 -34.897 1 96.09 607 ILE B N 1
ATOM 11277 C CA . ILE B 1 607 ? 7.863 -50.149 -35.43 1 96.09 607 ILE B CA 1
ATOM 11278 C C . ILE B 1 607 ? 6.971 -49.151 -36.165 1 96.09 607 ILE B C 1
ATOM 11280 O O . ILE B 1 607 ? 6.226 -49.526 -37.073 1 96.09 607 ILE B O 1
ATOM 11284 N N . PHE B 1 608 ? 6.991 -47.9 -35.718 1 96.81 608 PHE B N 1
ATOM 11285 C CA . PHE B 1 608 ? 6.301 -46.79 -36.365 1 96.81 608 PHE B CA 1
ATOM 11286 C C . PHE B 1 608 ? 7.299 -45.787 -36.929 1 96.81 608 PHE B C 1
ATOM 11288 O O . PHE B 1 608 ? 8.433 -45.697 -36.454 1 96.81 608 PHE B O 1
ATOM 11295 N N . ILE B 1 609 ? 6.884 -45.085 -37.991 1 96.12 609 ILE B N 1
ATOM 11296 C CA . ILE B 1 609 ? 7.733 -44.057 -38.581 1 96.12 609 ILE B CA 1
ATOM 11297 C C . ILE B 1 609 ? 6.945 -42.757 -38.725 1 96.12 609 ILE B C 1
ATOM 11299 O O . ILE B 1 609 ? 5.812 -42.761 -39.21 1 96.12 609 ILE B O 1
ATOM 11303 N N . MET B 1 610 ? 7.448 -41.721 -38.175 1 95.7 610 MET B N 1
ATOM 11304 C CA . MET B 1 610 ? 6.912 -40.372 -38.332 1 95.7 610 MET B CA 1
ATOM 11305 C C . MET B 1 610 ? 7.845 -39.51 -39.176 1 95.7 610 MET B C 1
ATOM 11307 O O . MET B 1 610 ? 8.791 -38.918 -38.655 1 95.7 610 MET B O 1
ATOM 11311 N N . ALA B 1 611 ? 7.534 -39.366 -40.415 1 93.7 611 ALA B N 1
ATOM 11312 C CA . ALA B 1 611 ? 8.454 -38.783 -41.388 1 93.7 611 ALA B CA 1
ATOM 11313 C C . ALA B 1 611 ? 8.112 -37.32 -41.658 1 93.7 611 ALA B C 1
ATOM 11315 O O . ALA B 1 611 ? 6.947 -36.923 -41.575 1 93.7 611 ALA B O 1
ATOM 11316 N N . TYR B 1 612 ? 9.19 -36.667 -41.907 1 91.61 612 TYR B N 1
ATOM 11317 C CA . TYR B 1 612 ? 9.045 -35.294 -42.377 1 91.61 612 TYR B CA 1
ATOM 11318 C C . TYR B 1 612 ? 9.007 -35.24 -43.9 1 91.61 612 TYR B C 1
ATOM 11320 O O . TYR B 1 612 ? 9.94 -35.694 -44.567 1 91.61 612 TYR B O 1
ATOM 11328 N N . GLY B 1 613 ? 7.942 -34.858 -44.563 1 84.39 613 GLY B N 1
ATOM 11329 C CA . GLY B 1 613 ? 7.849 -34.771 -46.012 1 84.39 613 GLY B CA 1
ATOM 11330 C C . GLY B 1 613 ? 7.148 -35.963 -46.636 1 84.39 613 GLY B C 1
ATOM 11331 O O . GLY B 1 613 ? 6.037 -36.317 -46.235 1 84.39 613 GLY B O 1
ATOM 11332 N N . SER B 1 614 ? 7.969 -36.631 -47.553 1 86.53 614 SER B N 1
ATOM 11333 C CA . SER B 1 614 ? 7.351 -37.733 -48.283 1 86.53 614 SER B CA 1
ATOM 11334 C C . SER B 1 614 ? 7.39 -39.024 -47.472 1 86.53 614 SER B C 1
ATOM 11336 O O . SER B 1 614 ? 8.397 -39.33 -46.829 1 86.53 614 SER B O 1
ATOM 11338 N N . LYS B 1 615 ? 6.333 -39.828 -47.447 1 90.05 615 LYS B N 1
ATOM 11339 C CA . LYS B 1 615 ? 6.213 -41.087 -46.719 1 90.05 615 LYS B CA 1
ATOM 11340 C C . LYS B 1 615 ? 6.651 -42.266 -47.583 1 90.05 615 LYS B C 1
ATOM 11342 O O . LYS B 1 615 ? 6.96 -43.341 -47.065 1 90.05 615 LYS B O 1
ATOM 11347 N N . ASP B 1 616 ? 6.851 -42.094 -48.849 1 88.44 616 ASP B N 1
ATOM 11348 C CA . ASP B 1 616 ? 6.99 -43.171 -49.824 1 88.44 616 ASP B CA 1
ATOM 11349 C C . ASP B 1 616 ? 8.25 -43.993 -49.559 1 88.44 616 ASP B C 1
ATOM 11351 O O . ASP B 1 616 ? 8.21 -45.224 -49.58 1 88.44 616 ASP B O 1
ATOM 11355 N N . PRO B 1 617 ? 9.249 -43.326 -49.316 1 90.37 617 PRO B N 1
ATOM 11356 C CA . PRO B 1 617 ? 10.481 -44.097 -49.128 1 90.37 617 PRO B CA 1
ATOM 11357 C C . PRO B 1 617 ? 10.423 -45.013 -47.908 1 90.37 617 PRO B C 1
ATOM 11359 O O . PRO B 1 617 ? 11.226 -45.942 -47.79 1 90.37 617 PRO B O 1
ATOM 11362 N N . TRP B 1 618 ? 9.483 -44.858 -47.032 1 92.93 618 TRP B N 1
ATOM 11363 C CA . TRP B 1 618 ? 9.457 -45.566 -45.756 1 92.93 618 TRP B CA 1
ATOM 11364 C C . TRP B 1 618 ? 8.366 -46.631 -45.746 1 92.93 618 TRP B C 1
ATOM 11366 O O . TRP B 1 618 ? 8.186 -47.335 -44.75 1 92.93 618 TRP B O 1
ATOM 11376 N N . PHE B 1 619 ? 7.672 -46.895 -46.759 1 89.95 619 PHE B N 1
ATOM 11377 C CA . PHE B 1 619 ? 6.516 -47.778 -46.859 1 89.95 619 PHE B CA 1
ATOM 11378 C C . PHE B 1 619 ? 6.9 -49.213 -46.52 1 89.95 619 PHE B C 1
ATOM 11380 O O . PHE B 1 619 ? 6.184 -49.895 -45.783 1 89.95 619 PHE B O 1
ATOM 11387 N N . ASP B 1 620 ? 7.963 -49.626 -46.974 1 89.85 620 ASP B N 1
ATOM 11388 C CA . ASP B 1 620 ? 8.332 -51.035 -46.888 1 89.85 620 ASP B CA 1
ATOM 11389 C C . ASP B 1 620 ? 8.856 -51.382 -45.497 1 89.85 620 ASP B C 1
ATOM 11391 O O . ASP B 1 620 ? 8.927 -52.557 -45.129 1 89.85 620 ASP B O 1
ATOM 11395 N N . LEU B 1 621 ? 9.175 -50.387 -44.741 1 91.9 621 LEU B N 1
ATOM 11396 C CA . LEU B 1 621 ? 9.821 -50.635 -43.456 1 91.9 621 LEU B CA 1
ATOM 11397 C C . LEU B 1 621 ? 8.784 -50.816 -42.353 1 91.9 621 LEU B C 1
ATOM 11399 O O . LEU B 1 621 ? 9.125 -51.206 -41.233 1 91.9 621 LEU B O 1
ATOM 11403 N N . THR B 1 622 ? 7.568 -50.571 -42.573 1 91.19 622 THR B N 1
ATOM 11404 C CA . THR B 1 622 ? 6.514 -50.728 -41.577 1 91.19 622 THR B CA 1
ATOM 11405 C C . THR B 1 622 ? 5.689 -51.981 -41.856 1 91.19 622 THR B C 1
ATOM 11407 O O . THR B 1 622 ? 5.71 -52.509 -42.97 1 91.19 622 THR B O 1
ATOM 11410 N N . HIS B 1 623 ? 5.098 -52.475 -40.845 1 87.65 623 HIS B N 1
ATOM 11411 C CA . HIS B 1 623 ? 4.248 -53.65 -40.998 1 87.65 623 HIS B CA 1
ATOM 11412 C C . HIS B 1 623 ? 3.001 -53.327 -41.813 1 87.65 623 HIS B C 1
ATOM 11414 O O . HIS B 1 623 ? 2.668 -54.045 -42.758 1 87.65 623 HIS B O 1
ATOM 11420 N N . ASN B 1 624 ? 2.321 -52.296 -41.36 1 89.17 624 ASN B N 1
ATOM 11421 C CA . ASN B 1 624 ? 1.181 -51.771 -42.103 1 89.17 624 ASN B CA 1
ATOM 11422 C C . ASN B 1 624 ? 1.446 -50.357 -42.612 1 89.17 624 ASN B C 1
ATOM 11424 O O . ASN B 1 624 ? 1.513 -49.412 -41.825 1 89.17 624 ASN B O 1
ATOM 11428 N N . ARG B 1 625 ? 1.441 -50.229 -43.897 1 87.49 625 ARG B N 1
ATOM 11429 C CA . ARG B 1 625 ? 1.811 -48.974 -44.543 1 87.49 625 ARG B CA 1
ATOM 11430 C C . ARG B 1 625 ? 0.773 -47.891 -44.269 1 87.49 625 ARG B C 1
ATOM 11432 O O . ARG B 1 625 ? 1.092 -46.7 -44.281 1 87.49 625 ARG B O 1
ATOM 11439 N N . THR B 1 626 ? -0.371 -48.244 -43.935 1 88.17 626 THR B N 1
ATOM 11440 C CA . THR B 1 626 ? -1.446 -47.267 -43.801 1 88.17 626 THR B CA 1
ATOM 11441 C C . THR B 1 626 ? -1.558 -46.781 -42.359 1 88.17 626 THR B C 1
ATOM 11443 O O . THR B 1 626 ? -1.85 -45.608 -42.114 1 88.17 626 THR B O 1
ATOM 11446 N N . THR B 1 627 ? -1.235 -47.607 -41.441 1 91.42 627 THR B N 1
ATOM 11447 C CA . THR B 1 627 ? -1.521 -47.244 -40.057 1 91.42 627 THR B CA 1
ATOM 11448 C C . THR B 1 627 ? -0.232 -46.928 -39.304 1 91.42 627 THR B C 1
ATOM 11450 O O . THR B 1 627 ? -0.26 -46.264 -38.266 1 91.42 627 THR B O 1
ATOM 11453 N N . ASP B 1 628 ? 0.877 -47.351 -39.796 1 95.14 628 ASP B N 1
ATOM 11454 C CA . ASP B 1 628 ? 2.096 -47.281 -38.995 1 95.14 628 ASP B CA 1
ATOM 11455 C C . ASP B 1 628 ? 3.05 -46.22 -39.539 1 95.14 628 ASP B C 1
ATOM 11457 O O . ASP B 1 628 ? 4.196 -46.122 -39.094 1 95.14 628 ASP B O 1
ATOM 11461 N N . LEU B 1 629 ? 2.594 -45.478 -40.519 1 94.76 629 LEU B N 1
ATOM 11462 C CA . LEU B 1 629 ? 3.372 -44.389 -41.098 1 94.76 629 LEU B CA 1
ATOM 11463 C C . LEU B 1 629 ? 2.641 -43.059 -40.95 1 94.76 629 LEU B C 1
ATOM 11465 O O . LEU B 1 629 ? 1.468 -42.947 -41.314 1 94.76 629 LEU B O 1
ATOM 11469 N N . PHE B 1 630 ? 3.407 -42.036 -40.39 1 95.05 630 PHE B N 1
ATOM 11470 C CA . PHE B 1 630 ? 2.796 -40.744 -40.099 1 95.05 630 PHE B CA 1
ATOM 11471 C C . PHE B 1 630 ? 3.624 -39.609 -40.688 1 95.05 630 PHE B C 1
ATOM 11473 O O . PHE B 1 630 ? 4.832 -39.753 -40.888 1 95.05 630 PHE B O 1
ATOM 11480 N N . SER B 1 631 ? 2.898 -38.501 -40.941 1 92.37 631 SER B N 1
ATOM 11481 C CA . SER B 1 631 ? 3.565 -37.295 -41.422 1 92.37 631 SER B CA 1
ATOM 11482 C C . SER B 1 631 ? 3.533 -36.189 -40.373 1 92.37 631 SER B C 1
ATOM 11484 O O . SER B 1 631 ? 2.529 -36.011 -39.681 1 92.37 631 SER B O 1
ATOM 11486 N N . ILE B 1 632 ? 4.671 -35.515 -40.259 1 91.91 632 ILE B N 1
ATOM 11487 C CA . ILE B 1 632 ? 4.733 -34.432 -39.284 1 91.91 632 ILE B CA 1
ATOM 11488 C C . ILE B 1 632 ? 5.344 -33.191 -39.929 1 91.91 632 ILE B C 1
ATOM 11490 O O . ILE B 1 632 ? 6.127 -33.297 -40.876 1 91.91 632 ILE B O 1
ATOM 11494 N N . GLY B 1 633 ? 4.833 -31.978 -39.483 1 89.42 633 GLY B N 1
ATOM 11495 C CA . GLY B 1 633 ? 5.363 -30.706 -39.946 1 89.42 633 GLY B CA 1
ATOM 11496 C C . GLY B 1 633 ? 6.1 -29.938 -38.866 1 89.42 633 GLY B C 1
ATOM 11497 O O . GLY B 1 633 ? 6.159 -30.376 -37.715 1 89.42 633 GLY B O 1
ATOM 11498 N N . ILE B 1 634 ? 6.775 -28.829 -39.327 1 91.96 634 ILE B N 1
ATOM 11499 C CA . ILE B 1 634 ? 7.495 -27.962 -38.401 1 91.96 634 ILE B CA 1
ATOM 11500 C C . ILE B 1 634 ? 6.601 -26.797 -37.983 1 91.96 634 ILE B C 1
ATOM 11502 O O . ILE B 1 634 ? 6.036 -26.104 -38.833 1 91.96 634 ILE B O 1
ATOM 11506 N N . GLY B 1 635 ? 6.378 -26.647 -36.62 1 90.38 635 GLY B N 1
ATOM 11507 C CA . GLY B 1 635 ? 5.585 -25.534 -36.124 1 90.38 635 GLY B CA 1
ATOM 11508 C C . GLY B 1 635 ? 5.057 -25.756 -34.719 1 90.38 635 GLY B C 1
ATOM 11509 O O . GLY B 1 635 ? 4.93 -26.897 -34.271 1 90.38 635 GLY B O 1
ATOM 11510 N N . ASP B 1 636 ? 4.839 -24.663 -34.053 1 91.12 636 ASP B N 1
ATOM 11511 C CA . ASP B 1 636 ? 4.326 -24.709 -32.687 1 91.12 636 ASP B CA 1
ATOM 11512 C C . ASP B 1 636 ? 2.893 -24.184 -32.621 1 91.12 636 ASP B C 1
ATOM 11514 O O . ASP B 1 636 ? 2.612 -23.223 -31.902 1 91.12 636 ASP B O 1
ATOM 11518 N N . THR B 1 637 ? 2.021 -24.694 -33.418 1 89.72 637 THR B N 1
ATOM 11519 C CA . THR B 1 637 ? 0.6 -24.364 -33.434 1 89.72 637 THR B CA 1
ATOM 11520 C C . THR B 1 637 ? -0.25 -25.622 -33.285 1 89.72 637 THR B C 1
ATOM 11522 O O . THR B 1 637 ? 0.219 -26.73 -33.555 1 89.72 637 THR B O 1
ATOM 11525 N N . GLU B 1 638 ? -1.406 -25.486 -32.892 1 87.95 638 GLU B N 1
ATOM 11526 C CA . GLU B 1 638 ? -2.313 -26.615 -32.71 1 87.95 638 GLU B CA 1
ATOM 11527 C C . GLU B 1 638 ? -2.57 -27.335 -34.031 1 87.95 638 GLU B C 1
ATOM 11529 O O . GLU B 1 638 ? -2.703 -28.561 -34.06 1 87.95 638 GLU B O 1
ATOM 11534 N N . GLU B 1 639 ? -2.585 -26.608 -35.096 1 89.07 639 GLU B N 1
ATOM 11535 C CA . GLU B 1 639 ? -2.863 -27.182 -36.409 1 89.07 639 GLU B CA 1
ATOM 11536 C C . GLU B 1 639 ? -1.698 -28.041 -36.893 1 89.07 639 GLU B C 1
ATOM 11538 O O . GLU B 1 639 ? -1.905 -29.133 -37.426 1 89.07 639 GLU B O 1
ATOM 11543 N N . THR B 1 640 ? -0.567 -27.598 -36.641 1 91.09 640 THR B N 1
ATOM 11544 C CA . THR B 1 640 ? 0.616 -28.307 -37.116 1 91.09 640 THR B CA 1
ATOM 11545 C C . THR B 1 640 ? 0.86 -29.567 -36.29 1 91.09 640 THR B C 1
ATOM 11547 O O . THR B 1 640 ? 1.376 -30.562 -36.804 1 91.09 640 THR B O 1
ATOM 11550 N N . LEU B 1 641 ? 0.486 -29.594 -35.059 1 93.05 641 LEU B N 1
ATOM 11551 C CA . LEU B 1 641 ? 0.782 -30.704 -34.161 1 93.05 641 LEU B CA 1
ATOM 11552 C C . LEU B 1 641 ? -0.402 -31.661 -34.07 1 93.05 641 LEU B C 1
ATOM 11554 O O . LEU B 1 641 ? -0.302 -32.722 -33.451 1 93.05 641 LEU B O 1
ATOM 11558 N N . LYS B 1 642 ? -1.454 -31.378 -34.672 1 90.72 642 LYS B N 1
ATOM 11559 C CA . LYS B 1 642 ? -2.707 -32.125 -34.612 1 90.72 642 LYS B CA 1
ATOM 11560 C C . LYS B 1 642 ? -2.504 -33.575 -35.043 1 90.72 642 LYS B C 1
ATOM 11562 O O . LYS B 1 642 ? -3.105 -34.487 -34.472 1 90.72 642 LYS B O 1
ATOM 11567 N N . PRO B 1 643 ? -1.643 -33.832 -36 1 91.18 643 PRO B N 1
ATOM 11568 C CA . PRO B 1 643 ? -1.45 -35.22 -36.427 1 91.18 643 PRO B CA 1
ATOM 11569 C C . PRO B 1 643 ? -0.928 -36.116 -35.306 1 91.18 643 PRO B C 1
ATOM 11571 O O . PRO B 1 643 ? -1.184 -37.322 -35.305 1 91.18 643 PRO B O 1
ATOM 11574 N N . ILE B 1 644 ? -0.266 -35.626 -34.429 1 93.44 644 ILE B N 1
ATOM 11575 C CA . ILE B 1 644 ? 0.274 -36.415 -33.327 1 93.44 644 ILE B CA 1
ATOM 11576 C C . ILE B 1 644 ? -0.866 -36.92 -32.447 1 93.44 644 ILE B C 1
ATOM 11578 O O . ILE B 1 644 ? -0.906 -38.099 -32.087 1 93.44 644 ILE B O 1
ATOM 11582 N N . VAL B 1 645 ? -1.78 -36.128 -32.155 1 90.1 645 VAL B N 1
ATOM 11583 C CA . VAL B 1 645 ? -2.862 -36.483 -31.242 1 90.1 645 VAL B CA 1
ATOM 11584 C C . VAL B 1 645 ? -3.946 -37.249 -31.998 1 90.1 645 VAL B C 1
ATOM 11586 O O . VAL B 1 645 ? -4.598 -38.131 -31.435 1 90.1 645 VAL B O 1
ATOM 11589 N N . ASN B 1 646 ? -4.041 -37.016 -33.289 1 89.3 646 ASN B N 1
ATOM 11590 C CA . ASN B 1 646 ? -5.156 -37.605 -34.023 1 89.3 646 ASN B CA 1
ATOM 11591 C C . ASN B 1 646 ? -4.76 -38.925 -34.68 1 89.3 646 ASN B C 1
ATOM 11593 O O . ASN B 1 646 ? -5.614 -39.773 -34.943 1 89.3 646 ASN B O 1
ATOM 11597 N N . MET B 1 647 ? -3.49 -39.104 -34.907 1 92.62 647 MET B N 1
ATOM 11598 C CA . MET B 1 647 ? -3.086 -40.285 -35.663 1 92.62 647 MET B CA 1
ATOM 11599 C C . MET B 1 647 ? -2.088 -41.124 -34.871 1 92.62 647 MET B C 1
ATOM 11601 O O . MET B 1 647 ? -2.334 -42.301 -34.603 1 92.62 647 MET B O 1
ATOM 11605 N N . VAL B 1 648 ? -1.107 -40.516 -34.391 1 93.97 648 VAL B N 1
ATOM 11606 C CA . VAL B 1 648 ? -0.011 -41.26 -33.78 1 93.97 648 VAL B CA 1
ATOM 11607 C C . VAL B 1 648 ? -0.472 -41.865 -32.456 1 93.97 648 VAL B C 1
ATOM 11609 O O . VAL B 1 648 ? -0.312 -43.066 -32.226 1 93.97 648 VAL B O 1
ATOM 11612 N N . ILE B 1 649 ? -1.066 -41.048 -31.597 1 92.9 649 ILE B N 1
ATOM 11613 C CA . ILE B 1 649 ? -1.407 -41.47 -30.242 1 92.9 649 ILE B CA 1
ATOM 11614 C C . ILE B 1 649 ? -2.494 -42.541 -30.294 1 92.9 649 ILE B C 1
ATOM 11616 O O . ILE B 1 649 ? -2.402 -43.561 -29.607 1 92.9 649 ILE B O 1
ATOM 11620 N N . PRO B 1 650 ? -3.503 -42.349 -31.103 1 89.26 650 PRO B N 1
ATOM 11621 C CA . PRO B 1 650 ? -4.511 -43.411 -31.163 1 89.26 650 PRO B CA 1
ATOM 11622 C C . PRO B 1 650 ? -3.94 -44.739 -31.655 1 89.26 650 PRO B C 1
ATOM 11624 O O . PRO B 1 650 ? -4.357 -45.803 -31.192 1 89.26 650 PRO B O 1
ATOM 11627 N N . ARG B 1 651 ? -3.023 -44.721 -32.582 1 92.08 651 ARG B N 1
ATOM 11628 C CA . ARG B 1 651 ? -2.413 -45.955 -33.067 1 92.08 651 ARG B CA 1
ATOM 11629 C C . ARG B 1 651 ? -1.569 -46.613 -31.98 1 92.08 651 ARG B C 1
ATOM 11631 O O . ARG B 1 651 ? -1.564 -47.838 -31.847 1 92.08 651 ARG B O 1
ATOM 11638 N N . ILE B 1 652 ? -0.887 -45.789 -31.245 1 92.42 652 ILE B N 1
ATOM 11639 C CA . ILE B 1 652 ? -0.086 -46.283 -30.13 1 92.42 652 ILE B CA 1
ATOM 11640 C C . ILE B 1 652 ? -0.992 -46.961 -29.105 1 92.42 652 ILE B C 1
ATOM 11642 O O . ILE B 1 652 ? -0.639 -48.004 -28.549 1 92.42 652 ILE B O 1
ATOM 11646 N N . ASN B 1 653 ? -2.08 -46.418 -28.908 1 89.76 653 ASN B N 1
ATOM 11647 C CA . ASN B 1 653 ? -3.02 -46.928 -27.915 1 89.76 653 ASN B CA 1
ATOM 11648 C C . ASN B 1 653 ? -3.62 -48.263 -28.344 1 89.76 653 ASN B C 1
ATOM 11650 O O . ASN B 1 653 ? -4.171 -48.994 -27.519 1 89.76 653 ASN B O 1
ATOM 11654 N N . GLN B 1 654 ? -3.464 -48.651 -29.574 1 88.31 654 GLN B N 1
ATOM 11655 C CA . GLN B 1 654 ? -4.033 -49.897 -30.078 1 88.31 654 GLN B CA 1
ATOM 11656 C C . GLN B 1 654 ? -3.067 -51.062 -29.882 1 88.31 654 GLN B C 1
ATOM 11658 O O . GLN B 1 654 ? -3.452 -52.225 -30.021 1 88.31 654 GLN B O 1
ATOM 11663 N N . VAL B 1 655 ? -1.887 -50.749 -29.499 1 91.99 655 VAL B N 1
ATOM 11664 C CA . VAL B 1 655 ? -0.916 -51.815 -29.272 1 91.99 655 VAL B CA 1
ATOM 11665 C C . VAL B 1 655 ? -1.105 -52.398 -27.874 1 91.99 655 VAL B C 1
ATOM 11667 O O . VAL B 1 655 ? -0.996 -51.682 -26.876 1 91.99 655 VAL B O 1
ATOM 11670 N N . PRO B 1 656 ? -1.372 -53.617 -27.741 1 92.65 656 PRO B N 1
ATOM 11671 C CA . PRO B 1 656 ? -1.665 -54.213 -26.435 1 92.65 656 PRO B CA 1
ATOM 11672 C C . PRO B 1 656 ? -0.412 -54.425 -25.589 1 92.65 656 PRO B C 1
ATOM 11674 O O . PRO B 1 656 ? 0.7 -54.457 -26.123 1 92.65 656 PRO B O 1
ATOM 11677 N N . LYS B 1 657 ? -0.638 -54.648 -24.353 1 95 657 LYS B N 1
ATOM 11678 C CA . LYS B 1 657 ? 0.428 -55.041 -23.435 1 95 657 LYS B CA 1
ATOM 11679 C C . LYS B 1 657 ? 0.939 -56.442 -23.755 1 95 657 LYS B C 1
ATOM 11681 O O . LYS B 1 657 ? 0.291 -57.194 -24.486 1 95 657 LYS B O 1
ATOM 11686 N N . ARG B 1 658 ? 2.07 -56.746 -23.174 1 95.87 658 ARG B N 1
ATOM 11687 C CA . ARG B 1 658 ? 2.708 -58.012 -23.518 1 95.87 658 ARG B CA 1
ATOM 11688 C C . ARG B 1 658 ? 2.582 -59.017 -22.378 1 95.87 658 ARG B C 1
ATOM 11690 O O . ARG B 1 658 ? 2.81 -58.676 -21.215 1 95.87 658 ARG B O 1
ATOM 11697 N N . LEU B 1 659 ? 2.13 -60.148 -22.737 1 95.23 659 LEU B N 1
ATOM 11698 C CA . LEU B 1 659 ? 2.28 -61.29 -21.841 1 95.23 659 LEU B CA 1
ATOM 11699 C C . LEU B 1 659 ? 3.515 -62.108 -22.206 1 95.23 659 LEU B C 1
ATOM 11701 O O . LEU B 1 659 ? 3.728 -62.428 -23.377 1 95.23 659 LEU B O 1
ATOM 11705 N N . ILE B 1 660 ? 4.284 -62.364 -21.25 1 92.76 660 ILE B N 1
ATOM 11706 C CA . ILE B 1 660 ? 5.609 -62.912 -21.519 1 92.76 660 ILE B CA 1
ATOM 11707 C C . ILE B 1 660 ? 5.8 -64.21 -20.737 1 92.76 660 ILE B C 1
ATOM 11709 O O . ILE B 1 660 ? 5.41 -64.302 -19.571 1 92.76 660 ILE B O 1
ATOM 11713 N N . ASN B 1 661 ? 6.304 -65.17 -21.442 1 90.61 661 ASN B N 1
ATOM 11714 C CA . ASN B 1 661 ? 6.758 -66.366 -20.74 1 90.61 661 ASN B CA 1
ATOM 11715 C C . ASN B 1 661 ? 8.064 -66.115 -19.992 1 90.61 661 ASN B C 1
ATOM 11717 O O . ASN B 1 661 ? 9.109 -65.907 -20.611 1 90.61 661 ASN B O 1
ATOM 11721 N N . THR B 1 662 ? 8.087 -66.217 -18.745 1 90.47 662 THR B N 1
ATOM 11722 C CA . THR B 1 662 ? 9.216 -65.857 -17.894 1 90.47 662 THR B CA 1
ATOM 11723 C C . THR B 1 662 ? 10.401 -66.783 -18.147 1 90.47 662 THR B C 1
ATOM 11725 O O . THR B 1 662 ? 11.537 -66.458 -17.794 1 90.47 662 THR B O 1
ATOM 11728 N N . GLN B 1 663 ? 10.098 -67.797 -18.783 1 89.01 663 GLN B N 1
ATOM 11729 C CA . GLN B 1 663 ? 11.157 -68.779 -18.989 1 89.01 663 GLN B CA 1
ATOM 11730 C C . GLN B 1 663 ? 11.913 -68.509 -20.287 1 89.01 663 GLN B C 1
ATOM 11732 O O . GLN B 1 663 ? 12.952 -69.12 -20.544 1 89.01 663 GLN B O 1
ATOM 11737 N N . CYS B 1 664 ? 11.386 -67.638 -20.974 1 88.39 664 CYS B N 1
ATOM 11738 C CA . CYS B 1 664 ? 11.954 -67.415 -22.299 1 88.39 664 CYS B CA 1
ATOM 11739 C C . CYS B 1 664 ? 12.721 -66.099 -22.349 1 88.39 664 CYS B C 1
ATOM 11741 O O . CYS B 1 664 ? 12.328 -65.122 -21.71 1 88.39 664 CYS B O 1
ATOM 11743 N N . GLY B 1 665 ? 13.869 -66.151 -22.923 1 87.55 665 GLY B N 1
ATOM 11744 C CA . GLY B 1 665 ? 14.601 -64.949 -23.29 1 87.55 665 GLY B CA 1
ATOM 11745 C C . GLY B 1 665 ? 14.587 -64.673 -24.781 1 87.55 665 GLY B C 1
ATOM 11746 O O . GLY B 1 665 ? 13.605 -64.972 -25.464 1 87.55 665 GLY B O 1
ATOM 11747 N N . SER B 1 666 ? 15.62 -64.134 -25.303 1 88.67 666 SER B N 1
ATOM 11748 C CA . SER B 1 666 ? 15.685 -63.825 -26.727 1 88.67 666 SER B CA 1
ATOM 11749 C C . SER B 1 666 ? 15.868 -65.089 -27.56 1 88.67 666 SER B C 1
ATOM 11751 O O . SER B 1 666 ? 15.581 -65.096 -28.759 1 88.67 666 SER B O 1
ATOM 11753 N N . ASP B 1 667 ? 16.267 -66.138 -26.9 1 84.77 667 ASP B N 1
ATOM 11754 C CA . ASP B 1 667 ? 16.504 -67.4 -27.595 1 84.77 667 ASP B CA 1
ATOM 11755 C C . ASP B 1 667 ? 15.277 -68.306 -27.523 1 84.77 667 ASP B C 1
ATOM 11757 O O . ASP B 1 667 ? 15.217 -69.334 -28.2 1 84.77 667 ASP B O 1
ATOM 11761 N N . TYR B 1 668 ? 14.325 -68.044 -26.655 1 85.77 668 TYR B N 1
ATOM 11762 C CA . TYR B 1 668 ? 13.073 -68.771 -26.479 1 85.77 668 TYR B CA 1
ATOM 11763 C C . TYR B 1 668 ? 13.333 -70.207 -26.04 1 85.77 668 TYR B C 1
ATOM 11765 O O . TYR B 1 668 ? 12.616 -71.126 -26.444 1 85.77 668 TYR B O 1
ATOM 11773 N N . ILE B 1 669 ? 14.424 -70.369 -25.348 1 82.15 669 ILE B N 1
ATOM 11774 C CA . ILE B 1 669 ? 14.7 -71.644 -24.696 1 82.15 669 ILE B CA 1
ATOM 11775 C C . ILE B 1 669 ? 14.226 -71.595 -23.245 1 82.15 669 ILE B C 1
ATOM 11777 O O . ILE B 1 669 ? 14.541 -70.653 -22.514 1 82.15 669 ILE B O 1
ATOM 11781 N N . SER B 1 670 ? 13.474 -72.585 -22.891 1 82.86 670 SER B N 1
ATOM 11782 C CA . SER B 1 670 ? 12.844 -72.581 -21.574 1 82.86 670 SER B CA 1
ATOM 11783 C C . SER B 1 670 ? 13.87 -72.811 -20.47 1 82.86 670 SER B C 1
ATOM 11785 O O . SER B 1 670 ? 14.654 -73.761 -20.532 1 82.86 670 SER B O 1
ATOM 11787 N N . SER B 1 671 ? 13.921 -71.801 -19.707 1 83.95 671 SER B N 1
ATOM 11788 C CA . SER B 1 671 ? 14.779 -71.916 -18.532 1 83.95 671 SER B CA 1
ATOM 11789 C C . SER B 1 671 ? 14.125 -71.284 -17.307 1 83.95 671 SER B C 1
ATOM 11791 O O . SER B 1 671 ? 13.512 -70.219 -17.404 1 83.95 671 SER B O 1
ATOM 11793 N N . GLY B 1 672 ? 14.086 -72.056 -16.208 1 79.96 672 GLY B N 1
ATOM 11794 C CA . GLY B 1 672 ? 13.605 -71.485 -14.96 1 79.96 672 GLY B CA 1
ATOM 11795 C C . GLY B 1 672 ? 12.137 -71.77 -14.7 1 79.96 672 GLY B C 1
ATOM 11796 O O . GLY B 1 672 ? 11.605 -72.782 -15.161 1 79.96 672 GLY B O 1
ATOM 11797 N N . PHE B 1 673 ? 11.486 -70.888 -13.823 1 83.09 673 PHE B N 1
ATOM 11798 C CA . PHE B 1 673 ? 10.107 -71.104 -13.402 1 83.09 673 PHE B CA 1
ATOM 11799 C C . PHE B 1 673 ? 9.182 -70.067 -14.028 1 83.09 673 PHE B C 1
ATOM 11801 O O . PHE B 1 673 ? 9.628 -68.988 -14.425 1 83.09 673 PHE B O 1
ATOM 11808 N N . SER B 1 674 ? 7.954 -70.456 -14.177 1 86.66 674 SER B N 1
ATOM 11809 C CA . SER B 1 674 ? 6.92 -69.553 -14.672 1 86.66 674 SER B CA 1
ATOM 11810 C C . SER B 1 674 ? 6.354 -68.691 -13.548 1 86.66 674 SER B C 1
ATOM 11812 O O . SER B 1 674 ? 5.848 -69.213 -12.553 1 86.66 674 SER B O 1
ATOM 11814 N N . ASN B 1 675 ? 6.517 -67.45 -13.703 1 92.06 675 ASN B N 1
ATOM 11815 C CA . ASN B 1 675 ? 6.018 -66.508 -12.706 1 92.06 675 ASN B CA 1
ATOM 11816 C C . ASN B 1 675 ? 4.698 -65.879 -13.14 1 92.06 675 ASN B C 1
ATOM 11818 O O . ASN B 1 675 ? 4.419 -65.772 -14.336 1 92.06 675 ASN B O 1
ATOM 11822 N N . SER B 1 676 ? 3.966 -65.422 -12.18 1 93.26 676 SER B N 1
ATOM 11823 C CA . SER B 1 676 ? 2.711 -64.73 -12.451 1 93.26 676 SER B CA 1
ATOM 11824 C C . SER B 1 676 ? 2.94 -63.241 -12.689 1 93.26 676 SER B C 1
ATOM 11826 O O . SER B 1 676 ? 4.035 -62.73 -12.446 1 93.26 676 SER B O 1
ATOM 11828 N N . TYR B 1 677 ? 1.991 -62.652 -13.24 1 94.46 677 TYR B N 1
ATOM 11829 C CA . TYR B 1 677 ? 2.007 -61.227 -13.548 1 94.46 677 TYR B CA 1
ATOM 11830 C C . TYR B 1 677 ? 0.848 -60.508 -12.868 1 94.46 677 TYR B C 1
ATOM 11832 O O . TYR B 1 677 ? -0.319 -60.799 -13.143 1 94.46 677 TYR B O 1
ATOM 11840 N N . ASP B 1 678 ? 1.25 -59.594 -11.96 1 92.49 678 ASP B N 1
ATOM 11841 C CA . ASP B 1 678 ? 0.243 -58.767 -11.302 1 92.49 678 ASP B CA 1
ATOM 11842 C C . ASP B 1 678 ? 0.05 -57.445 -12.043 1 92.49 678 ASP B C 1
ATOM 11844 O O . ASP B 1 678 ? 1.022 -56.755 -12.357 1 92.49 678 ASP B O 1
ATOM 11848 N N . ASP B 1 679 ? -1.14 -57.105 -12.376 1 92.39 679 ASP B N 1
ATOM 11849 C CA . ASP B 1 679 ? -1.465 -55.838 -13.024 1 92.39 679 ASP B CA 1
ATOM 11850 C C . ASP B 1 679 ? -2.715 -55.212 -12.41 1 92.39 679 ASP B C 1
ATOM 11852 O O . ASP B 1 679 ? -3.331 -55.793 -11.514 1 92.39 679 ASP B O 1
ATOM 11856 N N . TYR B 1 680 ? -2.884 -54.007 -12.719 1 90.03 680 TYR B N 1
ATOM 11857 C CA . TYR B 1 680 ? -3.976 -53.23 -12.144 1 90.03 680 TYR B CA 1
ATOM 11858 C C . TYR B 1 680 ? -4.809 -52.569 -13.235 1 90.03 680 TYR B C 1
ATOM 11860 O O . TYR B 1 680 ? -4.275 -52.15 -14.265 1 90.03 680 TYR B O 1
ATOM 11868 N N . VAL B 1 681 ? -6.071 -52.441 -13.062 1 89.52 681 VAL B N 1
ATOM 11869 C CA . VAL B 1 681 ? -6.954 -51.749 -13.995 1 89.52 681 VAL B CA 1
ATOM 11870 C C . VAL B 1 681 ? -7.768 -50.693 -13.251 1 89.52 681 VAL B C 1
ATOM 11872 O O . VAL B 1 681 ? -8.143 -50.892 -12.093 1 89.52 681 VAL B O 1
ATOM 11875 N N . THR B 1 682 ? -7.956 -49.578 -13.858 1 87.39 682 THR B N 1
ATOM 11876 C CA . THR B 1 682 ? -8.745 -48.499 -13.273 1 87.39 682 THR B CA 1
ATOM 11877 C C . THR B 1 682 ? -10.232 -48.839 -13.302 1 87.39 682 THR B C 1
ATOM 11879 O O . THR B 1 682 ? -10.675 -49.642 -14.126 1 87.39 682 THR B O 1
ATOM 11882 N N . PRO B 1 683 ? -10.944 -48.154 -12.364 1 84.04 683 PRO B N 1
ATOM 11883 C CA . PRO B 1 683 ? -12.391 -48.369 -12.438 1 84.04 683 PRO B CA 1
ATOM 11884 C C . PRO B 1 683 ? -12.982 -47.95 -13.783 1 84.04 683 PRO B C 1
ATOM 11886 O O . PRO B 1 683 ? -12.698 -46.853 -14.271 1 84.04 683 PRO B O 1
ATOM 11889 N N . ASN B 1 684 ? -13.711 -48.875 -14.447 1 81.02 684 ASN B N 1
ATOM 11890 C CA . ASN B 1 684 ? -14.324 -48.671 -15.755 1 81.02 684 ASN B CA 1
ATOM 11891 C C . ASN B 1 684 ? -13.276 -48.626 -16.864 1 81.02 684 ASN B C 1
ATOM 11893 O O . ASN B 1 684 ? -13.522 -48.065 -17.933 1 81.02 684 ASN B O 1
ATOM 11897 N N . GLY B 1 685 ? -12.144 -49.157 -16.51 1 85.3 685 GLY B N 1
ATOM 11898 C CA . GLY B 1 685 ? -11.08 -49.2 -17.499 1 85.3 685 GLY B CA 1
ATOM 11899 C C . GLY B 1 685 ? -10.908 -50.569 -18.131 1 85.3 685 GLY B C 1
ATOM 11900 O O . GLY B 1 685 ? -11.594 -51.522 -17.756 1 85.3 685 GLY B O 1
ATOM 11901 N N . ILE B 1 686 ? -10.03 -50.64 -19.117 1 87.38 686 ILE B N 1
ATOM 11902 C CA . ILE B 1 686 ? -9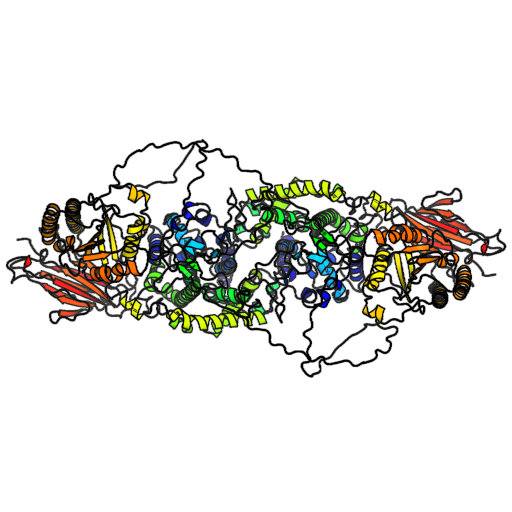.773 -51.891 -19.823 1 87.38 686 ILE B CA 1
ATOM 11903 C C . ILE B 1 686 ? -8.289 -51.995 -20.165 1 87.38 686 ILE B C 1
ATOM 11905 O O . ILE B 1 686 ? -7.662 -51.004 -20.548 1 87.38 686 ILE B O 1
ATOM 11909 N N . ASN B 1 687 ? -7.749 -53.119 -19.904 1 91.37 687 ASN B N 1
ATOM 11910 C CA . ASN B 1 687 ? -6.394 -53.439 -20.343 1 91.37 687 ASN B CA 1
ATOM 11911 C C . ASN B 1 687 ? -6.396 -54.495 -21.445 1 91.37 687 ASN B C 1
ATOM 11913 O O . ASN B 1 687 ? -7.196 -55.431 -21.412 1 91.37 687 ASN B O 1
ATOM 11917 N N . PHE B 1 688 ? -5.591 -54.347 -22.408 1 92.26 688 PHE B N 1
ATOM 11918 C CA . PHE B 1 688 ? -5.453 -55.303 -23.501 1 92.26 688 PHE B CA 1
ATOM 11919 C C . PHE B 1 688 ? -4.088 -55.98 -23.46 1 92.26 688 PHE B C 1
ATOM 11921 O O . PHE B 1 688 ? -3.075 -55.33 -23.195 1 92.26 688 PHE B O 1
ATOM 11928 N N . TYR B 1 689 ? -4.13 -57.316 -23.705 1 94.2 689 TYR B N 1
ATOM 11929 C CA . TYR B 1 689 ? -2.903 -58.103 -23.685 1 94.2 689 TYR B CA 1
ATOM 11930 C C . TYR B 1 689 ? -2.781 -58.956 -24.942 1 94.2 689 TYR B C 1
ATOM 11932 O O . TYR B 1 689 ? -3.786 -59.275 -25.583 1 94.2 689 TYR B O 1
ATOM 11940 N N . LYS B 1 690 ? -1.593 -59.245 -25.308 1 95.15 690 LYS B N 1
ATOM 11941 C CA . LYS B 1 690 ? -1.286 -60.153 -26.41 1 95.15 690 LYS B CA 1
ATOM 11942 C C . LYS B 1 690 ? -0.234 -61.18 -25.999 1 95.15 690 LYS B C 1
ATOM 11944 O O . LYS B 1 690 ? 0.768 -60.833 -25.371 1 95.15 690 LYS B O 1
ATOM 11949 N N . LEU B 1 691 ? -0.498 -62.427 -26.219 1 94.2 691 LEU B N 1
ATOM 11950 C CA . LEU B 1 691 ? 0.466 -63.508 -26.048 1 94.2 691 LEU B CA 1
ATOM 11951 C C . LEU B 1 691 ? 0.901 -64.068 -27.399 1 94.2 691 LEU B C 1
ATOM 11953 O O . LEU B 1 691 ? 0.101 -64.681 -28.108 1 94.2 691 LEU B O 1
ATOM 11957 N N . HIS B 1 692 ? 2.082 -63.838 -27.729 1 91.8 692 HIS B N 1
ATOM 11958 C CA . HIS B 1 692 ? 2.609 -64.271 -29.018 1 91.8 692 HIS B CA 1
ATOM 11959 C C . HIS B 1 692 ? 2.864 -65.774 -29.032 1 91.8 692 HIS B C 1
ATOM 11961 O O . HIS B 1 692 ? 3.29 -66.345 -28.025 1 91.8 692 HIS B O 1
ATOM 11967 N N . PRO B 1 693 ? 2.751 -66.457 -30.155 1 89.81 693 PRO B N 1
ATOM 11968 C CA . PRO B 1 693 ? 2.885 -67.914 -30.241 1 89.81 693 PRO B CA 1
ATOM 11969 C C . PRO B 1 693 ? 4.299 -68.395 -29.925 1 89.81 693 PRO B C 1
ATOM 11971 O O . PRO B 1 693 ? 4.497 -69.567 -29.594 1 89.81 693 PRO B O 1
ATOM 11974 N N . ASN B 1 694 ? 5.249 -67.539 -29.96 1 87.66 694 ASN B N 1
ATOM 11975 C CA . ASN B 1 694 ? 6.609 -67.915 -29.591 1 87.66 694 ASN B CA 1
ATOM 11976 C C . ASN B 1 694 ? 6.678 -68.427 -28.155 1 87.66 694 ASN B C 1
ATOM 11978 O O . ASN B 1 694 ? 7.596 -69.168 -27.799 1 87.66 694 ASN B O 1
ATOM 11982 N N . TYR B 1 695 ? 5.616 -68.119 -27.43 1 88.91 695 TYR B N 1
ATOM 11983 C CA . TYR B 1 695 ? 5.66 -68.427 -26.005 1 88.91 695 TYR B CA 1
ATOM 11984 C C . TYR B 1 695 ? 4.907 -69.717 -25.702 1 88.91 695 TYR B C 1
ATOM 11986 O O . TYR B 1 695 ? 5.011 -70.26 -24.6 1 88.91 695 TYR B O 1
ATOM 11994 N N . PHE B 1 696 ? 4.171 -70.245 -26.711 1 86.33 696 PHE B N 1
ATOM 11995 C CA . PHE B 1 696 ? 3.377 -71.418 -26.366 1 86.33 696 PHE B CA 1
ATOM 11996 C C . PHE B 1 696 ? 3.293 -72.381 -27.545 1 86.33 696 PHE B C 1
ATOM 11998 O O . PHE B 1 696 ? 2.525 -73.344 -27.512 1 86.33 696 PHE B O 1
ATOM 12005 N N . TYR B 1 697 ? 4.379 -72.164 -28.569 1 83.68 697 TYR B N 1
ATOM 12006 C CA . TYR B 1 697 ? 4.321 -73.071 -29.71 1 83.68 697 TYR B CA 1
ATOM 12007 C C . TYR B 1 697 ? 4.881 -74.441 -29.346 1 83.68 697 TYR B C 1
ATOM 12009 O O . TYR B 1 697 ? 6.044 -74.559 -28.953 1 83.68 697 TYR B O 1
ATOM 12017 N N . ASN B 1 698 ? 3.699 -75.374 -29.241 1 75.97 698 ASN B N 1
ATOM 12018 C CA . ASN B 1 698 ? 4.103 -76.761 -29.036 1 75.97 698 ASN B CA 1
ATOM 12019 C C . ASN B 1 698 ? 3.147 -77.731 -29.725 1 75.97 698 ASN B C 1
ATOM 12021 O O . ASN B 1 698 ? 1.939 -77.492 -29.77 1 75.97 698 ASN B O 1
ATOM 12025 N N . SER B 1 699 ? 3.628 -78.731 -30.477 1 64.82 699 SER B N 1
ATOM 12026 C CA . SER B 1 699 ? 2.82 -79.7 -31.211 1 64.82 699 SER B CA 1
ATOM 12027 C C . SER B 1 699 ? 1.895 -80.47 -30.274 1 64.82 699 SER B C 1
ATOM 12029 O O . SER B 1 699 ? 0.78 -80.834 -30.655 1 64.82 699 SER B O 1
ATOM 12031 N N . ASP B 1 700 ? 2.227 -80.867 -29.081 1 64.34 700 ASP B N 1
ATOM 12032 C CA . ASP B 1 700 ? 1.435 -81.797 -28.283 1 64.34 700 ASP B CA 1
ATOM 12033 C C . ASP B 1 700 ? 0.883 -81.116 -27.032 1 64.34 700 ASP B C 1
ATOM 12035 O O . ASP B 1 700 ? 0.106 -81.713 -26.285 1 64.34 700 ASP B O 1
ATOM 12039 N N . ASN B 1 701 ? 1.23 -79.755 -26.82 1 70.3 701 ASN B N 1
ATOM 12040 C CA . ASN B 1 701 ? 0.918 -79.247 -25.488 1 70.3 701 ASN B CA 1
ATOM 12041 C C . ASN B 1 701 ? -0.114 -78.124 -25.544 1 70.3 701 ASN B C 1
ATOM 12043 O O . ASN B 1 701 ? -0.167 -77.372 -26.518 1 70.3 701 ASN B O 1
ATOM 12047 N N . ILE B 1 702 ? -1.118 -78.201 -24.602 1 84.8 702 ILE B N 1
ATOM 12048 C CA . ILE B 1 702 ? -2.145 -77.188 -24.385 1 84.8 702 ILE B CA 1
ATOM 12049 C C . ILE B 1 702 ? -1.699 -76.229 -23.283 1 84.8 702 ILE B C 1
ATOM 12051 O O . ILE B 1 702 ? -1.34 -76.66 -22.185 1 84.8 702 ILE B O 1
ATOM 12055 N N . THR B 1 703 ? -1.517 -74.951 -23.678 1 89.67 703 THR B N 1
ATOM 12056 C CA . THR B 1 703 ? -1.15 -73.913 -22.721 1 89.67 703 THR B CA 1
ATOM 12057 C C . THR B 1 703 ? -2.392 -73.328 -22.055 1 89.67 703 THR B C 1
ATOM 12059 O O . THR B 1 703 ? -3.419 -73.132 -22.708 1 89.67 703 THR B O 1
ATOM 12062 N N . LYS B 1 704 ? -2.238 -73.079 -20.752 1 92 704 LYS B N 1
ATOM 12063 C CA . LYS B 1 704 ? -3.347 -72.524 -19.981 1 92 704 LYS B CA 1
ATOM 12064 C C . LYS B 1 704 ? -2.953 -71.205 -19.323 1 92 704 LYS B C 1
ATOM 12066 O O . LYS B 1 704 ? -1.899 -71.111 -18.691 1 92 704 LYS B O 1
ATOM 12071 N N . ILE B 1 705 ? -3.748 -70.227 -19.523 1 94.25 705 ILE B N 1
ATOM 12072 C CA . ILE B 1 705 ? -3.596 -68.932 -18.869 1 94.25 705 ILE B CA 1
ATOM 12073 C C . ILE B 1 705 ? -4.706 -68.741 -17.838 1 94.25 705 ILE B C 1
ATOM 12075 O O . ILE B 1 705 ? -5.89 -68.851 -18.164 1 94.25 705 ILE B O 1
ATOM 12079 N N . LYS B 1 706 ? -4.28 -68.45 -16.679 1 94.97 706 LYS B N 1
ATOM 12080 C CA . LYS B 1 706 ? -5.238 -68.289 -15.589 1 94.97 706 LYS B CA 1
ATOM 12081 C C . LYS B 1 706 ? -5.287 -66.841 -15.11 1 94.97 706 LYS B C 1
ATOM 12083 O O . LYS B 1 706 ? -4.246 -66.206 -14.928 1 94.97 706 LYS B O 1
ATOM 12088 N N . ILE B 1 707 ? -6.412 -66.341 -15.005 1 94.71 707 ILE B N 1
ATOM 12089 C CA . ILE B 1 707 ? -6.632 -64.989 -14.503 1 94.71 707 ILE B CA 1
ATOM 12090 C C . ILE B 1 707 ? -7.44 -65.044 -13.209 1 94.71 707 ILE B C 1
ATOM 12092 O O . ILE B 1 707 ? -8.513 -65.65 -13.165 1 94.71 707 ILE B O 1
ATOM 12096 N N . LYS B 1 708 ? -6.909 -64.43 -12.201 1 92.44 708 LYS B N 1
ATOM 12097 C CA . LYS B 1 708 ? -7.572 -64.415 -10.9 1 92.44 708 LYS B CA 1
ATOM 12098 C C . LYS B 1 708 ? -7.749 -62.988 -10.39 1 92.44 708 LYS B C 1
ATOM 12100 O O . LYS B 1 708 ? -6.787 -62.218 -10.34 1 92.44 708 LYS B O 1
ATOM 12105 N N . GLY B 1 709 ? -8.938 -62.667 -10.108 1 85.52 709 GLY B N 1
ATOM 12106 C CA . GLY B 1 709 ? -9.232 -61.362 -9.537 1 85.52 709 GLY B CA 1
ATOM 12107 C C . GLY B 1 709 ? -9.213 -61.356 -8.02 1 85.52 709 GLY B C 1
ATOM 12108 O O . GLY B 1 709 ? -9.157 -62.415 -7.391 1 85.52 709 GLY B O 1
ATOM 12109 N N . THR B 1 710 ? -9.152 -60.203 -7.514 1 77.86 710 THR B N 1
ATOM 12110 C CA . THR B 1 710 ? -9.238 -60.07 -6.064 1 77.86 710 THR B CA 1
ATOM 12111 C C . THR B 1 710 ? -10.693 -60.101 -5.605 1 77.86 710 THR B C 1
ATOM 12113 O O . THR B 1 710 ? -11.602 -59.805 -6.383 1 77.86 710 THR B O 1
ATOM 12116 N N . GLU B 1 711 ? -11.003 -60.582 -4.437 1 65.73 711 GLU B N 1
ATOM 12117 C CA . GLU B 1 711 ? -12.28 -60.985 -3.858 1 65.73 711 GLU B CA 1
ATOM 12118 C C . GLU B 1 711 ? -13.334 -59.896 -4.032 1 65.73 711 GLU B C 1
ATOM 12120 O O . GLU B 1 711 ? -14.509 -60.192 -4.263 1 65.73 711 GLU B O 1
ATOM 12125 N N . SER B 1 712 ? -12.982 -58.701 -4.043 1 66.03 712 SER B N 1
ATOM 12126 C CA . SER B 1 712 ? -14.054 -57.722 -3.898 1 66.03 712 SER B CA 1
ATOM 12127 C C . SER B 1 712 ? -14.456 -57.138 -5.249 1 66.03 712 SER B C 1
ATOM 12129 O O . SER B 1 712 ? -15.526 -56.539 -5.379 1 66.03 712 SER B O 1
ATOM 12131 N N . ASP B 1 713 ? -13.838 -57.406 -6.344 1 75.12 713 ASP B N 1
ATOM 12132 C CA . ASP B 1 713 ? -14.131 -56.684 -7.579 1 75.12 713 ASP B CA 1
ATOM 12133 C C . ASP B 1 713 ? -14.474 -57.649 -8.711 1 75.12 713 ASP B C 1
ATOM 12135 O O . ASP B 1 713 ? -14.026 -58.798 -8.711 1 75.12 713 ASP B O 1
ATOM 12139 N N . SER B 1 714 ? -15.44 -57.218 -9.525 1 81.25 714 SER B N 1
ATOM 12140 C CA . SER B 1 714 ? -15.819 -58.019 -10.685 1 81.25 714 SER B CA 1
ATOM 12141 C C . SER B 1 714 ? -15.049 -57.59 -11.929 1 81.25 714 SER B C 1
ATOM 12143 O O . SER B 1 714 ? -14.887 -56.395 -12.183 1 81.25 714 SER B O 1
ATOM 12145 N N . LEU B 1 715 ? -14.537 -58.616 -12.63 1 89.3 715 LEU B N 1
ATOM 12146 C CA . LEU B 1 715 ? -13.779 -58.383 -13.854 1 89.3 715 LEU B CA 1
ATOM 12147 C C . LEU B 1 715 ? -14.415 -59.109 -15.034 1 89.3 715 LEU B C 1
ATOM 12149 O O . LEU B 1 715 ? -15.055 -60.148 -14.857 1 89.3 715 LEU B O 1
ATOM 12153 N N . ILE B 1 716 ? -14.429 -58.501 -16.113 1 89.57 716 ILE B N 1
ATOM 12154 C CA . ILE B 1 716 ? -14.828 -59.136 -17.365 1 89.57 716 ILE B CA 1
ATOM 12155 C C . ILE B 1 716 ? -13.588 -59.5 -18.177 1 89.57 716 ILE B C 1
ATOM 12157 O O . ILE B 1 716 ? -12.792 -58.627 -18.531 1 89.57 716 ILE B O 1
ATOM 12161 N N . VAL B 1 717 ? -13.36 -60.758 -18.321 1 92.05 717 VAL B N 1
ATOM 12162 C CA . VAL B 1 717 ? -12.204 -61.241 -19.068 1 92.05 717 VAL B CA 1
ATOM 12163 C C . VAL B 1 717 ? -12.651 -61.76 -20.433 1 92.05 717 VAL B C 1
ATOM 12165 O O . VAL B 1 717 ? -13.522 -62.628 -20.52 1 92.05 717 VAL B O 1
ATOM 12168 N N . CYS B 1 718 ? -12.043 -61.25 -21.438 1 91.05 718 CYS B N 1
ATOM 12169 C CA . CYS B 1 718 ? -12.34 -61.692 -22.796 1 91.05 718 CYS B CA 1
ATOM 12170 C C . CYS B 1 718 ? -11.088 -62.221 -23.484 1 91.05 718 CYS B C 1
ATOM 12172 O O . CYS B 1 718 ? -9.983 -61.737 -23.23 1 91.05 718 CYS B O 1
ATOM 12174 N N . SER B 1 719 ? -11.186 -63.249 -24.293 1 92.62 719 SER B N 1
ATOM 12175 C CA . SER B 1 719 ? -10.07 -63.814 -25.044 1 92.62 719 SER B CA 1
ATOM 12176 C C . SER B 1 719 ? -10.446 -64.045 -26.504 1 92.62 719 SER B C 1
ATOM 12178 O O . SER B 1 719 ? -11.607 -64.321 -26.815 1 92.62 719 SER B O 1
ATOM 12180 N N . SER B 1 720 ? -9.513 -63.849 -27.342 1 91.46 720 SER B N 1
ATOM 12181 C CA . SER B 1 720 ? -9.701 -64.029 -28.778 1 91.46 720 SER B CA 1
ATOM 12182 C C . SER B 1 720 ? -8.386 -64.374 -29.469 1 91.46 720 SER B C 1
ATOM 12184 O O . SER B 1 720 ? -7.309 -64.123 -28.925 1 91.46 720 SER B O 1
ATOM 12186 N N . ARG B 1 721 ? -8.451 -65.014 -30.638 1 89.79 721 ARG B N 1
ATOM 12187 C CA . ARG B 1 721 ? -7.264 -65.296 -31.438 1 89.79 721 ARG B CA 1
ATOM 12188 C C . ARG B 1 721 ? -7.079 -64.25 -32.532 1 89.79 721 ARG B C 1
ATOM 12190 O O . ARG B 1 721 ? -6.149 -64.342 -33.336 1 89.79 721 ARG B O 1
ATOM 12197 N N . GLU B 1 722 ? -7.973 -63.229 -32.459 1 86.07 722 GLU B N 1
ATOM 12198 C CA . GLU B 1 722 ? -7.872 -62.03 -33.285 1 86.07 722 GLU B CA 1
ATOM 12199 C C . GLU B 1 722 ? -7.764 -60.774 -32.425 1 86.07 722 GLU B C 1
ATOM 12201 O O . GLU B 1 722 ? -8.204 -60.765 -31.273 1 86.07 722 GLU B O 1
ATOM 12206 N N . PRO B 1 723 ? -7.149 -59.84 -33.064 1 83.84 723 PRO B N 1
ATOM 12207 C CA . PRO B 1 723 ? -6.988 -58.618 -32.271 1 83.84 723 PRO B CA 1
ATOM 12208 C C . PRO B 1 723 ? -8.315 -58.075 -31.747 1 83.84 723 PRO B C 1
ATOM 12210 O O . PRO B 1 723 ? -9.309 -58.054 -32.477 1 83.84 723 PRO B O 1
ATOM 12213 N N . LEU B 1 724 ? -8.251 -57.87 -30.494 1 76.97 724 LEU B N 1
ATOM 12214 C CA . LEU B 1 724 ? -9.444 -57.369 -29.822 1 76.97 724 LEU B CA 1
ATOM 12215 C C . LEU B 1 724 ? -9.602 -55.868 -30.041 1 76.97 724 LEU B C 1
ATOM 12217 O O . LEU B 1 724 ? -8.615 -55.129 -30.04 1 76.97 724 LEU B O 1
ATOM 12221 N N . ASP B 1 725 ? -10.666 -55.536 -30.752 1 64.78 725 ASP B N 1
ATOM 12222 C CA . ASP B 1 725 ? -10.971 -54.118 -30.915 1 64.78 725 ASP B CA 1
ATOM 12223 C C . ASP B 1 725 ? -11.961 -53.644 -29.853 1 64.78 725 ASP B C 1
ATOM 12225 O O . ASP B 1 725 ? -12.952 -54.322 -29.574 1 64.78 725 ASP B O 1
ATOM 12229 N N . ILE B 1 726 ? -11.577 -52.596 -29.099 1 57.22 726 ILE B N 1
ATOM 12230 C CA . ILE B 1 726 ? -12.405 -52.048 -28.03 1 57.22 726 ILE B CA 1
ATOM 12231 C C . ILE B 1 726 ? -13.831 -51.843 -28.536 1 57.22 726 ILE B C 1
ATOM 12233 O O . ILE B 1 726 ? -14.795 -52.04 -27.792 1 57.22 726 ILE B O 1
ATOM 12237 N N . ASN B 1 727 ? -13.96 -51.371 -29.775 1 51.32 727 ASN B N 1
ATOM 12238 C CA . ASN B 1 727 ? -15.256 -50.945 -30.293 1 51.32 727 ASN B CA 1
ATOM 12239 C C . ASN B 1 727 ? -16.001 -52.099 -30.957 1 51.32 727 ASN B C 1
ATOM 12241 O O . ASN B 1 727 ? -17.166 -51.957 -31.334 1 51.32 727 ASN B O 1
ATOM 12245 N N . THR B 1 728 ? -15.277 -53.264 -31.234 1 54.27 728 THR B N 1
ATOM 12246 C CA . THR B 1 728 ? -16.006 -54.241 -32.036 1 54.27 728 THR B CA 1
ATOM 12247 C C . THR B 1 728 ? -16.198 -55.541 -31.261 1 54.27 728 THR B C 1
ATOM 12249 O O . THR B 1 728 ? -15.267 -56.03 -30.618 1 54.27 728 THR B O 1
ATOM 12252 N N . THR B 1 729 ? -17.373 -55.806 -30.857 1 51.86 729 THR B N 1
ATOM 12253 C CA . THR B 1 729 ? -17.731 -57.127 -30.352 1 51.86 729 THR B CA 1
ATOM 12254 C C . THR B 1 729 ? -17.541 -58.189 -31.431 1 51.86 729 THR B C 1
ATOM 12256 O O . THR B 1 729 ? -18.268 -58.206 -32.427 1 51.86 729 THR B O 1
ATOM 12259 N N . ASN B 1 730 ? -16.424 -58.515 -31.726 1 54.92 730 ASN B N 1
ATOM 12260 C CA . ASN B 1 730 ? -16.29 -59.572 -32.722 1 54.92 730 ASN B CA 1
ATOM 12261 C C . ASN B 1 730 ? -16.826 -60.903 -32.203 1 54.92 730 ASN B C 1
ATOM 12263 O O . ASN B 1 730 ? -16.732 -61.191 -31.008 1 54.92 730 ASN B O 1
ATOM 12267 N N . ALA B 1 731 ? -17.667 -61.638 -32.961 1 57.32 731 ALA B N 1
ATOM 12268 C CA . ALA B 1 731 ? -18.303 -62.941 -32.783 1 57.32 731 ALA B CA 1
ATOM 12269 C C . ALA B 1 731 ? -17.318 -63.96 -32.216 1 57.32 731 ALA B C 1
ATOM 12271 O O . ALA B 1 731 ? -17.712 -64.876 -31.491 1 57.32 731 ALA B O 1
ATOM 12272 N N . SER B 1 732 ? -16.068 -63.813 -32.398 1 65.16 732 SER B N 1
ATOM 12273 C CA . SER B 1 732 ? -15.15 -64.889 -32.041 1 65.16 732 SER B CA 1
ATOM 12274 C C . SER B 1 732 ? -14.541 -64.661 -30.661 1 65.16 732 SER B C 1
ATOM 12276 O O . SER B 1 732 ? -13.651 -65.403 -30.24 1 65.16 732 SER B O 1
ATOM 12278 N N . GLN B 1 733 ? -15.219 -63.747 -29.819 1 79.82 733 GLN B N 1
ATOM 12279 C CA . GLN B 1 733 ? -14.671 -63.427 -28.505 1 79.82 733 GLN B CA 1
ATOM 12280 C C . GLN B 1 733 ? -15.426 -64.16 -27.4 1 79.82 733 GLN B C 1
ATOM 12282 O O . GLN B 1 733 ? -16.645 -64.328 -27.48 1 79.82 733 GLN B O 1
ATOM 12287 N N . SER B 1 734 ? -14.751 -64.858 -26.607 1 86.57 734 SER B N 1
ATOM 12288 C CA . SER B 1 734 ? -15.32 -65.462 -25.407 1 86.57 734 SER B CA 1
ATOM 12289 C C . SER B 1 734 ? -15.066 -64.596 -24.178 1 86.57 734 SER B C 1
ATOM 12291 O O . SER B 1 734 ? -13.914 -64.35 -23.813 1 86.57 734 SER B O 1
ATOM 12293 N N . CYS B 1 735 ? -16.195 -64.099 -23.626 1 89.64 735 CYS B N 1
ATOM 12294 C CA . CYS B 1 735 ? -16.081 -63.241 -22.452 1 89.64 735 CYS B CA 1
ATOM 12295 C C . CYS B 1 735 ? -16.752 -63.879 -21.242 1 89.64 735 CYS B C 1
ATOM 12297 O O . CYS B 1 735 ? -17.829 -64.465 -21.361 1 89.64 735 CYS B O 1
ATOM 12299 N N . VAL B 1 736 ? -16.024 -63.864 -20.132 1 89.04 736 VAL B N 1
ATOM 12300 C CA . VAL B 1 736 ? -16.562 -64.415 -18.892 1 89.04 736 VAL B CA 1
ATOM 12301 C C . VAL B 1 736 ? -16.432 -63.388 -17.77 1 89.04 736 VAL B C 1
ATOM 12303 O O . VAL B 1 736 ? -15.437 -62.662 -17.697 1 89.04 736 VAL B O 1
ATOM 12306 N N . SER B 1 737 ? -17.38 -63.286 -16.959 1 88.26 737 SER B N 1
ATOM 12307 C CA . SER B 1 737 ? -17.31 -62.45 -15.764 1 88.26 737 SER B CA 1
ATOM 12308 C C . SER B 1 737 ? -16.793 -63.24 -14.567 1 88.26 737 SER B C 1
ATOM 12310 O O . SER B 1 737 ? -17.276 -64.339 -14.285 1 88.26 737 SER B O 1
ATOM 12312 N N . ILE B 1 738 ? -15.78 -62.729 -14.022 1 86.84 738 ILE B N 1
ATOM 12313 C CA . ILE B 1 738 ? -15.193 -63.462 -12.905 1 86.84 738 ILE B CA 1
ATOM 12314 C C . ILE B 1 738 ? -15.236 -62.602 -11.644 1 86.84 738 ILE B C 1
ATOM 12316 O O . ILE B 1 738 ? -15.057 -61.384 -11.709 1 86.84 738 ILE B O 1
ATOM 12320 N N . SER B 1 739 ? -15.735 -63.254 -10.539 1 79.8 739 SER B N 1
ATOM 12321 C CA . SER B 1 739 ? -15.69 -62.665 -9.205 1 79.8 739 SER B CA 1
ATOM 12322 C C . SER B 1 739 ? -14.976 -63.583 -8.218 1 79.8 739 SER B C 1
ATOM 12324 O O . SER B 1 739 ? -15.516 -64.619 -7.825 1 79.8 739 SER B O 1
ATOM 12326 N N . ASN B 1 740 ? -13.838 -63.493 -7.836 1 75.01 740 ASN B N 1
ATOM 12327 C CA . ASN B 1 740 ? -13.041 -64.301 -6.92 1 75.01 740 ASN B CA 1
ATOM 12328 C C . ASN B 1 740 ? -12.788 -65.698 -7.479 1 75.01 740 ASN B C 1
ATOM 12330 O O . ASN B 1 740 ? -12.602 -66.651 -6.72 1 75.01 740 ASN B O 1
ATOM 12334 N N . GLU B 1 741 ? -13.007 -65.834 -8.728 1 81.59 741 GLU B N 1
ATOM 12335 C CA . GLU B 1 741 ? -12.766 -67.132 -9.351 1 81.59 741 GLU B CA 1
ATOM 12336 C C . GLU B 1 741 ? -11.65 -67.047 -10.388 1 81.59 741 GLU B C 1
ATOM 12338 O O . GLU B 1 741 ? -11.364 -65.969 -10.914 1 81.59 741 GLU B O 1
ATOM 12343 N N . GLU B 1 742 ? -11.074 -68.121 -10.446 1 89.58 742 GLU B N 1
ATOM 12344 C CA . GLU B 1 742 ? -10.018 -68.245 -11.447 1 89.58 742 GLU B CA 1
ATOM 12345 C C . GLU B 1 742 ? -10.586 -68.663 -12.8 1 89.58 742 GLU B C 1
ATOM 12347 O O . GLU B 1 742 ? -11.425 -69.563 -12.876 1 89.58 742 GLU B O 1
ATOM 12352 N N . HIS B 1 743 ? -10.312 -67.9 -13.734 1 92.7 743 HIS B N 1
ATOM 12353 C CA . HIS B 1 743 ? -10.699 -68.232 -15.101 1 92.7 743 HIS B CA 1
ATOM 12354 C C . HIS B 1 743 ? -9.498 -68.704 -15.913 1 92.7 743 HIS B C 1
ATOM 12356 O O . HIS B 1 743 ? -8.449 -68.057 -15.912 1 92.7 743 HIS B O 1
ATOM 12362 N N . SER B 1 744 ? -9.705 -69.767 -16.59 1 93.45 744 SER B N 1
ATOM 12363 C CA . SER B 1 744 ? -8.606 -70.346 -17.355 1 93.45 744 SER B CA 1
ATOM 12364 C C . SER B 1 744 ? -8.879 -70.278 -18.854 1 93.45 744 SER B C 1
ATOM 12366 O O . SER B 1 744 ? -9.984 -70.588 -19.303 1 93.45 744 SER B O 1
ATOM 12368 N N . ILE B 1 745 ? -7.924 -69.864 -19.54 1 93.82 745 ILE B N 1
ATOM 12369 C CA . ILE B 1 745 ? -7.965 -69.825 -20.998 1 93.82 745 ILE B CA 1
ATOM 12370 C C . ILE B 1 745 ? -6.965 -70.827 -21.569 1 93.82 745 ILE B C 1
ATOM 12372 O O . ILE B 1 745 ? -5.787 -70.817 -21.202 1 93.82 745 ILE B O 1
ATOM 12376 N N . THR B 1 746 ? -7.475 -71.642 -22.441 1 90.47 746 THR B N 1
ATOM 12377 C CA . THR B 1 746 ? -6.598 -72.624 -23.069 1 90.47 746 THR B CA 1
ATOM 12378 C C . THR B 1 746 ? -6.303 -72.238 -24.516 1 90.47 746 THR B C 1
ATOM 12380 O O . THR B 1 746 ? -7.192 -71.775 -25.234 1 90.47 746 THR B O 1
ATOM 12383 N N . VAL B 1 747 ? -5.11 -72.316 -24.821 1 89.23 747 VAL B N 1
ATOM 12384 C CA . VAL B 1 747 ? -4.697 -71.969 -26.177 1 89.23 747 VAL B CA 1
ATOM 12385 C C . VAL B 1 747 ? -3.774 -73.052 -26.729 1 89.23 747 VAL B C 1
ATOM 12387 O O . VAL B 1 747 ? -2.976 -73.633 -25.989 1 89.23 747 VAL B O 1
ATOM 12390 N N . SER B 1 748 ? -4.004 -73.408 -28.016 1 86.3 748 SER B N 1
ATOM 12391 C CA . SER B 1 748 ? -3.169 -74.401 -28.684 1 86.3 748 SER B CA 1
ATOM 12392 C C . SER B 1 748 ? -2.915 -74.023 -30.139 1 86.3 748 SER B C 1
ATOM 12394 O O . SER B 1 748 ? -3.623 -73.183 -30.7 1 86.3 748 SER B O 1
ATOM 12396 N N . CYS B 1 749 ? -1.823 -74.564 -30.663 1 84.47 749 CYS B N 1
ATOM 12397 C CA . CYS B 1 749 ? -1.464 -74.354 -32.061 1 84.47 749 CYS B CA 1
ATOM 12398 C C . CYS B 1 749 ? -1.575 -75.65 -32.854 1 84.47 749 CYS B C 1
ATOM 12400 O O . CYS B 1 749 ? -0.774 -75.901 -33.757 1 84.47 749 CYS B O 1
ATOM 12402 N N . SER B 1 750 ? -2.451 -76.435 -32.612 1 75.37 750 SER B N 1
ATOM 12403 C CA . SER B 1 750 ? -2.528 -77.781 -33.171 1 75.37 750 SER B CA 1
ATOM 12404 C C . SER B 1 750 ? -2.676 -77.742 -34.688 1 75.37 750 SER B C 1
ATOM 12406 O O . SER B 1 750 ? -2.189 -78.632 -35.388 1 75.37 750 SER B O 1
ATOM 12408 N N . ASP B 1 751 ? -3.235 -76.854 -35.219 1 75.59 751 ASP B N 1
ATOM 12409 C CA . ASP B 1 751 ? -3.511 -76.829 -36.653 1 75.59 751 ASP B CA 1
ATOM 12410 C C . ASP B 1 751 ? -2.386 -76.133 -37.416 1 75.59 751 ASP B C 1
ATOM 12412 O O . ASP B 1 751 ? -2.41 -76.071 -38.647 1 75.59 751 ASP B O 1
ATOM 12416 N N . ALA B 1 752 ? -1.357 -75.72 -36.616 1 80.54 752 ALA B N 1
ATOM 12417 C CA . ALA B 1 752 ? -0.315 -74.963 -37.304 1 80.54 752 ALA B CA 1
ATOM 12418 C C . ALA B 1 752 ? 0.96 -75.789 -37.447 1 80.54 752 ALA B C 1
ATOM 12420 O O . ALA B 1 752 ? 1.357 -76.495 -36.516 1 80.54 752 ALA B O 1
ATOM 12421 N N . ASN B 1 753 ? 1.471 -75.855 -38.638 1 79.4 753 ASN B N 1
ATOM 12422 C CA . ASN B 1 753 ? 2.724 -76.562 -38.881 1 79.4 753 ASN B CA 1
ATOM 12423 C C . ASN B 1 753 ? 3.932 -75.691 -38.552 1 79.4 753 ASN B C 1
ATOM 12425 O O . ASN B 1 753 ? 5.021 -76.205 -38.292 1 79.4 753 ASN B O 1
ATOM 12429 N N . PHE B 1 754 ? 3.711 -74.401 -38.701 1 82.81 754 PHE B N 1
ATOM 12430 C CA . PHE B 1 754 ? 4.766 -73.437 -38.411 1 82.81 754 PHE B CA 1
ATOM 12431 C C . PHE B 1 754 ? 4.293 -72.406 -37.393 1 82.81 754 PHE B C 1
ATOM 12433 O O . PHE B 1 754 ? 3.095 -72.137 -37.285 1 82.81 754 PHE B O 1
ATOM 12440 N N . ILE B 1 755 ? 5.234 -71.868 -36.679 1 82.74 755 ILE B N 1
ATOM 12441 C CA . ILE B 1 755 ? 4.929 -70.927 -35.607 1 82.74 755 ILE B CA 1
ATOM 12442 C C . ILE B 1 755 ? 4.185 -69.72 -36.175 1 82.74 755 ILE B C 1
ATOM 12444 O O . ILE B 1 755 ? 3.271 -69.19 -35.54 1 82.74 755 ILE B O 1
ATOM 12448 N N . HIS B 1 756 ? 4.568 -69.263 -37.374 1 79.91 756 HIS B N 1
ATOM 12449 C CA . HIS B 1 756 ? 3.992 -68.046 -37.935 1 79.91 756 HIS B CA 1
ATOM 12450 C C . HIS B 1 756 ? 2.553 -68.273 -38.384 1 79.91 756 HIS B C 1
ATOM 12452 O O . HIS B 1 756 ? 1.812 -67.315 -38.615 1 79.91 756 HIS B O 1
ATOM 12458 N N . GLU B 1 757 ? 2.124 -69.556 -38.394 1 84.38 757 GLU B N 1
ATOM 12459 C CA . GLU B 1 757 ? 0.751 -69.874 -38.773 1 84.38 757 GLU B CA 1
ATOM 12460 C C . GLU B 1 757 ? -0.154 -69.962 -37.547 1 84.38 757 GLU B C 1
ATOM 12462 O O . GLU B 1 757 ? -1.379 -70.022 -37.677 1 84.38 757 GLU B O 1
ATOM 12467 N N . CYS B 1 758 ? 0.522 -69.99 -36.453 1 88.17 758 CYS B N 1
ATOM 12468 C CA . CYS B 1 758 ? -0.247 -70.021 -35.214 1 88.17 758 CYS B CA 1
ATOM 12469 C C . CYS B 1 758 ? -0.677 -68.618 -34.803 1 88.17 758 CYS B C 1
ATOM 12471 O O . CYS B 1 758 ? 0.165 -67.744 -34.588 1 88.17 758 CYS B O 1
ATOM 12473 N N . PRO B 1 759 ? -1.948 -68.333 -34.714 1 89.9 759 PRO B N 1
ATOM 12474 C CA . PRO B 1 759 ? -2.415 -67.001 -34.325 1 89.9 759 PRO B CA 1
ATOM 12475 C C . PRO B 1 759 ? -2.127 -66.679 -32.86 1 89.9 759 PRO B C 1
ATOM 12477 O O . PRO B 1 759 ? -2.112 -67.58 -32.018 1 89.9 759 PRO B O 1
ATOM 12480 N N . SER B 1 760 ? -1.907 -65.458 -32.537 1 91.95 760 SER B N 1
ATOM 12481 C CA . SER B 1 760 ? -1.653 -65.004 -31.173 1 91.95 760 SER B CA 1
ATOM 12482 C C . SER B 1 760 ? -2.925 -65.041 -30.332 1 91.95 760 SER B C 1
ATOM 12484 O O . SER B 1 760 ? -4.03 -65.131 -30.872 1 91.95 760 SER B O 1
ATOM 12486 N N . LEU B 1 761 ? -2.743 -65.054 -29.042 1 93.11 761 LEU B N 1
ATOM 12487 C CA . LEU B 1 761 ? -3.862 -64.964 -28.11 1 93.11 761 LEU B CA 1
ATOM 12488 C C . LEU B 1 761 ? -4.032 -63.537 -27.6 1 93.11 761 LEU B C 1
ATOM 12490 O O . LEU B 1 761 ? -3.069 -62.919 -27.14 1 93.11 761 LEU B O 1
ATOM 12494 N N . TYR B 1 762 ? -5.196 -63.025 -27.736 1 93.54 762 TYR B N 1
ATOM 12495 C CA . TYR B 1 762 ? -5.53 -61.697 -27.233 1 93.54 762 TYR B CA 1
ATOM 12496 C C . TYR B 1 762 ? -6.478 -61.787 -26.043 1 93.54 762 TYR B C 1
ATOM 12498 O O . TYR B 1 762 ? -7.415 -62.588 -26.047 1 93.54 762 TYR B O 1
ATOM 12506 N N . ILE B 1 763 ? -6.152 -61.027 -25.022 1 93.55 763 ILE B N 1
ATOM 12507 C CA . ILE B 1 763 ? -6.963 -61.018 -23.81 1 93.55 763 ILE B CA 1
ATOM 12508 C C . ILE B 1 763 ? -7.29 -59.579 -23.417 1 93.55 763 ILE B C 1
ATOM 12510 O O . ILE B 1 763 ? -6.449 -58.687 -23.551 1 93.55 763 ILE B O 1
ATOM 12514 N N . SER B 1 764 ? -8.46 -59.324 -23.009 1 92.22 764 SER B N 1
ATOM 12515 C CA . SER B 1 764 ? -8.849 -58.04 -22.434 1 92.22 764 SER B CA 1
ATOM 12516 C C . SER B 1 764 ? -9.436 -58.215 -21.038 1 92.22 764 SER B C 1
ATOM 12518 O O . SER B 1 764 ? -10.154 -59.183 -20.777 1 92.22 764 SER B O 1
ATOM 12520 N N . ILE B 1 765 ? -9.028 -57.432 -20.175 1 91.21 765 ILE B N 1
ATOM 12521 C CA . ILE B 1 765 ? -9.537 -57.441 -18.807 1 91.21 765 ILE B CA 1
ATOM 12522 C C . ILE B 1 765 ? -10.145 -56.081 -18.474 1 91.21 765 ILE B C 1
ATOM 12524 O O . ILE B 1 765 ? -9.447 -55.064 -18.475 1 91.21 765 ILE B O 1
ATOM 12528 N N . ALA B 1 766 ? -11.428 -56.031 -18.208 1 89.01 766 ALA B N 1
ATOM 12529 C CA . ALA B 1 766 ? -12.158 -54.8 -17.915 1 89.01 766 ALA B CA 1
ATOM 12530 C C . ALA B 1 766 ? -12.804 -54.861 -16.534 1 89.01 766 ALA B C 1
ATOM 12532 O O . ALA B 1 766 ? -13.113 -55.945 -16.034 1 89.01 766 ALA B O 1
ATOM 12533 N N . SER B 1 767 ? -12.822 -53.72 -15.937 1 85.56 767 SER B N 1
ATOM 12534 C CA . SER B 1 767 ? -13.485 -53.656 -14.639 1 85.56 767 SER B CA 1
ATOM 12535 C C . SER B 1 767 ? -14.828 -52.941 -14.739 1 85.56 767 SER B C 1
ATOM 12537 O O . SER B 1 767 ? -15.017 -52.081 -15.602 1 85.56 767 SER B O 1
ATOM 12539 N N . ASN B 1 768 ? -15.851 -53.487 -14.079 1 71.97 768 ASN B N 1
ATOM 12540 C CA . ASN B 1 768 ? -17.12 -52.774 -13.977 1 71.97 768 ASN B CA 1
ATOM 12541 C C . ASN B 1 768 ? -17.052 -51.655 -12.942 1 71.97 768 ASN B C 1
ATOM 12543 O O . ASN B 1 768 ? -16.14 -51.624 -12.114 1 71.97 768 ASN B O 1
ATOM 12547 N N . ALA B 1 769 ? -17.902 -50.527 -13.034 1 61.31 769 ALA B N 1
ATOM 12548 C CA . ALA B 1 769 ? -17.954 -49.282 -12.271 1 61.31 769 ALA B CA 1
ATOM 12549 C C . ALA B 1 769 ? -17.91 -49.556 -10.77 1 61.31 769 ALA B C 1
ATOM 12551 O O . ALA B 1 769 ? -17.819 -48.626 -9.965 1 61.31 769 ALA B O 1
ATOM 12552 N N . SER B 1 770 ? -18.161 -50.687 -10.254 1 50.95 770 SER B N 1
ATOM 12553 C CA . SER B 1 770 ? -18.803 -50.676 -8.943 1 50.95 770 SER B CA 1
ATOM 12554 C C . SER B 1 770 ? -17.867 -50.123 -7.874 1 50.95 770 SER B C 1
ATOM 12556 O O . SER B 1 770 ? -18.241 -49.223 -7.119 1 50.95 770 SER B O 1
ATOM 12558 N N . THR B 1 771 ? -16.782 -50.896 -7.097 1 53.81 771 THR B N 1
ATOM 12559 C CA . THR B 1 771 ? -16.611 -51.083 -5.66 1 53.81 771 THR B CA 1
ATOM 12560 C C . THR B 1 771 ? -15.635 -50.055 -5.094 1 53.81 771 THR B C 1
ATOM 12562 O O . THR B 1 771 ? -14.687 -49.652 -5.772 1 53.81 771 THR B O 1
ATOM 12565 N N . ILE B 1 772 ? -16.122 -49.156 -4.149 1 59.51 772 ILE B N 1
ATOM 12566 C CA . ILE B 1 772 ? -15.593 -48.198 -3.184 1 59.51 772 ILE B CA 1
ATOM 12567 C C . ILE B 1 772 ? -14.389 -48.801 -2.465 1 59.51 772 ILE B C 1
ATOM 12569 O O . ILE B 1 772 ? -14.009 -48.342 -1.385 1 59.51 772 ILE B O 1
ATOM 12573 N N . SER B 1 773 ? -13.614 -49.698 -3.037 1 73.43 773 SER B N 1
ATOM 12574 C CA . SER B 1 773 ? -12.531 -50.195 -2.194 1 73.43 773 SER B CA 1
ATOM 12575 C C . SER B 1 773 ? -11.232 -49.442 -2.462 1 73.43 773 SER B C 1
ATOM 12577 O O . SER B 1 773 ? -10.861 -49.225 -3.617 1 73.43 773 SER B O 1
ATOM 12579 N N . TYR B 1 774 ? -10.662 -48.861 -1.426 1 83.1 774 TYR B N 1
ATOM 12580 C CA . TYR B 1 774 ? -9.403 -48.126 -1.462 1 83.1 774 TYR B CA 1
ATOM 12581 C C . TYR B 1 774 ? -8.251 -48.993 -0.966 1 83.1 774 TYR B C 1
ATOM 12583 O O . TYR B 1 774 ? -7.552 -48.625 -0.02 1 83.1 774 TYR B O 1
ATOM 12591 N N . GLN B 1 775 ? -8.007 -50.088 -1.764 1 78.52 775 GLN B N 1
ATOM 12592 C CA . GLN B 1 775 ? -7.097 -51.095 -1.229 1 78.52 775 GLN B CA 1
ATOM 12593 C C . GLN B 1 775 ? -5.701 -50.948 -1.828 1 78.52 775 GLN B C 1
ATOM 12595 O O . GLN B 1 775 ? -4.736 -51.518 -1.314 1 78.52 775 GLN B O 1
ATOM 12600 N N . CYS B 1 776 ? -5.549 -50.181 -2.872 1 85.94 776 CYS B N 1
ATOM 12601 C CA . CYS B 1 776 ? -4.218 -50.043 -3.453 1 85.94 776 CYS B CA 1
ATOM 12602 C C . CYS B 1 776 ? -3.359 -49.091 -2.629 1 85.94 776 CYS B C 1
ATOM 12604 O O . CYS B 1 776 ? -3.633 -47.891 -2.574 1 85.94 776 CYS B O 1
ATOM 12606 N N . THR B 1 777 ? -2.254 -49.567 -1.994 1 83.73 777 THR B N 1
ATOM 12607 C CA . THR B 1 777 ? -1.487 -48.733 -1.075 1 83.73 777 THR B CA 1
ATOM 12608 C C . THR B 1 777 ? -0.018 -48.684 -1.486 1 83.73 777 THR B C 1
ATOM 12610 O O . THR B 1 777 ? 0.748 -47.865 -0.976 1 83.73 777 THR B O 1
ATOM 12613 N N . ASP B 1 778 ? 0.315 -49.496 -2.479 1 86.06 778 ASP B N 1
ATOM 12614 C CA . ASP B 1 778 ? 1.705 -49.474 -2.921 1 86.06 778 ASP B CA 1
ATOM 12615 C C . ASP B 1 778 ? 1.982 -48.258 -3.803 1 86.06 778 ASP B C 1
ATOM 12617 O O . ASP B 1 778 ? 1.433 -48.143 -4.901 1 86.06 778 ASP B O 1
ATOM 12621 N N . PHE B 1 779 ? 2.807 -47.415 -3.422 1 84.55 779 PHE B N 1
ATOM 12622 C CA . PHE B 1 779 ? 3.03 -46.147 -4.108 1 84.55 779 PHE B CA 1
ATOM 12623 C C . PHE B 1 779 ? 3.738 -46.37 -5.44 1 84.55 779 PHE B C 1
ATOM 12625 O O . PHE B 1 779 ? 3.703 -45.507 -6.319 1 84.55 779 PHE B O 1
ATOM 12632 N N . ARG B 1 780 ? 4.345 -47.577 -5.669 1 81.97 780 ARG B N 1
ATOM 12633 C CA . ARG B 1 780 ? 5.092 -47.84 -6.895 1 81.97 780 ARG B CA 1
ATOM 12634 C C . ARG B 1 780 ? 4.156 -48.227 -8.035 1 81.97 780 ARG B C 1
ATOM 12636 O O . ARG B 1 780 ? 4.498 -48.063 -9.208 1 81.97 780 ARG B O 1
ATOM 12643 N N . VAL B 1 781 ? 2.964 -48.614 -7.514 1 89.31 781 VAL B N 1
ATOM 12644 C CA . VAL B 1 781 ? 2.12 -49.169 -8.567 1 89.31 781 VAL B CA 1
ATOM 12645 C C . VAL B 1 781 ? 0.741 -48.514 -8.523 1 89.31 781 VAL B C 1
ATOM 12647 O O . VAL B 1 781 ? -0.002 -48.552 -9.507 1 89.31 781 VAL B O 1
ATOM 12650 N N . CYS B 1 782 ? 0.401 -47.918 -7.428 1 90.31 782 CYS B N 1
ATOM 12651 C CA . CYS B 1 782 ? -0.953 -47.394 -7.283 1 90.31 782 CYS B CA 1
ATOM 12652 C C . CYS B 1 782 ? -1.027 -45.942 -7.74 1 90.31 782 CYS B C 1
ATOM 12654 O O . CYS B 1 782 ? -0.782 -45.026 -6.953 1 90.31 782 CYS B O 1
ATOM 12656 N N . ARG B 1 783 ? -1.437 -45.705 -8.925 1 92.56 783 ARG B N 1
ATOM 12657 C CA . ARG B 1 783 ? -1.655 -44.349 -9.419 1 92.56 783 ARG B CA 1
ATOM 12658 C C . ARG B 1 783 ? -2.835 -43.691 -8.71 1 92.56 783 ARG B C 1
ATOM 12660 O O . ARG B 1 783 ? -2.799 -42.495 -8.414 1 92.56 783 ARG B O 1
ATOM 12667 N N . VAL B 1 784 ? -3.89 -44.514 -8.487 1 91.72 784 VAL B N 1
ATOM 12668 C CA . VAL B 1 784 ? -5.065 -44.089 -7.735 1 91.72 784 VAL B CA 1
ATOM 12669 C C . VAL B 1 784 ? -5.427 -45.15 -6.698 1 91.72 784 VAL B C 1
ATOM 12671 O O . VAL B 1 784 ? -5.185 -46.34 -6.908 1 91.72 784 VAL B O 1
ATOM 12674 N N . PRO B 1 785 ? -6.026 -44.803 -5.608 1 90.59 785 PRO B N 1
ATOM 12675 C CA . PRO B 1 785 ? -6.259 -45.732 -4.5 1 90.59 785 PRO B CA 1
ATOM 12676 C C . PRO B 1 785 ? -7.297 -46.801 -4.834 1 90.59 785 PRO B C 1
ATOM 12678 O O . PRO B 1 785 ? -7.359 -47.837 -4.166 1 90.59 785 PRO B O 1
ATOM 12681 N N . ASN B 1 786 ? -8.05 -46.613 -5.837 1 88.07 786 ASN B N 1
ATOM 12682 C CA . ASN B 1 786 ? -9.129 -47.559 -6.101 1 88.07 786 ASN B CA 1
ATOM 12683 C C . ASN B 1 786 ? -8.823 -48.435 -7.313 1 88.07 786 ASN B C 1
ATOM 12685 O O . ASN B 1 786 ? -9.738 -48.904 -7.993 1 88.07 786 ASN B O 1
ATOM 12689 N N . LEU B 1 787 ? -7.579 -48.668 -7.568 1 89.4 787 LEU B N 1
ATOM 12690 C CA . LEU B 1 787 ? -7.189 -49.608 -8.613 1 89.4 787 LEU B CA 1
ATOM 12691 C C . LEU B 1 787 ? -7.565 -51.035 -8.229 1 89.4 787 LEU B C 1
ATOM 12693 O O . LEU B 1 787 ? -7.513 -51.4 -7.053 1 89.4 787 LEU B O 1
ATOM 12697 N N . ILE B 1 788 ? -7.867 -51.819 -9.229 1 87.14 788 ILE B N 1
ATOM 12698 C CA . ILE B 1 788 ? -8.25 -53.208 -8.999 1 87.14 788 ILE B CA 1
ATOM 12699 C C . ILE B 1 788 ? -7.118 -54.134 -9.437 1 87.14 788 ILE B C 1
ATOM 12701 O O . ILE B 1 788 ? -6.699 -54.107 -10.597 1 87.14 788 ILE B O 1
ATOM 12705 N N . LYS B 1 789 ? -6.687 -54.902 -8.567 1 89.51 789 LYS B N 1
ATOM 12706 C CA . LYS B 1 789 ? -5.561 -55.795 -8.823 1 89.51 789 LYS B CA 1
ATOM 12707 C C . LYS B 1 789 ? -6.037 -57.139 -9.368 1 89.51 789 LYS B C 1
ATOM 12709 O O . LYS B 1 789 ? -7.087 -57.641 -8.964 1 89.51 789 LYS B O 1
ATOM 12714 N N . TYR B 1 790 ? -5.386 -57.736 -10.305 1 91.11 790 TYR B N 1
ATOM 12715 C CA . TYR B 1 790 ? -5.585 -59.103 -10.772 1 91.11 790 TYR B CA 1
ATOM 12716 C C . TYR B 1 790 ? -4.255 -59.761 -11.118 1 91.11 790 TYR B C 1
ATOM 12718 O O . TYR B 1 790 ? -3.252 -59.075 -11.329 1 91.11 790 TYR B O 1
ATOM 12726 N N . THR B 1 791 ? -4.26 -61.058 -11.076 1 93.6 791 THR B N 1
ATOM 12727 C CA . THR B 1 791 ? -3.042 -61.825 -11.315 1 93.6 791 THR B CA 1
ATOM 12728 C C . THR B 1 791 ? -3.211 -62.745 -12.52 1 93.6 791 THR B C 1
ATOM 12730 O O . THR B 1 791 ? -4.229 -63.427 -12.65 1 93.6 791 THR B O 1
ATOM 12733 N N . ILE B 1 792 ? -2.309 -62.709 -13.408 1 95.17 792 ILE B N 1
ATOM 12734 C CA . ILE B 1 792 ? -2.257 -63.605 -14.559 1 95.17 792 ILE B CA 1
ATOM 12735 C C . ILE B 1 792 ? -1.18 -64.665 -14.34 1 95.17 792 ILE B C 1
ATOM 12737 O O . ILE B 1 792 ? -0.015 -64.336 -14.104 1 95.17 792 ILE B O 1
ATOM 12741 N N . SER B 1 793 ? -1.578 -65.898 -14.42 1 94.48 793 SER B N 1
ATOM 12742 C CA . SER B 1 793 ? -0.64 -67.002 -14.25 1 94.48 793 SER B CA 1
ATOM 12743 C C . SER B 1 793 ? -0.614 -67.9 -15.483 1 94.48 793 SER B C 1
ATOM 12745 O O . SER B 1 793 ? -1.564 -67.913 -16.268 1 94.48 793 SER B O 1
ATOM 12747 N N . TYR B 1 794 ? 0.467 -68.612 -15.618 1 92.67 794 TYR B N 1
ATOM 12748 C CA . TYR B 1 794 ? 0.708 -69.416 -16.811 1 92.67 794 TYR B CA 1
ATOM 12749 C C . TYR B 1 794 ? 0.943 -70.877 -16.446 1 92.67 794 TYR B C 1
ATOM 12751 O O . TYR B 1 794 ? 1.583 -71.175 -15.434 1 92.67 794 TYR B O 1
ATOM 12759 N N . GLU B 1 795 ? 0.299 -71.748 -17.286 1 89.02 795 GLU B N 1
ATOM 12760 C CA . GLU B 1 795 ? 0.555 -73.179 -17.156 1 89.02 795 GLU B CA 1
ATOM 12761 C C . GLU B 1 795 ? 0.929 -73.798 -18.5 1 89.02 795 GLU B C 1
ATOM 12763 O O . GLU B 1 795 ? 0.286 -73.524 -19.516 1 89.02 795 GLU B O 1
ATOM 12768 N N . ASN B 1 796 ? 1.882 -74.627 -18.556 1 84.23 796 ASN B N 1
ATOM 12769 C CA . ASN B 1 796 ? 2.331 -75.409 -19.703 1 84.23 796 ASN B CA 1
ATOM 12770 C C . ASN B 1 796 ? 2.784 -74.511 -20.851 1 84.23 796 ASN B C 1
ATOM 12772 O O . ASN B 1 796 ? 2.353 -74.689 -21.992 1 84.23 796 ASN B O 1
ATOM 12776 N N . MET B 1 797 ? 3.447 -73.553 -20.513 1 82.55 797 MET B N 1
ATOM 12777 C CA . MET B 1 797 ? 4.002 -72.714 -21.572 1 82.55 797 MET B CA 1
ATOM 12778 C C . MET B 1 797 ? 5.156 -73.419 -22.277 1 82.55 797 MET B C 1
ATOM 12780 O O . MET B 1 797 ? 5.632 -74.456 -21.811 1 82.55 797 MET B O 1
ATOM 12784 N N . ILE B 1 798 ? 5.392 -73.201 -23.663 1 67.56 798 ILE B N 1
ATOM 12785 C CA . ILE B 1 798 ? 6.218 -73.8 -24.706 1 67.56 798 ILE B CA 1
ATOM 12786 C C . ILE B 1 798 ? 7.593 -74.148 -24.138 1 67.56 798 ILE B C 1
ATOM 12788 O O . ILE B 1 798 ? 8.167 -73.374 -23.368 1 67.56 798 ILE B O 1
ATOM 12792 N N . LYS B 1 799 ? 7.864 -75.392 -24.587 1 54.37 799 LYS B N 1
ATOM 12793 C CA . LYS B 1 799 ? 9.238 -75.863 -24.727 1 54.37 799 LYS B CA 1
ATOM 12794 C C . LYS B 1 799 ? 9.741 -75.674 -26.155 1 54.37 799 LYS B C 1
ATOM 12796 O O . LYS B 1 799 ? 8.997 -75.888 -27.114 1 54.37 799 LYS B O 1
ATOM 12801 N N . LYS B 1 800 ? 10.394 -74.673 -26.705 1 51.72 800 LYS B N 1
ATOM 12802 C CA . LYS B 1 800 ? 11.048 -74.571 -28.006 1 51.72 800 LYS B CA 1
ATOM 12803 C C . LYS B 1 800 ? 11.413 -75.95 -28.547 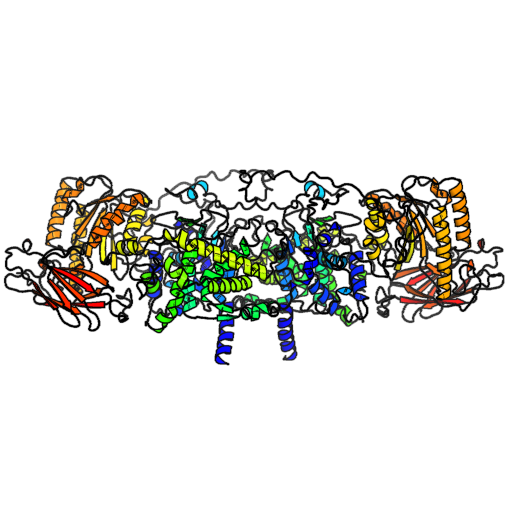1 51.72 800 LYS B C 1
ATOM 12805 O O . LYS B 1 800 ? 12.063 -76.741 -27.86 1 51.72 800 LYS B O 1
ATOM 12810 N N . LYS B 1 801 ? 10.53 -76.987 -28.947 1 42.7 801 LYS B N 1
ATOM 12811 C CA . LYS B 1 801 ? 11.179 -77.932 -29.851 1 42.7 801 LYS B CA 1
ATOM 12812 C C . LYS B 1 801 ? 11.34 -77.336 -31.247 1 42.7 801 LYS B C 1
ATOM 12814 O O . LYS B 1 801 ? 10.457 -76.624 -31.729 1 42.7 801 LYS B O 1
#

Radius of gyration: 46.47 Å; Cα contacts (8 Å, |Δi|>4): 3085; chains: 2; bounding box: 82×160×100 Å

Secondary structure (DSSP, 8-state):
-HHHHHHHHHHHHHHTT-GGGSSS--GGGHHHHH-HHHHSGGGSPP-BHHHHHHHHHHHHTSTT----HHHHHHHHHHHH--TTEEE-TTS--BTTEESEEE-STHHHHHHHHHHHS----TT--GGGS-HHHHHHHHHHH--EEEEE--S-HHHHTT-SSS--------------------------TTTTS-------------------PPPS--GGG------PEEEEEEEES-BB-TT--B-HHHHHHHHHHHHS--EEEHHHH-SSGGGGG-HHHHH-EEEHHHHHTHHHHHHHHHHHHTTSSS------B-EEES-SSS---EEES-SSS-SSBHHHHHHHHHHHHHHHHHHHHHHHSTT--HHHHHHHHTSSS-SSSTTSSGGGHHHHHHHHS-HHHHHHHHHHHHHHHHHHH-SSEE-HHHHHHHHHHHHHHHHHHHHHHGGGSPPHHHHHHHT-SB---EEEEEEE-TTS-HHHHHHHHHHHHHTTTBSTTSBEEEEEETTT--EEEEEES-THHHHH--HHHHHTSPP---HHHHHHHHHHHHHHHHHHHHHTT--EE-EEEEEEE--SS---HHHHHHHHHHHHHHHHHSTTEEEEEEEES--GGGGGGSS-TTTSEEEE-S-SSHHHHHHIIIIIHHHHHTSPEEE--TT--TT----S-PPPEEEEE-TT-EEEEEE-GGGT--SS--EEEEEEE-TT-EEEEEEESSPPBTTB--TT-EEEEEES-EEEEEE--TT-SSGGGSPPEEEEEEE-S---------TTT-SSTT-EEEEEEEES-----/-HHHHHHHHHHHHHHTT-GGGSSS--GGGHHHHH-HHHHSGGGSPP-BHHHHHHHHHHHHTSTT----HHHHHHHHHHHH--TTEEE-TTS--BTTEESEEE-STHHHHHHHHHHHS----TT--GGGS-HHHHHHHHHHH--EEEEE--S-HHHHTTTTSS-PPPP----------------SS--TTTS-TT---------------------S--GGG------PEEEEEEEES-BB-TT--B-HHHHHHHHHHHHS--EEEHHHH-SSGGGGG-HHHHH-EEEHHHHHTHHHHHHHHHHHHTTSSS------B-EEES-SSS---EEES-SSS-SSBHHHHHHHHHHHHHHHHHHHHHHHSTT--HHHHHHHHTSSS-SSSTTSSGGGHHHHHHHHS-HHHHHHHHHHHHHHHHHHH-SSEE-HHHHHHHHHHHHHHHHHHHHHHGGGSPPHHHHHHHT-SB---EEEEEEE-TTS-HHHHHHHHHHHHHTTTBSTTSBEEEEEETTT--EEEEEES-THHHHH--HHHHHTSPP---HHHHHHHHHHHHHHHHHHHHHTT--EE-EEEEEEE--SS---HHHHHHHHHHHHHHHHHSTTEEEEEEEES--GGGGGGSSSTTTSEEEE-S-SSHHHHHHIIIIIHHHHHTSPEEE--TT--TT----S-PPPEEEEE-TT-EEEEEE-GGGT--SS--EEEEEEE-TT-EEEEEEESS--BTTB--TT-EEEEEES-EEEEEE--TT-SSGGGSPPEEEEEEE-S---------TTT-SSTT-EEEEEEEES-----

pLDDT: mean 83.93, std 21.48, range [14.88, 98.74]

Organism: Apis cerana cerana (NCBI:txid94128)

Sequence (1602 aa):
MAKFLYLFIFIALTVYAQENALRNLPSSLRECYENKYLLERDNRLPHTLNTFIAILRKIENTEGLNMDLRTLSIAILHRFRQDGIAPNPSIPTQDGISPYAPNTHQFFRFAQSLRLIPGNAFNFPNNSITDVERCTLHFMLSSSVEIYERGDETKVCRFVDTYRYPRNVKDKHKTKTENIANDVETLSFDEIKNMKHKNKDEHMVDPNSIYQDPPPNHPDSARLSALVLSKCPVENGVVKTPWGATSFGLVLAGIASATQPGLVNLYDLESDILQKNNSLLKQLTIENKWLATFAGDLAEVALRQGPLNDKTISVGATGNWNSTALPRWYFLNSNDKYEMTTAEIRGDLDGLILANETYKWYNTIPNLKLSQIFDMYYSSLGVFDSSIRACNRRKLFTSVASHEKLIAETYSAALLLQPDLAKATLDNQIIKKFSENAVNELEKYVPLQMNKDLSCVETDKLYKFNQISIDLTIILDTNWEFSAIKVILAYLLENVDINQFNSNFTLINGHNGIPMINSTYNILDFYAYNSSHYENITHGFDLPKSLMKLEMYLMNKLNTERSRGVGGARSDIVLIIPRTSDISKTDKEYCLQIISRMREEIPDTMIFIMAYGSKDPWFDLTHNRTTDLFSIGIGDTEETLKPIVNMVIPRINQVPKRLINTQCGSDYISSGFSNSYDDYVTPNGINFYKLHPNYFYNSDNITKIKIKGTESDSLIVCSSREPLDINTTNASQSCVSISNEEHSITVSCSDANFIHECPSLYISIASNASTISYQCTDFRVCRVPNLIKYTISYENMIKKKMAKFLYLFIFIALTVYAQENALRNLPSSLRECYENKYLLERDNRLPHTLNTFIAILRKIENTEGLNMDLRTLSIAILHRFRQDGIAPNPSIPTQDGISPYAPNTHQFFRFAQSLRLIPGNAFNFPNNSITDVERCTLHFMLSSSVEIYERGDETKVCRFVDTYRYPRNVKDKHKTKTENIANDVETLSFDEIKNMKHKNKDEHMVDPNSIYQDPPPNHPDSARLSALVLSKCPVENGVVKTPWGATSFGLVLAGIASATQPGLVNLYDLESDILQKNNSLLKQLTIENKWLATFAGDLAEVALRQGPLNDKTISVGATGNWNSTALPRWYFLNSNDKYEMTTAEIRGDLDGLILANETYKWYNTIPNLKLSQIFDMYYSSLGVFDSSIRACNRRKLFTSVASHEKLIAETYSAALLLQPDLAKATLDNQIIKKFSENAVNELEKYVPLQMNKDLSCVETDKLYKFNQISIDLTIILDTNWEFSAIKVILAYLLENVDINQFNSNFTLINGHNGIPMINSTYNILDFYAYNSSHYENITHGFDLPKSLMKLEMYLMNKLNTERSRGVGGARSDIVLIIPRTSDISKTDKEYCLQIISRMREEIPDTMIFIMAYGSKDPWFDLTHNRTTDLFSIGIGDTEETLKPIVNMVIPRINQVPKRLINTQCGSDYISSGFSNSYDDYVTPNGINFYKLHPNYFYNSDNITKIKIKGTESDSLIVCSSREPLDINTTNASQSCVSISNEEHSITVSCSDANFIHECPSLYISIASNASTISYQCTDFRVCRVPNLIKYTISYENMIKKK